Protein 2D4V (pdb70)

Foldseek 3Di:
DPWDFFPPEDAWDADPHDIRFDLAYEAEEEQEFFCSVQQVVLLQLLLQLLSCVQPVPSHGYRYIYDYAAPVQCVVPHPPPRDPPVRLVVQVRRQEYEYEFYDDDPPDDDQDPVLVSCQVVVLQWKKWWAAAQPQFQAPAPCLNLATAIETEGRHFFLSVVAKAAFPDPVLLVVLCCCCPVVVDDPDPCSNGDIDTDTDADLVSLLVSLVVLVVVCVVVLHQEEEEEFQCVVVVCHRVVSVVSNVVSCCPVVNPQAAEVVNLVVQCVVPNNVRSVVVVVVCSVVSGYYYYYDYLVVVLVCCRVRVNVHYYYYYYNVSSLVVQQSSNNRRQGQLQMWIWRHDSGHIYTYGSDHSPNVCGPPQQGRSNRSSLSVLVVCVVSVVNSSSVLQSVLSSVCSNVLAATDSRQVSDPPGDHDGSVRSSVSSSVVD/DPWDFFDPADAWDDDPNHIRADLAYEAEEEQEFFCSVQQVVLLQLLLQLLSCPPVVNSHGYRYIYDYAAPVQCVVVHHPPRDPPVRLVVQVRRFEYEYEFHDDDPPDDDQDPVLVSCQSVVLQWKKWWFAAQPQFQAPAPCLNLATAIETEGRHFFLSVVAKAAFPDPVLLVVLCCCVPPVVDDPPPCSNGDIDTDTDADLVSLLVSLVVLVVVCVVVLHQEEEEEFQCVVVVCHRVVSVVSSVVNCCVPVPPQEDEVVNLVVLCVVPNNVRSVVVVVVCSVVSHYYYYYDYLVVVLVCCRVRVNVHYYYYYYNVSSLVVQQSSQNRRQGQLQMWIWRHDSGHIYTYGSDHSPPVCGPPQQGRSNHSSLSVLVVCVSSVVNSSSVLLVVLVSVCSNVLAATDSRCVSDPPRDHDGSVRSSVSSSVSD/DPKDDFPDADAWDADPLAIDFDLAHEAEEEQEFFCSVQQVVLLQLLLQLLSCVPVVPSHGYNYIYDYAAPVQCVVPHPPPRDPPVRLVVQVRRQEYEYEFYDDDPPDDDQDPVLVSCQVVVLQWKKWWFAAFAQFQAPAPCLRLATAIETEGRHFFLSVVAKAAFPDPVLLVVLCCCVVPVVDDPDPCSNGDIDTDTDADLVSLLVSLVVLVVVCVVVLHQEEEEEFQCVVVVCHRVSSVVSNVVNCCPVVPPQADEVVNLVVQCVVPNNVRSVVVVVVCSVVSHHYYYYDYLVVVLVCCRVRVNVHYYYYYYNVSSLVVQQSSNNRRQGQLQMWIWRHDSGHIYTYGSDHSPPVCGPPQQGRSNHSSLSVLVVCVSSVVPSSSVLLSVLVSVCSNVLAATDSRCVSDPVGDHDGSVRSSVSSSVVD/DPKDFDPPADAWDADPLRIRADLAYEEEEEQEFFCSVQQVVLQQVLLQLLSCVLVVPSHGYRYIYDYAAPVQCVPVHPPPRDPPVRLVVLVVRFEYEYEFYDDDPPDDDQDPVLVSCQVVVLQWKKWWFAAQPQFQAPAPCLRLATAIETAGRHFFLSVVAKFAFQDPVLLVVLCCCVPPVVDDPDDCSNGDIDTDTDADLVSLLVSLVVLVVVCVVVLHQEEEEEFQCVVVVCHRVVSVVSNVVNCCVPVPPQADEVVNLVVQCVVPNNVRSVVVVVVCSVVSHYYYYYDYLVVVLVCCRVRVNVHYYYYYYNVSSLVVQQSSNNRRLGQLQMWIWRHDSGHIYTYGSDHSPNVCGPVQQGRSNRSNLSVLVVCVVSVVNSSSVLLSVLVSVCSNVLNEGPSRQVSDPPRDHDGSVRSSVSSSVSD

Organism: Acidithiobacillus thiooxidans (NCBI:txid930)

Secondary structure (DSSP, 8-state):
------SS-B--EEETTEEE--SSBEEEEE--STTHHHHHHHHHHHHHHHHHHHHTTS---EEEEE--THHHHHHH-TT-SS-HHHHHHHHHH-EEEE------SSSSS--HHHHHHHHTT--EEEEEEEPPTT---SBS-GGG-EEEEEEE-S-GGGG--EE-TT-HHHHHHHHHHHHTS-----S-GGGEEEEEEEEEHHHHHHHHHHHHHHHHHTT-SEEEEEE-TTTSTTTHHHHHHHHHHHHHHHSTTTEEEHHHHHHHHHHH-HHHHHHHHHHHHHTTPEEEEEEEHHHHHHHHHH-GGG--EEEE-HHHHHHHHHHHHHHTT-GGG---EEE-SS-EEEE-S----TTTTTTT----HHHHHHHHHHHHHTT-HHHHHHHHHHHHHHHHTT-EEHHHHTT-TT--EE-HHHHHHHHHTT-/------SS-B--EEETTEEE--SSBEEEEE--STTHHHHHHHHHHHHHHHHHHHHTTS---EEEEE--THHHHHHH-TT-SS-HHHHHHHHHH-EEEE------SSSSSPPHHHHHHHHTT--EEEEEEEPPTT---SBS-GGG-EEEEEEE-S-GGGG--EE-TT-HHHHHHHHHHHHTS-----S-GGGEEEEEEEEEHHHHHHHHHHHHHHHHHTT-SEEEEEE-TTTSTTTHHHHHHHHHHHHHHHSTTTEEEHHHHHHHHHHH-HHHHHHHHHHHHHTTPEEEEEEEHHHHHHHHHH-GGG--EEEE-HHHHHHHHHHHHHHTT-GGG---EEE-SS-EEEE-S----TTTTTTT----HHHHHHHHHHHHHTT-HHHHHHHHHHHHHHHHTT--BHHHHTTSTT---B-HHHHHHHHHTT-/------SS-B--EEETTEEE--SSBEEEEE--STTHHHHHHHHHHHHHHHHHHHHTTS---EEEEE--THHHHHHH-TT-SS-HHHHHHHHHHSEEEE------SSSSS--HHHHHHHHTT--EEEEEEE--TT---SBS-GGG-EEEEEEE-S-GGGG--EE-TT-HHHHHHHHHHHHTS-----S-GGGEEEEEEEEEHHHHHHHHHHHHHHHHHTT-SEEEEEE-TTTSTTTHHHHHHHHHHHHHHHSTTTEEEHHHHHHHHHHH-HHHHHHHHHHHHHTTPEEEEEEEHHHHHHHHHH-GGG--EEEE-HHHHHHHHHHHHHHTTSGGG---EEE-SS-EEEE-S----TTTTTTT----HHHHHHHHHHHHHHT-HHHHHHHHHHHHHHHHTT-EEHHHHTT-TT--EE-HHHHHHHHHTT-/------SS-B--EEETTEEE--SSBEEEEE--STTHHHHHHHHHHHHHHHHHHHHTTS---EEEEE--THHHHHHH-TT-SS-HHHHHHHHHH-EEEE------SSSSS--HHHHHHHHTT--EEEEEEEPPTT---SBS-GGG-EEEEEEE-S-GGGG--EE-TTSHHHHHHHHHHHHTS-----S-GGGEEEEEEEEEHHHHHHHHHHHHHHHHHTT-SEEEEEE-TTTSTTTHHHHHHHHHHHHHHHSTTTEEEHHHHHHHHHHH-HHHHHHHHHHHHHTTPEEEEEEEHHHHHHHHHH-GGG--EEEE-HHHHHHHHHHHHHHTT-GGG---EEE-SS-EEEE-S----TTTTTTT----HHHHHHHHHHHHHTT-HHHHHHHHHHHHHHHHTT-EEHHHHTTSTT-PEEPHHHHHHHHHTT-

Structure (mmCIF, N/CA/C/O backbone):
data_2D4V
#
_entry.id   2D4V
#
_cell.length_a   125.981
_cell.length_b   125.981
_cell.length_c   267.774
_cell.angle_alpha   90.00
_cell.angle_beta   90.00
_cell.angle_gamma   90.00
#
_symmetry.space_group_name_H-M   'P 43 21 2'
#
loop_
_entity.id
_entity.type
_entity.pdbx_description
1 polymer 'isocitrate dehydrogenase'
2 non-polymer 'CITRATE ANION'
3 non-polymer NICOTINAMIDE-ADENINE-DINUCLEOTIDE
4 water water
#
loop_
_atom_site.group_PDB
_atom_site.id
_atom_site.type_symbol
_atom_site.label_atom_id
_atom_site.label_alt_id
_atom_site.label_comp_id
_atom_site.label_asym_id
_atom_site.label_entity_id
_atom_site.label_seq_id
_atom_site.pdbx_PDB_ins_code
_atom_site.Cartn_x
_atom_site.Cartn_y
_atom_site.Cartn_z
_atom_site.occupancy
_atom_site.B_iso_or_equiv
_atom_site.auth_seq_id
_atom_site.auth_comp_id
_atom_site.auth_asym_id
_atom_site.auth_atom_id
_atom_site.pdbx_PDB_model_num
ATOM 1 N N . THR A 1 3 ? 36.910 31.381 70.923 1.00 29.43 3 THR A N 1
ATOM 2 C CA . THR A 1 3 ? 37.555 32.193 69.851 1.00 29.33 3 THR A CA 1
ATOM 3 C C . THR A 1 3 ? 38.724 31.467 69.231 1.00 29.71 3 THR A C 1
ATOM 4 O O . THR A 1 3 ? 39.447 30.706 69.882 1.00 29.52 3 THR A O 1
ATOM 8 N N . HIS A 1 4 ? 38.870 31.738 67.944 1.00 29.48 4 HIS A N 1
ATOM 9 C CA . HIS A 1 4 ? 39.917 31.151 67.137 1.00 29.22 4 HIS A CA 1
ATOM 10 C C . HIS A 1 4 ? 40.561 32.236 66.280 1.00 28.64 4 HIS A C 1
ATOM 11 O O . HIS A 1 4 ? 41.325 31.948 65.361 1.00 28.34 4 HIS A O 1
ATOM 18 N N . ILE A 1 5 ? 40.241 33.490 66.582 1.00 28.18 5 ILE A N 1
ATOM 19 C CA . ILE A 1 5 ? 40.836 34.610 65.870 1.00 27.98 5 ILE A CA 1
ATOM 20 C C . ILE A 1 5 ? 41.724 35.401 66.816 1.00 28.34 5 ILE A C 1
ATOM 21 O O . ILE A 1 5 ? 41.476 35.452 68.017 1.00 28.08 5 ILE A O 1
ATOM 26 N N . GLN A 1 6 ? 42.768 36.004 66.265 1.00 28.82 6 GLN A N 1
ATOM 27 C CA . GLN A 1 6 ? 43.727 36.759 67.058 1.00 29.90 6 GLN A CA 1
ATOM 28 C C . GLN A 1 6 ? 43.972 38.154 66.486 1.00 29.15 6 GLN A C 1
ATOM 29 O O . GLN A 1 6 ? 44.420 38.307 65.366 1.00 28.78 6 GLN A O 1
ATOM 35 N N . LYS A 1 7 ? 43.667 39.172 67.277 1.00 29.22 7 LYS A N 1
ATOM 36 C CA . LYS A 1 7 ? 43.920 40.541 66.888 1.00 29.57 7 LYS A CA 1
ATOM 37 C C . LYS A 1 7 ? 45.430 40.782 66.774 1.00 29.27 7 LYS A C 1
ATOM 38 O O . LYS A 1 7 ? 46.186 40.433 67.682 1.00 28.93 7 LYS A O 1
ATOM 44 N N . PRO A 1 8 ? 45.873 41.377 65.668 1.00 28.95 8 PRO A N 1
ATOM 45 C CA . PRO A 1 8 ? 47.304 41.649 65.466 1.00 29.03 8 PRO A CA 1
ATOM 46 C C . PRO A 1 8 ? 47.877 42.497 66.605 1.00 29.20 8 PRO A C 1
ATOM 47 O O . PRO A 1 8 ? 47.201 43.364 67.160 1.00 29.56 8 PRO A O 1
ATOM 51 N N . ALA A 1 9 ? 49.131 42.231 66.935 1.00 29.27 9 ALA A N 1
ATOM 52 C CA . ALA A 1 9 ? 49.825 42.881 68.041 1.00 29.26 9 ALA A CA 1
ATOM 53 C C . ALA A 1 9 ? 50.180 44.342 67.793 1.00 28.49 9 ALA A C 1
ATOM 54 O O . ALA A 1 9 ? 50.221 45.143 68.731 1.00 28.94 9 ALA A O 1
ATOM 56 N N . THR A 1 10 ? 50.448 44.696 66.543 1.00 27.20 10 THR A N 1
ATOM 57 C CA . THR A 1 10 ? 50.852 46.066 66.229 1.00 27.11 10 THR A CA 1
ATOM 58 C C . THR A 1 10 ? 49.800 46.864 65.464 1.00 25.84 10 THR A C 1
ATOM 59 O O . THR A 1 10 ? 50.038 48.005 65.073 1.00 26.67 10 THR A O 1
ATOM 63 N N . GLY A 1 11 ? 48.649 46.274 65.227 1.00 24.63 11 GLY A N 1
ATOM 64 C CA . GLY A 1 11 ? 47.640 46.987 64.472 1.00 23.15 11 GLY A CA 1
ATOM 65 C C . GLY A 1 11 ? 46.721 47.871 65.285 1.00 21.62 11 GLY A C 1
ATOM 66 O O . GLY A 1 11 ? 46.641 47.767 66.504 1.00 21.28 11 GLY A O 1
ATOM 67 N N . SER A 1 12 ? 46.020 48.745 64.576 1.00 20.52 12 SER A N 1
ATOM 68 C CA . SER A 1 12 ? 44.997 49.590 65.158 1.00 19.43 12 SER A CA 1
ATOM 69 C C . SER A 1 12 ? 43.804 49.551 64.199 1.00 18.80 12 SER A C 1
ATOM 70 O O . SER A 1 12 ? 43.984 49.660 62.988 1.00 17.92 12 SER A O 1
ATOM 73 N N . PRO A 1 13 ? 42.600 49.388 64.741 1.00 18.44 13 PRO A N 1
ATOM 74 C CA . PRO A 1 13 ? 41.383 49.300 63.916 1.00 18.03 13 PRO A CA 1
ATOM 75 C C . PRO A 1 13 ? 41.058 50.577 63.158 1.00 17.49 13 PRO A C 1
ATOM 76 O O . PRO A 1 13 ? 41.402 51.675 63.597 1.00 16.64 13 PRO A O 1
ATOM 80 N N . LEU A 1 14 ? 40.389 50.436 62.015 1.00 16.77 14 LEU A N 1
ATOM 81 C CA . LEU A 1 14 ? 39.832 51.585 61.318 1.00 16.74 14 LEU A CA 1
ATOM 82 C C . LEU A 1 14 ? 38.636 52.031 62.152 1.00 16.87 14 LEU A C 1
ATOM 83 O O . LEU A 1 14 ? 38.003 51.201 62.794 1.00 16.65 14 LEU A O 1
ATOM 88 N N . THR A 1 15 ? 38.334 53.324 62.139 1.00 17.61 15 THR A N 1
ATOM 89 C CA . THR A 1 15 ? 37.180 53.882 62.840 1.00 18.61 15 THR A CA 1
ATOM 90 C C . THR A 1 15 ? 36.463 54.907 61.974 1.00 19.32 15 THR A C 1
ATOM 91 O O . THR A 1 15 ? 37.009 55.409 61.001 1.00 19.01 15 THR A O 1
ATOM 95 N N . LEU A 1 16 ? 35.238 55.234 62.370 1.00 21.09 16 LEU A N 1
ATOM 96 C CA . LEU A 1 16 ? 34.416 56.212 61.666 1.00 23.41 16 LEU A CA 1
ATOM 97 C C . LEU A 1 16 ? 34.149 57.396 62.591 1.00 24.53 16 LEU A C 1
ATOM 98 O O . LEU A 1 16 ? 33.568 57.216 63.661 1.00 24.68 16 LEU A O 1
ATOM 103 N N . LEU A 1 17 ? 34.570 58.589 62.176 1.00 26.61 17 LEU A N 1
ATOM 104 C CA . LEU A 1 17 ? 34.474 59.812 62.999 1.00 28.92 17 LEU A CA 1
ATOM 105 C C . LEU A 1 17 ? 33.852 60.990 62.240 1.00 30.17 17 LEU A C 1
ATOM 106 O O . LEU A 1 17 ? 34.479 61.553 61.336 1.00 30.48 17 LEU A O 1
ATOM 111 N N . ASN A 1 18 ? 32.642 61.383 62.661 1.00 31.92 18 ASN A N 1
ATOM 112 C CA . ASN A 1 18 ? 31.850 62.436 62.002 1.00 33.16 18 ASN A CA 1
ATOM 113 C C . ASN A 1 18 ? 31.971 62.379 60.491 1.00 33.15 18 ASN A C 1
ATOM 114 O O . ASN A 1 18 ? 32.431 63.341 59.874 1.00 33.47 18 ASN A O 1
ATOM 119 N N . GLY A 1 19 ? 31.578 61.254 59.900 1.00 33.38 19 GLY A N 1
ATOM 120 C CA . GLY A 1 19 ? 31.634 61.108 58.452 1.00 33.55 19 GLY A CA 1
ATOM 121 C C . GLY A 1 19 ? 32.823 60.303 57.946 1.00 33.44 19 GLY A C 1
ATOM 122 O O . GLY A 1 19 ? 32.639 59.217 57.384 1.00 34.68 19 GLY A O 1
ATOM 123 N N . VAL A 1 20 ? 34.033 60.814 58.190 1.00 32.28 20 VAL A N 1
ATOM 124 C CA . VAL A 1 20 ? 35.282 60.224 57.694 1.00 30.67 20 VAL A CA 1
ATOM 125 C C . VAL A 1 20 ? 35.757 58.885 58.305 1.00 28.92 20 VAL A C 1
ATOM 126 O O . VAL A 1 20 ? 35.664 58.631 59.515 1.00 27.80 20 VAL A O 1
ATOM 130 N N . LEU A 1 21 ? 36.279 58.029 57.431 1.00 26.58 21 LEU A N 1
ATOM 131 C CA . LEU A 1 21 ? 36.867 56.770 57.837 1.00 24.14 21 LEU A CA 1
ATOM 132 C C . LEU A 1 21 ? 38.307 57.076 58.236 1.00 22.78 21 LEU A C 1
ATOM 133 O O . LEU A 1 21 ? 39.082 57.557 57.416 1.00 22.81 21 LEU A O 1
ATOM 138 N N . GLN A 1 22 ? 38.651 56.813 59.489 1.00 21.42 22 GLN A N 1
ATOM 139 C CA . GLN A 1 22 ? 39.998 57.062 60.001 1.00 20.29 22 GLN A CA 1
ATOM 140 C C . GLN A 1 22 ? 40.868 55.854 59.724 1.00 18.75 22 GLN A C 1
ATOM 141 O O . GLN A 1 22 ? 40.513 54.739 60.085 1.00 17.74 22 GLN A O 1
ATOM 147 N N . VAL A 1 23 ? 42.011 56.083 59.094 1.00 17.73 23 VAL A N 1
ATOM 148 C CA . VAL A 1 23 ? 42.888 54.986 58.682 1.00 16.65 23 VAL A CA 1
ATOM 149 C C . VAL A 1 23 ? 44.274 55.063 59.316 1.00 16.23 23 VAL A C 1
ATOM 150 O O . VAL A 1 23 ? 45.116 55.825 58.859 1.00 15.39 23 VAL A O 1
ATOM 154 N N . PRO A 1 24 ? 44.507 54.296 60.374 1.00 16.32 24 PRO A N 1
ATOM 155 C CA . PRO A 1 24 ? 45.832 54.265 61.001 1.00 17.53 24 PRO A CA 1
ATOM 156 C C . PRO A 1 24 ? 46.902 53.790 60.005 1.00 18.34 24 PRO A C 1
ATOM 157 O O . PRO A 1 24 ? 46.579 53.100 59.030 1.00 18.22 24 PRO A O 1
ATOM 161 N N . ASP A 1 25 ? 48.159 54.132 60.266 1.00 18.17 25 ASP A N 1
ATOM 162 C CA . ASP A 1 25 ? 49.270 53.721 59.401 1.00 18.95 25 ASP A CA 1
ATOM 163 C C . ASP A 1 25 ? 49.521 52.218 59.430 1.00 17.59 25 ASP A C 1
ATOM 164 O O . ASP A 1 25 ? 50.110 51.645 58.500 1.00 17.42 25 ASP A O 1
ATOM 169 N N . GLN A 1 26 ? 49.082 51.584 60.504 1.00 17.07 26 GLN A N 1
ATOM 170 C CA . GLN A 1 26 ? 49.138 50.128 60.608 1.00 17.65 26 GLN A CA 1
ATOM 171 C C . GLN A 1 26 ? 47.717 49.606 60.878 1.00 16.68 26 GLN A C 1
ATOM 172 O O . GLN A 1 26 ? 47.408 49.123 61.959 1.00 16.67 26 GLN A O 1
ATOM 178 N N . PRO A 1 27 ? 46.857 49.704 59.870 1.00 16.33 27 PRO A N 1
ATOM 179 C CA . PRO A 1 27 ? 45.455 49.299 60.006 1.00 15.21 27 PRO A CA 1
ATOM 180 C C . PRO A 1 27 ? 45.288 47.796 60.089 1.00 14.49 27 PRO A C 1
ATOM 181 O O . PRO A 1 27 ? 45.968 47.028 59.402 1.00 13.91 27 PRO A O 1
ATOM 185 N N . ILE A 1 28 ? 44.361 47.377 60.933 1.00 13.32 28 ILE A N 1
ATOM 186 C CA . ILE A 1 28 ? 44.005 45.986 61.008 1.00 13.28 28 ILE A CA 1
ATOM 187 C C . ILE A 1 28 ? 43.026 45.708 59.867 1.00 12.33 28 ILE A C 1
ATOM 188 O O . ILE A 1 28 ? 41.965 46.327 59.786 1.00 12.57 28 ILE A O 1
ATOM 193 N N . ILE A 1 29 ? 43.392 44.777 59.000 1.00 11.55 29 ILE A N 1
ATOM 194 C CA . ILE A 1 29 ? 42.565 44.410 57.848 1.00 10.22 29 ILE A CA 1
ATOM 195 C C . ILE A 1 29 ? 42.310 42.917 57.900 1.00 9.94 29 ILE A C 1
ATOM 196 O O . ILE A 1 29 ? 43.225 42.092 57.714 1.00 9.19 29 ILE A O 1
ATOM 201 N N . PRO A 1 30 ? 41.082 42.569 58.252 1.00 9.71 30 PRO A N 1
ATOM 202 C CA . PRO A 1 30 ? 40.656 41.184 58.262 1.00 9.97 30 PRO A CA 1
ATOM 203 C C . PRO A 1 30 ? 40.690 40.589 56.858 1.00 9.93 30 PRO A C 1
ATOM 204 O O . PRO A 1 30 ? 40.378 41.283 55.886 1.00 10.19 30 PRO A O 1
ATOM 208 N N . PHE A 1 31 ? 41.078 39.325 56.757 1.00 9.90 31 PHE A N 1
ATOM 209 C CA . PHE A 1 31 ? 41.034 38.636 55.470 1.00 9.73 31 PHE A CA 1
ATOM 210 C C . PHE A 1 31 ? 40.526 37.223 55.660 1.00 9.88 31 PHE A C 1
ATOM 211 O O . PHE A 1 31 ? 40.759 36.618 56.693 1.00 10.72 31 PHE A O 1
ATOM 219 N N . ILE A 1 32 ? 39.837 36.707 54.645 1.00 9.29 32 ILE A N 1
ATOM 220 C CA . ILE A 1 32 ? 39.349 35.340 54.636 1.00 8.44 32 ILE A CA 1
ATOM 221 C C . ILE A 1 32 ? 40.013 34.664 53.445 1.00 7.88 32 ILE A C 1
ATOM 222 O O . ILE A 1 32 ? 39.947 35.177 52.330 1.00 7.25 32 ILE A O 1
ATOM 227 N N . GLU A 1 33 ? 40.632 33.515 53.702 1.00 7.83 33 GLU A N 1
ATOM 228 C CA . GLU A 1 33 ? 41.389 32.789 52.688 1.00 8.68 33 GLU A CA 1
ATOM 229 C C . GLU A 1 33 ? 40.541 32.411 51.482 1.00 8.50 33 GLU A C 1
ATOM 230 O O . GLU A 1 33 ? 40.896 32.730 50.345 1.00 7.65 33 GLU A O 1
ATOM 236 N N . GLY A 1 34 ? 39.437 31.729 51.747 1.00 8.29 34 GLY A N 1
ATOM 237 C CA . GLY A 1 34 ? 38.524 31.275 50.706 1.00 8.98 34 GLY A CA 1
ATOM 238 C C . GLY A 1 34 ? 38.700 29.789 50.431 1.00 9.19 34 GLY A C 1
ATOM 239 O O . GLY A 1 34 ? 39.771 29.228 50.706 1.00 9.41 34 GLY A O 1
ATOM 240 N N . ASP A 1 35 ? 37.655 29.156 49.897 1.00 9.33 35 ASP A N 1
ATOM 241 C CA . ASP A 1 35 ? 37.697 27.744 49.511 1.00 10.17 35 ASP A CA 1
ATOM 242 C C . ASP A 1 35 ? 38.475 27.587 48.191 1.00 9.92 35 ASP A C 1
ATOM 243 O O . ASP A 1 35 ? 38.694 28.570 47.470 1.00 9.99 35 ASP A O 1
ATOM 248 N N . GLY A 1 36 ? 38.844 26.356 47.851 1.00 9.77 36 GLY A N 1
ATOM 249 C CA . GLY A 1 36 ? 39.536 26.080 46.587 1.00 9.17 36 GLY A CA 1
ATOM 250 C C . GLY A 1 36 ? 40.741 26.977 46.304 1.00 9.17 36 GLY A C 1
ATOM 251 O O . GLY A 1 36 ? 41.685 27.015 47.094 1.00 8.69 36 GLY A O 1
ATOM 252 N N . ILE A 1 37 ? 40.703 27.710 45.184 1.00 8.96 37 ILE A N 1
ATOM 253 C CA . ILE A 1 37 ? 41.831 28.552 44.797 1.00 8.29 37 ILE A CA 1
ATOM 254 C C . ILE A 1 37 ? 42.067 29.727 45.735 1.00 8.67 37 ILE A C 1
ATOM 255 O O . ILE A 1 37 ? 43.054 30.454 45.587 1.00 9.35 37 ILE A O 1
ATOM 260 N N . GLY A 1 38 ? 41.184 29.922 46.707 1.00 8.40 38 GLY A N 1
ATOM 261 C CA . GLY A 1 38 ? 41.467 30.902 47.738 1.00 9.35 38 GLY A CA 1
ATOM 262 C C . GLY A 1 38 ? 42.844 30.637 48.347 1.00 10.58 38 GLY A C 1
ATOM 263 O O . GLY A 1 38 ? 43.588 31.581 48.688 1.00 10.17 38 GLY A O 1
ATOM 264 N N . CYS A 1 39 ? 43.223 29.363 48.452 1.00 11.33 39 CYS A N 1
ATOM 265 C CA . CYS A 1 39 ? 44.522 29.028 49.048 1.00 12.91 39 CYS A CA 1
ATOM 266 C C . CYS A 1 39 ? 45.712 29.487 48.170 1.00 12.36 39 CYS A C 1
ATOM 267 O O . CYS A 1 39 ? 46.842 29.562 48.640 1.00 12.50 39 CYS A O 1
ATOM 270 N N . ASP A 1 40 ? 45.439 29.810 46.911 1.00 11.88 40 ASP A N 1
ATOM 271 C CA . ASP A 1 40 ? 46.484 30.259 45.987 1.00 11.26 40 ASP A CA 1
ATOM 272 C C . ASP A 1 40 ? 46.435 31.753 45.865 1.00 10.26 40 ASP A C 1
ATOM 273 O O . ASP A 1 40 ? 47.472 32.417 45.921 1.00 10.29 40 ASP A O 1
ATOM 278 N N . VAL A 1 41 ? 45.227 32.289 45.702 1.00 8.52 41 VAL A N 1
ATOM 279 C CA . VAL A 1 41 ? 45.109 33.712 45.408 1.00 8.54 41 VAL A CA 1
ATOM 280 C C . VAL A 1 41 ? 45.244 34.638 46.617 1.00 8.10 41 VAL A C 1
ATOM 281 O O . VAL A 1 41 ? 45.747 35.739 46.483 1.00 8.27 41 VAL A O 1
ATOM 285 N N . THR A 1 42 ? 44.819 34.193 47.796 1.00 8.69 42 THR A N 1
ATOM 286 C CA . THR A 1 42 ? 44.913 35.062 48.973 1.00 9.06 42 THR A CA 1
ATOM 287 C C . THR A 1 42 ? 46.366 35.358 49.385 1.00 8.88 42 THR A C 1
ATOM 288 O O . THR A 1 42 ? 46.720 36.514 49.603 1.00 8.86 42 THR A O 1
ATOM 292 N N . PRO A 1 43 ? 47.208 34.333 49.507 1.00 9.23 43 PRO A N 1
ATOM 293 C CA . PRO A 1 43 ? 48.621 34.550 49.852 1.00 9.14 43 PRO A CA 1
ATOM 294 C C . PRO A 1 43 ? 49.312 35.402 48.780 1.00 9.10 43 PRO A C 1
ATOM 295 O O . PRO A 1 43 ? 50.149 36.266 49.077 1.00 8.26 43 PRO A O 1
ATOM 299 N N . ALA A 1 44 ? 48.972 35.147 47.522 1.00 8.33 44 ALA A N 1
ATOM 300 C CA . ALA A 1 44 ? 49.557 35.944 46.441 1.00 8.24 44 ALA A CA 1
ATOM 301 C C . ALA A 1 44 ? 49.177 37.412 46.622 1.00 8.13 44 ALA A C 1
ATOM 302 O O . ALA A 1 44 ? 50.008 38.293 46.511 1.00 7.78 44 ALA A O 1
ATOM 304 N N . MET A 1 45 ? 47.896 37.665 46.876 1.00 8.23 45 MET A N 1
ATOM 305 C CA . MET A 1 45 ? 47.424 39.034 47.058 1.00 8.24 45 MET A CA 1
ATOM 306 C C . MET A 1 45 ? 48.148 39.705 48.219 1.00 8.21 45 MET A C 1
ATOM 307 O O . MET A 1 45 ? 48.606 40.828 48.102 1.00 8.30 45 MET A O 1
ATOM 312 N N . ARG A 1 46 ? 48.235 39.022 49.348 1.00 8.14 46 ARG A N 1
ATOM 313 C CA . ARG A 1 46 ? 48.919 39.624 50.500 1.00 8.97 46 ARG A CA 1
ATOM 314 C C . ARG A 1 46 ? 50.387 39.940 50.186 1.00 9.20 46 ARG A C 1
ATOM 315 O O . ARG A 1 46 ? 50.876 41.013 50.558 1.00 9.56 46 ARG A O 1
ATOM 323 N N . SER A 1 47 ? 51.088 39.008 49.528 1.00 8.26 47 SER A N 1
ATOM 324 C CA . SER A 1 47 ? 52.496 39.230 49.141 1.00 8.52 47 SER A CA 1
ATOM 325 C C . SER A 1 47 ? 52.654 40.451 48.263 1.00 7.97 47 SER A C 1
ATOM 326 O O . SER A 1 47 ? 53.585 41.221 48.443 1.00 8.19 47 SER A O 1
ATOM 329 N N . VAL A 1 48 ? 51.760 40.606 47.293 1.00 7.96 48 VAL A N 1
ATOM 330 C CA . VAL A 1 48 ? 51.817 41.718 46.364 1.00 8.00 48 VAL A CA 1
ATOM 331 C C . VAL A 1 48 ? 51.498 43.040 47.063 1.00 8.77 48 VAL A C 1
ATOM 332 O O . VAL A 1 48 ? 52.204 44.042 46.901 1.00 8.33 48 VAL A O 1
ATOM 336 N N . VAL A 1 49 ? 50.437 43.034 47.858 1.00 8.59 49 VAL A N 1
ATOM 337 C CA . VAL A 1 49 ? 50.042 44.241 48.561 1.00 9.09 49 VAL A CA 1
ATOM 338 C C . VAL A 1 49 ? 51.183 44.688 49.477 1.00 9.41 49 VAL A C 1
ATOM 339 O O . VAL A 1 49 ? 51.568 45.845 49.468 1.00 10.84 49 VAL A O 1
ATOM 343 N N . ASP A 1 50 ? 51.708 43.759 50.262 1.00 10.42 50 ASP A N 1
ATOM 344 C CA . ASP A 1 50 ? 52.798 44.057 51.196 1.00 10.85 50 ASP A CA 1
ATOM 345 C C . ASP A 1 50 ? 54.016 44.646 50.491 1.00 10.96 50 ASP A C 1
ATOM 346 O O . ASP A 1 50 ? 54.639 45.582 50.986 1.00 11.14 50 ASP A O 1
ATOM 351 N N . ALA A 1 51 ? 54.345 44.109 49.328 1.00 10.79 51 ALA A N 1
ATOM 352 C CA . ALA A 1 51 ? 55.498 44.593 48.570 1.00 10.98 51 ALA A CA 1
ATOM 353 C C . ALA A 1 51 ? 55.280 46.016 48.074 1.00 11.26 51 ALA A C 1
ATOM 354 O O . ALA A 1 51 ? 56.169 46.865 48.173 1.00 11.24 51 ALA A O 1
ATOM 356 N N . ALA A 1 52 ? 54.083 46.280 47.559 1.00 10.85 52 ALA A N 1
ATOM 357 C CA . ALA A 1 52 ? 53.756 47.600 47.053 1.00 11.19 52 ALA A CA 1
ATOM 358 C C . ALA A 1 52 ? 53.799 48.640 48.169 1.00 11.94 52 ALA A C 1
ATOM 359 O O . ALA A 1 52 ? 54.394 49.733 48.026 1.00 12.30 52 ALA A O 1
ATOM 361 N N . VAL A 1 53 ? 53.151 48.301 49.271 1.00 11.97 53 VAL A N 1
ATOM 362 C CA . VAL A 1 53 ? 53.076 49.208 50.397 1.00 12.50 53 VAL A CA 1
ATOM 363 C C . VAL A 1 53 ? 54.471 49.519 50.952 1.00 13.62 53 VAL A C 1
ATOM 364 O O . VAL A 1 53 ? 54.788 50.666 51.250 1.00 13.92 53 VAL A O 1
ATOM 368 N N . ALA A 1 54 ? 55.313 48.501 51.056 1.00 14.65 54 ALA A N 1
ATOM 369 C CA . ALA A 1 54 ? 56.669 48.700 51.573 1.00 15.50 54 ALA A CA 1
ATOM 370 C C . ALA A 1 54 ? 57.469 49.596 50.637 1.00 16.46 54 ALA A C 1
ATOM 371 O O . ALA A 1 54 ? 58.229 50.461 51.083 1.00 16.28 54 ALA A O 1
ATOM 373 N N . LYS A 1 55 ? 57.269 49.392 49.338 1.00 17.39 55 LYS A N 1
ATOM 374 C CA . LYS A 1 55 ? 57.974 50.148 48.318 1.00 18.85 55 LYS A CA 1
ATOM 375 C C . LYS A 1 55 ? 57.606 51.631 48.316 1.00 19.43 55 LYS A C 1
ATOM 376 O O . LYS A 1 55 ? 58.486 52.492 48.361 1.00 19.36 55 LYS A O 1
ATOM 382 N N . VAL A 1 56 ? 56.309 51.928 48.283 1.00 19.75 56 VAL A N 1
ATOM 383 C CA . VAL A 1 56 ? 55.865 53.319 48.178 1.00 20.51 56 VAL A CA 1
ATOM 384 C C . VAL A 1 56 ? 55.911 54.147 49.458 1.00 20.43 56 VAL A C 1
ATOM 385 O O . VAL A 1 56 ? 55.970 55.373 49.387 1.00 21.73 56 VAL A O 1
ATOM 389 N N . TYR A 1 57 ? 55.884 53.510 50.619 1.00 19.97 57 TYR A N 1
ATOM 390 C CA . TYR A 1 57 ? 55.853 54.276 51.870 1.00 19.48 57 TYR A CA 1
ATOM 391 C C . TYR A 1 57 ? 57.051 54.059 52.788 1.00 19.64 57 TYR A C 1
ATOM 392 O O . TYR A 1 57 ? 57.120 54.663 53.855 1.00 19.87 57 TYR A O 1
ATOM 401 N N . GLY A 1 58 ? 57.957 53.164 52.398 1.00 19.76 58 GLY A N 1
ATOM 402 C CA . GLY A 1 58 ? 59.205 52.926 53.116 1.00 19.94 58 GLY A CA 1
ATOM 403 C C . GLY A 1 58 ? 59.105 52.249 54.464 1.00 21.10 58 GLY A C 1
ATOM 404 O O . GLY A 1 58 ? 60.088 52.168 55.225 1.00 21.02 58 GLY A O 1
ATOM 405 N N . GLY A 1 59 ? 57.922 51.733 54.768 1.00 20.72 59 GLY A N 1
ATOM 406 C CA . GLY A 1 59 ? 57.686 51.098 56.046 1.00 21.65 59 GLY A CA 1
ATOM 407 C C . GLY A 1 59 ? 56.922 51.961 57.041 1.00 21.62 59 GLY A C 1
ATOM 408 O O . GLY A 1 59 ? 56.593 51.478 58.116 1.00 22.36 59 GLY A O 1
ATOM 409 N N . GLN A 1 60 ? 56.644 53.216 56.690 1.00 22.72 60 GLN A N 1
ATOM 410 C CA . GLN A 1 60 ? 55.871 54.144 57.555 1.00 23.28 60 GLN A CA 1
ATOM 411 C C . GLN A 1 60 ? 54.459 53.573 57.763 1.00 22.47 60 GLN A C 1
ATOM 412 O O . GLN A 1 60 ? 53.776 53.845 58.762 1.00 23.03 60 GLN A O 1
ATOM 418 N N . ARG A 1 61 ? 54.055 52.763 56.791 1.00 21.20 61 ARG A N 1
ATOM 419 C CA . ARG A 1 61 ? 52.749 52.126 56.762 1.00 20.10 61 ARG A CA 1
ATOM 420 C C . ARG A 1 61 ? 52.901 50.626 56.534 1.00 19.02 61 ARG A C 1
ATOM 421 O O . ARG A 1 61 ? 53.815 50.164 55.843 1.00 17.90 61 ARG A O 1
ATOM 429 N N . GLN A 1 62 ? 51.991 49.865 57.110 1.00 17.61 62 GLN A N 1
ATOM 430 C CA . GLN A 1 62 ? 52.006 48.423 56.932 1.00 17.07 62 GLN A CA 1
ATOM 431 C C . GLN A 1 62 ? 50.675 47.841 57.337 1.00 15.72 62 GLN A C 1
ATOM 432 O O . GLN A 1 62 ? 50.211 48.055 58.450 1.00 15.22 62 GLN A O 1
ATOM 438 N N . ILE A 1 63 ? 50.055 47.107 56.422 1.00 15.23 63 ILE A N 1
ATOM 439 C CA . ILE A 1 63 ? 48.811 46.436 56.739 1.00 14.15 63 ILE A CA 1
ATOM 440 C C . ILE A 1 63 ? 49.022 45.379 57.815 1.00 13.88 63 ILE A C 1
ATOM 441 O O . ILE A 1 63 ? 49.937 44.556 57.723 1.00 13.88 63 ILE A O 1
ATOM 446 N N . ALA A 1 64 ? 48.190 45.422 58.858 1.00 12.57 64 ALA A N 1
ATOM 447 C CA . ALA A 1 64 ? 48.211 44.407 59.891 1.00 11.75 64 ALA A CA 1
ATOM 448 C C . ALA A 1 64 ? 47.103 43.389 59.585 1.00 11.40 64 ALA A C 1
ATOM 449 O O . ALA A 1 64 ? 45.964 43.536 60.046 1.00 10.38 64 ALA A O 1
ATOM 451 N N . TRP A 1 65 ? 47.459 42.353 58.824 1.00 9.93 65 TRP A N 1
ATOM 452 C CA . TRP A 1 65 ? 46.505 41.335 58.414 1.00 10.98 65 TRP A CA 1
ATOM 453 C C . TRP A 1 65 ? 45.970 40.532 59.598 1.00 10.84 65 TRP A C 1
ATOM 454 O O . TRP A 1 65 ? 46.718 40.168 60.520 1.00 11.22 65 TRP A O 1
ATOM 465 N N . MET A 1 66 ? 44.683 40.244 59.574 1.00 10.52 66 MET A N 1
ATOM 466 C CA . MET A 1 66 ? 44.079 39.439 60.627 1.00 11.28 66 MET A CA 1
ATOM 467 C C . MET A 1 66 ? 43.181 38.400 59.999 1.00 11.02 66 MET A C 1
ATOM 468 O O . MET A 1 66 ? 42.177 38.735 59.373 1.00 11.69 66 MET A O 1
ATOM 473 N N . GLU A 1 67 ? 43.525 37.138 60.170 1.00 11.25 67 GLU A N 1
ATOM 474 C CA . GLU A 1 67 ? 42.729 36.098 59.531 1.00 11.21 67 GLU A CA 1
ATOM 475 C C . GLU A 1 67 ? 41.406 35.873 60.261 1.00 11.53 67 GLU A C 1
ATOM 476 O O . GLU A 1 67 ? 41.382 35.787 61.498 1.00 11.58 67 GLU A O 1
ATOM 482 N N . LEU A 1 68 ? 40.331 35.801 59.474 1.00 10.80 68 LEU A N 1
ATOM 483 C CA . LEU A 1 68 ? 38.984 35.418 59.913 1.00 11.36 68 LEU A CA 1
ATOM 484 C C . LEU A 1 68 ? 38.648 34.137 59.134 1.00 10.88 68 LEU A C 1
ATOM 485 O O . LEU A 1 68 ? 39.283 33.845 58.123 1.00 11.28 68 LEU A O 1
ATOM 490 N N . PHE A 1 69 ? 37.657 33.378 59.584 1.00 10.52 69 PHE A N 1
ATOM 491 C CA . PHE A 1 69 ? 37.379 32.124 58.897 1.00 10.69 69 PHE A CA 1
ATOM 492 C C . PHE A 1 69 ? 35.956 31.997 58.384 1.00 10.63 69 PHE A C 1
ATOM 493 O O . PHE A 1 69 ? 35.021 32.520 58.987 1.00 10.69 69 PHE A O 1
ATOM 501 N N . ALA A 1 70 ? 35.823 31.292 57.266 1.00 10.55 70 ALA A N 1
ATOM 502 C CA . ALA A 1 70 ? 34.527 30.993 56.662 1.00 11.77 70 ALA A CA 1
ATOM 503 C C . ALA A 1 70 ? 34.693 29.811 55.722 1.00 11.88 70 ALA A C 1
ATOM 504 O O . ALA A 1 70 ? 35.796 29.562 55.247 1.00 11.95 70 ALA A O 1
ATOM 506 N N . GLY A 1 71 ? 33.605 29.096 55.421 1.00 12.17 71 GLY A N 1
ATOM 507 C CA . GLY A 1 71 ? 33.694 27.946 54.530 1.00 13.28 71 GLY A CA 1
ATOM 508 C C . GLY A 1 71 ? 34.360 26.735 55.179 1.00 14.10 71 GLY A C 1
ATOM 509 O O . GLY A 1 71 ? 34.305 26.569 56.390 1.00 13.92 71 GLY A O 1
ATOM 510 N N . GLN A 1 72 ? 34.991 25.893 54.368 1.00 15.15 72 GLN A N 1
ATOM 511 C CA . GLN A 1 72 ? 35.637 24.670 54.858 1.00 16.97 72 GLN A CA 1
ATOM 512 C C . GLN A 1 72 ? 36.653 24.900 55.979 1.00 16.67 72 GLN A C 1
ATOM 513 O O . GLN A 1 72 ? 36.738 24.107 56.928 1.00 16.27 72 GLN A O 1
ATOM 519 N N . LYS A 1 73 ? 37.446 25.965 55.850 1.00 16.39 73 LYS A N 1
ATOM 520 C CA . LYS A 1 73 ? 38.472 26.277 56.846 1.00 16.50 73 LYS A CA 1
ATOM 521 C C . LYS A 1 73 ? 37.814 26.568 58.200 1.00 17.11 73 LYS A C 1
ATOM 522 O O . LYS A 1 73 ? 38.359 26.201 59.252 1.00 16.93 73 LYS A O 1
ATOM 528 N N . ALA A 1 74 ? 36.638 27.198 58.171 1.00 16.82 74 ALA A N 1
ATOM 529 C CA . ALA A 1 74 ? 35.882 27.465 59.392 1.00 17.59 74 ALA A CA 1
ATOM 530 C C . ALA A 1 74 ? 35.330 26.166 60.000 1.00 18.84 74 ALA A C 1
ATOM 531 O O . ALA A 1 74 ? 35.444 25.941 61.200 1.00 18.82 74 ALA A O 1
ATOM 533 N N . VAL A 1 75 ? 34.751 25.315 59.163 1.00 19.47 75 VAL A N 1
ATOM 534 C CA . VAL A 1 75 ? 34.195 24.055 59.619 1.00 20.73 75 VAL A CA 1
ATOM 535 C C . VAL A 1 75 ? 35.259 23.204 60.298 1.00 22.06 75 VAL A C 1
ATOM 536 O O . VAL A 1 75 ? 35.021 22.618 61.347 1.00 21.42 75 VAL A O 1
ATOM 540 N N . GLN A 1 76 ? 36.439 23.149 59.692 1.00 23.51 76 GLN A N 1
ATOM 541 C CA . GLN A 1 76 ? 37.531 22.357 60.236 1.00 25.55 76 GLN A CA 1
ATOM 542 C C . GLN A 1 76 ? 38.001 22.887 61.579 1.00 25.61 76 GLN A C 1
ATOM 543 O O . GLN A 1 76 ? 38.396 22.119 62.465 1.00 25.65 76 GLN A O 1
ATOM 549 N N . LEU A 1 77 ? 37.922 24.200 61.739 1.00 25.40 77 LEU A N 1
ATOM 550 C CA . LEU A 1 77 ? 38.391 24.853 62.950 1.00 26.01 77 LEU A CA 1
ATOM 551 C C . LEU A 1 77 ? 37.316 25.056 64.012 1.00 26.01 77 LEU A C 1
ATOM 552 O O . LEU A 1 77 ? 37.627 25.073 65.208 1.00 26.00 77 LEU A O 1
ATOM 557 N N . TYR A 1 78 ? 36.062 25.206 63.587 1.00 25.65 78 TYR A N 1
ATOM 558 C CA . TYR A 1 78 ? 34.971 25.491 64.523 1.00 25.77 78 TYR A CA 1
ATOM 559 C C . TYR A 1 78 ? 34.014 24.320 64.749 1.00 26.22 78 TYR A C 1
ATOM 560 O O . TYR A 1 78 ? 33.317 24.288 65.751 1.00 26.60 78 TYR A O 1
ATOM 569 N N . GLY A 1 79 ? 33.967 23.372 63.817 1.00 27.14 79 GLY A N 1
ATOM 570 C CA . GLY A 1 79 ? 33.057 22.239 63.926 1.00 27.86 79 GLY A CA 1
ATOM 571 C C . GLY A 1 79 ? 31.998 22.233 62.837 1.00 28.54 79 GLY A C 1
ATOM 572 O O . GLY A 1 79 ? 31.877 23.199 62.084 1.00 27.94 79 GLY A O 1
ATOM 573 N N . GLU A 1 80 ? 31.227 21.148 62.761 1.00 29.32 80 GLU A N 1
ATOM 574 C CA . GLU A 1 80 ? 30.191 20.992 61.735 1.00 29.97 80 GLU A CA 1
ATOM 575 C C . GLU A 1 80 ? 29.154 22.084 61.740 1.00 29.10 80 GLU A C 1
ATOM 576 O O . GLU A 1 80 ? 28.726 22.531 62.799 1.00 28.93 80 GLU A O 1
ATOM 582 N N . GLY A 1 81 ? 28.748 22.490 60.538 1.00 28.42 81 GLY A N 1
ATOM 583 C CA . GLY A 1 81 ? 27.757 23.532 60.355 1.00 27.55 81 GLY A CA 1
ATOM 584 C C . GLY A 1 81 ? 28.242 24.928 60.669 1.00 26.70 81 GLY A C 1
ATOM 585 O O . GLY A 1 81 ? 27.479 25.894 60.565 1.00 26.99 81 GLY A O 1
ATOM 586 N N . GLN A 1 82 ? 29.504 25.053 61.080 1.00 26.01 82 GLN A N 1
ATOM 587 C CA . GLN A 1 82 ? 30.031 26.372 61.407 1.00 24.92 82 GLN A CA 1
ATOM 588 C C . GLN A 1 82 ? 30.716 27.005 60.195 1.00 23.83 82 GLN A C 1
ATOM 589 O O . GLN A 1 82 ? 31.901 27.352 60.245 1.00 23.26 82 GLN A O 1
ATOM 595 N N . TYR A 1 83 ? 29.960 27.157 59.117 1.00 22.26 83 TYR A N 1
ATOM 596 C CA . TYR A 1 83 ? 30.470 27.726 57.869 1.00 21.41 83 TYR A CA 1
ATOM 597 C C . TYR A 1 83 ? 30.739 29.217 57.990 1.00 20.62 83 TYR A C 1
ATOM 598 O O . TYR A 1 83 ? 31.613 29.769 57.293 1.00 20.01 83 TYR A O 1
ATOM 607 N N . LEU A 1 84 ? 29.981 29.873 58.858 1.00 19.41 84 LEU A N 1
ATOM 608 C CA . LEU A 1 84 ? 30.112 31.312 59.059 1.00 19.15 84 LEU A CA 1
ATOM 609 C C . LEU A 1 84 ? 29.985 31.661 60.539 1.00 19.12 84 LEU A C 1
ATOM 610 O O . LEU A 1 84 ? 28.931 32.116 60.985 1.00 19.11 84 LEU A O 1
ATOM 615 N N . PRO A 1 85 ? 31.060 31.466 61.301 1.00 18.77 85 PRO A N 1
ATOM 616 C CA . PRO A 1 85 ? 31.031 31.732 62.747 1.00 18.53 85 PRO A CA 1
ATOM 617 C C . PRO A 1 85 ? 30.613 33.155 63.057 1.00 18.60 85 PRO A C 1
ATOM 618 O O . PRO A 1 85 ? 30.974 34.070 62.321 1.00 17.71 85 PRO A O 1
ATOM 622 N N . ASP A 1 86 ? 29.881 33.346 64.154 1.00 18.18 86 ASP A N 1
ATOM 623 C CA . ASP A 1 86 ? 29.455 34.683 64.560 1.00 18.66 86 ASP A CA 1
ATOM 624 C C . ASP A 1 86 ? 30.606 35.646 64.719 1.00 17.69 86 ASP A C 1
ATOM 625 O O . ASP A 1 86 ? 30.472 36.813 64.400 1.00 17.91 86 ASP A O 1
ATOM 630 N N . GLU A 1 87 ? 31.725 35.176 65.254 1.00 17.17 87 GLU A N 1
ATOM 631 C CA . GLU A 1 87 ? 32.826 36.090 65.487 1.00 16.47 87 GLU A CA 1
ATOM 632 C C . GLU A 1 87 ? 33.409 36.646 64.183 1.00 15.70 87 GLU A C 1
ATOM 633 O O . GLU A 1 87 ? 33.997 37.719 64.169 1.00 15.19 87 GLU A O 1
ATOM 639 N N . THR A 1 88 ? 33.223 35.921 63.089 1.00 15.12 88 THR A N 1
ATOM 640 C CA . THR A 1 88 ? 33.696 36.400 61.791 1.00 14.70 88 THR A CA 1
ATOM 641 C C . THR A 1 88 ? 32.919 37.653 61.407 1.00 15.02 88 THR A C 1
ATOM 642 O O . THR A 1 88 ? 33.483 38.679 61.015 1.00 13.72 88 THR A O 1
ATOM 646 N N . MET A 1 89 ? 31.600 37.542 61.515 1.00 15.46 89 MET A N 1
ATOM 647 C CA . MET A 1 89 ? 30.730 38.637 61.155 1.00 15.79 89 MET A CA 1
ATOM 648 C C . MET A 1 89 ? 30.922 39.787 62.133 1.00 15.08 89 MET A C 1
ATOM 649 O O . MET A 1 89 ? 30.975 40.940 61.728 1.00 14.82 89 MET A O 1
ATOM 654 N N . ALA A 1 90 ? 31.063 39.485 63.421 1.00 14.71 90 ALA A N 1
ATOM 655 C CA . ALA A 1 90 ? 31.307 40.558 64.381 1.00 14.53 90 ALA A CA 1
ATOM 656 C C . ALA A 1 90 ? 32.610 41.309 64.098 1.00 14.25 90 ALA A C 1
ATOM 657 O O . ALA A 1 90 ? 32.669 42.542 64.223 1.00 14.32 90 ALA A O 1
ATOM 659 N N . ALA A 1 91 ? 33.655 40.577 63.724 1.00 13.63 91 ALA A N 1
ATOM 660 C CA . ALA A 1 91 ? 34.955 41.206 63.460 1.00 12.88 91 ALA A CA 1
ATOM 661 C C . ALA A 1 91 ? 34.879 42.112 62.238 1.00 12.55 91 ALA A C 1
ATOM 662 O O . ALA A 1 91 ? 35.476 43.197 62.209 1.00 12.23 91 ALA A O 1
ATOM 664 N N . ILE A 1 92 ? 34.150 41.679 61.214 1.00 11.70 92 ILE A N 1
ATOM 665 C CA . ILE A 1 92 ? 34.038 42.526 60.024 1.00 11.64 92 ILE A CA 1
ATOM 666 C C . ILE A 1 92 ? 33.278 43.821 60.353 1.00 12.13 92 ILE A C 1
ATOM 667 O O . ILE A 1 92 ? 33.608 44.901 59.863 1.00 11.59 92 ILE A O 1
ATOM 672 N N . ARG A 1 93 ? 32.256 43.709 61.200 1.00 12.92 93 ARG A N 1
ATOM 673 C CA . ARG A 1 93 ? 31.505 44.876 61.637 1.00 14.21 93 ARG A CA 1
ATOM 674 C C . ARG A 1 93 ? 32.398 45.858 62.366 1.00 14.40 93 ARG A C 1
ATOM 675 O O . ARG A 1 93 ? 32.343 47.070 62.139 1.00 14.69 93 ARG A O 1
ATOM 683 N N . GLU A 1 94 ? 33.196 45.324 63.283 1.00 14.96 94 GLU A N 1
ATOM 684 C CA . GLU A 1 94 ? 34.083 46.155 64.096 1.00 15.51 94 GLU A CA 1
ATOM 685 C C . GLU A 1 94 ? 35.207 46.787 63.295 1.00 14.79 94 GLU A C 1
ATOM 686 O O . GLU A 1 94 ? 35.515 47.971 63.479 1.00 14.86 94 GLU A O 1
ATOM 692 N N . TYR A 1 95 ? 35.821 46.001 62.413 1.00 13.67 95 TYR A N 1
ATOM 693 C CA . TYR A 1 95 ? 36.992 46.447 61.656 1.00 13.18 95 TYR A CA 1
ATOM 694 C C . TYR A 1 95 ? 36.692 47.211 60.355 1.00 12.75 95 TYR A C 1
ATOM 695 O O . TYR A 1 95 ? 37.602 47.764 59.743 1.00 11.74 95 TYR A O 1
ATOM 704 N N . LYS A 1 96 ? 35.424 47.186 59.939 1.00 12.63 96 LYS A N 1
ATOM 705 C CA . LYS A 1 96 ? 34.877 47.998 58.834 1.00 13.56 96 LYS A CA 1
ATOM 706 C C . LYS A 1 96 ? 35.293 47.682 57.390 1.00 13.64 96 LYS A C 1
ATOM 707 O O . LYS A 1 96 ? 34.683 48.190 56.446 1.00 13.04 96 LYS A O 1
ATOM 713 N N . VAL A 1 97 ? 36.370 46.925 57.218 1.00 13.45 97 VAL A N 1
ATOM 714 C CA . VAL A 1 97 ? 36.844 46.554 55.877 1.00 14.07 97 VAL A CA 1
ATOM 715 C C . VAL A 1 97 ? 37.287 45.094 55.956 1.00 14.41 97 VAL A C 1
ATOM 716 O O . VAL A 1 97 ? 37.595 44.582 57.041 1.00 15.50 97 VAL A O 1
ATOM 720 N N . ALA A 1 98 ? 37.307 44.386 54.839 1.00 12.30 98 ALA A N 1
ATOM 721 C CA . ALA A 1 98 ? 37.824 43.036 54.846 1.00 10.40 98 ALA A CA 1
ATOM 722 C C . ALA A 1 98 ? 37.989 42.613 53.402 1.00 9.62 98 ALA A C 1
ATOM 723 O O . ALA A 1 98 ? 37.362 43.184 52.517 1.00 8.33 98 ALA A O 1
ATOM 725 N N . ILE A 1 99 ? 38.830 41.614 53.173 1.00 8.90 99 ILE A N 1
ATOM 726 C CA . ILE A 1 99 ? 39.025 41.108 51.824 1.00 8.32 99 ILE A CA 1
ATOM 727 C C . ILE A 1 99 ? 38.943 39.597 51.900 1.00 8.88 99 ILE A C 1
ATOM 728 O O . ILE A 1 99 ? 39.490 38.982 52.818 1.00 9.09 99 ILE A O 1
ATOM 733 N N . LYS A 1 100 ? 38.234 38.997 50.950 1.00 8.04 100 LYS A N 1
ATOM 734 C CA . LYS A 1 100 ? 38.010 37.565 51.011 1.00 7.73 100 LYS A CA 1
ATOM 735 C C . LYS A 1 100 ? 38.234 36.862 49.691 1.00 7.40 100 LYS A C 1
ATOM 736 O O . LYS A 1 100 ? 37.977 37.420 48.624 1.00 7.36 100 LYS A O 1
ATOM 742 N N . GLY A 1 101 ? 38.707 35.623 49.781 1.00 7.24 101 GLY A N 1
ATOM 743 C CA . GLY A 1 101 ? 38.796 34.750 48.624 1.00 7.01 101 GLY A CA 1
ATOM 744 C C . GLY A 1 101 ? 37.381 34.211 48.397 1.00 7.01 101 GLY A C 1
ATOM 745 O O . GLY A 1 101 ? 36.443 34.560 49.120 1.00 7.58 101 GLY A O 1
ATOM 746 N N . PRO A 1 102 ? 37.223 33.366 47.390 1.00 7.31 102 PRO A N 1
ATOM 747 C CA . PRO A 1 102 ? 35.912 32.805 47.028 1.00 6.90 102 PRO A CA 1
ATOM 748 C C . PRO A 1 102 ? 35.397 31.782 48.013 1.00 8.00 102 PRO A C 1
ATOM 749 O O . PRO A 1 102 ? 36.200 31.138 48.688 1.00 7.59 102 PRO A O 1
ATOM 753 N N . LEU A 1 103 ? 34.075 31.599 48.069 1.00 7.76 103 LEU A N 1
ATOM 754 C CA . LEU A 1 103 ? 33.509 30.588 48.966 1.00 8.35 103 LEU A CA 1
ATOM 755 C C . LEU A 1 103 ? 32.563 29.693 48.185 1.00 8.75 103 LEU A C 1
ATOM 756 O O . LEU A 1 103 ? 31.848 30.167 47.316 1.00 8.67 103 LEU A O 1
ATOM 761 N N . GLU A 1 104 ? 32.559 28.405 48.510 1.00 10.09 104 GLU A N 1
ATOM 762 C CA . GLU A 1 104 ? 31.763 27.441 47.758 1.00 10.93 104 GLU A CA 1
ATOM 763 C C . GLU A 1 104 ? 30.296 27.491 48.149 1.00 10.23 104 GLU A C 1
ATOM 764 O O . GLU A 1 104 ? 29.986 27.477 49.333 1.00 8.77 104 GLU A O 1
ATOM 770 N N . THR A 1 105 ? 29.416 27.568 47.145 1.00 9.81 105 THR A N 1
ATOM 771 C CA . THR A 1 105 ? 27.972 27.450 47.337 1.00 9.94 105 THR A CA 1
ATOM 772 C C . THR A 1 105 ? 27.474 26.211 46.549 1.00 10.02 105 THR A C 1
ATOM 773 O O . THR A 1 105 ? 27.622 26.138 45.329 1.00 9.50 105 THR A O 1
ATOM 777 N N . PRO A 1 106 ? 26.902 25.230 47.238 1.00 9.70 106 PRO A N 1
ATOM 778 C CA . PRO A 1 106 ? 26.427 24.022 46.562 1.00 10.18 106 PRO A CA 1
ATOM 779 C C . PRO A 1 106 ? 25.183 24.264 45.701 1.00 9.74 106 PRO A C 1
ATOM 780 O O . PRO A 1 106 ? 24.395 25.152 45.993 1.00 9.43 106 PRO A O 1
ATOM 784 N N . VAL A 1 107 ? 25.031 23.448 44.666 1.00 9.41 107 VAL A N 1
ATOM 785 C CA . VAL A 1 107 ? 23.915 23.503 43.734 1.00 9.14 107 VAL A CA 1
ATOM 786 C C . VAL A 1 107 ? 22.807 22.505 44.103 1.00 10.28 107 VAL A C 1
ATOM 787 O O . VAL A 1 107 ? 23.075 21.335 44.432 1.00 9.44 107 VAL A O 1
ATOM 791 N N . GLY A 1 108 ? 21.562 22.973 44.078 1.00 10.30 108 GLY A N 1
ATOM 792 C CA . GLY A 1 108 ? 20.421 22.091 44.242 1.00 10.49 108 GLY A CA 1
ATOM 793 C C . GLY A 1 108 ? 20.020 21.793 45.665 1.00 10.56 108 GLY A C 1
ATOM 794 O O . GLY A 1 108 ? 18.958 21.227 45.904 1.00 9.71 108 GLY A O 1
ATOM 795 N N . GLY A 1 109 ? 20.858 22.200 46.612 1.00 10.52 109 GLY A N 1
ATOM 796 C CA . GLY A 1 109 ? 20.612 21.906 48.003 1.00 10.97 109 GLY A CA 1
ATOM 797 C C . GLY A 1 109 ? 21.763 22.485 48.798 1.00 12.14 109 GLY A C 1
ATOM 798 O O . GLY A 1 109 ? 22.505 23.337 48.293 1.00 11.86 109 GLY A O 1
ATOM 799 N N . GLY A 1 110 ? 21.929 22.020 50.032 1.00 11.98 110 GLY A N 1
ATOM 800 C CA . GLY A 1 110 ? 23.013 22.515 50.868 1.00 12.64 110 GLY A CA 1
ATOM 801 C C . GLY A 1 110 ? 22.824 23.936 51.393 1.00 11.89 110 GLY A C 1
ATOM 802 O O . GLY A 1 110 ? 21.763 24.552 51.248 1.00 11.73 110 GLY A O 1
ATOM 803 N N . ILE A 1 111 ? 23.870 24.452 52.027 1.00 11.78 111 ILE A N 1
ATOM 804 C CA . ILE A 1 111 ? 23.822 25.761 52.638 1.00 11.71 111 ILE A CA 1
ATOM 805 C C . ILE A 1 111 ? 23.571 26.879 51.637 1.00 11.17 111 ILE A C 1
ATOM 806 O O . ILE A 1 111 ? 23.918 26.785 50.465 1.00 10.79 111 ILE A O 1
ATOM 811 N N . ARG A 1 112 ? 22.966 27.949 52.124 1.00 11.09 112 ARG A N 1
ATOM 812 C CA . ARG A 1 112 ? 22.738 29.138 51.317 1.00 10.83 112 ARG A CA 1
ATOM 813 C C . ARG A 1 112 ? 24.083 29.837 51.174 1.00 10.27 112 ARG A C 1
ATOM 814 O O . ARG A 1 112 ? 24.906 29.798 52.089 1.00 10.08 112 ARG A O 1
ATOM 822 N N . SER A 1 113 ? 24.290 30.467 50.026 1.00 9.14 113 SER A N 1
ATOM 823 C CA . SER A 1 113 ? 25.536 31.149 49.730 1.00 8.49 113 SER A CA 1
ATOM 824 C C . SER A 1 113 ? 26.053 31.973 50.895 1.00 8.38 113 SER A C 1
ATOM 825 O O . SER A 1 113 ? 25.362 32.857 51.397 1.00 7.93 113 SER A O 1
ATOM 828 N N . LEU A 1 114 ? 27.274 31.693 51.315 1.00 7.82 114 LEU A N 1
ATOM 829 C CA . LEU A 1 114 ? 27.869 32.500 52.368 1.00 8.90 114 LEU A CA 1
ATOM 830 C C . LEU A 1 114 ? 28.229 33.888 51.844 1.00 8.84 114 LEU A C 1
ATOM 831 O O . LEU A 1 114 ? 28.226 34.861 52.596 1.00 8.92 114 LEU A O 1
ATOM 836 N N . ASN A 1 115 ? 28.563 33.965 50.566 1.00 9.17 115 ASN A N 1
ATOM 837 C CA . ASN A 1 115 ? 28.898 35.238 49.917 1.00 9.38 115 ASN A CA 1
ATOM 838 C C . ASN A 1 115 ? 27.714 36.172 49.994 1.00 9.50 115 ASN A C 1
ATOM 839 O O . ASN A 1 115 ? 27.821 37.332 50.440 1.00 9.33 115 ASN A O 1
ATOM 844 N N . VAL A 1 116 ? 26.559 35.643 49.597 1.00 9.15 116 VAL A N 1
ATOM 845 C CA . VAL A 1 116 ? 25.333 36.423 49.657 1.00 9.85 116 VAL A CA 1
ATOM 846 C C . VAL A 1 116 ? 24.941 36.686 51.102 1.00 9.55 116 VAL A C 1
ATOM 847 O O . VAL A 1 116 ? 24.444 37.772 51.454 1.00 8.71 116 VAL A O 1
ATOM 851 N N . ALA A 1 117 ? 25.172 35.704 51.967 1.00 9.05 117 ALA A N 1
ATOM 852 C CA . ALA A 1 117 ? 24.794 35.909 53.356 1.00 9.97 117 ALA A CA 1
ATOM 853 C C . ALA A 1 117 ? 25.570 37.075 53.974 1.00 10.31 117 ALA A C 1
ATOM 854 O O . ALA A 1 117 ? 25.009 37.849 54.747 1.00 9.77 117 ALA A O 1
ATOM 856 N N . MET A 1 118 ? 26.847 37.202 53.634 1.00 10.72 118 MET A N 1
ATOM 857 C CA . MET A 1 118 ? 27.650 38.312 54.159 1.00 11.64 118 MET A CA 1
ATOM 858 C C . MET A 1 118 ? 27.133 39.647 53.618 1.00 11.12 118 MET A C 1
ATOM 859 O O . MET A 1 118 ? 26.978 40.619 54.364 1.00 11.08 118 MET A O 1
ATOM 864 N N . ARG A 1 119 ? 26.860 39.694 52.323 1.00 10.33 119 ARG A N 1
ATOM 865 C CA . ARG A 1 119 ? 26.321 40.914 51.733 1.00 10.40 119 ARG A CA 1
ATOM 866 C C . ARG A 1 119 ? 24.989 41.321 52.401 1.00 10.83 119 ARG A C 1
ATOM 867 O O . ARG A 1 119 ? 24.728 42.505 52.619 1.00 10.22 119 ARG A O 1
ATOM 875 N N . GLN A 1 120 ? 24.116 40.353 52.670 1.00 11.25 120 GLN A N 1
ATOM 876 C CA . GLN A 1 120 ? 22.828 40.659 53.302 1.00 11.93 120 GLN A CA 1
ATOM 877 C C . GLN A 1 120 ? 22.981 41.126 54.745 1.00 12.45 120 GLN A C 1
ATOM 878 O O . GLN A 1 120 ? 22.401 42.125 55.169 1.00 12.42 120 GLN A O 1
ATOM 884 N N . ASP A 1 121 ? 23.770 40.383 55.507 1.00 13.58 121 ASP A N 1
ATOM 885 C CA . ASP A 1 121 ? 23.972 40.669 56.913 1.00 14.15 121 ASP A CA 1
ATOM 886 C C . ASP A 1 121 ? 24.577 42.058 57.160 1.00 13.24 121 ASP A C 1
ATOM 887 O O . ASP A 1 121 ? 24.212 42.742 58.120 1.00 12.21 121 ASP A O 1
ATOM 892 N N . LEU A 1 122 ? 25.512 42.468 56.313 1.00 11.62 122 LEU A N 1
ATOM 893 C CA . LEU A 1 122 ? 26.151 43.768 56.483 1.00 10.89 122 LEU A CA 1
ATOM 894 C C . LEU A 1 122 ? 25.491 44.846 55.638 1.00 10.23 122 LEU A C 1
ATOM 895 O O . LEU A 1 122 ? 25.947 46.006 55.631 1.00 9.49 122 LEU A O 1
ATOM 900 N N . ASP A 1 123 ? 24.434 44.455 54.921 1.00 9.66 123 ASP A N 1
ATOM 901 C CA . ASP A 1 123 ? 23.699 45.366 54.035 1.00 8.97 123 ASP A CA 1
ATOM 902 C C . ASP A 1 123 ? 24.651 46.034 53.046 1.00 8.81 123 ASP A C 1
ATOM 903 O O . ASP A 1 123 ? 24.595 47.260 52.832 1.00 8.92 123 ASP A O 1
ATOM 908 N N . LEU A 1 124 ? 25.516 45.238 52.427 1.00 7.62 124 LEU A N 1
ATOM 909 C CA . LEU A 1 124 ? 26.469 45.797 51.473 1.00 7.98 124 LEU A CA 1
ATOM 910 C C . LEU A 1 124 ? 25.758 45.865 50.129 1.00 8.22 124 LEU A C 1
ATOM 911 O O . LEU A 1 124 ? 26.028 45.060 49.240 1.00 8.94 124 LEU A O 1
ATOM 916 N N . TYR A 1 125 ? 24.901 46.862 49.984 1.00 7.96 125 TYR A N 1
ATOM 917 C CA . TYR A 1 125 ? 23.961 46.930 48.874 1.00 8.86 125 TYR A CA 1
ATOM 918 C C . TYR A 1 125 ? 24.510 47.251 47.495 1.00 8.95 125 TYR A C 1
ATOM 919 O O . TYR A 1 125 ? 23.777 47.131 46.501 1.00 9.69 125 TYR A O 1
ATOM 928 N N . VAL A 1 126 ? 25.775 47.657 47.431 1.00 8.83 126 VAL A N 1
ATOM 929 C CA . VAL A 1 126 ? 26.426 47.916 46.146 1.00 8.31 126 VAL A CA 1
ATOM 930 C C . VAL A 1 126 ? 27.494 46.856 45.877 1.00 8.51 126 VAL A C 1
ATOM 931 O O . VAL A 1 126 ? 28.375 46.647 46.698 1.00 8.39 126 VAL A O 1
ATOM 935 N N . CYS A 1 127 ? 27.377 46.148 44.759 1.00 7.81 127 CYS A N 1
ATOM 936 C CA . CYS A 1 127 ? 28.449 45.283 44.311 1.00 7.36 127 CYS A CA 1
ATOM 937 C C . CYS A 1 127 ? 29.107 46.096 43.177 1.00 7.13 127 CYS A C 1
ATOM 938 O O . CYS A 1 127 ? 28.487 46.368 42.130 1.00 6.34 127 CYS A O 1
ATOM 941 N N . LEU A 1 128 ? 30.337 46.547 43.422 1.00 6.59 128 LEU A N 1
ATOM 942 C CA . LEU A 1 128 ? 31.029 47.441 42.509 1.00 7.37 128 LEU A CA 1
ATOM 943 C C . LEU A 1 128 ? 32.101 46.669 41.761 1.00 7.57 128 LEU A C 1
ATOM 944 O O . LEU A 1 128 ? 33.055 46.197 42.383 1.00 7.26 128 LEU A O 1
ATOM 949 N N . ARG A 1 129 ? 31.947 46.545 40.448 1.00 7.34 129 ARG A N 1
ATOM 950 C CA . ARG A 1 129 ? 32.907 45.800 39.626 1.00 7.82 129 ARG A CA 1
ATOM 951 C C . ARG A 1 129 ? 33.404 46.561 38.401 1.00 7.38 129 ARG A C 1
ATOM 952 O O . ARG A 1 129 ? 32.737 46.615 37.383 1.00 7.50 129 ARG A O 1
ATOM 960 N N . PRO A 1 130 ? 34.577 47.170 38.503 1.00 7.96 130 PRO A N 1
ATOM 961 C CA . PRO A 1 130 ? 35.171 47.854 37.353 1.00 8.70 130 PRO A CA 1
ATOM 962 C C . PRO A 1 130 ? 35.766 46.799 36.426 1.00 8.81 130 PRO A C 1
ATOM 963 O O . PRO A 1 130 ? 36.472 45.904 36.895 1.00 9.30 130 PRO A O 1
ATOM 967 N N . VAL A 1 131 ? 35.497 46.915 35.136 1.00 8.44 131 VAL A N 1
ATOM 968 C CA . VAL A 1 131 ? 36.030 45.975 34.171 1.00 7.89 131 VAL A CA 1
ATOM 969 C C . VAL A 1 131 ? 36.802 46.770 33.128 1.00 8.40 131 VAL A C 1
ATOM 970 O O . VAL A 1 131 ? 36.254 47.598 32.417 1.00 8.40 131 VAL A O 1
ATOM 974 N N . ARG A 1 132 ? 38.098 46.545 33.041 1.00 9.60 132 ARG A N 1
ATOM 975 C CA . ARG A 1 132 ? 38.860 47.310 32.080 1.00 10.57 132 ARG A CA 1
ATOM 976 C C . ARG A 1 132 ? 39.916 46.419 31.458 1.00 10.17 132 ARG A C 1
ATOM 977 O O . ARG A 1 132 ? 40.253 45.369 32.001 1.00 8.89 132 ARG A O 1
ATOM 985 N N . TYR A 1 133 ? 40.450 46.836 30.320 1.00 9.58 133 TYR A N 1
ATOM 986 C CA . TYR A 1 133 ? 41.423 46.004 29.620 1.00 10.20 133 TYR A CA 1
ATOM 987 C C . TYR A 1 133 ? 42.869 46.337 30.023 1.00 10.61 133 TYR A C 1
ATOM 988 O O . TYR A 1 133 ? 43.288 47.487 29.926 1.00 9.76 133 TYR A O 1
ATOM 997 N N . PHE A 1 134 ? 43.620 45.336 30.472 1.00 10.80 134 PHE A N 1
ATOM 998 C CA . PHE A 1 134 ? 45.044 45.519 30.769 1.00 11.52 134 PHE A CA 1
ATOM 999 C C . PHE A 1 134 ? 45.836 45.242 29.472 1.00 12.32 134 PHE A C 1
ATOM 1000 O O . PHE A 1 134 ? 45.739 44.174 28.859 1.00 11.55 134 PHE A O 1
ATOM 1008 N N . GLU A 1 135 ? 46.603 46.232 29.046 1.00 12.94 135 GLU A N 1
ATOM 1009 C CA . GLU A 1 135 ? 47.245 46.177 27.735 1.00 14.64 135 GLU A CA 1
ATOM 1010 C C . GLU A 1 135 ? 48.017 44.888 27.540 1.00 12.71 135 GLU A C 1
ATOM 1011 O O . GLU A 1 135 ? 48.783 44.473 28.408 1.00 12.40 135 GLU A O 1
ATOM 1017 N N . GLY A 1 136 ? 47.756 44.223 26.423 1.00 11.69 136 GLY A N 1
ATOM 1018 C CA . GLY A 1 136 ? 48.403 42.956 26.120 1.00 11.50 136 GLY A CA 1
ATOM 1019 C C . GLY A 1 136 ? 47.697 41.696 26.613 1.00 11.08 136 GLY A C 1
ATOM 1020 O O . GLY A 1 136 ? 48.144 40.572 26.330 1.00 10.80 136 GLY A O 1
ATOM 1021 N N . THR A 1 137 ? 46.607 41.847 27.369 1.00 10.15 137 THR A 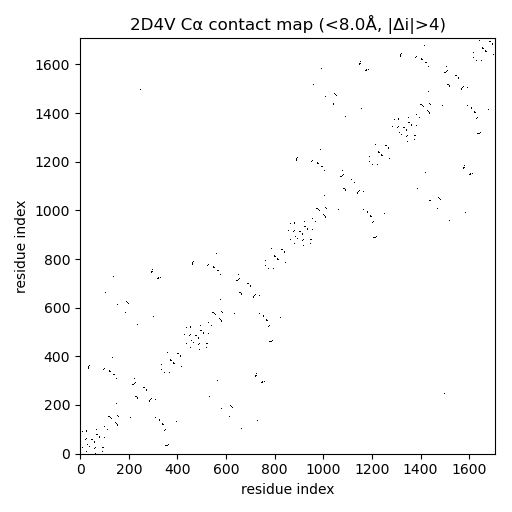N 1
ATOM 1022 C CA . THR A 1 137 ? 45.934 40.656 27.878 1.00 8.55 137 THR A CA 1
ATOM 1023 C C . THR A 1 137 ? 45.394 39.803 26.746 1.00 7.68 137 THR A C 1
ATOM 1024 O O . THR A 1 137 ? 44.688 40.289 25.882 1.00 7.68 137 THR A O 1
ATOM 1028 N N . PRO A 1 138 ? 45.712 38.525 26.756 1.00 7.65 138 PRO A N 1
ATOM 1029 C CA . PRO A 1 138 ? 45.096 37.592 25.802 1.00 7.59 138 PRO A CA 1
ATOM 1030 C C . PRO A 1 138 ? 43.573 37.682 25.943 1.00 7.50 138 PRO A C 1
ATOM 1031 O O . PRO A 1 138 ? 43.048 37.686 27.070 1.00 7.30 138 PRO A O 1
ATOM 1035 N N . SER A 1 139 ? 42.874 37.756 24.817 1.00 7.66 139 SER A N 1
ATOM 1036 C CA . SER A 1 139 ? 41.426 37.954 24.806 1.00 7.05 139 SER A CA 1
ATOM 1037 C C . SER A 1 139 ? 40.824 37.284 23.591 1.00 6.81 139 SER A C 1
ATOM 1038 O O . SER A 1 139 ? 41.485 37.150 22.557 1.00 7.10 139 SER A O 1
ATOM 1041 N N . PRO A 1 140 ? 39.576 36.861 23.705 1.00 7.18 140 PRO A N 1
ATOM 1042 C CA . PRO A 1 140 ? 38.859 36.283 22.566 1.00 6.82 140 PRO A CA 1
ATOM 1043 C C . PRO A 1 140 ? 38.324 37.358 21.618 1.00 7.68 140 PRO A C 1
ATOM 1044 O O . PRO A 1 140 ? 37.842 37.010 20.537 1.00 7.90 140 PRO A O 1
ATOM 1048 N N . MET A 1 141 ? 38.389 38.622 22.015 1.00 7.20 141 MET A N 1
ATOM 1049 C CA . MET A 1 141 ? 37.845 39.714 21.199 1.00 7.80 141 MET A CA 1
ATOM 1050 C C . MET A 1 141 ? 38.885 40.328 20.263 1.00 7.78 141 MET A C 1
ATOM 1051 O O . MET A 1 141 ? 40.061 40.351 20.584 1.00 7.24 141 MET A O 1
ATOM 1056 N N . ARG A 1 142 ? 38.429 40.866 19.132 1.00 8.30 142 ARG A N 1
ATOM 1057 C CA . ARG A 1 142 ? 39.313 41.586 18.212 1.00 9.19 142 ARG A CA 1
ATOM 1058 C C . ARG A 1 142 ? 39.776 42.890 18.872 1.00 9.31 142 ARG A C 1
ATOM 1059 O O . ARG A 1 142 ? 40.941 43.288 18.738 1.00 8.29 142 ARG A O 1
ATOM 1067 N N . HIS A 1 143 ? 38.861 43.546 19.585 1.00 9.41 143 HIS A N 1
ATOM 1068 C CA . HIS A 1 143 ? 39.158 44.843 20.187 1.00 10.08 143 HIS A CA 1
ATOM 1069 C C . HIS A 1 143 ? 38.771 44.952 21.648 1.00 9.56 143 HIS A C 1
ATOM 1070 O O . HIS A 1 143 ? 37.899 45.745 22.008 1.00 9.31 143 HIS A O 1
ATOM 1077 N N . PRO A 1 144 ? 39.459 44.206 22.508 1.00 9.06 144 PRO A N 1
ATOM 1078 C CA . PRO A 1 144 ? 39.131 44.222 23.936 1.00 8.92 144 PRO A CA 1
ATOM 1079 C C . PRO A 1 144 ? 39.435 45.578 24.571 1.00 9.36 144 PRO A C 1
ATOM 1080 O O . PRO A 1 144 ? 38.863 45.879 25.609 1.00 8.38 144 PRO A O 1
ATOM 1084 N N . GLU A 1 145 ? 40.299 46.386 23.953 1.00 9.64 145 GLU A N 1
ATOM 1085 C CA . GLU A 1 145 ? 40.681 47.669 24.542 1.00 9.79 145 GLU A CA 1
ATOM 1086 C C . GLU A 1 145 ? 39.490 48.607 24.626 1.00 9.72 145 GLU A C 1
ATOM 1087 O O . GLU A 1 145 ? 39.524 49.611 25.337 1.00 8.21 145 GLU A O 1
ATOM 1093 N N . LYS A 1 146 ? 38.421 48.263 23.908 1.00 9.11 146 LYS A N 1
ATOM 1094 C CA . LYS A 1 146 ? 37.235 49.099 23.890 1.00 9.51 146 LYS A CA 1
ATOM 1095 C C . LYS A 1 146 ? 36.348 48.878 25.107 1.00 9.61 146 LYS A C 1
ATOM 1096 O O . LYS A 1 146 ? 35.324 49.547 25.241 1.00 9.34 146 LYS A O 1
ATOM 1102 N N . VAL A 1 147 ? 36.739 47.948 25.989 1.00 8.92 147 VAL A N 1
ATOM 1103 C CA . VAL A 1 147 ? 35.999 47.720 27.220 1.00 8.43 147 VAL A CA 1
ATOM 1104 C C . VAL A 1 147 ? 36.580 48.529 28.395 1.00 8.82 147 VAL A C 1
ATOM 1105 O O . VAL A 1 147 ? 37.733 48.340 28.794 1.00 8.07 147 VAL A O 1
ATOM 1109 N N . ASP A 1 148 ? 35.773 49.426 28.939 1.00 8.88 148 ASP A N 1
ATOM 1110 C CA . ASP A 1 148 ? 36.177 50.237 30.091 1.00 9.38 148 ASP A CA 1
ATOM 1111 C C . ASP A 1 148 ? 34.882 50.645 30.770 1.00 9.22 148 ASP A C 1
ATOM 1112 O O . ASP A 1 148 ? 34.295 51.688 30.498 1.00 8.40 148 ASP A O 1
ATOM 1117 N N . MET A 1 149 ? 34.415 49.768 31.644 1.00 8.59 149 MET A N 1
ATOM 1118 C CA . MET A 1 149 ? 33.128 49.971 32.276 1.00 8.24 149 MET A CA 1
ATOM 1119 C C . MET A 1 149 ? 33.155 49.777 33.782 1.00 8.60 149 MET A C 1
ATOM 1120 O O . MET A 1 149 ? 34.082 49.158 34.346 1.00 8.54 149 MET A O 1
ATOM 1125 N N . VAL A 1 150 ? 32.120 50.300 34.433 1.00 7.24 150 VAL A N 1
ATOM 1126 C CA . VAL A 1 150 ? 31.985 50.163 35.867 1.00 7.28 150 VAL A CA 1
ATOM 1127 C C . VAL A 1 150 ? 30.572 49.695 36.156 1.00 7.38 150 VAL A C 1
ATOM 1128 O O . VAL A 1 150 ? 29.595 50.385 35.847 1.00 7.71 150 VAL A O 1
ATOM 1132 N N . ILE A 1 151 ? 30.465 48.517 36.757 1.00 7.63 151 ILE A N 1
ATOM 1133 C CA . ILE A 1 151 ? 29.165 47.933 37.053 1.00 7.46 151 ILE A CA 1
ATOM 1134 C C . ILE A 1 151 ? 28.772 48.134 38.502 1.00 7.07 151 ILE A C 1
ATOM 1135 O O . ILE A 1 151 ? 29.533 47.792 39.422 1.00 6.29 151 ILE A O 1
ATOM 1140 N N . PHE A 1 152 ? 27.594 48.712 38.679 1.00 6.71 152 PHE A N 1
ATOM 1141 C CA . PHE A 1 152 ? 26.960 48.862 39.967 1.00 6.99 152 PHE A CA 1
ATOM 1142 C C . PHE A 1 152 ? 25.827 47.845 39.978 1.00 6.76 152 PHE A C 1
ATOM 1143 O O . PHE A 1 152 ? 24.791 48.044 39.328 1.00 6.34 152 PHE A O 1
ATOM 1151 N N . ARG A 1 153 ? 26.053 46.766 40.710 1.00 6.67 153 ARG A N 1
ATOM 1152 C CA . ARG A 1 153 ? 25.118 45.659 40.801 1.00 7.33 153 ARG A CA 1
ATOM 1153 C C . ARG A 1 153 ? 24.404 45.688 42.150 1.00 6.93 153 ARG A C 1
ATOM 1154 O O . ARG A 1 153 ? 25.065 45.664 43.193 1.00 7.38 153 ARG A O 1
ATOM 1162 N N . GLU A 1 154 ? 23.075 45.805 42.120 1.00 6.97 154 GLU A N 1
ATOM 1163 C CA . GLU A 1 154 ? 22.262 45.793 43.334 1.00 7.45 154 GLU A CA 1
ATOM 1164 C C . GLU A 1 154 ? 22.556 44.481 44.070 1.00 7.94 154 GLU A C 1
ATOM 1165 O O . GLU A 1 154 ? 22.524 43.393 43.481 1.00 7.68 154 GLU A O 1
ATOM 1171 N N . ASN A 1 155 ? 22.838 44.597 45.361 1.00 8.14 155 ASN A N 1
ATOM 1172 C CA . ASN A 1 155 ? 23.397 43.503 46.135 1.00 9.05 155 ASN A CA 1
ATOM 1173 C C . ASN A 1 155 ? 22.578 43.069 47.339 1.00 9.32 155 ASN A C 1
ATOM 1174 O O . ASN A 1 155 ? 23.066 42.263 48.120 1.00 11.10 155 ASN A O 1
ATOM 1179 N N . SER A 1 156 ? 21.372 43.600 47.524 1.00 9.09 156 SER A N 1
ATOM 1180 C CA . SER A 1 156 ? 20.596 43.268 48.729 1.00 9.45 156 SER A CA 1
ATOM 1181 C C . SER A 1 156 ? 19.242 42.605 48.487 1.00 9.26 156 SER A C 1
ATOM 1182 O O . SER A 1 156 ? 18.665 42.019 49.419 1.00 9.31 156 SER A O 1
ATOM 1185 N N . GLU A 1 157 ? 18.739 42.657 47.256 1.00 9.23 157 GLU A N 1
ATOM 1186 C CA . GLU A 1 157 ? 17.442 42.053 46.955 1.00 8.65 157 GLU A CA 1
ATOM 1187 C C . GLU A 1 157 ? 17.456 41.281 45.618 1.00 9.44 157 GLU A C 1
ATOM 1188 O O . GLU A 1 157 ? 18.505 40.763 45.217 1.00 9.77 157 GLU A O 1
ATOM 1194 N N . ASP A 1 158 ? 16.301 41.227 44.944 1.00 9.64 158 ASP A N 1
ATOM 1195 C CA . ASP A 1 158 ? 16.111 40.438 43.712 1.00 10.53 158 ASP A CA 1
ATOM 1196 C C . ASP A 1 158 ? 15.901 38.969 44.116 1.00 12.05 158 ASP A C 1
ATOM 1197 O O . ASP A 1 158 ? 15.697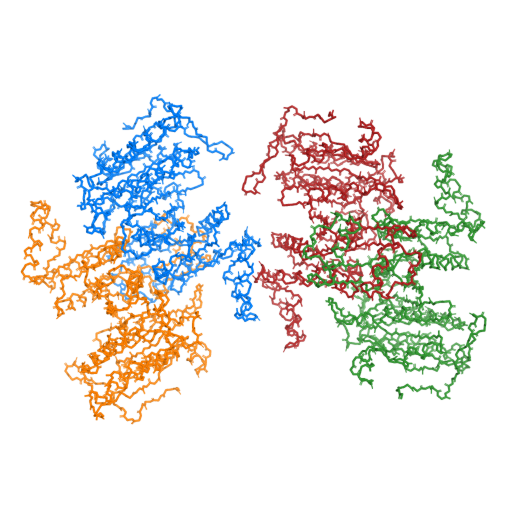 38.690 45.297 1.00 12.34 158 ASP A O 1
ATOM 1202 N N . ILE A 1 159 ? 15.952 38.019 43.175 1.00 13.42 159 ILE A N 1
ATOM 1203 C CA . ILE A 1 159 ? 15.730 36.610 43.563 1.00 15.98 159 ILE A CA 1
ATOM 1204 C C . ILE A 1 159 ? 16.862 36.011 44.385 1.00 16.64 159 ILE A C 1
ATOM 1205 O O . ILE A 1 159 ? 16.787 34.860 44.805 1.00 16.35 159 ILE A O 1
ATOM 1210 N N . TYR A 1 160 ? 17.914 36.789 44.595 1.00 17.83 160 TYR A N 1
ATOM 1211 C CA . TYR A 1 160 ? 19.050 36.355 45.398 1.00 18.61 160 TYR A CA 1
ATOM 1212 C C . TYR A 1 160 ? 18.717 36.284 46.857 1.00 18.14 160 TYR A C 1
ATOM 1213 O O . TYR A 1 160 ? 19.500 35.780 47.648 1.00 19.75 160 TYR A O 1
ATOM 1222 N N . ALA A 1 161 ? 17.567 36.828 47.224 1.00 16.76 161 ALA A N 1
ATOM 1223 C CA . ALA A 1 161 ? 17.136 36.809 48.603 1.00 15.69 161 ALA A CA 1
ATOM 1224 C C . ALA A 1 161 ? 17.169 35.371 49.130 1.00 14.59 161 ALA A C 1
ATOM 1225 O O . ALA A 1 161 ? 17.356 35.145 50.322 1.00 14.68 161 ALA A O 1
ATOM 1227 N N . GLY A 1 162 ? 16.962 34.405 48.233 1.00 12.96 162 GLY A N 1
ATOM 1228 C CA . GLY A 1 162 ? 16.982 32.998 48.609 1.00 11.61 162 GLY A CA 1
ATOM 1229 C C . GLY A 1 162 ? 15.637 32.533 49.138 1.00 10.95 162 GLY A C 1
ATOM 1230 O O . GLY A 1 162 ? 15.569 31.690 50.022 1.00 10.98 162 GLY A O 1
ATOM 1231 N N . ILE A 1 163 ? 14.564 33.090 48.595 1.00 10.07 163 ILE A N 1
ATOM 1232 C CA . ILE A 1 163 ? 13.217 32.745 49.028 1.00 9.24 163 ILE A CA 1
ATOM 1233 C C . ILE A 1 163 ? 12.620 31.798 47.991 1.00 8.91 163 ILE A C 1
ATOM 1234 O O . ILE A 1 163 ? 12.256 32.230 46.900 1.00 9.15 163 ILE A O 1
ATOM 1239 N N . GLU A 1 164 ? 12.521 30.520 48.343 1.00 8.33 164 GLU A N 1
ATOM 1240 C CA . GLU A 1 164 ? 12.019 29.492 47.420 1.00 7.71 164 GLU A CA 1
ATOM 1241 C C . GLU A 1 164 ? 11.675 28.206 48.169 1.00 7.93 164 GLU A C 1
ATOM 1242 O O . GLU A 1 164 ? 12.186 27.961 49.264 1.00 7.60 164 GLU A O 1
ATOM 1248 N N . TRP A 1 165 ? 10.822 27.377 47.570 1.00 6.96 165 TRP A N 1
ATOM 1249 C CA . TRP A 1 165 ? 10.458 26.083 48.160 1.00 7.54 165 TRP A CA 1
ATOM 1250 C C . TRP A 1 165 ? 10.449 25.012 47.065 1.00 8.24 165 TRP A C 1
ATOM 1251 O O . TRP A 1 165 ? 10.060 25.277 45.911 1.00 8.21 165 TRP A O 1
ATOM 1262 N N . PRO A 1 166 ? 10.855 23.803 47.437 1.00 8.60 166 PRO A N 1
ATOM 1263 C CA . PRO A 1 166 ? 11.021 22.697 46.489 1.00 9.31 166 PRO A CA 1
ATOM 1264 C C . PRO A 1 166 ? 9.721 22.128 45.955 1.00 9.41 166 PRO A C 1
ATOM 1265 O O . PRO A 1 166 ? 8.723 22.107 46.676 1.00 9.42 166 PRO A O 1
ATOM 1269 N N . ALA A 1 167 ? 9.772 21.614 44.727 1.00 9.53 167 ALA A N 1
ATOM 1270 C CA . ALA A 1 167 ? 8.618 20.993 44.104 1.00 10.09 167 ALA A CA 1
ATOM 1271 C C . ALA A 1 167 ? 8.114 19.843 44.944 1.00 10.77 167 ALA A C 1
ATOM 1272 O O . ALA A 1 167 ? 8.906 19.053 45.451 1.00 9.93 167 ALA A O 1
ATOM 1274 N N . GLY A 1 168 ? 6.798 19.776 45.100 1.00 11.93 168 GLY A N 1
ATOM 1275 C CA . GLY A 1 168 ? 6.137 18.716 45.847 1.00 12.38 168 GLY A CA 1
ATOM 1276 C C . GLY A 1 168 ? 6.175 18.848 47.354 1.00 13.72 168 GLY A C 1
ATOM 1277 O O . GLY A 1 168 ? 5.595 18.006 48.055 1.00 14.09 168 GLY A O 1
ATOM 1278 N N . SER A 1 169 ? 6.836 19.888 47.872 1.00 13.26 169 SER A N 1
ATOM 1279 C CA . SER A 1 169 ? 6.910 20.090 49.312 1.00 13.30 169 SER A CA 1
ATOM 1280 C C . SER A 1 169 ? 5.607 20.694 49.832 1.00 13.73 169 SER A C 1
ATOM 1281 O O . SER A 1 169 ? 4.855 21.317 49.095 1.00 13.50 169 SER A O 1
ATOM 1284 N N . PRO A 1 170 ? 5.306 20.458 51.095 1.00 14.16 170 PRO A N 1
ATOM 1285 C CA . PRO A 1 170 ? 4.117 21.062 51.706 1.00 14.04 170 PRO A CA 1
ATOM 1286 C C . PRO A 1 170 ? 4.136 22.589 51.548 1.00 13.85 170 PRO A C 1
ATOM 1287 O O . PRO A 1 170 ? 3.100 23.232 51.305 1.00 12.40 170 PRO A O 1
ATOM 1291 N N . GLU A 1 171 ? 5.328 23.163 51.677 1.00 12.60 171 GLU A N 1
ATOM 1292 C CA . GLU A 1 171 ? 5.478 24.597 51.563 1.00 12.55 171 GLU A CA 1
ATOM 1293 C C . GLU A 1 171 ? 5.145 25.089 50.157 1.00 11.36 171 GLU A C 1
ATOM 1294 O O . GLU A 1 171 ? 4.465 26.086 50.013 1.00 10.35 171 GLU A O 1
ATOM 1300 N N . ALA A 1 172 ? 5.652 24.409 49.130 1.00 10.83 172 ALA A N 1
ATOM 1301 C CA . ALA A 1 172 ? 5.353 24.815 47.755 1.00 10.48 172 ALA A CA 1
ATOM 1302 C C . ALA A 1 172 ? 3.843 24.682 47.522 1.00 10.68 172 ALA A C 1
ATOM 1303 O O . ALA A 1 172 ? 3.212 25.562 46.952 1.00 10.47 172 ALA A O 1
ATOM 1305 N N . GLU A 1 173 ? 3.257 23.585 47.982 1.00 10.41 173 GLU A N 1
ATOM 1306 C CA . GLU A 1 173 ? 1.824 23.405 47.800 1.00 11.23 173 GLU A CA 1
ATOM 1307 C C . GLU A 1 173 ? 1.053 24.540 48.475 1.00 10.84 173 GLU A C 1
ATOM 1308 O O . GLU A 1 173 ? 0.104 25.099 47.914 1.00 10.82 173 GLU A O 1
ATOM 1314 N N . LYS A 1 174 ? 1.504 24.919 49.662 1.00 10.41 174 LYS A N 1
ATOM 1315 C CA . LYS A 1 174 ? 0.865 25.987 50.411 1.00 10.44 174 LYS A CA 1
ATOM 1316 C C . LYS A 1 174 ? 0.933 27.322 49.673 1.00 9.96 174 LYS A C 1
ATOM 1317 O O . LYS A 1 174 ? -0.069 28.023 49.584 1.00 9.62 174 LYS A O 1
ATOM 1323 N N . ILE A 1 175 ? 2.103 27.705 49.163 1.00 10.06 175 ILE A N 1
ATOM 1324 C CA . ILE A 1 175 ? 2.172 28.984 48.423 1.00 9.99 175 ILE A CA 1
ATOM 1325 C C . ILE A 1 175 ? 1.437 28.907 47.081 1.00 9.49 175 ILE A C 1
ATOM 1326 O O . ILE A 1 175 ? 0.775 29.874 46.661 1.00 9.63 175 ILE A O 1
ATOM 1331 N N . ILE A 1 176 ? 1.533 27.767 46.403 1.00 8.98 176 ILE A N 1
ATOM 1332 C CA . ILE A 1 176 ? 0.799 27.600 45.136 1.00 8.70 176 ILE A CA 1
ATOM 1333 C C . ILE A 1 176 ? -0.704 27.709 45.387 1.00 8.72 176 ILE A C 1
ATOM 1334 O O . ILE A 1 176 ? -1.435 28.344 44.635 1.00 8.18 176 ILE A O 1
ATOM 1339 N N . ARG A 1 177 ? -1.178 27.108 46.463 1.00 9.11 177 ARG A N 1
ATOM 1340 C CA . ARG A 1 177 ? -2.595 27.285 46.747 1.00 10.38 177 ARG A CA 1
ATOM 1341 C C . ARG A 1 177 ? -2.964 28.749 47.017 1.00 9.56 177 ARG A C 1
ATOM 1342 O O . ARG A 1 177 ? -3.973 29.248 46.524 1.00 8.89 177 ARG A O 1
ATOM 1350 N N . PHE A 1 178 ? -2.151 29.448 47.806 1.00 9.09 178 PHE A N 1
ATOM 1351 C CA . PHE A 1 178 ? -2.419 30.861 48.057 1.00 9.08 178 PHE A CA 1
ATOM 1352 C C . PHE A 1 178 ? -2.416 31.671 46.748 1.00 8.75 178 PHE A C 1
ATOM 1353 O O . PHE A 1 178 ? -3.291 32.510 46.521 1.00 7.62 178 PHE A O 1
ATOM 1361 N N . LEU A 1 179 ? -1.435 31.395 45.886 1.00 8.47 179 LEU A N 1
ATOM 1362 C CA . LEU A 1 179 ? -1.318 32.103 44.620 1.00 8.64 179 LEU A CA 1
ATOM 1363 C C . LEU A 1 179 ? -2.571 31.901 43.776 1.00 8.34 179 LEU A C 1
ATOM 1364 O O . LEU A 1 179 ? -3.140 32.863 43.240 1.00 8.33 179 LEU A O 1
ATOM 1369 N N . ARG A 1 180 ? -3.006 30.650 43.656 1.00 9.37 180 ARG A N 1
ATOM 1370 C CA . ARG A 1 180 ? -4.178 30.354 42.816 1.00 10.59 180 ARG A CA 1
ATOM 1371 C C . ARG A 1 180 ? -5.519 30.764 43.443 1.00 11.11 180 ARG A C 1
ATOM 1372 O O . ARG A 1 180 ? -6.390 31.331 42.772 1.00 11.02 180 ARG A O 1
ATOM 1380 N N . GLU A 1 181 ? -5.680 30.480 44.723 1.00 11.90 181 GLU A N 1
ATOM 1381 C CA . GLU A 1 181 ? -6.955 30.728 45.403 1.00 12.71 181 GLU A CA 1
ATOM 1382 C C . GLU A 1 181 ? -7.178 32.144 45.944 1.00 12.99 181 GLU A C 1
ATOM 1383 O O . GLU A 1 181 ? -8.325 32.649 45.963 1.00 11.54 181 GLU A O 1
ATOM 1389 N N . GLU A 1 182 ? -6.100 32.773 46.410 1.00 12.47 182 GLU A N 1
ATOM 1390 C CA . GLU A 1 182 ? -6.216 34.099 46.994 1.00 13.42 182 GLU A CA 1
ATOM 1391 C C . GLU A 1 182 ? -5.704 35.211 46.080 1.00 12.70 182 GLU A C 1
ATOM 1392 O O . GLU A 1 182 ? -6.256 36.319 46.084 1.00 13.80 182 GLU A O 1
ATOM 1398 N N . MET A 1 183 ? -4.663 34.934 45.300 1.00 11.76 183 MET A N 1
ATOM 1399 C CA . MET A 1 183 ? -4.107 35.967 44.427 1.00 11.23 183 MET A CA 1
ATOM 1400 C C . MET A 1 183 ? -4.654 35.926 42.985 1.00 10.67 183 MET A C 1
ATOM 1401 O O . MET A 1 183 ? -4.357 36.810 42.172 1.00 10.79 183 MET A O 1
ATOM 1406 N N . GLY A 1 184 ? -5.400 34.874 42.665 1.00 11.20 184 GLY A N 1
ATOM 1407 C CA . GLY A 1 184 ? -6.026 34.709 41.359 1.00 10.66 184 GLY A CA 1
ATOM 1408 C C . GLY A 1 184 ? -5.074 34.375 40.217 1.00 10.41 184 GLY A C 1
ATOM 1409 O O . GLY A 1 184 ? -5.376 34.632 39.042 1.00 10.81 184 GLY A O 1
ATOM 1410 N N . VAL A 1 185 ? -3.936 33.788 40.549 1.00 8.95 185 VAL A N 1
ATOM 1411 C CA . VAL A 1 185 ? -2.930 33.433 39.549 1.00 8.33 185 VAL A CA 1
ATOM 1412 C C . VAL A 1 185 ? -3.388 32.282 38.642 1.00 8.32 185 VAL A C 1
ATOM 1413 O O . VAL A 1 185 ? -3.799 31.226 39.133 1.00 8.39 185 VAL A O 1
ATOM 1417 N N . THR A 1 186 ? -3.323 32.494 37.332 1.00 8.53 186 THR A N 1
ATOM 1418 C CA . THR A 1 186 ? -3.752 31.484 36.359 1.00 8.72 186 THR A CA 1
ATOM 1419 C C . THR A 1 186 ? -2.597 31.014 35.470 1.00 9.50 186 THR A C 1
ATOM 1420 O O . THR A 1 186 ? -2.749 30.046 34.695 1.00 8.97 186 THR A O 1
ATOM 1424 N N . LYS A 1 187 ? -1.438 31.656 35.600 1.00 8.84 187 LYS A N 1
ATOM 1425 C CA . LYS A 1 187 ? -0.344 31.388 34.651 1.00 9.08 187 LYS A CA 1
ATOM 1426 C C . LYS A 1 187 ? 0.718 30.356 35.055 1.00 9.19 187 LYS A C 1
ATOM 1427 O O . LYS A 1 187 ? 1.744 30.209 34.365 1.00 9.21 187 LYS A O 1
ATOM 1433 N N . ILE A 1 188 ? 0.494 29.640 36.154 1.00 8.54 188 ILE A N 1
ATOM 1434 C CA . ILE A 1 188 ? 1.416 28.578 36.520 1.00 8.82 188 ILE A CA 1
ATOM 1435 C C . ILE A 1 188 ? 1.121 27.391 35.617 1.00 8.95 188 ILE A C 1
ATOM 1436 O O . ILE A 1 188 ? 0.043 26.826 35.702 1.00 9.18 188 ILE A O 1
ATOM 1441 N N . ARG A 1 189 ? 2.077 27.014 34.767 1.00 8.41 189 ARG A N 1
ATOM 1442 C CA . ARG A 1 189 ? 1.842 25.950 33.780 1.00 8.35 189 ARG A CA 1
ATOM 1443 C C . ARG A 1 189 ? 1.611 24.564 34.381 1.00 9.01 189 ARG A C 1
ATOM 1444 O O . ARG A 1 189 ? 0.680 23.835 33.984 1.00 8.26 189 ARG A O 1
ATOM 1452 N N . PHE A 1 190 ? 2.467 24.185 35.325 1.00 8.56 190 PHE A N 1
ATOM 1453 C CA . PHE A 1 190 ? 2.390 22.856 35.941 1.00 9.05 190 PHE A CA 1
ATOM 1454 C C . PHE A 1 190 ? 2.376 22.977 37.460 1.00 9.20 190 PHE A C 1
ATOM 1455 O O . PHE A 1 190 ? 3.376 22.715 38.126 1.00 9.38 190 PHE A O 1
ATOM 1463 N N . PRO A 1 191 ? 1.256 23.399 38.018 1.00 9.61 191 PRO A N 1
ATOM 1464 C CA . PRO A 1 191 ? 1.202 23.641 39.464 1.00 10.47 191 PRO A CA 1
ATOM 1465 C C . PRO A 1 191 ? 1.433 22.393 40.313 1.00 10.53 191 PRO A C 1
ATOM 1466 O O . PRO A 1 191 ? 1.886 22.557 41.433 1.00 11.23 191 PRO A O 1
ATOM 1470 N N . ASP A 1 192 ? 1.207 21.195 39.787 1.00 9.97 192 ASP A N 1
ATOM 1471 C CA . ASP A 1 192 ? 1.368 19.969 40.590 1.00 10.99 192 ASP A CA 1
ATOM 1472 C C . ASP A 1 192 ? 2.831 19.596 40.842 1.00 10.57 192 ASP A C 1
ATOM 1473 O O . ASP A 1 192 ? 3.125 18.814 41.756 1.00 10.05 192 ASP A O 1
ATOM 1478 N N . SER A 1 193 ? 3.744 20.127 40.032 1.00 9.20 193 SER A N 1
ATOM 1479 C CA . SER A 1 193 ? 5.159 19.827 40.217 1.00 8.99 193 SER A CA 1
ATOM 1480 C C . SER A 1 193 ? 6.056 21.066 40.195 1.00 8.77 193 SER A C 1
ATOM 1481 O O . SER A 1 193 ? 7.252 20.963 39.937 1.00 9.04 193 SER A O 1
ATOM 1484 N N . SER A 1 194 ? 5.507 22.229 40.526 1.00 7.69 194 SER A N 1
ATOM 1485 C CA . SER A 1 194 ? 6.321 23.426 40.473 1.00 7.85 194 SER A CA 1
ATOM 1486 C C . SER A 1 194 ? 7.032 23.738 41.784 1.00 8.10 194 SER A C 1
ATOM 1487 O O . SER A 1 194 ? 6.410 23.735 42.869 1.00 7.78 194 SER A O 1
ATOM 1490 N N . ALA A 1 195 ? 8.331 24.001 41.666 1.00 6.98 195 ALA A N 1
ATOM 1491 C CA . ALA A 1 195 ? 9.056 24.664 42.747 1.00 7.07 195 ALA A CA 1
ATOM 1492 C C . ALA A 1 195 ? 8.711 26.149 42.551 1.00 7.39 195 ALA A C 1
ATOM 1493 O O . ALA A 1 195 ? 8.332 26.564 41.446 1.00 7.37 195 ALA A O 1
ATOM 1495 N N . ILE A 1 196 ? 8.820 26.948 43.606 1.00 7.04 196 ILE A N 1
ATOM 1496 C CA . ILE A 1 196 ? 8.421 28.348 43.531 1.00 6.84 196 ILE A CA 1
ATOM 1497 C C . ILE A 1 196 ? 9.482 29.247 44.137 1.00 7.06 196 ILE A C 1
ATOM 1498 O O . ILE A 1 196 ? 9.920 29.008 45.267 1.00 7.11 196 ILE A O 1
ATOM 1503 N N . GLY A 1 197 ? 9.903 30.264 43.383 1.00 7.44 197 GLY A N 1
ATOM 1504 C CA . GLY A 1 197 ? 10.851 31.252 43.884 1.00 7.19 197 GLY A CA 1
ATOM 1505 C C . GLY A 1 197 ? 10.205 32.634 43.902 1.00 6.95 197 GLY A C 1
ATOM 1506 O O . GLY A 1 197 ? 9.329 32.911 43.099 1.00 7.25 197 GLY A O 1
ATOM 1507 N N . ILE A 1 198 ? 10.608 33.489 44.841 1.00 6.51 198 ILE A N 1
ATOM 1508 C CA . ILE A 1 198 ? 10.060 34.838 44.953 1.00 6.60 198 ILE A CA 1
ATOM 1509 C C . ILE A 1 198 ? 11.108 35.875 44.571 1.00 6.95 198 ILE A C 1
ATOM 1510 O O . ILE A 1 198 ? 12.252 35.817 45.049 1.00 7.19 198 ILE A O 1
ATOM 1515 N N . LYS A 1 199 ? 10.711 36.840 43.757 1.00 6.06 199 LYS A N 1
ATOM 1516 C CA . LYS A 1 199 ? 11.616 37.900 43.327 1.00 6.69 199 LYS A CA 1
ATOM 1517 C C . LYS A 1 199 ? 11.186 39.279 43.860 1.00 7.13 199 LYS A C 1
ATOM 1518 O O . LYS A 1 199 ? 10.351 39.941 43.235 1.00 7.88 199 LYS A O 1
ATOM 1524 N N . PRO A 1 200 ? 11.673 39.689 45.027 1.00 7.34 200 PRO A N 1
ATOM 1525 C CA . PRO A 1 200 ? 11.397 41.050 45.528 1.00 7.07 200 PRO A CA 1
ATOM 1526 C C . PRO A 1 200 ? 12.348 42.123 44.979 1.00 7.35 200 PRO A C 1
ATOM 1527 O O . PRO A 1 200 ? 13.566 41.971 45.068 1.00 6.39 200 PRO A O 1
ATOM 1531 N N . VAL A 1 201 ? 11.788 43.184 44.400 1.00 6.78 201 VAL A N 1
ATOM 1532 C CA . VAL A 1 201 ? 12.550 44.329 43.910 1.00 6.99 201 VAL A CA 1
ATOM 1533 C C . VAL A 1 201 ? 11.773 45.569 44.369 1.00 7.40 201 VAL A C 1
ATOM 1534 O O . VAL A 1 201 ? 10.580 45.689 44.111 1.00 7.95 201 VAL A O 1
ATOM 1538 N N . SER A 1 202 ? 12.442 46.453 45.101 1.00 7.49 202 SER A N 1
ATOM 1539 C CA . SER A 1 202 ? 11.761 47.589 45.726 1.00 7.62 202 SER A CA 1
ATOM 1540 C C . SER A 1 202 ? 12.178 48.961 45.241 1.00 7.44 202 SER A C 1
ATOM 1541 O O . SER A 1 202 ? 13.240 49.158 44.648 1.00 6.89 202 SER A O 1
ATOM 1544 N N . THR A 1 203 ? 11.322 49.936 45.493 1.00 8.35 203 THR A N 1
ATOM 1545 C CA . THR A 1 203 ? 11.667 51.299 45.144 1.00 8.93 203 THR A CA 1
ATOM 1546 C C . THR A 1 203 ? 12.850 51.747 46.016 1.00 9.21 203 THR A C 1
ATOM 1547 O O . THR A 1 203 ? 13.778 52.403 45.544 1.00 9.58 203 THR A O 1
ATOM 1551 N N . GLU A 1 204 ? 12.834 51.378 47.291 1.00 9.49 204 GLU A N 1
ATOM 1552 C CA . GLU A 1 204 ? 13.909 51.803 48.186 1.00 9.80 204 GLU A CA 1
ATOM 1553 C C . GLU A 1 204 ? 15.267 51.202 47.787 1.00 9.55 204 GLU A C 1
ATOM 1554 O O . GLU A 1 204 ? 16.286 51.900 47.762 1.00 8.81 204 GLU A O 1
ATOM 1560 N N . GLY A 1 205 ? 15.262 49.911 47.469 1.00 9.01 205 GLY A N 1
ATOM 1561 C CA . GLY A 1 205 ? 16.483 49.208 47.116 1.00 8.41 205 GLY A CA 1
ATOM 1562 C C . GLY A 1 205 ? 17.033 49.687 45.794 1.00 7.98 205 GLY A C 1
ATOM 1563 O O . GLY A 1 205 ? 18.244 49.876 45.641 1.00 7.68 205 GLY A O 1
ATOM 1564 N N . SER A 1 206 ? 16.137 49.877 44.833 1.00 7.38 206 SER A N 1
ATOM 1565 C CA . SER A 1 206 ? 16.538 50.323 43.510 1.00 6.63 206 SER A CA 1
ATOM 1566 C C . SER A 1 206 ? 17.087 51.715 43.581 1.00 7.45 206 SER A C 1
ATOM 1567 O O . SER A 1 206 ? 18.113 52.006 42.982 1.00 8.05 206 SER A O 1
ATOM 1570 N N . GLU A 1 207 ? 16.395 52.592 44.311 1.00 7.63 207 GLU A N 1
ATOM 1571 C CA . GLU A 1 207 ? 16.824 53.979 44.406 1.00 8.05 207 GLU A CA 1
ATOM 1572 C C . GLU A 1 207 ? 18.207 54.160 45.034 1.00 7.96 207 GLU A C 1
ATOM 1573 O O . GLU A 1 207 ? 19.016 54.943 44.540 1.00 8.05 207 GLU A O 1
ATOM 1579 N N . ARG A 1 208 ? 18.481 53.456 46.130 1.00 7.52 208 ARG A N 1
ATOM 1580 C CA . ARG A 1 208 ? 19.777 53.675 46.774 1.00 7.39 208 ARG A CA 1
ATOM 1581 C C . ARG A 1 208 ? 20.940 53.209 45.894 1.00 7.37 208 ARG A C 1
ATOM 1582 O O . ARG A 1 208 ? 21.998 53.824 45.914 1.00 7.82 208 ARG A O 1
ATOM 1590 N N . LEU A 1 209 ? 20.741 52.118 45.154 1.00 6.80 209 LEU A N 1
ATOM 1591 C CA . LEU A 1 209 ? 21.772 51.600 44.245 1.00 7.05 209 LEU A CA 1
ATOM 1592 C C . LEU A 1 209 ? 21.980 52.553 43.071 1.00 6.95 209 LEU A C 1
ATOM 1593 O O . LEU A 1 209 ? 23.108 52.871 42.689 1.00 6.98 209 LEU A O 1
ATOM 1598 N N . ILE A 1 210 ? 20.884 53.026 42.486 1.00 6.57 210 ILE A N 1
ATOM 1599 C CA . ILE A 1 210 ? 20.982 53.913 41.325 1.00 6.80 210 ILE A CA 1
ATOM 1600 C C . ILE A 1 210 ? 21.510 55.289 41.709 1.00 6.97 210 ILE A C 1
ATOM 1601 O O . ILE A 1 210 ? 22.291 55.897 40.984 1.00 6.84 210 ILE A O 1
ATOM 1606 N N . ARG A 1 211 ? 21.108 55.779 42.870 1.00 6.73 211 ARG A N 1
ATOM 1607 C CA . ARG A 1 211 ? 21.655 57.050 43.326 1.00 7.25 211 ARG A CA 1
ATOM 1608 C C . ARG A 1 211 ? 23.178 56.982 43.436 1.00 7.40 211 ARG A C 1
ATOM 1609 O O . ARG A 1 211 ? 23.876 57.897 43.011 1.00 6.22 211 ARG A O 1
ATOM 1617 N N . ARG A 1 212 ? 23.698 55.913 44.033 1.00 7.82 212 ARG A N 1
ATOM 1618 C CA . ARG A 1 212 ? 25.158 55.786 44.182 1.00 8.84 212 ARG A CA 1
ATOM 1619 C C . ARG A 1 212 ? 25.830 55.700 42.830 1.00 8.31 212 ARG A C 1
ATOM 1620 O O . ARG A 1 212 ? 26.964 56.161 42.640 1.00 8.14 212 ARG A O 1
ATOM 1628 N N . THR A 1 213 ? 25.149 55.059 41.890 1.00 7.82 213 THR A N 1
ATOM 1629 C CA . THR A 1 213 ? 25.691 54.929 40.544 1.00 7.24 213 THR A CA 1
ATOM 1630 C C . THR A 1 213 ? 25.848 56.287 39.849 1.00 7.30 213 THR A C 1
ATOM 1631 O O . THR A 1 213 ? 26.878 56.580 39.237 1.00 6.86 213 THR A O 1
ATOM 1635 N N . ILE A 1 214 ? 24.812 57.113 39.933 1.00 7.69 214 ILE A N 1
ATOM 1636 C CA . ILE A 1 214 ? 24.842 58.416 39.281 1.00 8.22 214 ILE A CA 1
ATOM 1637 C C . ILE A 1 214 ? 25.864 59.334 39.963 1.00 9.29 214 ILE A C 1
ATOM 1638 O O . ILE A 1 214 ? 26.578 60.108 39.308 1.00 9.03 214 ILE A O 1
ATOM 1643 N N . GLN A 1 215 ? 25.918 59.238 41.283 1.00 9.90 215 GLN A N 1
ATOM 1644 C CA . GLN A 1 215 ? 26.877 60.024 42.061 1.00 11.38 215 GLN A CA 1
ATOM 1645 C C . GLN A 1 215 ? 28.290 59.690 41.625 1.00 10.20 215 GLN A C 1
ATOM 1646 O O . GLN A 1 215 ? 29.128 60.574 41.450 1.00 10.29 215 GLN A O 1
ATOM 1652 N N . TYR A 1 216 ? 28.552 58.400 41.441 1.00 9.74 216 TYR A N 1
ATOM 1653 C CA . TYR A 1 216 ? 29.875 57.975 41.013 1.00 9.30 216 TYR A CA 1
ATOM 1654 C C . TYR A 1 216 ? 30.166 58.514 39.625 1.00 8.99 216 TYR A C 1
ATOM 1655 O O . TYR A 1 216 ? 31.255 59.050 39.343 1.00 8.88 216 TYR A O 1
ATOM 1664 N N . ALA A 1 217 ? 29.192 58.345 38.732 1.00 8.43 217 ALA A N 1
ATOM 1665 C CA . ALA A 1 217 ? 29.373 58.755 37.357 1.00 7.91 217 ALA A CA 1
ATOM 1666 C C . ALA A 1 217 ? 29.693 60.249 37.244 1.00 8.64 217 ALA A C 1
ATOM 1667 O O . ALA A 1 217 ? 30.540 60.652 36.450 1.00 8.92 217 ALA A O 1
ATOM 1669 N N . LEU A 1 218 ? 29.011 61.059 38.044 1.00 8.83 218 LEU A N 1
ATOM 1670 C CA . LEU A 1 218 ? 29.219 62.493 38.052 1.00 9.20 218 LEU A CA 1
ATOM 1671 C C . LEU A 1 218 ? 30.564 62.840 38.642 1.00 9.70 218 LEU A C 1
ATOM 1672 O O . LEU A 1 218 ? 31.310 63.637 38.067 1.00 8.45 218 LEU A O 1
ATOM 1677 N N . GLU A 1 219 ? 30.886 62.234 39.779 1.00 9.78 219 GLU A N 1
ATOM 1678 C CA . GLU A 1 219 ? 32.146 62.559 40.435 1.00 11.82 219 GLU A CA 1
ATOM 1679 C C . GLU A 1 219 ? 33.386 62.168 39.619 1.00 12.28 219 GLU A C 1
ATOM 1680 O O . GLU A 1 219 ? 34.448 62.799 39.744 1.00 12.47 219 GLU A O 1
ATOM 1686 N N . HIS A 1 220 ? 33.257 61.114 38.816 1.00 11.87 220 HIS A N 1
ATOM 1687 C CA . HIS A 1 220 ? 34.375 60.636 38.001 1.00 12.25 220 HIS A CA 1
ATOM 1688 C C . HIS A 1 220 ? 34.348 61.106 36.538 1.00 12.39 220 HIS A C 1
ATOM 1689 O O . HIS A 1 220 ? 35.164 60.657 35.736 1.00 12.81 220 HIS A O 1
ATOM 1696 N N . GLY A 1 221 ? 33.406 61.975 36.179 1.00 11.86 221 GLY A N 1
ATOM 1697 C CA . GLY A 1 221 ? 33.368 62.534 34.835 1.00 12.16 221 GLY A CA 1
ATOM 1698 C C . GLY A 1 221 ? 33.008 61.532 33.747 1.00 11.66 221 GLY A C 1
ATOM 1699 O O . GLY A 1 221 ? 33.449 61.667 32.600 1.00 10.83 221 GLY A O 1
ATOM 1700 N N . LYS A 1 222 ? 32.208 60.532 34.116 1.00 10.68 222 LYS A N 1
ATOM 1701 C CA . LYS A 1 222 ? 31.826 59.481 33.185 1.00 11.35 222 LYS A CA 1
ATOM 1702 C C . LYS A 1 222 ? 30.724 59.990 32.272 1.00 10.61 222 LYS A C 1
ATOM 1703 O O . LYS A 1 222 ? 29.882 60.781 32.693 1.00 11.14 222 LYS A O 1
ATOM 1709 N N . PRO A 1 223 ? 30.740 59.547 31.020 1.00 10.02 223 PRO A N 1
ATOM 1710 C CA . PRO A 1 223 ? 29.780 60.058 30.028 1.00 9.37 223 PRO A CA 1
ATOM 1711 C C . PRO A 1 223 ? 28.364 59.530 30.147 1.00 8.95 223 PRO A C 1
ATOM 1712 O O . PRO A 1 223 ? 27.447 60.227 29.696 1.00 8.25 223 PRO A O 1
ATOM 1716 N N . SER A 1 224 ? 28.175 58.331 30.693 1.00 7.63 224 SER A N 1
ATOM 1717 C CA . SER A 1 224 ? 26.830 57.795 30.766 1.00 7.64 224 SER A CA 1
ATOM 1718 C C . SER A 1 224 ? 26.619 56.737 31.841 1.00 7.68 224 SER A C 1
ATOM 1719 O O . SER A 1 224 ? 27.578 56.092 32.296 1.00 7.46 224 SER A O 1
ATOM 1722 N N . VAL A 1 225 ? 25.333 56.573 32.213 1.00 7.60 225 VAL A N 1
ATOM 1723 C CA . VAL A 1 225 ? 24.874 55.516 33.112 1.00 7.01 225 VAL A CA 1
ATOM 1724 C C . VAL A 1 225 ? 23.808 54.743 32.343 1.00 7.36 225 VAL A C 1
ATOM 1725 O O . VAL A 1 225 ? 22.847 55.336 31.841 1.00 7.62 225 VAL A O 1
ATOM 1729 N N . SER A 1 226 ? 23.963 53.429 32.245 1.00 6.38 226 SER A N 1
ATOM 1730 C CA . SER A 1 226 ? 22.972 52.597 31.566 1.00 6.53 226 SER A CA 1
ATOM 1731 C C . SER A 1 226 ? 22.243 51.742 32.584 1.00 5.44 226 SER A C 1
ATOM 1732 O O . SER A 1 226 ? 22.842 51.019 33.368 1.00 6.18 226 SER A O 1
ATOM 1735 N N . LEU A 1 227 ? 20.935 51.871 32.594 1.00 5.33 227 LEU A N 1
ATOM 1736 C CA . LEU A 1 227 ? 20.102 51.072 33.468 1.00 5.62 227 LEU A CA 1
ATOM 1737 C C . LEU A 1 227 ? 19.768 49.818 32.676 1.00 5.43 227 LEU A C 1
ATOM 1738 O O . LEU A 1 227 ? 19.155 49.914 31.610 1.00 5.64 227 LEU A O 1
ATOM 1743 N N . VAL A 1 228 ? 20.148 48.644 33.165 1.00 6.23 228 VAL A N 1
ATOM 1744 C CA . VAL A 1 228 ? 19.834 47.444 32.377 1.00 7.01 228 VAL A CA 1
ATOM 1745 C C . VAL A 1 228 ? 18.856 46.574 33.145 1.00 5.73 228 VAL A C 1
ATOM 1746 O O . VAL A 1 228 ? 19.026 46.302 34.325 1.00 5.38 228 VAL A O 1
ATOM 1750 N N . HIS A 1 229 ? 17.862 46.103 32.418 1.00 5.54 229 HIS A N 1
ATOM 1751 C CA . HIS A 1 229 ? 16.699 45.486 33.024 1.00 6.00 229 HIS A CA 1
ATOM 1752 C C . HIS A 1 229 ? 15.993 44.660 31.966 1.00 5.61 229 HIS A C 1
ATOM 1753 O O . HIS A 1 229 ? 16.229 44.827 30.776 1.00 6.36 229 HIS A O 1
ATOM 1760 N N . LYS A 1 230 ? 15.131 43.762 32.397 1.00 5.94 230 LYS A N 1
ATOM 1761 C CA . LYS A 1 230 ? 14.307 43.023 31.459 1.00 6.18 230 LYS A CA 1
ATOM 1762 C C . LYS A 1 230 ? 12.889 43.447 31.814 1.00 7.09 230 LYS A C 1
ATOM 1763 O O . LYS A 1 230 ? 12.037 42.637 32.167 1.00 7.09 230 LYS A O 1
ATOM 1769 N N . GLY A 1 231 ? 12.680 44.760 31.720 1.00 6.64 231 GLY A N 1
ATOM 1770 C CA . GLY A 1 231 ? 11.454 45.428 32.119 1.00 7.88 231 GLY A CA 1
ATOM 1771 C C . GLY A 1 231 ? 10.202 45.217 31.284 1.00 8.20 231 GLY A C 1
ATOM 1772 O O . GLY A 1 231 ? 9.108 45.611 31.688 1.00 8.11 231 GLY A O 1
ATOM 1773 N N . ASN A 1 232 ? 10.355 44.608 30.121 1.00 9.00 232 ASN A N 1
ATOM 1774 C CA . ASN A 1 232 ? 9.186 44.309 29.294 1.00 9.04 232 ASN A CA 1
ATOM 1775 C C . ASN A 1 232 ? 8.449 43.056 29.772 1.00 9.04 232 ASN A C 1
ATOM 1776 O O . ASN A 1 232 ? 7.217 42.984 29.673 1.00 9.34 232 ASN A O 1
ATOM 1781 N N . ILE A 1 233 ? 9.196 42.082 30.280 1.00 7.83 233 ILE A N 1
ATOM 1782 C CA . ILE A 1 233 ? 8.625 40.817 30.776 1.00 8.58 233 ILE A CA 1
ATOM 1783 C C . ILE A 1 233 ? 8.395 40.865 32.288 1.00 8.65 233 ILE A C 1
ATOM 1784 O O . ILE A 1 233 ? 7.420 40.336 32.793 1.00 8.36 233 ILE A O 1
ATOM 1789 N N . MET A 1 234 ? 9.353 41.442 33.012 1.00 9.20 234 MET A N 1
ATOM 1790 C CA . MET A 1 234 ? 9.219 41.624 34.457 1.00 9.49 234 MET A CA 1
ATOM 1791 C C . MET A 1 234 ? 8.930 43.107 34.676 1.00 9.44 234 MET A C 1
ATOM 1792 O O . MET A 1 234 ? 9.825 43.894 34.978 1.00 8.26 234 MET A O 1
ATOM 1797 N N . LYS A 1 235 ? 7.665 43.474 34.479 1.00 8.80 235 LYS A N 1
ATOM 1798 C CA . LYS A 1 235 ? 7.269 44.868 34.420 1.00 8.90 235 LYS A CA 1
ATOM 1799 C C . LYS A 1 235 ? 7.390 45.646 35.720 1.00 8.71 235 LYS A C 1
ATOM 1800 O O . LYS A 1 235 ? 7.697 46.835 35.706 1.00 8.66 235 LYS A O 1
ATOM 1806 N N . PHE A 1 236 ? 7.091 44.992 36.826 1.00 8.04 236 PHE A N 1
ATOM 1807 C CA . PHE A 1 236 ? 6.986 45.727 38.086 1.00 8.48 236 PHE A CA 1
ATOM 1808 C C . PHE A 1 236 ? 8.262 45.674 38.913 1.00 7.36 236 PHE A C 1
ATOM 1809 O O . PHE A 1 236 ? 8.496 46.537 39.764 1.00 7.40 236 PHE A O 1
ATOM 1817 N N . THR A 1 237 ? 9.070 44.654 38.672 1.00 7.32 237 THR A N 1
ATOM 1818 C CA . THR A 1 237 ? 10.337 44.512 39.374 1.00 7.03 237 THR A CA 1
ATOM 1819 C C . THR A 1 237 ? 11.399 45.168 38.520 1.00 7.15 237 THR A C 1
ATOM 1820 O O . THR A 1 237 ? 11.855 46.260 38.822 1.00 7.79 237 THR A O 1
ATOM 1824 N N . GLU A 1 238 ? 11.789 44.514 37.436 1.00 7.22 238 GLU A N 1
ATOM 1825 C CA . GLU A 1 238 ? 12.830 45.075 36.577 1.00 7.50 238 GLU A CA 1
ATOM 1826 C C . GLU A 1 238 ? 12.382 46.368 35.896 1.00 7.42 238 GLU A C 1
ATOM 1827 O O . GLU A 1 238 ? 13.190 47.297 35.747 1.00 7.42 238 GLU A O 1
ATOM 1833 N N . GLY A 1 239 ? 11.120 46.442 35.486 1.00 6.51 239 GLY A N 1
ATOM 1834 C CA . GLY A 1 239 ? 10.636 47.661 34.838 1.00 7.49 239 GLY A CA 1
ATOM 1835 C C . GLY A 1 239 ? 10.544 48.781 35.876 1.00 8.10 239 GLY A C 1
ATOM 1836 O O . GLY A 1 239 ? 10.765 49.958 35.572 1.00 8.39 239 GLY A O 1
ATOM 1837 N N . GLY A 1 240 ? 10.219 48.400 37.110 1.00 8.38 240 GLY A N 1
ATOM 1838 C CA . GLY A 1 240 ? 10.218 49.336 38.225 1.00 8.67 240 GLY A CA 1
ATOM 1839 C C . GLY A 1 240 ? 11.623 49.923 38.409 1.00 9.39 240 GLY A C 1
ATOM 1840 O O . GLY A 1 240 ? 11.788 51.136 38.481 1.00 8.68 240 GLY A O 1
ATOM 1841 N N . PHE A 1 241 ? 12.630 49.058 38.471 1.00 9.33 241 PHE A N 1
ATOM 1842 C CA . PHE A 1 241 ? 14.027 49.498 38.586 1.00 9.49 241 PHE A CA 1
ATOM 1843 C C . PHE A 1 241 ? 14.329 50.615 37.574 1.00 9.48 241 PHE A C 1
ATOM 1844 O O . PHE A 1 241 ? 14.881 51.662 37.929 1.00 8.67 241 PHE A O 1
ATOM 1852 N N . ARG A 1 242 ? 13.959 50.381 36.320 1.00 9.37 242 ARG A N 1
ATOM 1853 C CA . ARG A 1 242 ? 14.198 51.366 35.275 1.00 10.58 242 ARG A CA 1
ATOM 1854 C C . ARG A 1 242 ? 13.446 52.669 35.513 1.00 10.22 242 ARG A C 1
ATOM 1855 O O . ARG A 1 242 ? 14.028 53.753 35.459 1.00 9.58 242 ARG A O 1
ATOM 1863 N N . ASP A 1 243 ? 12.142 52.553 35.755 1.00 10.58 243 ASP A N 1
ATOM 1864 C CA . ASP A 1 243 ? 11.287 53.734 35.945 1.00 10.23 243 ASP A CA 1
ATOM 1865 C C . ASP A 1 243 ? 11.625 54.549 37.199 1.00 9.41 243 ASP A C 1
ATOM 1866 O O . ASP A 1 243 ? 11.656 55.770 37.154 1.00 9.51 243 ASP A O 1
ATOM 1871 N N . TRP A 1 244 ? 11.860 53.871 38.313 1.00 8.48 244 TRP A N 1
ATOM 1872 C CA . TRP A 1 244 ? 12.254 54.540 39.554 1.00 8.30 244 TRP A CA 1
ATOM 1873 C C . TRP A 1 244 ? 13.603 55.222 39.350 1.00 8.40 244 TRP A C 1
ATOM 1874 O O . TRP A 1 244 ? 13.881 56.291 39.917 1.00 7.29 244 TRP A O 1
ATOM 1885 N N . GLY A 1 245 ? 14.440 54.578 38.532 1.00 7.36 245 GLY A N 1
ATOM 1886 C CA . GLY A 1 245 ? 15.758 55.085 38.206 1.00 7.90 245 GLY A CA 1
ATOM 1887 C C . GLY A 1 245 ? 15.668 56.400 37.469 1.00 7.82 245 GLY A C 1
ATOM 1888 O O . GLY A 1 245 ? 16.320 57.367 37.853 1.00 8.66 245 GLY A O 1
ATOM 1889 N N . TYR A 1 246 ? 14.901 56.433 36.386 1.00 6.60 246 TYR A N 1
ATOM 1890 C CA . TYR A 1 246 ? 14.745 57.674 35.625 1.00 7.23 246 TYR A CA 1
ATOM 1891 C C . TYR A 1 246 ? 14.150 58.785 36.507 1.00 7.12 246 TYR A C 1
ATOM 1892 O O . TYR A 1 246 ? 14.603 59.928 36.476 1.00 7.66 246 TYR A O 1
ATOM 1901 N N . ALA A 1 247 ? 13.121 58.435 37.267 1.00 6.68 247 ALA A N 1
ATOM 1902 C CA . ALA A 1 247 ? 12.456 59.383 38.160 1.00 7.23 247 ALA A CA 1
ATOM 1903 C C . ALA A 1 247 ? 13.441 59.980 39.160 1.00 7.81 247 ALA A C 1
ATOM 1904 O O . ALA A 1 247 ? 13.469 61.192 39.373 1.00 7.79 247 ALA A O 1
ATOM 1906 N N . LEU A 1 248 ? 14.243 59.127 39.784 1.00 7.73 248 LEU A N 1
ATOM 1907 C CA . LEU A 1 248 ? 15.233 59.601 40.753 1.00 8.21 248 LEU A CA 1
ATOM 1908 C C . LEU A 1 248 ? 16.254 60.540 40.096 1.00 8.21 248 LEU A C 1
ATOM 1909 O O . LEU A 1 248 ? 16.583 61.607 40.634 1.00 8.20 248 LEU A O 1
ATOM 1914 N N . ALA A 1 249 ? 16.747 60.132 38.930 1.00 8.64 249 ALA A N 1
ATOM 1915 C CA . ALA A 1 249 ? 17.740 60.903 38.197 1.00 9.06 249 ALA A CA 1
ATOM 1916 C C . ALA A 1 249 ? 17.234 62.327 37.972 1.00 9.32 249 ALA A C 1
ATOM 1917 O O . ALA A 1 249 ? 17.948 63.293 38.204 1.00 9.23 249 ALA A O 1
ATOM 1919 N N . GLU A 1 250 ? 15.995 62.426 37.503 1.00 9.66 250 GLU A N 1
ATOM 1920 C CA . GLU A 1 250 ? 15.382 63.709 37.162 1.00 11.18 250 GLU A CA 1
ATOM 1921 C C . GLU A 1 250 ? 14.902 64.542 38.348 1.00 11.66 250 GLU A C 1
ATOM 1922 O O . GLU A 1 250 ? 14.578 65.719 38.178 1.00 13.12 250 GLU A O 1
ATOM 1928 N N . ARG A 1 251 ? 14.796 63.964 39.533 1.00 12.36 251 ARG A N 1
ATOM 1929 C CA . ARG A 1 251 ? 14.426 64.841 40.638 1.00 13.08 251 ARG A CA 1
ATOM 1930 C C . ARG A 1 251 ? 15.622 65.161 41.516 1.00 11.78 251 ARG A C 1
ATOM 1931 O O . ARG A 1 251 ? 15.746 66.281 41.992 1.00 12.63 251 ARG A O 1
ATOM 1939 N N . GLU A 1 252 ? 16.505 64.194 41.732 1.00 10.49 252 GLU A N 1
ATOM 1940 C CA . GLU A 1 252 ? 17.666 64.445 42.578 1.00 9.33 252 GLU A CA 1
ATOM 1941 C C . GLU A 1 252 ? 18.848 65.062 41.829 1.00 9.10 252 GLU A C 1
ATOM 1942 O O . GLU A 1 252 ? 19.776 65.581 42.463 1.00 8.64 252 GLU A O 1
ATOM 1948 N N . PHE A 1 253 ? 18.852 64.986 40.505 1.00 7.01 253 PHE A N 1
ATOM 1949 C CA . PHE A 1 253 ? 19.968 65.519 39.733 1.00 8.03 253 PHE A CA 1
ATOM 1950 C C . PHE A 1 253 ? 19.437 66.386 38.584 1.00 7.78 253 PHE A C 1
ATOM 1951 O O . PHE A 1 253 ? 20.044 66.475 37.506 1.00 8.25 253 PHE A O 1
ATOM 1959 N N . ALA A 1 254 ? 18.298 67.023 38.821 1.00 8.53 254 ALA A N 1
ATOM 1960 C CA . ALA A 1 254 ? 17.648 67.833 37.780 1.00 8.85 254 ALA A CA 1
ATOM 1961 C C . ALA A 1 254 ? 18.632 68.821 37.208 1.00 9.34 254 ALA A C 1
ATOM 1962 O O . ALA A 1 254 ? 19.365 69.462 37.959 1.00 9.72 254 ALA A O 1
ATOM 1964 N N . GLY A 1 255 ? 18.650 68.956 35.888 1.00 8.99 255 GLY A N 1
ATOM 1965 C CA . GLY A 1 255 ? 19.549 69.891 35.231 1.00 9.77 255 GLY A CA 1
ATOM 1966 C C . GLY A 1 255 ? 21.006 69.466 35.096 1.00 10.40 255 GLY A C 1
ATOM 1967 O O . GLY A 1 255 ? 21.813 70.194 34.485 1.00 11.52 255 GLY A O 1
ATOM 1968 N N . ARG A 1 256 ? 21.360 68.309 35.654 1.00 10.10 256 ARG A N 1
ATOM 1969 C CA . ARG A 1 256 ? 22.743 67.827 35.622 1.00 10.50 256 ARG A CA 1
ATOM 1970 C C . ARG A 1 256 ? 22.861 66.532 34.828 1.00 10.21 256 ARG A C 1
ATOM 1971 O O . ARG A 1 256 ? 23.970 66.008 34.610 1.00 9.63 256 ARG A O 1
ATOM 1979 N N . VAL A 1 257 ? 21.713 65.988 34.450 1.00 9.42 257 VAL A N 1
ATOM 1980 C CA . VAL A 1 257 ? 21.696 64.790 33.630 1.00 9.34 257 VAL A CA 1
ATOM 1981 C C . VAL A 1 257 ? 20.746 64.990 32.467 1.00 9.44 257 VAL A C 1
ATOM 1982 O O . VAL A 1 257 ? 19.874 65.863 32.507 1.00 9.40 257 VAL A O 1
ATOM 1986 N N . PHE A 1 258 ? 20.906 64.195 31.421 1.00 9.18 258 PHE A N 1
ATOM 1987 C CA . PHE A 1 258 ? 19.908 64.148 30.354 1.00 8.91 258 PHE A CA 1
ATOM 1988 C C . PHE A 1 258 ? 19.539 62.669 30.199 1.00 8.56 258 PHE A C 1
ATOM 1989 O O . PHE A 1 258 ? 20.414 61.825 30.061 1.00 8.55 258 PHE A O 1
ATOM 1997 N N . THR A 1 259 ? 18.249 62.359 30.196 1.00 7.87 259 THR A N 1
ATOM 1998 C CA . THR A 1 259 ? 17.848 60.954 30.174 1.00 7.99 259 THR A CA 1
ATOM 1999 C C . THR A 1 259 ? 17.042 60.609 28.969 1.00 8.21 259 THR A C 1
ATOM 2000 O O . THR A 1 259 ? 16.456 61.482 28.329 1.00 7.92 259 THR A O 1
ATOM 2004 N N . TRP A 1 260 ? 16.980 59.313 28.687 1.00 7.97 260 TRP A N 1
ATOM 2005 C CA . TRP A 1 260 ? 16.162 58.836 27.583 1.00 8.56 260 TRP A CA 1
ATOM 2006 C C . TRP A 1 260 ? 14.660 58.978 27.848 1.00 8.70 260 TRP A C 1
ATOM 2007 O O . TRP A 1 260 ? 13.857 58.994 26.900 1.00 8.60 260 TRP A O 1
ATOM 2018 N N . ARG A 1 261 ? 14.274 59.077 29.121 1.00 8.90 261 ARG A N 1
ATOM 2019 C CA . ARG A 1 261 ? 12.879 59.393 29.451 1.00 9.42 261 ARG A CA 1
ATOM 2020 C C . ARG A 1 261 ? 12.574 60.822 28.964 1.00 9.81 261 ARG A C 1
ATOM 2021 O O . ARG A 1 261 ? 11.542 61.070 28.308 1.00 9.82 261 ARG A O 1
ATOM 2029 N N . GLN A 1 262 ? 13.479 61.758 29.245 1.00 9.21 262 GLN A N 1
ATOM 2030 C CA . GLN A 1 262 ? 13.334 63.120 28.739 1.00 9.33 262 GLN A CA 1
ATOM 2031 C C . GLN A 1 262 ? 13.342 63.127 27.210 1.00 10.28 262 GLN A C 1
ATOM 2032 O O . GLN A 1 262 ? 12.547 63.816 26.553 1.00 10.19 262 GLN A O 1
ATOM 2038 N N . LYS A 1 263 ? 14.256 62.359 26.632 1.00 10.99 263 LYS A N 1
ATOM 2039 C CA . LYS A 1 263 ? 14.338 62.286 25.180 1.00 12.19 263 LYS A CA 1
ATOM 2040 C C . LYS A 1 263 ? 13.013 61.819 24.585 1.00 12.15 263 LYS A C 1
ATOM 2041 O O . LYS A 1 263 ? 12.579 62.336 23.574 1.00 11.75 263 LYS A O 1
ATOM 2047 N N . ALA A 1 264 ? 12.377 60.836 25.210 1.00 13.31 264 ALA A N 1
ATOM 2048 C CA . ALA A 1 264 ? 11.088 60.328 24.712 1.00 13.73 264 ALA A CA 1
ATOM 2049 C C . ALA A 1 264 ? 10.003 61.387 24.780 1.00 14.29 264 ALA A C 1
ATOM 2050 O O . ALA A 1 264 ? 9.163 61.514 23.875 1.00 14.31 264 ALA A O 1
ATOM 2052 N N . ALA A 1 265 ? 9.995 62.149 25.865 1.00 14.23 265 ALA A N 1
ATOM 2053 C CA . ALA A 1 265 ? 9.011 63.215 26.012 1.00 15.42 265 ALA A CA 1
ATOM 2054 C C . ALA A 1 265 ? 9.151 64.252 24.890 1.00 16.15 265 ALA A C 1
ATOM 2055 O O . ALA A 1 265 ? 8.159 64.716 24.317 1.00 16.18 265 ALA A O 1
ATOM 2057 N N . ILE A 1 266 ? 10.390 64.613 24.583 1.00 16.69 266 ILE A N 1
ATOM 2058 C CA . ILE A 1 266 ? 10.654 65.601 23.550 1.00 17.61 266 ILE A CA 1
ATOM 2059 C C . ILE A 1 266 ? 10.253 65.054 22.180 1.00 18.82 266 ILE A C 1
ATOM 2060 O O . ILE A 1 266 ? 9.609 65.749 21.389 1.00 18.58 266 ILE A O 1
ATOM 2065 N N . SER A 1 267 ? 10.642 63.812 21.912 1.00 20.30 267 SER A N 1
ATOM 2066 C CA . SER A 1 267 ? 10.284 63.134 20.669 1.00 22.60 267 SER A CA 1
ATOM 2067 C C . SER A 1 267 ? 8.785 62.998 20.478 1.00 23.92 267 SER A C 1
ATOM 2068 O O . SER A 1 267 ? 8.281 63.241 19.383 1.00 24.60 267 SER A O 1
ATOM 2071 N N . LYS A 1 268 ? 8.071 62.606 21.531 1.00 25.30 268 LYS A N 1
ATOM 2072 C CA . LYS A 1 268 ? 6.633 62.434 21.422 1.00 26.93 268 LYS A CA 1
ATOM 2073 C C . LYS A 1 268 ? 5.945 63.721 20.978 1.00 27.57 268 LYS A C 1
ATOM 2074 O O . LYS A 1 268 ? 5.032 63.694 20.143 1.00 27.85 268 LYS A O 1
ATOM 2080 N N . ALA A 1 269 ? 6.408 64.843 21.521 1.00 27.73 269 ALA A N 1
ATOM 2081 C CA . ALA A 1 269 ? 5.794 66.139 21.262 1.00 28.07 269 ALA A CA 1
ATOM 2082 C C . ALA A 1 269 ? 6.337 66.860 20.037 1.00 28.40 269 ALA A C 1
ATOM 2083 O O . ALA A 1 269 ? 5.604 67.578 19.373 1.00 28.22 269 ALA A O 1
ATOM 2085 N N . GLU A 1 270 ? 7.620 66.676 19.745 1.00 28.47 270 GLU A N 1
ATOM 2086 C CA . GLU A 1 270 ? 8.262 67.436 18.685 1.00 28.40 270 GLU A CA 1
ATOM 2087 C C . GLU A 1 270 ? 8.890 66.625 17.564 1.00 27.82 270 GLU A C 1
ATOM 2088 O O . GLU A 1 270 ? 9.337 67.207 16.581 1.00 27.65 270 GLU A O 1
ATOM 2094 N N . GLY A 1 271 ? 8.938 65.305 17.712 1.00 27.16 271 GLY A N 1
ATOM 2095 C CA . GLY A 1 271 ? 9.528 64.451 16.693 1.00 26.61 271 GLY A CA 1
ATOM 2096 C C . GLY A 1 271 ? 10.926 63.964 17.029 1.00 26.35 271 GLY A C 1
ATOM 2097 O O . GLY A 1 271 ? 11.639 64.566 17.848 1.00 25.81 271 GLY A O 1
ATOM 2098 N N . LYS A 1 272 ? 11.326 62.879 16.373 1.00 26.18 272 LYS A N 1
ATOM 2099 C CA . LYS A 1 272 ? 12.628 62.254 16.600 1.00 25.93 272 LYS A CA 1
ATOM 2100 C C . LYS A 1 272 ? 13.796 63.223 16.556 1.00 24.97 272 LYS A C 1
ATOM 2101 O O . LYS A 1 272 ? 14.627 63.222 17.454 1.00 24.43 272 LYS A O 1
ATOM 2107 N N . ALA A 1 273 ? 13.848 64.037 15.502 1.00 24.25 273 ALA A N 1
ATOM 2108 C CA . ALA A 1 273 ? 14.938 64.979 15.275 1.00 23.57 273 ALA A CA 1
ATOM 2109 C C . ALA A 1 273 ? 15.158 65.921 16.458 1.00 23.04 273 ALA A C 1
ATOM 2110 O O . ALA A 1 273 ? 16.294 66.195 16.838 1.00 23.51 273 ALA A O 1
ATOM 2112 N N . ALA A 1 274 ? 14.070 66.427 17.027 1.00 22.10 274 ALA A N 1
ATOM 2113 C CA . ALA A 1 274 ? 14.159 67.310 18.179 1.00 20.86 274 ALA A CA 1
ATOM 2114 C C . ALA A 1 274 ? 14.739 66.551 19.380 1.00 20.19 274 ALA A C 1
ATOM 2115 O O . ALA A 1 274 ? 15.592 67.066 20.112 1.00 18.93 274 ALA A O 1
ATOM 2117 N N . GLY A 1 275 ? 14.270 65.323 19.568 1.00 19.35 275 GLY A N 1
ATOM 2118 C CA . GLY A 1 275 ? 14.747 64.500 20.664 1.00 18.70 275 GLY A CA 1
ATOM 2119 C C . GLY A 1 275 ? 16.234 64.276 20.515 1.00 18.43 275 GLY A C 1
ATOM 2120 O O . GLY A 1 275 ? 16.999 64.411 21.472 1.00 17.55 275 GLY A O 1
ATOM 2121 N N . GLN A 1 276 ? 16.648 63.949 19.301 1.00 18.60 276 GLN A N 1
ATOM 2122 C CA . GLN A 1 276 ? 18.056 63.702 19.030 1.00 19.99 276 GLN A CA 1
ATOM 2123 C C . GLN A 1 276 ? 18.882 64.966 19.250 1.00 19.47 276 GLN A C 1
ATOM 2124 O O . GLN A 1 276 ? 19.980 64.921 19.793 1.00 19.89 276 GLN A O 1
ATOM 2130 N N . LYS A 1 277 ? 18.354 66.098 18.815 1.00 18.89 277 LYS A N 1
ATOM 2131 C CA . LYS A 1 277 ? 19.058 67.358 18.965 1.00 18.98 277 LYS A CA 1
ATOM 2132 C C . LYS A 1 277 ? 19.275 67.688 20.444 1.00 17.60 277 LYS A C 1
ATOM 2133 O O . LYS A 1 277 ? 20.335 68.167 20.833 1.00 16.88 277 LYS A O 1
ATOM 2139 N N . ALA A 1 278 ? 18.266 67.441 21.266 1.00 16.44 278 ALA A N 1
ATOM 2140 C CA . ALA A 1 278 ? 18.388 67.740 22.688 1.00 16.30 278 ALA A CA 1
ATOM 2141 C C . ALA A 1 278 ? 19.455 66.845 23.328 1.00 16.23 278 ALA A C 1
ATOM 2142 O O . ALA A 1 278 ? 20.161 67.267 24.238 1.00 15.17 278 ALA A O 1
ATOM 2144 N N . GLU A 1 279 ? 19.567 65.612 22.846 1.00 15.63 279 GLU A N 1
ATOM 2145 C CA . GLU A 1 279 ? 20.574 64.697 23.379 1.00 16.52 279 GLU A CA 1
ATOM 2146 C C . GLU A 1 279 ? 21.979 65.152 22.987 1.00 16.88 279 GLU A C 1
ATOM 2147 O O . GLU A 1 279 ? 22.897 65.146 23.809 1.00 15.31 279 GLU A O 1
ATOM 2153 N N . GLN A 1 280 ? 22.131 65.548 21.723 1.00 17.98 280 GLN A N 1
ATOM 2154 C CA . GLN A 1 280 ? 23.405 66.061 21.227 1.00 19.53 280 GLN A CA 1
ATOM 2155 C C . GLN A 1 280 ? 23.828 67.320 22.004 1.00 19.52 280 GLN A C 1
ATOM 2156 O O . GLN A 1 280 ? 24.995 67.481 22.349 1.00 19.98 280 GLN A O 1
ATOM 2162 N N . GLN A 1 281 ? 22.878 68.202 22.303 1.00 19.60 281 GLN A N 1
ATOM 2163 C CA . GLN A 1 281 ? 23.189 69.409 23.068 1.00 19.94 281 GLN A CA 1
ATOM 2164 C C . GLN A 1 281 ? 23.640 69.072 24.503 1.00 19.57 281 GLN A C 1
ATOM 2165 O O . GLN A 1 281 ? 24.573 69.678 25.046 1.00 19.21 281 GLN A O 1
ATOM 2171 N N . ALA A 1 282 ? 22.980 68.105 25.125 1.00 18.73 282 ALA A N 1
ATOM 2172 C CA . ALA A 1 282 ? 23.393 67.694 26.463 1.00 19.49 282 ALA A CA 1
ATOM 2173 C C . ALA A 1 282 ? 24.836 67.157 26.468 1.00 19.24 282 ALA A C 1
ATOM 2174 O O . ALA A 1 282 ? 25.665 67.536 27.307 1.00 18.98 282 ALA A O 1
ATOM 2176 N N . ILE A 1 283 ? 25.126 66.256 25.544 1.00 19.49 283 ILE A N 1
ATOM 2177 C CA . ILE A 1 283 ? 26.468 65.708 25.444 1.00 20.55 283 ILE A CA 1
ATOM 2178 C C . ILE A 1 283 ? 27.472 66.854 25.246 1.00 21.27 283 ILE A C 1
ATOM 2179 O O . ILE A 1 283 ? 28.535 66.871 25.878 1.00 20.80 283 ILE A O 1
ATOM 2184 N N . ALA A 1 284 ? 27.112 67.821 24.402 1.00 21.65 284 ALA A N 1
ATOM 2185 C CA . ALA A 1 284 ? 27.972 68.982 24.167 1.00 23.12 284 ALA A CA 1
ATOM 2186 C C . ALA A 1 284 ? 28.210 69.753 25.469 1.00 23.54 284 ALA A C 1
ATOM 2187 O O . ALA A 1 284 ? 29.287 70.310 25.676 1.00 23.63 284 ALA A O 1
ATOM 2189 N N . ASP A 1 285 ? 27.195 69.781 26.333 1.00 23.55 285 ASP A N 1
ATOM 2190 C CA . ASP A 1 285 ? 27.266 70.454 27.630 1.00 24.37 285 ASP A CA 1
ATOM 2191 C C . ASP A 1 285 ? 28.067 69.716 28.702 1.00 23.25 285 ASP A C 1
ATOM 2192 O O . ASP A 1 285 ? 28.216 70.247 29.793 1.00 23.43 285 ASP A O 1
ATOM 2197 N N . GLY A 1 286 ? 28.540 68.498 28.441 1.00 22.59 286 GLY A N 1
ATOM 2198 C CA . GLY A 1 286 ? 29.201 67.715 29.494 1.00 21.19 286 GLY A CA 1
ATOM 2199 C C . GLY A 1 286 ? 28.183 67.205 30.513 1.00 20.21 286 GLY A C 1
ATOM 2200 O O . GLY A 1 286 ? 28.464 67.001 31.696 1.00 20.64 286 GLY A O 1
ATOM 2201 N N . LYS A 1 287 ? 26.946 67.056 30.054 1.00 18.53 287 LYS A N 1
ATOM 2202 C CA . LYS A 1 287 ? 25.909 66.513 30.900 1.00 17.16 287 LYS A CA 1
ATOM 2203 C C . LYS A 1 287 ? 25.978 64.989 30.876 1.00 14.96 287 LYS A C 1
ATOM 2204 O O . LYS A 1 287 ? 26.147 64.394 29.826 1.00 13.71 287 LYS A O 1
ATOM 2210 N N . LEU A 1 288 ? 25.794 64.382 32.037 1.00 12.72 288 LEU A N 1
ATOM 2211 C CA . LEU A 1 288 ? 25.747 62.939 32.147 1.00 11.47 288 LEU A CA 1
ATOM 2212 C C . LEU A 1 288 ? 24.471 62.406 31.474 1.00 10.28 288 LEU A C 1
ATOM 2213 O O . LEU A 1 288 ? 23.355 62.873 31.753 1.00 10.33 288 LEU A O 1
ATOM 2218 N N . ILE A 1 289 ? 24.632 61.432 30.583 1.00 9.13 289 ILE A N 1
ATOM 2219 C CA . ILE A 1 289 ? 23.496 60.794 29.931 1.00 8.67 289 ILE A CA 1
ATOM 2220 C C . ILE A 1 289 ? 23.023 59.577 30.734 1.00 7.62 289 ILE A C 1
ATOM 2221 O O . ILE A 1 289 ? 23.820 58.739 31.140 1.00 7.70 289 ILE A O 1
ATOM 2226 N N . ILE A 1 290 ? 21.724 59.486 30.976 1.00 7.16 290 ILE A N 1
ATOM 2227 C CA . ILE A 1 290 ? 21.184 58.299 31.601 1.00 6.46 290 ILE A CA 1
ATOM 2228 C C . ILE A 1 290 ? 20.313 57.587 30.555 1.00 7.00 290 ILE A C 1
ATOM 2229 O O . ILE A 1 290 ? 19.337 58.165 30.063 1.00 7.09 290 ILE A O 1
ATOM 2234 N N . LYS A 1 291 ? 20.677 56.365 30.210 1.00 6.53 291 LYS A N 1
ATOM 2235 C CA . LYS A 1 291 ? 19.944 55.606 29.203 1.00 6.73 291 LYS A CA 1
ATOM 2236 C C . LYS A 1 291 ? 19.599 54.228 29.758 1.00 6.74 291 LYS A C 1
ATOM 2237 O O . LYS A 1 291 ? 19.900 53.910 30.900 1.00 6.59 291 LYS A O 1
ATOM 2243 N N . ASP A 1 292 ? 18.937 53.410 28.957 1.00 6.62 292 ASP A N 1
ATOM 2244 C CA . ASP A 1 292 ? 18.572 52.109 29.459 1.00 6.81 292 ASP A CA 1
ATOM 2245 C C . ASP A 1 292 ? 18.574 51.116 28.303 1.00 6.59 292 ASP A C 1
ATOM 2246 O O . ASP A 1 292 ? 18.345 51.488 27.143 1.00 5.63 292 ASP A O 1
ATOM 2251 N N . VAL A 1 293 ? 18.846 49.860 28.627 1.00 6.25 293 VAL A N 1
ATOM 2252 C CA . VAL A 1 293 ? 18.928 48.817 27.621 1.00 6.48 293 VAL A CA 1
ATOM 2253 C C . VAL A 1 293 ? 18.252 47.567 28.141 1.00 6.34 293 VAL A C 1
ATOM 2254 O O . VAL A 1 293 ? 18.476 47.171 29.288 1.00 5.66 293 VAL A O 1
ATOM 2258 N N . ILE A 1 294 ? 17.449 46.912 27.306 1.00 6.25 294 ILE A N 1
ATOM 2259 C CA . ILE A 1 294 ? 16.866 45.645 27.756 1.00 6.27 294 ILE A CA 1
ATOM 2260 C C . ILE A 1 294 ? 17.986 44.587 27.841 1.00 6.40 294 ILE A C 1
ATOM 2261 O O . ILE A 1 294 ? 18.860 44.504 26.962 1.00 6.01 294 ILE A O 1
ATOM 2266 N N . ALA A 1 295 ? 17.959 43.789 28.916 1.00 6.76 295 ALA A N 1
ATOM 2267 C CA . ALA A 1 295 ? 19.112 42.958 29.311 1.00 7.91 295 ALA A CA 1
ATOM 2268 C C . ALA A 1 295 ? 19.686 42.002 28.260 1.00 8.31 295 ALA A C 1
ATOM 2269 O O . ALA A 1 295 ? 20.922 41.842 28.166 1.00 8.52 295 ALA A O 1
ATOM 2271 N N . ASP A 1 296 ? 18.809 41.367 27.482 1.00 7.79 296 ASP A N 1
ATOM 2272 C CA . ASP A 1 296 ? 19.275 40.478 26.433 1.00 8.27 296 ASP A CA 1
ATOM 2273 C C . ASP A 1 296 ? 20.006 41.268 25.337 1.00 7.76 296 ASP A C 1
ATOM 2274 O O . ASP A 1 296 ? 21.111 40.897 24.924 1.00 7.60 296 ASP A O 1
ATOM 2279 N N . ASN A 1 297 ? 19.404 42.365 24.892 1.00 7.07 297 ASN A N 1
ATOM 2280 C CA . ASN A 1 297 ? 20.055 43.221 23.905 1.00 7.47 297 ASN A CA 1
ATOM 2281 C C . ASN A 1 297 ? 21.334 43.818 24.498 1.00 7.36 297 ASN A C 1
ATOM 2282 O O . ASN A 1 297 ? 22.321 44.023 23.790 1.00 7.62 297 ASN A O 1
ATOM 2287 N N . PHE A 1 298 ? 21.335 44.076 25.806 1.00 7.65 298 PHE A N 1
ATOM 2288 C CA . PHE A 1 298 ? 22.558 44.584 26.457 1.00 7.90 298 PHE A CA 1
ATOM 2289 C C . PHE A 1 298 ? 23.745 43.635 26.264 1.00 8.18 298 PHE A C 1
ATOM 2290 O O . PHE A 1 298 ? 24.868 44.070 25.949 1.00 7.81 298 PHE A O 1
ATOM 2298 N N . LEU A 1 299 ? 23.509 42.349 26.491 1.00 7.96 299 LEU A N 1
ATOM 2299 C CA . LEU A 1 299 ? 24.532 41.336 26.253 1.00 8.93 299 LEU A CA 1
ATOM 2300 C C . LEU A 1 299 ? 25.044 41.400 24.815 1.00 8.74 299 LEU A C 1
ATOM 2301 O O . LEU A 1 299 ? 26.251 41.262 24.570 1.00 8.36 299 LEU A O 1
ATOM 2306 N N . GLN A 1 300 ? 24.141 41.626 23.867 1.00 8.31 300 GLN A N 1
ATOM 2307 C CA . GLN A 1 300 ? 24.564 41.809 22.479 1.00 8.55 300 GLN A CA 1
ATOM 2308 C C . GLN A 1 300 ? 25.414 43.071 22.292 1.00 7.33 300 GLN A C 1
ATOM 2309 O O . GLN A 1 300 ? 26.455 43.043 21.639 1.00 6.19 300 GLN A O 1
ATOM 2315 N N . GLN A 1 301 ? 24.963 44.184 22.859 1.00 6.34 301 GLN A N 1
ATOM 2316 C CA . GLN A 1 301 ? 25.655 45.458 22.656 1.00 6.15 301 GLN A CA 1
ATOM 2317 C C . GLN A 1 301 ? 27.052 45.543 23.291 1.00 6.84 301 GLN A C 1
ATOM 2318 O O . GLN A 1 301 ? 27.956 46.171 22.723 1.00 7.32 301 GLN A O 1
ATOM 2324 N N . ILE A 1 302 ? 27.244 44.929 24.460 1.00 6.26 302 ILE A N 1
ATOM 2325 C CA . ILE A 1 302 ? 28.566 45.002 25.100 1.00 7.72 302 ILE A CA 1
ATOM 2326 C C . ILE A 1 302 ? 29.600 44.177 24.350 1.00 7.26 302 ILE A C 1
ATOM 2327 O O . ILE A 1 302 ? 30.805 44.294 24.581 1.00 6.15 302 ILE A O 1
ATOM 2332 N N . LEU A 1 303 ? 29.116 43.338 23.444 1.00 7.46 303 LEU A N 1
ATOM 2333 C CA . LEU A 1 303 ? 30.010 42.526 22.633 1.00 7.82 303 LEU A CA 1
ATOM 2334 C C . LEU A 1 303 ? 30.269 43.212 21.302 1.00 7.78 303 LEU A C 1
ATOM 2335 O O . LEU A 1 303 ? 31.388 43.197 20.807 1.00 7.32 303 LEU A O 1
ATOM 2340 N N . LEU A 1 304 ? 29.217 43.794 20.722 1.00 7.63 304 LEU A N 1
ATOM 2341 C CA . LEU A 1 304 ? 29.325 44.485 19.431 1.00 7.69 304 LEU A CA 1
ATOM 2342 C C . LEU A 1 304 ? 29.932 45.883 19.542 1.00 8.43 304 LEU A C 1
ATOM 2343 O O . LEU A 1 304 ? 30.756 46.286 18.701 1.00 7.14 304 LEU A O 1
ATOM 2348 N N . ARG A 1 305 ? 29.521 46.625 20.564 1.00 7.50 305 ARG A N 1
ATOM 2349 C CA . ARG A 1 305 ? 30.017 47.992 20.750 1.00 8.19 305 ARG A CA 1
ATOM 2350 C C . ARG A 1 305 ? 30.143 48.391 22.217 1.00 8.06 305 ARG A C 1
ATOM 2351 O O . ARG A 1 305 ? 29.403 49.255 22.734 1.00 7.37 305 ARG A O 1
ATOM 2359 N N . PRO A 1 306 ? 31.092 47.779 22.910 1.00 8.25 306 PRO A N 1
ATOM 2360 C CA . PRO A 1 306 ? 31.293 48.100 24.322 1.00 8.49 306 PRO A CA 1
ATOM 2361 C C . PRO A 1 306 ? 31.682 49.567 24.528 1.00 8.93 306 PRO A C 1
ATOM 2362 O O . PRO A 1 306 ? 31.440 50.117 25.610 1.00 8.24 306 PRO A O 1
ATOM 2366 N N . GLU A 1 307 ? 32.282 50.179 23.505 1.00 9.52 307 GLU A N 1
ATOM 2367 C CA . GLU A 1 307 ? 32.737 51.576 23.586 1.00 10.99 307 GLU A CA 1
ATOM 2368 C C . GLU A 1 307 ? 31.585 52.539 23.889 1.00 11.02 307 GLU A C 1
ATOM 2369 O O . GLU A 1 307 ? 31.805 53.635 24.395 1.00 10.78 307 GLU A O 1
ATOM 2375 N N . ASP A 1 308 ? 30.359 52.125 23.586 1.00 10.22 308 ASP A N 1
ATOM 2376 C CA . ASP A 1 308 ? 29.209 52.989 23.795 1.00 11.09 308 ASP A CA 1
ATOM 2377 C C . ASP A 1 308 ? 28.714 52.997 25.247 1.00 10.53 308 ASP A C 1
ATOM 2378 O O . ASP A 1 308 ? 27.748 53.685 25.554 1.00 10.96 308 ASP A O 1
ATOM 2383 N N . TYR A 1 309 ? 29.377 52.238 26.118 1.00 9.19 309 TYR A N 1
ATOM 2384 C CA . TYR A 1 309 ? 28.969 52.121 27.512 1.00 8.75 309 TYR A CA 1
ATOM 2385 C C . TYR A 1 309 ? 30.078 52.511 28.483 1.00 8.41 309 TYR A C 1
ATOM 2386 O O . TYR A 1 309 ? 31.250 52.389 28.170 1.00 7.79 309 TYR A O 1
ATOM 2395 N N . SER A 1 310 ? 29.681 52.980 29.656 1.00 7.95 310 SER A N 1
ATOM 2396 C CA . SER A 1 310 ? 30.614 53.458 30.671 1.00 8.21 310 SER A CA 1
ATOM 2397 C C . SER A 1 310 ? 30.202 52.918 32.035 1.00 8.23 310 SER A C 1
ATOM 2398 O O . SER A 1 310 ? 30.681 51.917 32.508 1.00 8.01 310 SER A O 1
ATOM 2401 N N . VAL A 1 311 ? 29.235 53.568 32.655 1.00 7.03 311 VAL A N 1
ATOM 2402 C CA . VAL A 1 311 ? 28.748 53.103 33.940 1.00 6.77 311 VAL A CA 1
ATOM 2403 C C . VAL A 1 311 ? 27.424 52.378 33.749 1.00 6.51 311 VAL A C 1
ATOM 2404 O O . VAL A 1 311 ? 26.565 52.804 32.971 1.00 6.37 311 VAL A O 1
ATOM 2408 N N . VAL A 1 312 ? 27.265 51.287 34.479 1.00 7.37 312 VAL A N 1
ATOM 2409 C CA . VAL A 1 312 ? 26.077 50.452 34.386 1.00 8.00 312 VAL A CA 1
ATOM 2410 C C . VAL A 1 312 ? 25.430 50.284 35.753 1.00 8.39 312 VAL A C 1
ATOM 2411 O O . VAL A 1 312 ? 26.097 50.016 36.744 1.00 8.54 312 VAL A O 1
ATOM 2415 N N . ALA A 1 313 ? 24.118 50.470 35.804 1.00 8.42 313 ALA A N 1
ATOM 2416 C CA . ALA A 1 313 ? 23.377 50.226 37.031 1.00 7.83 313 ALA A CA 1
ATOM 2417 C C . ALA A 1 313 ? 22.406 49.098 36.722 1.00 7.21 313 ALA A C 1
ATOM 2418 O O . ALA A 1 313 ? 21.585 49.225 35.817 1.00 6.42 313 ALA A O 1
ATOM 2420 N N . THR A 1 314 ? 22.461 48.026 37.496 1.00 6.97 314 THR A N 1
ATOM 2421 C CA . THR A 1 314 ? 21.538 46.929 37.255 1.00 6.97 314 THR A CA 1
ATOM 2422 C C . THR A 1 314 ? 21.202 46.142 38.516 1.00 6.72 314 THR A C 1
ATOM 2423 O O . THR A 1 314 ? 21.758 46.391 39.597 1.00 6.68 314 THR A O 1
ATOM 2427 N N . LEU A 1 315 ? 20.253 45.226 38.365 1.00 6.71 315 LEU A N 1
ATOM 2428 C CA . LEU A 1 315 ? 19.766 44.383 39.445 1.00 6.48 315 LEU A CA 1
ATOM 2429 C C . LEU A 1 315 ? 20.776 43.274 39.763 1.00 6.68 315 LEU A C 1
ATOM 2430 O O . LEU A 1 315 ? 21.767 43.112 39.055 1.00 7.20 315 LEU A O 1
ATOM 2435 N N . ASN A 1 316 ? 20.511 42.534 40.835 1.00 6.98 316 ASN A N 1
ATOM 2436 C CA . ASN A 1 316 ? 21.415 41.509 41.364 1.00 6.99 316 ASN A CA 1
ATOM 2437 C C . ASN A 1 316 ? 21.751 40.408 40.343 1.00 7.34 316 ASN A C 1
ATOM 2438 O O . ASN A 1 316 ? 22.914 40.170 40.006 1.00 6.74 316 ASN A O 1
ATOM 2443 N N . LEU A 1 317 ? 20.718 39.745 39.839 1.00 8.14 317 LEU A N 1
ATOM 2444 C CA . LEU A 1 317 ? 20.921 38.659 38.874 1.00 8.79 317 LEU A CA 1
ATOM 2445 C C . LEU A 1 317 ? 21.563 39.168 37.581 1.00 8.58 317 LEU A C 1
ATOM 2446 O O . LEU A 1 317 ? 22.545 38.608 37.098 1.00 8.52 317 LEU A O 1
ATOM 2451 N N . ASN A 1 318 ? 21.002 40.227 37.002 1.00 8.64 318 ASN A N 1
ATOM 2452 C CA . ASN A 1 318 ? 21.568 40.775 35.767 1.00 8.39 318 ASN A CA 1
ATOM 2453 C C . ASN A 1 318 ? 23.045 41.141 35.911 1.00 8.79 318 ASN A C 1
ATOM 2454 O O . ASN A 1 318 ? 23.854 40.873 35.013 1.00 8.68 318 ASN A O 1
ATOM 2459 N N . GLY A 1 319 ? 23.384 41.752 37.044 1.00 8.28 319 GLY A N 1
ATOM 2460 C CA . GLY A 1 319 ? 24.747 42.173 37.342 1.00 7.84 319 GLY A CA 1
ATOM 2461 C C . GLY A 1 319 ? 25.716 40.995 37.372 1.00 8.82 319 GLY A C 1
ATOM 2462 O O . GLY A 1 319 ? 26.851 41.073 36.888 1.00 7.96 319 GLY A O 1
ATOM 2463 N N . ASP A 1 320 ? 25.238 39.890 37.930 1.00 9.09 320 ASP A N 1
ATOM 2464 C CA . ASP A 1 320 ? 26.026 38.679 38.024 1.00 10.35 320 ASP A CA 1
ATOM 2465 C C . ASP A 1 320 ? 26.373 38.184 36.631 1.00 10.24 320 ASP A C 1
ATOM 2466 O O . ASP A 1 320 ? 27.529 37.871 36.328 1.00 10.83 320 ASP A O 1
ATOM 2471 N N . TYR A 1 321 ? 25.366 38.145 35.768 1.00 10.43 321 TYR A N 1
ATOM 2472 C CA . TYR A 1 321 ? 25.562 37.643 34.418 1.00 10.88 321 TYR A CA 1
ATOM 2473 C C . TYR A 1 321 ? 26.412 38.601 33.584 1.00 10.69 321 TYR A C 1
ATOM 2474 O O . TYR A 1 321 ? 27.293 38.166 32.837 1.00 10.24 321 TYR A O 1
ATOM 2483 N N . VAL A 1 322 ? 26.145 39.899 33.711 1.00 10.23 322 VAL A N 1
ATOM 2484 C CA . VAL A 1 322 ? 26.893 40.915 32.963 1.00 11.01 322 VAL A CA 1
ATOM 2485 C C . VAL A 1 322 ? 28.370 40.963 33.363 1.00 11.67 322 VAL A C 1
ATOM 2486 O O . VAL A 1 322 ? 29.249 41.133 32.521 1.00 11.54 322 VAL A O 1
ATOM 2490 N N . SER A 1 323 ? 28.632 40.797 34.648 1.00 11.76 323 SER A N 1
ATOM 2491 C CA . SER A 1 323 ? 29.993 40.828 35.154 1.00 13.01 323 SER A CA 1
ATOM 2492 C C . SER A 1 323 ? 30.842 39.781 34.439 1.00 13.39 323 SER A C 1
ATOM 2493 O O . SER A 1 323 ? 31.985 40.055 34.064 1.00 12.92 323 SER A O 1
ATOM 2496 N N . ASP A 1 324 ? 30.278 38.588 34.254 1.00 12.94 324 ASP A N 1
ATOM 2497 C CA . ASP A 1 324 ? 31.030 37.475 33.641 1.00 13.42 324 ASP A CA 1
ATOM 2498 C C . ASP A 1 324 ? 31.234 37.643 32.139 1.00 12.55 324 ASP A C 1
ATOM 2499 O O . ASP A 1 324 ? 32.339 37.400 31.623 1.00 11.60 324 ASP A O 1
ATOM 2504 N N . ALA A 1 325 ? 30.166 38.035 31.439 1.00 11.33 325 ALA A N 1
ATOM 2505 C CA . ALA A 1 325 ? 30.299 38.298 30.015 1.00 10.57 325 ALA A CA 1
ATOM 2506 C C . ALA A 1 325 ? 31.354 39.360 29.755 1.00 10.30 325 ALA A C 1
ATOM 2507 O O . ALA A 1 325 ? 32.222 39.205 28.879 1.00 10.97 325 ALA A O 1
ATOM 2509 N N . LEU A 1 326 ? 31.280 40.455 30.497 1.00 9.51 326 LEU A N 1
ATOM 2510 C CA . LEU A 1 326 ? 32.232 41.545 30.299 1.00 8.93 326 LEU A CA 1
ATOM 2511 C C . LEU A 1 326 ? 33.645 41.116 30.670 1.00 7.77 326 LEU A C 1
ATOM 2512 O O . LEU A 1 326 ? 34.587 41.425 29.955 1.00 8.69 326 LEU A O 1
ATOM 2517 N N . ALA A 1 327 ? 33.797 40.427 31.797 1.00 7.28 327 ALA A N 1
ATOM 2518 C CA . ALA A 1 327 ? 35.126 39.967 32.233 1.00 6.33 327 ALA A CA 1
ATOM 2519 C C . ALA A 1 327 ? 35.756 39.105 31.146 1.00 5.59 327 ALA A C 1
ATOM 2520 O O . ALA A 1 327 ? 36.957 39.224 30.835 1.00 5.28 327 ALA A O 1
ATOM 2522 N N . ALA A 1 328 ? 34.939 38.275 30.510 1.00 5.27 328 ALA A N 1
ATOM 2523 C CA . ALA A 1 328 ? 35.467 37.395 29.458 1.00 5.32 328 ALA A CA 1
ATOM 2524 C C . ALA A 1 328 ? 36.116 38.204 28.326 1.00 5.56 328 ALA A C 1
ATOM 2525 O O . ALA A 1 328 ? 37.117 37.784 27.751 1.00 4.93 328 ALA A O 1
ATOM 2527 N N . GLU A 1 329 ? 35.558 39.365 28.000 1.00 6.00 329 GLU A N 1
ATOM 2528 C CA . GLU A 1 329 ? 36.147 40.192 26.943 1.00 6.50 329 GLU A CA 1
ATOM 2529 C C . GLU A 1 329 ? 37.588 40.608 27.250 1.00 7.01 329 GLU A C 1
ATOM 2530 O O . GLU A 1 329 ? 38.402 40.820 26.340 1.00 7.43 329 GLU A O 1
ATOM 2536 N N . VAL A 1 330 ? 37.897 40.748 28.537 1.00 7.08 330 VAL A N 1
ATOM 2537 C CA . VAL A 1 330 ? 39.217 41.216 28.923 1.00 6.96 330 VAL A CA 1
ATOM 2538 C C . VAL A 1 330 ? 40.072 40.140 29.574 1.00 7.20 330 VAL A C 1
ATOM 2539 O O . VAL A 1 330 ? 41.007 40.439 30.334 1.00 8.21 330 VAL A O 1
ATOM 2543 N N . GLY A 1 331 ? 39.781 38.885 29.243 1.00 7.56 331 GLY A N 1
ATOM 2544 C CA . GLY A 1 331 ? 40.606 37.770 29.687 1.00 7.45 331 GLY A CA 1
ATOM 2545 C C . GLY A 1 331 ? 39.929 36.750 30.589 1.00 7.68 331 GLY A C 1
ATOM 2546 O O . GLY A 1 331 ? 40.495 35.690 30.863 1.00 6.86 331 GLY A O 1
ATOM 2547 N N . GLY A 1 332 ? 38.731 37.072 31.076 1.00 7.22 332 GLY A N 1
ATOM 2548 C CA . GLY A 1 332 ? 38.037 36.175 31.985 1.00 7.47 332 GLY A CA 1
ATOM 2549 C C . GLY A 1 332 ? 37.966 36.710 33.406 1.00 7.55 332 GLY A C 1
ATOM 2550 O O . GLY A 1 332 ? 38.529 37.761 33.722 1.00 7.83 332 GLY A O 1
ATOM 2551 N N . ILE A 1 333 ? 37.314 35.949 34.273 1.00 7.52 333 ILE A N 1
ATOM 2552 C CA . ILE A 1 333 ? 37.062 36.378 35.638 1.00 7.73 333 ILE A CA 1
ATOM 2553 C C . ILE A 1 333 ? 38.304 36.313 36.523 1.00 8.23 333 ILE A C 1
ATOM 2554 O O . ILE A 1 333 ? 38.230 36.620 37.700 1.00 6.35 333 ILE A O 1
ATOM 2559 N N . GLY A 1 334 ? 39.435 35.924 35.927 1.00 8.75 334 GLY A N 1
ATOM 2560 C CA . GLY A 1 334 ? 40.719 36.009 36.598 1.00 9.28 334 GLY A CA 1
ATOM 2561 C C . GLY A 1 334 ? 41.267 37.437 36.521 1.00 9.48 334 GLY A C 1
ATOM 2562 O O . GLY A 1 334 ? 42.305 37.738 37.118 1.00 10.12 334 GLY A O 1
ATOM 2563 N N . MET A 1 335 ? 40.590 38.306 35.769 1.00 8.91 335 MET A N 1
ATOM 2564 C CA . MET A 1 335 ? 40.991 39.716 35.631 1.00 8.55 335 MET A CA 1
ATOM 2565 C C . MET A 1 335 ? 39.816 40.607 36.013 1.00 8.73 335 MET A C 1
ATOM 2566 O O . MET A 1 335 ? 39.521 41.592 35.315 1.00 9.55 335 MET A O 1
ATOM 2571 N N . ALA A 1 336 ? 39.153 40.267 37.115 1.00 7.50 336 ALA A N 1
ATOM 2572 C CA . ALA A 1 336 ? 37.867 40.886 37.413 1.00 7.02 336 ALA A CA 1
ATOM 2573 C C . ALA A 1 336 ? 37.665 41.136 38.892 1.00 6.64 336 ALA A C 1
ATOM 2574 O O . ALA A 1 336 ? 37.206 40.258 39.607 1.00 7.68 336 ALA A O 1
ATOM 2576 N N . PRO A 1 337 ? 38.032 42.327 39.365 1.00 6.42 337 PRO A N 1
ATOM 2577 C CA . PRO A 1 337 ? 37.927 42.671 40.789 1.00 6.39 337 PRO A CA 1
ATOM 2578 C C . PRO A 1 337 ? 36.553 43.143 41.220 1.00 7.01 337 PRO A C 1
ATOM 2579 O O . PRO A 1 337 ? 35.682 43.448 40.377 1.00 6.41 337 PRO A O 1
ATOM 2583 N N . GLY A 1 338 ? 36.349 43.220 42.535 1.00 6.70 338 GLY A N 1
ATOM 2584 C CA . GLY A 1 338 ? 35.065 43.695 43.018 1.00 7.20 338 GLY A CA 1
ATOM 2585 C C . GLY A 1 338 ? 35.081 44.177 44.446 1.00 6.85 338 GLY A C 1
ATOM 2586 O O . GLY A 1 338 ? 35.994 43.860 45.214 1.00 6.27 338 GLY A O 1
ATOM 2587 N N . ALA A 1 339 ? 34.050 44.938 44.804 1.00 7.25 339 ALA A N 1
ATOM 2588 C CA . ALA A 1 339 ? 33.885 45.396 46.172 1.00 8.19 339 ALA A CA 1
ATOM 2589 C C . ALA A 1 339 ? 32.410 45.344 46.534 1.00 8.65 339 ALA A C 1
ATOM 2590 O O . ALA A 1 339 ? 31.564 45.687 45.708 1.00 9.80 339 ALA A O 1
ATOM 2592 N N . ASN A 1 340 ? 32.111 44.933 47.763 1.00 8.12 340 ASN A N 1
ATOM 2593 C CA . ASN A 1 340 ? 30.739 44.910 48.259 1.00 8.02 340 ASN A CA 1
ATOM 2594 C C . ASN A 1 340 ? 30.694 46.031 49.266 1.00 7.95 340 ASN A C 1
ATOM 2595 O O . ASN A 1 340 ? 31.410 45.951 50.272 1.00 7.68 340 ASN A O 1
ATOM 2600 N N . LEU A 1 341 ? 29.898 47.069 49.001 1.00 7.59 341 LEU A N 1
ATOM 2601 C CA . LEU A 1 341 ? 29.887 48.260 49.847 1.00 8.24 341 LEU A CA 1
ATOM 2602 C C . LEU A 1 341 ? 28.536 48.619 50.415 1.00 8.66 341 LEU A C 1
ATOM 2603 O O . LEU A 1 341 ? 27.541 48.563 49.717 1.00 8.22 341 LEU A O 1
ATOM 2608 N N . SER A 1 342 ? 28.521 49.055 51.671 1.00 9.24 342 SER A N 1
ATOM 2609 C CA . SER A 1 342 ? 27.332 49.682 52.241 1.00 10.09 342 SER A CA 1
ATOM 2610 C C . SER A 1 342 ? 27.748 51.149 52.297 1.00 11.45 342 SER A C 1
ATOM 2611 O O . SER A 1 342 ? 28.603 51.557 51.525 1.00 11.02 342 SER A O 1
ATOM 2614 N N . ASP A 1 343 ? 27.184 51.941 53.214 1.00 12.26 343 ASP A N 1
ATOM 2615 C CA . ASP A 1 343 ? 27.659 53.321 53.330 1.00 13.71 343 ASP A CA 1
ATOM 2616 C C . ASP A 1 343 ? 28.830 53.409 54.317 1.00 13.74 343 ASP A C 1
ATOM 2617 O O . ASP A 1 343 ? 29.471 54.454 54.443 1.00 13.68 343 ASP A O 1
ATOM 2622 N N . THR A 1 344 ? 29.111 52.323 55.032 1.00 13.32 344 THR A N 1
ATOM 2623 C CA . THR A 1 344 ? 30.142 52.394 56.061 1.00 12.74 344 THR A CA 1
ATOM 2624 C C . THR A 1 344 ? 31.145 51.252 56.045 1.00 12.45 344 THR A C 1
ATOM 2625 O O . THR A 1 344 ? 32.260 51.394 56.553 1.00 11.81 344 THR A O 1
ATOM 2629 N N . HIS A 1 345 ? 30.748 50.120 55.481 1.00 11.11 345 HIS A N 1
ATOM 2630 C CA . HIS A 1 345 ? 31.590 48.948 55.496 1.00 10.54 345 HIS A CA 1
ATOM 2631 C C . HIS A 1 345 ? 31.901 48.467 54.085 1.00 9.72 345 HIS A C 1
ATOM 2632 O O . HIS A 1 345 ? 31.251 48.865 53.103 1.00 8.83 345 HIS A O 1
ATOM 2639 N N . ALA A 1 346 ? 32.889 47.592 53.998 1.00 9.15 346 ALA A N 1
ATOM 2640 C CA . ALA A 1 346 ? 33.335 47.082 52.691 1.00 9.15 346 ALA A CA 1
ATOM 2641 C C . ALA A 1 346 ? 33.969 45.713 52.770 1.00 9.03 346 ALA A C 1
ATOM 2642 O O . ALA A 1 346 ? 34.822 45.481 53.635 1.00 9.80 346 ALA A O 1
ATOM 2644 N N . ILE A 1 347 ? 33.578 44.822 51.852 1.00 8.07 347 ILE A N 1
ATOM 2645 C CA . ILE A 1 347 ? 34.222 43.536 51.695 1.00 7.76 347 ILE A CA 1
ATOM 2646 C C . ILE A 1 347 ? 34.696 43.482 50.241 1.00 8.21 347 ILE A C 1
ATOM 2647 O O . ILE A 1 347 ? 33.892 43.562 49.319 1.00 8.01 347 ILE A O 1
ATOM 2652 N N . PHE A 1 348 ? 36.010 43.400 50.066 1.00 7.85 348 PHE A N 1
ATOM 2653 C CA . PHE A 1 348 ? 36.645 43.344 48.751 1.00 7.74 348 PHE A CA 1
ATOM 2654 C C . PHE A 1 348 ? 36.745 41.882 48.389 1.00 8.00 348 PHE A C 1
ATOM 2655 O O . PHE A 1 348 ? 37.015 41.047 49.245 1.00 7.63 348 PHE A O 1
ATOM 2663 N N . GLU A 1 349 ? 36.466 41.559 47.137 1.00 8.53 349 GLU A N 1
ATOM 2664 C CA . GLU A 1 349 ? 36.277 40.164 46.756 1.00 9.81 349 GLU A CA 1
ATOM 2665 C C . GLU A 1 349 ? 36.268 40.081 45.236 1.00 9.80 349 GLU A C 1
ATOM 2666 O O . GLU A 1 349 ? 35.628 40.904 44.580 1.00 9.29 349 GLU A O 1
ATOM 2672 N N . ALA A 1 350 ? 36.975 39.094 44.688 1.00 10.06 350 ALA A N 1
ATOM 2673 C CA . ALA A 1 350 ? 37.006 38.872 43.242 1.00 10.05 350 ALA A CA 1
ATOM 2674 C C . ALA A 1 350 ? 35.650 38.421 42.740 1.00 10.00 350 ALA A C 1
ATOM 2675 O O . ALA A 1 350 ? 34.839 37.893 43.489 1.00 10.45 350 ALA A O 1
ATOM 2677 N N . THR A 1 351 ? 35.435 38.593 41.449 1.00 9.80 351 THR A N 1
ATOM 2678 C CA . THR A 1 351 ? 34.217 38.130 40.794 1.00 9.47 351 THR A CA 1
ATOM 2679 C C . THR A 1 351 ? 34.174 36.599 40.722 1.00 9.21 351 THR A C 1
ATOM 2680 O O . THR A 1 351 ? 33.098 35.985 40.740 1.00 8.75 351 THR A O 1
ATOM 2684 N N . HIS A 1 352 ? 35.345 35.965 40.691 1.00 8.32 352 HIS A N 1
ATOM 2685 C CA . HIS A 1 352 ? 35.387 34.520 40.452 1.00 7.00 352 HIS A CA 1
ATOM 2686 C C . HIS A 1 352 ? 35.075 33.637 41.645 1.00 7.16 352 HIS A C 1
ATOM 2687 O O . HIS A 1 352 ? 35.060 34.088 42.809 1.00 6.89 352 HIS A O 1
ATOM 2694 N N . GLY A 1 353 ? 34.871 32.356 41.349 1.00 6.53 353 GLY A N 1
ATOM 2695 C CA . GLY A 1 353 ? 34.591 31.370 42.377 1.00 7.09 353 GLY A CA 1
ATOM 2696 C C . GLY A 1 353 ? 35.783 30.531 42.805 1.00 7.34 353 GLY A C 1
ATOM 2697 O O . GLY A 1 353 ? 36.954 30.930 42.639 1.00 7.39 353 GLY A O 1
ATOM 2698 N N . THR A 1 354 ? 35.491 29.343 43.332 1.00 7.91 354 THR A N 1
ATOM 2699 C CA . THR A 1 354 ? 36.532 28.499 43.910 1.00 8.19 354 THR A CA 1
ATOM 2700 C C . THR A 1 354 ? 37.357 27.729 42.895 1.00 8.82 354 THR A C 1
ATOM 2701 O O . THR A 1 354 ? 38.319 27.063 43.287 1.00 9.34 354 THR A O 1
ATOM 2705 N N . ALA A 1 355 ? 36.963 27.793 41.620 1.00 9.32 355 ALA A N 1
ATOM 2706 C CA . ALA A 1 355 ? 37.676 27.114 40.520 1.00 10.41 355 ALA A CA 1
ATOM 2707 C C . ALA A 1 355 ? 38.089 25.672 40.840 1.00 10.92 355 ALA A C 1
ATOM 2708 O O . ALA A 1 355 ? 39.279 25.325 40.829 1.00 11.22 355 ALA A O 1
ATOM 2710 N N . PRO A 1 356 ? 37.106 24.814 41.084 1.00 12.10 356 PRO A N 1
ATOM 2711 C CA . PRO A 1 356 ? 37.380 23.421 41.473 1.00 12.44 356 PRO A CA 1
ATOM 2712 C C . PRO A 1 356 ? 38.255 22.683 40.461 1.00 12.61 356 PRO A C 1
ATOM 2713 O O . PRO A 1 356 ? 38.981 21.752 40.846 1.00 12.19 356 PRO A O 1
ATOM 2717 N N . ASP A 1 357 ? 38.187 23.080 39.195 1.00 12.39 357 ASP A N 1
ATOM 2718 C CA . ASP A 1 357 ? 38.980 22.393 38.160 1.00 12.67 357 ASP A CA 1
ATOM 2719 C C . ASP A 1 357 ? 40.490 22.692 38.212 1.00 12.91 357 ASP A C 1
ATOM 2720 O O . ASP A 1 357 ? 41.274 21.959 37.613 1.00 12.88 357 ASP A O 1
ATOM 2725 N N . ILE A 1 358 ? 40.907 23.751 38.909 1.00 12.15 358 ILE A N 1
ATOM 2726 C CA . ILE A 1 358 ? 42.347 24.028 39.035 1.00 13.08 358 ILE A CA 1
ATOM 2727 C C . ILE A 1 358 ? 42.792 24.085 40.501 1.00 13.01 358 ILE A C 1
ATOM 2728 O O . ILE A 1 358 ? 43.968 24.269 40.813 1.00 12.87 358 ILE A O 1
ATOM 2733 N N . ALA A 1 359 ? 41.838 23.882 41.404 1.00 13.61 359 ALA A N 1
ATOM 2734 C CA . ALA A 1 359 ? 42.131 23.944 42.819 1.00 13.76 359 ALA A CA 1
ATOM 2735 C C . ALA A 1 359 ? 43.221 22.939 43.171 1.00 14.15 359 ALA A C 1
ATOM 2736 O O . ALA A 1 359 ? 43.258 21.829 42.628 1.00 14.02 359 ALA A O 1
ATOM 2738 N N . GLY A 1 360 ? 44.133 23.360 44.041 1.00 14.07 360 GLY A N 1
ATOM 2739 C CA . GLY A 1 360 ? 45.242 22.529 44.471 1.00 15.14 360 GLY A CA 1
ATOM 2740 C C . GLY A 1 360 ? 46.390 22.409 43.481 1.00 15.39 360 GLY A C 1
ATOM 2741 O O . GLY A 1 360 ? 47.375 21.715 43.754 1.00 15.66 360 GLY A O 1
ATOM 2742 N N . GLN A 1 361 ? 46.291 23.099 42.353 1.00 15.59 361 GLN A N 1
ATOM 2743 C CA . GLN A 1 361 ? 47.309 22.987 41.312 1.00 15.58 361 GLN A CA 1
ATOM 2744 C C . GLN A 1 361 ? 48.262 24.185 41.208 1.00 15.14 361 GLN A C 1
ATOM 2745 O O . GLN A 1 361 ? 49.195 24.163 40.406 1.00 14.90 361 GLN A O 1
ATOM 2751 N N . GLY A 1 362 ? 48.035 25.222 42.010 1.00 14.53 362 GLY A N 1
ATOM 2752 C CA . GLY A 1 362 ? 48.889 26.403 41.978 1.00 13.62 362 GLY A CA 1
ATOM 2753 C C . GLY A 1 362 ? 48.894 27.108 40.638 1.00 12.80 362 GLY A C 1
ATOM 2754 O O . GLY A 1 362 ? 49.923 27.635 40.206 1.00 13.33 362 GLY A O 1
ATOM 2755 N N . LYS A 1 363 ? 47.744 27.127 39.969 1.00 12.00 363 LYS A N 1
ATOM 2756 C CA . LYS A 1 363 ? 47.644 27.742 38.650 1.00 11.54 363 LYS A CA 1
ATOM 2757 C C . LYS A 1 363 ? 46.835 29.037 38.603 1.00 10.47 363 LYS A C 1
ATOM 2758 O O . LYS A 1 363 ? 47.005 29.851 37.707 1.00 10.92 363 LYS A O 1
ATOM 2764 N N . ALA A 1 364 ? 45.919 29.201 39.538 1.00 9.49 364 ALA A N 1
ATOM 2765 C CA . ALA A 1 364 ? 44.974 30.315 39.495 1.00 8.66 364 ALA A CA 1
ATOM 2766 C C . ALA A 1 364 ? 45.545 31.714 39.289 1.00 7.95 364 ALA A C 1
ATOM 2767 O O . ALA A 1 364 ? 46.600 32.053 39.814 1.00 8.22 364 ALA A O 1
ATOM 2769 N N . ASN A 1 365 ? 44.819 32.530 38.531 1.00 7.36 365 ASN A N 1
ATOM 2770 C CA . ASN A 1 365 ? 45.187 33.934 38.354 1.00 6.54 365 ASN A CA 1
ATOM 2771 C C . ASN A 1 365 ? 44.827 34.722 39.614 1.00 7.10 365 ASN A C 1
ATOM 2772 O O . ASN A 1 365 ? 43.662 34.832 39.948 1.00 6.66 365 ASN A O 1
ATOM 2777 N N . PRO A 1 366 ? 45.814 35.287 40.315 1.00 7.02 366 PRO A N 1
ATOM 2778 C CA . PRO A 1 366 ? 45.522 36.098 41.495 1.00 6.88 366 PRO A CA 1
ATOM 2779 C C . PRO A 1 366 ? 45.196 37.541 41.141 1.00 6.49 366 PRO A C 1
ATOM 2780 O O . PRO A 1 366 ? 44.944 38.338 42.040 1.00 6.34 366 PRO A O 1
ATOM 2784 N N . SER A 1 367 ? 45.168 37.882 39.860 1.00 6.78 367 SER A N 1
ATOM 2785 C CA . SER A 1 367 ? 44.956 39.289 39.478 1.00 7.16 367 SER A CA 1
ATOM 2786 C C . SER A 1 367 ? 43.613 39.882 39.968 1.00 7.29 367 SER A C 1
ATOM 2787 O O . SER A 1 367 ? 43.552 41.030 40.431 1.00 6.32 367 SER A O 1
ATOM 2790 N N . SER A 1 368 ? 42.536 39.112 39.853 1.00 6.68 368 SER A N 1
ATOM 2791 C CA . SER A 1 368 ? 41.226 39.629 40.285 1.00 6.90 368 SER A CA 1
ATOM 2792 C C . SER A 1 368 ? 41.273 40.019 41.750 1.00 6.82 368 SER A C 1
ATOM 2793 O O . SER A 1 368 ? 40.787 41.086 42.135 1.00 6.53 368 SER A O 1
ATOM 2796 N N . LEU A 1 369 ? 41.859 39.155 42.581 1.00 6.39 369 LEU A N 1
ATOM 2797 C CA . LEU A 1 369 ? 41.905 39.479 44.008 1.00 6.33 369 LEU A CA 1
ATOM 2798 C C . LEU A 1 369 ? 42.891 40.602 44.281 1.00 6.63 369 LEU A C 1
ATOM 2799 O O . LEU A 1 369 ? 42.647 41.476 45.130 1.00 6.76 369 LEU A O 1
ATOM 2804 N N . ILE A 1 370 ? 44.010 40.596 43.566 1.00 6.75 370 ILE A N 1
ATOM 2805 C CA . ILE A 1 370 ? 44.992 41.682 43.698 1.00 6.43 370 ILE A CA 1
ATOM 2806 C C . ILE A 1 370 ? 44.332 42.989 43.280 1.00 6.88 370 ILE A C 1
ATOM 2807 O O . ILE A 1 370 ? 44.476 44.021 43.940 1.00 6.73 370 ILE A O 1
ATOM 2812 N N . LEU A 1 371 ? 43.561 42.951 42.205 1.00 6.38 371 LEU A N 1
ATOM 2813 C CA . LEU A 1 371 ? 42.907 44.178 41.762 1.00 6.59 371 LEU A CA 1
ATOM 2814 C C . LEU A 1 371 ? 41.793 44.587 42.729 1.00 6.71 371 LEU A C 1
ATOM 2815 O O . LEU A 1 371 ? 41.392 45.751 42.792 1.00 7.12 371 LEU A O 1
ATOM 2820 N N . SER A 1 372 ? 41.276 43.628 43.471 1.00 7.00 372 SER A N 1
ATOM 2821 C CA . SER A 1 372 ? 40.292 43.957 44.498 1.00 6.88 372 SER A CA 1
ATOM 2822 C C . SER A 1 372 ? 41.001 44.651 45.655 1.00 7.31 372 SER A C 1
ATOM 2823 O O . SER A 1 372 ? 40.447 45.558 46.289 1.00 7.56 372 SER A O 1
ATOM 2826 N N . ALA A 1 373 ? 42.229 44.222 45.920 1.00 6.51 373 ALA A N 1
ATOM 2827 C CA . ALA A 1 373 ? 43.037 44.840 46.969 1.00 7.69 373 ALA A CA 1
ATOM 2828 C C . ALA A 1 373 ? 43.421 46.256 46.544 1.00 7.87 373 ALA A C 1
ATOM 2829 O O . ALA A 1 373 ? 43.634 47.135 47.395 1.00 7.91 373 ALA A O 1
ATOM 2831 N N . VAL A 1 374 ? 43.540 46.465 45.236 1.00 7.97 374 VAL A N 1
ATOM 2832 C CA . VAL A 1 374 ? 43.753 47.819 44.719 1.00 8.42 374 VAL A CA 1
ATOM 2833 C C . VAL A 1 374 ? 42.536 48.676 45.113 1.00 8.84 374 VAL A C 1
ATOM 2834 O O . VAL A 1 374 ? 42.691 49.791 45.629 1.00 8.20 374 VAL A O 1
ATOM 2838 N N . MET A 1 375 ? 41.325 48.177 44.854 1.00 8.73 375 MET A N 1
ATOM 2839 C CA . MET A 1 375 ? 40.131 48.936 45.268 1.00 9.55 375 MET A CA 1
ATOM 2840 C C . MET A 1 375 ? 40.150 49.181 46.767 1.00 9.44 375 MET A C 1
ATOM 2841 O O . MET A 1 375 ? 39.736 50.248 47.234 1.00 9.30 375 MET A O 1
ATOM 2846 N N . MET A 1 376 ? 40.633 48.196 47.525 1.00 10.00 376 MET A N 1
ATOM 2847 C CA . MET A 1 376 ? 40.689 48.333 48.980 1.00 10.03 376 MET A CA 1
ATOM 2848 C C . MET A 1 376 ? 41.664 49.445 49.370 1.00 10.86 376 MET A C 1
ATOM 2849 O O . MET A 1 376 ? 41.386 50.280 50.232 1.00 10.10 376 MET A O 1
ATOM 2854 N N . LEU A 1 377 ? 42.830 49.441 48.743 1.00 10.51 377 LEU A N 1
ATOM 2855 C CA . LEU A 1 377 ? 43.803 50.471 49.062 1.00 11.39 377 LEU A CA 1
ATOM 2856 C C . LEU A 1 377 ? 43.247 51.846 48.733 1.00 11.79 377 LEU A C 1
ATOM 2857 O O . LEU A 1 377 ? 43.451 52.802 49.498 1.00 12.87 377 LEU A O 1
ATOM 2862 N N . GLU A 1 378 ? 42.554 51.964 47.606 1.00 12.26 378 GLU A N 1
ATOM 2863 C CA . GLU A 1 378 ? 41.919 53.237 47.264 1.00 13.60 378 GLU A CA 1
ATOM 2864 C C . GLU A 1 378 ? 40.903 53.622 48.346 1.00 13.19 378 GLU A C 1
ATOM 2865 O O . GLU A 1 378 ? 40.778 54.779 48.723 1.00 12.71 378 GLU A O 1
ATOM 2871 N N . HIS A 1 379 ? 40.185 52.626 48.842 1.00 12.41 379 HIS A N 1
ATOM 2872 C CA . HIS A 1 379 ? 39.189 52.846 49.885 1.00 11.80 379 HIS A CA 1
ATOM 2873 C C . HIS A 1 379 ? 39.879 53.358 51.171 1.00 11.80 379 HIS A C 1
ATOM 2874 O O . HIS A 1 379 ? 39.348 54.219 51.873 1.00 10.18 379 HIS A O 1
ATOM 2881 N N . LEU A 1 380 ? 41.086 52.859 51.445 1.00 11.62 380 LEU A N 1
ATOM 2882 C CA . LEU A 1 380 ? 41.865 53.273 52.618 1.00 11.64 380 LEU A CA 1
ATOM 2883 C C . LEU A 1 380 ? 42.592 54.612 52.477 1.00 12.64 380 LEU A C 1
ATOM 2884 O O . LEU A 1 380 ? 43.236 55.079 53.444 1.00 12.24 380 LEU A O 1
ATOM 2889 N N . GLY A 1 381 ? 42.517 55.204 51.290 1.00 12.74 381 GLY A N 1
ATOM 2890 C CA . GLY A 1 381 ? 43.251 56.427 50.985 1.00 14.13 381 GLY A CA 1
ATOM 2891 C C . GLY A 1 381 ? 44.752 56.198 50.778 1.00 14.51 381 GLY A C 1
ATOM 2892 O O . GLY A 1 381 ? 45.580 57.101 50.992 1.00 14.47 381 GLY A O 1
ATOM 2893 N N . TRP A 1 382 ? 45.122 54.984 50.384 1.00 14.14 382 TRP A N 1
ATOM 2894 C CA . TRP A 1 382 ? 46.528 54.682 50.145 1.00 14.21 382 TRP A CA 1
ATOM 2895 C C . TRP A 1 382 ? 46.698 54.588 48.635 1.00 14.44 382 TRP A C 1
ATOM 2896 O O . TRP A 1 382 ? 47.096 53.556 48.084 1.00 14.01 382 TRP A O 1
ATOM 2907 N N . GLY A 1 383 ? 46.377 55.695 47.984 1.00 14.79 383 GLY A N 1
ATOM 2908 C CA . GLY A 1 383 ? 46.398 55.819 46.534 1.00 15.47 383 GLY A CA 1
ATOM 2909 C C . GLY A 1 383 ? 47.701 55.494 45.829 1.00 16.15 383 GLY A C 1
ATOM 2910 O O . GLY A 1 383 ? 47.688 54.887 44.752 1.00 16.45 383 GLY A O 1
ATOM 2911 N N . GLU A 1 384 ? 48.818 55.887 46.422 1.00 16.37 384 GLU A N 1
ATOM 2912 C CA . GLU A 1 384 ? 50.118 55.644 45.822 1.00 17.15 384 GLU A CA 1
ATOM 2913 C C . GLU A 1 384 ? 50.428 54.137 45.761 1.00 17.18 384 GLU A C 1
ATOM 2914 O O . GLU A 1 384 ? 50.959 53.639 44.761 1.00 16.39 384 GLU A O 1
ATOM 2920 N N . ALA A 1 385 ? 50.093 53.409 46.824 1.00 16.40 385 ALA A N 1
ATOM 2921 C CA . ALA A 1 385 ? 50.293 51.962 46.802 1.00 16.59 385 ALA A CA 1
ATOM 2922 C C . ALA A 1 385 ? 49.398 51.337 45.741 1.00 16.42 385 ALA A C 1
ATOM 2923 O O . ALA A 1 385 ? 49.807 50.447 44.997 1.00 16.51 385 ALA A O 1
ATOM 2925 N N . ALA A 1 386 ? 48.169 51.815 45.664 1.00 17.00 386 ALA A N 1
ATOM 2926 C CA . ALA A 1 386 ? 47.223 51.302 44.690 1.00 16.93 386 ALA A CA 1
ATOM 2927 C C . ALA A 1 386 ? 47.760 51.475 43.273 1.00 17.54 386 ALA A C 1
ATOM 2928 O O . ALA A 1 386 ? 47.762 50.532 42.465 1.00 15.74 386 ALA A O 1
ATOM 2930 N N . GLN A 1 387 ? 48.201 52.691 42.970 1.00 17.85 387 GLN A N 1
ATOM 2931 C CA . GLN A 1 387 ? 48.732 53.001 41.646 1.00 18.72 387 GLN A CA 1
ATOM 2932 C C . GLN A 1 387 ? 49.980 52.186 41.320 1.00 17.71 387 GLN A C 1
ATOM 2933 O O . GLN A 1 387 ? 50.197 51.811 40.165 1.00 18.25 387 GLN A O 1
ATOM 2939 N N . ALA A 1 388 ? 50.814 51.939 42.322 1.00 16.95 388 ALA A N 1
ATOM 2940 C CA . ALA A 1 388 ? 52.020 51.135 42.100 1.00 16.20 388 ALA A CA 1
ATOM 2941 C C . ALA A 1 388 ? 51.654 49.717 41.655 1.00 15.55 388 ALA A C 1
ATOM 2942 O O . ALA A 1 388 ? 52.297 49.137 40.767 1.00 14.99 388 ALA A O 1
ATOM 2944 N N . ILE A 1 389 ? 50.623 49.148 42.269 1.00 14.10 389 ILE A N 1
ATOM 2945 C CA . ILE A 1 389 ? 50.171 47.826 41.846 1.00 13.59 389 ILE A CA 1
ATOM 2946 C C . ILE A 1 389 ? 49.625 47.823 40.438 1.00 13.48 389 ILE A C 1
ATOM 2947 O O . ILE A 1 389 ? 49.935 46.921 39.666 1.00 13.41 389 ILE A O 1
ATOM 2952 N N . VAL A 1 390 ? 48.809 48.815 40.098 1.00 13.75 390 VAL A N 1
ATOM 2953 C CA . VAL A 1 390 ? 48.242 48.888 38.751 1.00 14.34 390 VAL A CA 1
ATOM 2954 C C . VAL A 1 390 ? 49.360 49.027 37.703 1.00 15.43 390 VAL A C 1
ATOM 2955 O O . VAL A 1 390 ? 49.331 48.355 36.668 1.00 14.71 390 VAL A O 1
ATOM 2959 N N . ALA A 1 391 ? 50.344 49.887 37.979 1.00 15.52 391 ALA A N 1
ATOM 2960 C CA . ALA A 1 391 ? 51.462 50.043 37.033 1.00 15.38 391 ALA A CA 1
ATOM 2961 C C . ALA A 1 391 ? 52.214 48.722 36.831 1.00 14.74 391 ALA A C 1
ATOM 2962 O O . ALA A 1 391 ? 52.531 48.349 35.703 1.00 15.03 391 ALA A O 1
ATOM 2964 N N . ALA A 1 392 ? 52.501 48.024 37.928 1.00 14.10 392 ALA A N 1
ATOM 2965 C CA . ALA A 1 392 ? 53.209 46.743 37.864 1.00 13.41 392 ALA A CA 1
ATOM 2966 C C . ALA A 1 392 ? 52.386 45.713 37.090 1.00 13.11 392 ALA A C 1
ATOM 2967 O O . ALA A 1 392 ? 52.922 44.985 36.250 1.00 12.90 392 ALA A O 1
ATOM 2969 N N . MET A 1 393 ? 51.084 45.669 37.363 1.00 12.10 393 MET A N 1
ATOM 2970 C CA . MET A 1 393 ? 50.190 44.767 36.637 1.00 12.41 393 MET A CA 1
ATOM 2971 C C . MET A 1 393 ? 50.189 45.111 35.140 1.00 12.27 393 MET A C 1
ATOM 2972 O O . MET A 1 393 ? 50.273 44.210 34.285 1.00 10.59 393 MET A O 1
ATOM 2977 N N . ASN A 1 394 ? 50.086 46.406 34.819 1.00 12.29 394 ASN A N 1
ATOM 2978 C CA . ASN A 1 394 ? 50.133 46.843 33.418 1.00 13.17 394 ASN A CA 1
ATOM 2979 C C . ASN A 1 394 ? 51.433 46.363 32.754 1.00 11.90 394 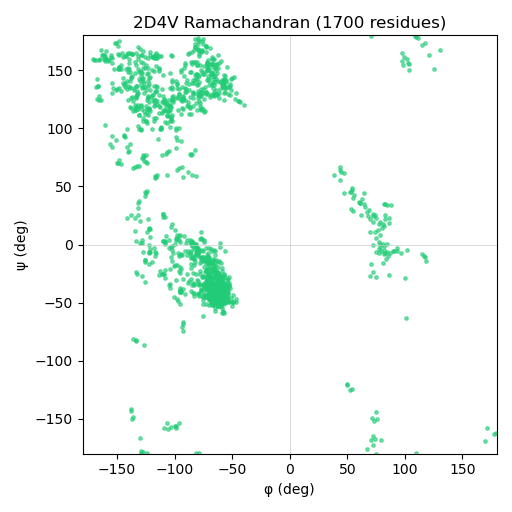ASN A C 1
ATOM 2980 O O . ASN A 1 394 ? 51.428 45.857 31.633 1.00 11.25 394 ASN A O 1
ATOM 2985 N N . ALA A 1 395 ? 52.551 46.524 33.438 1.00 11.47 395 ALA A N 1
ATOM 2986 C CA . ALA A 1 395 ? 53.829 46.145 32.813 1.00 11.34 395 ALA A CA 1
ATOM 2987 C C . ALA A 1 395 ? 53.983 44.635 32.678 1.00 10.98 395 ALA A C 1
ATOM 2988 O O . ALA A 1 395 ? 54.558 44.152 31.704 1.00 10.35 395 ALA A O 1
ATOM 2990 N N . THR A 1 396 ? 53.469 43.892 33.655 1.00 10.20 396 THR A N 1
ATOM 2991 C CA . THR A 1 396 ? 53.637 42.454 33.652 1.00 10.37 396 THR A CA 1
ATOM 2992 C C . THR A 1 396 ? 52.853 41.801 32.523 1.00 10.46 396 THR A C 1
ATOM 2993 O O . THR A 1 396 ? 53.395 40.999 31.763 1.00 9.44 396 THR A O 1
ATOM 2997 N N . ILE A 1 397 ? 51.574 42.152 32.404 1.00 10.96 397 ILE A N 1
ATOM 2998 C CA . ILE A 1 397 ? 50.750 41.566 31.358 1.00 11.16 397 ILE A CA 1
ATOM 2999 C C . ILE A 1 397 ? 51.246 41.997 29.992 1.00 10.41 397 ILE A C 1
ATOM 3000 O O . ILE A 1 397 ? 51.272 41.192 29.062 1.00 11.12 397 ILE A O 1
ATOM 3005 N N . ALA A 1 398 ? 51.661 43.249 29.879 1.00 9.92 398 ALA A N 1
ATOM 3006 C CA . ALA A 1 398 ? 52.145 43.773 28.596 1.00 10.17 398 ALA A CA 1
ATOM 3007 C C . ALA A 1 398 ? 53.392 43.040 28.127 1.00 10.34 398 ALA A C 1
ATOM 3008 O O . ALA A 1 398 ? 53.633 42.913 26.921 1.00 10.60 398 ALA A O 1
ATOM 3010 N N . ALA A 1 399 ? 54.178 42.549 29.085 1.00 10.14 399 ALA A N 1
ATOM 3011 C CA . ALA A 1 399 ? 55.399 41.816 28.773 1.00 10.55 399 ALA A CA 1
ATOM 3012 C C . ALA A 1 399 ? 55.114 40.379 28.441 1.00 11.04 399 ALA A C 1
ATOM 3013 O O . ALA A 1 399 ? 56.028 39.621 28.137 1.00 12.08 399 ALA A O 1
ATOM 3015 N N . GLY A 1 400 ? 53.853 39.982 28.530 1.00 11.15 400 GLY A N 1
ATOM 3016 C CA . GLY A 1 400 ? 53.484 38.615 28.223 1.00 10.77 400 GLY A CA 1
ATOM 3017 C C . GLY A 1 400 ? 53.692 37.633 29.367 1.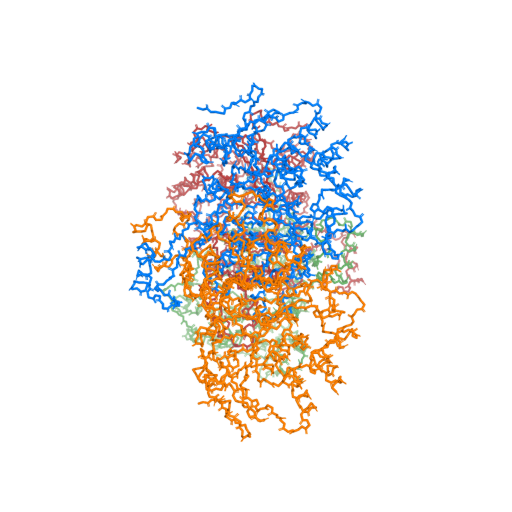00 10.22 400 GLY A C 1
ATOM 3018 O O . GLY A 1 400 ? 53.818 36.432 29.126 1.00 9.40 400 GLY A O 1
ATOM 3019 N N . GLU A 1 401 ? 53.736 38.136 30.598 1.00 9.53 401 GLU A N 1
ATOM 3020 C CA . GLU A 1 401 ? 53.883 37.289 31.773 1.00 9.19 401 GLU A CA 1
ATOM 3021 C C . GLU A 1 401 ? 52.491 37.097 32.368 1.00 8.65 401 GLU A C 1
ATOM 3022 O O . GLU A 1 401 ? 51.967 37.983 33.049 1.00 8.03 401 GLU A O 1
ATOM 3028 N N . VAL A 1 402 ? 51.884 35.944 32.089 1.00 7.62 402 VAL A N 1
ATOM 3029 C CA . VAL A 1 402 ? 50.512 35.666 32.519 1.00 7.39 402 VAL A CA 1
ATOM 3030 C C . VAL A 1 402 ? 50.284 34.243 33.025 1.00 7.96 402 VAL A C 1
ATOM 3031 O O . VAL A 1 402 ? 51.044 33.327 32.709 1.00 7.43 402 VAL A O 1
ATOM 3035 N N . THR A 1 403 ? 49.212 34.059 33.802 1.00 7.51 403 THR A N 1
ATOM 3036 C CA . THR A 1 403 ? 48.840 32.727 34.260 1.00 7.55 403 THR A CA 1
ATOM 3037 C C . THR A 1 403 ? 48.114 31.932 33.175 1.00 7.96 403 THR A C 1
ATOM 3038 O O . THR A 1 403 ? 47.811 32.453 32.100 1.00 7.94 403 THR A O 1
ATOM 3042 N N . GLY A 1 404 ? 47.830 30.671 33.483 1.00 8.26 404 GLY A N 1
ATOM 3043 C CA . GLY A 1 404 ? 47.299 29.741 32.511 1.00 8.33 404 GLY A CA 1
ATOM 3044 C C . GLY A 1 404 ? 45.949 30.077 31.897 1.00 8.35 404 GLY A C 1
ATOM 3045 O O . GLY A 1 404 ? 45.689 29.696 30.758 1.00 8.10 404 GLY A O 1
ATOM 3046 N N . ASP A 1 405 ? 45.075 30.765 32.635 1.00 8.09 405 ASP A N 1
ATOM 3047 C CA . ASP A 1 405 ? 43.729 31.109 32.121 1.00 9.06 405 ASP A CA 1
ATOM 3048 C C . ASP A 1 405 ? 43.862 32.070 30.951 1.00 8.46 405 ASP A C 1
ATOM 3049 O O . ASP A 1 405 ? 43.068 32.040 29.993 1.00 9.84 405 ASP A O 1
ATOM 3054 N N . LEU A 1 406 ? 44.839 32.957 31.049 1.00 7.94 406 LEU A N 1
ATOM 3055 C CA . LEU A 1 406 ? 45.125 33.893 29.967 1.00 7.89 406 LEU A CA 1
ATOM 3056 C C . LEU A 1 406 ? 45.914 33.228 28.845 1.00 7.81 406 LEU A C 1
ATOM 3057 O O . LEU A 1 406 ? 45.609 33.427 27.671 1.00 8.46 406 LEU A O 1
ATOM 3062 N N . ALA A 1 407 ? 46.921 32.447 29.209 1.00 8.06 407 ALA A N 1
ATOM 3063 C CA . ALA A 1 407 ? 47.757 31.797 28.201 1.00 9.12 407 ALA A CA 1
ATOM 3064 C C . ALA A 1 407 ? 46.951 30.825 27.332 1.00 9.80 407 ALA A C 1
ATOM 3065 O O . ALA A 1 407 ? 47.270 30.608 26.171 1.00 9.73 407 ALA A O 1
ATOM 3067 N N . ALA A 1 408 ? 45.891 30.255 27.884 1.00 10.73 408 ALA A N 1
ATOM 3068 C CA . ALA A 1 408 ? 45.088 29.293 27.131 1.00 11.35 408 ALA A CA 1
ATOM 3069 C C . ALA A 1 408 ? 44.362 29.963 25.970 1.00 11.68 408 ALA A C 1
ATOM 3070 O O . ALA A 1 408 ? 43.909 29.284 25.044 1.00 11.58 408 ALA A O 1
ATOM 3072 N N . LEU A 1 409 ? 44.270 31.291 26.002 1.00 11.16 409 LEU A N 1
ATOM 3073 C CA . LEU A 1 409 ? 43.543 32.019 24.962 1.00 12.39 409 LEU A CA 1
ATOM 3074 C C . LEU A 1 409 ? 44.344 32.288 23.687 1.00 13.86 409 LEU A C 1
ATOM 3075 O O . LEU A 1 409 ? 43.777 32.716 22.668 1.00 14.26 409 LEU A O 1
ATOM 3080 N N . ARG A 1 410 ? 45.656 32.074 23.751 1.00 14.48 410 ARG A N 1
ATOM 3081 C CA . ARG A 1 410 ? 46.522 32.331 22.604 1.00 15.57 410 ARG A CA 1
ATOM 3082 C C . ARG A 1 410 ? 47.653 31.329 22.489 1.00 16.18 410 ARG A C 1
ATOM 3083 O O . ARG A 1 410 ? 48.339 31.027 23.484 1.00 16.41 410 ARG A O 1
ATOM 3091 N N . GLY A 1 411 ? 47.913 30.884 21.262 1.00 16.24 411 GLY A N 1
ATOM 3092 C CA . GLY A 1 411 ? 48.949 29.888 21.048 1.00 16.65 411 GLY A CA 1
ATOM 3093 C C . GLY A 1 411 ? 50.353 30.447 21.219 1.00 16.71 411 GLY A C 1
ATOM 3094 O O . GLY A 1 411 ? 51.302 29.693 21.371 1.00 17.66 411 GLY A O 1
ATOM 3095 N N . ASP A 1 412 ? 50.491 31.765 21.232 1.00 15.89 412 ASP A N 1
ATOM 3096 C CA . ASP A 1 412 ? 51.815 32.367 21.320 1.00 15.83 412 ASP A CA 1
ATOM 3097 C C . ASP A 1 412 ? 52.176 32.902 22.705 1.00 14.77 412 ASP A C 1
ATOM 3098 O O . ASP A 1 412 ? 53.102 33.712 22.844 1.00 14.48 412 ASP A O 1
ATOM 3103 N N . VAL A 1 413 ? 51.453 32.450 23.722 1.00 13.59 413 VAL A N 1
ATOM 3104 C CA . VAL A 1 413 ? 51.689 32.908 25.093 1.00 13.41 413 VAL A CA 1
ATOM 3105 C C . VAL A 1 413 ? 51.758 31.711 26.039 1.00 12.76 413 VAL A C 1
ATOM 3106 O O . VAL A 1 413 ? 50.810 30.948 26.153 1.00 13.93 413 VAL A O 1
ATOM 3110 N N . PRO A 1 414 ? 52.880 31.537 26.723 1.00 12.46 414 PRO A N 1
ATOM 3111 C CA . PRO A 1 414 ? 53.034 30.426 27.670 1.00 12.09 414 PRO A CA 1
ATOM 3112 C C . PRO A 1 414 ? 52.493 30.760 29.069 1.00 11.49 414 PRO A C 1
ATOM 3113 O O . PRO A 1 414 ? 52.403 31.929 29.418 1.00 10.73 414 PRO A O 1
ATOM 3117 N N . ALA A 1 415 ? 52.154 29.744 29.858 1.00 10.13 415 ALA A N 1
ATOM 3118 C CA . ALA A 1 415 ? 51.638 29.972 31.207 1.00 10.08 415 ALA A CA 1
ATOM 3119 C C . ALA A 1 415 ? 52.703 29.978 32.301 1.00 10.41 415 ALA A C 1
ATOM 3120 O O . ALA A 1 415 ? 53.616 29.173 32.294 1.00 10.54 415 ALA A O 1
ATOM 3122 N N . LEU A 1 416 ? 52.467 30.841 33.285 1.00 9.64 416 LEU A N 1
ATOM 3123 C CA . LEU A 1 416 ? 53.230 30.929 34.522 1.00 10.00 416 LEU A CA 1
ATOM 3124 C C . LEU A 1 416 ? 52.316 30.419 35.639 1.00 10.23 416 LEU A C 1
ATOM 3125 O O . LEU A 1 416 ? 51.099 30.640 35.592 1.00 10.27 416 LEU A O 1
ATOM 3130 N N . SER A 1 417 ? 52.888 29.758 36.639 1.00 9.46 417 SER A N 1
ATOM 3131 C CA . SER A 1 417 ? 52.128 29.327 37.806 1.00 9.46 417 SER A CA 1
ATOM 3132 C C . SER A 1 417 ? 51.708 30.565 38.626 1.00 9.23 417 SER A C 1
ATOM 3133 O O . SER A 1 417 ? 52.182 31.674 38.365 1.00 9.20 417 SER A O 1
ATOM 3136 N N . THR A 1 418 ? 50.817 30.377 39.600 1.00 8.42 418 THR A N 1
ATOM 3137 C CA . THR A 1 418 ? 50.407 31.495 40.454 1.00 8.22 418 THR A CA 1
ATOM 3138 C C . THR A 1 418 ? 51.651 32.147 41.080 1.00 8.41 418 THR A C 1
ATOM 3139 O O . THR A 1 418 ? 51.826 33.366 41.024 1.00 7.25 418 THR A O 1
ATOM 3143 N N . THR A 1 419 ? 52.520 31.327 41.670 1.00 8.39 419 THR A N 1
ATOM 3144 C CA . THR A 1 419 ? 53.738 31.876 42.321 1.00 9.01 419 THR A CA 1
ATOM 3145 C C . THR A 1 419 ? 54.702 32.538 41.351 1.00 9.10 419 THR A C 1
ATOM 3146 O O . THR A 1 419 ? 55.281 33.548 41.685 1.00 9.03 419 THR A O 1
ATOM 3150 N N . GLU A 1 420 ? 54.849 31.993 40.146 1.00 9.16 420 GLU A N 1
ATOM 3151 C CA . GLU A 1 420 ? 55.692 32.623 39.149 1.00 9.47 420 GLU A CA 1
ATOM 3152 C C . GLU A 1 420 ? 55.131 33.998 38.738 1.00 9.70 420 GLU A C 1
ATOM 3153 O O . GLU A 1 420 ? 55.891 34.951 38.551 1.00 9.83 420 GLU A O 1
ATOM 3159 N N . PHE A 1 421 ? 53.806 34.109 38.611 1.00 9.05 421 PHE A N 1
ATOM 3160 C CA . PHE A 1 421 ? 53.196 35.373 38.209 1.00 8.84 421 PHE A CA 1
ATOM 3161 C C . PHE A 1 421 ? 53.366 36.407 39.330 1.00 8.95 421 PHE A C 1
ATOM 3162 O O . PHE A 1 421 ? 53.681 37.580 39.084 1.00 8.60 421 PHE A O 1
ATOM 3170 N N . THR A 1 422 ? 53.171 35.957 40.559 1.00 8.58 422 THR A N 1
ATOM 3171 C CA . THR A 1 422 ? 53.323 36.832 41.706 1.00 9.04 422 THR A CA 1
ATOM 3172 C C . THR A 1 422 ? 54.748 37.386 41.752 1.00 9.36 422 THR A C 1
ATOM 3173 O O . THR A 1 422 ? 54.956 38.578 41.963 1.00 8.12 422 THR A O 1
ATOM 3177 N N . ALA A 1 423 ? 55.717 36.505 41.530 1.00 10.02 423 ALA A N 1
ATOM 3178 C CA . ALA A 1 423 ? 57.116 36.909 41.499 1.00 10.88 423 ALA A CA 1
ATOM 3179 C C . ALA A 1 423 ? 57.373 37.909 40.358 1.00 10.85 423 ALA A C 1
ATOM 3180 O O . ALA A 1 423 ? 58.095 38.895 40.542 1.00 9.58 423 ALA A O 1
ATOM 3182 N N . ALA A 1 424 ? 56.760 37.668 39.193 1.00 10.34 424 ALA A N 1
ATOM 3183 C CA . ALA A 1 424 ? 56.942 38.547 38.031 1.00 10.65 424 ALA A CA 1
ATOM 3184 C C . ALA A 1 424 ? 56.423 39.954 38.297 1.00 10.42 424 ALA A C 1
ATOM 3185 O O . ALA A 1 424 ? 57.034 40.957 37.900 1.00 9.45 424 ALA A O 1
ATOM 3187 N N . LEU A 1 425 ? 55.303 40.015 39.003 1.00 10.46 425 LEU A N 1
ATOM 3188 C CA . LEU A 1 425 ? 54.697 41.277 39.378 1.00 11.59 425 LEU A CA 1
ATOM 3189 C C . LEU A 1 425 ? 55.558 42.016 40.399 1.00 11.00 425 LEU A C 1
ATOM 3190 O O . LEU A 1 425 ? 55.869 43.198 40.239 1.00 11.05 425 LEU A O 1
ATOM 3195 N N . ILE A 1 426 ? 55.920 41.317 41.461 1.00 11.40 426 ILE A N 1
ATOM 3196 C CA . ILE A 1 426 ? 56.672 41.934 42.550 1.00 11.87 426 ILE A CA 1
ATOM 3197 C C . ILE A 1 426 ? 58.049 42.420 42.100 1.00 13.33 426 ILE A C 1
ATOM 3198 O O . ILE A 1 426 ? 58.486 43.477 42.521 1.00 13.90 426 ILE A O 1
ATOM 3203 N N . ARG A 1 427 ? 58.711 41.679 41.215 1.00 14.91 427 ARG A N 1
ATOM 3204 C CA . ARG A 1 427 ? 60.049 42.076 40.776 1.00 17.38 427 ARG A CA 1
ATOM 3205 C C . ARG A 1 427 ? 60.039 43.390 40.010 1.00 18.19 427 ARG A C 1
ATOM 3206 O O . ARG A 1 427 ? 61.100 43.931 39.705 1.00 18.78 427 ARG A O 1
ATOM 3214 N N . ARG A 1 428 ? 58.857 43.897 39.679 1.00 19.13 428 ARG A N 1
ATOM 3215 C CA . ARG A 1 428 ? 58.763 45.171 38.967 1.00 19.95 428 ARG A CA 1
ATOM 3216 C C . ARG A 1 428 ? 58.557 46.376 39.874 1.00 20.84 428 ARG A C 1
ATOM 3217 O O . ARG A 1 428 ? 58.589 47.507 39.395 1.00 21.29 428 ARG A O 1
ATOM 3225 N N . PHE A 1 429 ? 58.317 46.162 41.162 1.00 20.99 429 PHE A N 1
ATOM 3226 C CA . PHE A 1 429 ? 58.136 47.310 42.049 1.00 21.57 429 PHE A CA 1
ATOM 3227 C C . PHE A 1 429 ? 59.423 48.120 42.145 1.00 22.64 429 PHE A C 1
ATOM 3228 O O . PHE A 1 429 ? 60.483 47.585 42.463 1.00 22.72 429 PHE A O 1
ATOM 3237 N N . THR B 1 3 ? -14.561 39.057 11.038 1.00 24.69 3 THR B N 1
ATOM 3238 C CA . THR B 1 3 ? -13.207 38.593 10.614 1.00 24.52 3 THR B CA 1
ATOM 3239 C C . THR B 1 3 ? -12.528 39.481 9.600 1.00 24.28 3 THR B C 1
ATOM 3240 O O . THR B 1 3 ? -13.165 40.132 8.767 1.00 24.38 3 THR B O 1
ATOM 3244 N N . HIS B 1 4 ? -11.203 39.441 9.667 1.00 23.53 4 HIS B N 1
ATOM 3245 C CA . HIS B 1 4 ? -10.345 40.237 8.803 1.00 23.45 4 HIS B CA 1
ATOM 3246 C C . HIS B 1 4 ? -9.257 39.378 8.141 1.00 23.01 4 HIS B C 1
ATOM 3247 O O . HIS B 1 4 ? -8.230 39.885 7.692 1.00 22.55 4 HIS B O 1
ATOM 3254 N N . ILE B 1 5 ? -9.480 38.067 8.085 1.00 22.55 5 ILE B N 1
ATOM 3255 C CA . ILE B 1 5 ? -8.530 37.173 7.422 1.00 22.91 5 ILE B CA 1
ATOM 3256 C C . ILE B 1 5 ? -9.215 36.379 6.311 1.00 23.91 5 ILE B C 1
ATOM 3257 O O . ILE B 1 5 ? -10.443 36.250 6.291 1.00 23.11 5 ILE B O 1
ATOM 3262 N N . GLN B 1 6 ? -8.414 35.851 5.387 1.00 24.73 6 GLN B N 1
ATOM 3263 C CA . GLN B 1 6 ? -8.955 35.101 4.257 1.00 26.23 6 GLN B CA 1
ATOM 3264 C C . GLN B 1 6 ? -8.143 33.853 3.966 1.00 25.84 6 GLN B C 1
ATOM 3265 O O . GLN B 1 6 ? -6.929 33.916 3.783 1.00 25.24 6 GLN B O 1
ATOM 3271 N N . LYS B 1 7 ? -8.824 32.717 3.927 1.00 26.17 7 LYS B N 1
ATOM 3272 C CA . LYS B 1 7 ? -8.187 31.466 3.543 1.00 26.61 7 LYS B CA 1
ATOM 3273 C C . LYS B 1 7 ? -7.780 31.597 2.081 1.00 26.72 7 LYS B C 1
ATOM 3274 O O . LYS B 1 7 ? -8.606 31.949 1.238 1.00 26.09 7 LYS B O 1
ATOM 3280 N N . PRO B 1 8 ? -6.515 31.328 1.766 1.00 26.96 8 PRO B N 1
ATOM 3281 C CA . PRO B 1 8 ? -6.043 31.481 0.385 1.00 27.37 8 PRO B CA 1
ATOM 3282 C C . PRO B 1 8 ? -6.928 30.660 -0.556 1.00 28.06 8 PRO B C 1
ATOM 3283 O O . PRO B 1 8 ? -7.517 29.646 -0.156 1.00 27.64 8 PRO B O 1
ATOM 3287 N N . ALA B 1 9 ? -7.003 31.119 -1.800 1.00 28.65 9 ALA B N 1
ATOM 3288 C CA . ALA B 1 9 ? -7.842 30.512 -2.833 1.00 29.40 9 ALA B CA 1
ATOM 3289 C C . ALA B 1 9 ? -7.309 29.187 -3.380 1.00 29.55 9 ALA B C 1
ATOM 3290 O O . ALA B 1 9 ? -8.096 28.286 -3.683 1.00 30.61 9 ALA B O 1
ATOM 3292 N N . THR B 1 10 ? -5.990 29.066 -3.513 1.00 29.17 10 THR B N 1
ATOM 3293 C CA . THR B 1 10 ? -5.388 27.864 -4.111 1.00 29.35 10 THR B CA 1
ATOM 3294 C C . THR B 1 10 ? -4.663 26.945 -3.137 1.00 28.19 10 THR B C 1
ATOM 3295 O O . THR B 1 10 ? -4.092 25.929 -3.546 1.00 28.95 10 THR B O 1
ATOM 3299 N N . GLY B 1 11 ? -4.644 27.296 -1.865 1.00 26.72 11 GLY B N 1
ATOM 3300 C CA . GLY B 1 11 ? -3.959 26.445 -0.913 1.00 24.37 11 GLY B CA 1
ATOM 3301 C C . GLY B 1 11 ? -4.800 25.341 -0.290 1.00 22.54 11 GLY B C 1
ATOM 3302 O O . GLY B 1 11 ? -6.032 25.332 -0.357 1.00 21.82 11 GLY B O 1
ATOM 3303 N N . SER B 1 12 ? -4.091 24.392 0.310 1.00 20.35 12 SER B N 1
ATOM 3304 C CA . SER B 1 12 ? -4.668 23.313 1.071 1.00 19.15 12 SER B CA 1
ATOM 3305 C C . SER B 1 12 ? -3.932 23.241 2.406 1.00 18.33 12 SER B C 1
ATOM 3306 O O . SER B 1 12 ? -2.720 23.445 2.468 1.00 17.20 12 SER B O 1
ATOM 3309 N N . PRO B 1 13 ? -4.672 22.950 3.467 1.00 17.66 13 PRO B N 1
ATOM 3310 C CA . PRO B 1 13 ? -4.097 22.875 4.817 1.00 16.63 13 PRO B CA 1
ATOM 3311 C C . PRO B 1 13 ? -3.159 21.722 4.997 1.00 15.84 13 PRO B C 1
ATOM 3312 O O . PRO B 1 13 ? -3.264 20.719 4.306 1.00 15.27 13 PRO B O 1
ATOM 3316 N N . LEU B 1 14 ? -2.243 21.861 5.946 1.00 14.80 14 LEU B N 1
ATOM 3317 C CA . LEU B 1 14 ? -1.399 20.761 6.330 1.00 14.74 14 LEU B CA 1
ATOM 3318 C C . LEU B 1 14 ? -2.290 19.732 7.010 1.00 16.02 14 LEU B C 1
ATOM 3319 O O . LEU B 1 14 ? -3.251 20.089 7.701 1.00 15.52 14 LEU B O 1
ATOM 3324 N N . THR B 1 15 ? -1.997 18.459 6.807 1.00 17.26 15 THR B N 1
ATOM 3325 C CA . THR B 1 15 ? -2.793 17.424 7.454 1.00 19.16 15 THR B CA 1
ATOM 3326 C C . THR B 1 15 ? -1.884 16.445 8.128 1.00 20.48 15 THR B C 1
ATOM 3327 O O . THR B 1 15 ? -0.686 16.687 8.287 1.00 20.00 15 THR B O 1
ATOM 3331 N N . LEU B 1 16 ? -2.473 15.318 8.508 1.00 22.64 16 LEU B N 1
ATOM 3332 C CA . LEU B 1 16 ? -1.738 14.259 9.178 1.00 24.62 16 LEU B CA 1
ATOM 3333 C C . LEU B 1 16 ? -2.063 12.923 8.558 1.00 26.03 16 LEU B C 1
ATOM 3334 O O . LEU B 1 16 ? -3.044 12.775 7.828 1.00 26.54 16 LEU B O 1
ATOM 3339 N N . LEU B 1 17 ? -1.225 11.950 8.873 1.00 27.40 17 LEU B N 1
ATOM 3340 C CA . LEU B 1 17 ? -1.412 10.595 8.395 1.00 28.81 17 LEU B CA 1
ATOM 3341 C C . LEU B 1 17 ? -0.588 9.735 9.325 1.00 28.78 17 LEU B C 1
ATOM 3342 O O . LEU B 1 17 ? 0.649 9.718 9.273 1.00 28.50 17 LEU B O 1
ATOM 3347 N N . ASN B 1 18 ? -1.298 9.080 10.232 1.00 28.86 18 ASN B N 1
ATOM 3348 C CA . ASN B 1 18 ? -0.682 8.239 11.232 1.00 29.05 18 ASN B CA 1
ATOM 3349 C C . ASN B 1 18 ? 0.213 9.053 12.149 1.00 28.00 18 ASN B C 1
ATOM 3350 O O . ASN B 1 18 ? 1.296 8.614 12.554 1.00 27.44 18 ASN B O 1
ATOM 3355 N N . GLY B 1 19 ? -0.270 10.251 12.465 1.00 27.19 19 GLY B N 1
ATOM 3356 C CA . GLY B 1 19 ? 0.399 11.156 13.384 1.00 26.40 19 GLY B CA 1
ATOM 3357 C C . GLY B 1 19 ? 1.595 11.866 12.779 1.00 25.78 19 GLY B C 1
ATOM 3358 O O . GLY B 1 19 ? 2.375 12.474 13.504 1.00 26.37 19 GLY B O 1
ATOM 3359 N N . VAL B 1 20 ? 1.735 11.795 11.458 1.00 24.56 20 VAL B N 1
ATOM 3360 C CA . VAL B 1 20 ? 2.858 12.426 10.765 1.00 23.98 20 VAL B CA 1
ATOM 3361 C C . VAL B 1 20 ? 2.391 13.539 9.812 1.00 22.93 20 VAL B C 1
ATOM 3362 O O . VAL B 1 20 ? 1.422 13.380 9.080 1.00 21.49 20 VAL B O 1
ATOM 3366 N N . LEU B 1 21 ? 3.106 14.660 9.830 1.00 22.23 21 LEU B N 1
ATOM 3367 C CA . LEU B 1 21 ? 2.762 15.829 9.016 1.00 21.42 21 LEU B CA 1
ATOM 3368 C C . LEU B 1 21 ? 2.683 15.557 7.513 1.00 20.51 21 LEU B C 1
ATOM 3369 O O . LEU B 1 21 ? 3.627 15.072 6.915 1.00 20.40 21 LEU B O 1
ATOM 3374 N N . GLN B 1 22 ? 1.541 15.881 6.912 1.00 19.83 22 GLN B N 1
ATOM 3375 C CA . GLN B 1 22 ? 1.338 15.718 5.477 1.00 19.58 22 GLN B CA 1
ATOM 3376 C C . GLN B 1 22 ? 1.335 17.106 4.867 1.00 18.29 22 GLN B C 1
ATOM 3377 O O . GLN B 1 22 ? 0.549 17.958 5.268 1.00 18.23 22 GLN B O 1
ATOM 3383 N N . VAL B 1 23 ? 2.206 17.324 3.891 1.00 16.81 23 VAL B N 1
ATOM 3384 C CA . VAL B 1 23 ? 2.370 18.648 3.306 1.00 15.98 23 VAL B CA 1
ATOM 3385 C C . VAL B 1 23 ? 1.968 18.683 1.830 1.00 16.12 23 VAL B C 1
ATOM 3386 O O . VAL B 1 23 ? 2.649 18.109 0.987 1.00 15.14 23 VAL B O 1
ATOM 3390 N N . PRO B 1 24 ? 0.850 19.329 1.516 1.00 16.13 24 PRO B N 1
ATOM 3391 C CA . PRO B 1 24 ? 0.435 19.487 0.117 1.00 16.09 24 PRO B CA 1
ATOM 3392 C C . PRO B 1 24 ? 1.485 20.295 -0.650 1.00 16.47 24 PRO B C 1
ATOM 3393 O O . PRO B 1 24 ? 2.317 20.983 -0.043 1.00 15.56 24 PRO B O 1
ATOM 3397 N N . ASP B 1 25 ? 1.429 20.221 -1.973 1.00 15.68 25 ASP B N 1
ATOM 3398 C CA . ASP B 1 25 ? 2.373 20.950 -2.807 1.00 16.42 25 ASP B CA 1
ATOM 3399 C C . ASP B 1 25 ? 2.101 22.449 -2.778 1.00 15.65 25 ASP B C 1
ATOM 3400 O O . ASP B 1 25 ? 2.972 23.246 -3.103 1.00 14.73 25 ASP B O 1
ATOM 3405 N N . GLN B 1 26 ? 0.880 22.816 -2.396 1.00 15.67 26 GLN B N 1
ATOM 3406 C CA . GLN B 1 26 ? 0.508 24.209 -2.205 1.00 16.46 26 GLN B CA 1
ATOM 3407 C C . GLN B 1 26 ? -0.048 24.379 -0.787 1.00 15.89 26 GLN B C 1
ATOM 3408 O O . GLN B 1 26 ? -1.246 24.562 -0.585 1.00 15.61 26 GLN B O 1
ATOM 3414 N N . PRO B 1 27 ? 0.842 24.287 0.196 1.00 15.52 27 PRO B N 1
ATOM 3415 C CA . PRO B 1 27 ? 0.446 24.371 1.603 1.00 14.74 27 PRO B CA 1
ATOM 3416 C C . PRO B 1 27 ? 0.019 25.799 1.976 1.00 13.81 27 PRO B C 1
ATOM 3417 O O . PRO B 1 27 ? 0.552 26.785 1.452 1.00 14.48 27 PRO B O 1
ATOM 3421 N N . ILE B 1 28 ? -0.976 25.878 2.859 1.00 13.08 28 ILE B N 1
ATOM 3422 C CA . ILE B 1 28 ? -1.408 27.147 3.436 1.00 12.14 28 ILE B CA 1
ATOM 3423 C C . ILE B 1 28 ? -0.508 27.385 4.660 1.00 11.24 28 ILE B C 1
ATOM 3424 O O . ILE B 1 28 ? -0.511 26.593 5.614 1.00 11.67 28 ILE B O 1
ATOM 3429 N N . ILE B 1 29 ? 0.270 28.452 4.619 1.00 10.13 29 ILE B N 1
ATOM 3430 C CA . ILE B 1 29 ? 1.181 28.793 5.712 1.00 10.18 29 ILE B CA 1
ATOM 3431 C C . ILE B 1 29 ? 0.913 30.205 6.230 1.00 9.78 29 ILE B C 1
ATOM 3432 O O . ILE B 1 29 ? 1.244 31.185 5.587 1.00 10.50 29 ILE B O 1
ATOM 3437 N N . PRO B 1 30 ? 0.275 30.331 7.378 1.00 9.60 30 PRO B N 1
ATOM 3438 C CA . PRO B 1 30 ? 0.020 31.661 7.938 1.00 9.47 30 PRO B CA 1
ATOM 3439 C C . PRO B 1 30 ? 1.286 32.425 8.279 1.00 9.16 30 PRO B C 1
ATOM 3440 O O . PRO B 1 30 ? 2.298 31.826 8.672 1.00 8.53 30 PRO B O 1
ATOM 3444 N N . PHE B 1 31 ? 1.236 33.747 8.138 1.00 8.61 31 PHE B N 1
ATOM 3445 C CA . PHE B 1 31 ? 2.376 34.563 8.533 1.00 8.74 31 PHE B CA 1
ATOM 3446 C C . PHE B 1 31 ? 1.849 35.816 9.214 1.00 8.24 31 PHE B C 1
ATOM 3447 O O . PHE B 1 31 ? 0.725 36.239 8.957 1.00 7.80 31 PHE B O 1
ATOM 3455 N N . ILE B 1 32 ? 2.643 36.364 10.131 1.00 7.80 32 ILE B N 1
ATOM 3456 C CA . ILE B 1 32 ? 2.324 37.623 10.787 1.00 8.34 32 ILE B CA 1
ATOM 3457 C C . ILE B 1 32 ? 3.458 38.594 10.474 1.00 8.46 32 ILE B C 1
ATOM 3458 O O . ILE B 1 32 ? 4.618 38.268 10.671 1.00 8.29 32 ILE B O 1
ATOM 3463 N N . GLU B 1 33 ? 3.124 39.766 9.951 1.00 8.64 33 GLU B N 1
ATOM 3464 C CA . GLU B 1 33 ? 4.160 40.690 9.497 1.00 9.94 33 GLU B CA 1
ATOM 3465 C C . GLU B 1 33 ? 5.106 41.088 10.620 1.00 9.72 33 GLU B C 1
ATOM 3466 O O . GLU B 1 33 ? 6.326 40.998 10.466 1.00 10.63 33 GLU B O 1
ATOM 3472 N N . GLY B 1 34 ? 4.547 41.562 11.727 1.00 9.77 34 GLY B N 1
ATOM 3473 C CA . GLY B 1 34 ? 5.348 42.008 12.859 1.00 9.60 34 GLY B CA 1
ATOM 3474 C C . GLY B 1 34 ? 5.411 43.535 12.932 1.00 10.96 34 GLY B C 1
ATOM 3475 O O . GLY B 1 34 ? 5.238 44.201 11.902 1.00 10.41 34 GLY B O 1
ATOM 3476 N N . ASP B 1 35 ? 5.646 44.078 14.129 1.00 10.24 35 ASP B N 1
ATOM 3477 C CA . ASP B 1 35 ? 5.799 45.530 14.329 1.00 11.04 35 ASP B CA 1
ATOM 3478 C C . ASP B 1 35 ? 7.186 45.969 13.854 1.00 11.03 35 ASP B C 1
ATOM 3479 O O . ASP B 1 35 ? 8.062 45.118 13.677 1.00 10.10 35 ASP B O 1
ATOM 3484 N N . GLY B 1 36 ? 7.397 47.281 13.727 1.00 10.14 36 GLY B N 1
ATOM 3485 C CA . GLY B 1 36 ? 8.691 47.848 13.363 1.00 10.56 36 GLY B CA 1
ATOM 3486 C C . GLY B 1 36 ? 9.335 47.224 12.140 1.00 10.17 36 GLY B C 1
ATOM 3487 O O . GLY B 1 36 ? 8.749 47.253 11.069 1.00 11.11 36 GLY B O 1
ATOM 3488 N N . ILE B 1 37 ? 10.528 46.648 12.282 1.00 9.87 37 ILE B N 1
ATOM 3489 C CA . ILE B 1 37 ? 11.219 46.091 11.105 1.00 9.87 37 ILE B CA 1
ATOM 3490 C C . ILE B 1 37 ? 10.538 44.860 10.537 1.00 10.50 37 ILE B C 1
ATOM 3491 O O . ILE B 1 37 ? 10.986 44.303 9.528 1.00 10.35 37 ILE B O 1
ATOM 3496 N N . GLY B 1 38 ? 9.477 44.392 11.186 1.00 10.95 38 GLY B N 1
ATOM 3497 C CA . GLY B 1 38 ? 8.707 43.321 10.570 1.00 11.04 38 GLY B CA 1
ATOM 3498 C C . GLY B 1 38 ? 8.307 43.720 9.146 1.00 11.78 38 GLY B C 1
ATOM 3499 O O . GLY B 1 38 ? 8.272 42.872 8.239 1.00 11.28 38 GLY B O 1
ATOM 3500 N N . CYS B 1 39 ? 8.017 45.003 8.938 1.00 12.83 39 CYS B N 1
ATOM 3501 C CA . CYS B 1 39 ? 7.623 45.497 7.609 1.00 13.68 39 CYS B CA 1
ATOM 3502 C C . CYS B 1 39 ? 8.778 45.358 6.605 1.00 13.52 39 CYS B C 1
ATOM 3503 O O . CYS B 1 39 ? 8.551 45.388 5.407 1.00 12.85 39 CYS B O 1
ATOM 3506 N N . ASP B 1 40 ? 10.008 45.188 7.097 1.00 12.16 40 ASP B N 1
ATOM 3507 C CA . ASP B 1 40 ? 11.143 44.978 6.204 1.00 12.57 40 ASP B CA 1
ATOM 3508 C C . ASP B 1 40 ? 11.476 43.493 6.058 1.00 11.05 40 ASP B C 1
ATOM 3509 O O . ASP B 1 40 ? 11.657 42.993 4.958 1.00 11.30 40 ASP B O 1
ATOM 3514 N N . VAL B 1 41 ? 11.575 42.793 7.178 1.00 9.81 41 VAL B N 1
ATOM 3515 C CA . VAL B 1 41 ? 12.055 41.413 7.149 1.00 9.55 41 VAL B CA 1
ATOM 3516 C C . VAL B 1 41 ? 11.057 40.372 6.636 1.00 9.61 41 VAL B C 1
ATOM 3517 O O . VAL B 1 41 ? 11.451 39.415 5.981 1.00 9.16 41 VAL B O 1
ATOM 3521 N N . THR B 1 42 ? 9.776 40.566 6.899 1.00 9.79 42 THR B N 1
ATOM 3522 C CA . THR B 1 42 ? 8.781 39.584 6.457 1.00 10.13 42 THR B CA 1
ATOM 3523 C C . THR B 1 42 ? 8.626 39.491 4.924 1.00 10.42 42 THR B C 1
ATOM 3524 O O . THR B 1 42 ? 8.646 38.397 4.355 1.00 10.13 42 THR B O 1
ATOM 3528 N N . PRO B 1 43 ? 8.455 40.624 4.252 1.00 11.26 43 PRO B N 1
ATOM 3529 C CA . PRO B 1 43 ? 8.375 40.609 2.789 1.00 11.32 43 PRO B CA 1
ATOM 3530 C C . PRO B 1 43 ? 9.671 40.048 2.194 1.00 11.14 43 PRO B C 1
ATOM 3531 O O . PRO B 1 43 ? 9.612 39.369 1.170 1.00 11.07 43 PRO B O 1
ATOM 3535 N N . ALA B 1 44 ? 10.819 40.320 2.828 1.00 10.83 44 ALA B N 1
ATOM 3536 C CA . ALA B 1 44 ? 12.103 39.811 2.342 1.00 10.44 44 ALA B CA 1
ATOM 3537 C C . ALA B 1 44 ? 12.132 38.280 2.469 1.00 10.58 44 ALA B C 1
ATOM 3538 O O . ALA B 1 44 ? 12.466 37.576 1.515 1.00 10.29 44 ALA B O 1
ATOM 3540 N N . MET B 1 45 ? 11.746 37.769 3.640 1.00 9.62 45 MET B N 1
ATOM 3541 C CA . MET B 1 45 ? 11.681 36.323 3.837 1.00 10.09 45 MET B CA 1
ATOM 3542 C C . MET B 1 45 ? 10.748 35.656 2.795 1.00 10.08 45 MET B C 1
ATOM 3543 O O . MET B 1 45 ? 11.099 34.634 2.217 1.00 9.32 45 MET B O 1
ATOM 3548 N N . ARG B 1 46 ? 9.572 36.224 2.574 1.00 10.80 46 ARG B N 1
ATOM 3549 C CA . ARG B 1 46 ? 8.621 35.627 1.626 1.00 11.86 46 ARG B CA 1
ATOM 3550 C C . ARG B 1 46 ? 9.214 35.600 0.217 1.00 11.43 46 ARG B C 1
ATOM 3551 O O . ARG B 1 46 ? 9.112 34.598 -0.481 1.00 11.66 46 ARG B O 1
ATOM 3559 N N . SER B 1 47 ? 9.832 36.701 -0.198 1.00 11.18 47 SER B N 1
ATOM 3560 C CA . SER B 1 47 ? 10.441 36.743 -1.517 1.00 11.17 47 SER B CA 1
ATOM 3561 C C . SER B 1 47 ? 11.509 35.683 -1.680 1.00 10.91 47 SER B C 1
ATOM 3562 O O . SER B 1 47 ? 11.588 34.997 -2.708 1.00 10.09 47 SER B O 1
ATOM 3565 N N . VAL B 1 48 ? 12.350 35.548 -0.670 1.00 10.09 48 VAL B N 1
ATOM 3566 C CA . VAL B 1 48 ? 13.455 34.616 -0.780 1.00 9.98 48 VAL B CA 1
ATOM 3567 C C . VAL B 1 48 ? 12.942 33.193 -0.785 1.00 10.32 48 VAL B C 1
ATOM 3568 O O . VAL B 1 48 ? 13.373 32.352 -1.578 1.00 10.53 48 VAL B O 1
ATOM 3572 N N . VAL B 1 49 ? 12.001 32.926 0.094 1.00 10.01 49 VAL B N 1
ATOM 3573 C CA . VAL B 1 49 ? 11.445 31.591 0.180 1.00 10.47 49 VAL B CA 1
ATOM 3574 C C . VAL B 1 49 ? 10.729 31.256 -1.129 1.00 10.70 49 VAL B C 1
ATOM 3575 O O . VAL B 1 49 ? 10.949 30.188 -1.716 1.00 10.69 49 VAL B O 1
ATOM 3579 N N . ASP B 1 50 ? 9.919 32.178 -1.624 1.00 10.96 50 ASP B N 1
ATOM 3580 C CA . ASP B 1 50 ? 9.211 31.894 -2.879 1.00 11.37 50 ASP B CA 1
ATOM 3581 C C . ASP B 1 50 ? 10.188 31.650 -4.035 1.00 12.09 50 ASP B C 1
ATOM 3582 O O . ASP B 1 50 ? 9.966 30.790 -4.905 1.00 11.59 50 ASP B O 1
ATOM 3587 N N . ALA B 1 51 ? 11.278 32.411 -4.048 1.00 12.25 51 ALA B N 1
ATOM 3588 C CA . ALA B 1 51 ? 12.242 32.281 -5.138 1.00 12.86 51 ALA B CA 1
ATOM 3589 C C . ALA B 1 51 ? 12.922 30.922 -5.087 1.00 13.11 51 ALA B C 1
ATOM 3590 O O . ALA B 1 51 ? 13.108 30.276 -6.118 1.00 12.62 51 ALA B O 1
ATOM 3592 N N . ALA B 1 52 ? 13.274 30.479 -3.883 1.00 12.73 52 ALA B N 1
ATOM 3593 C CA . ALA B 1 52 ? 13.907 29.178 -3.714 1.00 13.40 52 ALA B CA 1
ATOM 3594 C C . ALA B 1 52 ? 12.964 28.024 -4.062 1.00 13.28 52 ALA B C 1
ATOM 3595 O O . ALA B 1 52 ? 13.360 27.071 -4.729 1.00 13.34 52 ALA B O 1
ATOM 3597 N N . VAL B 1 53 ? 11.728 28.103 -3.581 1.00 12.98 53 VAL B N 1
ATOM 3598 C CA . VAL B 1 53 ? 10.737 27.072 -3.872 1.00 12.91 53 VAL B CA 1
ATOM 3599 C C . VAL B 1 53 ? 10.457 27.003 -5.375 1.00 12.92 53 VAL B C 1
ATOM 3600 O O . VAL B 1 53 ? 10.400 25.919 -5.956 1.00 12.47 53 VAL B O 1
ATOM 3604 N N . ALA B 1 54 ? 10.274 28.152 -6.008 1.00 13.62 54 ALA B N 1
ATOM 3605 C CA . ALA B 1 54 ? 9.993 28.136 -7.447 1.00 14.33 54 ALA B CA 1
ATOM 3606 C C . ALA B 1 54 ? 11.142 27.426 -8.179 1.00 15.06 54 ALA B C 1
ATOM 3607 O O . ALA B 1 54 ? 10.922 26.563 -9.030 1.00 15.30 54 ALA B O 1
ATOM 3609 N N . LYS B 1 55 ? 12.371 27.778 -7.829 1.00 15.24 55 LYS B N 1
ATOM 3610 C CA . LYS B 1 55 ? 13.546 27.181 -8.480 1.00 16.65 55 LYS B CA 1
ATOM 3611 C C . LYS B 1 55 ? 13.737 25.684 -8.257 1.00 16.51 55 LYS B C 1
ATOM 3612 O O . LYS B 1 55 ? 13.811 24.921 -9.230 1.00 16.45 55 LYS B O 1
ATOM 3618 N N . VAL B 1 56 ? 13.828 25.243 -7.003 1.00 15.95 56 VAL B N 1
ATOM 3619 C CA . VAL B 1 56 ? 14.139 23.833 -6.774 1.00 15.75 56 VAL B CA 1
ATOM 3620 C C . VAL B 1 56 ? 13.014 22.852 -7.153 1.00 15.91 56 VAL B C 1
ATOM 3621 O O . VAL B 1 56 ? 13.287 21.703 -7.484 1.00 15.18 56 VAL B O 1
ATOM 3625 N N . TYR B 1 57 ? 11.761 23.298 -7.104 1.00 15.56 57 TYR B N 1
ATOM 3626 C CA . TYR B 1 57 ? 10.655 22.390 -7.434 1.00 15.62 57 TYR B CA 1
ATOM 3627 C C . TYR B 1 57 ? 10.004 22.697 -8.793 1.00 15.93 57 TYR B C 1
ATOM 3628 O O . TYR B 1 57 ? 8.965 22.129 -9.141 1.00 15.19 57 TYR B O 1
ATOM 3637 N N . GLY B 1 58 ? 10.619 23.615 -9.535 1.00 16.75 58 GLY B N 1
ATOM 3638 C CA . GLY B 1 58 ? 10.221 23.948 -10.895 1.00 17.81 58 GLY B CA 1
ATOM 3639 C C . GLY B 1 58 ? 8.774 24.351 -11.091 1.00 18.47 58 GLY B C 1
ATOM 3640 O O . GLY B 1 58 ? 8.188 24.139 -12.170 1.00 18.54 58 GLY B O 1
ATOM 3641 N N . GLY B 1 59 ? 8.173 24.923 -10.053 1.00 18.12 59 GLY B N 1
ATOM 3642 C CA . GLY B 1 59 ? 6.791 25.355 -10.154 1.00 17.74 59 GLY B CA 1
ATOM 3643 C C . GLY B 1 59 ? 5.750 24.342 -9.694 1.00 17.90 59 GLY B C 1
ATOM 3644 O O . GLY B 1 59 ? 4.559 24.661 -9.654 1.00 17.22 59 GLY B O 1
ATOM 3645 N N . GLN B 1 60 ? 6.180 23.131 -9.346 1.00 18.27 60 GLN B N 1
ATOM 3646 C CA . GLN B 1 60 ? 5.263 22.090 -8.882 1.00 18.78 60 GLN B CA 1
ATOM 3647 C C . GLN B 1 60 ? 4.746 22.380 -7.473 1.00 18.06 60 GLN B C 1
ATOM 3648 O O . GLN B 1 60 ? 3.718 21.855 -7.065 1.00 16.95 60 GLN B O 1
ATOM 3654 N N . ARG B 1 61 ? 5.491 23.186 -6.723 1.00 16.89 61 ARG B N 1
ATOM 3655 C CA . ARG B 1 61 ? 5.103 23.541 -5.354 1.00 16.48 61 ARG B CA 1
ATOM 3656 C C . ARG B 1 61 ? 5.099 25.057 -5.172 1.00 15.59 61 ARG B C 1
ATOM 3657 O O . ARG B 1 61 ? 5.846 25.772 -5.835 1.00 14.96 61 ARG B O 1
ATOM 3665 N N . GLN B 1 62 ? 4.272 25.552 -4.262 1.00 14.72 62 GLN B N 1
ATOM 3666 C CA . GLN B 1 62 ? 4.255 26.984 -3.977 1.00 15.10 62 GLN B CA 1
ATOM 3667 C C . GLN B 1 62 ? 3.498 27.244 -2.696 1.00 14.65 62 GLN B C 1
ATOM 3668 O O . GLN B 1 62 ? 2.358 26.813 -2.544 1.00 13.78 62 GLN B O 1
ATOM 3674 N N . ILE B 1 63 ? 4.130 27.965 -1.779 1.00 14.35 63 ILE B N 1
ATOM 3675 C CA . ILE B 1 63 ? 3.472 28.323 -0.526 1.00 14.25 63 ILE B CA 1
ATOM 3676 C C . ILE B 1 63 ? 2.265 29.227 -0.749 1.00 14.29 63 ILE B C 1
ATOM 3677 O O . ILE B 1 63 ? 2.330 30.179 -1.522 1.00 14.37 63 ILE B O 1
ATOM 3682 N N . ALA B 1 64 ? 1.144 28.896 -0.109 1.00 14.64 64 ALA B N 1
ATOM 3683 C CA . ALA B 1 64 ? -0.045 29.748 -0.170 1.00 14.30 64 ALA B CA 1
ATOM 3684 C C . ALA B 1 64 ? -0.064 30.575 1.110 1.00 13.81 64 ALA B C 1
ATOM 3685 O O . ALA B 1 64 ? -0.730 30.188 2.079 1.00 13.37 64 ALA B O 1
ATOM 3687 N N . TRP B 1 65 ? 0.675 31.687 1.124 1.00 12.98 65 TRP B N 1
ATOM 3688 C CA . TRP B 1 65 ? 0.772 32.528 2.313 1.00 12.25 65 TRP B CA 1
ATOM 3689 C C . TRP B 1 65 ? -0.600 33.027 2.767 1.00 12.16 65 TRP B C 1
ATOM 3690 O O . TRP B 1 65 ? -1.439 33.434 1.939 1.00 11.57 65 TRP B O 1
ATOM 3701 N N . MET B 1 66 ? -0.843 32.978 4.071 1.00 10.94 66 MET B N 1
ATOM 3702 C CA . MET B 1 66 ? -2.091 33.489 4.620 1.00 11.10 66 MET B CA 1
ATOM 3703 C C . MET B 1 66 ? -1.780 34.486 5.727 1.00 11.02 66 MET B C 1
ATOM 3704 O O . MET B 1 66 ? -1.264 34.097 6.782 1.00 11.42 66 MET B O 1
ATOM 3709 N N . GLU B 1 67 ? -2.126 35.752 5.524 1.00 10.78 67 GLU B N 1
ATOM 3710 C CA . GLU B 1 67 ? -1.771 36.748 6.528 1.00 11.05 67 GLU B CA 1
ATOM 3711 C C . GLU B 1 67 ? -2.697 36.707 7.731 1.00 10.50 67 GLU B C 1
ATOM 3712 O O . GLU B 1 67 ? -3.927 36.705 7.592 1.00 10.89 67 GLU B O 1
ATOM 3718 N N . LEU B 1 68 ? -2.098 36.637 8.913 1.00 10.24 68 LEU B N 1
ATOM 3719 C CA . LEU B 1 68 ? -2.827 36.775 10.183 1.00 9.11 68 LEU B CA 1
ATOM 3720 C C . LEU B 1 68 ? -2.305 38.040 10.833 1.00 9.44 68 LEU B C 1
ATOM 3721 O O . LEU B 1 68 ? -1.237 38.526 10.457 1.00 9.48 68 LEU B O 1
ATOM 3726 N N . PHE B 1 69 ? -3.031 38.568 11.812 1.00 9.06 69 PHE B N 1
ATOM 3727 C CA . PHE B 1 69 ? -2.640 39.838 12.414 1.00 10.32 69 PHE B CA 1
ATOM 3728 C C . PHE B 1 69 ? -2.399 39.813 13.917 1.00 10.37 69 PHE B C 1
ATOM 3729 O O . PHE B 1 69 ? -3.074 39.105 14.662 1.00 9.89 69 PHE B O 1
ATOM 3737 N N . ALA B 1 70 ? -1.401 40.588 14.337 1.00 11.13 70 ALA B N 1
ATOM 3738 C CA . ALA B 1 70 ? -1.067 40.776 15.743 1.00 11.15 70 ALA B CA 1
ATOM 3739 C C . ALA B 1 70 ? -0.282 42.085 15.895 1.00 11.49 70 ALA B C 1
ATOM 3740 O O . ALA B 1 70 ? 0.335 42.565 14.935 1.00 11.30 70 ALA B O 1
ATOM 3742 N N . GLY B 1 71 ? -0.283 42.656 17.099 1.00 11.45 71 GLY B N 1
ATOM 3743 C CA . GLY B 1 71 ? 0.434 43.898 17.314 1.00 12.30 71 GLY B CA 1
ATOM 3744 C C . GLY B 1 71 ? -0.297 45.099 16.743 1.00 13.68 71 GLY B C 1
ATOM 3745 O O . GLY B 1 71 ? -1.529 45.113 16.671 1.00 13.23 71 GLY B O 1
ATOM 3746 N N . GLN B 1 72 ? 0.466 46.105 16.332 1.00 15.18 72 GLN B N 1
ATOM 3747 C CA . GLN B 1 72 ? -0.102 47.353 15.826 1.00 17.56 72 GLN B CA 1
ATOM 3748 C C . GLN B 1 72 ? -1.014 47.151 14.616 1.00 17.40 72 GLN B C 1
ATOM 3749 O O . GLN B 1 72 ? -2.073 47.770 14.511 1.00 17.58 72 GLN B O 1
ATOM 3755 N N . LYS B 1 73 ? -0.605 46.275 13.709 1.00 17.38 73 LYS B N 1
ATOM 3756 C CA . LYS B 1 73 ? -1.378 46.043 12.509 1.00 17.68 73 LYS B CA 1
ATOM 3757 C C . LYS B 1 73 ? -2.752 45.486 12.875 1.00 17.98 73 LYS B C 1
ATOM 3758 O O . LYS B 1 73 ? -3.750 45.808 12.224 1.00 17.97 73 LYS B O 1
ATOM 3764 N N . ALA B 1 74 ? -2.805 44.660 13.919 1.00 17.56 74 ALA B N 1
ATOM 3765 C CA . ALA B 1 74 ? -4.064 44.063 14.347 1.00 17.33 74 ALA B CA 1
ATOM 3766 C C . ALA B 1 74 ? -4.960 45.130 14.959 1.00 17.96 74 ALA B C 1
ATOM 3767 O O . ALA B 1 74 ? -6.169 45.145 14.730 1.00 17.81 74 ALA B O 1
ATOM 3769 N N . VAL B 1 75 ? -4.359 46.019 15.740 1.00 18.07 75 VAL B N 1
ATOM 3770 C CA . VAL B 1 75 ? -5.113 47.089 16.376 1.00 19.15 75 VAL B CA 1
ATOM 3771 C C . VAL B 1 75 ? -5.745 48.025 15.345 1.00 20.26 75 VAL B C 1
ATOM 3772 O O . VAL B 1 75 ? -6.876 48.430 15.494 1.00 20.05 75 VAL B O 1
ATOM 3776 N N . GLN B 1 76 ? -5.018 48.372 14.297 1.00 21.59 76 GLN B N 1
ATOM 3777 C CA . GLN B 1 76 ? -5.573 49.328 13.362 1.00 23.37 76 GLN B CA 1
ATOM 3778 C C . GLN B 1 76 ? -6.706 48.681 12.562 1.00 23.54 76 GLN B C 1
ATOM 3779 O O . GLN B 1 76 ? -7.644 49.342 12.127 1.00 23.57 76 GLN B O 1
ATOM 3785 N N . LEU B 1 77 ? -6.631 47.364 12.434 1.00 22.90 77 LEU B N 1
ATOM 3786 C CA . LEU B 1 77 ? -7.585 46.612 11.658 1.00 22.85 77 LEU B CA 1
ATOM 3787 C C . LEU B 1 77 ? -8.782 46.111 12.477 1.00 22.17 77 LEU B C 1
ATOM 3788 O O . LEU B 1 77 ? -9.930 46.199 12.024 1.00 22.17 77 LEU B O 1
ATOM 3793 N N . TYR B 1 78 ? -8.529 45.605 13.681 1.00 21.28 78 TYR B N 1
ATOM 3794 C CA . TYR B 1 78 ? -9.599 45.033 14.494 1.00 21.13 78 TYR B CA 1
ATOM 3795 C C . TYR B 1 78 ? -10.165 45.970 15.545 1.00 21.80 78 TYR B C 1
ATOM 3796 O O . TYR B 1 78 ? -11.231 45.702 16.094 1.00 22.06 78 TYR B O 1
ATOM 3805 N N . GLY B 1 79 ? -9.443 47.029 15.878 1.00 22.14 79 GLY B N 1
ATOM 3806 C CA . GLY B 1 79 ? -9.927 47.928 16.913 1.00 23.08 79 GLY B CA 1
ATOM 3807 C C . GLY B 1 79 ? -9.003 48.076 18.107 1.00 23.77 79 GLY B C 1
ATOM 3808 O O . GLY B 1 79 ? -8.095 47.267 18.344 1.00 23.01 79 GLY B O 1
ATOM 3809 N N . GLU B 1 80 ? -9.235 49.128 18.880 1.00 23.96 80 GLU B N 1
ATOM 3810 C CA . GLU B 1 80 ? -8.370 49.394 20.009 1.00 24.86 80 GLU B CA 1
ATOM 3811 C C . GLU B 1 80 ? -8.355 48.203 20.984 1.00 23.79 80 GLU B C 1
ATOM 3812 O O . GLU B 1 80 ? -9.365 47.520 21.170 1.00 24.49 80 GLU B O 1
ATOM 3818 N N . GLY B 1 81 ? -7.188 47.900 21.552 1.00 22.69 81 GLY B N 1
ATOM 3819 C CA . GLY B 1 81 ? -7.060 46.759 22.453 1.00 21.26 81 GLY B CA 1
ATOM 3820 C C . GLY B 1 81 ? -6.901 45.391 21.788 1.00 19.61 81 GLY B C 1
ATOM 3821 O O . GLY B 1 81 ? -6.483 44.425 22.421 1.00 19.52 81 GLY B O 1
ATOM 3822 N N . GLN B 1 82 ? -7.215 45.307 20.503 1.00 19.00 82 GLN B N 1
ATOM 3823 C CA . GLN B 1 82 ? -7.174 44.033 19.773 1.00 18.58 82 GLN B CA 1
ATOM 3824 C C . GLN B 1 82 ? -5.763 43.660 19.309 1.00 17.44 82 GLN B C 1
ATOM 3825 O O . GLN B 1 82 ? -5.532 43.487 18.110 1.00 16.79 82 GLN B O 1
ATOM 3831 N N . TYR B 1 83 ? -4.830 43.525 20.247 1.00 16.24 83 TYR B N 1
ATOM 3832 C CA . TYR B 1 83 ? -3.439 43.223 19.896 1.00 15.78 83 TYR B CA 1
ATOM 3833 C C . TYR B 1 83 ? -3.241 41.796 19.403 1.00 15.09 83 TYR B C 1
ATOM 3834 O O . TYR B 1 83 ? -2.338 41.530 18.613 1.00 14.74 83 TYR B O 1
ATOM 3843 N N . LEU B 1 84 ? -4.077 40.882 19.885 1.00 14.31 84 LEU B N 1
ATOM 3844 C CA . LEU B 1 84 ? -3.988 39.482 19.478 1.00 13.04 84 LEU B CA 1
ATOM 3845 C C . LEU B 1 84 ? -5.389 38.902 19.327 1.00 12.71 84 LEU B C 1
ATOM 3846 O O . LEU B 1 84 ? -5.888 38.227 20.220 1.00 11.95 84 LEU B O 1
ATOM 3851 N N . PRO B 1 85 ? -5.992 39.120 18.172 1.00 12.24 85 PRO B N 1
ATOM 3852 C CA . PRO B 1 85 ? -7.365 38.660 17.934 1.00 12.56 85 PRO B CA 1
ATOM 3853 C C . PRO B 1 85 ? -7.480 37.157 18.149 1.00 12.23 85 PRO B C 1
ATOM 3854 O O . PRO B 1 85 ? -6.560 36.405 17.815 1.00 11.95 85 PRO B O 1
ATOM 3858 N N . ASP B 1 86 ? -8.590 36.725 18.737 1.00 11.86 86 ASP B N 1
ATOM 3859 C CA . ASP B 1 86 ? -8.792 35.304 18.967 1.00 12.17 86 ASP B CA 1
ATOM 3860 C C . ASP B 1 86 ? -8.619 34.514 17.669 1.00 11.56 86 ASP B C 1
ATOM 3861 O O . ASP B 1 86 ? -8.076 33.411 17.662 1.00 10.12 86 ASP B O 1
ATOM 3866 N N . GLU B 1 87 ? -9.036 35.125 16.569 1.00 11.40 87 GLU B N 1
ATOM 3867 C CA . GLU B 1 87 ? -9.033 34.476 15.263 1.00 12.56 87 GLU B CA 1
ATOM 3868 C C . GLU B 1 87 ? -7.624 34.127 14.779 1.00 12.23 87 GLU B C 1
ATOM 3869 O O . GLU B 1 87 ? -7.422 33.134 14.046 1.00 12.03 87 GLU B O 1
ATOM 3875 N N . THR B 1 88 ? -6.648 34.896 15.251 1.00 11.29 88 THR B N 1
ATOM 3876 C CA . THR B 1 88 ? -5.246 34.661 14.910 1.00 10.72 88 THR B CA 1
ATOM 3877 C C . THR B 1 88 ? -4.793 33.338 15.506 1.00 11.03 88 THR B C 1
ATOM 3878 O O . THR B 1 88 ? -4.265 32.469 14.805 1.00 11.22 88 THR B O 1
ATOM 3882 N N . MET B 1 89 ? -5.016 33.158 16.797 1.00 11.45 89 MET B N 1
ATOM 3883 C CA . MET B 1 89 ? -4.579 31.918 17.435 1.00 12.16 89 MET B CA 1
ATOM 3884 C C . MET B 1 89 ? -5.349 30.700 16.915 1.00 11.99 89 MET B C 1
ATOM 3885 O O . MET B 1 89 ? -4.766 29.635 16.713 1.00 11.64 89 MET B O 1
ATOM 3890 N N . ALA B 1 90 ? -6.648 30.853 16.662 1.00 11.24 90 ALA B N 1
ATOM 3891 C CA . ALA B 1 90 ? -7.413 29.721 16.127 1.00 10.64 90 ALA B CA 1
ATOM 3892 C C . ALA B 1 90 ? -6.879 29.283 14.758 1.00 10.38 90 ALA B C 1
ATOM 3893 O O . ALA B 1 90 ? -6.832 28.086 14.442 1.00 9.76 90 ALA B O 1
ATOM 3895 N N . ALA B 1 91 ? -6.480 30.251 13.948 1.00 9.55 91 ALA B N 1
ATOM 3896 C CA . ALA B 1 91 ? -5.980 29.953 12.608 1.00 9.92 91 ALA B CA 1
ATOM 3897 C C . ALA B 1 91 ? -4.679 29.150 12.687 1.00 9.62 91 ALA B C 1
ATOM 3898 O O . ALA B 1 91 ? -4.468 28.184 11.950 1.00 10.50 91 ALA B O 1
ATOM 3900 N N . ILE B 1 92 ? -3.805 29.539 13.599 1.00 9.06 92 ILE B N 1
ATOM 3901 C CA . ILE B 1 92 ? -2.537 28.842 13.754 1.00 9.46 92 ILE B CA 1
ATOM 3902 C C . ILE B 1 92 ? -2.778 27.421 14.258 1.00 8.75 92 ILE B C 1
ATOM 3903 O O . ILE B 1 92 ? -2.110 26.468 13.852 1.00 7.66 92 ILE B O 1
ATOM 3908 N N . ARG B 1 93 ? -3.761 27.271 15.139 1.00 8.92 93 ARG B N 1
ATOM 3909 C CA . ARG B 1 93 ? -4.121 25.944 15.620 1.00 9.49 93 ARG B CA 1
ATOM 3910 C C . ARG B 1 93 ? -4.586 25.079 14.467 1.00 9.69 93 ARG B C 1
ATOM 3911 O O . ARG B 1 93 ? -4.329 23.874 14.407 1.00 10.20 93 ARG B O 1
ATOM 3919 N N . GLU B 1 94 ? -5.296 25.714 13.554 1.00 10.25 94 GLU B N 1
ATOM 3920 C CA . GLU B 1 94 ? -5.864 25.020 12.407 1.00 10.95 94 GLU B CA 1
ATOM 3921 C C . GLU B 1 94 ? -4.831 24.654 11.334 1.00 10.98 94 GLU B C 1
ATOM 3922 O O . GLU B 1 94 ? -4.877 23.572 10.746 1.00 10.43 94 GLU B O 1
ATOM 3928 N N . TYR B 1 95 ? -3.896 25.554 11.088 1.00 10.37 95 TYR B N 1
ATOM 3929 C CA . TYR B 1 95 ? -2.935 25.350 10.009 1.00 11.11 95 TYR B CA 1
ATOM 3930 C C . TYR B 1 95 ? -1.598 24.757 10.468 1.00 11.29 95 TYR B C 1
ATOM 3931 O O . TYR B 1 95 ? -0.739 24.432 9.643 1.00 11.93 95 TYR B O 1
ATOM 3940 N N . LYS B 1 96 ? -1.423 24.638 11.785 1.00 11.60 96 LYS B N 1
ATOM 3941 C CA . LYS B 1 96 ? -0.278 23.947 12.395 1.00 12.15 96 LYS B CA 1
ATOM 3942 C C . LYS B 1 96 ? 1.114 24.581 12.301 1.00 12.31 96 LYS B C 1
ATOM 3943 O O . LYS B 1 96 ? 1.996 24.277 13.115 1.00 12.29 96 LYS B O 1
ATOM 3949 N N . VAL B 1 97 ? 1.358 25.388 11.276 1.00 12.99 97 VAL B N 1
ATOM 3950 C CA . VAL B 1 97 ? 2.684 26.003 11.146 1.00 13.56 97 VAL B CA 1
ATOM 3951 C C . VAL B 1 97 ? 2.534 27.426 10.666 1.00 13.22 97 VAL B C 1
ATOM 3952 O O . VAL B 1 97 ? 1.750 27.693 9.749 1.00 13.90 97 VAL B O 1
ATOM 3956 N N . ALA B 1 98 ? 3.289 28.329 11.287 1.00 11.27 98 ALA B N 1
ATOM 3957 C CA . ALA B 1 98 ? 3.251 29.746 10.957 1.00 10.22 98 ALA B CA 1
ATOM 3958 C C . ALA B 1 98 ? 4.621 30.388 11.170 1.00 8.76 98 ALA B C 1
ATOM 3959 O O . ALA B 1 98 ? 5.485 29.816 11.807 1.00 8.36 98 ALA B O 1
ATOM 3961 N N . ILE B 1 99 ? 4.809 31.563 10.586 1.00 8.34 99 ILE B N 1
ATOM 3962 C CA . ILE B 1 99 ? 6.047 32.306 10.767 1.00 8.14 99 ILE B CA 1
ATOM 3963 C C . ILE B 1 99 ? 5.682 33.743 11.064 1.00 8.34 99 ILE B C 1
ATOM 3964 O O . ILE B 1 99 ? 4.800 34.305 10.422 1.00 9.00 99 ILE B O 1
ATOM 3969 N N . LYS B 1 100 ? 6.352 34.346 12.047 1.00 8.60 100 LYS B N 1
ATOM 3970 C CA . LYS B 1 100 ? 6.017 35.706 12.433 1.00 8.32 100 LYS B CA 1
ATOM 3971 C C . LYS B 1 100 ? 7.231 36.612 12.554 1.00 8.28 100 LYS B C 1
ATOM 3972 O O . LYS B 1 100 ? 8.342 36.168 12.884 1.00 7.18 100 LYS B O 1
ATOM 3978 N N . GLY B 1 101 ? 6.984 37.889 12.299 1.00 8.64 101 GLY B N 1
ATOM 3979 C CA . GLY B 1 101 ? 7.973 38.928 12.512 1.00 8.54 101 GLY B CA 1
ATOM 3980 C C . GLY B 1 101 ? 7.947 39.286 13.992 1.00 8.97 101 GLY B C 1
ATOM 3981 O O . GLY B 1 101 ? 7.179 38.714 14.760 1.00 8.89 101 GLY B O 1
ATOM 3982 N N . PRO B 1 102 ? 8.777 40.235 14.405 1.00 8.61 102 PRO B N 1
ATOM 3983 C CA . PRO B 1 102 ? 8.821 40.657 15.809 1.00 8.44 102 PRO B CA 1
ATOM 3984 C C . PRO B 1 102 ? 7.546 41.365 16.249 1.00 8.02 102 PRO B C 1
ATOM 3985 O O . PRO B 1 102 ? 6.819 41.930 15.408 1.00 7.66 102 PRO B O 1
ATOM 3989 N N . LEU B 1 103 ? 7.277 41.334 17.555 1.00 7.86 103 LEU B N 1
ATOM 3990 C CA . LEU B 1 103 ? 6.134 42.066 18.136 1.00 8.82 103 LEU B CA 1
ATOM 3991 C C . LEU B 1 103 ? 6.612 42.897 19.328 1.00 9.18 103 LEU B C 1
ATOM 3992 O O . LEU B 1 103 ? 7.434 42.437 20.127 1.00 8.85 103 LEU B O 1
ATOM 3997 N N . GLU B 1 104 ? 6.066 44.107 19.436 1.00 9.92 104 GLU B N 1
ATOM 3998 C CA . GLU B 1 104 ? 6.427 45.066 20.482 1.00 10.98 104 GLU B CA 1
ATOM 3999 C C . GLU B 1 104 ? 5.792 44.737 21.832 1.00 10.36 104 GLU B C 1
ATOM 4000 O O . GLU B 1 104 ? 4.584 44.507 21.917 1.00 10.07 104 GLU B O 1
ATOM 4006 N N . THR B 1 105 ? 6.627 44.717 22.877 1.00 10.25 105 THR B N 1
ATOM 4007 C CA . THR B 1 105 ? 6.184 44.535 24.269 1.00 9.82 105 THR B CA 1
ATOM 4008 C C . THR B 1 105 ? 6.662 45.744 25.081 1.00 10.38 105 THR B C 1
ATOM 4009 O O . THR B 1 105 ? 7.870 45.965 25.205 1.00 11.49 105 THR B O 1
ATOM 4013 N N . PRO B 1 106 ? 5.737 46.515 25.638 1.00 10.79 106 PRO B N 1
ATOM 4014 C CA . PRO B 1 106 ? 6.083 47.721 26.409 1.00 10.66 106 PRO B CA 1
ATOM 4015 C C . PRO B 1 106 ? 6.852 47.395 27.687 1.00 9.98 106 PRO B C 1
ATOM 4016 O O . PRO B 1 106 ? 6.711 46.313 28.226 1.00 9.53 106 PRO B O 1
ATOM 4020 N N . VAL B 1 107 ? 7.630 48.359 28.170 1.00 10.64 107 VAL B N 1
ATOM 4021 C CA . VAL B 1 107 ? 8.419 48.196 29.387 1.00 10.27 107 VAL B CA 1
ATOM 4022 C C . VAL B 1 107 ? 7.759 48.938 30.563 1.00 11.14 107 VAL B C 1
ATOM 4023 O O . VAL B 1 107 ? 7.308 50.076 30.425 1.00 11.39 107 VAL B O 1
ATOM 4027 N N . GLY B 1 108 ? 7.686 48.264 31.709 1.00 10.92 108 GLY B N 1
ATOM 4028 C CA . GLY B 1 108 ? 7.199 48.843 32.953 1.00 11.27 108 GLY B CA 1
ATOM 4029 C C . GLY B 1 108 ? 5.704 48.903 33.102 1.00 11.54 108 GLY B C 1
ATOM 4030 O O . GLY B 1 108 ? 5.194 49.377 34.123 1.00 11.42 108 GLY B O 1
ATOM 4031 N N . GLY B 1 109 ? 4.995 48.421 32.088 1.00 11.39 109 GLY B N 1
ATOM 4032 C CA . GLY B 1 109 ? 3.549 48.414 32.082 1.00 11.77 109 GLY B CA 1
ATOM 4033 C C . GLY B 1 109 ? 3.048 48.002 30.714 1.00 11.53 109 GLY B C 1
ATOM 4034 O O . GLY B 1 109 ? 3.772 47.379 29.941 1.00 11.35 109 GLY B O 1
ATOM 4035 N N . GLY B 1 110 ? 1.814 48.369 30.419 1.00 11.43 110 GLY B N 1
ATOM 4036 C CA . GLY B 1 110 ? 1.237 48.051 29.129 1.00 11.66 110 GLY B CA 1
ATOM 4037 C C . GLY B 1 110 ? 0.957 46.569 29.002 1.00 10.82 110 GLY B C 1
ATOM 4038 O O . GLY B 1 110 ? 1.009 45.818 29.989 1.00 11.05 110 GLY B O 1
ATOM 4039 N N . ILE B 1 111 ? 0.659 46.136 27.786 1.00 11.27 111 ILE B N 1
ATOM 4040 C CA . ILE B 1 111 ? 0.263 44.747 27.557 1.00 10.91 111 ILE B CA 1
ATOM 4041 C C . ILE B 1 111 ? 1.341 43.729 27.875 1.00 10.30 111 ILE B C 1
ATOM 4042 O O . ILE B 1 111 ? 2.545 44.000 27.746 1.00 9.09 111 ILE B O 1
ATOM 4047 N N . ARG B 1 112 ? 0.893 42.544 28.271 1.00 9.61 112 ARG B N 1
ATOM 4048 C CA . ARG B 1 112 ? 1.801 41.416 28.428 1.00 9.58 112 ARG B CA 1
ATOM 4049 C C . ARG B 1 112 ? 2.295 41.016 27.034 1.00 9.36 112 ARG B C 1
ATOM 4050 O O . ARG B 1 112 ? 1.570 41.139 26.046 1.00 8.31 112 ARG B O 1
ATOM 4058 N N . SER B 1 113 ? 3.531 40.546 26.964 1.00 9.01 113 SER B N 1
ATOM 4059 C CA . SER B 1 113 ? 4.159 40.139 25.717 1.00 7.97 113 SER B CA 1
ATOM 4060 C C . SER B 1 113 ? 3.281 39.231 24.866 1.00 8.37 113 SER B C 1
ATOM 4061 O O . SER B 1 113 ? 2.839 38.182 25.327 1.00 7.44 113 SER B O 1
ATOM 4064 N N . LEU B 1 114 ? 3.063 39.631 23.617 1.00 7.45 114 LEU B N 1
ATOM 4065 C CA . LEU B 1 114 ? 2.276 38.823 22.701 1.00 8.64 114 LEU B CA 1
ATOM 4066 C C . LEU B 1 114 ? 3.062 37.604 22.266 1.00 8.53 114 LEU B C 1
ATOM 4067 O O . LEU B 1 114 ? 2.475 36.591 21.883 1.00 8.24 114 LEU B O 1
ATOM 4072 N N . ASN B 1 115 ? 4.389 37.729 22.270 1.00 9.30 115 ASN B N 1
ATOM 4073 C CA . ASN B 1 115 ? 5.263 36.639 21.876 1.00 9.62 115 ASN B CA 1
ATOM 4074 C C . ASN B 1 115 ? 5.137 35.506 22.856 1.00 10.62 115 ASN B C 1
ATOM 4075 O O . ASN B 1 115 ? 4.967 34.336 22.475 1.00 10.59 115 ASN B O 1
ATOM 4080 N N . VAL B 1 116 ? 5.190 35.865 24.128 1.00 9.62 116 VAL B N 1
ATOM 4081 C CA . VAL B 1 116 ? 5.019 34.899 25.176 1.00 9.81 116 VAL B CA 1
ATOM 4082 C C . VAL B 1 116 ? 3.587 34.378 25.170 1.00 9.93 116 VAL B C 1
ATOM 4083 O O . VAL B 1 116 ? 3.375 33.191 25.379 1.00 10.12 116 VAL B O 1
ATOM 4087 N N . ALA B 1 117 ? 2.613 35.257 24.937 1.00 9.94 117 ALA B N 1
ATOM 4088 C CA . ALA B 1 117 ? 1.221 34.822 24.946 1.00 10.52 117 ALA B CA 1
ATOM 4089 C C . ALA B 1 117 ? 0.963 33.760 23.884 1.00 10.77 117 ALA B C 1
ATOM 4090 O O . ALA B 1 117 ? 0.223 32.827 24.130 1.00 11.37 117 ALA B O 1
ATOM 4092 N N . MET B 1 118 ? 1.568 33.888 22.708 1.00 10.70 118 MET B N 1
ATOM 4093 C CA . MET B 1 118 ? 1.354 32.881 21.667 1.00 10.77 118 MET B CA 1
ATOM 4094 C C . MET B 1 118 ? 1.980 31.560 22.087 1.00 10.37 118 MET B C 1
ATOM 4095 O O . MET B 1 118 ? 1.408 30.473 21.909 1.00 8.92 118 MET B O 1
ATOM 4100 N N . ARG B 1 119 ? 3.186 31.658 22.623 1.00 9.30 119 ARG B N 1
ATOM 4101 C CA . ARG B 1 119 ? 3.881 30.473 23.096 1.00 9.57 119 ARG B CA 1
ATOM 4102 C C . ARG B 1 119 ? 3.081 29.725 24.150 1.00 9.78 119 ARG B C 1
ATOM 4103 O O . ARG B 1 119 ? 3.050 28.500 24.147 1.00 10.55 119 ARG B O 1
ATOM 4111 N N . GLN B 1 120 ? 2.468 30.466 25.067 1.00 9.99 120 GLN B N 1
ATOM 4112 C CA . GLN B 1 120 ? 1.709 29.870 26.166 1.00 10.27 120 GLN B CA 1
ATOM 4113 C C . GLN B 1 120 ? 0.425 29.225 25.639 1.00 10.89 120 GLN B C 1
ATOM 4114 O O . GLN B 1 120 ? 0.122 28.070 25.935 1.00 10.76 120 GLN B O 1
ATOM 4120 N N . ASP B 1 121 ? -0.290 29.980 24.816 1.00 11.03 121 ASP B N 1
ATOM 4121 C CA . ASP B 1 121 ? -1.562 29.544 24.246 1.00 12.18 121 ASP B CA 1
ATOM 4122 C C . ASP B 1 121 ? -1.473 28.213 23.480 1.00 10.84 121 ASP B C 1
ATOM 4123 O O . ASP B 1 121 ? -2.375 27.374 23.556 1.00 10.06 121 ASP B O 1
ATOM 4128 N N . LEU B 1 122 ? -0.419 28.049 22.692 1.00 9.41 122 LEU B N 1
ATOM 4129 C CA . LEU B 1 122 ? -0.249 26.830 21.914 1.00 9.04 122 LEU B CA 1
ATOM 4130 C C . LEU B 1 122 ? 0.694 25.858 22.603 1.00 8.37 122 LEU B C 1
ATOM 4131 O O . LEU B 1 122 ? 1.028 24.813 22.043 1.00 8.44 122 LEU B O 1
ATOM 4136 N N . ASP B 1 123 ? 1.119 26.207 23.813 1.00 7.93 123 ASP B N 1
ATOM 4137 C CA . ASP B 1 123 ? 2.028 25.376 24.591 1.00 6.31 123 ASP B CA 1
ATOM 4138 C C . ASP B 1 123 ? 3.268 25.004 23.786 1.00 6.47 123 ASP B C 1
ATOM 4139 O O . ASP B 1 123 ? 3.708 23.853 23.816 1.00 5.49 123 ASP B O 1
ATOM 4144 N N . LEU B 1 124 ? 3.857 25.979 23.099 1.00 5.36 124 LEU B N 1
ATOM 4145 C CA . LEU B 1 124 ? 5.052 25.709 22.300 1.00 5.50 124 LEU B CA 1
ATOM 4146 C C . LEU B 1 124 ? 6.226 25.752 23.261 1.00 5.42 124 LEU B C 1
ATOM 4147 O O . LEU B 1 124 ? 6.931 26.747 23.348 1.00 6.59 124 LEU B O 1
ATOM 4152 N N . TYR B 1 125 ? 6.438 24.661 23.974 1.00 5.63 125 TYR B N 1
ATOM 4153 C CA . TYR B 1 125 ? 7.374 24.652 25.079 1.00 6.06 125 TYR B CA 1
ATOM 4154 C C . TYR B 1 125 ? 8.855 24.596 24.727 1.00 6.80 125 TYR B C 1
ATOM 4155 O O . TYR B 1 125 ? 9.692 24.803 25.600 1.00 6.90 125 TYR B O 1
ATOM 4164 N N . VAL B 1 126 ? 9.174 24.326 23.466 1.00 6.84 126 VAL B N 1
ATOM 4165 C CA . VAL B 1 126 ? 10.569 24.358 23.037 1.00 7.25 126 VAL B CA 1
ATOM 4166 C C . VAL B 1 126 ? 10.821 25.658 22.271 1.00 7.27 126 VAL B C 1
ATOM 4167 O O . VAL B 1 126 ? 10.108 25.969 21.334 1.00 7.42 126 VAL B O 1
ATOM 4171 N N . CYS B 1 127 ? 11.803 26.444 22.707 1.00 7.28 127 CYS B N 1
ATOM 4172 C CA . CYS B 1 127 ? 12.256 27.564 21.889 1.00 7.33 127 CYS B CA 1
ATOM 4173 C C . CYS B 1 127 ? 13.603 27.059 21.377 1.00 7.13 127 CYS B C 1
ATOM 4174 O O . CYS B 1 127 ? 14.544 26.909 22.166 1.00 7.56 127 CYS B O 1
ATOM 4177 N N . LEU B 1 128 ? 13.682 26.779 20.087 1.00 6.34 128 LEU B N 1
ATOM 4178 C CA . LEU B 1 128 ? 14.858 26.168 19.467 1.00 7.01 128 LEU B CA 1
ATOM 4179 C C . LEU B 1 128 ? 15.640 27.204 18.669 1.00 7.05 128 LEU B C 1
ATOM 4180 O O . LEU B 1 128 ? 15.129 27.737 17.681 1.00 7.20 128 LEU B O 1
ATOM 4185 N N . ARG B 1 129 ? 16.862 27.507 19.099 1.00 7.66 129 ARG B N 1
ATOM 4186 C CA . ARG B 1 129 ? 17.667 28.526 18.414 1.00 8.17 129 ARG B CA 1
ATOM 4187 C C . ARG B 1 129 ? 19.078 28.037 18.065 1.00 8.38 129 ARG B C 1
ATOM 4188 O O . ARG B 1 129 ? 19.950 28.000 18.908 1.00 8.51 129 ARG B O 1
ATOM 4196 N N . PRO B 1 130 ? 19.288 27.638 16.824 1.00 9.17 130 PRO B N 1
ATOM 4197 C CA . PRO B 1 130 ? 20.623 27.224 16.365 1.00 8.99 130 PRO B CA 1
ATOM 4198 C C . PRO B 1 130 ? 21.444 28.463 16.074 1.00 9.45 130 PRO B C 1
ATOM 4199 O O . PRO B 1 130 ? 20.934 29.413 15.468 1.00 9.45 130 PRO B O 1
ATOM 4203 N N . VAL B 1 131 ? 22.670 28.495 16.575 1.00 9.43 131 VAL B N 1
ATOM 4204 C CA . VAL B 1 131 ? 23.561 29.614 16.305 1.00 9.07 131 VAL B CA 1
ATOM 4205 C C . VAL B 1 131 ? 24.851 29.072 15.719 1.00 9.13 131 VAL B C 1
ATOM 4206 O O . VAL B 1 131 ? 25.554 28.306 16.377 1.00 8.26 131 VAL B O 1
ATOM 4210 N N . ARG B 1 132 ? 25.158 29.485 14.492 1.00 8.96 132 ARG B N 1
ATOM 4211 C CA . ARG B 1 132 ? 26.402 29.095 13.853 1.00 10.25 132 ARG B CA 1
ATOM 4212 C C . ARG B 1 132 ? 26.961 30.258 13.059 1.00 9.52 132 ARG B C 1
ATOM 4213 O O . ARG B 1 132 ? 26.244 31.229 12.770 1.00 9.03 132 ARG B O 1
ATOM 4221 N N . TYR B 1 133 ? 28.239 30.142 12.703 1.00 8.79 133 TYR B N 1
ATOM 4222 C CA . TYR B 1 133 ? 28.943 31.185 11.982 1.00 8.97 133 TYR B CA 1
ATOM 4223 C C . TYR B 1 133 ? 28.887 30.969 10.471 1.00 9.31 133 TYR B C 1
ATOM 4224 O O . TYR B 1 133 ? 29.220 29.895 9.988 1.00 8.82 133 TYR B O 1
ATOM 4233 N N . PHE B 1 134 ? 28.448 31.984 9.738 1.00 9.28 134 PHE B N 1
ATOM 4234 C CA . PHE B 1 134 ? 28.496 31.972 8.276 1.00 9.54 134 PHE B CA 1
ATOM 4235 C C . PHE B 1 134 ? 29.857 32.535 7.877 1.00 9.18 134 PHE B C 1
ATOM 4236 O O . PHE B 1 134 ? 30.178 33.654 8.241 1.00 8.72 134 PHE B O 1
ATOM 4244 N N . GLU B 1 135 ? 30.665 31.750 7.166 1.00 8.17 135 GLU B N 1
ATOM 4245 C CA . GLU B 1 135 ? 32.018 32.189 6.852 1.00 9.33 135 GLU B CA 1
ATOM 4246 C C . GLU B 1 135 ? 31.969 33.582 6.232 1.00 9.04 135 GLU B C 1
ATOM 4247 O O . GLU B 1 135 ? 31.113 33.857 5.403 1.00 8.73 135 GLU B O 1
ATOM 4253 N N . GLY B 1 136 ? 32.877 34.454 6.656 1.00 9.42 136 GLY B N 1
ATOM 4254 C CA . GLY B 1 136 ? 32.976 35.786 6.109 1.00 9.65 136 GLY B CA 1
ATOM 4255 C C . GLY B 1 136 ? 32.143 36.822 6.839 1.00 9.55 136 GLY B C 1
ATOM 4256 O O . GLY B 1 136 ? 32.230 37.993 6.537 1.00 8.85 136 GLY B O 1
ATOM 4257 N N . THR B 1 137 ? 31.340 36.410 7.816 1.00 9.44 137 THR B N 1
ATOM 4258 C CA . THR B 1 137 ? 30.524 37.399 8.505 1.00 9.32 137 THR B CA 1
ATOM 4259 C C . THR B 1 137 ? 31.377 38.268 9.422 1.00 9.38 137 THR B C 1
ATOM 4260 O O . THR B 1 137 ? 32.139 37.732 10.221 1.00 9.83 137 THR B O 1
ATOM 4264 N N . PRO B 1 138 ? 31.238 39.585 9.349 1.00 9.82 138 PRO B N 1
ATOM 4265 C CA . PRO B 1 138 ? 31.960 40.474 10.279 1.00 9.64 138 PRO B CA 1
ATOM 4266 C C . PRO B 1 138 ? 31.596 40.112 11.719 1.00 9.33 138 PRO B C 1
ATOM 4267 O O . PRO B 1 138 ? 30.417 39.932 11.993 1.00 8.55 138 PRO B O 1
ATOM 4271 N N . SER B 1 139 ? 32.578 40.033 12.619 1.00 9.30 139 SER B N 1
ATOM 4272 C CA . SER B 1 139 ? 32.321 39.592 13.993 1.00 9.45 139 SER B CA 1
ATOM 4273 C C . SER B 1 139 ? 33.250 40.328 14.954 1.00 9.44 139 SER B C 1
ATOM 4274 O O . SER B 1 139 ? 34.368 40.690 14.577 1.00 9.53 139 SER B O 1
ATOM 4277 N N . PRO B 1 140 ? 32.818 40.531 16.192 1.00 9.24 140 PRO B N 1
ATOM 4278 C CA . PRO B 1 140 ? 33.688 41.154 17.187 1.00 8.48 140 PRO B CA 1
ATOM 4279 C C . PRO B 1 140 ? 34.660 40.147 17.747 1.00 8.23 140 PRO B C 1
ATOM 4280 O O . PRO B 1 140 ? 35.565 40.558 18.487 1.00 8.16 140 PRO B O 1
ATOM 4284 N N . MET B 1 141 ? 34.489 38.864 17.418 1.00 8.21 141 MET B N 1
ATOM 4285 C CA . MET B 1 141 ? 35.374 37.834 17.955 1.00 8.87 141 MET B CA 1
ATOM 4286 C C . MET B 1 141 ? 36.557 37.601 17.029 1.00 8.97 141 MET B C 1
ATOM 4287 O O . MET B 1 141 ? 36.460 37.822 15.818 1.00 8.83 141 MET B O 1
ATOM 4292 N N . ARG B 1 142 ? 37.646 37.086 17.594 1.00 9.36 142 ARG B N 1
ATOM 4293 C CA . ARG B 1 142 ? 38.791 36.698 16.778 1.00 9.36 142 ARG B CA 1
ATOM 4294 C C . ARG B 1 142 ? 38.505 35.396 16.045 1.00 9.87 142 ARG B C 1
ATOM 4295 O O . ARG B 1 142 ? 38.967 35.205 14.916 1.00 9.00 142 ARG B O 1
ATOM 4303 N N . HIS B 1 143 ? 37.749 34.500 16.690 1.00 9.59 143 HIS B N 1
ATOM 4304 C CA . HIS B 1 143 ? 37.474 33.172 16.123 1.00 10.56 143 HIS B CA 1
ATOM 4305 C C . HIS B 1 143 ? 36.007 32.768 16.238 1.00 9.74 143 HIS B C 1
ATOM 4306 O O . HIS B 1 143 ? 35.648 31.834 16.957 1.00 9.08 143 HIS B O 1
ATOM 4313 N N . PRO B 1 144 ? 35.163 33.480 15.518 1.00 9.45 144 PRO B N 1
ATOM 4314 C CA . PRO B 1 144 ? 33.715 33.238 15.556 1.00 9.73 144 PRO B CA 1
ATOM 4315 C C . PRO B 1 144 ? 33.364 31.881 14.946 1.00 10.24 144 PRO B C 1
ATOM 4316 O O . PRO B 1 144 ? 32.308 31.325 15.272 1.00 9.94 144 PRO B O 1
ATOM 4320 N N . GLU B 1 145 ? 34.264 31.329 14.126 1.00 10.19 145 GLU B N 1
ATOM 4321 C CA . GLU B 1 145 ? 33.983 30.046 13.484 1.00 10.79 145 GLU B CA 1
ATOM 4322 C C . GLU B 1 145 ? 33.891 28.923 14.518 1.00 10.90 145 GLU B C 1
ATOM 4323 O O . GLU B 1 145 ? 33.438 27.827 14.219 1.00 10.79 145 GLU B O 1
ATOM 4329 N N . LYS B 1 146 ? 34.324 29.194 15.741 1.00 9.90 146 LYS B N 1
ATOM 4330 C CA . LYS B 1 146 ? 34.264 28.183 16.783 1.00 10.27 146 LYS B CA 1
ATOM 4331 C C . LYS B 1 146 ? 32.878 28.084 17.449 1.00 9.98 146 LYS B C 1
ATOM 4332 O O . LYS B 1 146 ? 32.659 27.268 18.346 1.00 9.68 146 LYS B O 1
ATOM 4338 N N . VAL B 1 147 ? 31.945 28.909 16.996 1.00 9.88 147 VAL B N 1
ATOM 4339 C CA . VAL B 1 147 ? 30.596 28.876 17.549 1.00 9.31 147 VAL B CA 1
ATOM 4340 C C . VAL B 1 147 ? 29.681 28.034 16.662 1.00 8.94 147 VAL B C 1
ATOM 4341 O O . VAL B 1 147 ? 29.437 28.363 15.512 1.00 8.37 147 VAL B O 1
ATOM 4345 N N . ASP B 1 148 ? 29.188 26.930 17.202 1.00 9.40 148 ASP B N 1
ATOM 4346 C CA . ASP B 1 148 ? 28.242 26.094 16.473 1.00 10.10 148 ASP B CA 1
ATOM 4347 C C . ASP B 1 148 ? 27.444 25.382 17.551 1.00 9.74 148 ASP B C 1
ATOM 4348 O O . ASP B 1 148 ? 27.855 24.357 18.062 1.00 8.42 148 ASP B O 1
ATOM 4353 N N . MET B 1 149 ? 26.316 25.972 17.918 1.00 9.52 149 MET B N 1
ATOM 4354 C CA . MET B 1 149 ? 25.524 25.473 19.032 1.00 9.64 149 MET B CA 1
ATOM 4355 C C . MET B 1 149 ? 24.045 25.469 18.702 1.00 9.19 149 MET B C 1
ATOM 4356 O O . MET B 1 149 ? 23.591 26.105 17.746 1.00 8.90 149 MET B O 1
ATOM 4361 N N . VAL B 1 150 ? 23.286 24.744 19.508 1.00 8.50 150 VAL B N 1
ATOM 4362 C CA . VAL B 1 150 ? 21.846 24.714 19.326 1.00 8.25 150 VAL B CA 1
ATOM 4363 C C . VAL B 1 150 ? 21.254 24.908 20.710 1.00 7.94 150 VAL B C 1
ATOM 4364 O O . VAL B 1 150 ? 21.477 24.093 21.615 1.00 7.81 150 VAL B O 1
ATOM 4368 N N . ILE B 1 151 ? 20.543 26.013 20.890 1.00 7.71 151 ILE B N 1
ATOM 4369 C CA . ILE B 1 151 ? 19.949 26.331 22.184 1.00 7.83 151 ILE B CA 1
ATOM 4370 C C . ILE B 1 151 ? 18.510 25.827 22.296 1.00 7.79 151 ILE B C 1
ATOM 4371 O O . ILE B 1 151 ? 17.674 26.179 21.466 1.00 7.30 151 ILE B O 1
ATOM 4376 N N . PHE B 1 152 ? 18.248 25.003 23.315 1.00 7.11 152 PHE B N 1
ATOM 4377 C CA . PHE B 1 152 ? 16.902 24.581 23.671 1.00 6.76 152 PHE B CA 1
ATOM 4378 C C . PHE B 1 152 ? 16.519 25.378 24.923 1.00 6.95 152 PHE B C 1
ATOM 4379 O O . PHE B 1 152 ? 17.010 25.114 26.014 1.00 6.49 152 PHE B O 1
ATOM 4387 N N . ARG B 1 153 ? 15.639 26.342 24.728 1.00 6.87 153 ARG B N 1
ATOM 4388 C CA . ARG B 1 153 ? 15.219 27.253 25.793 1.00 7.09 153 ARG B CA 1
ATOM 4389 C C . ARG B 1 153 ? 13.799 26.913 26.227 1.00 7.78 153 ARG B C 1
ATOM 4390 O O . ARG B 1 153 ? 12.878 26.933 25.406 1.00 8.30 153 ARG B O 1
ATOM 4398 N N . GLU B 1 154 ? 13.632 26.549 27.500 1.00 7.59 154 GLU B N 1
ATOM 4399 C CA . GLU B 1 154 ? 12.304 26.258 28.045 1.00 7.91 154 GLU B CA 1
ATOM 4400 C C . GLU B 1 154 ? 11.402 27.459 27.767 1.00 8.41 154 GLU B C 1
ATOM 4401 O O . GLU B 1 154 ? 11.769 28.601 28.047 1.00 8.27 154 GLU B O 1
ATOM 4407 N N . ASN B 1 155 ? 10.223 27.192 27.201 1.00 8.57 155 ASN B N 1
ATOM 4408 C CA . ASN B 1 155 ? 9.376 28.244 26.649 1.00 8.71 155 ASN B CA 1
ATOM 4409 C C . ASN B 1 155 ? 7.966 28.328 27.250 1.00 9.06 155 ASN B C 1
ATOM 4410 O O . ASN B 1 155 ? 7.087 28.967 26.661 1.00 10.12 155 ASN B O 1
ATOM 4415 N N . SER B 1 156 ? 7.714 27.671 28.378 1.00 7.96 156 SER B N 1
ATOM 4416 C CA . SER B 1 156 ? 6.355 27.692 28.933 1.00 7.83 156 SER B CA 1
ATOM 4417 C C . SER B 1 156 ? 6.234 28.147 30.387 1.00 7.96 156 SER B C 1
ATOM 4418 O O . SER B 1 156 ? 5.120 28.422 30.852 1.00 8.32 156 SER B O 1
ATOM 4421 N N . GLU B 1 157 ? 7.342 28.227 31.123 1.00 8.06 157 GLU B N 1
ATOM 4422 C CA . GLU B 1 157 ? 7.266 28.636 32.531 1.00 9.05 157 GLU B CA 1
ATOM 4423 C C . GLU B 1 157 ? 8.405 29.618 32.932 1.00 9.15 157 GLU B C 1
ATOM 4424 O O . GLU B 1 157 ? 8.764 30.523 32.163 1.00 10.19 157 GLU B O 1
ATOM 4430 N N . ASP B 1 158 ? 8.928 29.463 34.144 1.00 9.32 158 ASP B N 1
ATOM 4431 C CA . ASP B 1 158 ? 9.923 30.401 34.653 1.00 9.67 158 ASP B CA 1
ATOM 4432 C C . ASP B 1 158 ? 9.248 31.753 34.866 1.00 11.01 158 ASP B C 1
ATOM 4433 O O . ASP B 1 158 ? 8.040 31.913 34.668 1.00 10.02 158 ASP B O 1
ATOM 4438 N N . ILE B 1 159 ? 10.051 32.736 35.251 1.00 12.00 159 ILE B N 1
ATOM 4439 C CA . ILE B 1 159 ? 9.565 34.058 35.595 1.00 13.84 159 ILE B CA 1
ATOM 4440 C C . ILE B 1 159 ? 8.863 34.737 34.432 1.00 14.74 159 ILE B C 1
ATOM 4441 O O . ILE B 1 159 ? 8.346 35.847 34.562 1.00 14.62 159 ILE B O 1
ATOM 4446 N N . TYR B 1 160 ? 8.843 34.046 33.294 1.00 14.88 160 TYR B N 1
ATOM 4447 C CA . TYR B 1 160 ? 8.173 34.535 32.090 1.00 15.11 160 TYR B CA 1
ATOM 4448 C C . TYR B 1 160 ? 6.696 34.323 32.114 1.00 15.16 160 TYR B C 1
ATOM 4449 O O . TYR B 1 160 ? 5.998 34.708 31.173 1.00 16.05 160 TYR B O 1
ATOM 4458 N N . ALA B 1 161 ? 6.205 33.684 33.167 1.00 13.86 161 ALA B N 1
ATOM 4459 C CA . ALA B 1 161 ? 4.780 33.399 33.274 1.00 13.30 161 ALA B CA 1
ATOM 4460 C C . ALA B 1 161 ? 3.999 34.706 33.362 1.00 12.90 161 ALA B C 1
ATOM 4461 O O . ALA B 1 161 ? 2.807 34.740 33.063 1.00 12.55 161 ALA B O 1
ATOM 4463 N N . GLY B 1 162 ? 4.680 35.766 33.804 1.00 10.60 162 GLY B N 1
ATOM 4464 C CA . GLY B 1 162 ? 4.070 37.083 33.917 1.00 9.72 162 GLY B CA 1
ATOM 4465 C C . GLY B 1 162 ? 3.269 37.263 35.201 1.00 8.96 162 GLY B C 1
ATOM 4466 O O . GLY B 1 162 ? 2.234 37.933 35.207 1.00 9.01 162 GLY B O 1
ATOM 4467 N N . ILE B 1 163 ? 3.738 36.647 36.281 1.00 7.77 163 ILE B N 1
ATOM 4468 C CA . ILE B 1 163 ? 3.062 36.713 37.572 1.00 7.35 163 ILE B CA 1
ATOM 4469 C C . ILE B 1 163 ? 3.809 37.690 38.489 1.00 7.01 163 ILE B C 1
ATOM 4470 O O . ILE B 1 163 ? 4.899 37.398 38.943 1.00 7.74 163 ILE B O 1
ATOM 4475 N N . GLU B 1 164 ? 3.215 38.844 38.743 1.00 6.79 164 GLU B N 1
ATOM 4476 C CA . GLU B 1 164 ? 3.873 39.873 39.537 1.00 6.13 164 GLU B CA 1
ATOM 4477 C C . GLU B 1 164 ? 2.883 40.953 39.873 1.00 6.48 164 GLU B C 1
ATOM 4478 O O . GLU B 1 164 ? 1.859 41.112 39.186 1.00 4.35 164 GLU B O 1
ATOM 4484 N N . TRP B 1 165 ? 3.201 41.701 40.926 1.00 6.59 165 TRP B N 1
ATOM 4485 C CA . TRP B 1 165 ? 2.361 42.795 41.399 1.00 7.40 165 TRP B CA 1
ATOM 4486 C C . TRP B 1 165 ? 3.246 43.960 41.789 1.00 8.29 165 TRP B C 1
ATOM 4487 O O . TRP B 1 165 ? 4.312 43.757 42.367 1.00 8.48 165 TRP B O 1
ATOM 4498 N N . PRO B 1 166 ? 2.800 45.169 41.472 1.00 9.14 166 PRO B N 1
ATOM 4499 C CA . PRO B 1 166 ? 3.592 46.398 41.671 1.00 9.66 166 PRO B CA 1
ATOM 4500 C C . PRO B 1 166 ? 3.803 46.850 43.109 1.00 10.06 166 PRO B C 1
ATOM 4501 O O . PRO B 1 166 ? 2.977 46.609 44.004 1.00 9.90 166 PRO B O 1
ATOM 4505 N N . ALA B 1 167 ? 4.922 47.533 43.321 1.00 9.44 167 ALA B N 1
ATOM 4506 C CA . ALA B 1 167 ? 5.262 48.031 44.638 1.00 10.01 167 ALA B CA 1
ATOM 4507 C C . ALA B 1 167 ? 4.148 48.955 45.104 1.00 10.61 167 ALA B C 1
ATOM 4508 O O . ALA B 1 167 ? 3.622 49.759 44.334 1.00 8.89 167 ALA B O 1
ATOM 4510 N N . GLY B 1 168 ? 3.807 48.845 46.375 1.00 11.93 168 GLY B N 1
ATOM 4511 C CA . GLY B 1 168 ? 2.780 49.702 46.945 1.00 13.21 168 GLY B CA 1
ATOM 4512 C C . GLY B 1 168 ? 1.339 49.280 46.703 1.00 13.59 168 GLY B C 1
ATOM 4513 O O . GLY B 1 168 ? 0.419 49.866 47.277 1.00 14.26 168 GLY B O 1
ATOM 4514 N N . SER B 1 169 ? 1.112 48.271 45.871 1.00 12.97 169 SER B N 1
ATOM 4515 C CA . SER B 1 169 ? -0.260 47.877 45.564 1.00 12.74 169 SER B CA 1
ATOM 4516 C C . SER B 1 169 ? -0.874 46.992 46.662 1.00 12.50 169 SER B C 1
ATOM 4517 O O . SER B 1 169 ? -0.167 46.362 47.421 1.00 11.88 169 SER B O 1
ATOM 4520 N N . PRO B 1 170 ? -2.196 46.993 46.774 1.00 12.48 170 PRO B N 1
ATOM 4521 C CA . PRO B 1 170 ? -2.874 46.112 47.727 1.00 12.30 170 PRO B CA 1
ATOM 4522 C C . PRO B 1 170 ? -2.473 44.652 47.526 1.00 11.83 170 PRO B C 1
ATOM 4523 O O . PRO B 1 170 ? -2.296 43.933 48.510 1.00 11.03 170 PRO B O 1
ATOM 4527 N N . GLU B 1 171 ? -2.314 44.229 46.271 1.00 11.87 171 GLU B N 1
ATOM 4528 C CA . GLU B 1 171 ? -1.908 42.855 45.978 1.00 11.58 171 GLU B CA 1
ATOM 4529 C C . GLU B 1 171 ? -0.504 42.536 46.470 1.00 11.29 171 GLU B C 1
ATOM 4530 O O . GLU B 1 171 ? -0.282 41.488 47.087 1.00 11.18 171 GLU B O 1
ATOM 4536 N N . ALA B 1 172 ? 0.452 43.409 46.164 1.00 10.85 172 ALA B N 1
ATOM 4537 C CA . ALA B 1 172 ? 1.799 43.213 46.685 1.00 10.63 172 ALA B CA 1
ATOM 4538 C C . ALA B 1 172 ? 1.762 43.163 48.215 1.00 11.11 172 ALA B C 1
ATOM 4539 O O . ALA B 1 172 ? 2.377 42.301 48.847 1.00 10.93 172 ALA B O 1
ATOM 4541 N N . GLU B 1 173 ? 1.007 44.066 48.822 1.00 11.96 173 GLU B N 1
ATOM 4542 C CA . GLU B 1 173 ? 0.947 44.102 50.275 1.00 13.07 173 GLU B CA 1
ATOM 4543 C C . GLU B 1 173 ? 0.391 42.783 50.788 1.00 12.10 173 GLU B C 1
ATOM 4544 O O . GLU B 1 173 ? 0.897 42.231 51.763 1.00 11.08 173 GLU B O 1
ATOM 4550 N N . LYS B 1 174 ? -0.641 42.278 50.105 1.00 11.47 174 LYS B N 1
ATOM 4551 C CA . LYS B 1 174 ? -1.266 40.994 50.447 1.00 11.39 174 LYS B CA 1
ATOM 4552 C C . LYS B 1 174 ? -0.322 39.785 50.375 1.00 11.30 174 LYS B C 1
ATOM 4553 O O . LYS B 1 174 ? -0.256 38.974 51.320 1.00 10.86 174 LYS B O 1
ATOM 4559 N N . ILE B 1 175 ? 0.397 39.631 49.258 1.00 10.72 175 ILE B N 1
ATOM 4560 C CA . ILE B 1 175 ? 1.329 38.514 49.156 1.00 10.91 175 ILE B CA 1
ATOM 4561 C C . ILE B 1 175 ? 2.527 38.673 50.127 1.00 10.70 175 ILE B C 1
ATOM 4562 O O . ILE B 1 175 ? 2.985 37.692 50.722 1.00 10.65 175 ILE B O 1
ATOM 4567 N N . ILE B 1 176 ? 3.012 39.894 50.311 1.00 10.89 176 ILE B N 1
ATOM 4568 C CA . ILE B 1 176 ? 4.127 40.100 51.242 1.00 10.91 176 ILE B CA 1
ATOM 4569 C C . ILE B 1 176 ? 3.702 39.695 52.656 1.00 11.94 176 ILE B C 1
ATOM 4570 O O . ILE B 1 176 ? 4.439 39.011 53.388 1.00 11.61 176 ILE B O 1
ATOM 4575 N N . ARG B 1 177 ? 2.489 40.069 53.030 1.00 12.18 177 ARG B N 1
ATOM 4576 C CA . ARG B 1 177 ? 1.987 39.696 54.349 1.00 13.77 177 ARG B CA 1
ATOM 4577 C C . ARG B 1 177 ? 1.867 38.172 54.507 1.00 12.83 177 ARG B C 1
ATOM 4578 O O . ARG B 1 177 ? 2.219 37.611 55.543 1.00 13.35 177 ARG B O 1
ATOM 4586 N N . PHE B 1 178 ? 1.373 37.494 53.483 1.00 12.28 178 PHE B N 1
ATOM 4587 C CA . PHE B 1 178 ? 1.291 36.045 53.532 1.00 11.88 178 PHE B CA 1
ATOM 4588 C C . PHE B 1 178 ? 2.693 35.414 53.610 1.00 11.75 178 PHE B C 1
ATOM 4589 O O . PHE B 1 178 ? 2.934 34.473 54.368 1.00 11.41 178 PHE B O 1
ATOM 4597 N N . LEU B 1 179 ? 3.629 35.936 52.825 1.00 11.14 179 LEU B N 1
ATOM 4598 C CA . LEU B 1 179 ? 4.990 35.400 52.832 1.00 11.28 179 LEU B CA 1
ATOM 4599 C C . LEU B 1 179 ? 5.635 35.527 54.207 1.00 11.62 179 LEU B C 1
ATOM 4600 O O . LEU B 1 179 ? 6.234 34.572 54.752 1.00 11.71 179 LEU B O 1
ATOM 4605 N N . ARG B 1 180 ? 5.490 36.704 54.793 1.00 11.90 180 ARG B N 1
ATOM 4606 C CA . ARG B 1 180 ? 6.132 36.959 56.079 1.00 12.46 180 ARG B CA 1
ATOM 4607 C C . ARG B 1 180 ? 5.430 36.317 57.266 1.00 13.00 180 ARG B C 1
ATOM 4608 O O . ARG B 1 180 ? 6.095 35.751 58.137 1.00 12.14 180 ARG B O 1
ATOM 4616 N N . GLU B 1 181 ? 4.098 36.414 57.305 1.00 13.70 181 GLU B N 1
ATOM 4617 C CA . GLU B 1 181 ? 3.315 35.892 58.436 1.00 15.34 181 GLU B CA 1
ATOM 4618 C C . GLU B 1 181 ? 2.974 34.406 58.385 1.00 15.49 181 GLU B C 1
ATOM 4619 O O . GLU B 1 181 ? 2.898 33.761 59.434 1.00 14.71 181 GLU B O 1
ATOM 4625 N N . GLU B 1 182 ? 2.771 33.858 57.183 1.00 15.64 182 GLU B N 1
ATOM 4626 C CA . GLU B 1 182 ? 2.376 32.453 57.059 1.00 16.00 182 GLU B CA 1
ATOM 4627 C C . GLU B 1 182 ? 3.472 31.529 56.496 1.00 15.61 182 GLU B C 1
ATOM 4628 O O . GLU B 1 182 ? 3.470 30.317 56.769 1.00 15.68 182 GLU B O 1
ATOM 4634 N N . MET B 1 183 ? 4.407 32.083 55.728 1.00 14.78 183 MET B N 1
ATOM 4635 C CA . MET B 1 183 ? 5.477 31.276 55.130 1.00 14.41 183 MET B CA 1
ATOM 4636 C C . MET B 1 183 ? 6.793 31.439 55.896 1.00 14.42 183 MET B C 1
ATOM 4637 O O . MET B 1 183 ? 7.755 30.773 55.587 1.00 14.36 183 MET B O 1
ATOM 4642 N N . GLY B 1 184 ? 6.828 32.324 56.892 1.00 14.16 184 GLY B N 1
ATOM 4643 C CA . GLY B 1 184 ? 8.038 32.570 57.658 1.00 13.87 184 GLY B CA 1
ATOM 4644 C C . GLY B 1 184 ? 9.200 33.229 56.917 1.00 13.73 184 GLY B C 1
ATOM 4645 O O . GLY B 1 184 ? 10.373 33.024 57.281 1.00 14.14 184 GLY B O 1
ATOM 4646 N N . VAL B 1 185 ? 8.893 34.024 55.897 1.00 12.29 185 VAL B N 1
ATOM 4647 C CA . VAL B 1 185 ? 9.934 34.666 55.083 1.00 12.08 185 VAL B CA 1
ATOM 4648 C C . VAL B 1 185 ? 10.495 35.884 55.794 1.00 12.10 185 VAL B C 1
ATOM 4649 O O . VAL B 1 185 ? 9.736 36.750 56.221 1.00 11.72 185 VAL B O 1
ATOM 4653 N N . THR B 1 186 ? 11.824 35.935 55.899 1.00 12.92 186 THR B N 1
ATOM 4654 C CA . THR B 1 186 ? 12.516 37.017 56.600 1.00 13.17 186 THR B CA 1
ATOM 4655 C C . THR B 1 186 ? 13.500 37.762 55.700 1.00 13.47 186 THR B C 1
ATOM 4656 O O . THR B 1 186 ? 14.044 38.800 56.102 1.00 13.50 186 THR B O 1
ATOM 4660 N N . LYS B 1 187 ? 13.697 37.270 54.480 1.00 12.03 187 LYS B N 1
ATOM 4661 C CA . LYS B 1 187 ? 14.731 37.818 53.609 1.00 12.64 187 LYS B CA 1
ATOM 4662 C C . LYS B 1 187 ? 14.326 38.961 52.698 1.00 11.98 187 LYS B C 1
ATOM 4663 O O . LYS B 1 187 ? 15.154 39.422 51.912 1.00 12.08 187 LYS B O 1
ATOM 4669 N N . ILE B 1 188 ? 13.070 39.409 52.777 1.00 10.92 188 ILE B N 1
ATOM 4670 C CA . ILE B 1 188 ? 12.674 40.540 51.956 1.00 10.50 188 ILE B CA 1
ATOM 4671 C C . ILE B 1 188 ? 13.293 41.779 52.594 1.00 9.85 188 ILE B C 1
ATOM 4672 O O . ILE B 1 188 ? 12.946 42.152 53.707 1.00 9.70 188 ILE B O 1
ATOM 4677 N N . ARG B 1 189 ? 14.227 42.408 51.892 1.00 9.46 189 ARG B N 1
ATOM 4678 C CA . ARG B 1 189 ? 14.928 43.565 52.472 1.00 9.18 189 ARG B CA 1
ATOM 4679 C C . ARG B 1 189 ? 14.067 44.799 52.728 1.00 9.51 189 ARG B C 1
ATOM 4680 O O . ARG B 1 189 ? 14.184 45.440 53.790 1.00 8.22 189 ARG B O 1
ATOM 4688 N N . PHE B 1 190 ? 13.239 45.174 51.755 1.00 9.27 190 PHE B N 1
ATOM 4689 C CA . PHE B 1 190 ? 12.388 46.354 51.900 1.00 10.59 190 PHE B CA 1
ATOM 4690 C C . PHE B 1 190 ? 10.937 45.978 51.665 1.00 10.76 190 PHE B C 1
ATOM 4691 O O . PHE B 1 190 ? 10.356 46.289 50.601 1.00 12.13 190 PHE B O 1
ATOM 4699 N N . PRO B 1 191 ? 10.327 45.351 52.663 1.00 11.31 191 PRO B N 1
ATOM 4700 C CA . PRO B 1 191 ? 8.960 44.848 52.510 1.00 11.83 191 PRO B CA 1
ATOM 4701 C C . PRO B 1 191 ? 7.930 45.924 52.242 1.00 12.66 191 PRO B C 1
ATOM 4702 O O . PRO B 1 191 ? 6.951 45.607 51.567 1.00 12.96 191 PRO B O 1
ATOM 4706 N N . ASP B 1 192 ? 8.154 47.155 52.704 1.00 12.53 192 ASP B N 1
ATOM 4707 C CA . ASP B 1 192 ? 7.193 48.237 52.497 1.00 13.42 192 ASP B CA 1
ATOM 4708 C C . ASP B 1 192 ? 7.155 48.820 51.082 1.00 12.04 192 ASP B C 1
ATOM 4709 O O . ASP B 1 192 ? 6.263 49.611 50.776 1.00 12.42 192 ASP B O 1
ATOM 4714 N N . SER B 1 193 ? 8.118 48.478 50.226 1.00 10.55 193 SER B N 1
ATOM 4715 C CA . SER B 1 193 ? 8.128 49.058 48.891 1.00 8.64 193 SER B CA 1
ATOM 4716 C C . SER B 1 193 ? 8.538 48.059 47.818 1.00 8.31 193 SER B C 1
ATOM 4717 O O . SER B 1 193 ? 8.951 48.444 46.740 1.00 7.26 193 SER B O 1
ATOM 4720 N N . SER B 1 194 ? 8.371 46.776 48.105 1.00 7.28 194 SER B N 1
ATOM 4721 C CA . SER B 1 194 ? 8.768 45.761 47.133 1.00 7.70 194 SER B CA 1
ATOM 4722 C C . SER B 1 194 ? 7.643 45.396 46.189 1.00 8.35 194 SER B C 1
ATOM 4723 O O . SER B 1 194 ? 6.502 45.199 46.626 1.00 8.55 194 SER B O 1
ATOM 4726 N N . ALA B 1 195 ? 7.978 45.334 44.904 1.00 7.43 195 ALA B N 1
ATOM 4727 C CA . ALA B 1 195 ? 7.153 44.664 43.920 1.00 7.83 195 ALA B CA 1
ATOM 4728 C C . ALA B 1 195 ? 7.539 43.194 44.070 1.00 8.10 195 ALA B C 1
ATOM 4729 O O . ALA B 1 195 ? 8.637 42.880 44.587 1.00 7.99 195 ALA B O 1
ATOM 4731 N N . ILE B 1 196 ? 6.652 42.280 43.662 1.00 7.32 196 ILE B N 1
ATOM 4732 C CA . ILE B 1 196 ? 6.921 40.860 43.851 1.00 7.35 196 ILE B CA 1
ATOM 4733 C C . ILE B 1 196 ? 6.643 40.107 42.556 1.00 6.99 196 ILE B C 1
ATOM 4734 O O . ILE B 1 196 ? 5.583 40.290 41.964 1.00 7.94 196 ILE B O 1
ATOM 4739 N N . GLY B 1 197 ? 7.608 39.308 42.109 1.00 6.86 197 GLY B N 1
ATOM 4740 C CA . GLY B 1 197 ? 7.462 38.449 40.948 1.00 6.23 197 GLY B CA 1
ATOM 4741 C C . GLY B 1 197 ? 7.518 37.011 41.437 1.00 6.28 197 GLY B C 1
ATOM 4742 O O . GLY B 1 197 ? 8.149 36.714 42.455 1.00 6.18 197 GLY B O 1
ATOM 4743 N N . ILE B 1 198 ? 6.865 36.108 40.713 1.00 6.85 198 ILE B N 1
ATOM 4744 C CA . ILE B 1 198 ? 6.834 34.704 41.100 1.00 7.09 198 ILE B CA 1
ATOM 4745 C C . ILE B 1 198 ? 7.515 33.878 40.009 1.00 7.24 198 ILE B C 1
ATOM 4746 O O . ILE B 1 198 ? 7.197 34.031 38.822 1.00 6.88 198 ILE B O 1
ATOM 4751 N N . LYS B 1 199 ? 8.424 32.993 40.414 1.00 6.84 199 LYS B N 1
ATOM 4752 C CA . LYS B 1 199 ? 9.151 32.120 39.472 1.00 7.47 199 LYS B CA 1
ATOM 4753 C C . LYS B 1 199 ? 8.742 30.657 39.639 1.00 7.24 199 LYS B C 1
ATOM 4754 O O . LYS B 1 199 ? 9.233 29.993 40.542 1.00 7.75 199 LYS B O 1
ATOM 4760 N N . PRO B 1 200 ? 7.862 30.131 38.781 1.00 7.19 200 PRO B N 1
ATOM 4761 C CA . PRO B 1 200 ? 7.537 28.701 38.848 1.00 7.22 200 PRO B CA 1
ATOM 4762 C C . PRO B 1 200 ? 8.407 27.895 37.873 1.00 7.69 200 PRO B C 1
ATOM 4763 O O . PRO B 1 200 ? 8.479 28.248 36.682 1.00 8.25 200 PRO B O 1
ATOM 4767 N N . VAL B 1 201 ? 9.088 26.869 38.379 1.00 6.66 201 VAL B N 1
ATOM 4768 C CA . VAL B 1 201 ? 9.864 25.954 37.549 1.00 6.94 201 VAL B CA 1
ATOM 4769 C C . VAL B 1 201 ? 9.493 24.574 38.039 1.00 7.08 201 VAL B C 1
ATOM 4770 O O . VAL B 1 201 ? 9.595 24.306 39.245 1.00 7.74 201 VAL B O 1
ATOM 4774 N N . SER B 1 202 ? 9.058 23.705 37.126 1.00 7.03 202 SER B N 1
ATOM 4775 C CA . SER B 1 202 ? 8.519 22.394 37.508 1.00 7.08 202 SER B CA 1
ATOM 4776 C C . SER B 1 202 ? 9.269 21.178 36.979 1.00 7.37 202 SER B C 1
ATOM 4777 O O . SER B 1 202 ? 10.035 21.255 36.028 1.00 6.65 202 SER B O 1
ATOM 4780 N N . THR B 1 203 ? 9.035 20.040 37.620 1.00 7.12 203 THR B N 1
ATOM 4781 C CA . THR B 1 203 ? 9.588 18.789 37.131 1.00 8.62 203 THR B CA 1
ATOM 4782 C C . THR B 1 203 ? 9.015 18.488 35.740 1.00 8.23 203 THR B C 1
ATOM 4783 O O . THR B 1 203 ? 9.752 18.137 34.816 1.00 8.85 203 THR B O 1
ATOM 4787 N N . GLU B 1 204 ? 7.707 18.647 35.570 1.00 8.40 204 GLU B N 1
ATOM 4788 C CA . GLU B 1 204 ? 7.098 18.328 34.275 1.00 8.80 204 GLU B CA 1
ATOM 4789 C C . GLU B 1 204 ? 7.595 19.234 33.164 1.00 8.02 204 GLU B C 1
ATOM 4790 O O . GLU B 1 204 ? 7.880 18.775 32.057 1.00 6.89 204 GLU B O 1
ATOM 4796 N N . GLY B 1 205 ? 7.663 20.528 33.452 1.00 7.88 205 GLY B N 1
ATOM 4797 C CA . GLY B 1 205 ? 8.155 21.485 32.475 1.00 7.47 205 GLY B CA 1
ATOM 4798 C C . GLY B 1 205 ? 9.629 21.282 32.111 1.00 7.67 205 GLY B C 1
ATOM 4799 O O . GLY B 1 205 ? 10.004 21.271 30.929 1.00 8.27 205 GLY B O 1
ATOM 4800 N N . SER B 1 206 ? 10.493 21.125 33.118 1.00 7.68 206 SER B N 1
ATOM 4801 C CA . SER B 1 206 ? 11.910 20.928 32.874 1.00 7.67 206 SER B CA 1
ATOM 4802 C C . SER B 1 206 ? 12.174 19.619 32.135 1.00 7.29 206 SER B C 1
ATOM 4803 O O . SER B 1 206 ? 12.953 19.556 31.198 1.00 6.82 206 SER B O 1
ATOM 4806 N N . GLU B 1 207 ? 11.496 18.572 32.575 1.00 7.09 207 GLU B N 1
ATOM 4807 C CA . GLU B 1 207 ? 11.634 17.253 31.977 1.00 7.42 207 GLU B CA 1
ATOM 4808 C C . GLU B 1 207 ? 11.323 17.199 30.477 1.00 7.06 207 GLU B C 1
ATOM 4809 O O . GLU B 1 207 ? 12.123 16.670 29.697 1.00 7.18 207 GLU B O 1
ATOM 4815 N N . ARG B 1 208 ? 10.193 17.751 30.035 1.00 6.66 208 ARG B N 1
ATOM 4816 C CA . ARG B 1 208 ? 9.852 17.632 28.602 1.00 7.28 208 ARG B CA 1
ATOM 4817 C C . ARG B 1 208 ? 10.792 18.464 27.707 1.00 6.95 208 ARG B C 1
ATOM 4818 O O . ARG B 1 208 ? 11.030 18.120 26.569 1.00 6.03 208 ARG B O 1
ATOM 4826 N N . LEU B 1 209 ? 11.317 19.559 28.237 1.00 7.12 209 LEU B N 1
ATOM 4827 C CA . LEU B 1 209 ? 12.251 20.392 27.471 1.00 7.51 209 LEU B CA 1
ATOM 4828 C C . LEU B 1 209 ? 13.590 19.650 27.379 1.00 6.73 209 LEU B C 1
ATOM 4829 O O . LEU B 1 209 ? 14.207 19.550 26.322 1.00 7.41 209 LEU B O 1
ATOM 4834 N N . ILE B 1 210 ? 14.040 19.099 28.488 1.00 6.76 210 ILE B N 1
ATOM 4835 C CA . ILE B 1 210 ? 15.315 18.414 28.459 1.00 6.61 210 ILE B CA 1
ATOM 4836 C C . ILE B 1 210 ? 15.238 17.113 27.627 1.00 6.80 210 ILE B C 1
ATOM 4837 O O . ILE B 1 210 ? 16.145 16.801 26.873 1.00 6.56 210 ILE B O 1
ATOM 4842 N N . ARG B 1 211 ? 14.132 16.389 27.737 1.00 6.73 211 ARG B N 1
ATOM 4843 C CA . ARG B 1 211 ? 13.930 15.221 26.875 1.00 8.21 211 ARG B CA 1
ATOM 4844 C C . ARG B 1 211 ? 14.096 15.578 25.383 1.00 7.89 211 ARG B C 1
ATOM 4845 O O . ARG B 1 211 ? 14.808 14.886 24.656 1.00 8.52 211 ARG B O 1
ATOM 4853 N N . ARG B 1 212 ? 13.434 16.650 24.939 1.00 8.66 212 ARG B N 1
ATOM 4854 C CA . ARG B 1 212 ? 13.500 17.111 23.540 1.00 8.77 212 ARG B CA 1
ATOM 4855 C C . ARG B 1 212 ? 14.914 17.491 23.125 1.00 8.65 212 ARG B C 1
ATOM 4856 O O . ARG B 1 212 ? 15.332 17.262 21.978 1.00 8.54 212 ARG B O 1
ATOM 4864 N N . THR B 1 213 ? 15.658 18.067 24.062 1.00 8.60 213 THR B N 1
ATOM 4865 C CA . THR B 1 213 ? 17.063 18.425 23.817 1.00 7.39 213 THR B CA 1
ATOM 4866 C C . THR B 1 213 ? 17.932 17.193 23.605 1.00 7.35 213 THR B C 1
ATOM 4867 O O . THR B 1 213 ? 18.730 17.122 22.682 1.00 6.74 213 THR B O 1
ATOM 4871 N N . ILE B 1 214 ? 17.796 16.219 24.487 1.00 7.90 214 ILE B N 1
ATOM 4872 C CA . ILE B 1 214 ? 18.607 15.021 24.372 1.00 8.28 214 ILE B CA 1
ATOM 4873 C C . ILE B 1 214 ? 18.258 14.244 23.106 1.00 8.94 214 ILE B C 1
ATOM 4874 O O . ILE B 1 214 ? 19.137 13.701 22.432 1.00 8.17 214 ILE B O 1
ATOM 4879 N N . GLN B 1 215 ? 16.976 14.189 22.777 1.00 10.00 215 GLN B N 1
ATOM 4880 C CA . GLN B 1 215 ? 16.557 13.463 21.565 1.00 10.44 215 GLN B CA 1
ATOM 4881 C C . GLN B 1 215 ? 17.193 14.103 20.337 1.00 10.37 215 GLN B C 1
ATOM 4882 O O . GLN B 1 215 ? 17.684 13.418 19.427 1.00 9.58 215 GLN B O 1
ATOM 4888 N N . TYR B 1 216 ? 17.197 15.433 20.325 1.00 10.34 216 TYR B N 1
ATOM 4889 C CA . TYR B 1 216 ? 17.783 16.179 19.221 1.00 9.54 216 TYR B CA 1
ATOM 4890 C C . TYR B 1 216 ? 19.264 15.891 19.124 1.00 9.46 216 TYR B C 1
ATOM 4891 O O . TYR B 1 216 ? 19.773 15.521 18.057 1.00 9.45 216 TYR B O 1
ATOM 4900 N N . ALA B 1 217 ? 19.955 16.013 20.251 1.00 9.86 217 ALA B N 1
ATOM 4901 C CA . ALA B 1 217 ? 21.401 15.816 20.272 1.00 9.98 217 ALA B CA 1
ATOM 4902 C C . ALA B 1 217 ? 21.796 14.437 19.735 1.00 10.70 217 ALA B C 1
ATOM 4903 O O . ALA B 1 217 ? 22.767 14.300 18.965 1.00 10.35 217 ALA B O 1
ATOM 4905 N N . LEU B 1 218 ? 21.043 13.428 20.155 1.00 10.52 218 LEU B N 1
ATOM 4906 C CA . LEU B 1 218 ? 21.284 12.056 19.729 1.00 11.43 218 LEU B CA 1
ATOM 4907 C C . LEU B 1 218 ? 21.006 11.883 18.251 1.00 12.05 218 LEU B C 1
ATOM 4908 O O . LEU B 1 218 ? 21.799 11.289 17.526 1.00 11.51 218 LEU B O 1
ATOM 4913 N N . GLU B 1 219 ? 19.859 12.354 17.789 1.00 12.86 219 GLU B N 1
ATOM 4914 C CA . GLU B 1 219 ? 19.597 12.154 16.372 1.00 15.48 219 GLU B CA 1
ATOM 4915 C C . GLU B 1 219 ? 20.475 12.967 15.422 1.00 14.76 219 GLU B C 1
ATOM 4916 O O . GLU B 1 219 ? 20.732 12.540 14.305 1.00 15.36 219 GLU B O 1
ATOM 4922 N N . HIS B 1 220 ? 21.007 14.088 15.895 1.00 14.45 220 HIS B N 1
ATOM 4923 C CA . HIS B 1 220 ? 21.910 14.904 15.070 1.00 14.47 220 HIS B CA 1
ATOM 4924 C C . HIS B 1 220 ? 23.397 14.634 15.323 1.00 14.13 220 HIS B C 1
ATOM 4925 O O . HIS B 1 220 ? 24.264 15.329 14.782 1.00 14.89 220 HIS B O 1
ATOM 4932 N N . GLY B 1 221 ? 23.698 13.621 16.126 1.00 12.64 221 GLY B N 1
ATOM 4933 C CA . GLY B 1 221 ? 25.076 13.234 16.384 1.00 12.50 221 GLY B CA 1
ATOM 4934 C C . GLY B 1 221 ? 25.924 14.275 17.109 1.00 12.81 221 GLY B C 1
ATOM 4935 O O . GLY B 1 221 ? 27.135 14.402 16.859 1.00 11.96 221 GLY B O 1
ATOM 4936 N N . LYS B 1 222 ? 25.306 15.023 18.022 1.00 11.45 222 LYS B N 1
ATOM 4937 C CA . LYS B 1 222 ? 26.057 16.050 18.744 1.00 11.16 222 LYS B CA 1
ATOM 4938 C C . LYS B 1 222 ? 26.879 15.472 19.892 1.00 10.65 222 LYS B C 1
ATOM 4939 O O . LYS B 1 222 ? 26.481 14.488 20.509 1.00 10.82 222 LYS B O 1
ATOM 4945 N N . PRO B 1 223 ? 28.043 16.057 20.170 1.00 10.59 223 PRO B N 1
ATOM 4946 C CA . PRO B 1 223 ? 28.928 15.541 21.232 1.00 10.17 223 PRO B CA 1
ATOM 4947 C C . PRO B 1 223 ? 28.426 15.720 22.674 1.00 9.76 223 PRO B C 1
ATOM 4948 O O . PRO B 1 223 ? 28.762 14.907 23.558 1.00 9.18 223 PRO B O 1
ATOM 4952 N N . SER B 1 224 ? 27.668 16.784 22.934 1.00 9.15 224 SER B N 1
ATOM 4953 C CA . SER B 1 224 ? 27.204 17.028 24.300 1.00 8.15 224 SER B CA 1
ATOM 4954 C C . SER B 1 224 ? 25.927 17.862 24.418 1.00 7.89 224 SER B C 1
ATOM 4955 O O . SER B 1 224 ? 25.523 18.566 23.491 1.00 7.08 224 SER B O 1
ATOM 4958 N N . VAL B 1 225 ? 25.306 17.754 25.590 1.00 7.83 225 VAL B N 1
ATOM 4959 C CA . VAL B 1 225 ? 24.213 18.620 26.000 1.00 7.76 225 VAL B CA 1
ATOM 4960 C C . VAL B 1 225 ? 24.650 19.251 27.319 1.00 7.60 225 VAL B C 1
ATOM 4961 O O . VAL B 1 225 ? 25.063 18.545 28.260 1.00 7.91 225 VAL B O 1
ATOM 4965 N N . SER B 1 226 ? 24.591 20.579 27.370 1.00 6.51 226 SER B N 1
ATOM 4966 C CA . SER B 1 226 ? 24.956 21.326 28.579 1.00 7.25 226 SER B CA 1
ATOM 4967 C C . SER B 1 226 ? 23.695 21.901 29.250 1.00 6.32 226 SER B C 1
ATOM 4968 O O . SER B 1 226 ? 22.923 22.629 28.630 1.00 7.40 226 SER B O 1
ATOM 4971 N N . LEU B 1 227 ? 23.476 21.532 30.497 1.00 6.32 227 LEU B N 1
ATOM 4972 C CA . LEU B 1 227 ? 22.368 22.057 31.281 1.00 6.31 227 LEU B CA 1
ATOM 4973 C C . LEU B 1 227 ? 22.876 23.331 31.935 1.00 5.93 227 LEU B C 1
ATOM 4974 O O . LEU B 1 227 ? 23.761 23.279 32.791 1.00 5.77 227 LEU B O 1
ATOM 4979 N N . VAL B 1 228 ? 22.344 24.479 31.531 1.00 6.27 228 VAL B N 1
ATOM 4980 C CA . VAL B 1 228 ? 22.809 25.760 32.067 1.00 6.35 228 VAL B CA 1
ATOM 4981 C C . VAL B 1 228 ? 21.784 26.227 33.106 1.00 7.07 228 VAL B C 1
ATOM 4982 O O . VAL B 1 228 ? 20.588 26.171 32.843 1.00 8.53 228 VAL B O 1
ATOM 4986 N N . HIS B 1 229 ? 22.235 26.671 34.280 1.00 6.70 229 HIS B N 1
ATOM 4987 C CA . HIS B 1 229 ? 21.336 26.988 35.410 1.00 6.55 229 HIS B CA 1
ATOM 4988 C C . HIS B 1 229 ? 22.060 27.844 36.427 1.00 6.67 229 HIS B C 1
ATOM 4989 O O . HIS B 1 229 ? 23.293 27.873 36.448 1.00 6.92 229 HIS B O 1
ATOM 4996 N N . LYS B 1 230 ? 21.311 28.499 37.308 1.00 6.05 230 LYS B N 1
ATOM 4997 C CA . LYS B 1 230 ? 21.936 29.241 38.408 1.00 6.45 230 LYS B CA 1
ATOM 4998 C C . LYS B 1 230 ? 21.451 28.541 39.676 1.00 6.26 230 LYS B C 1
ATOM 4999 O O . LYS B 1 230 ? 20.860 29.152 40.575 1.00 6.26 230 LYS B O 1
ATOM 5005 N N . GLY B 1 231 ? 21.726 27.243 39.747 1.00 5.89 231 GLY B N 1
ATOM 5006 C CA . GLY B 1 231 ? 21.149 26.395 40.779 1.00 6.04 231 GLY B CA 1
ATOM 5007 C C . GLY B 1 231 ? 21.810 26.446 42.134 1.00 6.86 231 GLY B C 1
ATOM 5008 O O . GLY B 1 231 ? 21.339 25.787 43.078 1.00 7.07 231 GLY B O 1
ATOM 5009 N N . ASN B 1 232 ? 22.906 27.192 42.243 1.00 7.11 232 ASN B N 1
ATOM 5010 C CA . ASN B 1 232 ? 23.522 27.387 43.555 1.00 8.12 232 ASN B CA 1
ATOM 5011 C C . ASN B 1 232 ? 22.714 28.413 44.350 1.00 8.37 232 ASN B C 1
ATOM 5012 O O . ASN B 1 232 ? 22.511 28.246 45.558 1.00 8.62 232 ASN B O 1
ATOM 5017 N N . ILE B 1 233 ? 22.222 29.451 43.668 1.00 8.59 233 ILE B N 1
ATOM 5018 C CA . ILE B 1 233 ? 21.405 30.503 44.309 1.00 8.61 233 ILE B CA 1
ATOM 5019 C C . ILE B 1 233 ? 19.894 30.235 44.245 1.00 8.28 233 ILE B C 1
ATOM 5020 O O . ILE B 1 233 ? 19.161 30.550 45.191 1.00 7.53 233 ILE B O 1
ATOM 5025 N N . MET B 1 234 ? 19.434 29.693 43.117 1.00 7.96 234 MET B N 1
ATOM 5026 C CA . MET B 1 234 ? 18.034 29.327 42.928 1.00 8.21 234 MET B CA 1
ATOM 5027 C C . MET B 1 234 ? 18.038 27.793 42.977 1.00 8.15 234 MET B C 1
ATOM 5028 O O . MET B 1 234 ? 17.981 27.113 41.960 1.00 7.50 234 MET B O 1
ATOM 5033 N N . LYS B 1 235 ? 18.124 27.263 44.192 1.00 7.38 235 LYS B N 1
ATOM 5034 C CA . LYS B 1 235 ? 18.368 25.836 44.352 1.00 7.58 235 LYS B CA 1
ATOM 5035 C C . LYS B 1 235 ? 17.268 24.890 43.884 1.00 7.01 235 LYS B C 1
ATOM 5036 O O . LYS B 1 235 ? 17.564 23.815 43.352 1.00 7.17 235 LYS B O 1
ATOM 5042 N N . PHE B 1 236 ? 16.019 25.273 44.115 1.00 6.57 236 PHE B N 1
ATOM 5043 C CA . PHE B 1 236 ? 14.878 24.388 43.841 1.00 6.68 236 PHE B CA 1
ATOM 5044 C C . PHE B 1 236 ? 14.236 24.585 42.466 1.00 6.36 236 PHE B C 1
ATOM 5045 O O . PHE B 1 236 ? 13.539 23.688 41.975 1.00 6.77 236 PHE B O 1
ATOM 5053 N N . THR B 1 237 ? 14.454 25.757 41.858 1.00 6.35 237 THR B N 1
ATOM 5054 C CA . THR B 1 237 ? 13.957 25.994 40.511 1.00 6.08 237 THR B CA 1
ATOM 5055 C C . THR B 1 237 ? 15.060 25.648 39.518 1.00 6.19 237 THR B C 1
ATOM 5056 O O . THR B 1 237 ? 14.968 24.635 38.815 1.00 5.88 237 THR B O 1
ATOM 5060 N N . GLU B 1 238 ? 16.110 26.469 39.462 1.00 6.37 238 GLU B N 1
ATOM 5061 C CA . GLU B 1 238 ? 17.191 26.214 38.510 1.00 6.35 238 GLU B CA 1
ATOM 5062 C C . GLU B 1 238 ? 18.013 24.966 38.871 1.00 7.34 238 GLU B C 1
ATOM 5063 O O . GLU B 1 238 ? 18.423 24.207 37.987 1.00 7.77 238 GLU B O 1
ATOM 5069 N N . GLY B 1 239 ? 18.235 24.747 40.163 1.00 7.53 239 GLY B N 1
ATOM 5070 C CA . GLY B 1 239 ? 18.935 23.551 40.607 1.00 7.84 239 GLY B CA 1
ATOM 5071 C C . GLY B 1 239 ? 18.090 22.294 40.374 1.00 8.46 239 GLY B C 1
ATOM 5072 O O . GLY B 1 239 ? 18.627 21.219 40.109 1.00 8.51 239 GLY B O 1
ATOM 5073 N N . GLY B 1 240 ? 16.776 22.442 40.510 1.00 8.33 240 GLY B N 1
ATOM 5074 C CA . GLY B 1 240 ? 15.827 21.395 40.174 1.00 8.68 240 GLY B CA 1
ATOM 5075 C C . GLY B 1 240 ? 15.956 21.058 38.693 1.00 8.24 240 GLY B C 1
ATOM 5076 O O . GLY B 1 240 ? 16.083 19.899 38.328 1.00 7.81 240 GLY B O 1
ATOM 5077 N N . PHE B 1 241 ? 15.911 22.075 37.832 1.00 8.37 241 PHE B N 1
ATOM 5078 C CA . PHE B 1 241 ? 16.138 21.865 36.396 1.00 7.69 241 PHE B CA 1
ATOM 5079 C C . PHE B 1 241 ? 17.364 20.985 36.119 1.00 8.07 241 PHE B C 1
ATOM 5080 O O . PHE B 1 241 ? 17.310 20.028 35.316 1.00 7.17 241 PHE B O 1
ATOM 5088 N N . ARG B 1 242 ? 18.471 21.275 36.789 1.00 7.62 242 ARG B N 1
ATOM 5089 C CA . ARG B 1 242 ? 19.667 20.489 36.572 1.00 8.11 242 ARG B CA 1
ATOM 5090 C C . ARG B 1 242 ? 19.497 19.061 37.068 1.00 8.55 242 ARG B C 1
ATOM 5091 O O . ARG B 1 242 ? 19.772 18.097 36.333 1.00 8.75 242 ARG B O 1
ATOM 5099 N N . ASP B 1 243 ? 19.036 18.930 38.304 1.00 8.82 243 ASP B N 1
ATOM 5100 C CA . ASP B 1 243 ? 18.973 17.621 38.937 1.00 9.59 243 ASP B CA 1
ATOM 5101 C C . ASP B 1 243 ? 17.952 16.721 38.225 1.00 10.26 243 ASP B C 1
ATOM 5102 O O . ASP B 1 243 ? 18.218 15.528 37.984 1.00 10.46 243 ASP B O 1
ATOM 5107 N N . TRP B 1 244 ? 16.794 17.292 37.899 1.00 8.99 244 TRP B N 1
ATOM 5108 C CA . TRP B 1 244 ? 15.769 16.558 37.175 1.00 9.57 244 TRP B CA 1
ATOM 5109 C C . TRP B 1 244 ? 16.275 16.166 35.803 1.00 9.78 244 TRP B C 1
ATOM 5110 O O . TRP B 1 244 ? 15.912 15.108 35.283 1.00 9.25 244 TRP B O 1
ATOM 5121 N N . GLY B 1 245 ? 17.071 17.052 35.203 1.00 9.36 245 GLY B N 1
ATOM 5122 C CA . GLY B 1 245 ? 17.664 16.798 33.904 1.00 9.55 245 GLY B CA 1
ATOM 5123 C C . GLY B 1 245 ? 18.593 15.605 33.915 1.00 9.38 245 GLY B C 1
ATOM 5124 O O . GLY B 1 245 ? 18.527 14.761 33.022 1.00 9.57 245 GLY B O 1
ATOM 5125 N N . TYR B 1 246 ? 19.480 15.538 34.903 1.00 8.86 246 TYR B N 1
ATOM 5126 C CA . TYR B 1 246 ? 20.409 14.412 35.005 1.00 9.02 246 TYR B CA 1
ATOM 5127 C C . TYR B 1 246 ? 19.656 13.108 35.262 1.00 9.38 246 TYR B C 1
ATOM 5128 O O . TYR B 1 246 ? 19.969 12.070 34.690 1.00 9.21 246 TYR B O 1
ATOM 5137 N N . ALA B 1 247 ? 18.655 13.171 36.130 1.00 9.26 247 ALA B N 1
ATOM 5138 C CA . ALA B 1 247 ? 17.877 11.976 36.457 1.00 9.67 247 ALA B CA 1
ATOM 5139 C C . ALA B 1 247 ? 17.150 11.416 35.222 1.00 9.57 247 ALA B C 1
ATOM 5140 O O . ALA B 1 247 ? 17.206 10.222 34.947 1.00 10.10 247 ALA B O 1
ATOM 5142 N N . LEU B 1 248 ? 16.517 12.293 34.445 1.00 9.67 248 LEU B N 1
ATOM 5143 C CA . LEU B 1 248 ? 15.798 11.862 33.245 1.00 9.62 248 LEU B CA 1
ATOM 5144 C C . LEU B 1 248 ? 16.736 11.267 32.199 1.00 9.94 248 LEU B C 1
ATOM 5145 O O . LEU B 1 248 ? 16.404 10.283 31.529 1.00 9.99 248 LEU B O 1
ATOM 5150 N N . ALA B 1 249 ? 17.917 11.867 32.065 1.00 9.19 249 ALA B N 1
ATOM 5151 C CA . ALA B 1 249 ? 18.878 11.421 31.083 1.00 9.76 249 ALA B CA 1
ATOM 5152 C C . ALA B 1 249 ? 19.249 9.955 31.344 1.00 9.98 249 ALA B C 1
ATOM 5153 O O . ALA B 1 249 ? 19.241 9.108 30.435 1.00 10.96 249 ALA B O 1
ATOM 5155 N N . GLU B 1 250 ? 19.556 9.678 32.601 1.00 10.71 250 GLU B N 1
ATOM 5156 C CA . GLU B 1 250 ? 20.043 8.375 33.018 1.00 12.07 250 GLU B CA 1
ATOM 5157 C C . GLU B 1 250 ? 18.982 7.305 32.988 1.00 12.63 250 GLU B C 1
ATOM 5158 O O . GLU B 1 250 ? 19.274 6.130 32.744 1.00 13.95 250 GLU B O 1
ATOM 5164 N N . ARG B 1 251 ? 17.758 7.754 33.233 1.00 12.84 251 ARG B N 1
ATOM 5165 C CA . ARG B 1 251 ? 16.572 6.930 33.286 1.00 13.57 251 ARG B CA 1
ATOM 5166 C C . ARG B 1 251 ? 16.041 6.602 31.885 1.00 13.46 251 ARG B C 1
ATOM 5167 O O . ARG B 1 251 ? 15.615 5.472 31.612 1.00 12.57 251 ARG B O 1
ATOM 5175 N N . GLU B 1 252 ? 16.034 7.597 31.002 1.00 12.23 252 GLU B N 1
ATOM 5176 C CA . GLU B 1 252 ? 15.414 7.439 29.684 1.00 12.71 252 GLU B CA 1
ATOM 5177 C C . GLU B 1 252 ? 16.391 7.165 28.546 1.00 12.64 252 GLU B C 1
ATOM 5178 O O . GLU B 1 252 ? 16.003 6.687 27.494 1.00 12.85 252 GLU B O 1
ATOM 5184 N N . PHE B 1 253 ? 17.658 7.466 28.747 1.00 12.78 253 PHE B N 1
ATOM 5185 C CA . PHE B 1 253 ? 18.616 7.289 27.674 1.00 14.02 253 PHE B CA 1
ATOM 5186 C C . PHE B 1 253 ? 19.844 6.531 28.161 1.00 15.67 253 PHE B C 1
ATOM 5187 O O . PHE B 1 253 ? 20.968 6.812 27.760 1.00 15.46 253 PHE B O 1
ATOM 5195 N N . ALA B 1 254 ? 19.616 5.559 29.034 1.00 17.12 254 ALA B N 1
ATOM 5196 C CA . ALA B 1 254 ? 20.711 4.745 29.552 1.00 18.80 254 ALA B CA 1
ATOM 5197 C C . ALA B 1 254 ? 21.412 4.002 28.410 1.00 19.98 254 ALA B C 1
ATOM 5198 O O . ALA B 1 254 ? 20.777 3.512 27.465 1.00 21.36 254 ALA B O 1
ATOM 5200 N N . GLY B 1 255 ? 22.729 3.931 28.493 1.00 20.69 255 GLY B N 1
ATOM 5201 C CA . GLY B 1 255 ? 23.503 3.240 27.476 1.00 20.65 255 GLY B CA 1
ATOM 5202 C C . GLY B 1 255 ? 23.756 4.110 26.257 1.00 20.17 255 GLY B C 1
ATOM 5203 O O . GLY B 1 255 ? 24.386 3.673 25.306 1.00 20.93 255 GLY B O 1
ATOM 5204 N N . ARG B 1 256 ? 23.229 5.334 26.261 1.00 19.04 256 ARG B N 1
ATOM 5205 C CA . ARG B 1 256 ? 23.459 6.243 25.147 1.00 18.00 256 ARG B CA 1
ATOM 5206 C C . ARG B 1 256 ? 24.116 7.542 25.636 1.00 16.97 256 ARG B C 1
ATOM 5207 O O . ARG B 1 256 ? 24.655 8.312 24.851 1.00 16.25 256 ARG B O 1
ATOM 5215 N N . VAL B 1 257 ? 24.049 7.780 26.939 1.00 16.01 257 VAL B N 1
ATOM 5216 C CA . VAL B 1 257 ? 24.637 8.980 27.507 1.00 14.75 257 VAL B CA 1
ATOM 5217 C C . VAL B 1 257 ? 25.558 8.659 28.678 1.00 14.70 257 VAL B C 1
ATOM 5218 O O . VAL B 1 257 ? 25.488 7.576 29.277 1.00 14.51 257 VAL B O 1
ATOM 5222 N N . PHE B 1 258 ? 26.393 9.632 29.017 1.00 13.03 258 PHE B N 1
ATOM 5223 C CA . PHE B 1 258 ? 27.267 9.561 30.179 1.00 13.03 258 PHE B CA 1
ATOM 5224 C C . PHE B 1 258 ? 27.192 10.963 30.792 1.00 12.34 258 PHE B C 1
ATOM 5225 O O . PHE B 1 258 ? 27.563 11.944 30.137 1.00 12.88 258 PHE B O 1
ATOM 5233 N N . THR B 1 259 ? 26.703 11.047 32.024 1.00 11.68 259 THR B N 1
ATOM 5234 C CA . THR B 1 259 ? 26.474 12.331 32.677 1.00 11.89 259 THR B CA 1
ATOM 5235 C C . THR B 1 259 ? 27.570 12.649 33.681 1.00 12.18 259 THR B C 1
ATOM 5236 O O . THR B 1 259 ? 28.298 11.769 34.172 1.00 11.63 259 THR B O 1
ATOM 5240 N N . TRP B 1 260 ? 27.642 13.927 34.029 1.00 12.08 260 TRP B N 1
ATOM 5241 C CA . TRP B 1 260 ? 28.601 14.376 35.025 1.00 11.86 260 TRP B CA 1
ATOM 5242 C C . TRP B 1 260 ? 28.083 13.950 36.396 1.00 12.61 260 TRP B C 1
ATOM 5243 O O . TRP B 1 260 ? 28.812 13.963 37.391 1.00 13.58 260 TRP B O 1
ATOM 5254 N N . ARG B 1 261 ? 26.819 13.560 36.460 1.00 12.78 261 ARG B N 1
ATOM 5255 C CA . ARG B 1 261 ? 26.303 13.041 37.715 1.00 13.69 261 ARG B CA 1
ATOM 5256 C C . ARG B 1 261 ? 26.944 11.677 37.934 1.00 14.08 261 ARG B C 1
ATOM 5257 O O . ARG B 1 261 ? 27.404 11.364 39.032 1.00 14.39 261 ARG B O 1
ATOM 5265 N N . GLN B 1 262 ? 27.005 10.884 36.869 1.00 15.15 262 GLN B N 1
ATOM 5266 C CA . GLN B 1 262 ? 27.667 9.587 36.915 1.00 16.13 262 GLN B CA 1
ATOM 5267 C C . GLN B 1 262 ? 29.157 9.781 37.168 1.00 16.99 262 GLN B C 1
ATOM 5268 O O . GLN B 1 262 ? 29.771 9.054 37.955 1.00 16.75 262 GLN B O 1
ATOM 5274 N N . LYS B 1 263 ? 29.743 10.766 36.495 1.00 17.83 263 LYS B N 1
ATOM 5275 C CA . LYS B 1 263 ? 31.162 11.036 36.665 1.00 18.86 263 LYS B CA 1
ATOM 5276 C C . LYS B 1 263 ? 31.502 11.365 38.117 1.00 19.41 263 LYS B C 1
ATOM 5277 O O . LYS B 1 263 ? 32.508 10.884 38.657 1.00 19.21 263 LYS B O 1
ATOM 5283 N N . ALA B 1 264 ? 30.665 12.191 38.733 1.00 20.20 264 ALA B N 1
ATOM 5284 C CA . ALA B 1 264 ? 30.837 12.613 40.125 1.00 21.38 264 ALA B CA 1
ATOM 5285 C C . ALA B 1 264 ? 30.876 11.412 41.059 1.00 22.81 264 ALA B C 1
ATOM 5286 O O . ALA B 1 264 ? 31.691 11.358 41.991 1.00 22.13 264 ALA B O 1
ATOM 5288 N N . ALA B 1 265 ? 29.995 10.450 40.804 1.00 23.68 265 ALA B N 1
ATOM 5289 C CA . ALA B 1 265 ? 29.951 9.236 41.611 1.00 25.67 265 ALA B CA 1
ATOM 5290 C C . ALA B 1 265 ? 31.251 8.436 41.499 1.00 26.71 265 ALA B C 1
ATOM 5291 O O . ALA B 1 265 ? 31.774 7.947 42.506 1.00 27.28 265 ALA B O 1
ATOM 5293 N N . ILE B 1 266 ? 31.760 8.291 40.276 1.00 27.71 266 ILE B N 1
ATOM 5294 C CA . ILE B 1 266 ? 33.009 7.568 40.038 1.00 28.85 266 ILE B CA 1
ATOM 5295 C C . ILE B 1 266 ? 34.202 8.325 40.627 1.00 30.31 266 ILE B C 1
ATOM 5296 O O . ILE B 1 266 ? 35.212 7.714 41.007 1.00 30.79 266 ILE B O 1
ATOM 5301 N N . SER B 1 267 ? 34.088 9.649 40.700 1.00 31.46 267 SER B N 1
ATOM 5302 C CA . SER B 1 267 ? 35.158 10.479 41.255 1.00 33.24 267 SER B CA 1
ATOM 5303 C C . SER B 1 267 ? 35.204 10.383 42.776 1.00 34.45 267 SER B C 1
ATOM 5304 O O . SER B 1 267 ? 36.259 10.569 43.388 1.00 34.91 267 SER B O 1
ATOM 5307 N N . LYS B 1 268 ? 34.055 10.107 43.378 1.00 35.54 268 LYS B N 1
ATOM 5308 C CA . LYS B 1 268 ? 33.948 9.999 44.829 1.00 37.05 268 LYS B CA 1
ATOM 5309 C C . LYS B 1 268 ? 34.541 8.683 45.335 1.00 37.41 268 LYS B C 1
ATOM 5310 O O . LYS B 1 268 ? 35.390 8.672 46.230 1.00 37.77 268 LYS B O 1
ATOM 5316 N N . ALA B 1 269 ? 34.098 7.586 44.732 1.00 38.02 269 ALA B N 1
ATOM 5317 C CA . ALA B 1 269 ? 34.501 6.235 45.120 1.00 38.60 269 ALA B CA 1
ATOM 5318 C C . ALA B 1 269 ? 35.882 5.806 44.630 1.00 38.87 269 ALA B C 1
ATOM 5319 O O . ALA B 1 269 ? 36.511 4.924 45.220 1.00 39.13 269 ALA B O 1
ATOM 5321 N N . GLU B 1 270 ? 36.350 6.402 43.542 1.00 39.10 270 GLU B N 1
ATOM 5322 C CA . GLU B 1 270 ? 37.618 5.972 42.978 1.00 39.30 270 GLU B CA 1
ATOM 5323 C C . GLU B 1 270 ? 38.629 7.086 42.738 1.00 39.01 270 GLU B C 1
ATOM 5324 O O . GLU B 1 270 ? 39.763 6.813 42.369 1.00 39.41 270 GLU B O 1
ATOM 5330 N N . GLY B 1 271 ? 38.230 8.336 42.929 1.00 38.71 271 GLY B N 1
ATOM 5331 C CA . GLY B 1 271 ? 39.131 9.448 42.677 1.00 38.37 271 GLY B CA 1
ATOM 5332 C C . GLY B 1 271 ? 38.883 10.086 41.319 1.00 38.30 271 GLY B C 1
ATOM 5333 O O . GLY B 1 271 ? 38.285 9.468 40.430 1.00 38.35 271 GLY B O 1
ATOM 5334 N N . LYS B 1 272 ? 39.363 11.316 41.148 1.00 37.89 272 LYS B N 1
ATOM 5335 C CA . LYS B 1 272 ? 39.122 12.075 39.922 1.00 37.62 272 LYS B CA 1
ATOM 5336 C C . LYS B 1 272 ? 39.782 11.497 38.686 1.00 36.73 272 LYS B C 1
ATOM 5337 O O . LYS B 1 272 ? 39.329 11.749 37.566 1.00 36.63 272 LYS B O 1
ATOM 5343 N N . ALA B 1 273 ? 40.865 10.751 38.881 1.00 35.56 273 ALA B N 1
ATOM 5344 C CA . ALA B 1 273 ? 41.561 10.155 37.754 1.00 34.37 273 ALA B CA 1
ATOM 5345 C C . ALA B 1 273 ? 40.649 9.125 37.101 1.00 33.38 273 ALA B C 1
ATOM 5346 O O . ALA B 1 273 ? 40.584 9.022 35.877 1.00 33.02 273 ALA B O 1
ATOM 5348 N N . ALA B 1 274 ? 39.951 8.369 37.939 1.00 32.19 274 ALA B N 1
ATOM 5349 C CA . ALA B 1 274 ? 39.020 7.349 37.478 1.00 31.62 274 ALA B CA 1
ATOM 5350 C C . ALA B 1 274 ? 37.806 7.996 36.798 1.00 31.11 274 ALA B C 1
ATOM 5351 O O . ALA B 1 274 ? 37.266 7.459 35.832 1.00 30.72 274 ALA B O 1
ATOM 5353 N N . GLY B 1 275 ? 37.384 9.145 37.324 1.00 30.59 275 GLY B N 1
ATOM 5354 C CA . GLY B 1 275 ? 36.260 9.883 36.770 1.00 30.16 275 GLY B CA 1
ATOM 5355 C C . GLY B 1 275 ? 36.566 10.409 35.383 1.00 29.92 275 GLY B C 1
ATOM 5356 O O . GLY B 1 275 ? 35.735 10.313 34.476 1.00 29.51 275 GLY B O 1
ATOM 5357 N N . GLN B 1 276 ? 37.766 10.961 35.219 1.00 29.81 276 GLN B N 1
ATOM 5358 C CA . GLN B 1 276 ? 38.205 11.492 33.933 1.00 29.98 276 GLN B CA 1
ATOM 5359 C C . GLN B 1 276 ? 38.339 10.383 32.889 1.00 29.34 276 GLN B C 1
ATOM 5360 O O . GLN B 1 276 ? 37.968 10.569 31.727 1.00 28.85 276 GLN B O 1
ATOM 5366 N N . LYS B 1 277 ? 38.845 9.228 33.319 1.00 28.60 277 LYS B N 1
ATOM 5367 C CA . LYS B 1 277 ? 39.000 8.055 32.457 1.00 28.31 277 LYS B CA 1
ATOM 5368 C C . LYS B 1 277 ? 37.657 7.552 31.933 1.00 27.37 277 LYS B C 1
ATOM 5369 O O . LYS B 1 277 ? 37.496 7.234 30.746 1.00 26.96 277 LYS B O 1
ATOM 5375 N N . ALA B 1 278 ? 36.698 7.482 32.840 1.00 26.04 278 ALA B N 1
ATOM 5376 C CA . ALA B 1 278 ? 35.349 7.041 32.506 1.00 25.69 278 ALA B CA 1
ATOM 5377 C C . ALA B 1 278 ? 34.704 7.944 31.447 1.00 25.34 278 ALA B C 1
ATOM 5378 O O . ALA B 1 278 ? 34.054 7.467 30.516 1.00 24.44 278 ALA B O 1
ATOM 5380 N N . GLU B 1 279 ? 34.929 9.248 31.582 1.00 25.25 279 GLU B N 1
ATOM 5381 C CA . GLU B 1 279 ? 34.396 10.219 30.632 1.00 25.80 279 GLU B CA 1
ATOM 5382 C C . GLU B 1 279 ? 35.106 10.062 29.298 1.00 26.45 279 GLU B C 1
ATOM 5383 O O . GLU B 1 279 ? 34.481 10.117 28.242 1.00 26.02 279 GLU B O 1
ATOM 5389 N N . GLN B 1 280 ? 36.419 9.859 29.360 1.00 27.39 280 GLN B N 1
ATOM 5390 C CA . GLN B 1 280 ? 37.238 9.665 28.162 1.00 28.77 280 GLN B CA 1
ATOM 5391 C C . GLN B 1 280 ? 36.729 8.468 27.378 1.00 28.46 280 GLN B C 1
ATOM 5392 O O . GLN B 1 280 ? 36.579 8.536 26.160 1.00 28.90 280 GLN B O 1
ATOM 5398 N N . GLN B 1 281 ? 36.462 7.375 28.087 1.00 28.38 281 GLN B N 1
ATOM 5399 C CA . GLN B 1 281 ? 35.981 6.147 27.464 1.00 28.62 281 GLN B CA 1
ATOM 5400 C C . GLN B 1 281 ? 34.558 6.282 26.922 1.00 27.77 281 GLN B C 1
ATOM 5401 O O . GLN B 1 281 ? 34.204 5.677 25.910 1.00 27.35 281 GLN B O 1
ATOM 5407 N N . ALA B 1 282 ? 33.738 7.069 27.610 1.00 27.17 282 ALA B N 1
ATOM 5408 C CA . ALA B 1 282 ? 32.371 7.296 27.165 1.00 26.50 282 ALA B CA 1
ATOM 5409 C C . ALA B 1 282 ? 32.366 8.045 25.834 1.00 26.05 282 ALA B C 1
ATOM 5410 O O . ALA B 1 282 ? 31.581 7.746 24.940 1.00 26.13 282 ALA B O 1
ATOM 5412 N N . ILE B 1 283 ? 33.260 9.011 25.715 1.00 26.29 283 ILE B N 1
ATOM 5413 C CA . ILE B 1 283 ? 33.389 9.811 24.511 1.00 27.25 283 ILE B CA 1
ATOM 5414 C C . ILE B 1 283 ? 33.908 8.948 23.374 1.00 27.81 283 ILE B C 1
ATOM 5415 O O . ILE B 1 283 ? 33.523 9.130 22.217 1.00 28.14 283 ILE B O 1
ATOM 5420 N N . ALA B 1 284 ? 34.784 8.009 23.722 1.00 28.40 284 ALA B N 1
ATOM 5421 C CA . ALA B 1 284 ? 35.375 7.079 22.766 1.00 28.87 284 ALA B CA 1
ATOM 5422 C C . ALA B 1 284 ? 34.316 6.098 22.309 1.00 28.95 284 ALA B C 1
ATOM 5423 O O . ALA B 1 284 ? 34.272 5.709 21.143 1.00 30.05 284 ALA B O 1
ATOM 5425 N N . ASP B 1 285 ? 33.464 5.697 23.245 1.00 28.76 285 ASP B N 1
ATOM 5426 C CA . ASP B 1 285 ? 32.388 4.760 22.968 1.00 28.33 285 ASP B CA 1
ATOM 5427 C C . ASP B 1 285 ? 31.277 5.397 22.117 1.00 27.48 285 ASP B C 1
ATOM 5428 O O . ASP B 1 285 ? 30.354 4.711 21.705 1.00 27.88 285 ASP B O 1
ATOM 5433 N N . GLY B 1 286 ? 31.342 6.703 21.881 1.00 26.07 286 GLY B N 1
ATOM 5434 C CA . GLY B 1 286 ? 30.303 7.390 21.118 1.00 24.22 286 GLY B CA 1
ATOM 5435 C C . GLY B 1 286 ? 29.076 7.774 21.955 1.00 22.87 286 GLY B C 1
ATOM 5436 O O . GLY B 1 286 ? 27.959 7.914 21.452 1.00 22.40 286 GLY B O 1
ATOM 5437 N N . LYS B 1 287 ? 29.273 7.936 23.253 1.00 20.95 287 LYS B N 1
ATOM 5438 C CA . LYS B 1 287 ? 28.159 8.293 24.112 1.00 19.72 287 LYS B CA 1
ATOM 5439 C C . LYS B 1 287 ? 27.982 9.793 24.109 1.00 17.87 287 LYS B C 1
ATOM 5440 O O . LYS B 1 287 ? 28.945 10.527 23.995 1.00 17.24 287 LYS B O 1
ATOM 5446 N N . LEU B 1 288 ? 26.746 10.242 24.268 1.00 16.10 288 LEU B N 1
ATOM 5447 C CA . LEU B 1 288 ? 26.465 11.665 24.389 1.00 14.28 288 LEU B CA 1
ATOM 5448 C C . LEU B 1 288 ? 26.761 12.118 25.818 1.00 13.82 288 LEU B C 1
ATOM 5449 O O . LEU B 1 288 ? 26.255 11.531 26.781 1.00 12.81 288 LEU B O 1
ATOM 5454 N N . ILE B 1 289 ? 27.592 13.150 25.957 1.00 12.74 289 ILE B N 1
ATOM 5455 C CA . ILE B 1 289 ? 27.936 13.658 27.276 1.00 12.32 289 ILE B CA 1
ATOM 5456 C C . ILE B 1 289 ? 26.884 14.634 27.773 1.00 11.18 289 ILE B C 1
ATOM 5457 O O . ILE B 1 289 ? 26.493 15.559 27.049 1.00 11.48 289 ILE B O 1
ATOM 5462 N N . ILE B 1 290 ? 26.420 14.442 29.000 1.00 9.45 290 ILE B N 1
ATOM 5463 C CA . ILE B 1 290 ? 25.492 15.401 29.602 1.00 8.64 290 ILE B CA 1
ATOM 5464 C C . ILE B 1 290 ? 26.229 16.110 30.727 1.00 8.07 290 ILE B C 1
ATOM 5465 O O . ILE B 1 290 ? 26.581 15.487 31.733 1.00 8.82 290 ILE B O 1
ATOM 5470 N N . LYS B 1 291 ? 26.468 17.401 30.556 1.00 7.09 291 LYS B N 1
ATOM 5471 C CA . LYS B 1 291 ? 27.192 18.172 31.546 1.00 6.73 291 LYS B CA 1
ATOM 5472 C C . LYS B 1 291 ? 26.357 19.365 32.006 1.00 6.65 291 LYS B C 1
ATOM 5473 O O . LYS B 1 291 ? 25.233 19.554 31.558 1.00 5.25 291 LYS B O 1
ATOM 5479 N N . ASP B 1 292 ? 26.916 20.164 32.910 1.00 6.50 292 ASP B N 1
ATOM 5480 C CA . ASP B 1 292 ? 26.180 21.326 33.406 1.00 7.86 292 ASP B CA 1
ATOM 5481 C C . ASP B 1 292 ? 27.119 22.466 33.714 1.00 8.07 292 ASP B C 1
ATOM 5482 O O . ASP B 1 292 ? 28.296 22.241 34.010 1.00 8.30 292 ASP B O 1
ATOM 5487 N N . VAL B 1 293 ? 26.598 23.688 33.659 1.00 7.59 293 VAL B N 1
ATOM 5488 C CA . VAL B 1 293 ? 27.422 24.864 33.858 1.00 7.61 293 VAL B CA 1
ATOM 5489 C C . VAL B 1 293 ? 26.601 25.946 34.535 1.00 7.13 293 VAL B C 1
ATOM 5490 O O . VAL B 1 293 ? 25.496 26.229 34.124 1.00 6.90 293 VAL B O 1
ATOM 5494 N N . ILE B 1 294 ? 27.157 26.553 35.576 1.00 6.59 294 ILE B N 1
ATOM 5495 C CA . ILE B 1 294 ? 26.478 27.649 36.255 1.00 6.61 294 ILE B CA 1
ATOM 5496 C C . ILE B 1 294 ? 26.396 28.831 35.277 1.00 7.35 294 ILE B C 1
ATOM 5497 O O . ILE B 1 294 ? 27.390 29.158 34.594 1.00 7.34 294 ILE B O 1
ATOM 5502 N N . ALA B 1 295 ? 25.208 29.444 35.226 1.00 6.97 295 ALA B N 1
ATOM 5503 C CA . ALA B 1 295 ? 24.831 30.436 34.213 1.00 8.12 295 ALA B CA 1
ATOM 5504 C C . ALA B 1 295 ? 25.823 31.549 33.974 1.00 8.83 295 ALA B C 1
ATOM 5505 O O . ALA B 1 295 ? 26.037 31.919 32.823 1.00 8.91 295 ALA B O 1
ATOM 5507 N N . ASP B 1 296 ? 26.387 32.119 35.041 1.00 8.73 296 ASP B N 1
ATOM 5508 C CA . ASP B 1 296 ? 27.311 33.230 34.854 1.00 8.70 296 ASP B CA 1
ATOM 5509 C C . ASP B 1 296 ? 28.622 32.748 34.233 1.00 8.00 296 ASP B C 1
ATOM 5510 O O . ASP B 1 296 ? 29.118 33.331 33.284 1.00 7.47 296 ASP B O 1
ATOM 5515 N N . ASN B 1 297 ? 29.155 31.660 34.761 1.00 7.00 297 ASN B N 1
ATOM 5516 C CA . ASN B 1 297 ? 30.344 31.056 34.188 1.00 6.50 297 ASN B CA 1
ATOM 5517 C C . ASN B 1 297 ? 30.093 30.623 32.746 1.00 6.46 297 ASN B C 1
ATOM 5518 O O . ASN B 1 297 ? 30.989 30.687 31.916 1.00 6.10 297 ASN B O 1
ATOM 5523 N N . PHE B 1 298 ? 28.880 30.185 32.438 1.00 5.98 298 PHE B N 1
ATOM 5524 C CA . PHE B 1 298 ? 28.580 29.754 31.078 1.00 6.59 298 PHE B CA 1
ATOM 5525 C C . PHE B 1 298 ? 28.750 30.924 30.120 1.00 7.17 298 PHE B C 1
ATOM 5526 O O . PHE B 1 298 ? 29.283 30.769 29.005 1.00 6.00 298 PHE B O 1
ATOM 5534 N N . LEU B 1 299 ? 28.280 32.097 30.547 1.00 7.23 299 LEU B N 1
ATOM 5535 C CA . LEU B 1 299 ? 28.449 33.276 29.699 1.00 8.85 299 LEU B CA 1
ATOM 5536 C C . LEU B 1 299 ? 29.945 33.538 29.451 1.00 9.00 299 LEU B C 1
ATOM 5537 O O . LEU B 1 299 ? 30.334 33.982 28.369 1.00 10.17 299 LEU B O 1
ATOM 5542 N N . GLN B 1 300 ? 30.781 33.308 30.457 1.00 8.64 300 GLN B N 1
ATOM 5543 C CA . GLN B 1 300 ? 32.220 33.489 30.265 1.00 8.14 300 GLN B CA 1
ATOM 5544 C C . GLN B 1 300 ? 32.773 32.435 29.308 1.00 8.18 300 GLN B C 1
ATOM 5545 O O . GLN B 1 300 ? 33.548 32.750 28.402 1.00 6.99 300 GLN B O 1
ATOM 5551 N N . GLN B 1 301 ? 32.357 31.188 29.517 1.00 7.06 301 GLN B N 1
ATOM 5552 C CA . GLN B 1 301 ? 32.848 30.068 28.708 1.00 7.80 301 GLN B CA 1
ATOM 5553 C C . GLN B 1 301 ? 32.455 30.109 27.232 1.00 7.59 301 GLN B C 1
ATOM 5554 O O . GLN B 1 301 ? 33.254 29.733 26.368 1.00 7.66 301 GLN B O 1
ATOM 5560 N N . ILE B 1 302 ? 31.251 30.567 26.920 1.00 7.78 302 ILE B N 1
ATOM 5561 C CA . ILE B 1 302 ? 30.868 30.602 25.507 1.00 8.65 302 ILE B CA 1
ATOM 5562 C C . ILE B 1 302 ? 31.645 31.673 24.745 1.00 8.89 302 ILE B C 1
ATOM 5563 O O . ILE B 1 302 ? 31.622 31.699 23.526 1.00 9.81 302 ILE B O 1
ATOM 5568 N N . LEU B 1 303 ? 32.309 32.561 25.481 1.00 8.81 303 LEU B N 1
ATOM 5569 C CA . LEU B 1 303 ? 33.141 33.597 24.887 1.00 9.21 303 LEU B CA 1
ATOM 5570 C C . LEU B 1 303 ? 34.591 33.136 24.831 1.00 9.10 303 LEU B C 1
ATOM 5571 O O . LEU B 1 303 ? 35.291 33.401 23.853 1.00 8.60 303 LEU B O 1
ATOM 5576 N N . LEU B 1 304 ? 35.048 32.461 25.887 1.00 8.87 304 LEU B N 1
ATOM 5577 C CA . LEU B 1 304 ? 36.447 31.998 25.951 1.00 9.00 304 LEU B CA 1
ATOM 5578 C C . LEU B 1 304 ? 36.688 30.725 25.142 1.00 9.38 304 LEU B C 1
ATOM 5579 O O . LEU B 1 304 ? 37.717 30.597 24.464 1.00 8.36 304 LEU B O 1
ATOM 5584 N N . ARG B 1 305 ? 35.767 29.771 25.238 1.00 8.53 305 ARG B N 1
ATOM 5585 C CA . ARG B 1 305 ? 35.910 28.516 24.489 1.00 9.01 305 ARG B CA 1
ATOM 5586 C C . ARG B 1 305 ? 34.551 27.933 24.081 1.00 8.87 305 ARG B C 1
ATOM 5587 O O . ARG B 1 305 ? 34.113 26.919 24.614 1.00 9.00 305 ARG B O 1
ATOM 5595 N N . PRO B 1 306 ? 33.907 28.559 23.112 1.00 8.39 306 PRO B N 1
ATOM 5596 C CA . PRO B 1 306 ? 32.606 28.082 22.621 1.00 8.34 306 PRO B CA 1
ATOM 5597 C C . PRO B 1 306 ? 32.732 26.699 21.988 1.00 8.81 306 PRO B C 1
ATOM 5598 O O . PRO B 1 306 ? 31.751 25.940 21.949 1.00 8.41 306 PRO B O 1
ATOM 5602 N N . GLU B 1 307 ? 33.930 26.399 21.486 1.00 8.67 307 GLU B N 1
ATOM 5603 C CA . GLU B 1 307 ? 34.191 25.136 20.805 1.00 10.30 307 GLU B CA 1
ATOM 5604 C C . GLU B 1 307 ? 33.935 23.936 21.705 1.00 10.28 307 GLU B C 1
ATOM 5605 O O . GLU B 1 307 ? 33.820 22.811 21.231 1.00 10.05 307 GLU B O 1
ATOM 5611 N N . ASP B 1 308 ? 33.846 24.173 23.008 1.00 10.29 308 ASP B N 1
ATOM 5612 C CA . ASP B 1 308 ? 33.618 23.074 23.955 1.00 11.29 308 ASP B CA 1
ATOM 5613 C C . ASP B 1 308 ? 32.134 22.801 24.191 1.00 10.63 308 ASP B C 1
ATOM 5614 O O . ASP B 1 308 ? 31.774 21.948 25.016 1.00 11.33 308 ASP B O 1
ATOM 5619 N N . TYR B 1 309 ? 31.272 23.517 23.473 1.00 10.02 309 TYR B N 1
ATOM 5620 C CA . TYR B 1 309 ? 29.830 23.384 23.674 1.00 9.66 309 TYR B CA 1
ATOM 5621 C C . TYR B 1 309 ? 29.119 23.064 22.374 1.00 9.54 309 TYR B C 1
ATOM 5622 O O . TYR B 1 309 ? 29.585 23.427 21.302 1.00 9.30 309 TYR B O 1
ATOM 5631 N N . SER B 1 310 ? 27.996 22.370 22.483 1.00 9.11 310 SER B N 1
ATOM 5632 C CA . SER B 1 310 ? 27.235 21.979 21.300 1.00 8.87 310 SER B CA 1
ATOM 5633 C C . SER B 1 310 ? 25.761 22.270 21.502 1.00 9.67 310 SER B C 1
ATOM 5634 O O . SER B 1 310 ? 25.253 23.291 21.052 1.00 11.08 310 SER B O 1
ATOM 5637 N N . VAL B 1 311 ? 25.061 21.351 22.160 1.00 9.29 311 VAL B N 1
ATOM 5638 C CA . VAL B 1 311 ? 23.641 21.556 22.440 1.00 8.29 311 VAL B CA 1
ATOM 5639 C C . VAL B 1 311 ? 23.497 22.053 23.857 1.00 8.30 311 VAL B C 1
ATOM 5640 O O . VAL B 1 311 ? 24.190 21.598 24.763 1.00 7.44 311 VAL B O 1
ATOM 5644 N N . VAL B 1 312 ? 22.585 22.991 24.050 1.00 7.95 312 VAL B N 1
ATOM 5645 C CA . VAL B 1 312 ? 22.355 23.559 25.371 1.00 8.15 312 VAL B CA 1
ATOM 5646 C C . VAL B 1 312 ? 20.901 23.437 25.747 1.00 8.00 312 VAL B C 1
ATOM 5647 O O . VAL B 1 312 ? 20.009 23.690 24.930 1.00 8.31 312 VAL B O 1
ATOM 5651 N N . ALA B 1 313 ? 20.665 23.017 26.979 1.00 7.63 313 ALA B N 1
ATOM 5652 C CA . ALA B 1 313 ? 19.315 22.983 27.524 1.00 7.81 313 ALA B CA 1
ATOM 5653 C C . ALA B 1 313 ? 19.272 23.942 28.717 1.00 8.10 313 ALA B C 1
ATOM 5654 O O . ALA B 1 313 ? 20.051 23.813 29.658 1.00 8.42 313 ALA B O 1
ATOM 5656 N N . THR B 1 314 ? 18.357 24.896 28.686 1.00 8.06 314 THR B N 1
ATOM 5657 C CA . THR B 1 314 ? 18.290 25.847 29.776 1.00 8.12 314 THR B CA 1
ATOM 5658 C C . THR B 1 314 ? 16.882 26.391 29.957 1.00 7.84 314 THR B C 1
ATOM 5659 O O . THR B 1 314 ? 15.955 26.094 29.177 1.00 7.37 314 THR B O 1
ATOM 5663 N N . LEU B 1 315 ? 16.722 27.161 31.019 1.00 7.23 315 LEU B N 1
ATOM 5664 C CA . LEU B 1 315 ? 15.439 27.740 31.384 1.00 7.14 315 LEU B CA 1
ATOM 5665 C C . LEU B 1 315 ? 15.071 28.926 30.493 1.00 7.71 315 LEU B C 1
ATOM 5666 O O . LEU B 1 315 ? 15.871 29.368 29.660 1.00 7.22 315 LEU B O 1
ATOM 5671 N N . ASN B 1 316 ? 13.860 29.445 30.697 1.00 7.69 316 ASN B N 1
ATOM 5672 C CA . ASN B 1 316 ? 13.313 30.525 29.870 1.00 7.64 316 ASN B CA 1
ATOM 5673 C C . ASN B 1 316 ? 14.187 31.781 29.866 1.00 8.00 316 ASN B C 1
ATOM 5674 O O . ASN B 1 316 ? 14.638 32.245 28.806 1.00 7.60 316 ASN B O 1
ATOM 5679 N N . LEU B 1 317 ? 14.426 32.329 31.053 1.00 8.02 317 LEU B N 1
ATOM 5680 C CA . LEU B 1 317 ? 15.195 33.568 31.182 1.00 9.51 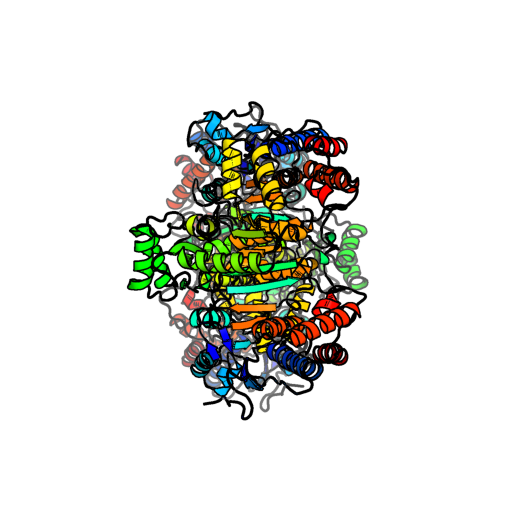317 LEU B CA 1
ATOM 5681 C C . LEU B 1 317 ? 16.648 33.378 30.705 1.00 9.26 317 LEU B C 1
ATOM 5682 O O . LEU B 1 317 ? 17.163 34.173 29.917 1.00 9.40 317 LEU B O 1
ATOM 5687 N N . ASN B 1 318 ? 17.310 32.336 31.194 1.00 8.93 318 ASN B N 1
ATOM 5688 C CA . ASN B 1 318 ? 18.701 32.080 30.802 1.00 9.68 318 ASN B CA 1
ATOM 5689 C C . ASN B 1 318 ? 18.837 31.928 29.286 1.00 9.70 318 ASN B C 1
ATOM 5690 O O . ASN B 1 318 ? 19.788 32.431 28.671 1.00 9.93 318 ASN B O 1
ATOM 5695 N N . GLY B 1 319 ? 17.874 31.218 28.700 1.00 9.11 319 GLY B N 1
ATOM 5696 C CA . GLY B 1 319 ? 17.848 30.978 27.262 1.00 9.94 319 GLY B CA 1
ATOM 5697 C C . GLY B 1 319 ? 17.823 32.275 26.490 1.00 10.16 319 GLY B C 1
ATOM 5698 O O . GLY B 1 319 ? 18.514 32.428 25.481 1.00 9.98 319 GLY B O 1
ATOM 5699 N N . ASP B 1 320 ? 17.024 33.206 26.981 1.00 10.12 320 ASP B N 1
ATOM 5700 C CA . ASP B 1 320 ? 16.888 34.526 26.363 1.00 11.06 320 ASP B CA 1
ATOM 5701 C C . ASP B 1 320 ? 18.229 35.242 26.375 1.00 10.61 320 ASP B C 1
ATOM 5702 O O . ASP B 1 320 ? 18.678 35.739 25.346 1.00 10.72 320 ASP B O 1
ATOM 5707 N N . TYR B 1 321 ? 18.881 35.279 27.535 1.00 11.06 321 TYR B N 1
ATOM 5708 C CA . TYR B 1 321 ? 20.178 35.952 27.632 1.00 10.82 321 TYR B CA 1
ATOM 5709 C C . TYR B 1 321 ? 21.276 35.260 26.807 1.00 11.32 321 TYR B C 1
ATOM 5710 O O . TYR B 1 321 ? 22.060 35.918 26.122 1.00 10.88 321 TYR B O 1
ATOM 5719 N N . VAL B 1 322 ? 21.329 33.932 26.872 1.00 10.93 322 VAL B N 1
ATOM 5720 C CA . VAL B 1 322 ? 22.350 33.184 26.128 1.00 11.12 322 VAL B CA 1
ATOM 5721 C C . VAL B 1 322 ? 22.248 33.358 24.609 1.00 11.87 322 VAL B C 1
ATOM 5722 O O . VAL B 1 322 ? 23.264 33.457 23.886 1.00 11.49 322 VAL B O 1
ATOM 5726 N N . SER B 1 323 ? 21.015 33.403 24.121 1.00 11.78 323 SER B N 1
ATOM 5727 C CA . SER B 1 323 ? 20.776 33.549 22.697 1.00 12.40 323 SER B CA 1
ATOM 5728 C C . SER B 1 323 ? 21.366 34.830 22.160 1.00 12.33 323 SER B C 1
ATOM 5729 O O . SER B 1 323 ? 21.929 34.832 21.072 1.00 11.87 323 SER B O 1
ATOM 5732 N N . ASP B 1 324 ? 21.221 35.927 22.902 1.00 11.88 324 ASP B N 1
ATOM 5733 C CA . ASP B 1 324 ? 21.742 37.196 22.406 1.00 12.00 324 ASP B CA 1
ATOM 5734 C C . ASP B 1 324 ? 23.254 37.231 22.470 1.00 11.14 324 ASP B C 1
ATOM 5735 O O . ASP B 1 324 ? 23.891 37.791 21.592 1.00 10.53 324 ASP B O 1
ATOM 5740 N N . ALA B 1 325 ? 23.833 36.667 23.526 1.00 10.54 325 ALA B N 1
ATOM 5741 C CA . ALA B 1 325 ? 25.281 36.696 23.633 1.00 10.20 325 ALA B CA 1
ATOM 5742 C C . ALA B 1 325 ? 25.919 35.863 22.534 1.00 10.44 325 ALA B C 1
ATOM 5743 O O . ALA B 1 325 ? 26.893 36.295 21.897 1.00 10.49 325 ALA B O 1
ATOM 5745 N N . LEU B 1 326 ? 25.367 34.678 22.300 1.00 10.42 326 LEU B N 1
ATOM 5746 C CA . LEU B 1 326 ? 25.889 33.796 21.269 1.00 10.53 326 LEU B CA 1
ATOM 5747 C C . LEU B 1 326 ? 25.711 34.429 19.894 1.00 9.73 326 LEU B C 1
ATOM 5748 O O . LEU B 1 326 ? 26.621 34.394 19.056 1.00 10.07 326 LEU B O 1
ATOM 5753 N N . ALA B 1 327 ? 24.540 35.016 19.649 1.00 9.07 327 ALA B N 1
ATOM 5754 C CA . ALA B 1 327 ? 24.283 35.662 18.364 1.00 8.41 327 ALA B CA 1
ATOM 5755 C C . ALA B 1 327 ? 25.335 36.746 18.068 1.00 8.07 327 ALA B C 1
ATOM 5756 O O . ALA B 1 327 ? 25.852 36.858 16.940 1.00 6.18 327 ALA B O 1
ATOM 5758 N N . ALA B 1 328 ? 25.670 37.531 19.086 1.00 6.91 328 ALA B N 1
ATOM 5759 C CA . ALA B 1 328 ? 26.640 38.598 18.891 1.00 7.37 328 ALA B CA 1
ATOM 5760 C C . ALA B 1 328 ? 27.965 38.082 18.354 1.00 6.48 328 ALA B C 1
ATOM 5761 O O . ALA B 1 328 ? 28.634 38.760 17.554 1.00 5.76 328 ALA B O 1
ATOM 5763 N N . GLU B 1 329 ? 28.345 36.894 18.795 1.00 7.22 329 GLU B N 1
ATOM 5764 C CA . GLU B 1 329 ? 29.598 36.310 18.340 1.00 7.98 329 GLU B CA 1
ATOM 5765 C C . GLU B 1 329 ? 29.630 36.080 16.846 1.00 8.69 329 GLU B C 1
ATOM 5766 O O . GLU B 1 329 ? 30.698 36.144 16.238 1.00 10.08 329 GLU B O 1
ATOM 5772 N N . VAL B 1 330 ? 28.473 35.814 16.239 1.00 8.21 330 VAL B N 1
ATOM 5773 C CA . VAL B 1 330 ? 28.450 35.524 14.818 1.00 8.26 330 VAL B CA 1
ATOM 5774 C C . VAL B 1 330 ? 27.795 36.642 14.016 1.00 8.31 330 VAL B C 1
ATOM 5775 O O . VAL B 1 330 ? 27.235 36.410 12.937 1.00 8.59 330 VAL B O 1
ATOM 5779 N N . GLY B 1 331 ? 27.856 37.856 14.561 1.00 7.63 331 GLY B N 1
ATOM 5780 C CA . GLY B 1 331 ? 27.359 39.018 13.834 1.00 8.20 331 GLY B CA 1
ATOM 5781 C C . GLY B 1 331 ? 26.153 39.727 14.427 1.00 7.92 331 GLY B C 1
ATOM 5782 O O . GLY B 1 331 ? 25.747 40.780 13.944 1.00 8.63 331 GLY B O 1
ATOM 5783 N N . GLY B 1 332 ? 25.545 39.153 15.449 1.00 7.46 332 GLY B N 1
ATOM 5784 C CA . GLY B 1 332 ? 24.404 39.832 16.045 1.00 7.27 332 GLY B CA 1
ATOM 5785 C C . GLY B 1 332 ? 23.075 39.132 15.816 1.00 7.54 332 GLY B C 1
ATOM 5786 O O . GLY B 1 332 ? 22.995 38.118 15.117 1.00 6.99 332 GLY B O 1
ATOM 5787 N N . ILE B 1 333 ? 22.014 39.694 16.387 1.00 6.71 333 ILE B N 1
ATOM 5788 C CA . ILE B 1 333 ? 20.721 39.027 16.325 1.00 7.48 333 ILE B CA 1
ATOM 5789 C C . ILE B 1 333 ? 20.044 39.183 14.981 1.00 7.99 333 ILE B C 1
ATOM 5790 O O . ILE B 1 333 ? 18.909 38.747 14.798 1.00 8.35 333 ILE B O 1
ATOM 5795 N N . GLY B 1 334 ? 20.760 39.789 14.032 1.00 8.29 334 GLY B N 1
ATOM 5796 C CA . GLY B 1 334 ? 20.311 39.787 12.660 1.00 8.40 334 GLY B CA 1
ATOM 5797 C C . GLY B 1 334 ? 20.719 38.485 11.958 1.00 8.90 334 GLY B C 1
ATOM 5798 O O . GLY B 1 334 ? 20.349 38.286 10.804 1.00 9.43 334 GLY B O 1
ATOM 5799 N N . MET B 1 335 ? 21.464 37.606 12.638 1.00 9.03 335 MET B N 1
ATOM 5800 C CA . MET B 1 335 ? 21.881 36.300 12.068 1.00 8.91 335 MET B CA 1
ATOM 5801 C C . MET B 1 335 ? 21.471 35.136 12.988 1.00 8.62 335 MET B C 1
ATOM 5802 O O . MET B 1 335 ? 22.245 34.208 13.235 1.00 9.45 335 MET B O 1
ATOM 5807 N N . ALA B 1 336 ? 20.243 35.174 13.474 1.00 8.65 336 ALA B N 1
ATOM 5808 C CA . ALA B 1 336 ? 19.852 34.289 14.559 1.00 7.82 336 ALA B CA 1
ATOM 5809 C C . ALA B 1 336 ? 18.412 33.828 14.419 1.00 8.04 336 ALA B C 1
ATOM 5810 O O . ALA B 1 336 ? 17.486 34.490 14.873 1.00 7.76 336 ALA B O 1
ATOM 5812 N N . PRO B 1 337 ? 18.224 32.678 13.800 1.00 7.77 337 PRO B N 1
ATOM 5813 C CA . PRO B 1 337 ? 16.884 32.143 13.566 1.00 7.93 337 PRO B CA 1
ATOM 5814 C C . PRO B 1 337 ? 16.322 31.445 14.798 1.00 8.25 337 PRO B C 1
ATOM 5815 O O . PRO B 1 337 ? 17.049 31.166 15.760 1.00 8.26 337 PRO B O 1
ATOM 5819 N N . GLY B 1 338 ? 15.031 31.142 14.759 1.00 8.25 338 GLY B N 1
ATOM 5820 C CA . GLY B 1 338 ? 14.413 30.412 15.856 1.00 7.68 338 GLY B CA 1
ATOM 5821 C C . GLY B 1 338 ? 13.089 29.763 15.515 1.00 7.61 338 GLY B C 1
ATOM 5822 O O . GLY B 1 338 ? 12.419 30.097 14.533 1.00 6.61 338 GLY B O 1
ATOM 5823 N N . ALA B 1 339 ? 12.698 28.824 16.364 1.00 7.33 339 ALA B N 1
ATOM 5824 C CA . ALA B 1 339 ? 11.415 28.183 16.221 1.00 6.87 339 ALA B CA 1
ATOM 5825 C C . ALA B 1 339 ? 10.815 27.918 17.602 1.00 6.72 339 ALA B C 1
ATOM 5826 O O . ALA B 1 339 ? 11.539 27.584 18.548 1.00 8.12 339 ALA B O 1
ATOM 5828 N N . ASN B 1 340 ? 9.507 28.142 17.720 1.00 6.63 340 ASN B N 1
ATOM 5829 C CA . ASN B 1 340 ? 8.737 27.840 18.913 1.00 6.61 340 ASN B CA 1
ATOM 5830 C C . ASN B 1 340 ? 7.961 26.556 18.569 1.00 6.97 340 ASN B C 1
ATOM 5831 O O . ASN B 1 340 ? 7.147 26.565 17.637 1.00 6.69 340 ASN B O 1
ATOM 5836 N N . LEU B 1 341 ? 8.205 25.478 19.312 1.00 6.31 341 LEU B N 1
ATOM 5837 C CA . LEU B 1 341 ? 7.634 24.177 18.972 1.00 7.16 341 LEU B CA 1
ATOM 5838 C C . LEU B 1 341 ? 6.932 23.486 20.128 1.00 6.84 341 LEU B C 1
ATOM 5839 O O . LEU B 1 341 ? 7.418 23.493 21.258 1.00 6.00 341 LEU B O 1
ATOM 5844 N N . SER B 1 342 ? 5.779 22.907 19.833 1.00 7.76 342 SER B N 1
ATOM 5845 C CA . SER B 1 342 ? 5.138 21.995 20.763 1.00 8.79 342 SER B CA 1
ATOM 5846 C C . SER B 1 342 ? 5.389 20.629 20.134 1.00 10.78 342 SER B C 1
ATOM 5847 O O . SER B 1 342 ? 6.322 20.478 19.332 1.00 10.79 342 SER B O 1
ATOM 5850 N N . ASP B 1 343 ? 4.582 19.629 20.485 1.00 12.10 343 ASP B N 1
ATOM 5851 C CA . ASP B 1 343 ? 4.747 18.333 19.846 1.00 13.89 343 ASP B CA 1
ATOM 5852 C C . ASP B 1 343 ? 3.969 18.273 18.533 1.00 13.77 343 ASP B C 1
ATOM 5853 O O . ASP B 1 343 ? 4.151 17.343 17.750 1.00 15.35 343 ASP B O 1
ATOM 5858 N N . THR B 1 344 ? 3.108 19.254 18.285 1.00 12.79 344 THR B N 1
ATOM 5859 C CA . THR B 1 344 ? 2.274 19.248 17.080 1.00 12.40 344 THR B CA 1
ATOM 5860 C C . THR B 1 344 ? 2.334 20.530 16.254 1.00 12.12 344 THR B C 1
ATOM 5861 O O . THR B 1 344 ? 2.113 20.492 15.047 1.00 11.64 344 THR B O 1
ATOM 5865 N N . HIS B 1 345 ? 2.620 21.658 16.898 1.00 10.00 345 HIS B N 1
ATOM 5866 C CA . HIS B 1 345 ? 2.539 22.945 16.212 1.00 10.06 345 HIS B CA 1
ATOM 5867 C C . HIS B 1 345 ? 3.864 23.691 16.223 1.00 9.20 345 HIS B C 1
ATOM 5868 O O . HIS B 1 345 ? 4.733 23.396 17.025 1.00 9.05 345 HIS B O 1
ATOM 5875 N N . ALA B 1 346 ? 4.003 24.681 15.357 1.00 8.46 346 ALA B N 1
ATOM 5876 C CA . ALA B 1 346 ? 5.270 25.374 15.258 1.00 8.26 346 ALA B CA 1
ATOM 5877 C C . ALA B 1 346 ? 5.072 26.810 14.807 1.00 8.03 346 ALA B C 1
ATOM 5878 O O . ALA B 1 346 ? 4.337 27.056 13.849 1.00 8.76 346 ALA B O 1
ATOM 5880 N N . ILE B 1 347 ? 5.719 27.753 15.484 1.00 7.10 347 ILE B N 1
ATOM 5881 C CA . ILE B 1 347 ? 5.740 29.143 15.030 1.00 7.28 347 ILE B CA 1
ATOM 5882 C C . ILE B 1 347 ? 7.208 29.546 14.853 1.00 7.49 347 ILE B C 1
ATOM 5883 O O . ILE B 1 347 ? 7.985 29.532 15.802 1.00 7.64 347 ILE B O 1
ATOM 5888 N N . PHE B 1 348 ? 7.591 29.849 13.626 1.00 7.49 348 PHE B N 1
ATOM 5889 C CA . PHE B 1 348 ? 8.978 30.210 13.345 1.00 7.42 348 PHE B CA 1
ATOM 5890 C C . PHE B 1 348 ? 9.137 31.717 13.524 1.00 7.34 348 PHE B C 1
ATOM 5891 O O . PHE B 1 348 ? 8.247 32.473 13.177 1.00 7.38 348 PHE B O 1
ATOM 5899 N N . GLU B 1 349 ? 10.264 32.147 14.084 1.00 8.07 349 GLU B N 1
ATOM 5900 C CA . GLU B 1 349 ? 10.397 33.533 14.501 1.00 9.16 349 GLU B CA 1
ATOM 5901 C C . GLU B 1 349 ? 11.860 33.844 14.784 1.00 9.08 349 GLU B C 1
ATOM 5902 O O . GLU B 1 349 ? 12.550 33.056 15.411 1.00 9.28 349 GLU B O 1
ATOM 5908 N N . ALA B 1 350 ? 12.331 34.994 14.322 1.00 8.91 350 ALA B N 1
ATOM 5909 C CA . ALA B 1 350 ? 13.698 35.409 14.588 1.00 8.89 350 ALA B CA 1
ATOM 5910 C C . ALA B 1 350 ? 13.912 35.664 16.069 1.00 9.21 350 ALA B C 1
ATOM 5911 O O . ALA B 1 350 ? 12.955 35.900 16.821 1.00 8.91 350 ALA B O 1
ATOM 5913 N N . THR B 1 351 ? 15.176 35.625 16.479 1.00 8.83 351 THR B N 1
ATOM 5914 C CA . THR B 1 351 ? 15.534 35.954 17.855 1.00 9.31 351 THR B CA 1
ATOM 5915 C C . THR B 1 351 ? 15.319 37.440 18.152 1.00 9.07 351 THR B C 1
ATOM 5916 O O . THR B 1 351 ? 15.027 37.804 19.289 1.00 9.46 351 THR B O 1
ATOM 5920 N N . HIS B 1 352 ? 15.425 38.287 17.131 1.00 8.39 352 HIS B N 1
ATOM 5921 C CA . HIS B 1 352 ? 15.393 39.741 17.322 1.00 8.75 352 HIS B CA 1
ATOM 5922 C C . HIS B 1 352 ? 14.026 40.390 17.519 1.00 8.11 352 HIS B C 1
ATOM 5923 O O . HIS B 1 352 ? 12.982 39.796 17.240 1.00 8.89 352 HIS B O 1
ATOM 5930 N N . GLY B 1 353 ? 14.068 41.645 17.969 1.00 7.62 353 GLY B N 1
ATOM 5931 C CA . GLY B 1 353 ? 12.877 42.430 18.190 1.00 7.27 353 GLY B CA 1
ATOM 5932 C C . GLY B 1 353 ? 12.526 43.390 17.072 1.00 7.59 353 GLY B C 1
ATOM 5933 O O . GLY B 1 353 ? 12.944 43.221 15.920 1.00 6.75 353 GLY B O 1
ATOM 5934 N N . THR B 1 354 ? 11.784 44.436 17.424 1.00 7.51 354 THR B N 1
ATOM 5935 C CA . THR B 1 354 ? 11.239 45.352 16.423 1.00 8.48 354 THR B CA 1
ATOM 5936 C C . THR B 1 354 ? 12.221 46.405 15.939 1.00 9.06 354 THR B C 1
ATOM 5937 O O . THR B 1 354 ? 11.916 47.155 15.008 1.00 7.50 354 THR B O 1
ATOM 5941 N N . ALA B 1 355 ? 13.369 46.479 16.607 1.00 9.49 355 ALA B N 1
ATOM 5942 C CA . ALA B 1 355 ? 14.443 47.408 16.255 1.00 10.71 355 ALA B CA 1
ATOM 5943 C C . ALA B 1 355 ? 13.992 48.826 15.910 1.00 11.80 355 ALA B C 1
ATOM 5944 O O . ALA B 1 355 ? 14.230 49.332 14.796 1.00 11.67 355 ALA B O 1
ATOM 5946 N N . PRO B 1 356 ? 13.418 49.500 16.897 1.00 12.70 356 PRO B N 1
ATOM 5947 C CA . PRO B 1 356 ? 12.919 50.861 16.696 1.00 13.39 356 PRO B CA 1
ATOM 5948 C C . PRO B 1 356 ? 14.005 51.824 16.204 1.00 13.66 356 PRO B C 1
ATOM 5949 O O . PRO B 1 356 ? 13.655 52.793 15.537 1.00 13.38 356 PRO B O 1
ATOM 5953 N N . ASP B 1 357 ? 15.281 51.572 16.488 1.00 13.39 357 ASP B N 1
ATOM 5954 C CA . ASP B 1 357 ? 16.315 52.521 16.044 1.00 13.99 357 ASP B CA 1
ATOM 5955 C C . ASP B 1 357 ? 16.515 52.509 14.522 1.00 14.21 357 ASP B C 1
ATOM 5956 O O . ASP B 1 357 ? 17.098 53.445 13.971 1.00 14.17 357 ASP B O 1
ATOM 5961 N N . ILE B 1 358 ? 16.040 51.468 13.836 1.00 13.35 358 ILE B N 1
ATOM 5962 C CA . ILE B 1 358 ? 16.181 51.431 12.373 1.00 13.57 358 ILE B CA 1
ATOM 5963 C C . ILE B 1 358 ? 14.851 51.161 11.682 1.00 13.68 358 ILE B C 1
ATOM 5964 O O . ILE B 1 358 ? 14.799 51.025 10.468 1.00 13.74 358 ILE B O 1
ATOM 5969 N N . ALA B 1 359 ? 13.770 51.084 12.447 1.00 13.80 359 ALA B N 1
ATOM 5970 C CA . ALA B 1 359 ? 12.477 50.830 11.822 1.00 13.67 359 ALA B CA 1
ATOM 5971 C C . ALA B 1 359 ? 12.167 51.994 10.873 1.00 14.52 359 ALA B C 1
ATOM 5972 O O . ALA B 1 359 ? 12.469 53.144 11.178 1.00 13.83 359 ALA B O 1
ATOM 5974 N N . GLY B 1 360 ? 11.595 51.666 9.722 1.00 14.68 360 GLY B N 1
ATOM 5975 C CA . GLY B 1 360 ? 11.187 52.632 8.727 1.00 15.47 360 GLY B CA 1
ATOM 5976 C C . GLY B 1 360 ? 12.298 53.047 7.786 1.00 16.08 360 GLY B C 1
ATOM 5977 O O . GLY B 1 360 ? 12.077 53.860 6.885 1.00 16.32 360 GLY B O 1
ATOM 5978 N N . GLN B 1 361 ? 13.487 52.477 7.969 1.00 15.31 361 GLN B N 1
ATOM 5979 C CA . GLN B 1 361 ? 14.647 52.902 7.192 1.00 15.54 361 GLN B CA 1
ATOM 5980 C C . GLN B 1 361 ? 15.114 51.900 6.129 1.00 14.68 361 GLN B C 1
ATOM 5981 O O . GLN B 1 361 ? 16.106 52.147 5.447 1.00 14.92 361 GLN B O 1
ATOM 5987 N N . GLY B 1 362 ? 14.401 50.785 5.992 1.00 14.13 362 GLY B N 1
ATOM 5988 C CA . GLY B 1 362 ? 14.769 49.741 5.042 1.00 13.31 362 GLY B CA 1
ATOM 5989 C C . GLY B 1 362 ? 16.193 49.240 5.216 1.00 13.30 362 GLY B C 1
ATOM 5990 O O . GLY B 1 362 ? 16.890 48.979 4.228 1.00 13.82 362 GLY B O 1
ATOM 5991 N N . LYS B 1 363 ? 16.628 49.087 6.468 1.00 12.36 363 LYS B N 1
ATOM 5992 C CA . LYS B 1 363 ? 17.999 48.659 6.765 1.00 11.08 363 LYS B CA 1
ATOM 5993 C C . LYS B 1 363 ? 18.131 47.278 7.394 1.00 9.81 363 LYS B C 1
ATOM 5994 O O . LYS B 1 363 ? 19.196 46.657 7.329 1.00 9.11 363 LYS B O 1
ATOM 6000 N N . ALA B 1 364 ? 17.066 46.813 8.027 1.00 8.81 364 ALA B N 1
ATOM 6001 C CA . ALA B 1 364 ? 17.120 45.568 8.786 1.00 8.26 364 ALA B CA 1
ATOM 6002 C C . ALA B 1 364 ? 17.670 44.349 8.039 1.00 8.00 364 ALA B C 1
ATOM 6003 O O . ALA B 1 364 ? 17.366 44.120 6.870 1.00 8.16 364 ALA B O 1
ATOM 6005 N N . ASN B 1 365 ? 18.491 43.577 8.735 1.00 7.94 365 ASN B N 1
ATOM 6006 C CA . ASN B 1 365 ? 18.995 42.308 8.227 1.00 7.84 365 ASN B CA 1
ATOM 6007 C C . ASN B 1 365 ? 17.859 41.265 8.273 1.00 8.53 365 ASN B C 1
ATOM 6008 O O . ASN B 1 365 ? 17.369 40.914 9.344 1.00 7.80 365 ASN B O 1
ATOM 6013 N N . PRO B 1 366 ? 17.409 40.779 7.121 1.00 8.38 366 PRO B N 1
ATOM 6014 C CA . PRO B 1 366 ? 16.342 39.795 7.120 1.00 8.67 366 PRO B CA 1
ATOM 6015 C C . PRO B 1 366 ? 16.880 38.378 7.264 1.00 8.64 366 PRO B C 1
ATOM 6016 O O . PRO B 1 366 ? 16.079 37.452 7.213 1.00 8.80 366 PRO B O 1
ATOM 6020 N N . SER B 1 367 ? 18.190 38.206 7.455 1.00 8.30 367 SER B N 1
ATOM 6021 C CA . SER B 1 367 ? 18.750 36.861 7.583 1.00 8.55 367 SER B CA 1
ATOM 6022 C C . SER B 1 367 ? 18.137 36.004 8.722 1.00 7.97 367 SER B C 1
ATOM 6023 O O . SER B 1 367 ? 17.876 34.824 8.546 1.00 7.53 367 SER B O 1
ATOM 6026 N N . SER B 1 368 ? 17.910 36.587 9.884 1.00 7.26 368 SER B N 1
ATOM 6027 C CA . SER B 1 368 ? 17.328 35.811 10.984 1.00 7.52 368 SER B CA 1
ATOM 6028 C C . SER B 1 368 ? 15.993 35.198 10.591 1.00 7.20 368 SER B C 1
ATOM 6029 O O . SER B 1 368 ? 15.761 33.997 10.803 1.00 7.63 368 SER B O 1
ATOM 6032 N N . LEU B 1 369 ? 15.107 36.010 10.025 1.00 6.65 369 LEU B N 1
ATOM 6033 C CA . LEU B 1 369 ? 13.778 35.490 9.667 1.00 7.03 369 LEU B CA 1
ATOM 6034 C C . LEU B 1 369 ? 13.896 34.506 8.483 1.00 6.94 369 LEU B C 1
ATOM 6035 O O . LEU B 1 369 ? 13.195 33.498 8.423 1.00 6.68 369 LEU B O 1
ATOM 6040 N N . ILE B 1 370 ? 14.787 34.801 7.544 1.00 6.58 370 ILE B N 1
ATOM 6041 C CA . ILE B 1 370 ? 15.002 33.888 6.411 1.00 6.70 370 ILE B CA 1
ATOM 6042 C C . ILE B 1 370 ? 15.483 32.535 6.896 1.00 7.25 370 ILE B C 1
ATOM 6043 O O . ILE B 1 370 ? 15.034 31.486 6.419 1.00 7.96 370 ILE B O 1
ATOM 6048 N N . LEU B 1 371 ? 16.400 32.551 7.851 1.00 6.75 371 LEU B N 1
ATOM 6049 C CA . LEU B 1 371 ? 16.955 31.311 8.372 1.00 6.46 371 LEU B CA 1
ATOM 6050 C C . LEU B 1 371 ? 15.929 30.602 9.254 1.00 6.27 371 LEU B C 1
ATOM 6051 O O . LEU B 1 371 ? 16.000 29.389 9.447 1.00 6.38 371 LEU B O 1
ATOM 6056 N N . SER B 1 372 ? 14.979 31.367 9.796 1.00 5.85 372 SER B N 1
ATOM 6057 C CA . SER B 1 372 ? 13.875 30.769 10.530 1.00 5.93 372 SER B CA 1
ATOM 6058 C C . SER B 1 372 ? 12.970 30.038 9.521 1.00 6.66 372 SER B C 1
ATOM 6059 O O . SER B 1 372 ? 12.426 28.973 9.812 1.00 6.47 372 SER B O 1
ATOM 6062 N N . ALA B 1 373 ? 12.783 30.642 8.346 1.00 7.03 373 ALA B N 1
ATOM 6063 C CA . ALA B 1 373 ? 11.991 30.000 7.281 1.00 8.04 373 ALA B CA 1
ATOM 6064 C C . ALA B 1 373 ? 12.722 28.760 6.756 1.00 8.56 373 ALA B C 1
ATOM 6065 O O . ALA B 1 373 ? 12.080 27.790 6.323 1.00 9.33 373 ALA B O 1
ATOM 6067 N N . VAL B 1 374 ? 14.057 28.768 6.812 1.00 8.64 374 VAL B N 1
ATOM 6068 C CA . VAL B 1 374 ? 14.829 27.563 6.475 1.00 7.81 374 VAL B CA 1
ATOM 6069 C C . VAL B 1 374 ? 14.430 26.434 7.435 1.00 8.29 374 VAL B C 1
ATOM 6070 O O . VAL B 1 374 ? 14.203 25.273 7.038 1.00 7.66 374 VAL B O 1
ATOM 6074 N N . MET B 1 375 ? 14.344 26.770 8.712 1.00 7.69 375 MET B N 1
ATOM 6075 C CA . MET B 1 375 ? 13.893 25.794 9.701 1.00 8.29 375 MET B CA 1
ATOM 6076 C C . MET B 1 375 ? 12.458 25.347 9.361 1.00 8.22 375 MET B C 1
ATOM 6077 O O . MET B 1 375 ? 12.098 24.168 9.489 1.00 8.27 375 MET B O 1
ATOM 6082 N N . MET B 1 376 ? 11.632 26.299 8.949 1.00 7.87 376 MET B N 1
ATOM 6083 C CA . MET B 1 376 ? 10.246 25.973 8.598 1.00 8.08 376 MET B CA 1
ATOM 6084 C C . MET B 1 376 ? 10.205 24.975 7.425 1.00 8.46 376 MET B C 1
ATOM 6085 O O . MET B 1 376 ? 9.488 23.978 7.464 1.00 8.44 376 MET B O 1
ATOM 6090 N N . LEU B 1 377 ? 10.970 25.261 6.375 1.00 7.66 377 LEU B N 1
ATOM 6091 C CA . LEU B 1 377 ? 11.032 24.374 5.213 1.00 7.47 377 LEU B CA 1
ATOM 6092 C C . LEU B 1 377 ? 11.521 22.988 5.609 1.00 7.74 377 LEU B C 1
ATOM 6093 O O . LEU B 1 377 ? 11.002 21.993 5.113 1.00 8.16 377 LEU B O 1
ATOM 6098 N N . GLU B 1 378 ? 12.536 22.897 6.467 1.00 7.85 378 GLU B N 1
ATOM 6099 C CA . GLU B 1 378 ? 12.956 21.571 6.944 1.00 9.93 378 GLU B CA 1
ATOM 6100 C C . GLU B 1 378 ? 11.801 20.893 7.704 1.00 9.69 378 GLU B C 1
ATOM 6101 O O . GLU B 1 378 ? 11.590 19.698 7.576 1.00 9.48 378 GLU B O 1
ATOM 6107 N N . HIS B 1 379 ? 11.034 21.676 8.458 1.00 9.40 379 HIS B N 1
ATOM 6108 C CA . HIS B 1 379 ? 9.902 21.156 9.231 1.00 9.90 379 HIS B CA 1
ATOM 6109 C C . HIS B 1 379 ? 8.863 20.593 8.269 1.00 9.95 379 HIS B C 1
ATOM 6110 O O . HIS B 1 379 ? 8.224 19.577 8.547 1.00 9.47 379 HIS B O 1
ATOM 6117 N N . LEU B 1 380 ? 8.707 21.253 7.126 1.00 10.26 380 LEU B N 1
ATOM 6118 C CA . LEU B 1 380 ? 7.752 20.804 6.103 1.00 10.88 380 LEU B CA 1
ATOM 6119 C C . LEU B 1 380 ? 8.289 19.675 5.225 1.00 11.76 380 LEU B C 1
ATOM 6120 O O . LEU B 1 380 ? 7.578 19.192 4.332 1.00 11.93 380 LEU B O 1
ATOM 6125 N N . GLY B 1 381 ? 9.527 19.261 5.458 1.00 11.60 381 GLY B N 1
ATOM 6126 C CA . GLY B 1 381 ? 10.130 18.236 4.613 1.00 12.38 381 GLY B CA 1
ATOM 6127 C C . GLY B 1 381 ? 10.484 18.740 3.212 1.00 13.00 381 GLY B C 1
ATOM 6128 O O . GLY B 1 381 ? 10.658 17.941 2.271 1.00 13.04 381 GLY B O 1
ATOM 6129 N N . TRP B 1 382 ? 10.580 20.058 3.054 1.00 11.43 382 TRP B N 1
ATOM 6130 C CA . TRP B 1 382 ? 11.050 20.609 1.797 1.00 12.02 382 TRP B CA 1
ATOM 6131 C C . TRP B 1 382 ? 12.538 20.930 1.979 1.00 12.18 382 TRP B C 1
ATOM 6132 O O . TRP B 1 382 ? 12.952 22.098 1.924 1.00 11.97 382 TRP B O 1
ATOM 6143 N N . GLY B 1 383 ? 13.347 19.893 2.206 1.00 12.49 383 GLY B N 1
ATOM 6144 C CA . GLY B 1 383 ? 14.780 20.069 2.449 1.00 13.32 383 GLY B CA 1
ATOM 6145 C C . GLY B 1 383 ? 15.603 20.714 1.334 1.00 14.11 383 GLY B C 1
ATOM 6146 O O . GLY B 1 383 ? 16.559 21.440 1.595 1.00 13.56 383 GLY B O 1
ATOM 6147 N N . GLU B 1 384 ? 15.232 20.419 0.089 1.00 14.44 384 GLU B N 1
ATOM 6148 C CA . GLU B 1 384 ? 15.944 20.963 -1.064 1.00 15.39 384 GLU B CA 1
ATOM 6149 C C . GLU B 1 384 ? 15.829 22.481 -1.109 1.00 14.54 384 GLU B C 1
ATOM 6150 O O . GLU B 1 384 ? 16.807 23.176 -1.395 1.00 14.38 384 GLU B O 1
ATOM 6156 N N . ALA B 1 385 ? 14.626 22.991 -0.864 1.00 13.06 385 ALA B N 1
ATOM 6157 C CA . ALA B 1 385 ? 14.430 24.438 -0.827 1.00 12.36 385 ALA B CA 1
ATOM 6158 C C . ALA B 1 385 ? 15.146 25.038 0.386 1.00 11.66 385 ALA B C 1
ATOM 6159 O O . ALA B 1 385 ? 15.697 26.128 0.299 1.00 11.74 385 ALA B O 1
ATOM 6161 N N . ALA B 1 386 ? 15.119 24.332 1.518 1.00 11.21 386 ALA B N 1
ATOM 6162 C CA . ALA B 1 386 ? 15.837 24.818 2.702 1.00 11.30 386 ALA B CA 1
ATOM 6163 C C . ALA B 1 386 ? 17.326 24.922 2.389 1.00 12.15 386 ALA B C 1
ATOM 6164 O O . ALA B 1 386 ? 17.949 25.970 2.611 1.00 12.28 386 ALA B O 1
ATOM 6166 N N . GLN B 1 387 ? 17.900 23.826 1.888 1.00 12.32 387 GLN B N 1
ATOM 6167 C CA . GLN B 1 387 ? 19.333 23.800 1.548 1.00 13.44 387 GLN B CA 1
ATOM 6168 C C . GLN B 1 387 ? 19.744 24.844 0.491 1.00 12.60 387 GLN B C 1
ATOM 6169 O O . GLN B 1 387 ? 20.871 25.381 0.516 1.00 11.97 387 GLN B O 1
ATOM 6175 N N . ALA B 1 388 ? 18.849 25.134 -0.445 1.00 11.68 388 ALA B N 1
ATOM 6176 C CA . ALA B 1 388 ? 19.138 26.151 -1.452 1.00 11.43 388 ALA B CA 1
ATOM 6177 C C . ALA B 1 388 ? 19.312 27.553 -0.845 1.00 10.61 388 ALA B C 1
ATOM 6178 O O . ALA B 1 388 ? 20.197 28.317 -1.234 1.00 9.24 388 ALA B O 1
ATOM 6180 N N . ILE B 1 389 ? 18.434 27.902 0.091 1.00 9.35 389 ILE B N 1
ATOM 6181 C CA . ILE B 1 389 ? 18.528 29.193 0.763 1.00 8.16 389 ILE B CA 1
ATOM 6182 C C . ILE B 1 389 ? 19.812 29.284 1.578 1.00 8.28 389 ILE B C 1
ATOM 6183 O O . ILE B 1 389 ? 20.472 30.325 1.590 1.00 8.55 389 ILE B O 1
ATOM 6188 N N . VAL B 1 390 ? 20.175 28.198 2.254 1.00 8.02 390 VAL B N 1
ATOM 6189 C CA . VAL B 1 390 ? 21.410 28.195 3.038 1.00 8.76 390 VAL B CA 1
ATOM 6190 C C . VAL B 1 390 ? 22.609 28.421 2.118 1.00 8.36 390 VAL B C 1
ATOM 6191 O O . VAL B 1 390 ? 23.488 29.201 2.424 1.00 8.32 390 VAL B O 1
ATOM 6195 N N . ALA B 1 391 ? 22.622 27.720 0.986 1.00 8.49 391 ALA B N 1
ATOM 6196 C CA . ALA B 1 391 ? 23.711 27.889 0.024 1.00 8.86 391 ALA B CA 1
ATOM 6197 C C . ALA B 1 391 ? 23.780 29.329 -0.503 1.00 9.40 391 ALA B C 1
ATOM 6198 O O . ALA B 1 391 ? 24.867 29.886 -0.693 1.00 8.78 391 ALA B O 1
ATOM 6200 N N . ALA B 1 392 ? 22.624 29.926 -0.754 1.00 8.46 392 ALA B N 1
ATOM 6201 C CA . ALA B 1 392 ? 22.614 31.292 -1.243 1.00 9.20 392 ALA B CA 1
ATOM 6202 C C . ALA B 1 392 ? 23.107 32.245 -0.150 1.00 9.68 392 ALA B C 1
ATOM 6203 O O . ALA B 1 392 ? 23.821 33.216 -0.426 1.00 9.92 392 ALA B O 1
ATOM 6205 N N . MET B 1 393 ? 22.733 31.951 1.093 1.00 10.04 393 MET B N 1
ATOM 6206 C CA . MET B 1 393 ? 23.146 32.770 2.230 1.00 10.92 393 MET B CA 1
ATOM 6207 C C . MET B 1 393 ? 24.659 32.667 2.433 1.00 10.84 393 MET B C 1
ATOM 6208 O O . MET B 1 393 ? 25.343 33.676 2.572 1.00 10.71 393 MET B O 1
ATOM 6213 N N . ASN B 1 394 ? 25.174 31.444 2.459 1.00 11.66 394 ASN B N 1
ATOM 6214 C CA . ASN B 1 394 ? 26.603 31.225 2.628 1.00 11.94 394 ASN B CA 1
ATOM 6215 C C . ASN B 1 394 ? 27.405 32.038 1.596 1.00 11.91 394 ASN B C 1
ATOM 6216 O O . ASN B 1 394 ? 28.362 32.739 1.937 1.00 11.42 394 ASN B O 1
ATOM 6221 N N . ALA B 1 395 ? 26.983 31.918 0.335 1.00 11.23 395 ALA B N 1
ATOM 6222 C CA . ALA B 1 395 ? 27.640 32.576 -0.798 1.00 11.35 395 ALA B CA 1
ATOM 6223 C C . ALA B 1 395 ? 27.556 34.102 -0.744 1.00 11.07 395 ALA B C 1
ATOM 6224 O O . ALA B 1 395 ? 28.544 34.800 -0.971 1.00 11.63 395 ALA B O 1
ATOM 6226 N N . THR B 1 396 ? 26.385 34.617 -0.395 1.00 10.69 396 THR B N 1
ATOM 6227 C CA . THR B 1 396 ? 26.172 36.044 -0.356 1.00 10.39 396 THR B CA 1
ATOM 6228 C C . THR B 1 396 ? 26.994 36.721 0.748 1.00 10.32 396 THR B C 1
ATOM 6229 O O . THR B 1 396 ? 27.567 37.800 0.543 1.00 11.31 396 THR B O 1
ATOM 6233 N N . ILE B 1 397 ? 27.051 36.081 1.915 1.00 10.13 397 ILE B N 1
ATOM 6234 C CA . ILE B 1 397 ? 27.806 36.618 3.044 1.00 10.01 397 ILE B CA 1
ATOM 6235 C C . ILE B 1 397 ? 29.302 36.533 2.736 1.00 9.79 397 ILE B C 1
ATOM 6236 O O . ILE B 1 397 ? 30.057 37.471 2.989 1.00 9.77 397 ILE B O 1
ATOM 6241 N N . ALA B 1 398 ? 29.731 35.406 2.186 1.00 9.73 398 ALA B N 1
ATOM 6242 C CA . ALA B 1 398 ? 31.145 35.187 1.875 1.00 10.93 398 ALA B CA 1
ATOM 6243 C C . ALA B 1 398 ? 31.606 36.162 0.816 1.00 11.56 398 ALA B C 1
ATOM 6244 O O . ALA B 1 398 ? 32.791 36.502 0.739 1.00 11.78 398 ALA B O 1
ATOM 6246 N N . ALA B 1 399 ? 30.657 36.610 0.000 1.00 12.12 399 ALA B N 1
ATOM 6247 C CA . ALA B 1 399 ? 30.947 37.568 -1.051 1.00 12.64 399 ALA B CA 1
ATOM 6248 C C . ALA B 1 399 ? 31.092 38.971 -0.483 1.00 13.55 399 ALA B C 1
ATOM 6249 O O . ALA B 1 399 ? 31.506 39.898 -1.189 1.00 13.51 399 ALA B O 1
ATOM 6251 N N . GLY B 1 400 ? 30.724 39.155 0.781 1.00 13.54 400 GLY B N 1
ATOM 6252 C CA . GLY B 1 400 ? 30.866 40.468 1.401 1.00 13.85 400 GLY B CA 1
ATOM 6253 C C . GLY B 1 400 ? 29.663 41.357 1.141 1.00 13.92 400 GLY B C 1
ATOM 6254 O O . GLY B 1 400 ? 29.753 42.586 1.288 1.00 14.22 400 GLY B O 1
ATOM 6255 N N . GLU B 1 401 ? 28.547 40.736 0.751 1.00 13.28 401 GLU B N 1
ATOM 6256 C CA . GLU B 1 401 ? 27.307 41.444 0.456 1.00 13.38 401 GLU B CA 1
ATOM 6257 C C . GLU B 1 401 ? 26.421 41.346 1.688 1.00 12.94 401 GLU B C 1
ATOM 6258 O O . GLU B 1 401 ? 25.775 40.341 1.896 1.00 12.93 401 GLU B O 1
ATOM 6264 N N . VAL B 1 402 ? 26.408 42.396 2.508 1.00 12.38 402 VAL B N 1
ATOM 6265 C CA . VAL B 1 402 ? 25.702 42.351 3.793 1.00 11.84 402 VAL B CA 1
ATOM 6266 C C . VAL B 1 402 ? 24.974 43.644 4.151 1.00 11.60 402 VAL B C 1
ATOM 6267 O O . VAL B 1 402 ? 25.256 44.708 3.580 1.00 11.71 402 VAL B O 1
ATOM 6271 N N . THR B 1 403 ? 24.063 43.552 5.132 1.00 10.20 403 THR B N 1
ATOM 6272 C CA . THR B 1 403 ? 23.318 44.710 5.613 1.00 9.98 403 THR B CA 1
ATOM 6273 C C . THR B 1 403 ? 24.153 45.485 6.629 1.00 10.03 403 THR B C 1
ATOM 6274 O O . THR B 1 403 ? 25.198 45.014 7.051 1.00 10.71 403 THR B O 1
ATOM 6278 N N . GLY B 1 404 ? 23.655 46.654 7.025 1.00 10.49 404 GLY B N 1
ATOM 6279 C CA . GLY B 1 404 ? 24.363 47.590 7.881 1.00 11.15 404 GLY B CA 1
ATOM 6280 C C . GLY B 1 404 ? 24.803 47.083 9.235 1.00 11.61 404 GLY B C 1
ATOM 6281 O O . GLY B 1 404 ? 25.857 47.485 9.741 1.00 11.28 404 GLY B O 1
ATOM 6282 N N . ASP B 1 405 ? 24.002 46.209 9.838 1.00 11.32 405 ASP B N 1
ATOM 6283 C CA . ASP B 1 405 ? 24.340 45.670 11.154 1.00 11.55 405 ASP B CA 1
ATOM 6284 C C . ASP B 1 405 ? 25.666 44.930 11.096 1.00 11.59 405 ASP B C 1
ATOM 6285 O O . ASP B 1 405 ? 26.466 45.000 12.020 1.00 11.37 405 ASP B O 1
ATOM 6290 N N . LEU B 1 406 ? 25.910 44.226 10.001 1.00 11.47 406 LEU B N 1
ATOM 6291 C CA . LEU B 1 406 ? 27.165 43.503 9.854 1.00 11.57 406 LEU B CA 1
ATOM 6292 C C . LEU B 1 406 ? 28.264 44.448 9.357 1.00 12.06 406 LEU B C 1
ATOM 6293 O O . LEU B 1 406 ? 29.403 44.401 9.824 1.00 12.17 406 LEU B O 1
ATOM 6298 N N . ALA B 1 407 ? 27.918 45.306 8.410 1.00 12.29 407 ALA B N 1
ATOM 6299 C CA . ALA B 1 407 ? 28.900 46.239 7.844 1.00 13.55 407 ALA B CA 1
ATOM 6300 C C . ALA B 1 407 ? 29.531 47.125 8.930 1.00 13.83 407 ALA B C 1
ATOM 6301 O O . ALA B 1 407 ? 30.676 47.550 8.806 1.00 13.73 407 ALA B O 1
ATOM 6303 N N . ALA B 1 408 ? 28.777 47.391 9.997 1.00 14.50 408 ALA B N 1
ATOM 6304 C CA . ALA B 1 408 ? 29.262 48.207 11.105 1.00 15.24 408 ALA B CA 1
ATOM 6305 C C . ALA B 1 408 ? 30.356 47.538 11.946 1.00 16.38 408 ALA B C 1
ATOM 6306 O O . ALA B 1 408 ? 31.052 48.211 12.704 1.00 16.23 408 ALA B O 1
ATOM 6308 N N . LEU B 1 409 ? 30.504 46.225 11.812 1.00 16.80 409 LEU B N 1
ATOM 6309 C CA . LEU B 1 409 ? 31.431 45.481 12.648 1.00 18.44 409 LEU B CA 1
ATOM 6310 C C . LEU B 1 409 ? 32.837 45.410 12.071 1.00 20.25 409 LEU B C 1
ATOM 6311 O O . LEU B 1 409 ? 33.745 44.870 12.704 1.00 19.96 409 LEU B O 1
ATOM 6316 N N . ARG B 1 410 ? 33.009 45.923 10.861 1.00 22.48 410 ARG B N 1
ATOM 6317 C CA . ARG B 1 410 ? 34.305 45.871 10.198 1.00 25.64 410 ARG B CA 1
ATOM 6318 C C . ARG B 1 410 ? 34.457 46.992 9.199 1.00 26.74 410 ARG B C 1
ATOM 6319 O O . ARG B 1 410 ? 33.529 47.296 8.462 1.00 27.52 410 ARG B O 1
ATOM 6327 N N . GLY B 1 411 ? 35.643 47.587 9.155 1.00 28.02 411 GLY B N 1
ATOM 6328 C CA . GLY B 1 411 ? 35.893 48.669 8.224 1.00 29.76 411 GLY B CA 1
ATOM 6329 C C . GLY B 1 411 ? 36.003 48.200 6.786 1.00 30.54 411 GLY B C 1
ATOM 6330 O O . GLY B 1 411 ? 36.294 47.026 6.507 1.00 30.77 411 GLY B O 1
ATOM 6331 N N . ASP B 1 412 ? 35.753 49.122 5.866 1.00 31.38 412 ASP B N 1
ATOM 6332 C CA . ASP B 1 412 ? 35.879 48.832 4.445 1.00 31.82 412 ASP B CA 1
ATOM 6333 C C . ASP B 1 412 ? 34.822 47.840 3.939 1.00 31.02 412 ASP B C 1
ATOM 6334 O O . ASP B 1 412 ? 35.052 47.141 2.954 1.00 30.71 412 ASP B O 1
ATOM 6339 N N . VAL B 1 413 ? 33.678 47.759 4.620 1.00 29.80 413 VAL B N 1
ATOM 6340 C CA . VAL B 1 413 ? 32.589 46.906 4.141 1.00 28.50 413 VAL B CA 1
ATOM 6341 C C . VAL B 1 413 ? 31.312 47.727 3.971 1.00 27.45 413 VAL B C 1
ATOM 6342 O O . VAL B 1 413 ? 30.758 48.245 4.933 1.00 27.47 413 VAL B O 1
ATOM 6346 N N . PRO B 1 414 ? 30.875 47.875 2.723 1.00 26.58 414 PRO B N 1
ATOM 6347 C CA . PRO B 1 414 ? 29.698 48.693 2.401 1.00 25.20 414 PRO B CA 1
ATOM 6348 C C . PRO B 1 414 ? 28.432 48.062 2.969 1.00 24.16 414 PRO B C 1
ATOM 6349 O O . PRO B 1 414 ? 28.411 46.851 3.227 1.00 23.57 414 PRO B O 1
ATOM 6353 N N . ALA B 1 415 ? 27.384 48.860 3.125 1.00 22.46 415 ALA B N 1
ATOM 6354 C CA . ALA B 1 415 ? 26.120 48.355 3.647 1.00 21.26 415 ALA B CA 1
ATOM 6355 C C . ALA B 1 415 ? 25.043 48.317 2.568 1.00 20.32 415 ALA B C 1
ATOM 6356 O O . ALA B 1 415 ? 24.788 49.327 1.898 1.00 20.33 415 ALA B O 1
ATOM 6358 N N . LEU B 1 416 ? 24.407 47.156 2.417 1.00 18.28 416 LEU B N 1
ATOM 6359 C CA . LEU B 1 416 ? 23.302 47.021 1.489 1.00 16.54 416 LEU B CA 1
ATOM 6360 C C . LEU B 1 416 ? 22.027 47.234 2.270 1.00 15.89 416 LEU B C 1
ATOM 6361 O O . LEU B 1 416 ? 21.963 46.920 3.455 1.00 14.69 416 LEU B O 1
ATOM 6366 N N . SER B 1 417 ? 21.007 47.757 1.603 1.00 14.30 417 SER B N 1
ATOM 6367 C CA . SER B 1 417 ? 19.683 47.894 2.206 1.00 13.86 417 SER B CA 1
ATOM 6368 C C . SER B 1 417 ? 19.036 46.511 2.314 1.00 13.21 417 SER B C 1
ATOM 6369 O O . SER B 1 417 ? 19.565 45.531 1.783 1.00 12.86 417 SER B O 1
ATOM 6372 N N . THR B 1 418 ? 17.900 46.408 3.005 1.00 12.82 418 THR B N 1
ATOM 6373 C CA . THR B 1 418 ? 17.200 45.126 3.106 1.00 12.38 418 THR B CA 1
ATOM 6374 C C . THR B 1 418 ? 16.890 44.608 1.702 1.00 12.72 418 THR B C 1
ATOM 6375 O O . THR B 1 418 ? 17.168 43.463 1.375 1.00 12.20 418 THR B O 1
ATOM 6379 N N . THR B 1 419 ? 16.354 45.495 0.869 1.00 13.25 419 THR B N 1
ATOM 6380 C CA . THR B 1 419 ? 15.931 45.163 -0.492 1.00 14.72 419 THR B CA 1
ATOM 6381 C C . THR B 1 419 ? 17.111 44.716 -1.349 1.00 13.64 419 THR B C 1
ATOM 6382 O O . THR B 1 419 ? 17.022 43.760 -2.120 1.00 13.79 419 THR B O 1
ATOM 6386 N N . GLU B 1 420 ? 18.218 45.418 -1.198 1.00 13.77 420 GLU B N 1
ATOM 6387 C CA . GLU B 1 420 ? 19.431 45.116 -1.942 1.00 13.68 420 GLU B CA 1
ATOM 6388 C C . GLU B 1 420 ? 19.981 43.750 -1.537 1.00 13.41 420 GLU B C 1
ATOM 6389 O O . GLU B 1 420 ? 20.390 42.956 -2.382 1.00 13.49 420 GLU B O 1
ATOM 6395 N N . PHE B 1 421 ? 20.003 43.489 -0.232 1.00 12.48 421 PHE B N 1
ATOM 6396 C CA . PHE B 1 421 ? 20.478 42.201 0.272 1.00 11.82 421 PHE B CA 1
ATOM 6397 C C . PHE B 1 421 ? 19.580 41.077 -0.200 1.00 11.94 421 PHE B C 1
ATOM 6398 O O . PHE B 1 421 ? 20.068 40.004 -0.561 1.00 12.13 421 PHE B O 1
ATOM 6406 N N . THR B 1 422 ? 18.272 41.326 -0.200 1.00 11.99 422 THR B N 1
ATOM 6407 C CA . THR B 1 422 ? 17.304 40.334 -0.658 1.00 12.33 422 THR B CA 1
ATOM 6408 C C . THR B 1 422 ? 17.574 39.947 -2.111 1.00 12.35 422 THR B C 1
ATOM 6409 O O . THR B 1 422 ? 17.608 38.766 -2.478 1.00 12.10 422 THR B O 1
ATOM 6413 N N . ALA B 1 423 ? 17.774 40.955 -2.945 1.00 12.59 423 ALA B N 1
ATOM 6414 C CA . ALA B 1 423 ? 18.065 40.713 -4.352 1.00 12.76 423 ALA B CA 1
ATOM 6415 C C . ALA B 1 423 ? 19.378 39.935 -4.517 1.00 13.07 423 ALA B C 1
ATOM 6416 O O . ALA B 1 423 ? 19.477 39.025 -5.356 1.00 12.95 423 ALA B O 1
ATOM 6418 N N . ALA B 1 424 ? 20.382 40.283 -3.713 1.00 12.42 424 ALA B N 1
ATOM 6419 C CA . ALA B 1 424 ? 21.680 39.604 -3.796 1.00 12.23 424 ALA B CA 1
ATOM 6420 C C . ALA B 1 424 ? 21.560 38.123 -3.488 1.00 12.20 424 ALA B C 1
ATOM 6421 O O . ALA B 1 424 ? 22.212 37.305 -4.132 1.00 11.00 424 ALA B O 1
ATOM 6423 N N . LEU B 1 425 ? 20.739 37.785 -2.491 1.00 11.49 425 LEU B N 1
ATOM 6424 C CA . LEU B 1 425 ? 20.531 36.387 -2.150 1.00 12.37 425 LEU B CA 1
ATOM 6425 C C . LEU B 1 425 ? 19.861 35.680 -3.301 1.00 12.43 425 LEU B C 1
ATOM 6426 O O . LEU B 1 425 ? 20.281 34.600 -3.712 1.00 12.59 425 LEU B O 1
ATOM 6431 N N . ILE B 1 426 ? 18.790 36.289 -3.790 1.00 13.74 426 ILE B N 1
ATOM 6432 C CA . ILE B 1 426 ? 17.980 35.694 -4.852 1.00 15.04 426 ILE B CA 1
ATOM 6433 C C . ILE B 1 426 ? 18.752 35.458 -6.142 1.00 16.19 426 ILE B C 1
ATOM 6434 O O . ILE B 1 426 ? 18.444 34.539 -6.909 1.00 16.11 426 ILE B O 1
ATOM 6439 N N . ARG B 1 427 ? 19.785 36.255 -6.382 1.00 17.08 427 ARG B N 1
ATOM 6440 C CA . ARG B 1 427 ? 20.542 36.049 -7.605 1.00 19.17 427 ARG B CA 1
ATOM 6441 C C . ARG B 1 427 ? 21.392 34.773 -7.578 1.00 19.53 427 ARG B C 1
ATOM 6442 O O . ARG B 1 427 ? 21.918 34.359 -8.615 1.00 20.09 427 ARG B O 1
ATOM 6450 N N . ARG B 1 428 ? 21.493 34.123 -6.418 1.00 19.24 428 ARG B N 1
ATOM 6451 C CA . ARG B 1 428 ? 22.249 32.872 -6.334 1.00 20.01 428 ARG B CA 1
ATOM 6452 C C . ARG B 1 428 ? 21.411 31.678 -6.766 1.00 20.45 428 ARG B C 1
ATOM 6453 O O . ARG B 1 428 ? 21.934 30.587 -7.029 1.00 20.58 428 ARG B O 1
ATOM 6461 N N . PHE B 1 429 ? 20.105 31.869 -6.794 1.00 20.87 429 PHE B N 1
ATOM 6462 C CA . PHE B 1 429 ? 19.251 30.752 -7.122 1.00 22.34 429 PHE B CA 1
ATOM 6463 C C . PHE B 1 429 ? 19.522 30.385 -8.571 1.00 23.58 429 PHE B C 1
ATOM 6464 O O . PHE B 1 429 ? 19.271 31.173 -9.485 1.00 24.23 429 PHE B O 1
ATOM 6473 N N . THR C 1 3 ? -5.837 106.402 -2.425 1.00 20.97 3 THR C N 1
ATOM 6474 C CA . THR C 1 3 ? -5.984 106.660 -0.960 1.00 20.62 3 THR C CA 1
ATOM 6475 C C . THR C 1 3 ? -7.101 105.821 -0.355 1.00 20.41 3 THR C C 1
ATOM 6476 O O . THR C 1 3 ? -8.023 105.404 -1.056 1.00 20.63 3 THR C O 1
ATOM 6480 N N . HIS C 1 4 ? -7.022 105.577 0.953 1.00 19.22 4 HIS C N 1
ATOM 6481 C CA . HIS C 1 4 ? -8.048 104.783 1.662 1.00 18.70 4 HIS C CA 1
ATOM 6482 C C . HIS C 1 4 ? -8.671 105.543 2.842 1.00 18.33 4 HIS C C 1
ATOM 6483 O O . HIS C 1 4 ? -9.392 104.972 3.671 1.00 17.90 4 HIS C O 1
ATOM 6490 N N . ILE C 1 5 ? -8.378 106.827 2.926 1.00 17.29 5 ILE C N 1
ATOM 6491 C CA . ILE C 1 5 ? -8.987 107.630 3.967 1.00 18.98 5 ILE C CA 1
ATOM 6492 C C . ILE C 1 5 ? -9.923 108.655 3.347 1.00 19.12 5 ILE C C 1
ATOM 6493 O O . ILE C 1 5 ? -9.724 109.096 2.207 1.00 18.45 5 ILE C O 1
ATOM 6498 N N . GLN C 1 6 ? -10.939 109.018 4.109 1.00 18.86 6 GLN C N 1
ATOM 6499 C CA . GLN C 1 6 ? -11.963 109.927 3.627 1.00 20.48 6 GLN C CA 1
ATOM 6500 C C . GLN C 1 6 ? -12.137 111.118 4.556 1.00 19.65 6 GLN C C 1
ATOM 6501 O O . GLN C 1 6 ? -12.591 110.965 5.687 1.00 19.01 6 GLN C O 1
ATOM 6507 N N . LYS C 1 7 ? -11.759 112.298 4.072 1.00 19.07 7 LYS C N 1
ATOM 6508 C CA . LYS C 1 7 ? -11.974 113.535 4.816 1.00 18.94 7 LYS C CA 1
ATOM 6509 C C . LYS C 1 7 ? -13.479 113.688 4.999 1.00 17.54 7 LYS C C 1
ATOM 6510 O O . LYS C 1 7 ? -14.224 113.620 4.029 1.00 18.06 7 LYS C O 1
ATOM 6516 N N . PRO C 1 8 ? -13.956 113.861 6.225 1.00 16.71 8 PRO C N 1
ATOM 6517 C CA . PRO C 1 8 ? -15.401 114.009 6.439 1.00 15.81 8 PRO C CA 1
ATOM 6518 C C . PRO C 1 8 ? -15.952 115.189 5.623 1.00 15.49 8 PRO C C 1
ATOM 6519 O O . PRO C 1 8 ? -15.282 116.209 5.451 1.00 14.89 8 PRO C O 1
ATOM 6523 N N . ALA C 1 9 ? -17.163 115.015 5.099 1.00 14.95 9 ALA C N 1
ATOM 6524 C CA . ALA C 1 9 ? -17.816 116.038 4.277 1.00 14.99 9 ALA C CA 1
ATOM 6525 C C . ALA C 1 9 ? -18.236 117.249 5.109 1.00 15.14 9 ALA C C 1
ATOM 6526 O O . ALA C 1 9 ? -18.395 118.362 4.590 1.00 15.84 9 ALA C O 1
ATOM 6528 N N . THR C 1 10 ? -18.444 117.022 6.401 1.00 14.28 10 THR C N 1
ATOM 6529 C CA . THR C 1 10 ? -18.751 118.105 7.325 1.00 14.81 10 THR C CA 1
ATOM 6530 C C . THR C 1 10 ? -17.606 118.115 8.332 1.00 14.25 10 THR C C 1
ATOM 6531 O O . THR C 1 10 ? -17.203 117.069 8.820 1.00 14.39 10 THR C O 1
ATOM 6535 N N . GLY C 1 11 ? -17.108 119.286 8.673 1.00 13.32 11 GLY C N 1
ATOM 6536 C CA . GLY C 1 11 ? -15.950 119.353 9.554 1.00 12.32 11 GLY C CA 1
ATOM 6537 C C . GLY C 1 11 ? -14.837 120.170 8.934 1.00 11.91 11 GLY C C 1
ATOM 6538 O O . GLY C 1 11 ? -14.693 120.208 7.712 1.00 11.08 11 GLY C O 1
ATOM 6539 N N . SER C 1 12 ? -14.028 120.792 9.783 1.00 10.60 12 SER C N 1
ATOM 6540 C CA . SER C 1 12 ? -12.916 121.591 9.327 1.00 10.76 12 SER C CA 1
ATOM 6541 C C . SER C 1 12 ? -11.720 121.199 10.152 1.00 9.57 12 SER C C 1
ATOM 6542 O O . SER C 1 12 ? -11.876 120.727 11.277 1.00 8.95 12 SER C O 1
ATOM 6545 N N . PRO C 1 13 ? -10.529 121.387 9.615 1.00 9.15 13 PRO C N 1
ATOM 6546 C CA . PRO C 1 13 ? -9.320 120.965 10.331 1.00 9.07 13 PRO C CA 1
ATOM 6547 C C . PRO C 1 13 ? -8.933 121.917 11.437 1.00 9.32 13 PRO C C 1
ATOM 6548 O O . PRO C 1 13 ? -9.199 123.120 11.368 1.00 8.23 13 PRO C O 1
ATOM 6552 N N . LEU C 1 14 ? -8.308 121.359 12.473 1.00 8.91 14 LEU C N 1
ATOM 6553 C CA . LEU C 1 14 ? -7.682 122.181 13.483 1.00 9.38 14 LEU C CA 1
ATOM 6554 C C . LEU C 1 14 ? -6.499 122.865 12.816 1.00 10.27 14 LEU C C 1
ATOM 6555 O O . LEU C 1 14 ? -5.854 122.281 11.932 1.00 10.74 14 LEU C O 1
ATOM 6560 N N . THR C 1 15 ? -6.194 124.081 13.244 1.00 10.78 15 THR C N 1
ATOM 6561 C CA . THR C 1 15 ? -4.988 124.739 12.776 1.00 11.74 15 THR C CA 1
ATOM 6562 C C . THR C 1 15 ? -4.229 125.297 13.959 1.00 12.93 15 THR C C 1
ATOM 6563 O O . THR C 1 15 ? -4.751 125.346 15.076 1.00 12.79 15 THR C O 1
ATOM 6567 N N . LEU C 1 16 ? -3.004 125.747 13.700 1.00 13.78 16 LEU C N 1
ATOM 6568 C CA . LEU C 1 16 ? -2.138 126.298 14.730 1.00 16.03 16 LEU C CA 1
ATOM 6569 C C . LEU C 1 16 ? -1.779 127.739 14.421 1.00 17.41 16 LEU C C 1
ATOM 6570 O O . LEU C 1 16 ? -1.317 128.032 13.331 1.00 17.32 16 LEU C O 1
ATOM 6575 N N . LEU C 1 17 ? -1.978 128.627 15.385 1.00 19.83 17 LEU C N 1
ATOM 6576 C CA . LEU C 1 17 ? -1.594 130.029 15.219 1.00 22.08 17 LEU C CA 1
ATOM 6577 C C . LEU C 1 17 ? -0.550 130.315 16.278 1.00 23.34 17 LEU C C 1
ATOM 6578 O O . LEU C 1 17 ? -0.861 130.349 17.470 1.00 23.41 17 LEU C O 1
ATOM 6583 N N . ASN C 1 18 ? 0.695 130.489 15.839 1.00 25.02 18 ASN C N 1
ATOM 6584 C CA . ASN C 1 18 ? 1.809 130.704 16.762 1.00 26.91 18 ASN C CA 1
ATOM 6585 C C . ASN C 1 18 ? 1.729 129.752 17.953 1.00 26.34 18 ASN C C 1
ATOM 6586 O O . ASN C 1 18 ? 1.686 130.175 19.113 1.00 26.54 18 ASN C O 1
ATOM 6591 N N . GLY C 1 19 ? 1.671 128.460 17.644 1.00 25.93 19 GLY C N 1
ATOM 6592 C CA . GLY C 1 19 ? 1.622 127.425 18.661 1.00 25.01 19 GLY C CA 1
ATOM 6593 C C . GLY C 1 19 ? 0.299 127.239 19.388 1.00 24.26 19 GLY C C 1
ATOM 6594 O O . GLY C 1 19 ? 0.158 126.313 20.186 1.00 25.01 19 GLY C O 1
ATOM 6595 N N . VAL C 1 20 ? -0.671 128.115 19.138 1.00 22.74 20 VAL C N 1
ATOM 6596 C CA . VAL C 1 20 ? -1.982 127.988 19.765 1.00 20.55 20 VAL C CA 1
ATOM 6597 C C . VAL C 1 20 ? -2.992 127.260 18.854 1.00 19.31 20 VAL C C 1
ATOM 6598 O O . VAL C 1 20 ? -3.179 127.624 17.707 1.00 18.77 20 VAL C O 1
ATOM 6602 N N . LEU C 1 21 ? -3.666 126.248 19.388 1.00 17.51 21 LEU C N 1
ATOM 6603 C CA . LEU C 1 21 ? -4.611 125.460 18.611 1.00 15.96 21 LEU C CA 1
ATOM 6604 C C . LEU C 1 21 ? -5.898 126.220 18.315 1.00 14.63 21 LEU C C 1
ATOM 6605 O O . LEU C 1 21 ? -6.498 126.797 19.214 1.00 13.14 21 LEU C O 1
ATOM 6610 N N . GLN C 1 22 ? -6.299 126.230 17.052 1.00 13.35 22 GLN C N 1
ATOM 6611 C CA . GLN C 1 22 ? -7.551 126.866 16.618 1.00 12.86 22 GLN C CA 1
ATOM 6612 C C . GLN C 1 22 ? -8.546 125.743 16.357 1.00 11.80 22 GLN C C 1
ATOM 6613 O O . GLN C 1 22 ? -8.326 124.892 15.480 1.00 11.40 22 GLN C O 1
ATOM 6619 N N . VAL C 1 23 ? -9.657 125.762 17.083 1.00 10.08 23 VAL C N 1
ATOM 6620 C CA . VAL C 1 23 ? -10.577 124.632 17.089 1.00 9.92 23 VAL C CA 1
ATOM 6621 C C . VAL C 1 23 ? -11.975 124.953 16.567 1.00 9.77 23 VAL C C 1
ATOM 6622 O O . VAL C 1 23 ? -12.736 125.613 17.234 1.00 9.10 23 VAL C O 1
ATOM 6626 N N . PRO C 1 24 ? -12.294 124.501 15.363 1.00 9.89 24 PRO C N 1
ATOM 6627 C CA . PRO C 1 24 ? -13.645 124.685 14.812 1.00 10.24 24 PRO C CA 1
ATOM 6628 C C . PRO C 1 24 ? -14.726 123.991 15.671 1.00 10.52 24 PRO C C 1
ATOM 6629 O O . PRO C 1 24 ? -14.431 123.051 16.420 1.00 9.87 24 PRO C O 1
ATOM 6633 N N . ASP C 1 25 ? -15.963 124.464 15.569 1.00 10.36 25 ASP C N 1
ATOM 6634 C CA . ASP C 1 25 ? -17.086 123.827 16.252 1.00 10.79 25 ASP C CA 1
ATOM 6635 C C . ASP C 1 25 ? -17.322 122.405 15.755 1.00 10.04 25 ASP C C 1
ATOM 6636 O O . ASP C 1 25 ? -17.878 121.571 16.473 1.00 9.42 25 ASP C O 1
ATOM 6641 N N . GLN C 1 26 ? -16.875 122.114 14.536 1.00 9.56 26 GLN C N 1
ATOM 6642 C CA . GLN C 1 26 ? -16.925 120.749 14.040 1.00 8.87 26 GLN C CA 1
ATOM 6643 C C . GLN C 1 26 ? -15.538 120.358 13.554 1.00 8.79 26 GLN C C 1
ATOM 6644 O O . GLN C 1 26 ? -15.260 120.326 12.355 1.00 9.18 26 GLN C O 1
ATOM 6650 N N . PRO C 1 27 ? -14.651 120.053 14.495 1.00 7.90 27 PRO C N 1
ATOM 6651 C CA . PRO C 1 27 ? -13.266 119.774 14.148 1.00 7.05 27 PRO C CA 1
ATOM 6652 C C . PRO C 1 27 ? -13.094 118.348 13.659 1.00 6.18 27 PRO C C 1
ATOM 6653 O O . PRO C 1 27 ? -13.701 117.429 14.186 1.00 6.03 27 PRO C O 1
ATOM 6657 N N . ILE C 1 28 ? -12.223 118.172 12.685 1.00 5.94 28 ILE C N 1
ATOM 6658 C CA . ILE C 1 28 ? -11.867 116.854 12.200 1.00 5.50 28 ILE C CA 1
ATOM 6659 C C . ILE C 1 28 ? -10.862 116.222 13.173 1.00 5.76 28 ILE C C 1
ATOM 6660 O O . ILE C 1 28 ? -9.818 116.797 13.469 1.00 5.96 28 ILE C O 1
ATOM 6665 N N . ILE C 1 29 ? -11.211 115.055 13.684 1.00 5.48 29 ILE C N 1
ATOM 6666 C CA . ILE C 1 29 ? -10.354 114.336 14.626 1.00 5.32 29 ILE C CA 1
ATOM 6667 C C . ILE C 1 29 ? -10.082 112.930 14.086 1.00 5.77 29 ILE C C 1
ATOM 6668 O O . ILE C 1 29 ? -10.981 112.064 14.039 1.00 5.55 29 ILE C O 1
ATOM 6673 N N . PRO C 1 30 ? -8.868 112.717 13.600 1.00 6.04 30 PRO C N 1
ATOM 6674 C CA . PRO C 1 30 ? -8.472 111.385 13.144 1.00 5.76 30 PRO C CA 1
ATOM 6675 C C . PRO C 1 30 ? -8.429 110.399 14.298 1.00 5.52 30 PRO C C 1
ATOM 6676 O O . PRO C 1 30 ? -8.082 110.745 15.437 1.00 4.72 30 PRO C O 1
ATOM 6680 N N . PHE C 1 31 ? -8.793 109.159 14.013 1.00 5.38 31 PHE C N 1
ATOM 6681 C CA . PHE C 1 31 ? -8.687 108.144 15.045 1.00 5.67 31 PHE C CA 1
ATOM 6682 C C . PHE C 1 31 ? -8.195 106.866 14.422 1.00 5.89 31 PHE C C 1
ATOM 6683 O O . PHE C 1 31 ? -8.468 106.589 13.248 1.00 6.34 31 PHE C O 1
ATOM 6691 N N . ILE C 1 32 ? -7.451 106.082 15.192 1.00 5.48 32 ILE C N 1
ATOM 6692 C CA . ILE C 1 32 ? -7.034 104.773 14.721 1.00 5.91 32 ILE C CA 1
ATOM 6693 C C . ILE C 1 32 ? -7.678 103.754 15.650 1.00 5.86 32 ILE C C 1
ATOM 6694 O O . ILE C 1 32 ? -7.626 103.903 16.883 1.00 5.27 32 ILE C O 1
ATOM 6699 N N . GLU C 1 33 ? -8.293 102.731 15.062 1.00 5.48 33 GLU C N 1
ATOM 6700 C CA . GLU C 1 33 ? -9.000 101.730 15.850 1.00 6.80 33 GLU C CA 1
ATOM 6701 C C . GLU C 1 33 ? -8.124 100.946 16.842 1.00 6.15 33 GLU C C 1
ATOM 6702 O O . GLU C 1 33 ? -8.478 100.811 18.029 1.00 6.10 33 GLU C O 1
ATOM 6708 N N . GLY C 1 34 ? -7.019 100.405 16.339 1.00 6.13 34 GLY C N 1
ATOM 6709 C CA . GLY C 1 34 ? -6.105 99.601 17.145 1.00 5.78 34 GLY C CA 1
ATOM 6710 C C . GLY C 1 34 ? -6.354 98.091 16.992 1.00 6.89 34 GLY C C 1
ATOM 6711 O O . GLY C 1 34 ? -7.436 97.681 16.601 1.00 6.22 34 GLY C O 1
ATOM 6712 N N . ASP C 1 35 ? -5.342 97.281 17.295 1.00 7.37 35 ASP C N 1
ATOM 6713 C CA . ASP C 1 35 ? -5.410 95.829 17.268 1.00 8.41 35 ASP C CA 1
ATOM 6714 C C . ASP C 1 35 ? -6.149 95.344 18.515 1.00 8.42 35 ASP C C 1
ATOM 6715 O O . ASP C 1 35 ? -6.325 96.109 19.467 1.00 9.36 35 ASP C O 1
ATOM 6720 N N . GLY C 1 36 ? -6.560 94.077 18.524 1.00 8.34 36 GLY C N 1
ATOM 6721 C CA . GLY C 1 36 ? -7.156 93.462 19.700 1.00 8.54 36 GLY C CA 1
ATOM 6722 C C . GLY C 1 36 ? -8.348 94.205 20.286 1.00 8.38 36 GLY C C 1
ATOM 6723 O O . GLY C 1 36 ? -9.324 94.483 19.576 1.00 9.04 36 GLY C O 1
ATOM 6724 N N . ILE C 1 37 ? -8.280 94.545 21.574 1.00 7.06 37 ILE C N 1
ATOM 6725 C CA . ILE C 1 37 ? -9.405 95.245 22.194 1.00 7.26 37 ILE C CA 1
ATOM 6726 C C . ILE C 1 37 ? -9.629 96.658 21.624 1.00 6.67 37 ILE C C 1
ATOM 6727 O O . ILE C 1 37 ? -10.568 97.340 21.997 1.00 5.50 37 ILE C O 1
ATOM 6732 N N . GLY C 1 38 ? -8.750 97.113 20.735 1.00 6.67 38 GLY C N 1
ATOM 6733 C CA . GLY C 1 38 ? -9.018 98.383 20.064 1.00 7.48 38 GLY C CA 1
ATOM 6734 C C . GLY C 1 38 ? -10.416 98.369 19.451 1.00 8.51 38 GLY C C 1
ATOM 6735 O O . GLY C 1 38 ? -11.129 99.370 19.484 1.00 7.61 38 GLY C O 1
ATOM 6736 N N . CYS C 1 39 ? -10.825 97.218 18.911 1.00 9.40 39 CYS C N 1
ATOM 6737 C CA . CYS C 1 39 ? -12.140 97.123 18.268 1.00 11.07 39 CYS C CA 1
ATOM 6738 C C . CYS C 1 39 ? -13.273 97.244 19.295 1.00 10.18 39 CYS C C 1
ATOM 6739 O O . CYS C 1 39 ? -14.411 97.498 18.931 1.00 10.70 39 CYS C O 1
ATOM 6742 N N . ASP C 1 40 ? -12.943 97.115 20.580 1.00 9.68 40 ASP C N 1
ATOM 6743 C CA . ASP C 1 40 ? -13.917 97.310 21.646 1.00 8.77 40 ASP C CA 1
ATOM 6744 C C . ASP C 1 40 ? -13.878 98.733 22.197 1.00 8.13 40 ASP C C 1
ATOM 6745 O O . ASP C 1 40 ? -14.923 99.392 22.341 1.00 8.21 40 ASP C O 1
ATOM 6750 N N . VAL C 1 41 ? -12.682 99.196 22.562 1.00 6.25 41 VAL C N 1
ATOM 6751 C CA . VAL C 1 41 ? -12.592 100.458 23.260 1.00 5.57 41 VAL C CA 1
ATOM 6752 C C . VAL C 1 41 ? -12.739 101.692 22.345 1.00 6.00 41 VAL C C 1
ATOM 6753 O O . VAL C 1 41 ? -13.303 102.704 22.752 1.00 5.12 41 VAL C O 1
ATOM 6757 N N . THR C 1 42 ? -12.254 101.604 21.112 1.00 5.54 42 THR C N 1
ATOM 6758 C CA . THR C 1 42 ? -12.368 102.769 20.240 1.00 6.14 42 THR C CA 1
ATOM 6759 C C . THR C 1 42 ? -13.820 103.189 19.925 1.00 6.25 42 THR C C 1
ATOM 6760 O O . THR C 1 42 ? -14.178 104.345 20.082 1.00 6.31 42 THR C O 1
ATOM 6764 N N . PRO C 1 43 ? -14.657 102.278 19.454 1.00 7.34 43 PRO C N 1
ATOM 6765 C CA . PRO C 1 43 ? -16.060 102.649 19.210 1.00 7.23 43 PRO C CA 1
ATOM 6766 C C . PRO C 1 43 ? -16.758 103.091 20.496 1.00 6.88 43 PRO C C 1
ATOM 6767 O O . PRO C 1 43 ? -17.645 103.934 20.440 1.00 6.34 43 PRO C O 1
ATOM 6771 N N . ALA C 1 44 ? -16.377 102.508 21.639 1.00 6.31 44 ALA C N 1
ATOM 6772 C CA . ALA C 1 44 ? -16.971 102.893 22.916 1.00 5.80 44 ALA C CA 1
ATOM 6773 C C . ALA C 1 44 ? -16.609 104.332 23.234 1.00 5.51 44 ALA C C 1
ATOM 6774 O O . ALA C 1 44 ? -17.462 105.109 23.656 1.00 4.87 44 ALA C O 1
ATOM 6776 N N . MET C 1 45 ? -15.340 104.673 23.019 1.00 4.52 45 MET C N 1
ATOM 6777 C CA . MET C 1 45 ? -14.860 106.008 23.277 1.00 4.33 45 MET C CA 1
ATOM 6778 C C . MET C 1 45 ? -15.597 106.992 22.355 1.00 4.09 45 MET C C 1
ATOM 6779 O O . MET C 1 45 ? -15.989 108.055 22.796 1.00 4.51 45 MET C O 1
ATOM 6784 N N . ARG C 1 46 ? -15.792 106.638 21.087 1.00 3.85 46 ARG C N 1
ATOM 6785 C CA . ARG C 1 46 ? -16.482 107.574 20.186 1.00 5.29 46 ARG C CA 1
ATOM 6786 C C . ARG C 1 46 ? -17.950 107.776 20.590 1.00 5.23 46 ARG C C 1
ATOM 6787 O O . ARG C 1 46 ? -18.467 108.905 20.554 1.00 6.57 46 ARG C O 1
ATOM 6795 N N . SER C 1 47 ? -18.609 106.700 20.996 1.00 4.84 47 SER C N 1
ATOM 6796 C CA . SER C 1 47 ? -20.004 106.789 21.419 1.00 5.37 47 SER C CA 1
ATOM 6797 C C . SER C 1 47 ? -20.157 107.712 22.642 1.00 5.16 47 SER C C 1
ATOM 6798 O O . SER C 1 47 ? -21.071 108.536 22.738 1.00 4.97 47 SER C O 1
ATOM 6801 N N . VAL C 1 48 ? -19.246 107.559 23.587 1.00 4.21 48 VAL C N 1
ATOM 6802 C CA . VAL C 1 48 ? -19.282 108.326 24.813 1.00 4.84 48 VAL C CA 1
ATOM 6803 C C . VAL C 1 48 ? -18.957 109.780 24.565 1.00 4.77 48 VAL C C 1
ATOM 6804 O O . VAL C 1 48 ? -19.625 110.651 25.099 1.00 5.27 48 VAL C O 1
ATOM 6808 N N . VAL C 1 49 ? -17.916 110.048 23.778 1.00 4.14 49 VAL C N 1
ATOM 6809 C CA . VAL C 1 49 ? -17.540 111.421 23.505 1.00 4.42 49 VAL C CA 1
ATOM 6810 C C . VAL C 1 49 ? -18.682 112.139 22.776 1.00 4.81 49 VAL C C 1
ATOM 6811 O O . VAL C 1 49 ? -19.044 113.259 23.145 1.00 4.21 49 VAL C O 1
ATOM 6815 N N . ASP C 1 50 ? -19.282 111.470 21.805 1.00 4.58 50 ASP C N 1
ATOM 6816 C CA . ASP C 1 50 ? -20.368 112.093 21.033 1.00 6.06 50 ASP C CA 1
ATOM 6817 C C . ASP C 1 50 ? -21.569 112.410 21.914 1.00 5.62 50 ASP C C 1
ATOM 6818 O O . ASP C 1 50 ? -22.206 113.441 21.759 1.00 6.36 50 ASP C O 1
ATOM 6823 N N . ALA C 1 51 ? -21.893 111.510 22.834 1.00 5.65 51 ALA C N 1
ATOM 6824 C CA . ALA C 1 51 ? -23.013 111.757 23.718 1.00 5.49 51 ALA C CA 1
ATOM 6825 C C . ALA C 1 51 ? -22.750 112.920 24.663 1.00 5.73 51 ALA C C 1
ATOM 6826 O O . ALA C 1 51 ? -23.646 113.689 24.939 1.00 5.43 51 ALA C O 1
ATOM 6828 N N . ALA C 1 52 ? -21.528 113.028 25.171 1.00 5.18 52 ALA C N 1
ATOM 6829 C CA . ALA C 1 52 ? -21.203 114.130 26.062 1.00 5.32 52 ALA C CA 1
ATOM 6830 C C . ALA C 1 52 ? -21.249 115.449 25.306 1.00 5.68 52 ALA C C 1
ATOM 6831 O O . ALA C 1 52 ? -21.817 116.407 25.785 1.00 6.03 52 ALA C O 1
ATOM 6833 N N . VAL C 1 53 ? -20.616 115.495 24.143 1.00 5.64 53 VAL C N 1
ATOM 6834 C CA . VAL C 1 53 ? -20.608 116.708 23.322 1.00 5.91 53 VAL C CA 1
ATOM 6835 C C . VAL C 1 53 ? -22.034 117.113 22.933 1.00 6.52 53 VAL C C 1
ATOM 6836 O O . VAL C 1 53 ? -22.397 118.287 22.982 1.00 7.02 53 VAL C O 1
ATOM 6840 N N . ALA C 1 54 ? -22.845 116.143 22.546 1.00 6.73 54 ALA C N 1
ATOM 6841 C CA . ALA C 1 54 ? -24.233 116.427 22.184 1.00 7.13 54 ALA C CA 1
ATOM 6842 C C . ALA C 1 54 ? -25.004 117.027 23.359 1.00 8.34 54 ALA C C 1
ATOM 6843 O O . ALA C 1 54 ? -25.773 117.974 23.189 1.00 8.20 54 ALA C O 1
ATOM 6845 N N . LYS C 1 55 ? -24.812 116.465 24.542 1.00 9.11 55 LYS C N 1
ATOM 6846 C CA . LYS C 1 55 ? -25.532 116.942 25.727 1.00 10.88 55 LYS C CA 1
ATOM 6847 C C . LYS C 1 55 ? -25.108 118.346 26.145 1.00 11.29 55 LYS C C 1
ATOM 6848 O O . LYS C 1 55 ? -25.967 119.241 26.288 1.00 11.72 55 LYS C O 1
ATOM 6854 N N . VAL C 1 56 ? -23.804 118.578 26.308 1.00 10.32 56 VAL C N 1
ATOM 6855 C CA . VAL C 1 56 ? -23.394 119.875 26.856 1.00 10.98 56 VAL C CA 1
ATOM 6856 C C . VAL C 1 56 ? -23.442 121.071 25.893 1.00 10.68 56 VAL C C 1
ATOM 6857 O O . VAL C 1 56 ? -23.653 122.196 26.351 1.00 10.32 56 VAL C O 1
ATOM 6861 N N . TYR C 1 57 ? -23.278 120.843 24.588 1.00 8.84 57 TYR C N 1
ATOM 6862 C CA . TYR C 1 57 ? -23.291 121.964 23.634 1.00 8.92 57 TYR C CA 1
ATOM 6863 C C . TYR C 1 57 ? -24.559 122.003 22.760 1.00 8.77 57 TYR C C 1
ATOM 6864 O O . TYR C 1 57 ? -24.693 122.853 21.893 1.00 8.63 57 TYR C O 1
ATOM 6873 N N . GLY C 1 58 ? -25.486 121.082 23.008 1.00 9.51 58 GLY C N 1
ATOM 6874 C CA . GLY C 1 58 ? -26.795 121.126 22.368 1.00 9.52 58 GLY C CA 1
ATOM 6875 C C . GLY C 1 58 ? -26.799 121.020 20.860 1.00 9.79 58 GLY C C 1
ATOM 6876 O O . GLY C 1 58 ? -27.733 121.489 20.193 1.00 9.69 58 GLY C O 1
ATOM 6877 N N . GLY C 1 59 ? -25.758 120.405 20.317 1.00 9.52 59 GLY C N 1
ATOM 6878 C CA . GLY C 1 59 ? -25.685 120.204 18.882 1.00 10.08 59 GLY C CA 1
ATOM 6879 C C . GLY C 1 59 ? -24.930 121.307 18.167 1.00 10.44 59 GLY C C 1
ATOM 6880 O O . GLY C 1 59 ? -24.734 121.233 16.956 1.00 9.23 59 GLY C O 1
ATOM 6881 N N . GLN C 1 60 ? -24.498 122.317 18.918 1.00 10.27 60 GLN C N 1
ATOM 6882 C CA . GLN C 1 60 ? -23.718 123.426 18.340 1.00 11.90 60 GLN C CA 1
ATOM 6883 C C . GLN C 1 60 ? -22.288 122.988 17.977 1.00 11.21 60 GLN C C 1
ATOM 6884 O O . GLN C 1 60 ? -21.626 123.605 17.144 1.00 10.76 60 GLN C O 1
ATOM 6890 N N . ARG C 1 61 ? -21.824 121.911 18.600 1.00 9.76 61 ARG C N 1
ATOM 6891 C CA . ARG C 1 61 ? -20.531 121.347 18.263 1.00 9.45 61 ARG C CA 1
ATOM 6892 C C . ARG C 1 61 ? -20.669 119.858 17.996 1.00 9.21 61 ARG C C 1
ATOM 6893 O O . ARG C 1 61 ? -21.578 119.200 18.509 1.00 8.90 61 ARG C O 1
ATOM 6901 N N . GLN C 1 62 ? -19.722 119.309 17.250 1.00 8.41 62 GLN C N 1
ATOM 6902 C CA . GLN C 1 62 ? -19.766 117.900 16.930 1.00 9.02 62 GLN C CA 1
ATOM 6903 C C . GLN C 1 62 ? -18.437 117.462 16.340 1.00 7.96 62 GLN C C 1
ATOM 6904 O O . GLN C 1 62 ? -17.972 118.077 15.366 1.00 8.14 62 GLN C O 1
ATOM 6910 N N . ILE C 1 63 ? -17.819 116.425 16.930 1.00 8.19 63 ILE C N 1
ATOM 6911 C CA . ILE C 1 63 ? -16.559 115.871 16.406 1.00 7.58 63 ILE C CA 1
ATOM 6912 C C . ILE C 1 63 ? -16.800 115.231 15.035 1.00 7.71 63 ILE C C 1
ATOM 6913 O O . ILE C 1 63 ? -17.717 114.414 14.869 1.00 7.44 63 ILE C O 1
ATOM 6918 N N . ALA C 1 64 ? -15.992 115.610 14.044 1.00 8.01 64 ALA C N 1
ATOM 6919 C CA . ALA C 1 64 ? -16.078 114.979 12.737 1.00 7.62 64 ALA C CA 1
ATOM 6920 C C . ALA C 1 64 ? -14.956 113.946 12.734 1.00 7.28 64 ALA C C 1
ATOM 6921 O O . ALA C 1 64 ? -13.799 114.264 12.408 1.00 6.03 64 ALA C O 1
ATOM 6923 N N . TRP C 1 65 ? -15.285 112.719 13.132 1.00 7.05 65 TRP C N 1
ATOM 6924 C CA . TRP C 1 65 ? -14.265 111.676 13.228 1.00 7.30 65 TRP C CA 1
ATOM 6925 C C . TRP C 1 65 ? -13.793 111.237 11.850 1.00 7.09 65 TRP C C 1
ATOM 6926 O O . TRP C 1 65 ? -14.594 111.117 10.932 1.00 6.87 65 TRP C O 1
ATOM 6937 N N . MET C 1 66 ? -12.504 110.957 11.721 1.00 6.78 66 MET C N 1
ATOM 6938 C CA . MET C 1 66 ? -11.935 110.505 10.464 1.00 7.99 66 MET C CA 1
ATOM 6939 C C . MET C 1 66 ? -11.027 109.329 10.714 1.00 8.00 66 MET C C 1
ATOM 6940 O O . MET C 1 66 ? -10.007 109.456 11.394 1.00 8.64 66 MET C O 1
ATOM 6945 N N . GLU C 1 67 ? -11.370 108.183 10.150 1.00 8.72 67 GLU C N 1
ATOM 6946 C CA . GLU C 1 67 ? -10.535 107.007 10.384 1.00 8.58 67 GLU C CA 1
ATOM 6947 C C . GLU C 1 67 ? -9.220 106.996 9.611 1.00 8.85 67 GLU C C 1
ATOM 6948 O O . GLU C 1 67 ? -9.203 107.198 8.383 1.00 8.01 67 GLU C O 1
ATOM 6954 N N . LEU C 1 68 ? -8.129 106.729 10.339 1.00 7.64 68 LEU C N 1
ATOM 6955 C CA . LEU C 1 68 ? -6.804 106.498 9.757 1.00 7.61 68 LEU C CA 1
ATOM 6956 C C . LEU C 1 68 ? -6.422 105.068 10.118 1.00 7.50 68 LEU C C 1
ATOM 6957 O O . LEU C 1 68 ? -6.962 104.500 11.061 1.00 7.59 68 LEU C O 1
ATOM 6962 N N . PHE C 1 69 ? -5.464 104.494 9.405 1.00 7.42 69 PHE C N 1
ATOM 6963 C CA . PHE C 1 69 ? -5.135 103.102 9.645 1.00 8.30 69 PHE C CA 1
ATOM 6964 C C . PHE C 1 69 ? -3.708 102.839 10.047 1.00 8.18 69 PHE C C 1
ATOM 6965 O O . PHE C 1 69 ? -2.781 103.467 9.545 1.00 8.71 69 PHE C O 1
ATOM 6973 N N . ALA C 1 70 ? -3.552 101.869 10.931 1.00 7.63 70 ALA C N 1
ATOM 6974 C CA . ALA C 1 70 ? -2.229 101.434 11.373 1.00 8.53 70 ALA C CA 1
ATOM 6975 C C . ALA C 1 70 ? -2.320 99.985 11.830 1.00 8.62 70 ALA C C 1
ATOM 6976 O O . ALA C 1 70 ? -3.384 99.545 12.238 1.00 8.65 70 ALA C O 1
ATOM 6978 N N . GLY C 1 71 ? -1.197 99.267 11.812 1.00 9.69 71 GLY C N 1
ATOM 6979 C CA . GLY C 1 71 ? -1.172 97.908 12.313 1.00 11.04 71 GLY C CA 1
ATOM 6980 C C . GLY C 1 71 ? -1.839 96.929 11.364 1.00 12.26 71 GLY C C 1
ATOM 6981 O O . GLY C 1 71 ? -1.758 97.105 10.150 1.00 12.48 71 GLY C O 1
ATOM 6982 N N . GLN C 1 72 ? -2.519 95.932 11.922 1.00 13.70 72 GLN C N 1
ATOM 6983 C CA . GLN C 1 72 ? -3.139 94.853 11.135 1.00 15.33 72 GLN C CA 1
ATOM 6984 C C . GLN C 1 72 ? -4.174 95.367 10.129 1.00 14.44 72 GLN C C 1
ATOM 6985 O O . GLN C 1 72 ? -4.226 94.909 8.995 1.00 14.32 72 GLN C O 1
ATOM 6991 N N . LYS C 1 73 ? -4.988 96.316 10.555 1.00 13.89 73 LYS C N 1
ATOM 6992 C CA . LYS C 1 73 ? -6.036 96.870 9.699 1.00 13.99 73 LYS C CA 1
ATOM 6993 C C . LYS C 1 73 ? -5.441 97.601 8.501 1.00 12.71 73 LYS C C 1
ATOM 6994 O O . LYS C 1 73 ? -5.992 97.566 7.393 1.00 13.12 73 LYS C O 1
ATOM 7000 N N . ALA C 1 74 ? -4.320 98.267 8.719 1.00 11.62 74 ALA C N 1
ATOM 7001 C CA . ALA C 1 74 ? -3.639 98.952 7.623 1.00 11.70 74 ALA C CA 1
ATOM 7002 C C . ALA C 1 74 ? -3.054 97.933 6.638 1.00 11.87 74 ALA C C 1
ATOM 7003 O O . ALA C 1 74 ? -3.141 98.115 5.420 1.00 11.70 74 ALA C O 1
ATOM 7005 N N . VAL C 1 75 ? -2.465 96.863 7.154 1.00 11.79 75 VAL C N 1
ATOM 7006 C CA . VAL C 1 75 ? -1.931 95.827 6.266 1.00 13.17 75 VAL C CA 1
ATOM 7007 C C . VAL C 1 75 ? -3.041 95.266 5.398 1.00 14.10 75 VAL C C 1
ATOM 7008 O O . VAL C 1 75 ? -2.864 95.082 4.199 1.00 13.76 75 VAL C O 1
ATOM 7012 N N . GLN C 1 76 ? -4.198 95.044 6.007 1.00 15.19 76 GLN C N 1
ATOM 7013 C CA . GLN C 1 76 ? -5.341 94.472 5.306 1.00 16.61 76 GLN C CA 1
ATOM 7014 C C . GLN C 1 76 ? -5.779 95.361 4.154 1.00 16.42 76 GLN C C 1
ATOM 7015 O O . GLN C 1 76 ? -6.070 94.883 3.055 1.00 15.85 76 GLN C O 1
ATOM 7021 N N . LEU C 1 77 ? -5.837 96.661 4.399 1.00 15.94 77 LEU C N 1
ATOM 7022 C CA . LEU C 1 77 ? -6.310 97.590 3.373 1.00 16.38 77 LEU C CA 1
ATOM 7023 C C . LEU C 1 77 ? -5.246 98.118 2.414 1.00 16.51 77 LEU C C 1
ATOM 7024 O O . LEU C 1 77 ? -5.551 98.420 1.260 1.00 16.79 77 LEU C O 1
ATOM 7029 N N . TYR C 1 78 ? -4.010 98.269 2.886 1.00 15.38 78 TYR C N 1
ATOM 7030 C CA . TYR C 1 78 ? -2.964 98.875 2.054 1.00 15.24 78 TYR C CA 1
ATOM 7031 C C . TYR C 1 78 ? -2.028 97.881 1.369 1.00 15.66 78 TYR C C 1
ATOM 7032 O O . TYR C 1 78 ? -1.499 98.165 0.300 1.00 16.18 78 TYR C O 1
ATOM 7041 N N . GLY C 1 79 ? -1.807 96.732 1.994 1.00 16.32 79 GLY C N 1
ATOM 7042 C CA . GLY C 1 79 ? -0.878 95.748 1.457 1.00 17.22 79 GLY C CA 1
ATOM 7043 C C . GLY C 1 79 ? 0.139 95.221 2.462 1.00 17.95 79 GLY C C 1
ATOM 7044 O O . GLY C 1 79 ? 0.314 95.773 3.554 1.00 16.62 79 GLY C O 1
ATOM 7045 N N . GLU C 1 80 ? 0.823 94.140 2.092 1.00 18.65 80 GLU C N 1
ATOM 7046 C CA . GLU C 1 80 ? 1.806 93.520 2.980 1.00 19.04 80 GLU C CA 1
ATOM 7047 C C . GLU C 1 80 ? 2.880 94.502 3.407 1.00 17.88 80 GLU C C 1
ATOM 7048 O O . GLU C 1 80 ? 3.369 95.301 2.615 1.00 17.73 80 GLU C O 1
ATOM 7054 N N . GLY C 1 81 ? 3.226 94.462 4.686 1.00 17.41 81 GLY C N 1
ATOM 7055 C CA . GLY C 1 81 ? 4.226 95.365 5.216 1.00 17.06 81 GLY C CA 1
ATOM 7056 C C . GLY C 1 81 ? 3.762 96.793 5.487 1.00 16.39 81 GLY C C 1
ATOM 7057 O O . GLY C 1 81 ? 4.510 97.576 6.083 1.00 16.13 81 GLY C O 1
ATOM 7058 N N . GLN C 1 82 ? 2.538 97.147 5.085 1.00 15.06 82 GLN C N 1
ATOM 7059 C CA . GLN C 1 82 ? 2.104 98.540 5.240 1.00 14.27 82 GLN C CA 1
ATOM 7060 C C . GLN C 1 82 ? 1.460 98.782 6.610 1.00 13.65 82 GLN C C 1
ATOM 7061 O O . GLN C 1 82 ? 0.281 99.114 6.705 1.00 11.65 82 GLN C O 1
ATOM 7067 N N . TYR C 1 83 ? 2.251 98.592 7.657 1.00 12.56 83 TYR C N 1
ATOM 7068 C CA . TYR C 1 83 ? 1.772 98.745 9.035 1.00 12.99 83 TYR C CA 1
ATOM 7069 C C . TYR C 1 83 ? 1.512 100.191 9.402 1.00 12.07 83 TYR C C 1
ATOM 7070 O O . TYR C 1 83 ? 0.693 100.486 10.277 1.00 11.42 83 TYR C O 1
ATOM 7079 N N . LEU C 1 84 ? 2.247 101.083 8.758 1.00 11.61 84 LEU C N 1
ATOM 7080 C CA . LEU C 1 84 ? 2.132 102.496 9.048 1.00 12.28 84 LEU C CA 1
ATOM 7081 C C . LEU C 1 84 ? 2.198 103.288 7.746 1.00 11.99 84 LEU C C 1
ATOM 7082 O O . LEU C 1 84 ? 3.249 103.818 7.383 1.00 11.42 84 LEU C O 1
ATOM 7087 N N . PRO C 1 85 ? 1.076 103.355 7.025 1.00 11.06 85 PRO C N 1
ATOM 7088 C CA . PRO C 1 85 ? 1.042 104.055 5.734 1.00 11.31 85 PRO C CA 1
ATOM 7089 C C . PRO C 1 85 ? 1.504 105.484 5.809 1.00 11.33 85 PRO C C 1
ATOM 7090 O O . PRO C 1 85 ? 1.205 106.191 6.775 1.00 10.34 85 PRO C O 1
ATOM 7094 N N . ASP C 1 86 ? 2.229 105.925 4.782 1.00 10.91 86 ASP C N 1
ATOM 7095 C CA . ASP C 1 86 ? 2.679 107.303 4.767 1.00 12.16 86 ASP C CA 1
ATOM 7096 C C . ASP C 1 86 ? 1.502 108.253 4.961 1.00 10.92 86 ASP C C 1
ATOM 7097 O O . ASP C 1 86 ? 1.623 109.237 5.670 1.00 10.70 86 ASP C O 1
ATOM 7102 N N . GLU C 1 87 ? 0.375 107.961 4.316 1.00 10.73 87 GLU C N 1
ATOM 7103 C CA . GLU C 1 87 ? -0.765 108.875 4.387 1.00 10.30 87 GLU C CA 1
ATOM 7104 C C . GLU C 1 87 ? -1.326 108.962 5.812 1.00 9.30 87 GLU C C 1
ATOM 7105 O O . GLU C 1 87 ? -1.941 109.948 6.171 1.00 9.12 87 GLU C O 1
ATOM 7111 N N . THR C 1 88 ? -1.080 107.944 6.627 1.00 8.77 88 THR C N 1
ATOM 7112 C CA . THR C 1 88 ? -1.545 107.977 8.013 1.00 8.74 88 THR C CA 1
ATOM 7113 C C . THR C 1 88 ? -0.746 109.041 8.753 1.00 8.74 88 THR C C 1
ATOM 7114 O O . THR C 1 88 ? -1.293 109.869 9.462 1.00 7.27 88 THR C O 1
ATOM 7118 N N . MET C 1 89 ? 0.572 109.006 8.578 1.00 9.33 89 MET C N 1
ATOM 7119 C CA . MET C 1 89 ? 1.446 109.973 9.268 1.00 9.47 89 MET C CA 1
ATOM 7120 C C . MET C 1 89 ? 1.245 111.392 8.726 1.00 9.42 89 MET C C 1
ATOM 7121 O O . MET C 1 89 ? 1.277 112.377 9.474 1.00 9.10 89 MET C O 1
ATOM 7126 N N . ALA C 1 90 ? 1.030 111.492 7.419 1.00 9.70 90 ALA C N 1
ATOM 7127 C CA . ALA C 1 90 ? 0.781 112.788 6.783 1.00 9.36 90 ALA C CA 1
ATOM 7128 C C . ALA C 1 90 ? -0.477 113.434 7.354 1.00 8.68 90 ALA C C 1
ATOM 7129 O O . ALA C 1 90 ? -0.516 114.635 7.605 1.00 8.02 90 ALA C O 1
ATOM 7131 N N . ALA C 1 91 ? -1.507 112.620 7.538 1.00 9.09 91 ALA C N 1
ATOM 7132 C CA . ALA C 1 91 ? -2.800 113.075 8.057 1.00 8.88 91 ALA C CA 1
ATOM 7133 C C . ALA C 1 91 ? -2.680 113.602 9.481 1.00 8.72 91 ALA C C 1
ATOM 7134 O O . ALA C 1 91 ? -3.260 114.615 9.847 1.00 9.21 91 ALA C O 1
ATOM 7136 N N . ILE C 1 92 ? -1.935 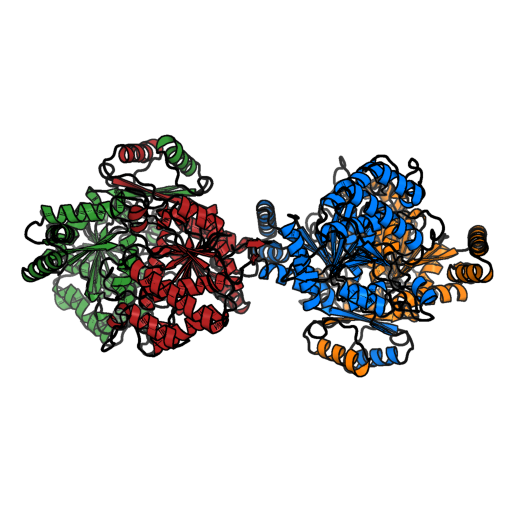112.886 10.312 1.00 8.45 92 ILE C N 1
ATOM 7137 C CA . ILE C 1 92 ? -1.758 113.318 11.692 1.00 8.86 92 ILE C CA 1
ATOM 7138 C C . ILE C 1 92 ? -1.010 114.643 11.758 1.00 8.42 92 ILE C C 1
ATOM 7139 O O . ILE C 1 92 ? -1.302 115.495 12.585 1.00 8.14 92 ILE C O 1
ATOM 7144 N N . ARG C 1 93 ? -0.035 114.799 10.865 1.00 8.60 93 ARG C N 1
ATOM 7145 C CA . ARG C 1 93 ? 0.741 116.026 10.797 1.00 9.06 93 ARG C CA 1
ATOM 7146 C C . ARG C 1 93 ? -0.134 117.194 10.391 1.00 8.87 93 ARG C C 1
ATOM 7147 O O . ARG C 1 93 ? 0.007 118.314 10.898 1.00 8.38 93 ARG C O 1
ATOM 7155 N N . GLU C 1 94 ? -1.035 116.909 9.460 1.00 8.44 94 GLU C N 1
ATOM 7156 C CA . GLU C 1 94 ? -1.940 117.917 8.914 1.00 9.46 94 GLU C CA 1
ATOM 7157 C C . GLU C 1 94 ? -3.065 118.301 9.873 1.00 9.09 94 GLU C C 1
ATOM 7158 O O . GLU C 1 94 ? -3.419 119.468 9.983 1.00 8.86 94 GLU C O 1
ATOM 7164 N N . TYR C 1 95 ? -3.642 117.300 10.533 1.00 9.23 95 TYR C N 1
ATOM 7165 C CA . TYR C 1 95 ? -4.802 117.501 11.402 1.00 9.24 95 TYR C CA 1
ATOM 7166 C C . TYR C 1 95 ? -4.471 117.785 12.888 1.00 8.99 95 TYR C C 1
ATOM 7167 O O . TYR C 1 95 ? -5.370 118.075 13.673 1.00 8.95 95 TYR C O 1
ATOM 7176 N N . LYS C 1 96 ? -3.188 117.697 13.240 1.00 8.72 96 LYS C N 1
ATOM 7177 C CA . LYS C 1 96 ? -2.647 118.126 14.545 1.00 8.51 96 LYS C CA 1
ATOM 7178 C C . LYS C 1 96 ? -2.965 117.271 15.762 1.00 9.29 96 LYS C C 1
ATOM 7179 O O . LYS C 1 96 ? -2.270 117.362 16.777 1.00 9.30 96 LYS C O 1
ATOM 7185 N N . VAL C 1 97 ? -4.052 116.520 15.697 1.00 8.98 97 VAL C N 1
ATOM 7186 C CA . VAL C 1 97 ? -4.476 115.708 16.830 1.00 10.50 97 VAL C CA 1
ATOM 7187 C C . VAL C 1 97 ? -5.033 114.383 16.316 1.00 10.85 97 VAL C C 1
ATOM 7188 O O . VAL C 1 97 ? -5.517 114.278 15.181 1.00 12.64 97 VAL C O 1
ATOM 7192 N N . ALA C 1 98 ? -4.906 113.356 17.142 1.00 9.40 98 ALA C N 1
ATOM 7193 C CA . ALA C 1 98 ? -5.453 112.062 16.827 1.00 7.52 98 ALA C CA 1
ATOM 7194 C C . ALA C 1 98 ? -5.569 111.265 18.113 1.00 7.72 98 ALA C C 1
ATOM 7195 O O . ALA C 1 98 ? -4.906 111.569 19.115 1.00 7.74 98 ALA C O 1
ATOM 7197 N N . ILE C 1 99 ? -6.417 110.247 18.062 1.00 6.27 99 ILE C N 1
ATOM 7198 C CA . ILE C 1 99 ? -6.586 109.343 19.200 1.00 5.92 99 ILE C CA 1
ATOM 7199 C C . ILE C 1 99 ? -6.527 107.930 18.644 1.00 6.24 99 ILE C C 1
ATOM 7200 O O . ILE C 1 99 ? -7.182 107.610 17.643 1.00 6.96 99 ILE C O 1
ATOM 7205 N N . LYS C 1 100 ? -5.728 107.086 19.287 1.00 5.97 100 LYS C N 1
ATOM 7206 C CA . LYS C 1 100 ? -5.534 105.728 18.805 1.00 5.53 100 LYS C CA 1
ATOM 7207 C C . LYS C 1 100 ? -5.731 104.680 19.878 1.00 6.03 100 LYS C C 1
ATOM 7208 O O . LYS C 1 100 ? -5.469 104.902 21.068 1.00 5.65 100 LYS C O 1
ATOM 7214 N N . GLY C 1 101 ? -6.203 103.525 19.419 1.00 6.09 101 GLY C N 1
ATOM 7215 C CA . GLY C 1 101 ? -6.311 102.344 20.256 1.00 6.27 101 GLY C CA 1
ATOM 7216 C C . GLY C 1 101 ? -4.924 101.699 20.283 1.00 5.73 101 GLY C C 1
ATOM 7217 O O . GLY C 1 101 ? -4.007 102.191 19.635 1.00 5.29 101 GLY C O 1
ATOM 7218 N N . PRO C 1 102 ? -4.753 100.625 21.041 1.00 5.82 102 PRO C N 1
ATOM 7219 C CA . PRO C 1 102 ? -3.452 99.950 21.132 1.00 5.93 102 PRO C CA 1
ATOM 7220 C C . PRO C 1 102 ? -3.054 99.281 19.821 1.00 6.03 102 PRO C C 1
ATOM 7221 O O . PRO C 1 102 ? -3.922 98.934 18.996 1.00 5.25 102 PRO C O 1
ATOM 7225 N N . LEU C 1 103 ? -1.737 99.111 19.642 1.00 5.09 103 LEU C N 1
ATOM 7226 C CA . LEU C 1 103 ? -1.162 98.414 18.499 1.00 5.36 103 LEU C CA 1
ATOM 7227 C C . LEU C 1 103 ? -0.235 97.324 19.036 1.00 6.32 103 LEU C C 1
ATOM 7228 O O . LEU C 1 103 ? 0.525 97.530 19.992 1.00 5.50 103 LEU C O 1
ATOM 7233 N N . GLU C 1 104 ? -0.272 96.158 18.416 1.00 6.86 104 GLU C N 1
ATOM 7234 C CA . GLU C 1 104 ? 0.551 95.072 18.927 1.00 8.72 104 GLU C CA 1
ATOM 7235 C C . GLU C 1 104 ? 1.989 95.087 18.418 1.00 7.33 104 GLU C C 1
ATOM 7236 O O . GLU C 1 104 ? 2.241 95.381 17.247 1.00 6.52 104 GLU C O 1
ATOM 7242 N N . THR C 1 105 ? 2.920 94.791 19.326 1.00 6.93 105 THR C N 1
ATOM 7243 C CA . THR C 1 105 ? 4.366 94.724 19.044 1.00 7.04 105 THR C CA 1
ATOM 7244 C C . THR C 1 105 ? 4.887 93.330 19.411 1.00 7.56 105 THR C C 1
ATOM 7245 O O . THR C 1 105 ? 4.859 92.953 20.580 1.00 8.37 105 THR C O 1
ATOM 7249 N N . PRO C 1 106 ? 5.369 92.571 18.436 1.00 8.15 106 PRO C N 1
ATOM 7250 C CA . PRO C 1 106 ? 5.879 91.214 18.694 1.00 7.96 106 PRO C CA 1
ATOM 7251 C C . PRO C 1 106 ? 7.108 91.239 19.612 1.00 7.53 106 PRO C C 1
ATOM 7252 O O . PRO C 1 106 ? 7.841 92.225 19.683 1.00 6.75 106 PRO C O 1
ATOM 7256 N N . VAL C 1 107 ? 7.294 90.136 20.318 1.00 7.25 107 VAL C N 1
ATOM 7257 C CA . VAL C 1 107 ? 8.379 89.960 21.280 1.00 7.25 107 VAL C CA 1
ATOM 7258 C C . VAL C 1 107 ? 9.502 89.098 20.678 1.00 7.52 107 VAL C C 1
ATOM 7259 O O . VAL C 1 107 ? 9.230 88.069 20.045 1.00 6.83 107 VAL C O 1
ATOM 7263 N N . GLY C 1 108 ? 10.749 89.532 20.890 1.00 7.63 108 GLY C N 1
ATOM 7264 C CA . GLY C 1 108 ? 11.942 88.784 20.506 1.00 7.63 108 GLY C CA 1
ATOM 7265 C C . GLY C 1 108 ? 12.250 88.795 19.021 1.00 8.21 108 GLY C C 1
ATOM 7266 O O . GLY C 1 108 ? 13.175 88.125 18.562 1.00 8.82 108 GLY C O 1
ATOM 7267 N N . GLY C 1 109 ? 11.480 89.575 18.271 1.00 8.39 109 GLY C N 1
ATOM 7268 C CA . GLY C 1 109 ? 11.642 89.652 16.833 1.00 9.08 109 GLY C CA 1
ATOM 7269 C C . GLY C 1 109 ? 10.471 90.407 16.233 1.00 9.30 109 GLY C C 1
ATOM 7270 O O . GLY C 1 109 ? 9.698 91.016 16.954 1.00 8.58 109 GLY C O 1
ATOM 7271 N N . GLY C 1 110 ? 10.356 90.360 14.903 1.00 9.88 110 GLY C N 1
ATOM 7272 C CA . GLY C 1 110 ? 9.269 91.029 14.208 1.00 9.69 110 GLY C CA 1
ATOM 7273 C C . GLY C 1 110 ? 9.439 92.535 14.166 1.00 9.11 110 GLY C C 1
ATOM 7274 O O . GLY C 1 110 ? 10.508 93.075 14.479 1.00 9.65 110 GLY C O 1
ATOM 7275 N N . ILE C 1 111 ? 8.372 93.230 13.792 1.00 8.83 111 ILE C N 1
ATOM 7276 C CA . ILE C 1 111 ? 8.456 94.661 13.589 1.00 9.14 111 ILE C CA 1
ATOM 7277 C C . ILE C 1 111 ? 8.727 95.396 14.883 1.00 8.37 111 ILE C C 1
ATOM 7278 O O . ILE C 1 111 ? 8.345 94.949 15.959 1.00 8.23 111 ILE C O 1
ATOM 7283 N N . ARG C 1 112 ? 9.360 96.544 14.743 1.00 8.19 112 ARG C N 1
ATOM 7284 C CA . ARG C 1 112 ? 9.621 97.442 15.847 1.00 8.04 112 ARG C CA 1
ATOM 7285 C C . ARG C 1 112 ? 8.299 98.100 16.146 1.00 7.90 112 ARG C C 1
ATOM 7286 O O . ARG C 1 112 ? 7.521 98.362 15.225 1.00 6.56 112 ARG C O 1
ATOM 7294 N N . SER C 1 113 ? 8.080 98.397 17.424 1.00 6.90 113 SER C N 1
ATOM 7295 C CA . SER C 1 113 ? 6.855 99.010 17.907 1.00 6.75 113 SER C CA 1
ATOM 7296 C C . SER C 1 113 ? 6.366 100.174 17.063 1.00 7.07 113 SER C C 1
ATOM 7297 O O . SER C 1 113 ? 7.087 101.159 16.900 1.00 6.03 113 SER C O 1
ATOM 7300 N N . LEU C 1 114 ? 5.122 100.073 16.588 1.00 6.40 114 LEU C N 1
ATOM 7301 C CA . LEU C 1 114 ? 4.478 101.135 15.825 1.00 6.71 114 LEU C CA 1
ATOM 7302 C C . LEU C 1 114 ? 4.126 102.301 16.729 1.00 7.41 114 LEU C C 1
ATOM 7303 O O . LEU C 1 114 ? 4.068 103.455 16.285 1.00 7.06 114 LEU C O 1
ATOM 7308 N N . ASN C 1 115 ? 3.848 101.993 17.994 1.00 6.98 115 ASN C N 1
ATOM 7309 C CA . ASN C 1 115 ? 3.532 103.023 18.978 1.00 7.22 115 ASN C CA 1
ATOM 7310 C C . ASN C 1 115 ? 4.733 103.928 19.192 1.00 7.61 115 ASN C C 1
ATOM 7311 O O . ASN C 1 115 ? 4.622 105.156 19.174 1.00 7.26 115 ASN C O 1
ATOM 7316 N N . VAL C 1 116 ? 5.896 103.301 19.357 1.00 7.26 116 VAL C N 1
ATOM 7317 C CA . VAL C 1 116 ? 7.118 104.040 19.548 1.00 7.53 116 VAL C CA 1
ATOM 7318 C C . VAL C 1 116 ? 7.516 104.726 18.228 1.00 7.55 116 VAL C C 1
ATOM 7319 O O . VAL C 1 116 ? 7.973 105.854 18.227 1.00 7.77 116 VAL C O 1
ATOM 7323 N N . ALA C 1 117 ? 7.308 104.050 17.106 1.00 7.09 117 ALA C N 1
ATOM 7324 C CA . ALA C 1 117 ? 7.653 104.651 15.814 1.00 7.55 117 ALA C CA 1
ATOM 7325 C C . ALA C 1 117 ? 6.862 105.951 15.599 1.00 7.88 117 ALA C C 1
ATOM 7326 O O . ALA C 1 117 ? 7.424 106.949 15.156 1.00 8.02 117 ALA C O 1
ATOM 7328 N N . MET C 1 118 ? 5.566 105.945 15.920 1.00 7.74 118 MET C N 1
ATOM 7329 C CA . MET C 1 118 ? 4.763 107.158 15.776 1.00 8.67 118 MET C CA 1
ATOM 7330 C C . MET C 1 118 ? 5.253 108.271 16.684 1.00 8.51 118 MET C C 1
ATOM 7331 O O . MET C 1 118 ? 5.295 109.435 16.288 1.00 8.34 118 MET C O 1
ATOM 7336 N N . ARG C 1 119 ? 5.616 107.912 17.907 1.00 7.86 119 ARG C N 1
ATOM 7337 C CA . ARG C 1 119 ? 6.135 108.903 18.841 1.00 7.67 119 ARG C CA 1
ATOM 7338 C C . ARG C 1 119 ? 7.425 109.531 18.317 1.00 8.31 119 ARG C C 1
ATOM 7339 O O . ARG C 1 119 ? 7.633 110.755 18.398 1.00 9.37 119 ARG C O 1
ATOM 7347 N N . GLN C 1 120 ? 8.314 108.683 17.819 1.00 8.58 120 GLN C N 1
ATOM 7348 C CA . GLN C 1 120 ? 9.591 109.133 17.301 1.00 8.82 120 GLN C CA 1
ATOM 7349 C C . GLN C 1 120 ? 9.430 109.975 16.042 1.00 9.37 120 GLN C C 1
ATOM 7350 O O . GLN C 1 120 ? 10.028 111.042 15.915 1.00 8.77 120 GLN C O 1
ATOM 7356 N N . ASP C 1 121 ? 8.646 109.461 15.105 1.00 10.04 121 ASP C N 1
ATOM 7357 C CA . ASP C 1 121 ? 8.441 110.146 13.828 1.00 11.07 121 ASP C CA 1
ATOM 7358 C C . ASP C 1 121 ? 7.867 111.564 13.957 1.00 10.84 121 ASP C C 1
ATOM 7359 O O . ASP C 1 121 ? 8.270 112.469 13.214 1.00 10.53 121 ASP C O 1
ATOM 7364 N N . LEU C 1 122 ? 6.913 111.756 14.871 1.00 9.70 122 LEU C N 1
ATOM 7365 C CA . LEU C 1 122 ? 6.295 113.058 15.090 1.00 9.79 122 LEU C CA 1
ATOM 7366 C C . LEU C 1 122 ? 6.969 113.799 16.245 1.00 9.28 122 LEU C C 1
ATOM 7367 O O . LEU C 1 122 ? 6.528 114.880 16.642 1.00 9.65 122 LEU C O 1
ATOM 7372 N N . ASP C 1 123 ? 8.026 113.206 16.796 1.00 8.31 123 ASP C N 1
ATOM 7373 C CA . ASP C 1 123 ? 8.763 113.847 17.899 1.00 7.78 123 ASP C CA 1
ATOM 7374 C C . ASP C 1 123 ? 7.843 114.251 19.039 1.00 6.91 123 ASP C C 1
ATOM 7375 O O . ASP C 1 123 ? 7.958 115.364 19.588 1.00 7.04 123 ASP C O 1
ATOM 7380 N N . LEU C 1 124 ? 6.936 113.344 19.411 1.00 6.74 124 LEU C N 1
ATOM 7381 C CA . LEU C 1 124 ? 5.993 113.592 20.514 1.00 6.39 124 LEU C CA 1
ATOM 7382 C C . LEU C 1 124 ? 6.749 113.207 21.776 1.00 6.82 124 LEU C C 1
ATOM 7383 O O . LEU C 1 124 ? 6.510 112.132 22.351 1.00 7.25 124 LEU C O 1
ATOM 7388 N N . TYR C 1 125 ? 7.635 114.104 22.209 1.00 6.52 125 TYR C N 1
ATOM 7389 C CA . TYR C 1 125 ? 8.630 113.784 23.234 1.00 6.75 125 TYR C CA 1
ATOM 7390 C C . TYR C 1 125 ? 8.092 113.693 24.658 1.00 6.96 125 TYR C C 1
ATOM 7391 O O . TYR C 1 125 ? 8.803 113.237 25.565 1.00 6.82 125 TYR C O 1
ATOM 7400 N N . VAL C 1 126 ? 6.850 114.127 24.854 1.00 6.75 126 VAL C N 1
ATOM 7401 C CA . VAL C 1 126 ? 6.182 113.977 26.156 1.00 7.74 126 VAL C CA 1
ATOM 7402 C C . VAL C 1 126 ? 5.144 112.870 26.127 1.00 7.56 126 VAL C C 1
ATOM 7403 O O . VAL C 1 126 ? 4.253 112.859 25.263 1.00 6.82 126 VAL C O 1
ATOM 7407 N N . CYS C 1 127 ? 5.275 111.907 27.038 1.00 7.36 127 CYS C N 1
ATOM 7408 C CA . CYS C 1 127 ? 4.191 110.958 27.272 1.00 6.92 127 CYS C CA 1
ATOM 7409 C C . CYS C 1 127 ? 3.573 111.404 28.610 1.00 7.13 127 CYS C C 1
ATOM 7410 O O . CYS C 1 127 ? 4.209 111.286 29.683 1.00 6.46 127 CYS C O 1
ATOM 7413 N N . LEU C 1 128 ? 2.356 111.928 28.536 1.00 6.08 128 LEU C N 1
ATOM 7414 C CA . LEU C 1 128 ? 1.689 112.505 29.690 1.00 6.76 128 LEU C CA 1
ATOM 7415 C C . LEU C 1 128 ? 0.628 111.556 30.195 1.00 7.43 128 LEU C C 1
ATOM 7416 O O . LEU C 1 128 ? -0.374 111.285 29.501 1.00 7.45 128 LEU C O 1
ATOM 7421 N N . ARG C 1 129 ? 0.805 111.060 31.410 1.00 7.16 129 ARG C N 1
ATOM 7422 C CA . ARG C 1 129 ? -0.193 110.135 31.943 1.00 7.54 129 ARG C CA 1
ATOM 7423 C C . ARG C 1 129 ? -0.644 110.477 33.360 1.00 7.53 129 ARG C C 1
ATOM 7424 O O . ARG C 1 129 ? 0.077 110.212 34.320 1.00 8.53 129 ARG C O 1
ATOM 7432 N N . PRO C 1 130 ? -1.821 111.076 33.501 1.00 7.50 130 PRO C N 1
ATOM 7433 C CA . PRO C 1 130 ? -2.360 111.356 34.834 1.00 7.13 130 PRO C CA 1
ATOM 7434 C C . PRO C 1 130 ? -2.951 110.070 35.404 1.00 7.57 130 PRO C C 1
ATOM 7435 O O . PRO C 1 130 ? -3.583 109.279 34.685 1.00 7.62 130 PRO C O 1
ATOM 7439 N N . VAL C 1 131 ? -2.731 109.849 36.693 1.00 7.46 131 VAL C N 1
ATOM 7440 C CA . VAL C 1 131 ? -3.299 108.700 37.376 1.00 7.66 131 VAL C CA 1
ATOM 7441 C C . VAL C 1 131 ? -4.005 109.213 38.632 1.00 8.37 131 VAL C C 1
ATOM 7442 O O . VAL C 1 131 ? -3.374 109.787 39.524 1.00 7.99 131 VAL C O 1
ATOM 7446 N N . ARG C 1 132 ? -5.320 109.028 38.685 1.00 9.37 132 ARG C N 1
ATOM 7447 C CA . ARG C 1 132 ? -6.096 109.449 39.842 1.00 10.00 132 ARG C CA 1
ATOM 7448 C C . ARG C 1 132 ? -7.125 108.384 40.176 1.00 9.62 132 ARG C C 1
ATOM 7449 O O . ARG C 1 132 ? -7.417 107.508 39.367 1.00 9.94 132 ARG C O 1
ATOM 7457 N N . TYR C 1 133 ? -7.695 108.466 41.367 1.00 9.09 133 TYR C N 1
ATOM 7458 C CA . TYR C 1 133 ? -8.645 107.452 41.791 1.00 8.65 133 TYR C CA 1
ATOM 7459 C C . TYR C 1 133 ? -10.074 107.869 41.500 1.00 9.05 133 TYR C C 1
ATOM 7460 O O . TYR C 1 133 ? -10.523 108.906 41.952 1.00 7.88 133 TYR C O 1
ATOM 7469 N N . PHE C 1 134 ? -10.809 107.049 40.768 1.00 8.83 134 PHE C N 1
ATOM 7470 C CA . PHE C 1 134 ? -12.227 107.335 40.602 1.00 9.54 134 PHE C CA 1
ATOM 7471 C C . PHE C 1 134 ? -13.053 106.728 41.739 1.00 10.42 134 PHE C C 1
ATOM 7472 O O . PHE C 1 134 ? -12.883 105.576 42.121 1.00 9.72 134 PHE C O 1
ATOM 7480 N N . GLU C 1 135 ? -13.941 107.548 42.280 1.00 12.36 135 GLU C N 1
ATOM 7481 C CA . GLU C 1 135 ? -14.783 107.188 43.418 1.00 13.70 135 GLU C CA 1
ATOM 7482 C C . GLU C 1 135 ? -15.315 105.757 43.358 1.00 12.07 135 GLU C C 1
ATOM 7483 O O . GLU C 1 135 ? -15.997 105.391 42.418 1.00 12.17 135 GLU C O 1
ATOM 7489 N N . GLY C 1 136 ? -14.972 104.952 44.361 1.00 10.64 136 GLY C N 1
ATOM 7490 C CA . GLY C 1 136 ? -15.453 103.586 44.457 1.00 10.24 136 GLY C CA 1
ATOM 7491 C C . GLY C 1 136 ? -14.870 102.532 43.520 1.00 8.90 136 GLY C C 1
ATOM 7492 O O . GLY C 1 136 ? -15.372 101.414 43.440 1.00 7.71 136 GLY C O 1
ATOM 7493 N N . THR C 1 137 ? -13.797 102.867 42.817 1.00 8.51 137 THR C N 1
ATOM 7494 C CA . THR C 1 137 ? -13.200 101.889 41.910 1.00 7.56 137 THR C CA 1
ATOM 7495 C C . THR C 1 137 ? -12.609 100.740 42.697 1.00 7.67 137 THR C C 1
ATOM 7496 O O . THR C 1 137 ? -11.852 100.963 43.648 1.00 7.68 137 THR C O 1
ATOM 7500 N N . PRO C 1 138 ? -12.935 99.510 42.334 1.00 7.73 138 PRO C N 1
ATOM 7501 C CA . PRO C 1 138 ? -12.299 98.365 42.988 1.00 8.15 138 PRO C CA 1
ATOM 7502 C C . PRO C 1 138 ? -10.758 98.486 42.897 1.00 8.52 138 PRO C C 1
ATOM 7503 O O . PRO C 1 138 ? -10.215 98.845 41.840 1.00 8.89 138 PRO C O 1
ATOM 7507 N N . SER C 1 139 ? -10.066 98.214 44.002 1.00 7.66 139 SER C N 1
ATOM 7508 C CA . SER C 1 139 ? -8.609 98.367 44.013 1.00 7.55 139 SER C CA 1
ATOM 7509 C C . SER C 1 139 ? -8.005 97.344 44.969 1.00 7.59 139 SER C C 1
ATOM 7510 O O . SER C 1 139 ? -8.670 96.933 45.914 1.00 7.55 139 SER C O 1
ATOM 7513 N N . PRO C 1 140 ? -6.763 96.935 44.739 1.00 7.75 140 PRO C N 1
ATOM 7514 C CA . PRO C 1 140 ? -6.057 96.054 45.678 1.00 7.92 140 PRO C CA 1
ATOM 7515 C C . PRO C 1 140 ? -5.448 96.831 46.865 1.00 8.48 140 PRO C C 1
ATOM 7516 O O . PRO C 1 140 ? -4.980 96.217 47.836 1.00 8.53 140 PRO C O 1
ATOM 7520 N N . MET C 1 141 ? -5.503 98.159 46.828 1.00 8.15 141 MET C N 1
ATOM 7521 C CA . MET C 1 141 ? -4.919 98.974 47.905 1.00 7.62 141 MET C CA 1
ATOM 7522 C C . MET C 1 141 ? -5.945 99.279 48.993 1.00 8.04 141 MET C C 1
ATOM 7523 O O . MET C 1 141 ? -7.142 99.325 48.718 1.00 6.81 141 MET C O 1
ATOM 7528 N N . ARG C 1 142 ? -5.477 99.533 50.209 1.00 8.26 142 ARG C N 1
ATOM 7529 C CA . ARG C 1 142 ? -6.378 99.967 51.299 1.00 9.22 142 ARG C CA 1
ATOM 7530 C C . ARG C 1 142 ? -6.824 101.417 51.094 1.00 9.22 142 ARG C C 1
ATOM 7531 O O . ARG C 1 142 ? -7.956 101.784 51.435 1.00 8.80 142 ARG C O 1
ATOM 7539 N N . HIS C 1 143 ? -5.955 102.236 50.503 1.00 8.98 143 HIS C N 1
ATOM 7540 C CA . HIS C 1 143 ? -6.231 103.669 50.335 1.00 9.25 143 HIS C CA 1
ATOM 7541 C C . HIS C 1 143 ? -5.854 104.182 48.949 1.00 8.36 143 HIS C C 1
ATOM 7542 O O . HIS C 1 143 ? -4.957 105.003 48.794 1.00 7.98 143 HIS C O 1
ATOM 7549 N N . PRO C 1 144 ? -6.554 103.703 47.934 1.00 8.54 144 PRO C N 1
ATOM 7550 C CA . PRO C 1 144 ? -6.236 104.082 46.555 1.00 8.23 144 PRO C CA 1
ATOM 7551 C C . PRO C 1 144 ? -6.512 105.569 46.310 1.00 7.75 144 PRO C C 1
ATOM 7552 O O . PRO C 1 144 ? -5.943 106.169 45.390 1.00 7.45 144 PRO C O 1
ATOM 7556 N N . GLU C 1 145 ? -7.362 106.165 47.135 1.00 7.46 145 GLU C N 1
ATOM 7557 C CA . GLU C 1 145 ? -7.718 107.574 46.959 1.00 8.39 145 GLU C CA 1
ATOM 7558 C C . GLU C 1 145 ? -6.532 108.511 47.205 1.00 8.56 145 GLU C C 1
ATOM 7559 O O . GLU C 1 145 ? -6.596 109.707 46.907 1.00 9.15 145 GLU C O 1
ATOM 7565 N N . LYS C 1 146 ? -5.456 107.971 47.771 1.00 7.75 146 LYS C N 1
ATOM 7566 C CA . LYS C 1 146 ? -4.265 108.772 48.024 1.00 8.39 146 LYS C CA 1
ATOM 7567 C C . LYS C 1 146 ? -3.412 108.942 46.781 1.00 7.75 146 LYS C C 1
ATOM 7568 O O . LYS C 1 146 ? -2.402 109.630 46.817 1.00 6.49 146 LYS C O 1
ATOM 7574 N N . VAL C 1 147 ? -3.804 108.282 45.688 1.00 7.35 147 VAL C N 1
ATOM 7575 C CA . VAL C 1 147 ? -3.057 108.393 44.436 1.00 7.19 147 VAL C CA 1
ATOM 7576 C C . VAL C 1 147 ? -3.647 109.508 43.563 1.00 7.73 147 VAL C C 1
ATOM 7577 O O . VAL C 1 147 ? -4.794 109.425 43.136 1.00 7.92 147 VAL C O 1
ATOM 7581 N N . ASP C 1 148 ? -2.863 110.541 43.302 1.00 7.86 148 ASP C N 1
ATOM 7582 C CA . ASP C 1 148 ? -3.289 111.642 42.430 1.00 8.65 148 ASP C CA 1
ATOM 7583 C C . ASP C 1 148 ? -1.994 112.218 41.874 1.00 8.65 148 ASP C C 1
ATOM 7584 O O . ASP C 1 148 ? -1.407 113.166 42.418 1.00 7.93 148 ASP C O 1
ATOM 7589 N N . MET C 1 149 ? -1.506 111.587 40.819 1.00 8.57 149 MET C N 1
ATOM 7590 C CA . MET C 1 149 ? -0.227 111.976 40.283 1.00 8.99 149 MET C CA 1
ATOM 7591 C C . MET C 1 149 ? -0.294 112.253 38.801 1.00 9.19 149 MET C C 1
ATOM 7592 O O . MET C 1 149 ? -1.265 111.876 38.123 1.00 9.19 149 MET C O 1
ATOM 7597 N N . VAL C 1 150 ? 0.759 112.886 38.298 1.00 7.74 150 VAL C N 1
ATOM 7598 C CA . VAL C 1 150 ? 0.885 113.140 36.889 1.00 7.52 150 VAL C CA 1
ATOM 7599 C C . VAL C 1 150 ? 2.287 112.753 36.446 1.00 7.35 150 VAL C C 1
ATOM 7600 O O . VAL C 1 150 ? 3.285 113.320 36.904 1.00 7.29 150 VAL C O 1
ATOM 7604 N N . ILE C 1 151 ? 2.347 111.779 35.544 1.00 6.18 151 ILE C N 1
ATOM 7605 C CA . ILE C 1 151 ? 3.618 111.297 35.037 1.00 6.74 151 ILE C CA 1
ATOM 7606 C C . ILE C 1 151 ? 3.991 111.958 33.727 1.00 6.31 151 ILE C C 1
ATOM 7607 O O . ILE C 1 151 ? 3.190 112.004 32.774 1.00 6.15 151 ILE C O 1
ATOM 7612 N N . PHE C 1 152 ? 5.215 112.463 33.695 1.00 5.84 152 PHE C N 1
ATOM 7613 C CA . PHE C 1 152 ? 5.803 113.013 32.494 1.00 5.71 152 PHE C CA 1
ATOM 7614 C C . PHE C 1 152 ? 6.924 112.069 32.111 1.00 6.17 152 PHE C C 1
ATOM 7615 O O . PHE C 1 152 ? 8.015 112.097 32.701 1.00 5.97 152 PHE C O 1
ATOM 7623 N N . ARG C 1 153 ? 6.652 111.225 31.127 1.00 5.62 153 ARG C N 1
ATOM 7624 C CA . ARG C 1 153 ? 7.601 110.208 30.678 1.00 5.82 153 ARG C CA 1
ATOM 7625 C C . ARG C 1 153 ? 8.287 110.641 29.385 1.00 6.09 153 ARG C C 1
ATOM 7626 O O . ARG C 1 153 ? 7.610 110.944 28.386 1.00 5.76 153 ARG C O 1
ATOM 7634 N N . GLU C 1 154 ? 9.619 110.676 29.402 1.00 6.04 154 GLU C N 1
ATOM 7635 C CA . GLU C 1 154 ? 10.401 111.054 28.221 1.00 6.68 154 GLU C CA 1
ATOM 7636 C C . GLU C 1 154 ? 10.076 110.017 27.133 1.00 7.74 154 GLU C C 1
ATOM 7637 O O . GLU C 1 154 ? 10.093 108.805 27.392 1.00 6.36 154 GLU C O 1
ATOM 7643 N N . ASN C 1 155 ? 9.749 110.512 25.939 1.00 7.48 155 ASN C N 1
ATOM 7644 C CA . ASN C 1 155 ? 9.170 109.689 24.884 1.00 8.37 155 ASN C CA 1
ATOM 7645 C C . ASN C 1 155 ? 9.950 109.643 23.579 1.00 9.78 155 ASN C C 1
ATOM 7646 O O . ASN C 1 155 ? 9.382 109.205 22.562 1.00 11.82 155 ASN C O 1
ATOM 7651 N N . SER C 1 156 ? 11.201 110.112 23.550 1.00 8.78 156 SER C N 1
ATOM 7652 C CA . SER C 1 156 ? 11.949 110.169 22.287 1.00 8.35 156 SER C CA 1
ATOM 7653 C C . SER C 1 156 ? 13.320 109.477 22.283 1.00 8.65 156 SER C C 1
ATOM 7654 O O . SER C 1 156 ? 13.913 109.269 21.218 1.00 8.26 156 SER C O 1
ATOM 7657 N N . GLU C 1 157 ? 13.837 109.125 23.451 1.00 8.22 157 GLU C N 1
ATOM 7658 C CA . GLU C 1 157 ? 15.145 108.468 23.502 1.00 7.75 157 GLU C CA 1
ATOM 7659 C C . GLU C 1 157 ? 15.159 107.313 24.511 1.00 7.97 157 GLU C C 1
ATOM 7660 O O . GLU C 1 157 ? 14.180 106.582 24.653 1.00 8.14 157 GLU C O 1
ATOM 7666 N N . ASP C 1 158 ? 16.274 107.145 25.198 1.00 8.06 158 ASP C N 1
ATOM 7667 C CA . ASP C 1 158 ? 16.437 106.018 26.110 1.00 8.50 158 ASP C CA 1
ATOM 7668 C C . ASP C 1 158 ? 16.551 104.745 25.281 1.00 9.71 158 ASP C C 1
ATOM 7669 O O . ASP C 1 158 ? 16.495 104.767 24.051 1.00 10.19 158 ASP C O 1
ATOM 7674 N N . ILE C 1 159 ? 16.725 103.624 25.957 1.00 11.37 159 ILE C N 1
ATOM 7675 C CA . ILE C 1 159 ? 16.917 102.367 25.275 1.00 13.48 159 ILE C CA 1
ATOM 7676 C C . ILE C 1 159 ? 15.730 101.974 24.378 1.00 14.49 159 ILE C C 1
ATOM 7677 O O . ILE C 1 159 ? 15.747 100.932 23.724 1.00 14.14 159 ILE C O 1
ATOM 7682 N N . TYR C 1 160 ? 14.709 102.834 24.329 1.00 16.19 160 TYR C N 1
ATOM 7683 C CA . TYR C 1 160 ? 13.541 102.642 23.449 1.00 16.94 160 TYR C CA 1
ATOM 7684 C C . TYR C 1 160 ? 13.845 102.985 22.024 1.00 17.49 160 TYR C C 1
ATOM 7685 O O . TYR C 1 160 ? 13.037 102.725 21.114 1.00 19.61 160 TYR C O 1
ATOM 7694 N N . ALA C 1 161 ? 14.991 103.606 21.825 1.00 16.57 161 ALA C N 1
ATOM 7695 C CA . ALA C 1 161 ? 15.408 104.015 20.504 1.00 15.42 161 ALA C CA 1
ATOM 7696 C C . ALA C 1 161 ? 15.339 102.799 19.571 1.00 15.00 161 ALA C C 1
ATOM 7697 O O . ALA C 1 161 ? 15.162 102.953 18.370 1.00 14.87 161 ALA C O 1
ATOM 7699 N N . GLY C 1 162 ? 15.497 101.605 20.144 1.00 12.97 162 GLY C N 1
ATOM 7700 C CA . GLY C 1 162 ? 15.437 100.360 19.385 1.00 11.05 162 GLY C CA 1
ATOM 7701 C C . GLY C 1 162 ? 16.741 100.015 18.685 1.00 9.80 162 GLY C C 1
ATOM 7702 O O . GLY C 1 162 ? 16.742 99.436 17.595 1.00 9.43 162 GLY C O 1
ATOM 7703 N N . ILE C 1 163 ? 17.856 100.353 19.323 1.00 8.71 163 ILE C N 1
ATOM 7704 C CA . ILE C 1 163 ? 19.181 100.090 18.779 1.00 8.10 163 ILE C CA 1
ATOM 7705 C C . ILE C 1 163 ? 19.795 98.897 19.467 1.00 7.85 163 ILE C C 1
ATOM 7706 O O . ILE C 1 163 ? 20.218 99.005 20.626 1.00 8.32 163 ILE C O 1
ATOM 7711 N N . GLU C 1 164 ? 19.858 97.775 18.757 1.00 6.83 164 GLU C N 1
ATOM 7712 C CA . GLU C 1 164 ? 20.366 96.515 19.326 1.00 7.08 164 GLU C CA 1
ATOM 7713 C C . GLU C 1 164 ? 20.675 95.493 18.248 1.00 6.69 164 GLU C C 1
ATOM 7714 O O . GLU C 1 164 ? 20.137 95.570 17.152 1.00 6.25 164 GLU C O 1
ATOM 7720 N N . TRP C 1 165 ? 21.503 94.505 18.588 1.00 6.60 165 TRP C N 1
ATOM 7721 C CA . TRP C 1 165 ? 21.880 93.441 17.668 1.00 7.42 165 TRP C CA 1
ATOM 7722 C C . TRP C 1 165 ? 21.862 92.115 18.407 1.00 7.69 165 TRP C C 1
ATOM 7723 O O . TRP C 1 165 ? 22.218 92.069 19.580 1.00 6.78 165 TRP C O 1
ATOM 7734 N N . PRO C 1 166 ? 21.440 91.054 17.722 1.00 7.82 166 PRO C N 1
ATOM 7735 C CA . PRO C 1 166 ? 21.287 89.720 18.327 1.00 8.21 166 PRO C CA 1
ATOM 7736 C C . PRO C 1 166 ? 22.587 89.019 18.667 1.00 7.78 166 PRO C C 1
ATOM 7737 O O . PRO C 1 166 ? 23.601 89.193 17.984 1.00 6.99 166 PRO C O 1
ATOM 7741 N N . ALA C 1 167 ? 22.532 88.186 19.704 1.00 7.78 167 ALA C N 1
ATOM 7742 C CA . ALA C 1 167 ? 23.697 87.437 20.126 1.00 7.45 167 ALA C CA 1
ATOM 7743 C C . ALA C 1 167 ? 24.195 86.578 18.970 1.00 8.57 167 ALA C C 1
ATOM 7744 O O . ALA C 1 167 ? 23.405 85.969 18.242 1.00 7.62 167 ALA C O 1
ATOM 7746 N N . GLY C 1 168 ? 25.508 86.565 18.780 1.00 9.30 168 GLY C N 1
ATOM 7747 C CA . GLY C 1 168 ? 26.099 85.738 17.744 1.00 10.92 168 GLY C CA 1
ATOM 7748 C C . GLY C 1 168 ? 25.993 86.283 16.328 1.00 11.56 168 GLY C C 1
ATOM 7749 O O . GLY C 1 168 ? 26.482 85.657 15.391 1.00 12.72 168 GLY C O 1
ATOM 7750 N N . SER C 1 169 ? 25.391 87.451 16.157 1.00 11.39 169 SER C N 1
ATOM 7751 C CA . SER C 1 169 ? 25.311 88.057 14.831 1.00 11.53 169 SER C CA 1
ATOM 7752 C C . SER C 1 169 ? 26.604 88.773 14.464 1.00 12.13 169 SER C C 1
ATOM 7753 O O . SER C 1 169 ? 27.338 89.233 15.335 1.00 11.83 169 SER C O 1
ATOM 7756 N N . PRO C 1 170 ? 26.863 88.894 13.164 1.00 12.86 170 PRO C N 1
ATOM 7757 C CA . PRO C 1 170 ? 28.024 89.643 12.687 1.00 12.90 170 PRO C CA 1
ATOM 7758 C C . PRO C 1 170 ? 28.021 91.027 13.279 1.00 12.16 170 PRO C C 1
ATOM 7759 O O . PRO C 1 170 ? 29.078 91.491 13.671 1.00 11.68 170 PRO C O 1
ATOM 7763 N N . GLU C 1 171 ? 26.853 91.653 13.385 1.00 11.33 171 GLU C N 1
ATOM 7764 C CA . GLU C 1 171 ? 26.752 92.997 13.945 1.00 11.70 171 GLU C CA 1
ATOM 7765 C C . GLU C 1 171 ? 27.100 93.027 15.426 1.00 10.84 171 GLU C C 1
ATOM 7766 O O . GLU C 1 171 ? 27.814 93.918 15.884 1.00 9.56 171 GLU C O 1
ATOM 7772 N N . ALA C 1 172 ? 26.581 92.074 16.198 1.00 10.33 172 ALA C N 1
ATOM 7773 C CA . ALA C 1 172 ? 26.941 92.091 17.608 1.00 10.72 172 ALA C CA 1
ATOM 7774 C C . ALA C 1 172 ? 28.428 91.848 17.759 1.00 10.64 172 ALA C C 1
ATOM 7775 O O . ALA C 1 172 ? 29.066 92.469 18.596 1.00 10.77 172 ALA C O 1
ATOM 7777 N N . GLU C 1 173 ? 28.999 90.968 16.949 1.00 11.09 173 GLU C N 1
ATOM 7778 C CA . GLU C 1 173 ? 30.419 90.692 17.112 1.00 11.66 173 GLU C CA 1
ATOM 7779 C C . GLU C 1 173 ? 31.224 91.938 16.791 1.00 11.50 173 GLU C C 1
ATOM 7780 O O . GLU C 1 173 ? 32.240 92.238 17.451 1.00 10.62 173 GLU C O 1
ATOM 7786 N N . LYS C 1 174 ? 30.742 92.685 15.798 1.00 10.42 174 LYS C N 1
ATOM 7787 C CA . LYS C 1 174 ? 31.417 93.903 15.360 1.00 10.68 174 LYS C CA 1
ATOM 7788 C C . LYS C 1 174 ? 31.388 94.966 16.436 1.00 9.84 174 LYS C C 1
ATOM 7789 O O . LYS C 1 174 ? 32.409 95.596 16.704 1.00 9.52 174 LYS C O 1
ATOM 7795 N N . ILE C 1 175 ? 30.242 95.166 17.085 1.00 9.03 175 ILE C N 1
ATOM 7796 C CA . ILE C 1 175 ? 30.199 96.164 18.146 1.00 8.38 175 ILE C CA 1
ATOM 7797 C C . ILE C 1 175 ? 30.958 95.711 19.399 1.00 8.24 175 ILE C C 1
ATOM 7798 O O . ILE C 1 175 ? 31.611 96.508 20.074 1.00 8.02 175 ILE C O 1
ATOM 7803 N N . ILE C 1 176 ? 30.901 94.428 19.702 1.00 8.22 176 ILE C N 1
ATOM 7804 C CA . ILE C 1 176 ? 31.632 93.937 20.875 1.00 8.56 176 ILE C CA 1
ATOM 7805 C C . ILE C 1 176 ? 33.127 94.124 20.669 1.00 8.89 176 ILE C C 1
ATOM 7806 O O . ILE C 1 176 ? 33.843 94.558 21.558 1.00 8.63 176 ILE C O 1
ATOM 7811 N N . ARG C 1 177 ? 33.592 93.816 19.477 1.00 9.73 177 ARG C N 1
ATOM 7812 C CA . ARG C 1 177 ? 34.992 94.042 19.158 1.00 10.96 177 ARG C CA 1
ATOM 7813 C C . ARG C 1 177 ? 35.369 95.519 19.314 1.00 10.55 177 ARG C C 1
ATOM 7814 O O . ARG C 1 177 ? 36.401 95.848 19.907 1.00 9.63 177 ARG C O 1
ATOM 7822 N N . PHE C 1 178 ? 34.529 96.424 18.803 1.00 10.10 178 PHE C N 1
ATOM 7823 C CA . PHE C 1 178 ? 34.808 97.859 18.945 1.00 9.30 178 PHE C CA 1
ATOM 7824 C C . PHE C 1 178 ? 34.844 98.252 20.433 1.00 8.60 178 PHE C C 1
ATOM 7825 O O . PHE C 1 178 ? 35.732 98.980 20.898 1.00 7.69 178 PHE C O 1
ATOM 7833 N N . LEU C 1 179 ? 33.858 97.796 21.192 1.00 7.83 179 LEU C N 1
ATOM 7834 C CA . LEU C 1 179 ? 33.827 98.164 22.609 1.00 8.23 179 LEU C CA 1
ATOM 7835 C C . LEU C 1 179 ? 35.081 97.669 23.330 1.00 8.44 179 LEU C C 1
ATOM 7836 O O . LEU C 1 179 ? 35.698 98.395 24.112 1.00 7.59 179 LEU C O 1
ATOM 7841 N N . ARG C 1 180 ? 35.472 96.433 23.057 1.00 8.95 180 ARG C N 1
ATOM 7842 C CA . ARG C 1 180 ? 36.611 95.884 23.785 1.00 11.10 180 ARG C CA 1
ATOM 7843 C C . ARG C 1 180 ? 37.962 96.428 23.310 1.00 11.64 180 ARG C C 1
ATOM 7844 O O . ARG C 1 180 ? 38.810 96.795 24.132 1.00 11.69 180 ARG C O 1
ATOM 7852 N N . GLU C 1 181 ? 38.145 96.481 21.991 1.00 12.10 181 GLU C N 1
ATOM 7853 C CA . GLU C 1 181 ? 39.424 96.897 21.406 1.00 13.51 181 GLU C CA 1
ATOM 7854 C C . GLU C 1 181 ? 39.636 98.403 21.288 1.00 14.14 181 GLU C C 1
ATOM 7855 O O . GLU C 1 181 ? 40.770 98.874 21.415 1.00 14.40 181 GLU C O 1
ATOM 7861 N N . GLU C 1 182 ? 38.576 99.162 21.027 1.00 14.05 182 GLU C N 1
ATOM 7862 C CA . GLU C 1 182 ? 38.733 100.609 20.893 1.00 14.10 182 GLU C CA 1
ATOM 7863 C C . GLU C 1 182 ? 38.241 101.402 22.098 1.00 13.30 182 GLU C C 1
ATOM 7864 O O . GLU C 1 182 ? 38.791 102.455 22.416 1.00 13.10 182 GLU C O 1
ATOM 7870 N N . MET C 1 183 ? 37.187 100.927 22.755 1.00 11.46 183 MET C N 1
ATOM 7871 C CA . MET C 1 183 ? 36.645 101.688 23.882 1.00 11.29 183 MET C CA 1
ATOM 7872 C C . MET C 1 183 ? 37.230 101.230 25.229 1.00 10.60 183 MET C C 1
ATOM 7873 O O . MET C 1 183 ? 36.967 101.841 26.256 1.00 11.76 183 MET C O 1
ATOM 7878 N N . GLY C 1 184 ? 37.965 100.126 25.223 1.00 10.26 184 GLY C N 1
ATOM 7879 C CA . GLY C 1 184 ? 38.595 99.630 26.445 1.00 9.88 184 GLY C CA 1
ATOM 7880 C C . GLY C 1 184 ? 37.641 98.959 27.432 1.00 10.34 184 GLY C C 1
ATOM 7881 O O . GLY C 1 184 ? 37.941 98.878 28.619 1.00 10.06 184 GLY C O 1
ATOM 7882 N N . VAL C 1 185 ? 36.500 98.470 26.948 1.00 9.00 185 VAL C N 1
ATOM 7883 C CA . VAL C 1 185 ? 35.513 97.850 27.830 1.00 8.40 185 VAL C CA 1
ATOM 7884 C C . VAL C 1 185 ? 35.988 96.483 28.312 1.00 7.75 185 VAL C C 1
ATOM 7885 O O . VAL C 1 185 ? 36.389 95.645 27.507 1.00 8.02 185 VAL C O 1
ATOM 7889 N N . THR C 1 186 ? 35.897 96.265 29.619 1.00 7.72 186 THR C N 1
ATOM 7890 C CA . THR C 1 186 ? 36.316 95.023 30.256 1.00 7.06 186 THR C CA 1
ATOM 7891 C C . THR C 1 186 ? 35.184 94.357 31.021 1.00 7.85 186 THR C C 1
ATOM 7892 O O . THR C 1 186 ? 35.368 93.226 31.513 1.00 7.55 186 THR C O 1
ATOM 7896 N N . LYS C 1 187 ? 34.030 95.027 31.138 1.00 6.33 187 LYS C N 1
ATOM 7897 C CA . LYS C 1 187 ? 32.914 94.497 31.965 1.00 7.12 187 LYS C CA 1
ATOM 7898 C C . LYS C 1 187 ? 31.845 93.628 31.297 1.00 7.06 187 LYS C C 1
ATOM 7899 O O . LYS C 1 187 ? 30.824 93.332 31.919 1.00 7.98 187 LYS C O 1
ATOM 7905 N N . ILE C 1 188 ? 32.020 93.258 30.042 1.00 6.09 188 ILE C N 1
ATOM 7906 C CA . ILE C 1 188 ? 31.063 92.342 29.455 1.00 5.94 188 ILE C CA 1
ATOM 7907 C C . ILE C 1 188 ? 31.386 90.954 29.968 1.00 6.06 188 ILE C C 1
ATOM 7908 O O . ILE C 1 188 ? 32.489 90.451 29.766 1.00 5.68 188 ILE C O 1
ATOM 7913 N N . ARG C 1 189 ? 30.424 90.353 30.656 1.00 5.22 189 ARG C N 1
ATOM 7914 C CA . ARG C 1 189 ? 30.647 89.064 31.292 1.00 5.06 189 ARG C CA 1
ATOM 7915 C C . ARG C 1 189 ? 30.804 87.926 30.284 1.00 5.70 189 ARG C C 1
ATOM 7916 O O . ARG C 1 189 ? 31.731 87.117 30.383 1.00 4.64 189 ARG C O 1
ATOM 7924 N N . PHE C 1 190 ? 29.917 87.856 29.293 1.00 5.10 190 PHE C N 1
ATOM 7925 C CA . PHE C 1 190 ? 29.965 86.761 28.323 1.00 7.01 190 PHE C CA 1
ATOM 7926 C C . PHE C 1 190 ? 30.003 87.300 26.902 1.00 8.04 190 PHE C C 1
ATOM 7927 O O . PHE C 1 190 ? 29.012 87.217 26.174 1.00 8.66 190 PHE C O 1
ATOM 7935 N N . PRO C 1 191 ? 31.127 87.865 26.506 1.00 9.29 191 PRO C N 1
ATOM 7936 C CA . PRO C 1 191 ? 31.199 88.519 25.194 1.00 9.95 191 PRO C CA 1
ATOM 7937 C C . PRO C 1 191 ? 30.925 87.597 24.007 1.00 10.52 191 PRO C C 1
ATOM 7938 O O . PRO C 1 191 ? 30.493 88.097 22.961 1.00 11.00 191 PRO C O 1
ATOM 7942 N N . ASP C 1 192 ? 31.178 86.300 24.149 1.00 10.16 192 ASP C N 1
ATOM 7943 C CA . ASP C 1 192 ? 30.990 85.379 23.027 1.00 11.17 192 ASP C CA 1
ATOM 7944 C C . ASP C 1 192 ? 29.530 85.075 22.726 1.00 10.41 192 ASP C C 1
ATOM 7945 O O . ASP C 1 192 ? 29.223 84.497 21.677 1.00 8.97 192 ASP C O 1
ATOM 7950 N N . SER C 1 193 ? 28.629 85.423 23.643 1.00 9.48 193 SER C N 1
ATOM 7951 C CA . SER C 1 193 ? 27.203 85.129 23.391 1.00 9.06 193 SER C CA 1
ATOM 7952 C C . SER C 1 193 ? 26.282 86.274 23.785 1.00 8.38 193 SER C C 1
ATOM 7953 O O . SER C 1 193 ? 25.086 86.056 24.065 1.00 6.29 193 SER C O 1
ATOM 7956 N N . SER C 1 194 ? 26.821 87.496 23.777 1.00 7.62 194 SER C N 1
ATOM 7957 C CA . SER C 1 194 ? 26.007 88.637 24.202 1.00 7.26 194 SER C CA 1
ATOM 7958 C C . SER C 1 194 ? 25.318 89.336 23.050 1.00 7.28 194 SER C C 1
ATOM 7959 O O . SER C 1 194 ? 25.931 89.617 22.015 1.00 6.81 194 SER C O 1
ATOM 7962 N N . ALA C 1 195 ? 24.045 89.643 23.275 1.00 7.06 195 ALA C N 1
ATOM 7963 C CA . ALA C 1 195 ? 23.298 90.566 22.451 1.00 6.84 195 ALA C CA 1
ATOM 7964 C C . ALA C 1 195 ? 23.669 91.915 23.065 1.00 7.06 195 ALA C C 1
ATOM 7965 O O . ALA C 1 195 ? 24.063 91.967 24.241 1.00 6.86 195 ALA C O 1
ATOM 7967 N N . ILE C 1 196 ? 23.578 92.990 22.289 1.00 6.01 196 ILE C N 1
ATOM 7968 C CA . ILE C 1 196 ? 23.980 94.329 22.757 1.00 6.49 196 ILE C CA 1
ATOM 7969 C C . ILE C 1 196 ? 22.911 95.355 22.432 1.00 6.31 196 ILE C C 1
ATOM 7970 O O . ILE C 1 196 ? 22.436 95.418 21.292 1.00 5.96 196 ILE C O 1
ATOM 7975 N N . GLY C 1 197 ? 22.525 96.140 23.432 1.00 6.18 197 GLY C N 1
ATOM 7976 C CA . GLY C 1 197 ? 21.585 97.223 23.246 1.00 6.84 197 GLY C CA 1
ATOM 7977 C C . GLY C 1 197 ? 22.275 98.515 23.624 1.00 6.54 197 GLY C C 1
ATOM 7978 O O . GLY C 1 197 ? 23.213 98.517 24.434 1.00 6.31 197 GLY C O 1
ATOM 7979 N N . ILE C 1 198 ? 21.857 99.602 22.986 1.00 6.42 198 ILE C N 1
ATOM 7980 C CA . ILE C 1 198 ? 22.459 100.905 23.199 1.00 6.48 198 ILE C CA 1
ATOM 7981 C C . ILE C 1 198 ? 21.455 101.832 23.864 1.00 6.42 198 ILE C C 1
ATOM 7982 O O . ILE C 1 198 ? 20.334 101.942 23.410 1.00 6.22 198 ILE C O 1
ATOM 7987 N N . LYS C 1 199 ? 21.862 102.472 24.952 1.00 4.92 199 LYS C N 1
ATOM 7988 C CA . LYS C 1 199 ? 20.994 103.400 25.655 1.00 5.41 199 LYS C CA 1
ATOM 7989 C C . LYS C 1 199 ? 21.468 104.863 25.550 1.00 5.34 199 LYS C C 1
ATOM 7990 O O . LYS C 1 199 ? 22.394 105.261 26.262 1.00 5.86 199 LYS C O 1
ATOM 7996 N N . PRO C 1 200 ? 20.876 105.642 24.645 1.00 5.48 200 PRO C N 1
ATOM 7997 C CA . PRO C 1 200 ? 21.184 107.074 24.543 1.00 5.54 200 PRO C CA 1
ATOM 7998 C C . PRO C 1 200 ? 20.276 107.958 25.403 1.00 5.56 200 PRO C C 1
ATOM 7999 O O . PRO C 1 200 ? 19.050 107.935 25.283 1.00 6.51 200 PRO C O 1
ATOM 8003 N N . VAL C 1 201 ? 20.876 108.754 26.271 1.00 5.23 201 VAL C N 1
ATOM 8004 C CA . VAL C 1 201 ? 20.098 109.717 27.031 1.00 5.67 201 VAL C CA 1
ATOM 8005 C C . VAL C 1 201 ? 20.864 111.017 26.936 1.00 6.43 201 VAL C C 1
ATOM 8006 O O . VAL C 1 201 ? 22.049 111.042 27.243 1.00 6.83 201 VAL C O 1
ATOM 8010 N N . SER C 1 202 ? 20.189 112.085 26.507 1.00 6.86 202 SER C N 1
ATOM 8011 C CA . SER C 1 202 ? 20.850 113.342 26.194 1.00 7.25 202 SER C CA 1
ATOM 8012 C C . SER C 1 202 ? 20.487 114.514 27.067 1.00 7.88 202 SER C C 1
ATOM 8013 O O . SER C 1 202 ? 19.447 114.539 27.733 1.00 7.50 202 SER C O 1
ATOM 8016 N N . THR C 1 203 ? 21.361 115.517 27.048 1.00 7.79 203 THR C N 1
ATOM 8017 C CA . THR C 1 203 ? 21.110 116.709 27.807 1.00 8.54 203 THR C CA 1
ATOM 8018 C C . THR C 1 203 ? 19.885 117.399 27.203 1.00 8.51 203 THR C C 1
ATOM 8019 O O . THR C 1 203 ? 19.030 117.899 27.913 1.00 7.63 203 THR C O 1
ATOM 8023 N N . GLU C 1 204 ? 19.840 117.447 25.880 1.00 8.04 204 GLU C N 1
ATOM 8024 C CA . GLU C 1 204 ? 18.737 118.115 25.185 1.00 8.94 204 GLU C CA 1
ATOM 8025 C C . GLU C 1 204 ? 17.387 117.425 25.398 1.00 8.48 204 GLU C C 1
ATOM 8026 O O . GLU C 1 204 ? 16.376 118.081 25.618 1.00 7.94 204 GLU C O 1
ATOM 8032 N N . GLY C 1 205 ? 17.373 116.099 25.305 1.00 8.23 205 GLY C N 1
ATOM 8033 C CA . GLY C 1 205 ? 16.121 115.365 25.440 1.00 7.22 205 GLY C CA 1
ATOM 8034 C C . GLY C 1 205 ? 15.641 115.410 26.873 1.00 7.55 205 GLY C C 1
ATOM 8035 O O . GLY C 1 205 ? 14.439 115.576 27.160 1.00 6.65 205 GLY C O 1
ATOM 8036 N N . SER C 1 206 ? 16.589 115.256 27.801 1.00 6.79 206 SER C N 1
ATOM 8037 C CA . SER C 1 206 ? 16.228 115.302 29.204 1.00 6.99 206 SER C CA 1
ATOM 8038 C C . SER C 1 206 ? 15.718 116.689 29.583 1.00 6.85 206 SER C C 1
ATOM 8039 O O . SER C 1 206 ? 14.729 116.834 30.301 1.00 6.92 206 SER C O 1
ATOM 8042 N N . GLU C 1 207 ? 16.387 117.724 29.092 1.00 6.11 207 GLU C N 1
ATOM 8043 C CA . GLU C 1 207 ? 15.983 119.073 29.458 1.00 6.04 207 GLU C CA 1
ATOM 8044 C C . GLU C 1 207 ? 14.601 119.422 28.938 1.00 5.81 207 GLU C C 1
ATOM 8045 O O . GLU C 1 207 ? 13.813 120.005 29.659 1.00 5.34 207 GLU C O 1
ATOM 8051 N N . ARG C 1 208 ? 14.304 119.093 27.693 1.00 5.84 208 ARG C N 1
ATOM 8052 C CA . ARG C 1 208 ? 12.977 119.490 27.172 1.00 6.15 208 ARG C CA 1
ATOM 8053 C C . ARG C 1 208 ? 11.816 118.815 27.905 1.00 6.28 208 ARG C C 1
ATOM 8054 O O . ARG C 1 208 ? 10.761 119.436 28.104 1.00 6.16 208 ARG C O 1
ATOM 8062 N N . LEU C 1 209 ? 12.018 117.556 28.305 1.00 5.31 209 LEU C N 1
ATOM 8063 C CA . LEU C 1 209 ? 11.002 116.786 29.020 1.00 5.83 209 LEU C CA 1
ATOM 8064 C C . LEU C 1 209 ? 10.815 117.407 30.403 1.00 6.15 209 LEU C C 1
ATOM 8065 O O . LEU C 1 209 ? 9.707 117.654 30.858 1.00 5.49 209 LEU C O 1
ATOM 8070 N N . ILE C 1 210 ? 11.924 117.663 31.084 1.00 7.04 210 ILE C N 1
ATOM 8071 C CA . ILE C 1 210 ? 11.832 118.208 32.429 1.00 7.17 210 ILE C CA 1
ATOM 8072 C C . ILE C 1 210 ? 11.274 119.631 32.457 1.00 6.75 210 ILE C C 1
ATOM 8073 O O . ILE C 1 210 ? 10.550 119.967 33.380 1.00 5.95 210 ILE C O 1
ATOM 8078 N N . ARG C 1 211 ? 11.667 120.465 31.487 1.00 6.98 211 ARG C N 1
ATOM 8079 C CA . ARG C 1 211 ? 11.081 121.808 31.354 1.00 7.85 211 ARG C CA 1
ATOM 8080 C C . ARG C 1 211 ? 9.572 121.701 31.248 1.00 7.30 211 ARG C C 1
ATOM 8081 O O . ARG C 1 211 ? 8.838 122.418 31.936 1.00 6.78 211 ARG C O 1
ATOM 8089 N N . ARG C 1 212 ? 9.091 120.809 30.391 1.00 6.89 212 ARG C N 1
ATOM 8090 C CA . ARG C 1 212 ? 7.637 120.669 30.230 1.00 7.14 212 ARG C CA 1
ATOM 8091 C C . ARG C 1 212 ? 6.983 120.269 31.543 1.00 7.21 212 ARG C C 1
ATOM 8092 O O . ARG C 1 212 ? 5.872 120.715 31.853 1.00 7.51 212 ARG C O 1
ATOM 8100 N N . THR C 1 213 ? 7.670 119.429 32.312 1.00 6.71 213 THR C N 1
ATOM 8101 C CA . THR C 1 213 ? 7.126 118.937 33.575 1.00 6.17 213 THR C CA 1
ATOM 8102 C C . THR C 1 213 ? 6.991 120.073 34.569 1.00 6.57 213 THR C C 1
ATOM 8103 O O . THR C 1 213 ? 5.965 120.216 35.233 1.00 5.85 213 THR C O 1
ATOM 8107 N N . ILE C 1 214 ? 8.054 120.854 34.702 1.00 6.75 214 ILE C N 1
ATOM 8108 C CA . ILE C 1 214 ? 8.031 121.971 35.638 1.00 7.87 214 ILE C CA 1
ATOM 8109 C C . ILE C 1 214 ? 6.979 122.992 35.205 1.00 8.30 214 ILE C C 1
ATOM 8110 O O . ILE C 1 214 ? 6.216 123.475 36.030 1.00 8.26 214 ILE C O 1
ATOM 8115 N N . GLN C 1 215 ? 6.918 123.296 33.913 1.00 8.54 215 GLN C N 1
ATOM 8116 C CA . GLN C 1 215 ? 5.872 124.210 33.408 1.00 10.11 215 GLN C CA 1
ATOM 8117 C C . GLN C 1 215 ? 4.490 123.809 33.873 1.00 9.58 215 GLN C C 1
ATOM 8118 O O . GLN C 1 215 ? 3.730 124.626 34.418 1.00 9.82 215 GLN C O 1
ATOM 8124 N N . TYR C 1 216 ? 4.149 122.545 33.623 1.00 9.11 216 TYR C N 1
ATOM 8125 C CA . TYR C 1 216 ? 2.843 121.991 33.994 1.00 8.80 216 TYR C CA 1
ATOM 8126 C C . TYR C 1 216 ? 2.596 122.098 35.483 1.00 9.15 216 TYR C C 1
ATOM 8127 O O . TYR C 1 216 ? 1.514 122.498 35.941 1.00 8.74 216 TYR C O 1
ATOM 8136 N N . ALA C 1 217 ? 3.605 121.720 36.262 1.00 8.86 217 ALA C N 1
ATOM 8137 C CA . ALA C 1 217 ? 3.464 121.747 37.705 1.00 9.16 217 ALA C CA 1
ATOM 8138 C C . ALA C 1 217 ? 3.126 123.141 38.210 1.00 9.47 217 ALA C C 1
ATOM 8139 O O . ALA C 1 217 ? 2.253 123.312 39.067 1.00 9.44 217 ALA C O 1
ATOM 8141 N N . LEU C 1 218 ? 3.832 124.136 37.691 1.00 9.55 218 LEU C N 1
ATOM 8142 C CA . LEU C 1 218 ? 3.610 125.512 38.109 1.00 10.90 218 LEU C CA 1
ATOM 8143 C C . LEU C 1 218 ? 2.251 125.998 37.645 1.00 11.76 218 LEU C C 1
ATOM 8144 O O . LEU C 1 218 ? 1.502 126.603 38.401 1.00 11.29 218 LEU C O 1
ATOM 8149 N N . GLU C 1 219 ? 1.933 125.702 36.393 1.00 12.79 219 GLU C N 1
ATOM 8150 C CA . GLU C 1 219 ? 0.667 126.117 35.805 1.00 14.67 219 GLU C CA 1
ATOM 8151 C C . GLU C 1 219 ? -0.525 125.562 36.600 1.00 14.56 219 GLU C C 1
ATOM 8152 O O . GLU C 1 219 ? -1.526 126.258 36.810 1.00 14.00 219 GLU C O 1
ATOM 8158 N N . HIS C 1 220 ? -0.418 124.318 37.058 1.00 13.99 220 HIS C N 1
ATOM 8159 C CA . HIS C 1 220 ? -1.538 123.682 37.756 1.00 14.01 220 HIS C CA 1
ATOM 8160 C C . HIS C 1 220 ? -1.435 123.695 39.272 1.00 13.58 220 HIS C C 1
ATOM 8161 O O . HIS C 1 220 ? -2.186 122.986 39.945 1.00 14.04 220 HIS C O 1
ATOM 8168 N N . GLY C 1 221 ? -0.507 124.483 39.804 1.00 12.59 221 GLY C N 1
ATOM 8169 C CA . GLY C 1 221 ? -0.334 124.631 41.238 1.00 12.23 221 GLY C CA 1
ATOM 8170 C C . GLY C 1 221 ? -0.003 123.358 42.007 1.00 11.39 221 GLY C C 1
ATOM 8171 O O . GLY C 1 221 ? -0.476 123.176 43.127 1.00 10.78 221 GLY C O 1
ATOM 8172 N N . LYS C 1 222 ? 0.800 122.475 41.415 1.00 10.24 222 LYS C N 1
ATOM 8173 C CA . LYS C 1 222 ? 1.147 121.211 42.071 1.00 10.55 222 LYS C CA 1
ATOM 8174 C C . LYS C 1 222 ? 2.286 121.416 43.050 1.00 9.80 222 LYS C C 1
ATOM 8175 O O . LYS C 1 222 ? 3.144 122.243 42.807 1.00 10.72 222 LYS C O 1
ATOM 8181 N N . PRO C 1 223 ? 2.284 120.683 44.162 1.00 10.23 223 PRO C N 1
ATOM 8182 C CA . PRO C 1 223 ? 3.290 120.869 45.220 1.00 9.56 223 PRO C CA 1
ATOM 8183 C C . PRO C 1 223 ? 4.734 120.464 44.892 1.00 9.72 223 PRO C C 1
ATOM 8184 O O . PRO C 1 223 ? 5.678 121.044 45.455 1.00 8.60 223 PRO C O 1
ATOM 8188 N N . SER C 1 224 ? 4.923 119.491 44.004 1.00 8.17 224 SER C N 1
ATOM 8189 C CA . SER C 1 224 ? 6.270 119.021 43.736 1.00 7.10 224 SER C CA 1
ATOM 8190 C C . SER C 1 224 ? 6.406 118.307 42.400 1.00 6.11 224 SER C C 1
ATOM 8191 O O . SER C 1 224 ? 5.427 117.833 41.832 1.00 6.84 224 SER C O 1
ATOM 8194 N N . VAL C 1 225 ? 7.643 118.246 41.934 1.00 5.50 225 VAL C N 1
ATOM 8195 C CA . VAL C 1 225 ? 8.066 117.439 40.793 1.00 5.28 225 VAL C CA 1
ATOM 8196 C C . VAL C 1 225 ? 9.178 116.529 41.304 1.00 6.09 225 VAL C C 1
ATOM 8197 O O . VAL C 1 225 ? 10.133 117.001 41.943 1.00 6.60 225 VAL C O 1
ATOM 8201 N N . SER C 1 226 ? 9.030 115.226 41.065 1.00 5.96 226 SER C N 1
ATOM 8202 C CA . SER C 1 226 ? 10.015 114.235 41.466 1.00 6.00 226 SER C CA 1
ATOM 8203 C C . SER C 1 226 ? 10.732 113.690 40.232 1.00 6.05 226 SER C C 1
ATOM 8204 O O . SER C 1 226 ? 10.098 113.186 39.299 1.00 5.53 226 SER C O 1
ATOM 8207 N N . LEU C 1 227 ? 12.047 113.838 40.217 1.00 5.07 227 LEU C N 1
ATOM 8208 C CA . LEU C 1 227 ? 12.856 113.300 39.134 1.00 5.40 227 LEU C CA 1
ATOM 8209 C C . LEU C 1 227 ? 13.181 111.865 39.500 1.00 5.03 227 LEU C C 1
ATOM 8210 O O . LEU C 1 227 ? 13.835 111.640 40.523 1.00 4.96 227 LEU C O 1
ATOM 8215 N N . VAL C 1 228 ? 12.741 110.906 38.688 1.00 4.82 228 VAL C N 1
ATOM 8216 C CA . VAL C 1 228 ? 12.900 109.478 39.002 1.00 5.02 228 VAL C CA 1
ATOM 8217 C C . VAL C 1 228 ? 13.938 108.853 38.052 1.00 5.50 228 VAL C C 1
ATOM 8218 O O . VAL C 1 228 ? 13.823 108.962 36.835 1.00 5.55 228 VAL C O 1
ATOM 8222 N N . HIS C 1 229 ? 14.956 108.231 38.645 1.00 5.12 229 HIS C N 1
ATOM 8223 C CA . HIS C 1 229 ? 16.124 107.790 37.900 1.00 5.58 229 HIS C CA 1
ATOM 8224 C C . HIS C 1 229 ? 16.841 106.633 38.603 1.00 5.04 229 HIS C C 1
ATOM 8225 O O . HIS C 1 229 ? 16.651 106.404 39.797 1.00 6.02 229 HIS C O 1
ATOM 8232 N N . LYS C 1 230 ? 17.695 105.922 37.880 1.00 5.37 230 LYS C N 1
ATOM 8233 C CA . LYS C 1 230 ? 18.536 104.916 38.527 1.00 5.42 230 LYS C CA 1
ATOM 8234 C C . LYS C 1 230 ? 19.961 105.436 38.315 1.00 5.39 230 LYS C C 1
ATOM 8235 O O . LYS C 1 230 ? 20.794 104.788 37.718 1.00 5.96 230 LYS C O 1
ATOM 8241 N N . GLY C 1 231 ? 20.228 106.643 38.801 1.00 5.80 231 GLY C N 1
ATOM 8242 C CA . GLY C 1 231 ? 21.473 107.313 38.468 1.00 6.24 231 GLY C CA 1
ATOM 8243 C C . GLY C 1 231 ? 22.690 106.879 39.257 1.00 7.32 231 GLY C C 1
ATOM 8244 O O . GLY C 1 231 ? 23.791 107.374 38.999 1.00 7.17 231 GLY C O 1
ATOM 8245 N N . ASN C 1 232 ? 22.512 105.979 40.222 1.00 6.95 232 ASN C N 1
ATOM 8246 C CA . ASN C 1 232 ? 23.685 105.459 40.949 1.00 7.04 232 ASN C CA 1
ATOM 8247 C C . ASN C 1 232 ? 24.409 104.396 40.102 1.00 6.78 232 ASN C C 1
ATOM 8248 O O . ASN C 1 232 ? 25.632 104.309 40.102 1.00 7.18 232 ASN C O 1
ATOM 8253 N N . ILE C 1 233 ? 23.648 103.620 39.345 1.00 6.73 233 ILE C N 1
ATOM 8254 C CA . ILE C 1 233 ? 24.194 102.559 38.500 1.00 6.92 233 ILE C CA 1
ATOM 8255 C C . ILE C 1 233 ? 24.425 103.025 37.047 1.00 6.86 233 ILE C C 1
ATOM 8256 O O . ILE C 1 233 ? 25.398 102.629 36.422 1.00 6.88 233 ILE C O 1
ATOM 8261 N N . MET C 1 234 ? 23.515 103.855 36.530 1.00 7.15 234 MET C N 1
ATOM 8262 C CA . MET C 1 234 ? 23.599 104.423 35.175 1.00 6.63 234 MET C CA 1
ATOM 8263 C C . MET C 1 234 ? 23.879 105.899 35.428 1.00 6.46 234 MET C C 1
ATOM 8264 O O . MET C 1 234 ? 22.964 106.734 35.389 1.00 5.54 234 MET C O 1
ATOM 8269 N N . LYS C 1 235 ? 25.137 106.191 35.773 1.00 5.43 235 LYS C N 1
ATOM 8270 C CA . LYS C 1 235 ? 25.508 107.531 36.241 1.00 6.07 235 LYS C CA 1
ATOM 8271 C C . LYS C 1 235 ? 25.380 108.631 35.205 1.00 5.23 235 LYS C C 1
ATOM 8272 O O . LYS C 1 235 ? 24.996 109.762 35.529 1.00 5.02 235 LYS C O 1
ATOM 8278 N N . PHE C 1 236 ? 25.764 108.317 33.980 1.00 5.54 236 PHE C N 1
ATOM 8279 C CA . PHE C 1 236 ? 25.835 109.337 32.941 1.00 5.78 236 PHE C CA 1
ATOM 8280 C C . PHE C 1 236 ? 24.558 109.559 32.140 1.00 6.25 236 PHE C C 1
ATOM 8281 O O . PHE C 1 236 ? 24.370 110.629 31.560 1.00 5.41 236 PHE C O 1
ATOM 8289 N N . THR C 1 237 ? 23.723 108.531 32.064 1.00 6.81 237 THR C N 1
ATOM 8290 C CA . THR C 1 237 ? 22.440 108.646 31.369 1.00 6.09 237 THR C CA 1
ATOM 8291 C C . THR C 1 237 ? 21.346 109.045 32.356 1.00 6.75 237 THR C C 1
ATOM 8292 O O . THR C 1 237 ? 20.795 110.142 32.246 1.00 6.07 237 THR C O 1
ATOM 8296 N N . GLU C 1 238 ? 21.007 108.166 33.307 1.00 5.93 238 GLU C N 1
ATOM 8297 C CA . GLU C 1 238 ? 19.972 108.487 34.281 1.00 6.24 238 GLU C CA 1
ATOM 8298 C C . GLU C 1 238 ? 20.442 109.480 35.332 1.00 6.57 238 GLU C C 1
ATOM 8299 O O . GLU C 1 238 ? 19.674 110.354 35.760 1.00 7.18 238 GLU C O 1
ATOM 8305 N N . GLY C 1 239 ? 21.709 109.378 35.734 1.00 6.46 239 GLY C N 1
ATOM 8306 C CA . GLY C 1 239 ? 22.250 110.330 36.691 1.00 6.47 239 GLY C CA 1
ATOM 8307 C C . GLY C 1 239 ? 22.305 111.691 36.016 1.00 7.13 239 GLY C C 1
ATOM 8308 O O . GLY C 1 239 ? 22.052 112.727 36.654 1.00 7.07 239 GLY C O 1
ATOM 8309 N N . GLY C 1 240 ? 22.594 111.679 34.713 1.00 6.86 240 GLY C N 1
ATOM 8310 C CA . GLY C 1 240 ? 22.590 112.909 33.917 1.00 7.80 240 GLY C CA 1
ATOM 8311 C C . GLY C 1 240 ? 21.215 113.569 33.957 1.00 7.94 240 GLY C C 1
ATOM 8312 O O . GLY C 1 240 ? 21.112 114.749 34.243 1.00 7.63 240 GLY C O 1
ATOM 8313 N N . PHE C 1 241 ? 20.167 112.783 33.687 1.00 7.73 241 PHE C N 1
ATOM 8314 C CA . PHE C 1 241 ? 18.769 113.240 33.726 1.00 8.53 241 PHE C CA 1
ATOM 8315 C C . PHE C 1 241 ? 18.492 113.974 35.026 1.00 8.79 241 PHE C C 1
ATOM 8316 O O . PHE C 1 241 ? 17.939 115.070 35.046 1.00 7.72 241 PHE C O 1
ATOM 8324 N N . ARG C 1 242 ? 18.879 113.363 36.131 1.00 8.41 242 ARG C N 1
ATOM 8325 C CA . ARG C 1 242 ? 18.677 114.011 37.407 1.00 9.50 242 ARG C CA 1
ATOM 8326 C C . ARG C 1 242 ? 19.465 115.327 37.546 1.00 9.33 242 ARG C C 1
ATOM 8327 O O . ARG C 1 242 ? 18.901 116.362 37.938 1.00 10.52 242 ARG C O 1
ATOM 8335 N N . ASP C 1 243 ? 20.753 115.285 37.215 1.00 9.09 243 ASP C N 1
ATOM 8336 C CA . ASP C 1 243 ? 21.632 116.435 37.386 1.00 9.36 243 ASP C CA 1
ATOM 8337 C C . ASP C 1 243 ? 21.269 117.564 36.408 1.00 8.69 243 ASP C C 1
ATOM 8338 O O . ASP C 1 243 ? 21.241 118.720 36.791 1.00 8.11 243 ASP C O 1
ATOM 8343 N N . TRP C 1 244 ? 21.001 117.212 35.160 1.00 8.48 244 TRP C N 1
ATOM 8344 C CA . TRP C 1 244 ? 20.594 118.223 34.174 1.00 8.31 244 TRP C CA 1
ATOM 8345 C C . TRP C 1 244 ? 19.245 118.807 34.558 1.00 8.04 244 TRP C C 1
ATOM 8346 O O . TRP C 1 244 ? 18.977 119.994 34.324 1.00 7.60 244 TRP C O 1
ATOM 8357 N N . GLY C 1 245 ? 18.386 117.974 35.149 1.00 7.64 245 GLY C N 1
ATOM 8358 C CA . GLY C 1 245 ? 17.087 118.430 35.610 1.00 7.35 245 GLY C CA 1
ATOM 8359 C C . GLY C 1 245 ? 17.156 119.495 36.698 1.00 7.81 245 GLY C C 1
ATOM 8360 O O . GLY C 1 245 ? 16.474 120.531 36.658 1.00 7.45 245 GLY C O 1
ATOM 8361 N N . TYR C 1 246 ? 17.974 119.234 37.705 1.00 7.28 246 TYR C N 1
ATOM 8362 C CA . TYR C 1 246 ? 18.103 120.185 38.792 1.00 7.08 246 TYR C CA 1
ATOM 8363 C C . TYR C 1 246 ? 18.706 121.492 38.272 1.00 6.93 246 TYR C C 1
ATOM 8364 O O . TYR C 1 246 ? 18.217 122.565 38.623 1.00 7.58 246 TYR C O 1
ATOM 8373 N N . ALA C 1 247 ? 19.723 121.393 37.422 1.00 7.28 247 ALA C N 1
ATOM 8374 C CA . ALA C 1 247 ? 20.405 122.589 36.894 1.00 7.80 247 ALA C CA 1
ATOM 8375 C C . ALA C 1 247 ? 19.405 123.438 36.122 1.00 8.62 247 ALA C C 1
ATOM 8376 O O . ALA C 1 247 ? 19.337 124.661 36.281 1.00 8.20 247 ALA C O 1
ATOM 8378 N N . LEU C 1 248 ? 18.612 122.770 35.298 1.00 8.61 248 LEU C N 1
ATOM 8379 C CA . LEU C 1 248 ? 17.630 123.475 34.485 1.00 8.98 248 LEU C CA 1
ATOM 8380 C C . LEU C 1 248 ? 16.568 124.144 35.346 1.00 8.57 248 LEU C C 1
ATOM 8381 O O . LEU C 1 248 ? 16.196 125.318 35.125 1.00 8.75 248 LEU C O 1
ATOM 8386 N N . ALA C 1 249 ? 16.077 123.418 36.340 1.00 8.40 249 ALA C N 1
ATOM 8387 C CA . ALA C 1 249 ? 15.061 123.969 37.207 1.00 8.12 249 ALA C CA 1
ATOM 8388 C C . ALA C 1 249 ? 15.534 125.264 37.863 1.00 9.02 249 ALA C C 1
ATOM 8389 O O . ALA C 1 249 ? 14.806 126.272 37.883 1.00 8.60 249 ALA C O 1
ATOM 8391 N N . GLU C 1 250 ? 16.755 125.246 38.395 1.00 9.07 250 GLU C N 1
ATOM 8392 C CA . GLU C 1 250 ? 17.238 126.392 39.148 1.00 9.95 250 GLU C CA 1
ATOM 8393 C C . GLU C 1 250 ? 17.539 127.586 38.259 1.00 10.70 250 GLU C C 1
ATOM 8394 O O . GLU C 1 250 ? 17.370 128.726 38.675 1.00 10.75 250 GLU C O 1
ATOM 8400 N N . ARG C 1 251 ? 17.973 127.329 37.042 1.00 10.75 251 ARG C N 1
ATOM 8401 C CA . ARG C 1 251 ? 18.332 128.450 36.190 1.00 11.88 251 ARG C CA 1
ATOM 8402 C C . ARG C 1 251 ? 17.124 129.019 35.443 1.00 11.50 251 ARG C C 1
ATOM 8403 O O . ARG C 1 251 ? 16.955 130.223 35.371 1.00 10.77 251 ARG C O 1
ATOM 8411 N N . GLU C 1 252 ? 16.240 128.154 34.954 1.00 11.36 252 GLU C N 1
ATOM 8412 C CA . GLU C 1 252 ? 15.084 128.647 34.194 1.00 11.52 252 GLU C CA 1
ATOM 8413 C C . GLU C 1 252 ? 13.914 129.072 35.060 1.00 12.03 252 GLU C C 1
ATOM 8414 O O . GLU C 1 252 ? 13.074 129.874 34.635 1.00 11.56 252 GLU C O 1
ATOM 8420 N N . PHE C 1 253 ? 13.826 128.531 36.270 1.00 11.50 253 PHE C N 1
ATOM 8421 C CA . PHE C 1 253 ? 12.679 128.837 37.095 1.00 12.41 253 PHE C CA 1
ATOM 8422 C C . PHE C 1 253 ? 13.109 129.425 38.421 1.00 13.53 253 PHE C C 1
ATOM 8423 O O . PHE C 1 253 ? 12.368 129.390 39.392 1.00 14.27 253 PHE C O 1
ATOM 8431 N N . ALA C 1 254 ? 14.313 129.979 38.437 1.00 15.47 254 ALA C N 1
ATOM 8432 C CA . ALA C 1 254 ? 14.850 130.619 39.6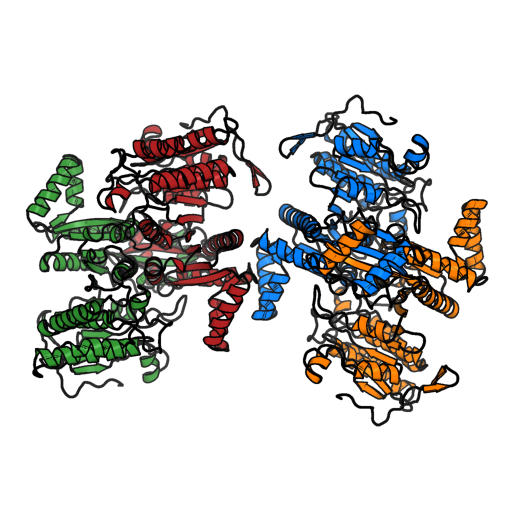36 1.00 16.56 254 ALA C CA 1
ATOM 8433 C C . ALA C 1 254 ? 13.811 131.528 40.239 1.00 17.58 254 ALA C C 1
ATOM 8434 O O . ALA C 1 254 ? 13.209 132.358 39.544 1.00 19.08 254 ALA C O 1
ATOM 8436 N N . GLY C 1 255 ? 13.598 131.371 41.534 1.00 16.62 255 GLY C N 1
ATOM 8437 C CA . GLY C 1 255 ? 12.631 132.176 42.233 1.00 16.13 255 GLY C CA 1
ATOM 8438 C C . GLY C 1 255 ? 11.316 131.446 42.460 1.00 15.14 255 GLY C C 1
ATOM 8439 O O . GLY C 1 255 ? 10.620 131.727 43.441 1.00 16.14 255 GLY C O 1
ATOM 8440 N N . ARG C 1 256 ? 10.976 130.517 41.568 1.00 13.10 256 ARG C N 1
ATOM 8441 C CA . ARG C 1 256 ? 9.721 129.769 41.676 1.00 12.69 256 ARG C CA 1
ATOM 8442 C C . ARG C 1 256 ? 9.836 128.334 42.208 1.00 11.59 256 ARG C C 1
ATOM 8443 O O . ARG C 1 256 ? 8.836 127.708 42.543 1.00 11.31 256 ARG C O 1
ATOM 8451 N N . VAL C 1 257 ? 11.055 127.833 42.317 1.00 11.42 257 VAL C N 1
ATOM 8452 C CA . VAL C 1 257 ? 11.264 126.472 42.773 1.00 11.81 257 VAL C CA 1
ATOM 8453 C C . VAL C 1 257 ? 12.285 126.424 43.900 1.00 11.95 257 VAL C C 1
ATOM 8454 O O . VAL C 1 257 ? 13.046 127.370 44.116 1.00 10.79 257 VAL C O 1
ATOM 8458 N N . PHE C 1 258 ? 12.289 125.299 44.607 1.00 11.47 258 PHE C N 1
ATOM 8459 C CA . PHE C 1 258 ? 13.299 125.018 45.620 1.00 11.18 258 PHE C CA 1
ATOM 8460 C C . PHE C 1 258 ? 13.664 123.555 45.410 1.00 10.74 258 PHE C C 1
ATOM 8461 O O . PHE C 1 258 ? 12.805 122.689 45.544 1.00 11.16 258 PHE C O 1
ATOM 8469 N N . THR C 1 259 ? 14.914 123.275 45.062 1.00 10.40 259 THR C N 1
ATOM 8470 C CA . THR C 1 259 ? 15.300 121.902 44.742 1.00 10.09 259 THR C CA 1
ATOM 8471 C C . THR C 1 259 ? 16.069 121.236 45.867 1.00 9.96 259 THR C C 1
ATOM 8472 O O . THR C 1 259 ? 16.649 121.890 46.732 1.00 9.26 259 THR C O 1
ATOM 8476 N N . TRP C 1 260 ? 16.144 119.922 45.791 1.00 9.55 260 TRP C N 1
ATOM 8477 C CA . TRP C 1 260 ? 16.939 119.175 46.748 1.00 9.93 260 TRP C CA 1
ATOM 8478 C C . TRP C 1 260 ? 18.441 119.372 46.512 1.00 10.28 260 TRP C C 1
ATOM 8479 O O . TRP C 1 260 ? 19.261 119.063 47.393 1.00 11.12 260 TRP C O 1
ATOM 8490 N N . ARG C 1 261 ? 18.810 119.898 45.348 1.00 9.81 261 ARG C N 1
ATOM 8491 C CA . ARG C 1 261 ? 20.206 120.247 45.108 1.00 10.67 261 ARG C CA 1
ATOM 8492 C C . ARG C 1 261 ? 20.515 121.481 45.964 1.00 11.18 261 ARG C C 1
ATOM 8493 O O . ARG C 1 261 ? 21.560 121.543 46.634 1.00 12.13 261 ARG C O 1
ATOM 8501 N N . GLN C 1 262 ? 19.601 122.449 45.977 1.00 12.02 262 GLN C N 1
ATOM 8502 C CA . GLN C 1 262 ? 19.756 123.625 46.842 1.00 13.18 262 GLN C CA 1
ATOM 8503 C C . GLN C 1 262 ? 19.763 123.193 48.305 1.00 14.06 262 GLN C C 1
ATOM 8504 O O . GLN C 1 262 ? 20.551 123.697 49.130 1.00 14.79 262 GLN C O 1
ATOM 8510 N N . LYS C 1 263 ? 18.861 122.278 48.638 1.00 13.97 263 LYS C N 1
ATOM 8511 C CA . LYS C 1 263 ? 18.744 121.776 50.010 1.00 15.15 263 LYS C CA 1
ATOM 8512 C C . LYS C 1 263 ? 20.058 121.130 50.456 1.00 15.30 263 LYS C C 1
ATOM 8513 O O . LYS C 1 263 ? 20.534 121.364 51.570 1.00 15.71 263 LYS C O 1
ATOM 8519 N N . ALA C 1 264 ? 20.630 120.303 49.589 1.00 15.54 264 ALA C N 1
ATOM 8520 C CA . ALA C 1 264 ? 21.887 119.624 49.901 1.00 16.75 264 ALA C CA 1
ATOM 8521 C C . ALA C 1 264 ? 23.004 120.634 50.210 1.00 17.08 264 ALA C C 1
ATOM 8522 O O . ALA C 1 264 ? 23.844 120.408 51.088 1.00 17.16 264 ALA C O 1
ATOM 8524 N N . ALA C 1 265 ? 22.996 121.760 49.504 1.00 17.76 265 ALA C N 1
ATOM 8525 C CA . ALA C 1 265 ? 24.027 122.773 49.703 1.00 18.31 265 ALA C CA 1
ATOM 8526 C C . ALA C 1 265 ? 23.866 123.451 51.055 1.00 18.94 265 ALA C C 1
ATOM 8527 O O . ALA C 1 265 ? 24.857 123.751 51.737 1.00 19.21 265 ALA C O 1
ATOM 8529 N N . ILE C 1 266 ? 22.622 123.698 51.448 1.00 18.60 266 ILE C N 1
ATOM 8530 C CA . ILE C 1 266 ? 22.370 124.333 52.729 1.00 19.44 266 ILE C CA 1
ATOM 8531 C C . ILE C 1 266 ? 22.713 123.366 53.863 1.00 20.14 266 ILE C C 1
ATOM 8532 O O . ILE C 1 266 ? 23.217 123.773 54.921 1.00 20.03 266 ILE C O 1
ATOM 8537 N N . SER C 1 267 ? 22.453 122.086 53.634 1.00 20.81 267 SER C N 1
ATOM 8538 C CA . SER C 1 267 ? 22.748 121.070 54.643 1.00 22.20 267 SER C CA 1
ATOM 8539 C C . SER C 1 267 ? 24.245 120.952 54.854 1.00 23.09 267 SER C C 1
ATOM 8540 O O . SER C 1 267 ? 24.708 120.838 55.996 1.00 23.15 267 SER C O 1
ATOM 8543 N N . LYS C 1 268 ? 24.984 120.973 53.749 1.00 24.17 268 LYS C N 1
ATOM 8544 C CA . LYS C 1 268 ? 26.435 120.860 53.752 1.00 25.99 268 LYS C CA 1
ATOM 8545 C C . LYS C 1 268 ? 27.006 122.033 54.521 1.00 26.57 268 LYS C C 1
ATOM 8546 O O . LYS C 1 268 ? 27.942 121.893 55.301 1.00 26.61 268 LYS C O 1
ATOM 8552 N N . ALA C 1 269 ? 26.427 123.202 54.297 1.00 27.05 269 ALA C N 1
ATOM 8553 C CA . ALA C 1 269 ? 26.893 124.400 54.973 1.00 28.20 269 ALA C CA 1
ATOM 8554 C C . ALA C 1 269 ? 26.463 124.462 56.435 1.00 28.36 269 ALA C C 1
ATOM 8555 O O . ALA C 1 269 ? 27.295 124.460 57.349 1.00 29.67 269 ALA C O 1
ATOM 8557 N N . GLU C 1 270 ? 25.158 124.487 56.655 1.00 27.98 270 GLU C N 1
ATOM 8558 C CA . GLU C 1 270 ? 24.604 124.738 57.972 1.00 27.90 270 GLU C CA 1
ATOM 8559 C C . GLU C 1 270 ? 24.095 123.525 58.739 1.00 27.24 270 GLU C C 1
ATOM 8560 O O . GLU C 1 270 ? 23.615 123.663 59.862 1.00 26.72 270 GLU C O 1
ATOM 8566 N N . GLY C 1 271 ? 24.179 122.343 58.137 1.00 26.74 271 GLY C N 1
ATOM 8567 C CA . GLY C 1 271 ? 23.688 121.142 58.785 1.00 26.24 271 GLY C CA 1
ATOM 8568 C C . GLY C 1 271 ? 22.286 120.751 58.349 1.00 25.72 271 GLY C C 1
ATOM 8569 O O . GLY C 1 271 ? 21.559 121.560 57.767 1.00 25.69 271 GLY C O 1
ATOM 8570 N N . LYS C 1 272 ? 21.913 119.513 58.651 1.00 25.00 272 LYS C N 1
ATOM 8571 C CA . LYS C 1 272 ? 20.622 118.939 58.267 1.00 24.95 272 LYS C CA 1
ATOM 8572 C C . LYS C 1 272 ? 19.399 119.746 58.679 1.00 23.97 272 LYS C C 1
ATOM 8573 O O . LYS C 1 272 ? 18.504 119.975 57.869 1.00 23.08 272 LYS C O 1
ATOM 8579 N N . ALA C 1 273 ? 19.351 120.159 59.944 1.00 22.86 273 ALA C N 1
ATOM 8580 C CA . ALA C 1 273 ? 18.215 120.931 60.437 1.00 21.79 273 ALA C CA 1
ATOM 8581 C C . ALA C 1 273 ? 17.980 122.194 59.611 1.00 21.18 273 ALA C C 1
ATOM 8582 O O . ALA C 1 273 ? 16.839 122.555 59.351 1.00 21.59 273 ALA C O 1
ATOM 8584 N N . ALA C 1 274 ? 19.052 122.870 59.221 1.00 20.76 274 ALA C N 1
ATOM 8585 C CA . ALA C 1 274 ? 18.935 124.091 58.420 1.00 20.50 274 ALA C CA 1
ATOM 8586 C C . ALA C 1 274 ? 18.381 123.759 57.032 1.00 20.38 274 ALA C C 1
ATOM 8587 O O . ALA C 1 274 ? 17.669 124.563 56.422 1.00 19.96 274 ALA C O 1
ATOM 8589 N N . GLY C 1 275 ? 18.736 122.580 56.532 1.00 20.40 275 GLY C N 1
ATOM 8590 C CA . GLY C 1 275 ? 18.248 122.137 55.235 1.00 20.68 275 GLY C CA 1
ATOM 8591 C C . GLY C 1 275 ? 16.749 121.942 55.271 1.00 20.96 275 GLY C C 1
ATOM 8592 O O . GLY C 1 275 ? 16.027 122.434 54.400 1.00 20.78 275 GLY C O 1
ATOM 8593 N N . GLN C 1 276 ? 16.279 121.229 56.291 1.00 21.18 276 GLN C N 1
ATOM 8594 C CA . GLN C 1 276 ? 14.866 120.936 56.466 1.00 21.84 276 GLN C CA 1
ATOM 8595 C C . GLN C 1 276 ? 14.073 122.223 56.704 1.00 21.47 276 GLN C C 1
ATOM 8596 O O . GLN C 1 276 ? 12.945 122.377 56.233 1.00 20.35 276 GLN C O 1
ATOM 8602 N N . LYS C 1 277 ? 14.671 123.149 57.441 1.00 21.22 277 LYS C N 1
ATOM 8603 C CA . LYS C 1 277 ? 14.039 124.443 57.701 1.00 21.52 277 LYS C CA 1
ATOM 8604 C C . LYS C 1 277 ? 13.834 125.217 56.397 1.00 20.59 277 LYS C C 1
ATOM 8605 O O . LYS C 1 277 ? 12.769 125.787 56.173 1.00 20.05 277 LYS C O 1
ATOM 8611 N N . ALA C 1 278 ? 14.871 125.232 55.563 1.00 19.95 278 ALA C N 1
ATOM 8612 C CA . ALA C 1 278 ? 14.854 125.933 54.284 1.00 19.89 278 ALA C CA 1
ATOM 8613 C C . ALA C 1 278 ? 13.742 125.380 53.380 1.00 20.02 278 ALA C C 1
ATOM 8614 O O . ALA C 1 278 ? 13.037 126.139 52.697 1.00 19.21 278 ALA C O 1
ATOM 8616 N N . GLU C 1 279 ? 13.592 124.059 53.388 1.00 19.65 279 GLU C N 1
ATOM 8617 C CA . GLU C 1 279 ? 12.586 123.410 52.566 1.00 20.64 279 GLU C CA 1
ATOM 8618 C C . GLU C 1 279 ? 11.182 123.789 53.019 1.00 21.10 279 GLU C C 1
ATOM 8619 O O . GLU C 1 279 ? 10.298 124.073 52.211 1.00 20.61 279 GLU C O 1
ATOM 8625 N N . GLN C 1 280 ? 10.982 123.805 54.327 1.00 22.16 280 GLN C N 1
ATOM 8626 C CA . GLN C 1 280 ? 9.683 124.158 54.869 1.00 23.42 280 GLN C CA 1
ATOM 8627 C C . GLN C 1 280 ? 9.323 125.605 54.543 1.00 22.90 280 GLN C C 1
ATOM 8628 O O . GLN C 1 280 ? 8.194 125.888 54.145 1.00 23.15 280 GLN C O 1
ATOM 8634 N N . GLN C 1 281 ? 10.284 126.501 54.711 1.00 22.53 281 GLN C N 1
ATOM 8635 C CA . GLN C 1 281 ? 10.104 127.913 54.392 1.00 23.32 281 GLN C CA 1
ATOM 8636 C C . GLN C 1 281 ? 9.705 128.048 52.918 1.00 22.22 281 GLN C C 1
ATOM 8637 O O . GLN C 1 281 ? 8.817 128.816 52.569 1.00 22.30 281 GLN C O 1
ATOM 8643 N N . ALA C 1 282 ? 10.367 127.279 52.061 1.00 21.26 282 ALA C N 1
ATOM 8644 C CA . ALA C 1 282 ? 10.093 127.306 50.628 1.00 20.93 282 ALA C CA 1
ATOM 8645 C C . ALA C 1 282 ? 8.661 126.876 50.337 1.00 20.90 282 ALA C C 1
ATOM 8646 O O . ALA C 1 282 ? 7.964 127.487 49.515 1.00 20.45 282 ALA C O 1
ATOM 8648 N N . ILE C 1 283 ? 8.230 125.820 51.011 1.00 20.86 283 ILE C N 1
ATOM 8649 C CA . ILE C 1 283 ? 6.879 125.326 50.844 1.00 22.13 283 ILE C CA 1
ATOM 8650 C C . ILE C 1 283 ? 5.943 126.377 51.397 1.00 23.09 283 ILE C C 1
ATOM 8651 O O . ILE C 1 283 ? 4.859 126.609 50.846 1.00 23.20 283 ILE C O 1
ATOM 8656 N N . ALA C 1 284 ? 6.377 127.015 52.481 1.00 23.46 284 ALA C N 1
ATOM 8657 C CA . ALA C 1 284 ? 5.617 128.095 53.097 1.00 24.20 284 ALA C CA 1
ATOM 8658 C C . ALA C 1 284 ? 5.459 129.223 52.100 1.00 23.93 284 ALA C C 1
ATOM 8659 O O . ALA C 1 284 ? 4.385 129.807 51.966 1.00 24.76 284 ALA C O 1
ATOM 8661 N N . ASP C 1 285 ? 6.534 129.517 51.384 1.00 23.11 285 ASP C N 1
ATOM 8662 C CA . ASP C 1 285 ? 6.534 130.596 50.422 1.00 22.85 285 ASP C CA 1
ATOM 8663 C C . ASP C 1 285 ? 5.843 130.268 49.085 1.00 22.30 285 ASP C C 1
ATOM 8664 O O . ASP C 1 285 ? 5.929 131.071 48.164 1.00 22.48 285 ASP C O 1
ATOM 8669 N N . GLY C 1 286 ? 5.230 129.094 48.947 1.00 21.67 286 GLY C N 1
ATOM 8670 C CA . GLY C 1 286 ? 4.549 128.730 47.705 1.00 20.17 286 GLY C CA 1
ATOM 8671 C C . GLY C 1 286 ? 5.472 128.298 46.568 1.00 19.56 286 GLY C C 1
ATOM 8672 O O . GLY C 1 286 ? 5.078 128.285 45.390 1.00 19.20 286 GLY C O 1
ATOM 8673 N N . LYS C 1 287 ? 6.711 127.946 46.908 1.00 17.39 287 LYS C N 1
ATOM 8674 C CA . LYS C 1 287 ? 7.640 127.472 45.896 1.00 16.03 287 LYS C CA 1
ATOM 8675 C C . LYS C 1 287 ? 7.364 126.013 45.569 1.00 14.48 287 LYS C C 1
ATOM 8676 O O . LYS C 1 287 ? 6.956 125.244 46.429 1.00 14.23 287 LYS C O 1
ATOM 8682 N N . LEU C 1 288 ? 7.566 125.655 44.310 1.00 12.71 288 LEU C N 1
ATOM 8683 C CA . LEU C 1 288 ? 7.428 124.284 43.851 1.00 10.96 288 LEU C CA 1
ATOM 8684 C C . LEU C 1 288 ? 8.688 123.499 44.247 1.00 9.74 288 LEU C C 1
ATOM 8685 O O . LEU C 1 288 ? 9.795 123.899 43.950 1.00 9.02 288 LEU C O 1
ATOM 8690 N N . ILE C 1 289 ? 8.503 122.368 44.897 1.00 9.09 289 ILE C N 1
ATOM 8691 C CA . ILE C 1 289 ? 9.631 121.532 45.292 1.00 9.85 289 ILE C CA 1
ATOM 8692 C C . ILE C 1 289 ? 10.089 120.614 44.164 1.00 8.92 289 ILE C C 1
ATOM 8693 O O . ILE C 1 289 ? 9.274 119.934 43.545 1.00 8.79 289 ILE C O 1
ATOM 8698 N N . ILE C 1 290 ? 11.390 120.612 43.880 1.00 8.20 290 ILE C N 1
ATOM 8699 C CA . ILE C 1 290 ? 11.942 119.688 42.913 1.00 7.00 290 ILE C CA 1
ATOM 8700 C C . ILE C 1 290 ? 12.784 118.685 43.691 1.00 7.37 290 ILE C C 1
ATOM 8701 O O . ILE C 1 290 ? 13.798 119.057 44.311 1.00 6.84 290 ILE C O 1
ATOM 8706 N N . LYS C 1 291 ? 12.370 117.426 43.686 1.00 6.43 291 LYS C N 1
ATOM 8707 C CA . LYS C 1 291 ? 13.110 116.396 44.428 1.00 6.81 291 LYS C CA 1
ATOM 8708 C C . LYS C 1 291 ? 13.446 115.223 43.530 1.00 6.47 291 LYS C C 1
ATOM 8709 O O . LYS C 1 291 ? 13.122 115.243 42.364 1.00 7.18 291 LYS C O 1
ATOM 8715 N N . ASP C 1 292 ? 14.091 114.181 44.060 1.00 7.17 292 ASP C N 1
ATOM 8716 C CA . ASP C 1 292 ? 14.450 113.058 43.189 1.00 6.72 292 ASP C CA 1
ATOM 8717 C C . ASP C 1 292 ? 14.424 111.770 43.976 1.00 6.91 292 ASP C C 1
ATOM 8718 O O . ASP C 1 292 ? 14.622 111.779 45.190 1.00 6.71 292 ASP C O 1
ATOM 8723 N N . VAL C 1 293 ? 14.156 110.664 43.294 1.00 5.92 293 VAL C N 1
ATOM 8724 C CA . VAL C 1 293 ? 14.059 109.393 43.984 1.00 5.70 293 VAL C CA 1
ATOM 8725 C C . VAL C 1 293 ? 14.654 108.327 43.080 1.00 5.33 293 VAL C C 1
ATOM 8726 O O . VAL C 1 293 ? 14.382 108.314 41.886 1.00 3.92 293 VAL C O 1
ATOM 8730 N N . ILE C 1 294 ? 15.477 107.447 43.646 1.00 4.82 294 ILE C N 1
ATOM 8731 C CA . ILE C 1 294 ? 16.051 106.360 42.862 1.00 4.83 294 ILE C CA 1
ATOM 8732 C C . ILE C 1 294 ? 14.914 105.419 42.475 1.00 4.25 294 ILE C C 1
ATOM 8733 O O . ILE C 1 294 ? 14.055 105.108 43.296 1.00 4.02 294 ILE C O 1
ATOM 8738 N N . ALA C 1 295 ? 14.924 104.949 41.227 1.00 5.39 295 ALA C N 1
ATOM 8739 C CA . ALA C 1 295 ? 13.752 104.261 40.668 1.00 5.71 295 ALA C CA 1
ATOM 8740 C C . ALA C 1 295 ? 13.199 103.081 41.472 1.00 6.14 295 ALA C C 1
ATOM 8741 O O . ALA C 1 295 ? 11.973 102.912 41.567 1.00 6.53 295 ALA C O 1
ATOM 8743 N N . ASP C 1 296 ? 14.075 102.237 41.999 1.00 5.94 296 ASP C N 1
ATOM 8744 C CA . ASP C 1 296 ? 13.581 101.099 42.763 1.00 6.41 296 ASP C CA 1
ATOM 8745 C C . ASP C 1 296 ? 12.877 101.546 44.029 1.00 5.72 296 ASP C C 1
ATOM 8746 O O . ASP C 1 296 ? 11.755 101.106 44.300 1.00 5.96 296 ASP C O 1
ATOM 8751 N N . ASN C 1 297 ? 13.524 102.417 44.807 1.00 4.90 297 ASN C N 1
ATOM 8752 C CA . ASN C 1 297 ? 12.860 102.994 45.975 1.00 5.02 297 ASN C CA 1
ATOM 8753 C C . ASN C 1 297 ? 11.556 103.722 45.595 1.00 5.47 297 ASN C C 1
ATOM 8754 O O . ASN C 1 297 ? 10.548 103.668 46.335 1.00 5.74 297 ASN C O 1
ATOM 8759 N N . PHE C 1 298 ? 11.561 104.411 44.458 1.00 5.44 298 PHE C N 1
ATOM 8760 C CA . PHE C 1 298 ? 10.355 105.120 44.027 1.00 6.27 298 PHE C CA 1
ATOM 8761 C C . PHE C 1 298 ? 9.161 104.157 43.922 1.00 6.25 298 PHE C C 1
ATOM 8762 O O . PHE C 1 298 ? 8.071 104.494 44.318 1.00 5.63 298 PHE C O 1
ATOM 8770 N N . LEU C 1 299 ? 9.390 102.954 43.399 1.00 7.16 299 LEU C N 1
ATOM 8771 C CA . LEU C 1 299 ? 8.302 101.981 43.267 1.00 8.34 299 LEU C CA 1
ATOM 8772 C C . LEU C 1 299 ? 7.794 101.616 44.657 1.00 8.45 299 LEU C C 1
ATOM 8773 O O . LEU C 1 299 ? 6.589 101.472 44.887 1.00 8.78 299 LEU C O 1
ATOM 8778 N N . GLN C 1 300 ? 8.723 101.470 45.596 1.00 7.99 300 GLN C N 1
ATOM 8779 C CA . GLN C 1 300 ? 8.346 101.212 46.968 1.00 7.84 300 GLN C CA 1
ATOM 8780 C C . GLN C 1 300 ? 7.493 102.379 47.535 1.00 7.17 300 GLN C C 1
ATOM 8781 O O . GLN C 1 300 ? 6.424 102.164 48.122 1.00 6.31 300 GLN C O 1
ATOM 8787 N N . GLN C 1 301 ? 7.980 103.608 47.357 1.00 6.82 301 GLN C N 1
ATOM 8788 C CA . GLN C 1 301 ? 7.331 104.796 47.926 1.00 6.69 301 GLN C CA 1
ATOM 8789 C C . GLN C 1 301 ? 5.929 105.093 47.372 1.00 6.69 301 GLN C C 1
ATOM 8790 O O . GLN C 1 301 ? 5.062 105.572 48.097 1.00 5.85 301 GLN C O 1
ATOM 8796 N N . ILE C 1 302 ? 5.715 104.836 46.084 1.00 6.91 302 ILE C N 1
ATOM 8797 C CA . ILE C 1 302 ? 4.403 105.136 45.516 1.00 7.87 302 ILE C CA 1
ATOM 8798 C C . ILE C 1 302 ? 3.352 104.157 46.008 1.00 7.41 302 ILE C C 1
ATOM 8799 O O . ILE C 1 302 ? 2.151 104.386 45.852 1.00 6.74 302 ILE C O 1
ATOM 8804 N N . LEU C 1 303 ? 3.813 103.061 46.598 1.00 7.17 303 LEU C N 1
ATOM 8805 C CA . LEU C 1 303 ? 2.905 102.072 47.169 1.00 7.24 303 LEU C CA 1
ATOM 8806 C C . LEU C 1 303 ? 2.715 102.340 48.666 1.00 7.78 303 LEU C C 1
ATOM 8807 O O . LEU C 1 303 ? 1.606 102.228 49.205 1.00 8.01 303 LEU C O 1
ATOM 8812 N N . LEU C 1 304 ? 3.794 102.708 49.343 1.00 6.93 304 LEU C N 1
ATOM 8813 C CA . LEU C 1 304 ? 3.714 102.991 50.784 1.00 7.80 304 LEU C CA 1
ATOM 8814 C C . LEU C 1 304 ? 3.112 104.349 51.113 1.00 7.46 304 LEU C C 1
ATOM 8815 O O . LEU C 1 304 ? 2.379 104.483 52.091 1.00 7.07 304 LEU C O 1
ATOM 8820 N N . ARG C 1 305 ? 3.457 105.368 50.325 1.00 7.61 305 ARG C N 1
ATOM 8821 C CA . ARG C 1 305 ? 2.944 106.719 50.583 1.00 8.17 305 ARG C CA 1
ATOM 8822 C C . ARG C 1 305 ? 2.815 107.536 49.307 1.00 7.76 305 ARG C C 1
ATOM 8823 O O . ARG C 1 305 ? 3.550 108.475 49.085 1.00 8.05 305 ARG C O 1
ATOM 8831 N N . PRO C 1 306 ? 1.863 107.173 48.462 1.00 8.07 306 PRO C N 1
ATOM 8832 C CA . PRO C 1 306 ? 1.662 107.882 47.204 1.00 7.57 306 PRO C CA 1
ATOM 8833 C C . PRO C 1 306 ? 1.292 109.333 47.465 1.00 8.20 306 PRO C C 1
ATOM 8834 O O . PRO C 1 306 ? 1.560 110.204 46.635 1.00 8.62 306 PRO C O 1
ATOM 8838 N N . GLU C 1 307 ? 0.673 109.593 48.613 1.00 9.02 307 GLU C N 1
ATOM 8839 C CA . GLU C 1 307 ? 0.220 110.953 48.909 1.00 10.45 307 GLU C CA 1
ATOM 8840 C C . GLU C 1 307 ? 1.382 111.946 48.963 1.00 10.22 307 GLU C C 1
ATOM 8841 O O . GLU C 1 307 ? 1.188 113.148 48.899 1.00 9.58 307 GLU C O 1
ATOM 8847 N N . ASP C 1 308 ? 2.605 111.440 49.041 1.00 10.39 308 ASP C N 1
ATOM 8848 C CA . ASP C 1 308 ? 3.777 112.311 49.117 1.00 10.83 308 ASP C CA 1
ATOM 8849 C C . ASP C 1 308 ? 4.266 112.771 47.738 1.00 10.07 308 ASP C C 1
ATOM 8850 O O . ASP C 1 308 ? 5.234 113.535 47.643 1.00 10.03 308 ASP C O 1
ATOM 8855 N N . TYR C 1 309 ? 3.602 112.318 46.675 1.00 9.00 309 TYR C N 1
ATOM 8856 C CA . TYR C 1 309 ? 4.046 112.641 45.307 1.00 8.40 309 TYR C CA 1
ATOM 8857 C C . TYR C 1 309 ? 2.948 113.285 44.489 1.00 8.56 309 TYR C C 1
ATOM 8858 O O . TYR C 1 309 ? 1.787 113.070 44.763 1.00 8.08 309 TYR C O 1
ATOM 8867 N N . SER C 1 310 ? 3.344 114.071 43.489 1.00 8.54 310 SER C N 1
ATOM 8868 C CA . SER C 1 310 ? 2.389 114.802 42.671 1.00 9.14 310 SER C CA 1
ATOM 8869 C C . SER C 1 310 ? 2.731 114.651 41.209 1.00 8.39 310 SER C C 1
ATOM 8870 O O . SER C 1 310 ? 2.172 113.805 40.526 1.00 9.35 310 SER C O 1
ATOM 8873 N N . VAL C 1 311 ? 3.675 115.452 40.736 1.00 7.21 311 VAL C N 1
ATOM 8874 C CA . VAL C 1 311 ? 4.110 115.383 39.356 1.00 6.95 311 VAL C CA 1
ATOM 8875 C C . VAL C 1 311 ? 5.427 114.638 39.295 1.00 7.24 311 VAL C C 1
ATOM 8876 O O . VAL C 1 311 ? 6.271 114.771 40.176 1.00 7.01 311 VAL C O 1
ATOM 8880 N N . VAL C 1 312 ? 5.590 113.825 38.262 1.00 7.18 312 VAL C N 1
ATOM 8881 C CA . VAL C 1 312 ? 6.799 113.029 38.123 1.00 8.04 312 VAL C CA 1
ATOM 8882 C C . VAL C 1 312 ? 7.403 113.215 36.761 1.00 8.63 312 VAL C C 1
ATOM 8883 O O . VAL C 1 312 ? 6.684 113.218 35.765 1.00 8.35 312 VAL C O 1
ATOM 8887 N N . ALA C 1 313 ? 8.723 113.403 36.735 1.00 8.33 313 ALA C N 1
ATOM 8888 C CA . ALA C 1 313 ? 9.487 113.476 35.495 1.00 8.24 313 ALA C CA 1
ATOM 8889 C C . ALA C 1 313 ? 10.419 112.284 35.471 1.00 7.99 313 ALA C C 1
ATOM 8890 O O . ALA C 1 313 ? 11.232 112.090 36.387 1.00 7.97 313 ALA C O 1
ATOM 8892 N N . THR C 1 314 ? 10.317 111.478 34.431 1.00 7.36 314 THR C N 1
ATOM 8893 C CA . THR C 1 314 ? 11.204 110.336 34.351 1.00 7.64 314 THR C CA 1
ATOM 8894 C C . THR C 1 314 ? 11.526 109.951 32.918 1.00 7.57 314 THR C C 1
ATOM 8895 O O . THR C 1 314 ? 10.964 110.495 31.968 1.00 6.95 314 THR C O 1
ATOM 8899 N N . LEU C 1 315 ? 12.481 109.038 32.784 1.00 6.82 315 LEU C N 1
ATOM 8900 C CA . LEU C 1 315 ? 12.918 108.553 31.483 1.00 6.54 315 LEU C CA 1
ATOM 8901 C C . LEU C 1 315 ? 11.919 107.589 30.851 1.00 5.96 315 LEU C C 1
ATOM 8902 O O . LEU C 1 315 ? 10.920 107.233 31.470 1.00 5.73 315 LEU C O 1
ATOM 8907 N N . ASN C 1 316 ? 12.220 107.162 29.630 1.00 5.49 316 ASN C N 1
ATOM 8908 C CA . ASN C 1 316 ? 11.316 106.324 28.832 1.00 6.12 316 ASN C CA 1
ATOM 8909 C C . ASN C 1 316 ? 10.957 105.002 29.507 1.00 6.40 316 ASN C C 1
ATOM 8910 O O . ASN C 1 316 ? 9.782 104.714 29.772 1.00 5.34 316 ASN C O 1
ATOM 8915 N N . LEU C 1 317 ? 11.973 104.200 29.799 1.00 7.60 317 LEU C N 1
ATOM 8916 C CA . LEU C 1 317 ? 11.737 102.890 30.430 1.00 9.21 317 LEU C CA 1
ATOM 8917 C C . LEU C 1 317 ? 11.081 102.995 31.805 1.00 8.43 317 LEU C C 1
ATOM 8918 O O . LEU C 1 317 ? 10.090 102.335 32.083 1.00 8.35 317 LEU C O 1
ATOM 8923 N N . ASN C 1 318 ? 11.684 103.797 32.676 1.00 8.63 318 ASN C N 1
ATOM 8924 C CA . ASN C 1 318 ? 11.164 103.976 34.019 1.00 8.45 318 ASN C CA 1
ATOM 8925 C C . ASN C 1 318 ? 9.693 104.394 34.002 1.00 7.85 318 ASN C C 1
ATOM 8926 O O . ASN C 1 318 ? 8.875 103.867 34.757 1.00 7.38 318 ASN C O 1
ATOM 8931 N N . GLY C 1 319 ? 9.377 105.350 33.132 1.00 7.24 319 GLY C N 1
ATOM 8932 C CA . GLY C 1 319 ? 8.029 105.878 32.986 1.00 7.48 319 GLY C CA 1
ATOM 8933 C C . GLY C 1 319 ? 7.029 104.795 32.623 1.00 8.20 319 GLY C C 1
ATOM 8934 O O . GLY C 1 319 ? 5.895 104.791 33.086 1.00 9.15 319 GLY C O 1
ATOM 8935 N N . ASP C 1 320 ? 7.457 103.869 31.779 1.00 7.67 320 ASP C N 1
ATOM 8936 C CA . ASP C 1 320 ? 6.637 102.740 31.365 1.00 8.88 320 ASP C CA 1
ATOM 8937 C C . ASP C 1 320 ? 6.309 101.884 32.589 1.00 8.88 320 ASP C C 1
ATOM 8938 O O . ASP C 1 320 ? 5.122 101.583 32.851 1.00 8.69 320 ASP C O 1
ATOM 8943 N N . TYR C 1 321 ? 7.326 101.524 33.366 1.00 8.96 321 TYR C N 1
ATOM 8944 C CA . TYR C 1 321 ? 7.101 100.689 34.545 1.00 8.94 321 TYR C CA 1
ATOM 8945 C C . TYR C 1 321 ? 6.253 101.397 35.588 1.00 9.54 321 TYR C C 1
ATOM 8946 O O . TYR C 1 321 ? 5.328 100.813 36.170 1.00 9.59 321 TYR C O 1
ATOM 8955 N N . VAL C 1 322 ? 6.577 102.661 35.834 1.00 9.49 322 VAL C N 1
ATOM 8956 C CA . VAL C 1 322 ? 5.866 103.449 36.839 1.00 9.67 322 VAL C CA 1
ATOM 8957 C C . VAL C 1 322 ? 4.399 103.611 36.497 1.00 10.37 322 VAL C C 1
ATOM 8958 O O . VAL C 1 322 ? 3.520 103.570 37.380 1.00 10.90 322 VAL C O 1
ATOM 8962 N N . SER C 1 323 ? 4.127 103.812 35.219 1.00 10.03 323 SER C N 1
ATOM 8963 C CA . SER C 1 323 ? 2.759 103.986 34.769 1.00 11.02 323 SER C CA 1
ATOM 8964 C C . SER C 1 323 ? 1.890 102.790 35.152 1.00 10.67 323 SER C C 1
ATOM 8965 O O . SER C 1 323 ? 0.788 102.960 35.656 1.00 9.58 323 SER C O 1
ATOM 8968 N N . ASP C 1 324 ? 2.382 101.582 34.910 1.00 9.67 324 ASP C N 1
ATOM 8969 C CA . ASP C 1 324 ? 1.580 100.395 35.183 1.00 9.93 324 ASP C CA 1
ATOM 8970 C C . ASP C 1 324 ? 1.426 100.144 36.665 1.00 9.41 324 ASP C C 1
ATOM 8971 O O . ASP C 1 324 ? 0.360 99.708 37.124 1.00 8.57 324 ASP C O 1
ATOM 8976 N N . ALA C 1 325 ? 2.487 100.378 37.435 1.00 9.17 325 ALA C N 1
ATOM 8977 C CA . ALA C 1 325 ? 2.366 100.133 38.864 1.00 9.63 325 ALA C CA 1
ATOM 8978 C C . ALA C 1 325 ? 1.361 101.107 39.463 1.00 9.32 325 ALA C C 1
ATOM 8979 O O . ALA C 1 325 ? 0.526 100.728 40.283 1.00 9.78 325 ALA C O 1
ATOM 8981 N N . LEU C 1 326 ? 1.447 102.374 39.070 1.00 8.91 326 LEU C N 1
ATOM 8982 C CA . LEU C 1 326 ? 0.535 103.361 39.624 1.00 8.71 326 LEU C CA 1
ATOM 8983 C C . LEU C 1 326 ? -0.885 103.030 39.192 1.00 7.77 326 LEU C C 1
ATOM 8984 O O . LEU C 1 326 ? -1.819 103.113 39.984 1.00 7.88 326 LEU C O 1
ATOM 8989 N N . ALA C 1 327 ? -1.060 102.704 37.917 1.00 6.31 327 ALA C N 1
ATOM 8990 C CA . ALA C 1 327 ? -2.396 102.378 37.418 1.00 5.22 327 ALA C CA 1
ATOM 8991 C C . ALA C 1 327 ? -3.016 101.270 38.250 1.00 4.50 327 ALA C C 1
ATOM 8992 O O . ALA C 1 327 ? -4.204 101.316 38.600 1.00 4.23 327 ALA C O 1
ATOM 8994 N N . ALA C 1 328 ? -2.218 100.269 38.595 1.00 4.78 328 ALA C N 1
ATOM 8995 C CA . ALA C 1 328 ? -2.761 99.156 39.388 1.00 5.70 328 ALA C CA 1
ATOM 8996 C C . ALA C 1 328 ? -3.401 99.623 40.686 1.00 5.93 328 ALA C C 1
ATOM 8997 O O . ALA C 1 328 ? -4.410 99.057 41.137 1.00 6.70 328 ALA C O 1
ATOM 8999 N N . GLU C 1 329 ? -2.824 100.642 41.311 1.00 6.53 329 GLU C N 1
ATOM 9000 C CA . GLU C 1 329 ? -3.393 101.136 42.552 1.00 6.55 329 GLU C CA 1
ATOM 9001 C C . GLU C 1 329 ? -4.808 101.660 42.383 1.00 6.99 329 GLU C C 1
ATOM 9002 O O . GLU C 1 329 ? -5.591 101.611 43.330 1.00 7.35 329 GLU C O 1
ATOM 9008 N N . VAL C 1 330 ? -5.140 102.142 41.186 1.00 7.20 330 VAL C N 1
ATOM 9009 C CA . VAL C 1 330 ? -6.474 102.700 40.954 1.00 7.42 330 VAL C CA 1
ATOM 9010 C C . VAL C 1 330 ? -7.358 101.816 40.078 1.00 7.16 330 VAL C C 1
ATOM 9011 O O . VAL C 1 330 ? -8.294 102.299 39.428 1.00 7.91 330 VAL C O 1
ATOM 9015 N N . GLY C 1 331 ? -7.056 100.521 40.052 1.00 6.65 331 GLY C N 1
ATOM 9016 C CA . GLY C 1 331 ? -7.882 99.578 39.311 1.00 6.17 331 GLY C CA 1
ATOM 9017 C C . GLY C 1 331 ? -7.225 98.866 38.143 1.00 6.12 331 GLY C C 1
ATOM 9018 O O . GLY C 1 331 ? -7.814 97.964 37.560 1.00 6.84 331 GLY C O 1
ATOM 9019 N N . GLY C 1 332 ? -6.028 99.292 37.753 1.00 5.96 332 GLY C N 1
ATOM 9020 C CA . GLY C 1 332 ? -5.355 98.650 36.636 1.00 5.21 332 GLY C CA 1
ATOM 9021 C C . GLY C 1 332 ? -5.313 99.522 35.380 1.00 5.60 332 GLY C C 1
ATOM 9022 O O . GLY C 1 332 ? -5.848 100.640 35.352 1.00 3.78 332 GLY C O 1
ATOM 9023 N N . ILE C 1 333 ? -4.703 98.994 34.315 1.00 5.55 333 ILE C N 1
ATOM 9024 C CA . ILE C 1 333 ? -4.497 99.834 33.149 1.00 6.07 333 ILE C CA 1
ATOM 9025 C C . ILE C 1 333 ? -5.758 100.107 32.313 1.00 6.73 333 ILE C C 1
ATOM 9026 O O . ILE C 1 333 ? -5.689 100.736 31.261 1.00 6.94 333 ILE C O 1
ATOM 9031 N N . GLY C 1 334 ? -6.883 99.610 32.805 1.00 6.95 334 GLY C N 1
ATOM 9032 C CA . GLY C 1 334 ? -8.206 99.889 32.239 1.00 7.87 334 GLY C CA 1
ATOM 9033 C C . GLY C 1 334 ? -8.692 101.248 32.721 1.00 8.14 334 GLY C C 1
ATOM 9034 O O . GLY C 1 334 ? -9.707 101.767 32.239 1.00 9.70 334 GLY C O 1
ATOM 9035 N N . MET C 1 335 ? -7.948 101.832 33.662 1.00 7.39 335 MET C N 1
ATOM 9036 C CA . MET C 1 335 ? -8.304 103.146 34.217 1.00 7.57 335 MET C CA 1
ATOM 9037 C C . MET C 1 335 ? -7.131 104.093 34.098 1.00 8.18 335 MET C C 1
ATOM 9038 O O . MET C 1 335 ? -6.815 104.846 35.034 1.00 9.23 335 MET C O 1
ATOM 9043 N N . ALA C 1 336 ? -6.461 104.052 32.956 1.00 7.90 336 ALA C N 1
ATOM 9044 C CA . ALA C 1 336 ? -5.217 104.828 32.804 1.00 6.94 336 ALA C CA 1
ATOM 9045 C C . ALA C 1 336 ? -5.043 105.464 31.438 1.00 6.61 336 ALA C C 1
ATOM 9046 O O . ALA C 1 336 ? -4.633 104.813 30.475 1.00 5.78 336 ALA C O 1
ATOM 9048 N N . PRO C 1 337 ? -5.365 106.745 31.366 1.00 5.80 337 PRO C N 1
ATOM 9049 C CA . PRO C 1 337 ? -5.272 107.507 30.113 1.00 6.12 337 PRO C CA 1
ATOM 9050 C C . PRO C 1 337 ? -3.884 108.054 29.851 1.00 6.09 337 PRO C C 1
ATOM 9051 O O . PRO C 1 337 ? -3.031 108.104 30.759 1.00 5.93 337 PRO C O 1
ATOM 9055 N N . GLY C 1 338 ? -3.658 108.490 28.615 1.00 5.65 338 GLY C N 1
ATOM 9056 C CA . GLY C 1 338 ? -2.393 109.102 28.275 1.00 5.73 338 GLY C CA 1
ATOM 9057 C C . GLY C 1 338 ? -2.471 109.959 27.029 1.00 6.35 338 GLY C C 1
ATOM 9058 O O . GLY C 1 338 ? -3.458 109.917 26.257 1.00 5.56 338 GLY C O 1
ATOM 9059 N N . ALA C 1 339 ? -1.420 110.746 26.851 1.00 5.99 339 ALA C N 1
ATOM 9060 C CA . ALA C 1 339 ? -1.265 111.603 25.677 1.00 7.09 339 ALA C CA 1
ATOM 9061 C C . ALA C 1 339 ? 0.217 111.670 25.302 1.00 7.24 339 ALA C C 1
ATOM 9062 O O . ALA C 1 339 ? 1.086 111.735 26.191 1.00 7.67 339 ALA C O 1
ATOM 9064 N N . ASN C 1 340 ? 0.489 111.624 24.000 1.00 6.32 340 ASN C N 1
ATOM 9065 C CA . ASN C 1 340 ? 1.834 111.751 23.450 1.00 6.50 340 ASN C CA 1
ATOM 9066 C C . ASN C 1 340 ? 1.852 113.155 22.837 1.00 6.59 340 ASN C C 1
ATOM 9067 O O . ASN C 1 340 ? 1.097 113.432 21.883 1.00 6.11 340 ASN C O 1
ATOM 9072 N N . LEU C 1 341 ? 2.676 114.036 23.389 1.00 5.71 341 LEU C N 1
ATOM 9073 C CA . LEU C 1 341 ? 2.678 115.434 22.977 1.00 6.18 341 LEU C CA 1
ATOM 9074 C C . LEU C 1 341 ? 4.020 115.933 22.480 1.00 6.88 341 LEU C C 1
ATOM 9075 O O . LEU C 1 341 ? 5.059 115.620 23.076 1.00 6.30 341 LEU C O 1
ATOM 9080 N N . SER C 1 342 ? 4.005 116.717 21.405 1.00 6.70 342 SER C N 1
ATOM 9081 C CA . SER C 1 342 ? 5.202 117.484 21.045 1.00 7.88 342 SER C CA 1
ATOM 9082 C C . SER C 1 342 ? 4.819 118.874 21.519 1.00 8.60 342 SER C C 1
ATOM 9083 O O . SER C 1 342 ? 3.968 119.001 22.382 1.00 8.10 342 SER C O 1
ATOM 9086 N N . ASP C 1 343 ? 5.425 119.916 20.965 1.00 9.68 343 ASP C N 1
ATOM 9087 C CA . ASP C 1 343 ? 4.999 121.259 21.308 1.00 11.29 343 ASP C CA 1
ATOM 9088 C C . ASP C 1 343 ? 3.773 121.674 20.479 1.00 11.32 343 ASP C C 1
ATOM 9089 O O . ASP C 1 343 ? 3.077 122.612 20.821 1.00 11.77 343 ASP C O 1
ATOM 9094 N N . THR C 1 344 ? 3.488 120.941 19.413 1.00 11.97 344 THR C N 1
ATOM 9095 C CA . THR C 1 344 ? 2.400 121.340 18.525 1.00 11.16 344 THR C CA 1
ATOM 9096 C C . THR C 1 344 ? 1.334 120.280 18.273 1.00 10.76 344 THR C C 1
ATOM 9097 O O . THR C 1 344 ? 0.167 120.624 18.067 1.00 10.91 344 THR C O 1
ATOM 9101 N N . HIS C 1 345 ? 1.738 119.012 18.271 1.00 9.22 345 HIS C N 1
ATOM 9102 C CA . HIS C 1 345 ? 0.866 117.896 17.890 1.00 8.30 345 HIS C CA 1
ATOM 9103 C C . HIS C 1 345 ? 0.568 116.970 19.062 1.00 8.23 345 HIS C C 1
ATOM 9104 O O . HIS C 1 345 ? 1.287 116.972 20.060 1.00 7.55 345 HIS C O 1
ATOM 9111 N N . ALA C 1 346 ? -0.472 116.154 18.924 1.00 7.21 346 ALA C N 1
ATOM 9112 C CA . ALA C 1 346 ? -0.854 115.269 20.023 1.00 6.84 346 ALA C CA 1
ATOM 9113 C C . ALA C 1 346 ? -1.496 113.974 19.540 1.00 6.02 346 ALA C C 1
ATOM 9114 O O . ALA C 1 346 ? -2.362 113.989 18.663 1.00 5.76 346 ALA C O 1
ATOM 9116 N N . ILE C 1 347 ? -1.071 112.853 20.103 1.00 3.97 347 ILE C N 1
ATOM 9117 C CA . ILE C 1 347 ? -1.788 111.606 19.861 1.00 5.13 347 ILE C CA 1
ATOM 9118 C C . ILE C 1 347 ? -2.242 111.077 21.213 1.00 5.28 347 ILE C C 1
ATOM 9119 O O . ILE C 1 347 ? -1.407 110.765 22.081 1.00 4.86 347 ILE C O 1
ATOM 9124 N N . PHE C 1 348 ? -3.556 111.028 21.412 1.00 4.96 348 PHE C N 1
ATOM 9125 C CA . PHE C 1 348 ? -4.123 110.540 22.669 1.00 5.59 348 PHE C CA 1
ATOM 9126 C C . PHE C 1 348 ? -4.209 109.039 22.617 1.00 5.28 348 PHE C C 1
ATOM 9127 O O . PHE C 1 348 ? -4.524 108.477 21.572 1.00 5.07 348 PHE C O 1
ATOM 9135 N N . GLU C 1 349 ? -3.927 108.371 23.745 1.00 6.23 349 GLU C N 1
ATOM 9136 C CA . GLU C 1 349 ? -3.727 106.935 23.692 1.00 7.49 349 GLU C CA 1
ATOM 9137 C C . GLU C 1 349 ? -3.763 106.355 25.099 1.00 7.79 349 GLU C C 1
ATOM 9138 O O . GLU C 1 349 ? -3.139 106.894 25.988 1.00 7.63 349 GLU C O 1
ATOM 9144 N N . ALA C 1 350 ? -4.451 105.236 25.274 1.00 7.34 350 ALA C N 1
ATOM 9145 C CA . ALA C 1 350 ? -4.490 104.579 26.580 1.00 8.15 350 ALA C CA 1
ATOM 9146 C C . ALA C 1 350 ? -3.128 104.026 26.942 1.00 7.80 350 ALA C C 1
ATOM 9147 O O . ALA C 1 350 ? -2.297 103.800 26.081 1.00 8.42 350 ALA C O 1
ATOM 9149 N N . THR C 1 351 ? -2.929 103.753 28.220 1.00 7.55 351 THR C N 1
ATOM 9150 C CA . THR C 1 351 ? -1.688 103.133 28.677 1.00 7.91 351 THR C CA 1
ATOM 9151 C C . THR C 1 351 ? -1.607 101.670 28.254 1.00 7.82 351 THR C C 1
ATOM 9152 O O . THR C 1 351 ? -0.522 101.130 28.012 1.00 8.44 351 THR C O 1
ATOM 9156 N N . HIS C 1 352 ? -2.765 101.027 28.151 1.00 7.05 352 HIS C N 1
ATOM 9157 C CA . HIS C 1 352 ? -2.817 99.576 27.922 1.00 5.99 352 HIS C CA 1
ATOM 9158 C C . HIS C 1 352 ? -2.575 99.101 26.502 1.00 5.99 352 HIS C C 1
ATOM 9159 O O . HIS C 1 352 ? -2.605 99.902 25.555 1.00 5.38 352 HIS C O 1
ATOM 9166 N N . GLY C 1 353 ? -2.368 97.786 26.377 1.00 5.17 353 GLY C N 1
ATOM 9167 C CA . GLY C 1 353 ? -2.088 97.138 25.110 1.00 6.53 353 GLY C CA 1
ATOM 9168 C C . GLY C 1 353 ? -3.296 96.476 24.453 1.00 5.74 353 GLY C C 1
ATOM 9169 O O . GLY C 1 353 ? -4.443 96.845 24.722 1.00 6.01 353 GLY C O 1
ATOM 9170 N N . THR C 1 354 ? -3.053 95.509 23.576 1.00 6.51 354 THR C N 1
ATOM 9171 C CA . THR C 1 354 ? -4.152 94.897 22.797 1.00 5.74 354 THR C CA 1
ATOM 9172 C C . THR C 1 354 ? -4.946 93.833 23.557 1.00 6.22 354 THR C C 1
ATOM 9173 O O . THR C 1 354 ? -5.949 93.307 23.021 1.00 5.48 354 THR C O 1
ATOM 9177 N N . ALA C 1 355 ? -4.470 93.499 24.759 1.00 5.57 355 ALA C N 1
ATOM 9178 C CA . ALA C 1 355 ? -5.127 92.520 25.661 1.00 6.37 355 ALA C CA 1
ATOM 9179 C C . ALA C 1 355 ? -5.628 91.262 24.956 1.00 7.60 355 ALA C C 1
ATOM 9180 O O . ALA C 1 355 ? -6.840 90.988 24.896 1.00 7.46 355 ALA C O 1
ATOM 9182 N N . PRO C 1 356 ? -4.676 90.478 24.457 1.00 8.99 356 PRO C N 1
ATOM 9183 C CA . PRO C 1 356 ? -4.980 89.253 23.720 1.00 9.66 356 PRO C CA 1
ATOM 9184 C C . PRO C 1 356 ? -5.878 88.301 24.521 1.00 10.21 356 PRO C C 1
ATOM 9185 O O . PRO C 1 356 ? -6.675 87.596 23.934 1.00 10.08 356 PRO C O 1
ATOM 9189 N N . ASP C 1 357 ? -5.740 88.268 25.839 1.00 10.04 357 ASP C N 1
ATOM 9190 C CA . ASP C 1 357 ? -6.517 87.305 26.617 1.00 11.12 357 ASP C CA 1
ATOM 9191 C C . ASP C 1 357 ? -8.032 87.577 26.632 1.00 11.60 357 ASP C C 1
ATOM 9192 O O . ASP C 1 357 ? -8.813 86.688 26.988 1.00 12.37 357 ASP C O 1
ATOM 9197 N N . ILE C 1 358 ? -8.459 88.779 26.234 1.00 10.84 358 ILE C N 1
ATOM 9198 C CA . ILE C 1 358 ? -9.901 89.097 26.222 1.00 10.70 358 ILE C CA 1
ATOM 9199 C C . ILE C 1 358 ? -10.337 89.689 24.902 1.00 11.31 358 ILE C C 1
ATOM 9200 O O . ILE C 1 358 ? -11.501 90.063 24.734 1.00 11.62 358 ILE C O 1
ATOM 9205 N N . ALA C 1 359 ? -9.391 89.807 23.973 1.00 11.20 359 ALA C N 1
ATOM 9206 C CA . ALA C 1 359 ? -9.711 90.347 22.673 1.00 11.83 359 ALA C CA 1
ATOM 9207 C C . ALA C 1 359 ? -10.813 89.481 22.066 1.00 12.63 359 ALA C C 1
ATOM 9208 O O . ALA C 1 359 ? -10.800 88.253 22.210 1.00 12.39 359 ALA C O 1
ATOM 9210 N N . GLY C 1 360 ? -11.771 90.131 21.413 1.00 12.82 360 GLY C N 1
ATOM 9211 C CA . GLY C 1 360 ? -12.877 89.444 20.780 1.00 13.79 360 GLY C CA 1
ATOM 9212 C C . GLY C 1 360 ? -14.021 89.053 21.705 1.00 14.28 360 GLY C C 1
ATOM 9213 O O . GLY C 1 360 ? -15.057 88.550 21.238 1.00 14.40 360 GLY C O 1
ATOM 9214 N N . GLN C 1 361 ? -13.861 89.295 23.005 1.00 13.59 361 GLN C N 1
ATOM 9215 C CA . GLN C 1 361 ? -14.888 88.907 23.956 1.00 13.55 361 GLN C CA 1
ATOM 9216 C C . GLN C 1 361 ? -15.817 90.035 24.402 1.00 13.14 361 GLN C C 1
ATOM 9217 O O . GLN C 1 361 ? -16.716 89.808 25.207 1.00 12.46 361 GLN C O 1
ATOM 9223 N N . GLY C 1 362 ? -15.606 91.241 23.890 1.00 12.59 362 GLY C N 1
ATOM 9224 C CA . GLY C 1 362 ? -16.424 92.380 24.282 1.00 12.27 362 GLY C CA 1
ATOM 9225 C C . GLY C 1 362 ? -16.432 92.626 25.782 1.00 12.25 362 GLY C C 1
ATOM 9226 O O . GLY C 1 362 ? -17.478 92.923 26.362 1.00 12.02 362 GLY C O 1
ATOM 9227 N N . LYS C 1 363 ? -15.257 92.518 26.406 1.00 10.95 363 LYS C N 1
ATOM 9228 C CA . LYS C 1 363 ? -15.111 92.689 27.855 1.00 11.50 363 LYS C CA 1
ATOM 9229 C C . LYS C 1 363 ? -14.293 93.902 28.311 1.00 9.30 363 LYS C C 1
ATOM 9230 O O . LYS C 1 363 ? -14.466 94.390 29.435 1.00 9.86 363 LYS C O 1
ATOM 9236 N N . ALA C 1 364 ? -13.387 94.351 27.448 1.00 8.11 364 ALA C N 1
ATOM 9237 C CA . ALA C 1 364 ? -12.406 95.384 27.772 1.00 6.87 364 ALA C CA 1
ATOM 9238 C C . ALA C 1 364 ? -12.990 96.630 28.391 1.00 5.93 364 ALA C C 1
ATOM 9239 O O . ALA C 1 364 ? -14.059 97.076 28.006 1.00 6.02 364 ALA C O 1
ATOM 9241 N N . ASN C 1 365 ? -12.262 97.184 29.347 1.00 4.78 365 ASN C N 1
ATOM 9242 C CA . ASN C 1 365 ? -12.651 98.420 29.995 1.00 4.87 365 ASN C CA 1
ATOM 9243 C C . ASN C 1 365 ? -12.319 99.568 29.043 1.00 4.77 365 ASN C C 1
ATOM 9244 O O . ASN C 1 365 ? -11.156 99.751 28.694 1.00 4.61 365 ASN C O 1
ATOM 9249 N N . PRO C 1 366 ? -13.306 100.322 28.582 1.00 4.37 366 PRO C N 1
ATOM 9250 C CA . PRO C 1 366 ? -12.998 101.423 27.676 1.00 4.80 366 PRO C CA 1
ATOM 9251 C C . PRO C 1 366 ? -12.636 102.712 28.426 1.00 4.69 366 PRO C C 1
ATOM 9252 O O . PRO C 1 366 ? -12.366 103.714 27.771 1.00 4.93 366 PRO C O 1
ATOM 9256 N N . SER C 1 367 ? -12.599 102.660 29.755 1.00 4.96 367 SER C N 1
ATOM 9257 C CA . SER C 1 367 ? -12.308 103.861 30.566 1.00 5.41 367 SER C CA 1
ATOM 9258 C C . SER C 1 367 ? -10.991 104.535 30.200 1.00 5.46 367 SER C C 1
ATOM 9259 O O . SER C 1 367 ? -10.915 105.771 30.094 1.00 5.95 367 SER C O 1
ATOM 9262 N N . SER C 1 368 ? -9.952 103.739 29.989 1.00 4.73 368 SER C N 1
ATOM 9263 C CA . SER C 1 368 ? -8.646 104.342 29.682 1.00 5.25 368 SER C CA 1
ATOM 9264 C C . SER C 1 368 ? -8.694 105.232 28.435 1.00 4.82 368 SER C C 1
ATOM 9265 O O . SER C 1 368 ? -8.166 106.346 28.426 1.00 4.33 368 SER C O 1
ATOM 9268 N N . LEU C 1 369 ? -9.312 104.723 27.370 1.00 4.31 369 LEU C N 1
ATOM 9269 C CA . LEU C 1 369 ? -9.397 105.487 26.135 1.00 3.89 369 LEU C CA 1
ATOM 9270 C C . LEU C 1 369 ? -10.377 106.655 26.256 1.00 4.70 369 LEU C C 1
ATOM 9271 O O . LEU C 1 369 ? -10.131 107.746 25.702 1.00 4.64 369 LEU C O 1
ATOM 9276 N N . ILE C 1 370 ? -11.486 106.425 26.956 1.00 4.14 370 ILE C N 1
ATOM 9277 C CA . ILE C 1 370 ? -12.460 107.480 27.198 1.00 4.47 370 ILE C CA 1
ATOM 9278 C C . ILE C 1 370 ? -11.771 108.599 27.968 1.00 4.53 370 ILE C C 1
ATOM 9279 O O . ILE C 1 370 ? -11.925 109.770 27.649 1.00 5.30 370 ILE C O 1
ATOM 9284 N N . LEU C 1 371 ? -10.988 108.238 28.970 1.00 3.25 371 LEU C N 1
ATOM 9285 C CA . LEU C 1 371 ? -10.313 109.278 29.739 1.00 4.40 371 LEU C CA 1
ATOM 9286 C C . LEU C 1 371 ? -9.185 109.933 28.948 1.00 4.52 371 LEU C C 1
ATOM 9287 O O . LEU C 1 371 ? -8.788 111.058 29.238 1.00 4.91 371 LEU C O 1
ATOM 9292 N N . SER C 1 372 ? -8.672 109.241 27.951 1.00 4.45 372 SER C N 1
ATOM 9293 C CA . SER C 1 372 ? -7.688 109.852 27.060 1.00 4.94 372 SER C CA 1
ATOM 9294 C C . SER C 1 372 ? -8.401 110.879 26.175 1.00 4.49 372 SER C C 1
ATOM 9295 O O . SER C 1 372 ? -7.830 111.914 25.846 1.00 3.85 372 SER C O 1
ATOM 9298 N N . ALA C 1 373 ? -9.646 110.575 25.797 1.00 4.86 373 ALA C N 1
ATOM 9299 C CA . ALA C 1 373 ? -10.457 111.514 25.019 1.00 4.79 373 ALA C CA 1
ATOM 9300 C C . ALA C 1 373 ? -10.821 112.713 25.896 1.00 5.22 373 ALA C C 1
ATOM 9301 O O . ALA C 1 373 ? -11.070 113.813 25.393 1.00 5.68 373 ALA C O 1
ATOM 9303 N N . VAL C 1 374 ? -10.937 112.486 27.202 1.00 5.21 374 VAL C N 1
ATOM 9304 C CA . VAL C 1 374 ? -11.151 113.620 28.109 1.00 6.29 374 VAL C CA 1
ATOM 9305 C C . VAL C 1 374 ? -9.934 114.550 27.984 1.00 6.50 374 VAL C C 1
ATOM 9306 O O . VAL C 1 374 ? -10.085 115.778 27.856 1.00 7.03 374 VAL C O 1
ATOM 9310 N N . MET C 1 375 ? -8.723 113.983 28.014 1.00 6.55 375 MET C N 1
ATOM 9311 C CA . MET C 1 375 ? -7.521 114.817 27.847 1.00 6.06 375 MET C CA 1
ATOM 9312 C C . MET C 1 375 ? -7.558 115.545 26.500 1.00 6.46 375 MET C C 1
ATOM 9313 O O . MET C 1 375 ? -7.095 116.682 26.376 1.00 6.29 375 MET C O 1
ATOM 9318 N N . MET C 1 376 ? -8.113 114.887 25.482 1.00 5.10 376 MET C N 1
ATOM 9319 C CA . MET C 1 376 ? -8.204 115.492 24.152 1.00 5.72 376 MET C CA 1
ATOM 9320 C C . MET C 1 376 ? -9.175 116.649 24.158 1.00 5.69 376 MET C C 1
ATOM 9321 O O . MET C 1 376 ? -8.895 117.694 23.580 1.00 6.48 376 MET C O 1
ATOM 9326 N N . LEU C 1 377 ? -10.312 116.470 24.828 1.00 5.80 377 LEU C N 1
ATOM 9327 C CA . LEU C 1 377 ? -11.312 117.537 24.902 1.00 6.38 377 LEU C CA 1
ATOM 9328 C C . LEU C 1 377 ? -10.703 118.726 25.656 1.00 6.94 377 LEU C C 1
ATOM 9329 O O . LEU C 1 377 ? -10.929 119.884 25.296 1.00 7.23 377 LEU C O 1
ATOM 9334 N N . GLU C 1 378 ? -9.925 118.440 26.707 1.00 7.64 378 GLU C N 1
ATOM 9335 C CA . GLU C 1 378 ? -9.248 119.509 27.442 1.00 8.63 378 GLU C CA 1
ATOM 9336 C C . GLU C 1 378 ? -8.277 120.248 26.504 1.00 8.85 378 GLU C C 1
ATOM 9337 O O . GLU C 1 378 ? -8.206 121.489 26.491 1.00 7.96 378 GLU C O 1
ATOM 9343 N N . HIS C 1 379 ? -7.581 119.478 25.679 1.00 8.21 379 HIS C N 1
ATOM 9344 C CA . HIS C 1 379 ? -6.597 120.008 24.723 1.00 8.42 379 HIS C CA 1
ATOM 9345 C C . HIS C 1 379 ? -7.283 120.889 23.670 1.00 8.99 379 HIS C C 1
ATOM 9346 O O . HIS C 1 379 ? -6.695 121.859 23.165 1.00 8.43 379 HIS C O 1
ATOM 9353 N N . LEU C 1 380 ? -8.515 120.523 23.315 1.00 8.63 380 LEU C N 1
ATOM 9354 C CA . LEU C 1 380 ? -9.290 121.297 22.339 1.00 9.84 380 LEU C CA 1
ATOM 9355 C C . LEU C 1 380 ? -9.943 122.519 22.963 1.00 10.34 380 LEU C C 1
ATOM 9356 O O . LEU C 1 380 ? -10.522 123.347 22.246 1.00 11.00 380 LEU C O 1
ATOM 9361 N N . GLY C 1 381 ? -9.869 122.618 24.286 1.00 9.80 381 GLY C N 1
ATOM 9362 C CA . GLY C 1 381 ? -10.551 123.666 25.015 1.00 10.50 381 GLY C CA 1
ATOM 9363 C C . GLY C 1 381 ? -12.044 123.403 25.192 1.00 10.65 381 GLY C C 1
ATOM 9364 O O . GLY C 1 381 ? -12.808 124.321 25.456 1.00 10.18 381 GLY C O 1
ATOM 9365 N N . TRP C 1 382 ? -12.475 122.154 25.044 1.00 9.44 382 TRP C N 1
ATOM 9366 C CA . TRP C 1 382 ? -13.886 121.851 25.241 1.00 9.26 382 TRP C CA 1
ATOM 9367 C C . TRP C 1 382 ? -14.090 121.339 26.670 1.00 9.40 382 TRP C C 1
ATOM 9368 O O . TRP C 1 382 ? -14.429 120.165 26.888 1.00 8.55 382 TRP C O 1
ATOM 9379 N N . GLY C 1 383 ? -13.857 122.228 27.634 1.00 9.82 383 GLY C N 1
ATOM 9380 C CA . GLY C 1 383 ? -13.840 121.844 29.042 1.00 10.69 383 GLY C CA 1
ATOM 9381 C C . GLY C 1 383 ? -15.159 121.327 29.589 1.00 10.96 383 GLY C C 1
ATOM 9382 O O . GLY C 1 383 ? -15.183 120.389 30.400 1.00 11.86 383 GLY C O 1
ATOM 9383 N N . GLU C 1 384 ? -16.267 121.917 29.158 1.00 10.47 384 GLU C N 1
ATOM 9384 C CA . GLU C 1 384 ? -17.558 121.439 29.637 1.00 11.57 384 GLU C CA 1
ATOM 9385 C C . GLU C 1 384 ? -17.788 119.973 29.270 1.00 10.44 384 GLU C C 1
ATOM 9386 O O . GLU C 1 384 ? -18.289 119.214 30.077 1.00 10.15 384 GLU C O 1
ATOM 9392 N N . ALA C 1 385 ? -17.429 119.580 28.047 1.00 9.20 385 ALA C N 1
ATOM 9393 C CA . ALA C 1 385 ? -17.582 118.189 27.628 1.00 8.95 385 ALA C CA 1
ATOM 9394 C C . ALA C 1 385 ? -16.647 117.274 28.409 1.00 8.49 385 ALA C C 1
ATOM 9395 O O . ALA C 1 385 ? -17.051 116.195 28.839 1.00 8.40 385 ALA C O 1
ATOM 9397 N N . ALA C 1 386 ? -15.386 117.683 28.567 1.00 8.71 386 ALA C N 1
ATOM 9398 C CA . ALA C 1 386 ? -14.434 116.888 29.353 1.00 8.98 386 ALA C CA 1
ATOM 9399 C C . ALA C 1 386 ? -14.958 116.665 30.764 1.00 9.90 386 ALA C C 1
ATOM 9400 O O . ALA C 1 386 ? -14.965 115.549 31.262 1.00 10.41 386 ALA C O 1
ATOM 9402 N N . GLN C 1 387 ? -15.384 117.738 31.419 1.00 10.65 387 GLN C N 1
ATOM 9403 C CA . GLN C 1 387 ? -15.875 117.635 32.789 1.00 12.13 387 GLN C CA 1
ATOM 9404 C C . GLN C 1 387 ? -17.127 116.744 32.863 1.00 11.26 387 GLN C C 1
ATOM 9405 O O . GLN C 1 387 ? -17.306 115.983 33.817 1.00 10.97 387 GLN C O 1
ATOM 9411 N N . ALA C 1 388 ? -17.993 116.839 31.852 1.00 10.34 388 ALA C N 1
ATOM 9412 C CA . ALA C 1 388 ? -19.200 116.020 31.809 1.00 9.13 388 ALA C CA 1
ATOM 9413 C C . ALA C 1 388 ? -18.882 114.530 31.770 1.00 8.77 388 ALA C C 1
ATOM 9414 O O . ALA C 1 388 ? -19.592 113.731 32.381 1.00 8.72 388 ALA C O 1
ATOM 9416 N N . ILE C 1 389 ? -17.860 114.147 31.026 1.00 7.43 389 ILE C N 1
ATOM 9417 C CA . ILE C 1 389 ? -17.482 112.750 30.973 1.00 6.91 389 ILE C CA 1
ATOM 9418 C C . ILE C 1 389 ? -16.903 112.276 32.317 1.00 7.34 389 ILE C C 1
ATOM 9419 O O . ILE C 1 389 ? -17.227 111.184 32.792 1.00 7.38 389 ILE C O 1
ATOM 9424 N N . VAL C 1 390 ? -16.058 113.101 32.934 1.00 7.74 390 VAL C N 1
ATOM 9425 C CA . VAL C 1 390 ? -15.472 112.764 34.231 1.00 8.53 390 VAL C CA 1
ATOM 9426 C C . VAL C 1 390 ? -16.550 112.582 35.296 1.00 8.65 390 VAL C C 1
ATOM 9427 O O . VAL C 1 390 ? -16.482 111.656 36.111 1.00 8.52 390 VAL C O 1
ATOM 9431 N N . ALA C 1 391 ? -17.556 113.451 35.279 1.00 9.10 391 ALA C N 1
ATOM 9432 C CA . ALA C 1 391 ? -18.636 113.342 36.236 1.00 9.21 391 ALA C CA 1
ATOM 9433 C C . ALA C 1 391 ? -19.425 112.053 36.018 1.00 9.59 391 ALA C C 1
ATOM 9434 O O . ALA C 1 391 ? -19.768 111.347 36.970 1.00 8.71 391 ALA C O 1
ATOM 9436 N N . ALA C 1 392 ? -19.708 111.744 34.757 1.00 9.21 392 ALA C N 1
ATOM 9437 C CA . ALA C 1 392 ? -20.426 110.515 34.429 1.00 9.84 392 ALA C CA 1
ATOM 9438 C C . ALA C 1 392 ? -19.640 109.275 34.864 1.00 10.39 392 ALA C C 1
ATOM 9439 O O . ALA C 1 392 ? -20.198 108.316 35.402 1.00 10.94 392 ALA C O 1
ATOM 9441 N N . MET C 1 393 ? -18.338 109.294 34.599 1.00 10.93 393 MET C N 1
ATOM 9442 C CA . MET C 1 393 ? -17.465 108.191 34.970 1.00 11.36 393 MET C CA 1
ATOM 9443 C C . MET C 1 393 ? -17.485 108.017 36.484 1.00 11.38 393 MET C C 1
ATOM 9444 O O . MET C 1 393 ? -17.593 106.901 37.001 1.00 10.16 393 MET C O 1
ATOM 9449 N N . ASN C 1 394 ? -17.346 109.119 37.210 1.00 11.36 394 ASN C N 1
ATOM 9450 C CA . ASN C 1 394 ? -17.350 109.008 38.654 1.00 11.61 394 ASN C CA 1
ATOM 9451 C C . ASN C 1 394 ? -18.666 108.446 39.167 1.00 10.51 394 ASN C C 1
ATOM 9452 O O . ASN C 1 394 ? -18.678 107.589 40.033 1.00 10.68 394 ASN C O 1
ATOM 9457 N N . ALA C 1 395 ? -19.779 108.892 38.598 1.00 9.95 395 ALA C N 1
ATOM 9458 C CA . ALA C 1 395 ? -21.095 108.434 39.048 1.00 9.35 395 ALA C CA 1
ATOM 9459 C C . ALA C 1 395 ? -21.313 106.964 38.732 1.00 8.99 395 ALA C C 1
ATOM 9460 O O . ALA C 1 395 ? -21.873 106.206 39.528 1.00 7.56 395 ALA C O 1
ATOM 9462 N N . THR C 1 396 ? -20.859 106.561 37.557 1.00 7.48 396 THR C N 1
ATOM 9463 C CA . THR C 1 396 ? -21.054 105.201 37.099 1.00 7.32 396 THR C CA 1
ATOM 9464 C C . THR C 1 396 ? -20.252 104.220 37.948 1.00 7.53 396 THR C C 1
ATOM 9465 O O . THR C 1 396 ? -20.774 103.203 38.418 1.00 8.02 396 THR C O 1
ATOM 9469 N N . ILE C 1 397 ? -18.982 104.523 38.144 1.00 7.87 397 ILE C N 1
ATOM 9470 C CA . ILE C 1 397 ? -18.142 103.652 38.957 1.00 8.12 397 ILE C CA 1
ATOM 9471 C C . ILE C 1 397 ? -18.645 103.608 40.401 1.00 8.24 397 ILE C C 1
ATOM 9472 O O . ILE C 1 397 ? -18.721 102.556 41.020 1.00 8.00 397 ILE C O 1
ATOM 9477 N N . ALA C 1 398 ? -18.986 104.765 40.939 1.00 9.77 398 ALA C N 1
ATOM 9478 C CA . ALA C 1 398 ? -19.477 104.835 42.313 1.00 11.15 398 ALA C CA 1
ATOM 9479 C C . ALA C 1 398 ? -20.732 104.000 42.491 1.00 11.69 398 ALA C C 1
ATOM 9480 O O . ALA C 1 398 ? -20.946 103.412 43.554 1.00 12.23 398 ALA C O 1
ATOM 9482 N N . ALA C 1 399 ? -21.554 103.918 41.446 1.00 11.91 399 ALA C N 1
ATOM 9483 C CA . ALA C 1 399 ? -22.788 103.141 41.502 1.00 11.83 399 ALA C CA 1
ATOM 9484 C C . ALA C 1 399 ? -22.544 101.643 41.401 1.00 11.82 399 ALA C C 1
ATOM 9485 O O . ALA C 1 399 ? -23.475 100.854 41.505 1.00 12.01 399 ALA C O 1
ATOM 9487 N N . GLY C 1 400 ? -21.299 101.248 41.175 1.00 11.36 400 GLY C N 1
ATOM 9488 C CA . GLY C 1 400 ? -20.968 99.836 41.070 1.00 10.70 400 GLY C CA 1
ATOM 9489 C C . GLY C 1 400 ? -21.134 99.240 39.676 1.00 10.26 400 GLY C C 1
ATOM 9490 O O . GLY C 1 400 ? -21.318 98.024 39.533 1.00 9.93 400 GLY C O 1
ATOM 9491 N N . GLU C 1 401 ? -21.090 100.098 38.657 1.00 9.24 401 GLU C N 1
ATOM 9492 C CA . GLU C 1 401 ? -21.223 99.700 37.264 1.00 9.38 401 GLU C CA 1
ATOM 9493 C C . GLU C 1 401 ? -19.841 99.738 36.647 1.00 8.37 401 GLU C C 1
ATOM 9494 O O . GLU C 1 401 ? -19.336 100.812 36.338 1.00 8.17 401 GLU C O 1
ATOM 9500 N N . VAL C 1 402 ? -19.234 98.555 36.510 1.00 7.93 402 VAL C N 1
ATOM 9501 C CA . VAL C 1 402 ? -17.866 98.427 36.061 1.00 7.36 402 VAL C CA 1
ATOM 9502 C C . VAL C 1 402 ? -17.670 97.215 35.170 1.00 7.60 402 VAL C C 1
ATOM 9503 O O . VAL C 1 402 ? -18.503 96.298 35.149 1.00 8.23 402 VAL C O 1
ATOM 9507 N N . THR C 1 403 ? -16.566 97.225 34.423 1.00 7.13 403 THR C N 1
ATOM 9508 C CA . THR C 1 403 ? -16.186 96.108 33.571 1.00 6.79 403 THR C CA 1
ATOM 9509 C C . THR C 1 403 ? -15.477 95.045 34.399 1.00 6.51 403 THR C C 1
ATOM 9510 O O . THR C 1 403 ? -15.173 95.274 35.553 1.00 6.71 403 THR C O 1
ATOM 9514 N N . GLY C 1 404 ? -15.254 93.884 33.789 1.00 6.22 404 GLY C N 1
ATOM 9515 C CA . GLY C 1 404 ? -14.684 92.695 34.429 1.00 7.25 404 GLY C CA 1
ATOM 9516 C C . GLY C 1 404 ? -13.322 92.824 35.099 1.00 7.39 404 GLY C C 1
ATOM 9517 O O . GLY C 1 404 ? -13.081 92.165 36.096 1.00 6.81 404 GLY C O 1
ATOM 9518 N N . ASP C 1 405 ? -12.447 93.672 34.553 1.00 7.52 405 ASP C N 1
ATOM 9519 C CA . ASP C 1 405 ? -11.107 93.890 35.107 1.00 7.99 405 ASP C CA 1
ATOM 9520 C C . ASP C 1 405 ? -11.217 94.461 36.509 1.00 7.42 405 ASP C C 1
ATOM 9521 O O . ASP C 1 405 ? -10.408 94.155 37.394 1.00 7.64 405 ASP C O 1
ATOM 9526 N N . LEU C 1 406 ? -12.224 95.302 36.704 1.00 6.65 406 LEU C N 1
ATOM 9527 C CA . LEU C 1 406 ? -12.474 95.911 38.001 1.00 6.53 406 LEU C CA 1
ATOM 9528 C C . LEU C 1 406 ? -13.272 94.968 38.884 1.00 7.10 406 LEU C C 1
ATOM 9529 O O . LEU C 1 406 ? -12.968 94.810 40.062 1.00 6.92 406 LEU C O 1
ATOM 9534 N N . ALA C 1 407 ? -14.305 94.355 38.312 1.00 7.57 407 ALA C N 1
ATOM 9535 C CA . ALA C 1 407 ? -15.161 93.436 39.071 1.00 8.16 407 ALA C CA 1
ATOM 9536 C C . ALA C 1 407 ? -14.368 92.263 39.651 1.00 8.97 407 ALA C C 1
ATOM 9537 O O . ALA C 1 407 ? -14.726 91.704 40.698 1.00 8.78 407 ALA C O 1
ATOM 9539 N N . ALA C 1 408 ? -13.318 91.858 38.940 1.00 9.86 408 ALA C N 1
ATOM 9540 C CA . ALA C 1 408 ? -12.453 90.765 39.383 1.00 10.55 408 ALA C CA 1
ATOM 9541 C C . ALA C 1 408 ? -11.746 91.076 40.693 1.00 11.75 408 ALA C C 1
ATOM 9542 O O . ALA C 1 408 ? -11.267 90.163 41.374 1.00 10.89 408 ALA C O 1
ATOM 9544 N N . LEU C 1 409 ? -11.664 92.355 41.047 1.00 11.98 409 LEU C N 1
ATOM 9545 C CA . LEU C 1 409 ? -10.916 92.768 42.240 1.00 13.26 409 LEU C CA 1
ATOM 9546 C C . LEU C 1 409 ? -11.732 92.727 43.522 1.00 14.66 409 LEU C C 1
ATOM 9547 O O . LEU C 1 409 ? -11.186 92.940 44.630 1.00 14.74 409 LEU C O 1
ATOM 9552 N N . ARG C 1 410 ? -13.029 92.473 43.374 1.00 15.69 410 ARG C N 1
ATOM 9553 C CA . ARG C 1 410 ? -13.946 92.396 44.514 1.00 18.02 410 ARG C CA 1
ATOM 9554 C C . ARG C 1 410 ? -15.099 91.400 44.300 1.00 18.61 410 ARG C C 1
ATOM 9555 O O . ARG C 1 410 ? -15.775 91.401 43.252 1.00 18.60 410 ARG C O 1
ATOM 9563 N N . GLY C 1 411 ? -15.363 90.593 45.324 1.00 18.93 411 GLY C N 1
ATOM 9564 C CA . GLY C 1 411 ? -16.420 89.608 45.222 1.00 19.37 411 GLY C CA 1
ATOM 9565 C C . GLY C 1 411 ? -17.818 90.200 45.277 1.00 19.51 411 GLY C C 1
ATOM 9566 O O . GLY C 1 411 ? -18.786 89.521 44.952 1.00 20.93 411 GLY C O 1
ATOM 9567 N N . ASP C 1 412 ? -17.929 91.466 45.639 1.00 19.15 412 ASP C N 1
ATOM 9568 C CA . ASP C 1 412 ? -19.243 92.100 45.780 1.00 18.99 412 ASP C CA 1
ATOM 9569 C C . ASP C 1 412 ? -19.613 93.019 44.604 1.00 17.91 412 ASP C C 1
ATOM 9570 O O . ASP C 1 412 ? -20.536 93.819 44.701 1.00 16.52 412 ASP C O 1
ATOM 9575 N N . VAL C 1 413 ? -18.876 92.888 43.499 1.00 16.33 413 VAL C N 1
ATOM 9576 C CA . VAL C 1 413 ? -19.113 93.696 42.319 1.00 15.36 413 VAL C CA 1
ATOM 9577 C C . VAL C 1 413 ? -19.162 92.804 41.073 1.00 14.08 413 VAL C C 1
ATOM 9578 O O . VAL C 1 413 ? -18.189 92.124 40.767 1.00 14.24 413 VAL C O 1
ATOM 9582 N N . PRO C 1 414 ? -20.313 92.755 40.407 1.00 13.34 414 PRO C N 1
ATOM 9583 C CA . PRO C 1 414 ? -20.492 92.000 39.156 1.00 11.98 414 PRO C CA 1
ATOM 9584 C C . PRO C 1 414 ? -19.920 92.737 37.945 1.00 11.02 414 PRO C C 1
ATOM 9585 O O . PRO C 1 414 ? -19.732 93.950 38.007 1.00 9.91 414 PRO C O 1
ATOM 9589 N N . ALA C 1 415 ? -19.701 92.009 36.850 1.00 10.04 415 ALA C N 1
ATOM 9590 C CA . ALA C 1 415 ? -19.099 92.565 35.651 1.00 9.93 415 ALA C CA 1
ATOM 9591 C C . ALA C 1 415 ? -20.111 92.968 34.567 1.00 9.33 415 ALA C C 1
ATOM 9592 O O . ALA C 1 415 ? -21.044 92.225 34.274 1.00 8.81 415 ALA C O 1
ATOM 9594 N N . LEU C 1 416 ? -19.876 94.128 33.952 1.00 9.05 416 LEU C N 1
ATOM 9595 C CA . LEU C 1 416 ? -20.617 94.566 32.776 1.00 8.14 416 LEU C CA 1
ATOM 9596 C C . LEU C 1 416 ? -19.709 94.369 31.562 1.00 7.98 416 LEU C C 1
ATOM 9597 O O . LEU C 1 416 ? -18.477 94.479 31.656 1.00 8.31 416 LEU C O 1
ATOM 9602 N N . SER C 1 417 ? -20.312 94.067 30.423 1.00 6.97 417 SER C N 1
ATOM 9603 C CA . SER C 1 417 ? -19.589 93.931 29.169 1.00 6.86 417 SER C CA 1
ATOM 9604 C C . SER C 1 417 ? -19.194 95.336 28.755 1.00 5.97 417 SER C C 1
ATOM 9605 O O . SER C 1 417 ? -19.610 96.300 29.374 1.00 4.41 417 SER C O 1
ATOM 9608 N N . THR C 1 418 ? -18.365 95.449 27.726 1.00 5.92 418 THR C N 1
ATOM 9609 C CA . THR C 1 418 ? -17.928 96.751 27.267 1.00 5.90 418 THR C CA 1
ATOM 9610 C C . THR C 1 418 ? -19.128 97.589 26.872 1.00 6.06 418 THR C C 1
ATOM 9611 O O . THR C 1 418 ? -19.236 98.738 27.266 1.00 6.12 418 THR C O 1
ATOM 9615 N N . THR C 1 419 ? -20.030 97.010 26.088 1.00 6.55 419 THR C N 1
ATOM 9616 C CA . THR C 1 419 ? -21.195 97.771 25.596 1.00 7.11 419 THR C CA 1
ATOM 9617 C C . THR C 1 419 ? -22.169 98.092 26.712 1.00 6.93 419 THR C C 1
ATOM 9618 O O . THR C 1 419 ? -22.767 99.156 26.712 1.00 7.14 419 THR C O 1
ATOM 9622 N N . GLU C 1 420 ? -22.282 97.198 27.687 1.00 6.23 420 GLU C N 1
ATOM 9623 C CA . GLU C 1 420 ? -23.135 97.481 28.839 1.00 6.17 420 GLU C CA 1
ATOM 9624 C C . GLU C 1 420 ? -22.590 98.675 29.639 1.00 5.91 420 GLU C C 1
ATOM 9625 O O . GLU C 1 420 ? -23.354 99.498 30.132 1.00 5.29 420 GLU C O 1
ATOM 9631 N N . PHE C 1 421 ? -21.266 98.744 29.795 1.00 5.32 421 PHE C N 1
ATOM 9632 C CA . PHE C 1 421 ? -20.648 99.821 30.578 1.00 5.88 421 PHE C CA 1
ATOM 9633 C C . PHE C 1 421 ? -20.778 101.151 29.841 1.00 5.70 421 PHE C C 1
ATOM 9634 O O . PHE C 1 421 ? -21.050 102.185 30.447 1.00 5.75 421 PHE C O 1
ATOM 9642 N N . THR C 1 422 ? -20.572 101.107 28.530 1.00 5.91 422 THR C N 1
ATOM 9643 C CA . THR C 1 422 ? -20.703 102.290 27.695 1.00 5.88 422 THR C CA 1
ATOM 9644 C C . THR C 1 422 ? -22.127 102.802 27.815 1.00 6.06 422 THR C C 1
ATOM 9645 O O . THR C 1 422 ? -22.350 103.990 27.961 1.00 6.25 422 THR C O 1
ATOM 9649 N N . ALA C 1 423 ? -23.098 101.893 27.777 1.00 6.59 423 ALA C N 1
ATOM 9650 C CA . ALA C 1 423 ? -24.500 102.311 27.896 1.00 6.71 423 ALA C CA 1
ATOM 9651 C C . ALA C 1 423 ? -24.736 102.913 29.260 1.00 6.94 423 ALA C C 1
ATOM 9652 O O . ALA C 1 423 ? -25.455 103.922 29.387 1.00 6.80 423 ALA C O 1
ATOM 9654 N N . ALA C 1 424 ? -24.120 102.301 30.278 1.00 6.48 424 ALA C N 1
ATOM 9655 C CA . ALA C 1 424 ? -24.249 102.779 31.650 1.00 7.13 424 ALA C CA 1
ATOM 9656 C C . ALA C 1 424 ? -23.718 104.200 31.815 1.00 7.02 424 ALA C C 1
ATOM 9657 O O . ALA C 1 424 ? -24.354 105.029 32.468 1.00 7.89 424 ALA C O 1
ATOM 9659 N N . LEU C 1 425 ? -22.589 104.492 31.200 1.00 7.05 425 LEU C N 1
ATOM 9660 C CA . LEU C 1 425 ? -22.033 105.833 31.248 1.00 8.34 425 LEU C CA 1
ATOM 9661 C C . LEU C 1 425 ? -22.916 106.829 30.502 1.00 8.30 425 LEU C C 1
ATOM 9662 O O . LEU C 1 425 ? -23.203 107.924 31.001 1.00 9.13 425 LEU C O 1
ATOM 9667 N N . ILE C 1 426 ? -23.335 106.453 29.301 1.00 8.20 426 ILE C N 1
ATOM 9668 C CA . ILE C 1 426 ? -24.056 107.399 28.448 1.00 9.60 426 ILE C CA 1
ATOM 9669 C C . ILE C 1 426 ? -25.390 107.835 29.038 1.00 10.86 426 ILE C C 1
ATOM 9670 O O . ILE C 1 426 ? -25.799 108.972 28.890 1.00 10.83 426 ILE C O 1
ATOM 9675 N N . ARG C 1 427 ? -26.059 106.957 29.752 1.00 12.94 427 ARG C N 1
ATOM 9676 C CA . ARG C 1 427 ? -27.344 107.407 30.274 1.00 15.28 427 ARG C CA 1
ATOM 9677 C C . ARG C 1 427 ? -27.245 108.321 31.487 1.00 16.45 427 ARG C C 1
ATOM 9678 O O . ARG C 1 427 ? -28.257 108.613 32.113 1.00 17.51 427 ARG C O 1
ATOM 9686 N N . ARG C 1 428 ? -26.060 108.796 31.816 1.00 17.20 428 ARG C N 1
ATOM 9687 C CA . ARG C 1 428 ? -25.929 109.676 32.967 1.00 18.01 428 ARG C CA 1
ATOM 9688 C C . ARG C 1 428 ? -25.797 111.103 32.515 1.00 18.27 428 ARG C C 1
ATOM 9689 O O . ARG C 1 428 ? -25.956 112.020 33.300 1.00 18.57 428 ARG C O 1
ATOM 9697 N N . PHE C 1 429 ? -25.534 111.284 31.230 1.00 18.16 429 PHE C N 1
ATOM 9698 C CA . PHE C 1 429 ? -25.379 112.615 30.673 1.00 18.27 429 PHE C CA 1
ATOM 9699 C C . PHE C 1 429 ? -26.699 113.375 30.783 1.00 19.29 429 PHE C C 1
ATOM 9700 O O . PHE C 1 429 ? -27.762 112.747 30.808 1.00 20.40 429 PHE C O 1
ATOM 9708 N N . THR D 1 3 ? 47.394 94.301 57.136 1.00 21.47 3 THR D N 1
ATOM 9709 C CA . THR D 1 3 ? 46.021 93.734 57.237 1.00 20.78 3 THR D CA 1
ATOM 9710 C C . THR D 1 3 ? 45.262 94.359 58.402 1.00 20.77 3 THR D C 1
ATOM 9711 O O . THR D 1 3 ? 45.865 94.830 59.368 1.00 21.25 3 THR D O 1
ATOM 9715 N N . HIS D 1 4 ? 43.936 94.358 58.311 1.00 19.24 4 HIS D N 1
ATOM 9716 C CA . HIS D 1 4 ? 43.098 94.856 59.403 1.00 19.03 4 HIS D CA 1
ATOM 9717 C C . HIS D 1 4 ? 42.168 93.738 59.862 1.00 18.56 4 HIS D C 1
ATOM 9718 O O . HIS D 1 4 ? 41.399 93.903 60.807 1.00 18.84 4 HIS D O 1
ATOM 9725 N N . ILE D 1 5 ? 42.231 92.610 59.164 1.00 18.23 5 ILE D N 1
ATOM 9726 C CA . ILE D 1 5 ? 41.382 91.470 59.467 1.00 18.58 5 ILE D CA 1
ATOM 9727 C C . ILE D 1 5 ? 41.927 90.670 60.630 1.00 18.80 5 ILE D C 1
ATOM 9728 O O . ILE D 1 5 ? 43.120 90.419 60.724 1.00 18.78 5 ILE D O 1
ATOM 9733 N N . GLN D 1 6 ? 41.033 90.267 61.509 1.00 19.73 6 GLN D N 1
ATOM 9734 C CA . GLN D 1 6 ? 41.424 89.486 62.667 1.00 20.92 6 GLN D CA 1
ATOM 9735 C C . GLN D 1 6 ? 40.581 88.228 62.735 1.00 21.04 6 GLN D C 1
ATOM 9736 O O . GLN D 1 6 ? 39.391 88.265 63.044 1.00 21.02 6 GLN D O 1
ATOM 9742 N N . LYS D 1 7 ? 41.229 87.120 62.396 1.00 21.44 7 LYS D N 1
ATOM 9743 C CA . LYS D 1 7 ? 40.614 85.810 62.388 1.00 21.98 7 LYS D CA 1
ATOM 9744 C C . LYS D 1 7 ? 40.420 85.326 63.820 1.00 21.67 7 LYS D C 1
ATOM 9745 O O . LYS D 1 7 ? 41.312 85.475 64.666 1.00 22.04 7 LYS D O 1
ATOM 9751 N N . PRO D 1 8 ? 39.252 84.773 64.099 1.00 21.24 8 PRO D N 1
ATOM 9752 C CA . PRO D 1 8 ? 38.952 84.215 65.426 1.00 20.76 8 PRO D CA 1
ATOM 9753 C C . PRO D 1 8 ? 39.840 82.991 65.697 1.00 20.36 8 PRO D C 1
ATOM 9754 O O . PRO D 1 8 ? 40.046 82.154 64.823 1.00 20.35 8 PRO D O 1
ATOM 9758 N N . ALA D 1 9 ? 40.371 82.897 66.906 1.00 18.94 9 ALA D N 1
ATOM 9759 C CA . ALA D 1 9 ? 41.235 81.798 67.267 1.00 18.82 9 ALA D CA 1
ATOM 9760 C C . ALA D 1 9 ? 40.528 80.443 67.367 1.00 18.61 9 ALA D C 1
ATOM 9761 O O . ALA D 1 9 ? 41.149 79.415 67.182 1.00 19.50 9 ALA D O 1
ATOM 9763 N N . THR D 1 10 ? 39.240 80.443 67.662 1.00 18.47 10 THR D N 1
ATOM 9764 C CA . THR D 1 10 ? 38.446 79.234 67.901 1.00 20.26 10 THR D CA 1
ATOM 9765 C C . THR D 1 10 ? 37.698 78.719 66.685 1.00 18.59 10 THR D C 1
ATOM 9766 O O . THR D 1 10 ? 37.226 77.598 66.689 1.00 19.42 10 THR D O 1
ATOM 9770 N N . GLY D 1 11 ? 37.499 79.547 65.679 1.00 17.53 11 GLY D N 1
ATOM 9771 C CA . GLY D 1 11 ? 36.723 79.096 64.526 1.00 15.16 11 GLY D CA 1
ATOM 9772 C C . GLY D 1 11 ? 37.441 78.206 63.515 1.00 14.29 11 GLY D C 1
ATOM 9773 O O . GLY D 1 11 ? 38.671 78.134 63.501 1.00 13.51 11 GLY D O 1
ATOM 9774 N N . SER D 1 12 ? 36.664 77.539 62.655 1.00 12.40 12 SER D N 1
ATOM 9775 C CA . SER D 1 12 ? 37.207 76.717 61.569 1.00 11.38 12 SER D CA 1
ATOM 9776 C C . SER D 1 12 ? 36.473 77.107 60.290 1.00 10.53 12 SER D C 1
ATOM 9777 O O . SER D 1 12 ? 35.318 77.490 60.360 1.00 9.18 12 SER D O 1
ATOM 9780 N N . PRO D 1 13 ? 37.139 77.019 59.131 1.00 9.49 13 PRO D N 1
ATOM 9781 C CA . PRO D 1 13 ? 36.498 77.385 57.872 1.00 9.31 13 PRO D CA 1
ATOM 9782 C C . PRO D 1 13 ? 35.491 76.360 57.361 1.00 8.40 13 PRO D C 1
ATOM 9783 O O . PRO D 1 13 ? 35.574 75.175 57.645 1.00 7.52 13 PRO D O 1
ATOM 9787 N N . LEU D 1 14 ? 34.535 76.845 56.590 1.00 7.32 14 LEU D N 1
ATOM 9788 C CA . LEU D 1 14 ? 33.638 75.957 55.889 1.00 7.83 14 LEU D CA 1
ATOM 9789 C C . LEU D 1 14 ? 34.464 75.218 54.845 1.00 7.73 14 LEU D C 1
ATOM 9790 O O . LEU D 1 14 ? 35.424 75.769 54.335 1.00 7.35 14 LEU D O 1
ATOM 9795 N N . THR D 1 15 ? 34.094 73.982 54.534 1.00 8.01 15 THR D N 1
ATOM 9796 C CA . THR D 1 15 ? 34.745 73.267 53.445 1.00 9.30 15 THR D CA 1
ATOM 9797 C C . THR D 1 15 ? 33.645 72.700 52.535 1.00 9.59 15 THR D C 1
ATOM 9798 O O . THR D 1 15 ? 32.478 72.710 52.896 1.00 9.37 15 THR D O 1
ATOM 9802 N N . LEU D 1 16 ? 34.033 72.230 51.357 1.00 10.99 16 LEU D N 1
ATOM 9803 C CA . LEU D 1 16 ? 33.111 71.645 50.390 1.00 12.40 16 LEU D CA 1
ATOM 9804 C C . LEU D 1 16 ? 33.671 70.282 50.016 1.00 12.70 16 LEU D C 1
ATOM 9805 O O . LEU D 1 16 ? 34.877 70.148 49.775 1.00 12.72 16 LEU D O 1
ATOM 9810 N N . LEU D 1 17 ? 32.803 69.279 49.968 1.00 13.14 17 LEU D N 1
ATOM 9811 C CA . LEU D 1 17 ? 33.194 67.930 49.584 1.00 13.38 17 LEU D CA 1
ATOM 9812 C C . LEU D 1 17 ? 32.124 67.386 48.620 1.00 13.85 17 LEU D C 1
ATOM 9813 O O . LEU D 1 17 ? 30.968 67.206 49.019 1.00 12.34 17 LEU D O 1
ATOM 9818 N N . ASN D 1 18 ? 32.515 67.143 47.364 1.00 13.58 18 ASN D N 1
ATOM 9819 C CA . ASN D 1 18 ? 31.583 66.681 46.327 1.00 14.69 18 ASN D CA 1
ATOM 9820 C C . ASN D 1 18 ? 30.300 67.482 46.285 1.00 14.24 18 ASN D C 1
ATOM 9821 O O . ASN D 1 18 ? 29.220 66.932 46.184 1.00 14.32 18 ASN D O 1
ATOM 9826 N N . GLY D 1 19 ? 30.438 68.795 46.371 1.00 14.13 19 GLY D N 1
ATOM 9827 C CA . GLY D 1 19 ? 29.305 69.689 46.290 1.00 14.21 19 GLY D CA 1
ATOM 9828 C C . GLY D 1 19 ? 28.565 69.918 47.602 1.00 13.80 19 GLY D C 1
ATOM 9829 O O . GLY D 1 19 ? 27.664 70.739 47.631 1.00 14.60 19 GLY D O 1
ATOM 9830 N N . VAL D 1 20 ? 28.914 69.198 48.663 1.00 13.19 20 VAL D N 1
ATOM 9831 C CA . VAL D 1 20 ? 28.183 69.334 49.942 1.00 13.22 20 VAL D CA 1
ATOM 9832 C C . VAL D 1 20 ? 28.954 70.188 50.930 1.00 12.82 20 VAL D C 1
ATOM 9833 O O . VAL D 1 20 ? 30.105 69.892 51.248 1.00 12.32 20 VAL D O 1
ATOM 9837 N N . LEU D 1 21 ? 28.327 71.258 51.397 1.00 12.33 21 LEU D N 1
ATOM 9838 C CA . LEU D 1 21 ? 28.995 72.184 52.300 1.00 12.43 21 LEU D CA 1
ATOM 9839 C C . LEU D 1 21 ? 29.175 71.514 53.651 1.00 12.65 21 LEU D C 1
ATOM 9840 O O . LEU D 1 21 ? 28.211 70.971 54.196 1.00 12.30 21 LEU D O 1
ATOM 9845 N N . GLN D 1 22 ? 30.406 71.549 54.175 1.00 12.14 22 GLN D N 1
ATOM 9846 C CA . GLN D 1 22 ? 30.720 70.984 55.481 1.00 12.58 22 GLN D CA 1
ATOM 9847 C C . GLN D 1 22 ? 30.854 72.152 56.464 1.00 11.21 22 GLN D C 1
ATOM 9848 O O . GLN D 1 22 ? 31.703 73.020 56.299 1.00 10.13 22 GLN D O 1
ATOM 9854 N N . VAL D 1 23 ? 29.999 72.169 57.475 1.00 9.96 23 VAL D N 1
ATOM 9855 C CA . VAL D 1 23 ? 29.952 73.296 58.388 1.00 9.44 23 VAL D CA 1
ATOM 9856 C C . VAL D 1 23 ? 30.401 72.932 59.807 1.00 8.59 23 VAL D C 1
ATOM 9857 O O . VAL D 1 23 ? 29.738 72.154 60.489 1.00 8.45 23 VAL D O 1
ATOM 9861 N N . PRO D 1 24 ? 31.530 73.467 60.252 1.00 8.78 24 PRO D N 1
ATOM 9862 C CA . PRO D 1 24 ? 31.992 73.206 61.622 1.00 8.34 24 PRO D CA 1
ATOM 9863 C C . PRO D 1 24 ? 30.974 73.770 62.588 1.00 8.32 24 PRO D C 1
ATOM 9864 O O . PRO D 1 24 ? 30.232 74.670 62.214 1.00 7.62 24 PRO D O 1
ATOM 9868 N N . ASP D 1 25 ? 30.923 73.230 63.803 1.00 7.93 25 ASP D N 1
ATOM 9869 C CA . ASP D 1 25 ? 30.063 73.762 64.848 1.00 8.56 25 ASP D CA 1
ATOM 9870 C C . ASP D 1 25 ? 30.462 75.174 65.298 1.00 8.20 25 ASP D C 1
ATOM 9871 O O . ASP D 1 25 ? 29.652 75.904 65.900 1.00 7.94 25 ASP D O 1
ATOM 9876 N N . GLN D 1 26 ? 31.695 75.572 65.001 1.00 7.82 26 GLN D N 1
ATOM 9877 C CA . GLN D 1 26 ? 32.104 76.952 65.238 1.00 8.17 26 GLN D CA 1
ATOM 9878 C C . GLN D 1 26 ? 32.679 77.488 63.938 1.00 7.40 26 GLN D C 1
ATOM 9879 O O . GLN D 1 26 ? 33.879 77.665 63.838 1.00 8.04 26 GLN D O 1
ATOM 9885 N N . PRO D 1 27 ? 31.825 77.785 62.966 1.00 6.29 27 PRO D N 1
ATOM 9886 C CA . PRO D 1 27 ? 32.285 78.194 61.640 1.00 5.19 27 PRO D CA 1
ATOM 9887 C C . PRO D 1 27 ? 32.681 79.656 61.566 1.00 5.07 27 PRO D C 1
ATOM 9888 O O . PRO D 1 27 ? 32.060 80.510 62.198 1.00 4.85 27 PRO D O 1
ATOM 9892 N N . ILE D 1 28 ? 33.735 79.941 60.804 1.00 5.12 28 ILE D N 1
ATOM 9893 C CA . ILE D 1 28 ? 34.152 81.313 60.588 1.00 5.61 28 ILE D CA 1
ATOM 9894 C C . ILE D 1 28 ? 33.213 81.930 59.550 1.00 5.69 28 ILE D C 1
ATOM 9895 O O . ILE D 1 28 ? 33.088 81.405 58.433 1.00 5.96 28 ILE D O 1
ATOM 9900 N N . ILE D 1 29 ? 32.547 83.017 59.926 1.00 5.26 29 ILE D N 1
ATOM 9901 C CA . ILE D 1 29 ? 31.632 83.710 59.023 1.00 5.67 29 ILE D CA 1
ATOM 9902 C C . ILE D 1 29 ? 32.000 85.182 58.958 1.00 6.04 29 ILE D C 1
ATOM 9903 O O . ILE D 1 29 ? 31.839 85.936 59.934 1.00 5.18 29 ILE D O 1
ATOM 9908 N N . PRO D 1 30 ? 32.534 85.591 57.823 1.00 6.11 30 PRO D N 1
ATOM 9909 C CA . PRO D 1 30 ? 32.819 87.002 57.600 1.00 5.83 30 PRO D CA 1
ATOM 9910 C C . PRO D 1 30 ? 31.554 87.850 57.566 1.00 6.15 30 PRO D C 1
ATOM 9911 O O . PRO D 1 30 ? 30.484 87.422 57.088 1.00 5.93 30 PRO D O 1
ATOM 9915 N N . PHE D 1 31 ? 31.677 89.063 58.077 1.00 5.69 31 PHE D N 1
ATOM 9916 C CA . PHE D 1 31 ? 30.595 90.023 57.982 1.00 6.18 31 PHE D CA 1
ATOM 9917 C C . PHE D 1 31 ? 31.121 91.415 57.709 1.00 5.90 31 PHE D C 1
ATOM 9918 O O . PHE D 1 31 ? 32.249 91.760 58.079 1.00 5.64 31 PHE D O 1
ATOM 9926 N N . ILE D 1 32 ? 30.285 92.206 57.053 1.00 5.66 32 ILE D N 1
ATOM 9927 C CA . ILE D 1 32 ? 30.602 93.600 56.749 1.00 5.89 32 ILE D CA 1
ATOM 9928 C C . ILE D 1 32 ? 29.495 94.469 57.325 1.00 5.44 32 ILE D C 1
ATOM 9929 O O . ILE D 1 32 ? 28.319 94.274 57.028 1.00 5.85 32 ILE D O 1
ATOM 9934 N N . GLU D 1 33 ? 29.879 95.426 58.158 1.00 5.61 33 GLU D N 1
ATOM 9935 C CA . GLU D 1 33 ? 28.892 96.277 58.816 1.00 6.02 33 GLU D CA 1
ATOM 9936 C C . GLU D 1 33 ? 27.964 97.021 57.860 1.00 6.46 33 GLU D C 1
ATOM 9937 O O . GLU D 1 33 ? 26.749 96.985 58.048 1.00 6.16 33 GLU D O 1
ATOM 9943 N N . GLY D 1 34 ? 28.529 97.714 56.866 1.00 6.44 34 GLY D N 1
ATOM 9944 C CA . GLY D 1 34 ? 27.726 98.503 55.932 1.00 7.46 34 GLY D CA 1
ATOM 9945 C C . GLY D 1 34 ? 27.690 99.992 56.295 1.00 7.53 34 GLY D C 1
ATOM 9946 O O . GLY D 1 34 ? 27.912 100.320 57.461 1.00 7.24 34 GLY D O 1
ATOM 9947 N N . ASP D 1 35 ? 27.468 100.866 55.307 1.00 6.79 35 ASP D N 1
ATOM 9948 C CA . ASP D 1 35 ? 27.353 102.321 55.500 1.00 7.06 35 ASP D CA 1
ATOM 9949 C C . ASP D 1 35 ? 25.985 102.636 56.078 1.00 6.65 35 ASP D C 1
ATOM 9950 O O . ASP D 1 35 ? 25.113 101.761 56.064 1.00 6.56 35 ASP D O 1
ATOM 9955 N N . GLY D 1 36 ? 25.786 103.866 56.583 1.00 7.23 36 GLY D N 1
ATOM 9956 C CA . GLY D 1 36 ? 24.477 104.310 57.078 1.00 7.39 36 GLY D CA 1
ATOM 9957 C C . GLY D 1 36 ? 23.836 103.364 58.092 1.00 7.48 36 GLY D C 1
ATOM 9958 O O . GLY D 1 36 ? 24.458 103.005 59.086 1.00 8.04 36 GLY D O 1
ATOM 9959 N N . ILE D 1 37 ? 22.611 102.919 57.830 1.00 7.39 37 ILE D N 1
ATOM 9960 C CA . ILE D 1 37 ? 21.926 102.038 58.794 1.00 6.97 37 ILE D CA 1
ATOM 9961 C C . ILE D 1 37 ? 22.595 100.675 58.998 1.00 7.24 37 ILE D C 1
ATOM 9962 O O . ILE D 1 37 ? 22.166 99.877 59.829 1.00 6.51 37 ILE D O 1
ATOM 9967 N N . GLY D 1 38 ? 23.637 100.382 58.222 1.00 7.02 38 GLY D N 1
ATOM 9968 C CA . GLY D 1 38 ? 24.411 99.193 58.507 1.00 7.08 38 GLY D CA 1
ATOM 9969 C C . GLY D 1 38 ? 24.843 99.212 59.991 1.00 8.10 38 GLY D C 1
ATOM 9970 O O . GLY D 1 38 ? 24.905 98.152 60.614 1.00 7.03 38 GLY D O 1
ATOM 9971 N N . CYS D 1 39 ? 25.101 100.403 60.557 1.00 8.43 39 CYS D N 1
ATOM 9972 C CA . CYS D 1 39 ? 25.534 100.515 61.951 1.00 9.95 39 CYS D CA 1
ATOM 9973 C C . CYS D 1 39 ? 24.379 100.161 62.904 1.00 9.61 39 CYS D C 1
ATOM 9974 O O . CYS D 1 39 ? 24.603 99.867 64.063 1.00 8.67 39 CYS D O 1
ATOM 9977 N N . ASP D 1 40 ? 23.151 100.148 62.390 1.00 8.70 40 ASP D N 1
ATOM 9978 C CA . ASP D 1 40 ? 22.000 99.737 63.191 1.00 8.79 40 ASP D CA 1
ATOM 9979 C C . ASP D 1 40 ? 21.627 98.293 62.951 1.00 8.41 40 ASP D C 1
ATOM 9980 O O . ASP D 1 40 ? 21.417 97.514 63.892 1.00 7.75 40 ASP D O 1
ATOM 9985 N N . VAL D 1 41 ? 21.562 97.911 61.687 1.00 7.62 41 VAL D N 1
ATOM 9986 C CA . VAL D 1 41 ? 21.045 96.577 61.409 1.00 6.61 41 VAL D CA 1
ATOM 9987 C C . VAL D 1 41 ? 22.038 95.447 61.583 1.00 6.41 41 VAL D C 1
ATOM 9988 O O . VAL D 1 41 ? 21.647 94.347 61.921 1.00 6.42 41 VAL D O 1
ATOM 9992 N N . THR D 1 42 ? 23.318 95.693 61.361 1.00 6.76 42 THR D N 1
ATOM 9993 C CA . THR D 1 42 ? 24.275 94.594 61.517 1.00 6.91 42 THR D CA 1
ATOM 9994 C C . THR D 1 42 ? 24.413 94.117 62.963 1.00 6.78 42 THR D C 1
ATOM 9995 O O . THR D 1 42 ? 24.361 92.930 63.215 1.00 6.04 42 THR D O 1
ATOM 9999 N N . PRO D 1 43 ? 24.567 95.029 63.916 1.00 7.29 43 PRO D N 1
ATOM 10000 C CA . PRO D 1 43 ? 24.585 94.633 65.329 1.00 7.75 43 PRO D CA 1
ATOM 10001 C C . PRO D 1 43 ? 23.291 93.943 65.709 1.00 6.66 43 PRO D C 1
ATOM 10002 O O . PRO D 1 43 ? 23.310 92.973 66.465 1.00 6.65 43 PRO D O 1
ATOM 10006 N N . ALA D 1 44 ? 22.167 94.408 65.173 1.00 5.96 44 ALA D N 1
ATOM 10007 C CA . ALA D 1 44 ? 20.898 93.771 65.502 1.00 6.05 44 ALA D CA 1
ATOM 10008 C C . ALA D 1 44 ? 20.919 92.314 65.021 1.00 5.99 44 ALA D C 1
ATOM 10009 O O . ALA D 1 44 ? 20.574 91.384 65.764 1.00 5.04 44 ALA D O 1
ATOM 10011 N N . MET D 1 45 ? 21.343 92.124 63.777 1.00 5.47 45 MET D N 1
ATOM 10012 C CA . MET D 1 45 ? 21.384 90.793 63.182 1.00 5.65 45 MET D CA 1
ATOM 10013 C C . MET D 1 45 ? 22.325 89.871 63.936 1.00 4.75 45 MET D C 1
ATOM 10014 O O . MET D 1 45 ? 21.987 88.733 64.224 1.00 3.77 45 MET D O 1
ATOM 10019 N N . ARG D 1 46 ? 23.509 90.356 64.276 1.00 4.83 46 ARG D N 1
ATOM 10020 C CA . ARG D 1 46 ? 24.432 89.490 64.980 1.00 6.04 46 ARG D CA 1
ATOM 10021 C C . ARG D 1 46 ? 23.881 89.112 66.347 1.00 6.36 46 ARG D C 1
ATOM 10022 O O . ARG D 1 46 ? 24.025 87.959 66.765 1.00 6.17 46 ARG D O 1
ATOM 10030 N N . SER D 1 47 ? 23.252 90.055 67.050 1.00 6.88 47 SER D N 1
ATOM 10031 C CA . SER D 1 47 ? 22.771 89.692 68.374 1.00 7.74 47 SER D CA 1
ATOM 10032 C C . SER D 1 47 ? 21.623 88.706 68.274 1.00 6.38 47 SER D C 1
ATOM 10033 O O . SER D 1 47 ? 21.511 87.820 69.110 1.00 6.12 47 SER D O 1
ATOM 10036 N N . VAL D 1 48 ? 20.755 88.869 67.280 1.00 5.96 48 VAL D N 1
ATOM 10037 C CA . VAL D 1 48 ? 19.655 87.924 67.115 1.00 5.91 48 VAL D CA 1
ATOM 10038 C C . VAL D 1 48 ? 20.187 86.539 66.790 1.00 6.13 48 VAL D C 1
ATOM 10039 O O . VAL D 1 48 ? 19.807 85.532 67.393 1.00 7.21 48 VAL D O 1
ATOM 10043 N N . VAL D 1 49 ? 21.113 86.483 65.857 1.00 4.95 49 VAL D N 1
ATOM 10044 C CA . VAL D 1 49 ? 21.677 85.193 65.476 1.00 5.12 49 VAL D CA 1
ATOM 10045 C C . VAL D 1 49 ? 22.398 84.490 66.637 1.00 5.80 49 VAL D C 1
ATOM 10046 O O . VAL D 1 49 ? 22.163 83.308 66.920 1.00 6.03 49 VAL D O 1
ATOM 10050 N N . ASP D 1 50 ? 23.268 85.230 67.316 1.00 5.99 50 ASP D N 1
ATOM 10051 C CA . ASP D 1 50 ? 24.037 84.653 68.423 1.00 6.34 50 ASP D CA 1
ATOM 10052 C C . ASP D 1 50 ? 23.122 84.210 69.563 1.00 6.73 50 ASP D C 1
ATOM 10053 O O . ASP D 1 50 ? 23.326 83.157 70.170 1.00 6.70 50 ASP D O 1
ATOM 10058 N N . ALA D 1 51 ? 22.104 85.003 69.857 1.00 6.65 51 ALA D N 1
ATOM 10059 C CA . ALA D 1 51 ? 21.171 84.593 70.903 1.00 7.09 51 ALA D CA 1
ATOM 10060 C C . ALA D 1 51 ? 20.372 83.368 70.499 1.00 7.44 51 ALA D C 1
ATOM 10061 O O . ALA D 1 51 ? 20.151 82.455 71.312 1.00 7.65 51 ALA D O 1
ATOM 10063 N N . ALA D 1 52 ? 19.922 83.319 69.252 1.00 7.08 52 ALA D N 1
ATOM 10064 C CA . ALA D 1 52 ? 19.189 82.135 68.826 1.00 7.34 52 ALA D CA 1
ATOM 10065 C C . ALA D 1 52 ? 20.077 80.904 68.851 1.00 7.83 52 ALA D C 1
ATOM 10066 O O . ALA D 1 52 ? 19.682 79.840 69.358 1.00 8.70 52 ALA D O 1
ATOM 10068 N N . VAL D 1 53 ? 21.261 81.028 68.266 1.00 7.72 53 VAL D N 1
ATOM 10069 C CA . VAL D 1 53 ? 22.174 79.901 68.231 1.00 8.25 53 VAL D CA 1
ATOM 10070 C C . VAL D 1 53 ? 22.508 79.406 69.649 1.00 8.42 53 VAL D C 1
ATOM 10071 O O . VAL D 1 53 ? 22.541 78.204 69.905 1.00 8.81 53 VAL D O 1
ATOM 10075 N N . ALA D 1 54 ? 22.759 80.330 70.564 1.00 8.39 54 ALA D N 1
ATOM 10076 C CA . ALA D 1 54 ? 23.049 79.959 71.955 1.00 9.04 54 ALA D CA 1
ATOM 10077 C C . ALA D 1 54 ? 21.892 79.197 72.594 1.00 9.66 54 ALA D C 1
ATOM 10078 O O . ALA D 1 54 ? 22.094 78.203 73.300 1.00 9.90 54 ALA D O 1
ATOM 10080 N N . LYS D 1 55 ? 20.677 79.665 72.353 1.00 10.80 55 LYS D N 1
ATOM 10081 C CA . LYS D 1 55 ? 19.504 79.026 72.932 1.00 12.73 55 LYS D CA 1
ATOM 10082 C C . LYS D 1 55 ? 19.211 77.647 72.330 1.00 12.74 55 LYS D C 1
ATOM 10083 O O . LYS D 1 55 ? 19.066 76.658 73.059 1.00 11.71 55 LYS D O 1
ATOM 10089 N N . VAL D 1 56 ? 19.134 77.577 71.013 1.00 12.68 56 VAL D N 1
ATOM 10090 C CA . VAL D 1 56 ? 18.732 76.331 70.352 1.00 13.57 56 VAL D CA 1
ATOM 10091 C C . VAL D 1 56 ? 19.745 75.191 70.446 1.00 13.40 56 VAL D C 1
ATOM 10092 O O . VAL D 1 56 ? 19.357 74.024 70.542 1.00 12.21 56 VAL D O 1
ATOM 10096 N N . TYR D 1 57 ? 21.036 75.517 70.409 1.00 12.78 57 TYR D N 1
ATOM 10097 C CA . TYR D 1 57 ? 22.055 74.458 70.426 1.00 12.75 57 TYR D CA 1
ATOM 10098 C C . TYR D 1 57 ? 22.790 74.291 71.758 1.00 12.91 57 TYR D C 1
ATOM 10099 O O . TYR D 1 57 ? 23.709 73.492 71.870 1.00 12.43 57 TYR D O 1
ATOM 10108 N N . GLY D 1 58 ? 22.369 75.061 72.755 1.00 13.61 58 GLY D N 1
ATOM 10109 C CA . GLY D 1 58 ? 22.879 74.955 74.112 1.00 14.21 58 GLY D CA 1
ATOM 10110 C C . GLY D 1 58 ? 24.375 75.021 74.298 1.00 15.10 58 GLY D C 1
ATOM 10111 O O . GLY D 1 58 ? 24.895 74.435 75.239 1.00 14.32 58 GLY D O 1
ATOM 10112 N N . GLY D 1 59 ? 25.057 75.751 73.418 1.00 15.06 59 GLY D N 1
ATOM 10113 C CA . GLY D 1 59 ? 26.499 75.872 73.462 1.00 15.20 59 GLY D CA 1
ATOM 10114 C C . GLY D 1 59 ? 27.259 74.926 72.542 1.00 14.42 59 GLY D C 1
ATOM 10115 O O . GLY D 1 59 ? 28.477 75.021 72.423 1.00 14.39 59 GLY D O 1
ATOM 10116 N N . GLN D 1 60 ? 26.576 73.989 71.910 1.00 14.15 60 GLN D N 1
ATOM 10117 C CA . GLN D 1 60 ? 27.290 73.086 71.028 1.00 14.40 60 GLN D CA 1
ATOM 10118 C C . GLN D 1 60 ? 27.837 73.875 69.833 1.00 13.51 60 GLN D C 1
ATOM 10119 O O . GLN D 1 60 ? 28.847 73.497 69.252 1.00 12.78 60 GLN D O 1
ATOM 10125 N N . ARG D 1 61 ? 27.146 74.952 69.472 1.00 11.71 61 ARG D N 1
ATOM 10126 C CA . ARG D 1 61 ? 27.543 75.752 68.308 1.00 11.16 61 ARG D CA 1
ATOM 10127 C C . ARG D 1 61 ? 27.684 77.239 68.634 1.00 10.40 61 ARG D C 1
ATOM 10128 O O . ARG D 1 61 ? 27.053 77.742 69.555 1.00 10.61 61 ARG D O 1
ATOM 10136 N N . GLN D 1 62 ? 28.481 77.947 67.839 1.00 10.25 62 GLN D N 1
ATOM 10137 C CA . GLN D 1 62 ? 28.682 79.383 67.992 1.00 9.29 62 GLN D CA 1
ATOM 10138 C C . GLN D 1 62 ? 29.349 79.918 66.740 1.00 9.23 62 GLN D C 1
ATOM 10139 O O . GLN D 1 62 ? 30.421 79.424 66.354 1.00 8.37 62 GLN D O 1
ATOM 10145 N N . ILE D 1 63 ? 28.724 80.908 66.107 1.00 8.38 63 ILE D N 1
ATOM 10146 C CA . ILE D 1 63 ? 29.307 81.525 64.911 1.00 7.54 63 ILE D CA 1
ATOM 10147 C C . ILE D 1 63 ? 30.589 82.221 65.306 1.00 7.52 63 ILE D C 1
ATOM 10148 O O . ILE D 1 63 ? 30.603 83.008 66.247 1.00 7.93 63 ILE D O 1
ATOM 10153 N N . ALA D 1 64 ? 31.674 81.953 64.584 1.00 7.16 64 ALA D N 1
ATOM 10154 C CA . ALA D 1 64 ? 32.914 82.675 64.823 1.00 6.76 64 ALA D CA 1
ATOM 10155 C C . ALA D 1 64 ? 32.964 83.846 63.849 1.00 6.64 64 ALA D C 1
ATOM 10156 O O . ALA D 1 64 ? 33.513 83.698 62.753 1.00 5.50 64 ALA D O 1
ATOM 10158 N N . TRP D 1 65 ? 32.417 85.000 64.244 1.00 6.41 65 TRP D N 1
ATOM 10159 C CA . TRP D 1 65 ? 32.350 86.169 63.351 1.00 6.70 65 TRP D CA 1
ATOM 10160 C C . TRP D 1 65 ? 33.719 86.730 63.024 1.00 6.88 65 TRP D C 1
ATOM 10161 O O . TRP D 1 65 ? 34.588 86.810 63.896 1.00 6.60 65 TRP D O 1
ATOM 10172 N N . MET D 1 66 ? 33.907 87.130 61.768 1.00 6.34 66 MET D N 1
ATOM 10173 C CA . MET D 1 66 ? 35.162 87.715 61.326 1.00 6.50 66 MET D CA 1
ATOM 10174 C C . MET D 1 66 ? 34.840 89.002 60.573 1.00 6.02 66 MET D C 1
ATOM 10175 O O . MET D 1 66 ? 34.252 88.961 59.489 1.00 5.51 66 MET D O 1
ATOM 10180 N N . GLU D 1 67 ? 35.197 90.160 61.135 1.00 5.34 67 GLU D N 1
ATOM 10181 C CA . GLU D 1 67 ? 34.807 91.408 60.464 1.00 5.69 67 GLU D CA 1
ATOM 10182 C C . GLU D 1 67 ? 35.684 91.728 59.255 1.00 6.03 67 GLU D C 1
ATOM 10183 O O . GLU D 1 67 ? 36.899 91.703 59.369 1.00 4.93 67 GLU D O 1
ATOM 10189 N N . LEU D 1 68 ? 35.051 92.050 58.122 1.00 5.47 68 LEU D N 1
ATOM 10190 C CA . LEU D 1 68 ? 35.746 92.539 56.925 1.00 5.95 68 LEU D CA 1
ATOM 10191 C C . LEU D 1 68 ? 35.234 93.949 56.701 1.00 6.46 68 LEU D C 1
ATOM 10192 O O . LEU D 1 68 ? 34.211 94.345 57.278 1.00 5.91 68 LEU D O 1
ATOM 10197 N N . PHE D 1 69 ? 35.940 94.715 55.871 1.00 6.19 69 PHE D N 1
ATOM 10198 C CA . PHE D 1 69 ? 35.596 96.121 55.712 1.00 7.03 69 PHE D CA 1
ATOM 10199 C C . PHE D 1 69 ? 35.316 96.531 54.280 1.00 6.52 69 PHE D C 1
ATOM 10200 O O . PHE D 1 69 ? 35.920 96.003 53.335 1.00 6.16 69 PHE D O 1
ATOM 10208 N N . ALA D 1 70 ? 34.402 97.484 54.146 1.00 6.09 70 ALA D N 1
ATOM 10209 C CA . ALA D 1 70 ? 34.067 98.063 52.860 1.00 6.72 70 ALA D CA 1
ATOM 10210 C C . ALA D 1 70 ? 33.374 99.378 53.134 1.00 7.10 70 ALA D C 1
ATOM 10211 O O . ALA D 1 70 ? 32.848 99.590 54.224 1.00 6.82 70 ALA D O 1
ATOM 10213 N N . GLY D 1 71 ? 33.356 100.247 52.131 1.00 7.05 71 GLY D N 1
ATOM 10214 C CA . GLY D 1 71 ? 32.683 101.523 52.259 1.00 7.28 71 GLY D CA 1
ATOM 10215 C C . GLY D 1 71 ? 33.391 102.494 53.178 1.00 8.02 71 GLY D C 1
ATOM 10216 O O . GLY D 1 71 ? 34.611 102.467 53.321 1.00 8.80 71 GLY D O 1
ATOM 10217 N N . GLN D 1 72 ? 32.625 103.346 53.839 1.00 8.06 72 GLN D N 1
ATOM 10218 C CA . GLN D 1 72 ? 33.253 104.402 54.635 1.00 9.12 72 GLN D CA 1
ATOM 10219 C C . GLN D 1 72 ? 34.159 103.883 55.753 1.00 8.77 72 GLN D C 1
ATOM 10220 O O . GLN D 1 72 ? 35.220 104.460 56.011 1.00 8.28 72 GLN D O 1
ATOM 10226 N N . LYS D 1 73 ? 33.772 102.787 56.390 1.00 7.48 73 LYS D N 1
ATOM 10227 C CA . LYS D 1 73 ? 34.612 102.209 57.442 1.00 8.60 73 LYS D CA 1
ATOM 10228 C C . LYS D 1 73 ? 35.962 101.760 56.913 1.00 8.20 73 LYS D C 1
ATOM 10229 O O . LYS D 1 73 ? 36.997 101.963 57.567 1.00 8.17 73 LYS D O 1
ATOM 10235 N N . ALA D 1 74 ? 35.963 101.121 55.745 1.00 7.39 74 ALA D N 1
ATOM 10236 C CA . ALA D 1 74 ? 37.222 100.723 55.131 1.00 7.70 74 ALA D CA 1
ATOM 10237 C C . ALA D 1 74 ? 38.113 101.942 54.854 1.00 8.40 74 ALA D C 1
ATOM 10238 O O . ALA D 1 74 ? 39.324 101.896 55.076 1.00 8.24 74 ALA D O 1
ATOM 10240 N N . VAL D 1 75 ? 37.518 103.029 54.369 1.00 8.73 75 VAL D N 1
ATOM 10241 C CA . VAL D 1 75 ? 38.291 104.242 54.141 1.00 10.23 75 VAL D CA 1
ATOM 10242 C C . VAL D 1 75 ? 38.908 104.717 55.464 1.00 10.68 75 VAL D C 1
ATOM 10243 O O . VAL D 1 75 ? 40.072 105.113 55.503 1.00 10.09 75 VAL D O 1
ATOM 10247 N N . GLN D 1 76 ? 38.160 104.587 56.555 1.00 11.47 76 GLN D N 1
ATOM 10248 C CA . GLN D 1 76 ? 38.658 105.038 57.850 1.00 12.90 76 GLN D CA 1
ATOM 10249 C C . GLN D 1 76 ? 39.887 104.263 58.286 1.00 12.90 76 GLN D C 1
ATOM 10250 O O . GLN D 1 76 ? 40.786 104.826 58.922 1.00 12.82 76 GLN D O 1
ATOM 10256 N N . LEU D 1 77 ? 39.917 102.980 57.939 1.00 12.53 77 LEU D N 1
ATOM 10257 C CA . LEU D 1 77 ? 40.986 102.084 58.369 1.00 12.87 77 LEU D CA 1
ATOM 10258 C C . LEU D 1 77 ? 42.139 101.907 57.382 1.00 12.61 77 LEU D C 1
ATOM 10259 O O . LEU D 1 77 ? 43.304 101.814 57.791 1.00 12.97 77 LEU D O 1
ATOM 10264 N N . TYR D 1 78 ? 41.819 101.838 56.101 1.00 11.23 78 TYR D N 1
ATOM 10265 C CA . TYR D 1 78 ? 42.806 101.509 55.082 1.00 11.05 78 TYR D CA 1
ATOM 10266 C C . TYR D 1 78 ? 43.335 102.743 54.352 1.00 11.65 78 TYR D C 1
ATOM 10267 O O . TYR D 1 78 ? 44.370 102.685 53.693 1.00 11.68 78 TYR D O 1
ATOM 10276 N N . GLY D 1 79 ? 42.614 103.857 54.445 1.00 12.22 79 GLY D N 1
ATOM 10277 C CA . GLY D 1 79 ? 43.082 105.095 53.824 1.00 12.24 79 GLY D CA 1
ATOM 10278 C C . GLY D 1 79 ? 42.168 105.633 52.739 1.00 12.79 79 GLY D C 1
ATOM 10279 O O . GLY D 1 79 ? 41.211 104.964 52.314 1.00 11.64 79 GLY D O 1
ATOM 10280 N N . GLU D 1 80 ? 42.492 106.828 52.255 1.00 13.26 80 GLU D N 1
ATOM 10281 C CA . GLU D 1 80 ? 41.666 107.485 51.240 1.00 14.37 80 GLU D CA 1
ATOM 10282 C C . GLU D 1 80 ? 41.497 106.617 50.004 1.00 12.94 80 GLU D C 1
ATOM 10283 O O . GLU D 1 80 ? 42.462 106.024 49.509 1.00 11.87 80 GLU D O 1
ATOM 10289 N N . GLY D 1 81 ? 40.259 106.531 49.525 1.00 12.20 81 GLY D N 1
ATOM 10290 C CA . GLY D 1 81 ? 39.963 105.811 48.297 1.00 12.07 81 GLY D CA 1
ATOM 10291 C C . GLY D 1 81 ? 39.888 104.310 48.447 1.00 11.79 81 GLY D C 1
ATOM 10292 O O . GLY D 1 81 ? 39.542 103.610 47.493 1.00 12.13 81 GLY D O 1
ATOM 10293 N N . GLN D 1 82 ? 40.201 103.798 49.640 1.00 10.71 82 GLN D N 1
ATOM 10294 C CA . GLN D 1 82 ? 40.159 102.352 49.841 1.00 10.23 82 GLN D CA 1
ATOM 10295 C C . GLN D 1 82 ? 38.762 101.850 50.191 1.00 9.33 82 GLN D C 1
ATOM 10296 O O . GLN D 1 82 ? 38.561 101.263 51.253 1.00 8.26 82 GLN D O 1
ATOM 10302 N N . TYR D 1 83 ? 37.799 102.066 49.302 1.00 7.87 83 TYR D N 1
ATOM 10303 C CA . TYR D 1 83 ? 36.439 101.592 49.543 1.00 8.42 83 TYR D CA 1
ATOM 10304 C C . TYR D 1 83 ? 36.258 100.079 49.599 1.00 7.66 83 TYR D C 1
ATOM 10305 O O . TYR D 1 83 ? 35.396 99.596 50.311 1.00 7.07 83 TYR D O 1
ATOM 10314 N N . LEU D 1 84 ? 37.016 99.329 48.805 1.00 7.07 84 LEU D N 1
ATOM 10315 C CA . LEU D 1 84 ? 36.889 97.880 48.847 1.00 7.66 84 LEU D CA 1
ATOM 10316 C C . LEU D 1 84 ? 38.271 97.240 48.779 1.00 8.12 84 LEU D C 1
ATOM 10317 O O . LEU D 1 84 ? 38.761 96.875 47.725 1.00 8.08 84 LEU D O 1
ATOM 10322 N N . PRO D 1 85 ? 38.885 97.090 49.944 1.00 8.71 85 PRO D N 1
ATOM 10323 C CA . PRO D 1 85 ? 40.236 96.531 50.039 1.00 7.99 85 PRO D CA 1
ATOM 10324 C C . PRO D 1 85 ? 40.252 95.159 49.407 1.00 7.46 85 PRO D C 1
ATOM 10325 O O . PRO D 1 85 ? 39.312 94.388 49.584 1.00 6.71 85 PRO D O 1
ATOM 10329 N N . ASP D 1 86 ? 41.312 94.848 48.688 1.00 6.16 86 ASP D N 1
ATOM 10330 C CA . ASP D 1 86 ? 41.404 93.536 48.045 1.00 6.71 86 ASP D CA 1
ATOM 10331 C C . ASP D 1 86 ? 41.290 92.400 49.069 1.00 6.36 86 ASP D C 1
ATOM 10332 O O . ASP D 1 86 ? 40.734 91.348 48.776 1.00 6.66 86 ASP D O 1
ATOM 10337 N N . GLU D 1 87 ? 41.805 92.605 50.282 1.00 6.51 87 GLU D N 1
ATOM 10338 C CA . GLU D 1 87 ? 41.762 91.507 51.254 1.00 7.29 87 GLU D CA 1
ATOM 10339 C C . GLU D 1 87 ? 40.343 91.137 51.684 1.00 6.84 87 GLU D C 1
ATOM 10340 O O . GLU D 1 87 ? 40.116 90.037 52.140 1.00 6.64 87 GLU D O 1
ATOM 10346 N N . THR D 1 88 ? 39.402 92.052 51.516 1.00 7.00 88 THR D N 1
ATOM 10347 C CA . THR D 1 88 ? 38.003 91.764 51.806 1.00 7.39 88 THR D CA 1
ATOM 10348 C C . THR D 1 88 ? 37.470 90.682 50.852 1.00 7.80 88 THR D C 1
ATOM 10349 O O . THR D 1 88 ? 36.945 89.658 51.277 1.00 6.85 88 THR D O 1
ATOM 10353 N N . MET D 1 89 ? 37.592 90.902 49.550 1.00 7.97 89 MET D N 1
ATOM 10354 C CA . MET D 1 89 ? 37.098 89.902 48.600 1.00 8.76 89 MET D CA 1
ATOM 10355 C C . MET D 1 89 ? 37.929 88.618 48.670 1.00 7.95 89 MET D C 1
ATOM 10356 O O . MET D 1 89 ? 37.390 87.535 48.485 1.00 7.34 89 MET D O 1
ATOM 10361 N N . ALA D 1 90 ? 39.228 88.726 48.941 1.00 7.33 90 ALA D N 1
ATOM 10362 C CA . ALA D 1 90 ? 40.030 87.488 49.039 1.00 7.17 90 ALA D CA 1
ATOM 10363 C C . ALA D 1 90 ? 39.550 86.622 50.221 1.00 6.78 90 ALA D C 1
ATOM 10364 O O . ALA D 1 90 ? 39.594 85.401 50.169 1.00 6.01 90 ALA D O 1
ATOM 10366 N N . ALA D 1 91 ? 39.128 87.277 51.297 1.00 6.48 91 ALA D N 1
ATOM 10367 C CA . ALA D 1 91 ? 38.657 86.554 52.470 1.00 6.89 91 ALA D CA 1
ATOM 10368 C C . ALA D 1 91 ? 37.316 85.877 52.171 1.00 6.53 91 ALA D C 1
ATOM 10369 O O . ALA D 1 91 ? 37.057 84.750 52.584 1.00 6.29 91 ALA D O 1
ATOM 10371 N N . ILE D 1 92 ? 36.435 86.584 51.478 1.00 5.92 92 ILE D N 1
ATOM 10372 C CA . ILE D 1 92 ? 35.134 85.995 51.180 1.00 5.70 92 ILE D CA 1
ATOM 10373 C C . ILE D 1 92 ? 35.320 84.774 50.282 1.00 5.38 92 ILE D C 1
ATOM 10374 O O . ILE D 1 92 ? 34.618 83.754 50.397 1.00 5.19 92 ILE D O 1
ATOM 10379 N N . ARG D 1 93 ? 36.299 84.858 49.393 1.00 5.41 93 ARG D N 1
ATOM 10380 C CA . ARG D 1 93 ? 36.588 83.745 48.502 1.00 6.60 93 ARG D CA 1
ATOM 10381 C C . ARG D 1 93 ? 37.030 82.540 49.302 1.00 6.23 93 ARG D C 1
ATOM 10382 O O . ARG D 1 93 ? 36.618 81.391 49.062 1.00 6.56 93 ARG D O 1
ATOM 10390 N N . GLU D 1 94 ? 37.873 82.820 50.287 1.00 5.29 94 GLU D N 1
ATOM 10391 C CA . GLU D 1 94 ? 38.447 81.771 51.122 1.00 5.94 94 GLU D CA 1
ATOM 10392 C C . GLU D 1 94 ? 37.431 81.136 52.065 1.00 5.99 94 GLU D C 1
ATOM 10393 O O . GLU D 1 94 ? 37.457 79.924 52.284 1.00 6.45 94 GLU D O 1
ATOM 10399 N N . TYR D 1 95 ? 36.539 81.951 52.609 1.00 5.47 95 TYR D N 1
ATOM 10400 C CA . TYR D 1 95 ? 35.600 81.472 53.630 1.00 5.98 95 TYR D CA 1
ATOM 10401 C C . TYR D 1 95 ? 34.208 81.071 53.103 1.00 6.22 95 TYR D C 1
ATOM 10402 O O . TYR D 1 95 ? 33.397 80.516 53.853 1.00 6.69 95 TYR D O 1
ATOM 10411 N N . LYS D 1 96 ? 33.939 81.382 51.835 1.00 7.33 96 LYS D N 1
ATOM 10412 C CA . LYS D 1 96 ? 32.746 80.897 51.109 1.00 7.55 96 LYS D CA 1
ATOM 10413 C C . LYS D 1 96 ? 31.388 81.509 51.409 1.00 8.54 96 LYS D C 1
ATOM 10414 O O . LYS D 1 96 ? 30.485 81.475 50.559 1.00 8.07 96 LYS D O 1
ATOM 10420 N N . VAL D 1 97 ? 31.204 82.009 52.620 1.00 8.79 97 VAL D N 1
ATOM 10421 C CA . VAL D 1 97 ? 29.908 82.547 53.023 1.00 9.63 97 VAL D CA 1
ATOM 10422 C C . VAL D 1 97 ? 30.124 83.809 53.823 1.00 10.17 97 VAL D C 1
ATOM 10423 O O . VAL D 1 97 ? 30.969 83.829 54.719 1.00 11.90 97 VAL D O 1
ATOM 10427 N N . ALA D 1 98 ? 29.358 84.852 53.520 1.00 8.59 98 ALA D N 1
ATOM 10428 C CA . ALA D 1 98 ? 29.469 86.113 54.239 1.00 7.82 98 ALA D CA 1
ATOM 10429 C C . ALA D 1 98 ? 28.117 86.814 54.269 1.00 7.24 98 ALA D C 1
ATOM 10430 O O . ALA D 1 98 ? 27.204 86.468 53.513 1.00 7.55 98 ALA D O 1
ATOM 10432 N N . ILE D 1 99 ? 28.005 87.796 55.157 1.00 6.51 99 ILE D N 1
ATOM 10433 C CA . ILE D 1 99 ? 26.793 88.598 55.260 1.00 5.56 99 ILE D CA 1
ATOM 10434 C C . ILE D 1 99 ? 27.186 90.064 55.386 1.00 5.99 99 ILE D C 1
ATOM 10435 O O . ILE D 1 99 ? 28.071 90.414 56.175 1.00 6.00 99 ILE D O 1
ATOM 10440 N N . LYS D 1 100 ? 26.539 90.923 54.602 1.00 5.20 100 LYS D N 1
ATOM 10441 C CA . LYS D 1 100 ? 26.897 92.337 54.601 1.00 4.70 100 LYS D CA 1
ATOM 10442 C C . LYS D 1 100 ? 25.704 93.262 54.763 1.00 4.59 100 LYS D C 1
ATOM 10443 O O . LYS D 1 100 ? 24.589 92.963 54.337 1.00 3.92 100 LYS D O 1
ATOM 10449 N N . GLY D 1 101 ? 25.978 94.402 55.382 1.00 4.68 101 GLY D N 1
ATOM 10450 C CA . GLY D 1 101 ? 25.033 95.498 55.480 1.00 4.00 101 GLY D CA 1
ATOM 10451 C C . GLY D 1 101 ? 25.071 96.241 54.151 1.00 4.98 101 GLY D C 1
ATOM 10452 O O . GLY D 1 101 ? 25.843 95.868 53.275 1.00 4.16 101 GLY D O 1
ATOM 10453 N N . PRO D 1 102 ? 24.248 97.268 53.989 1.00 5.57 102 PRO D N 1
ATOM 10454 C CA . PRO D 1 102 ? 24.209 98.037 52.739 1.00 5.93 102 PRO D CA 1
ATOM 10455 C C . PRO D 1 102 ? 25.472 98.866 52.530 1.00 6.23 102 PRO D C 1
ATOM 10456 O O . PRO D 1 102 ? 26.153 99.217 53.497 1.00 6.66 102 PRO D O 1
ATOM 10460 N N . LEU D 1 103 ? 25.766 99.176 51.263 1.00 6.29 103 LEU D N 1
ATOM 10461 C CA . LEU D 1 103 ? 26.893 100.040 50.901 1.00 5.95 103 LEU D CA 1
ATOM 10462 C C . LEU D 1 103 ? 26.393 101.170 49.999 1.00 6.40 103 LEU D C 1
ATOM 10463 O O . LEU D 1 103 ? 25.542 100.965 49.114 1.00 5.86 103 LEU D O 1
ATOM 10468 N N . GLU D 1 104 ? 26.945 102.360 50.230 1.00 6.24 104 GLU D N 1
ATOM 10469 C CA . GLU D 1 104 ? 26.535 103.562 49.486 1.00 7.36 104 GLU D CA 1
ATOM 10470 C C . GLU D 1 104 ? 27.173 103.671 48.113 1.00 6.58 104 GLU D C 1
ATOM 10471 O O . GLU D 1 104 ? 28.380 103.525 47.968 1.00 5.89 104 GLU D O 1
ATOM 10477 N N . THR D 1 105 ? 26.327 103.904 47.103 1.00 6.78 105 THR D N 1
ATOM 10478 C CA . THR D 1 105 ? 26.778 104.154 45.738 1.00 6.84 105 THR D CA 1
ATOM 10479 C C . THR D 1 105 ? 26.317 105.560 45.360 1.00 6.99 105 THR D C 1
ATOM 10480 O O . THR D 1 105 ? 25.123 105.843 45.397 1.00 6.30 105 THR D O 1
ATOM 10484 N N . PRO D 1 106 ? 27.241 106.441 44.987 1.00 7.38 106 PRO D N 1
ATOM 10485 C CA . PRO D 1 106 ? 26.856 107.819 44.636 1.00 8.21 106 PRO D CA 1
ATOM 10486 C C . PRO D 1 106 ? 26.119 107.890 43.299 1.00 7.81 106 PRO D C 1
ATOM 10487 O O . PRO D 1 106 ? 26.331 107.051 42.443 1.00 6.98 106 PRO D O 1
ATOM 10491 N N . VAL D 1 107 ? 25.290 108.914 43.143 1.00 7.97 107 VAL D N 1
ATOM 10492 C CA . VAL D 1 107 ? 24.516 109.146 41.924 1.00 8.75 107 VAL D CA 1
ATOM 10493 C C . VAL D 1 107 ? 25.204 110.172 41.002 1.00 9.04 107 VAL D C 1
ATOM 10494 O O . VAL D 1 107 ? 25.687 111.203 41.470 1.00 9.41 107 VAL D O 1
ATOM 10498 N N . GLY D 1 108 ? 25.261 109.873 39.707 1.00 9.25 108 GLY D N 1
ATOM 10499 C CA . GLY D 1 108 ? 25.743 110.814 38.697 1.00 9.26 108 GLY D CA 1
ATOM 10500 C C . GLY D 1 108 ? 27.239 110.902 38.506 1.00 9.80 108 GLY D C 1
ATOM 10501 O O . GLY D 1 108 ? 27.726 111.564 37.581 1.00 9.47 108 GLY D O 1
ATOM 10502 N N . GLY D 1 109 ? 27.975 110.226 39.376 1.00 9.83 109 GLY D N 1
ATOM 10503 C CA . GLY D 1 109 ? 29.422 110.265 39.342 1.00 9.65 109 GLY D CA 1
ATOM 10504 C C . GLY D 1 109 ? 29.956 109.440 40.503 1.00 10.23 109 GLY D C 1
ATOM 10505 O O . GLY D 1 109 ? 29.225 108.626 41.086 1.00 9.48 109 GLY D O 1
ATOM 10506 N N . GLY D 1 110 ? 31.222 109.637 40.843 1.00 10.05 110 GLY D N 1
ATOM 10507 C CA . GLY D 1 110 ? 31.800 108.908 41.971 1.00 9.38 110 GLY D CA 1
ATOM 10508 C C . GLY D 1 110 ? 32.060 107.428 41.699 1.00 8.51 110 GLY D C 1
ATOM 10509 O O . GLY D 1 110 ? 32.046 106.976 40.557 1.00 8.22 110 GLY D O 1
ATOM 10510 N N . ILE D 1 111 ? 32.291 106.661 42.766 1.00 8.69 111 ILE D N 1
ATOM 10511 C CA . ILE D 1 111 ? 32.646 105.256 42.611 1.00 8.29 111 ILE D CA 1
ATOM 10512 C C . ILE D 1 111 ? 31.530 104.382 42.035 1.00 7.66 111 ILE D C 1
ATOM 10513 O O . ILE D 1 111 ? 30.342 104.614 42.296 1.00 6.83 111 ILE D O 1
ATOM 10518 N N . ARG D 1 112 ? 31.938 103.375 41.261 1.00 6.41 112 ARG D N 1
ATOM 10519 C CA . ARG D 1 112 ? 31.038 102.342 40.801 1.00 6.62 112 ARG D CA 1
ATOM 10520 C C . ARG D 1 112 ? 30.579 101.553 42.036 1.00 6.37 112 ARG D C 1
ATOM 10521 O O . ARG D 1 112 ? 31.365 101.312 42.968 1.00 6.60 112 ARG D O 1
ATOM 10529 N N . SER D 1 113 ? 29.317 101.164 42.030 1.00 5.66 113 SER D N 1
ATOM 10530 C CA . SER D 1 113 ? 28.729 100.396 43.128 1.00 5.57 113 SER D CA 1
ATOM 10531 C C . SER D 1 113 ? 29.612 99.264 43.664 1.00 5.17 113 SER D C 1
ATOM 10532 O O . SER D 1 113 ? 29.981 98.343 42.916 1.00 4.75 113 SER D O 1
ATOM 10535 N N . LEU D 1 114 ? 29.907 99.312 44.958 1.00 5.20 114 LEU D N 1
ATOM 10536 C CA . LEU D 1 114 ? 30.693 98.251 45.607 1.00 5.18 114 LEU D CA 1
ATOM 10537 C C . LEU D 1 114 ? 29.878 96.945 45.658 1.00 6.35 114 LEU D C 1
ATOM 10538 O O . LEU D 1 114 ? 30.426 95.843 45.646 1.00 6.26 114 LEU D O 1
ATOM 10543 N N . ASN D 1 115 ? 28.559 97.101 45.756 1.00 6.69 115 ASN D N 1
ATOM 10544 C CA . ASN D 1 115 ? 27.664 95.973 45.808 1.00 7.51 115 ASN D CA 1
ATOM 10545 C C . ASN D 1 115 ? 27.763 95.163 44.532 1.00 7.43 115 ASN D C 1
ATOM 10546 O O . ASN D 1 115 ? 27.930 93.956 44.583 1.00 7.22 115 ASN D O 1
ATOM 10551 N N . VAL D 1 116 ? 27.695 95.851 43.390 1.00 7.06 116 VAL D N 1
ATOM 10552 C CA . VAL D 1 116 ? 27.805 95.204 42.105 1.00 6.61 116 VAL D CA 1
ATOM 10553 C C . VAL D 1 116 ? 29.216 94.681 41.922 1.00 6.97 116 VAL D C 1
ATOM 10554 O O . VAL D 1 116 ? 29.405 93.595 41.384 1.00 7.81 116 VAL D O 1
ATOM 10558 N N . ALA D 1 117 ? 30.219 95.449 42.349 1.00 7.00 117 ALA D N 1
ATOM 10559 C CA . ALA D 1 117 ? 31.614 95.013 42.180 1.00 7.12 117 ALA D CA 1
ATOM 10560 C C . ALA D 1 117 ? 31.850 93.666 42.894 1.00 7.17 117 ALA D C 1
ATOM 10561 O O . ALA D 1 117 ? 32.570 92.788 42.399 1.00 6.64 117 ALA D O 1
ATOM 10563 N N . MET D 1 118 ? 31.270 93.521 44.069 1.00 6.91 118 MET D N 1
ATOM 10564 C CA . MET D 1 118 ? 31.416 92.256 44.795 1.00 7.54 118 MET D CA 1
ATOM 10565 C C . MET D 1 118 ? 30.734 91.120 44.046 1.00 7.63 118 MET D C 1
ATOM 10566 O O . MET D 1 118 ? 31.267 90.011 43.966 1.00 7.38 118 MET D O 1
ATOM 10571 N N . ARG D 1 119 ? 29.545 91.393 43.524 1.00 6.84 119 ARG D N 1
ATOM 10572 C CA . ARG D 1 119 ? 28.799 90.382 42.771 1.00 7.30 119 ARG D CA 1
ATOM 10573 C C . ARG D 1 119 ? 29.598 89.947 41.540 1.00 6.99 119 ARG D C 1
ATOM 10574 O O . ARG D 1 119 ? 29.667 88.765 41.203 1.00 7.18 119 ARG D O 1
ATOM 10582 N N . GLN D 1 120 ? 30.201 90.922 40.870 1.00 7.06 120 GLN D N 1
ATOM 10583 C CA . GLN D 1 120 ? 30.988 90.639 39.674 1.00 6.71 120 GLN D CA 1
ATOM 10584 C C . GLN D 1 120 ? 32.277 89.894 40.018 1.00 7.12 120 GLN D C 1
ATOM 10585 O O . GLN D 1 120 ? 32.667 88.967 39.324 1.00 7.66 120 GLN D O 1
ATOM 10591 N N . ASP D 1 121 ? 32.942 90.316 41.076 1.00 6.97 121 ASP D N 1
ATOM 10592 C CA . ASP D 1 121 ? 34.206 89.700 41.443 1.00 7.92 121 ASP D CA 1
ATOM 10593 C C . ASP D 1 121 ? 34.078 88.210 41.774 1.00 7.54 121 ASP D C 1
ATOM 10594 O O . ASP D 1 121 ? 34.934 87.392 41.408 1.00 6.33 121 ASP D O 1
ATOM 10599 N N . LEU D 1 122 ? 33.020 87.852 42.484 1.00 6.52 122 LEU D N 1
ATOM 10600 C CA . LEU D 1 122 ? 32.848 86.458 42.856 1.00 6.76 122 LEU D CA 1
ATOM 10601 C C . LEU D 1 122 ? 31.888 85.731 41.920 1.00 5.67 122 LEU D C 1
ATOM 10602 O O . LEU D 1 122 ? 31.557 84.570 42.165 1.00 6.31 122 LEU D O 1
ATOM 10607 N N . ASP D 1 123 ? 31.422 86.421 40.883 1.00 4.75 123 ASP D N 1
ATOM 10608 C CA . ASP D 1 123 ? 30.503 85.825 39.901 1.00 4.67 123 ASP D CA 1
ATOM 10609 C C . ASP D 1 123 ? 29.278 85.225 40.607 1.00 4.52 123 ASP D C 1
ATOM 10610 O O . ASP D 1 123 ? 28.855 84.095 40.326 1.00 4.92 123 ASP D O 1
ATOM 10615 N N . LEU D 1 124 ? 28.680 86.012 41.485 1.00 3.73 124 LEU D N 1
ATOM 10616 C CA . LEU D 1 124 ? 27.528 85.566 42.253 1.00 4.48 124 LEU D CA 1
ATOM 10617 C C . LEU D 1 124 ? 26.333 85.874 41.369 1.00 4.29 124 LEU D C 1
ATOM 10618 O O . LEU D 1 124 ? 25.632 86.858 41.593 1.00 4.61 124 LEU D O 1
ATOM 10623 N N . TYR D 1 125 ? 26.107 85.022 40.372 1.00 4.62 125 TYR D N 1
ATOM 10624 C CA . TYR D 1 125 ? 25.178 85.342 39.288 1.00 3.81 125 TYR D CA 1
ATOM 10625 C C . TYR D 1 125 ? 23.707 85.241 39.657 1.00 3.95 125 TYR D C 1
ATOM 10626 O O . TYR D 1 125 ? 22.843 85.690 38.905 1.00 4.13 125 TYR D O 1
ATOM 10635 N N . VAL D 1 126 ? 23.417 84.633 40.796 1.00 3.38 126 VAL D N 1
ATOM 10636 C CA . VAL D 1 126 ? 22.036 84.629 41.275 1.00 3.63 126 VAL D CA 1
ATOM 10637 C C . VAL D 1 126 ? 21.821 85.662 42.396 1.00 4.22 126 VAL D C 1
ATOM 10638 O O . VAL D 1 126 ? 22.543 85.671 43.390 1.00 4.90 126 VAL D O 1
ATOM 10642 N N . CYS D 1 127 ? 20.826 86.525 42.234 1.00 4.09 127 CYS D N 1
ATOM 10643 C CA . CYS D 1 127 ? 20.375 87.371 43.337 1.00 5.15 127 CYS D CA 1
ATOM 10644 C C . CYS D 1 127 ? 19.040 86.733 43.722 1.00 5.57 127 CYS D C 1
ATOM 10645 O O . CYS D 1 127 ? 18.086 86.766 42.935 1.00 6.41 127 CYS D O 1
ATOM 10648 N N . LEU D 1 128 ? 18.981 86.127 44.906 1.00 4.93 128 LEU D N 1
ATOM 10649 C CA . LEU D 1 128 ? 17.818 85.350 45.331 1.00 5.90 128 LEU D CA 1
ATOM 10650 C C . LEU D 1 128 ? 17.082 86.100 46.411 1.00 5.84 128 LEU D C 1
ATOM 10651 O O . LEU D 1 128 ? 17.636 86.331 47.491 1.00 5.98 128 LEU D O 1
ATOM 10656 N N . ARG D 1 129 ? 15.851 86.509 46.122 1.00 5.88 129 ARG D N 1
ATOM 10657 C CA . ARG D 1 129 ? 15.075 87.335 47.064 1.00 6.68 129 ARG D CA 1
ATOM 10658 C C . ARG D 1 129 ? 13.659 86.804 47.285 1.00 6.06 129 ARG D C 1
ATOM 10659 O O . ARG D 1 129 ? 12.781 87.019 46.475 1.00 6.36 129 ARG D O 1
ATOM 10667 N N . PRO D 1 130 ? 13.459 86.089 48.378 1.00 6.80 130 PRO D N 1
ATOM 10668 C CA . PRO D 1 130 ? 12.127 85.586 48.713 1.00 6.58 130 PRO D CA 1
ATOM 10669 C C . PRO D 1 130 ? 11.335 86.719 49.327 1.00 6.81 130 PRO D C 1
ATOM 10670 O O . PRO D 1 130 ? 11.875 87.479 50.150 1.00 6.96 130 PRO D O 1
ATOM 10674 N N . VAL D 1 131 ? 10.073 86.833 48.950 1.00 6.66 131 VAL D N 1
ATOM 10675 C CA . VAL D 1 131 ? 9.228 87.877 49.520 1.00 6.71 131 VAL D CA 1
ATOM 10676 C C . VAL D 1 131 ? 7.965 87.196 49.999 1.00 7.15 131 VAL D C 1
ATOM 10677 O O . VAL D 1 131 ? 7.233 86.578 49.211 1.00 6.59 131 VAL D O 1
ATOM 10681 N N . ARG D 1 132 ? 7.711 87.312 51.291 1.00 7.74 132 ARG D N 1
ATOM 10682 C CA . ARG D 1 132 ? 6.517 86.732 51.859 1.00 8.95 132 ARG D CA 1
ATOM 10683 C C . ARG D 1 132 ? 6.006 87.602 52.986 1.00 8.59 132 ARG D C 1
ATOM 10684 O O . ARG D 1 132 ? 6.707 88.478 53.466 1.00 7.68 132 ARG D O 1
ATOM 10692 N N . TYR D 1 133 ? 4.760 87.362 53.384 1.00 8.24 133 TYR D N 1
ATOM 10693 C CA . TYR D 1 133 ? 4.085 88.203 54.358 1.00 7.77 133 TYR D CA 1
ATOM 10694 C C . TYR D 1 133 ? 4.149 87.617 55.757 1.00 8.74 133 TYR D C 1
ATOM 10695 O O . TYR D 1 133 ? 3.761 86.473 55.959 1.00 7.61 133 TYR D O 1
ATOM 10704 N N . PHE D 1 134 ? 4.611 88.411 56.722 1.00 9.25 134 PHE D N 1
ATOM 10705 C CA . PHE D 1 134 ? 4.648 87.977 58.117 1.00 10.65 134 PHE D CA 1
ATOM 10706 C C . PHE D 1 134 ? 3.352 88.432 58.743 1.00 10.90 134 PHE D C 1
ATOM 10707 O O . PHE D 1 134 ? 2.999 89.592 58.689 1.00 10.12 134 PHE D O 1
ATOM 10715 N N . GLU D 1 135 ? 2.640 87.481 59.320 1.00 12.04 135 GLU D N 1
ATOM 10716 C CA . GLU D 1 135 ? 1.289 87.772 59.793 1.00 13.95 135 GLU D CA 1
ATOM 10717 C C . GLU D 1 135 ? 1.249 89.004 60.669 1.00 12.32 135 GLU D C 1
ATOM 10718 O O . GLU D 1 135 ? 2.091 89.214 61.543 1.00 12.26 135 GLU D O 1
ATOM 10724 N N . GLY D 1 136 ? 0.287 89.860 60.381 1.00 11.89 136 GLY D N 1
ATOM 10725 C CA . GLY D 1 136 ? 0.141 91.075 61.154 1.00 10.46 136 GLY D CA 1
ATOM 10726 C C . GLY D 1 136 ? 0.968 92.251 60.671 1.00 9.50 136 GLY D C 1
ATOM 10727 O O . GLY D 1 136 ? 0.810 93.337 61.211 1.00 9.41 136 GLY D O 1
ATOM 10728 N N . THR D 1 137 ? 1.857 92.069 59.690 1.00 8.30 137 THR D N 1
ATOM 10729 C CA . THR D 1 137 ? 2.662 93.220 59.231 1.00 7.55 137 THR D CA 1
ATOM 10730 C C . THR D 1 137 ? 1.807 94.332 58.617 1.00 7.58 137 THR D C 1
ATOM 10731 O O . THR D 1 137 ? 0.981 94.067 57.743 1.00 8.53 137 THR D O 1
ATOM 10735 N N . PRO D 1 138 ? 1.985 95.568 59.058 1.00 7.06 138 PRO D N 1
ATOM 10736 C CA . PRO D 1 138 ? 1.290 96.699 58.440 1.00 7.13 138 PRO D CA 1
ATOM 10737 C C . PRO D 1 138 ? 1.651 96.741 56.943 1.00 7.32 138 PRO D C 1
ATOM 10738 O O . PRO D 1 138 ? 2.828 96.585 56.586 1.00 6.49 138 PRO D O 1
ATOM 10742 N N . SER D 1 139 ? 0.653 96.981 56.099 1.00 6.78 139 SER D N 1
ATOM 10743 C CA . SER D 1 139 ? 0.849 96.926 54.660 1.00 8.01 139 SER D CA 1
ATOM 10744 C C . SER D 1 139 ? -0.154 97.843 54.010 1.00 7.51 139 SER D C 1
ATOM 10745 O O . SER D 1 139 ? -1.246 98.042 54.558 1.00 8.25 139 SER D O 1
ATOM 10748 N N . PRO D 1 140 ? 0.201 98.395 52.859 1.00 7.89 140 PRO D N 1
ATOM 10749 C CA . PRO D 1 140 ? -0.721 99.246 52.102 1.00 7.97 140 PRO D CA 1
ATOM 10750 C C . PRO D 1 140 ? -1.722 98.406 51.312 1.00 7.74 140 PRO D C 1
ATOM 10751 O O . PRO D 1 140 ? -2.641 98.971 50.708 1.00 8.55 140 PRO D O 1
ATOM 10755 N N . MET D 1 141 ? -1.570 97.084 51.313 1.00 7.97 141 MET D N 1
ATOM 10756 C CA . MET D 1 141 ? -2.474 96.248 50.518 1.00 7.80 141 MET D CA 1
ATOM 10757 C C . MET D 1 141 ? -3.648 95.724 51.334 1.00 8.61 141 MET D C 1
ATOM 10758 O O . MET D 1 141 ? -3.516 95.484 52.541 1.00 7.73 141 MET D O 1
ATOM 10763 N N . ARG D 1 142 ? -4.788 95.539 50.666 1.00 8.07 142 ARG D N 1
ATOM 10764 C CA . ARG D 1 142 ? -5.923 94.902 51.302 1.00 9.28 142 ARG D CA 1
ATOM 10765 C C . ARG D 1 142 ? -5.568 93.441 51.623 1.00 9.66 142 ARG D C 1
ATOM 10766 O O . ARG D 1 142 ? -5.947 92.914 52.661 1.00 9.87 142 ARG D O 1
ATOM 10774 N N . HIS D 1 143 ? -4.821 92.781 50.741 1.00 9.28 143 HIS D N 1
ATOM 10775 C CA . HIS D 1 143 ? -4.520 91.358 50.929 1.00 9.53 143 HIS D CA 1
ATOM 10776 C C . HIS D 1 143 ? -3.054 90.994 50.748 1.00 8.33 143 HIS D C 1
ATOM 10777 O O . HIS D 1 143 ? -2.709 90.269 49.831 1.00 7.37 143 HIS D O 1
ATOM 10784 N N . PRO D 1 144 ? -2.207 91.467 51.650 1.00 7.86 144 PRO D N 1
ATOM 10785 C CA . PRO D 1 144 ? -0.764 91.203 51.575 1.00 7.76 144 PRO D CA 1
ATOM 10786 C C . PRO D 1 144 ? -0.417 89.721 51.716 1.00 7.81 144 PRO D C 1
ATOM 10787 O O . PRO D 1 144 ? 0.629 89.300 51.218 1.00 8.02 144 PRO D O 1
ATOM 10791 N N . GLU D 1 145 ? -1.278 88.957 52.390 1.00 7.57 145 GLU D N 1
ATOM 10792 C CA . GLU D 1 145 ? -1.049 87.539 52.612 1.00 8.44 145 GLU D CA 1
ATOM 10793 C C . GLU D 1 145 ? -0.987 86.719 51.318 1.00 8.25 145 GLU D C 1
ATOM 10794 O O . GLU D 1 145 ? -0.522 85.583 51.326 1.00 8.11 145 GLU D O 1
ATOM 10800 N N . LYS D 1 146 ? -1.436 87.292 50.206 1.00 8.12 146 LYS D N 1
ATOM 10801 C CA . LYS D 1 146 ? -1.427 86.570 48.942 1.00 8.00 146 LYS D CA 1
ATOM 10802 C C . LYS D 1 146 ? -0.079 86.687 48.224 1.00 8.18 146 LYS D C 1
ATOM 10803 O O . LYS D 1 146 ? 0.100 86.140 47.132 1.00 7.94 146 LYS D O 1
ATOM 10809 N N . VAL D 1 147 ? 0.861 87.404 48.832 1.00 7.58 147 VAL D N 1
ATOM 10810 C CA . VAL D 1 147 ? 2.199 87.560 48.256 1.00 7.09 147 VAL D CA 1
ATOM 10811 C C . VAL D 1 147 ? 3.119 86.505 48.854 1.00 7.63 147 VAL D C 1
ATOM 10812 O O . VAL D 1 147 ? 3.397 86.523 50.061 1.00 6.76 147 VAL D O 1
ATOM 10816 N N . ASP D 1 148 ? 3.557 85.558 48.024 1.00 6.91 148 ASP D N 1
ATOM 10817 C CA . ASP D 1 148 ? 4.476 84.522 48.462 1.00 7.87 148 ASP D CA 1
ATOM 10818 C C . ASP D 1 148 ? 5.281 84.146 47.230 1.00 7.21 148 ASP D C 1
ATOM 10819 O O . ASP D 1 148 ? 4.904 83.249 46.459 1.00 5.65 148 ASP D O 1
ATOM 10824 N N . MET D 1 149 ? 6.386 84.843 47.041 1.00 6.26 149 MET D N 1
ATOM 10825 C CA . MET D 1 149 ? 7.129 84.679 45.797 1.00 6.47 149 MET D CA 1
ATOM 10826 C C . MET D 1 149 ? 8.619 84.589 46.037 1.00 6.37 149 MET D C 1
ATOM 10827 O O . MET D 1 149 ? 9.130 84.930 47.108 1.00 5.93 149 MET D O 1
ATOM 10832 N N . VAL D 1 150 ? 9.330 84.121 45.022 1.00 5.96 150 VAL D N 1
ATOM 10833 C CA . VAL D 1 150 ? 10.767 84.025 45.129 1.00 6.15 150 VAL D CA 1
ATOM 10834 C C . VAL D 1 150 ? 11.349 84.575 43.834 1.00 6.32 150 VAL D C 1
ATOM 10835 O O . VAL D 1 150 ? 11.067 84.061 42.758 1.00 6.45 150 VAL D O 1
ATOM 10839 N N . ILE D 1 151 ? 12.148 85.622 43.961 1.00 6.04 151 ILE D N 1
ATOM 10840 C CA . ILE D 1 151 ? 12.743 86.282 42.808 1.00 6.29 151 ILE D CA 1
ATOM 10841 C C . ILE D 1 151 ? 14.151 85.797 42.545 1.00 6.40 151 ILE D C 1
ATOM 10842 O O . ILE D 1 151 ? 15.021 85.848 43.445 1.00 6.95 151 ILE D O 1
ATOM 10847 N N . PHE D 1 152 ? 14.378 85.350 41.313 1.00 4.87 152 PHE D N 1
ATOM 10848 C CA . PHE D 1 152 ? 15.704 85.007 40.837 1.00 5.01 152 PHE D CA 1
ATOM 10849 C C . PHE D 1 152 ? 16.080 86.108 39.844 1.00 4.57 152 PHE D C 1
ATOM 10850 O O . PHE D 1 152 ? 15.564 86.159 38.729 1.00 5.46 152 PHE D O 1
ATOM 10858 N N . ARG D 1 153 ? 16.964 86.983 40.278 1.00 4.93 153 ARG D N 1
ATOM 10859 C CA . ARG D 1 153 ? 17.373 88.140 39.485 1.00 3.80 153 ARG D CA 1
ATOM 10860 C C . ARG D 1 153 ? 18.775 87.915 38.972 1.00 5.15 153 ARG D C 1
ATOM 10861 O O . ARG D 1 153 ? 19.708 87.705 39.767 1.00 5.10 153 ARG D O 1
ATOM 10869 N N . GLU D 1 154 ? 18.926 87.957 37.649 1.00 5.30 154 GLU D N 1
ATOM 10870 C CA . GLU D 1 154 ? 20.229 87.789 37.019 1.00 5.61 154 GLU D CA 1
ATOM 10871 C C . GLU D 1 154 ? 21.140 88.847 37.624 1.00 6.11 154 GLU D C 1
ATOM 10872 O O . GLU D 1 154 ? 20.777 90.033 37.693 1.00 6.47 154 GLU D O 1
ATOM 10878 N N . ASN D 1 155 ? 22.325 88.420 38.055 1.00 5.78 155 ASN D N 1
ATOM 10879 C CA . ASN D 1 155 ? 23.176 89.271 38.867 1.00 6.15 155 ASN D CA 1
ATOM 10880 C C . ASN D 1 155 ? 24.583 89.540 38.310 1.00 6.94 155 ASN D C 1
ATOM 10881 O O . ASN D 1 155 ? 25.447 90.014 39.054 1.00 7.38 155 ASN D O 1
ATOM 10886 N N . SER D 1 156 ? 24.834 89.226 37.040 1.00 5.85 156 SER D N 1
ATOM 10887 C CA . SER D 1 156 ? 26.183 89.423 36.482 1.00 6.01 156 SER D CA 1
ATOM 10888 C C . SER D 1 156 ? 26.261 90.273 35.205 1.00 6.74 156 SER D C 1
ATOM 10889 O O . SER D 1 156 ? 27.352 90.686 34.804 1.00 6.08 156 SER D O 1
ATOM 10892 N N . GLU D 1 157 ? 25.142 90.517 34.532 1.00 6.86 157 GLU D N 1
ATOM 10893 C CA . GLU D 1 157 ? 25.219 91.332 33.311 1.00 8.02 157 GLU D CA 1
ATOM 10894 C C . GLU D 1 157 ? 24.080 92.383 33.249 1.00 9.07 157 GLU D C 1
ATOM 10895 O O . GLU D 1 157 ? 23.653 92.866 34.302 1.00 9.72 157 GLU D O 1
ATOM 10901 N N . ASP D 1 158 ? 23.599 92.733 32.050 1.00 9.68 158 ASP D N 1
ATOM 10902 C CA . ASP D 1 158 ? 22.619 93.808 31.872 1.00 10.13 158 ASP D CA 1
ATOM 10903 C C . ASP D 1 158 ? 23.311 95.165 32.036 1.00 10.54 158 ASP D C 1
ATOM 10904 O O . ASP D 1 158 ? 24.554 95.209 32.276 1.00 10.52 158 ASP D O 1
ATOM 10909 N N . ILE D 1 159 ? 22.573 96.272 31.911 1.00 11.08 159 ILE D N 1
ATOM 10910 C CA . ILE D 1 159 ? 23.215 97.591 32.040 1.00 13.56 159 ILE D CA 1
ATOM 10911 C C . ILE D 1 159 ? 23.946 97.756 33.357 1.00 13.99 159 ILE D C 1
ATOM 10912 O O . ILE D 1 159 ? 24.618 98.764 33.567 1.00 13.33 159 ILE D O 1
ATOM 10917 N N . TYR D 1 160 ? 23.825 96.777 34.254 1.00 14.67 160 TYR D N 1
ATOM 10918 C CA . TYR D 1 160 ? 24.522 96.876 35.533 1.00 15.81 160 TYR D CA 1
ATOM 10919 C C . TYR D 1 160 ? 26.001 96.703 35.384 1.00 15.65 160 TYR D C 1
ATOM 10920 O O . TYR D 1 160 ? 26.739 96.926 36.341 1.00 16.93 160 TYR D O 1
ATOM 10929 N N . ALA D 1 161 ? 26.437 96.259 34.207 1.00 14.75 161 ALA D N 1
ATOM 10930 C CA . ALA D 1 161 ? 27.867 96.063 33.952 1.00 14.17 161 ALA D CA 1
ATOM 10931 C C . ALA D 1 161 ? 28.641 97.348 34.258 1.00 13.38 161 ALA D C 1
ATOM 10932 O O . ALA D 1 161 ? 29.809 97.296 34.656 1.00 14.20 161 ALA D O 1
ATOM 10934 N N . GLY D 1 162 ? 27.987 98.493 34.067 1.00 11.61 162 GLY D N 1
ATOM 10935 C CA . GLY D 1 162 ? 28.608 99.790 34.347 1.00 10.37 162 GLY D CA 1
ATOM 10936 C C . GLY D 1 162 ? 29.383 100.335 33.146 1.00 9.78 162 GLY D C 1
ATOM 10937 O O . GLY D 1 162 ? 30.423 100.994 33.307 1.00 9.29 162 GLY D O 1
ATOM 10938 N N . ILE D 1 163 ? 28.880 100.052 31.945 1.00 8.09 163 ILE D N 1
ATOM 10939 C CA . ILE D 1 163 ? 29.537 100.477 30.704 1.00 7.52 163 ILE D CA 1
ATOM 10940 C C . ILE D 1 163 ? 28.796 101.667 30.123 1.00 7.34 163 ILE D C 1
ATOM 10941 O O . ILE D 1 163 ? 27.656 101.520 29.640 1.00 6.77 163 ILE D O 1
ATOM 10946 N N . GLU D 1 164 ? 29.433 102.840 30.186 1.00 6.77 164 GLU D N 1
ATOM 10947 C CA . GLU D 1 164 ? 28.796 104.080 29.747 1.00 6.79 164 GLU D CA 1
ATOM 10948 C C . GLU D 1 164 ? 29.792 105.223 29.718 1.00 7.29 164 GLU D C 1
ATOM 10949 O O . GLU D 1 164 ? 30.815 105.189 30.405 1.00 6.86 164 GLU D O 1
ATOM 10955 N N . TRP D 1 165 ? 29.457 106.254 28.953 1.00 7.16 165 TRP D N 1
ATOM 10956 C CA . TRP D 1 165 ? 30.303 107.438 28.822 1.00 7.68 165 TRP D CA 1
ATOM 10957 C C . TRP D 1 165 ? 29.441 108.690 28.845 1.00 8.33 165 TRP D C 1
ATOM 10958 O O . TRP D 1 165 ? 28.331 108.686 28.319 1.00 8.42 165 TRP D O 1
ATOM 10969 N N . PRO D 1 166 ? 29.960 109.756 29.456 1.00 9.15 166 PRO D N 1
ATOM 10970 C CA . PRO D 1 166 ? 29.200 110.996 29.661 1.00 9.06 166 PRO D CA 1
ATOM 10971 C C . PRO D 1 166 ? 28.936 111.786 28.383 1.00 9.84 166 PRO D C 1
ATOM 10972 O O . PRO D 1 166 ? 29.755 111.765 27.444 1.00 9.42 166 PRO D O 1
ATOM 10976 N N . ALA D 1 167 ? 27.819 112.503 28.380 1.00 9.47 167 ALA D N 1
ATOM 10977 C CA . ALA D 1 167 ? 27.437 113.327 27.247 1.00 10.46 167 ALA D CA 1
ATOM 10978 C C . ALA D 1 167 ? 28.544 114.338 26.991 1.00 11.23 167 ALA D C 1
ATOM 10979 O O . ALA D 1 167 ? 29.092 114.907 27.928 1.00 10.73 167 ALA D O 1
ATOM 10981 N N . GLY D 1 168 ? 28.883 114.540 25.723 1.00 12.54 168 GLY D N 1
ATOM 10982 C CA . GLY D 1 168 ? 29.872 115.549 25.364 1.00 13.54 168 GLY D CA 1
ATOM 10983 C C . GLY D 1 168 ? 31.324 115.120 25.455 1.00 14.13 168 GLY D C 1
ATOM 10984 O O . GLY D 1 168 ? 32.211 115.807 24.946 1.00 14.79 168 GLY D O 1
ATOM 10985 N N . SER D 1 169 ? 31.586 113.989 26.086 1.00 13.34 169 SER D N 1
ATOM 10986 C CA . SER D 1 169 ? 32.953 113.517 26.224 1.00 13.03 169 SER D CA 1
ATOM 10987 C C . SER D 1 169 ? 33.530 112.996 24.896 1.00 12.96 169 SER D C 1
ATOM 10988 O O . SER D 1 169 ? 32.789 112.601 23.999 1.00 12.32 169 SER D O 1
ATOM 10991 N N . PRO D 1 170 ? 34.852 112.997 24.749 1.00 13.19 170 PRO D N 1
ATOM 10992 C CA . PRO D 1 170 ? 35.466 112.390 23.560 1.00 13.27 170 PRO D CA 1
ATOM 10993 C C . PRO D 1 170 ? 35.084 110.898 23.424 1.00 12.76 170 PRO D C 1
ATOM 10994 O O . PRO D 1 170 ? 34.933 110.384 22.319 1.00 12.29 170 PRO D O 1
ATOM 10998 N N . GLU D 1 171 ? 34.928 110.200 24.543 1.00 12.60 171 GLU D N 1
ATOM 10999 C CA . GLU D 1 171 ? 34.510 108.812 24.472 1.00 12.40 171 GLU D CA 1
ATOM 11000 C C . GLU D 1 171 ? 33.110 108.668 23.881 1.00 11.85 171 GLU D C 1
ATOM 11001 O O . GLU D 1 171 ? 32.875 107.806 23.041 1.00 11.12 171 GLU D O 1
ATOM 11007 N N . ALA D 1 172 ? 32.182 109.486 24.348 1.00 11.23 172 ALA D N 1
ATOM 11008 C CA . ALA D 1 172 ? 30.828 109.436 23.830 1.00 11.66 172 ALA D CA 1
ATOM 11009 C C . ALA D 1 172 ? 30.841 109.789 22.354 1.00 12.12 172 ALA D C 1
ATOM 11010 O O . ALA D 1 172 ? 30.200 109.119 21.555 1.00 11.73 172 ALA D O 1
ATOM 11012 N N . GLU D 1 173 ? 31.585 110.827 21.977 1.00 13.01 173 GLU D N 1
ATOM 11013 C CA . GLU D 1 173 ? 31.632 111.187 20.558 1.00 13.92 173 GLU D CA 1
ATOM 11014 C C . GLU D 1 173 ? 32.172 110.057 19.685 1.00 13.01 173 GLU D C 1
ATOM 11015 O O . GLU D 1 173 ? 31.661 109.811 18.603 1.00 12.57 173 GLU D O 1
ATOM 11021 N N . LYS D 1 174 ? 33.183 109.349 20.183 1.00 12.29 174 LYS D N 1
ATOM 11022 C CA . LYS D 1 174 ? 33.813 108.256 19.461 1.00 11.59 174 LYS D CA 1
ATOM 11023 C C . LYS D 1 174 ? 32.825 107.118 19.247 1.00 11.02 174 LYS D C 1
ATOM 11024 O O . LYS D 1 174 ? 32.685 106.616 18.137 1.00 10.29 174 LYS D O 1
ATOM 11030 N N . ILE D 1 175 ? 32.115 106.702 20.299 1.00 10.02 175 ILE D N 1
ATOM 11031 C CA . ILE D 1 175 ? 31.174 105.606 20.078 1.00 9.72 175 ILE D CA 1
ATOM 11032 C C . ILE D 1 175 ? 29.969 106.014 19.240 1.00 9.58 175 ILE D C 1
ATOM 11033 O O . ILE D 1 175 ? 29.452 105.223 18.477 1.00 9.91 175 ILE D O 1
ATOM 11038 N N . ILE D 1 176 ? 29.503 107.233 19.415 1.00 10.29 176 ILE D N 1
ATOM 11039 C CA . ILE D 1 176 ? 28.354 107.690 18.629 1.00 10.65 176 ILE D CA 1
ATOM 11040 C C . ILE D 1 176 ? 28.743 107.717 17.168 1.00 11.34 176 ILE D C 1
ATOM 11041 O O . ILE D 1 176 ? 27.965 107.362 16.290 1.00 11.23 176 ILE D O 1
ATOM 11046 N N . ARG D 1 177 ? 29.980 108.099 16.893 1.00 12.27 177 ARG D N 1
ATOM 11047 C CA . ARG D 1 177 ? 30.386 108.153 15.509 1.00 13.25 177 ARG D CA 1
ATOM 11048 C C . ARG D 1 177 ? 30.453 106.763 14.888 1.00 12.59 177 ARG D C 1
ATOM 11049 O O . ARG D 1 177 ? 30.040 106.552 13.753 1.00 12.96 177 ARG D O 1
ATOM 11057 N N . PHE D 1 178 ? 30.976 105.808 15.642 1.00 11.86 178 PHE D N 1
ATOM 11058 C CA . PHE D 1 178 ? 31.042 104.444 15.167 1.00 11.58 178 PHE D CA 1
ATOM 11059 C C . PHE D 1 178 ? 29.634 103.884 14.949 1.00 11.13 178 PHE D C 1
ATOM 11060 O O . PHE D 1 178 ? 29.368 103.217 13.958 1.00 11.29 178 PHE D O 1
ATOM 11068 N N . LEU D 1 179 ? 28.738 104.133 15.897 1.00 11.41 179 LEU D N 1
ATOM 11069 C CA . LEU D 1 179 ? 27.368 103.673 15.759 1.00 11.68 179 LEU D CA 1
ATOM 11070 C C . LEU D 1 179 ? 26.744 104.226 14.468 1.00 11.77 179 LEU D C 1
ATOM 11071 O O . LEU D 1 179 ? 26.130 103.503 13.698 1.00 12.32 179 LEU D O 1
ATOM 11076 N N . ARG D 1 180 ? 26.928 105.511 14.234 1.00 13.07 180 ARG D N 1
ATOM 11077 C CA . ARG D 1 180 ? 26.312 106.156 13.076 1.00 13.88 180 ARG D CA 1
ATOM 11078 C C . ARG D 1 180 ? 26.985 105.829 11.768 1.00 14.91 180 ARG D C 1
ATOM 11079 O O . ARG D 1 180 ? 26.316 105.506 10.799 1.00 15.37 180 ARG D O 1
ATOM 11087 N N . GLU D 1 181 ? 28.305 105.923 11.735 1.00 16.01 181 GLU D N 1
ATOM 11088 C CA . GLU D 1 181 ? 29.042 105.760 10.480 1.00 17.56 181 GLU D CA 1
ATOM 11089 C C . GLU D 1 181 ? 29.384 104.324 10.117 1.00 17.88 181 GLU D C 1
ATOM 11090 O O . GLU D 1 181 ? 29.439 103.986 8.946 1.00 18.28 181 GLU D O 1
ATOM 11096 N N . GLU D 1 182 ? 29.570 103.455 11.110 1.00 17.88 182 GLU D N 1
ATOM 11097 C CA . GLU D 1 182 ? 29.954 102.072 10.810 1.00 17.95 182 GLU D CA 1
ATOM 11098 C C . GLU D 1 182 ? 28.870 101.025 11.100 1.00 17.43 182 GLU D C 1
ATOM 11099 O O . GLU D 1 182 ? 28.882 99.941 10.507 1.00 16.42 182 GLU D O 1
ATOM 11105 N N . MET D 1 183 ? 27.960 101.330 12.026 1.00 16.88 183 MET D N 1
ATOM 11106 C CA . MET D 1 183 ? 26.887 100.390 12.369 1.00 16.31 183 MET D CA 1
ATOM 11107 C C . MET D 1 183 ? 25.533 100.798 11.740 1.00 16.25 183 MET D C 1
ATOM 11108 O O . MET D 1 183 ? 24.536 100.116 11.929 1.00 15.86 183 MET D O 1
ATOM 11113 N N . GLY D 1 184 ? 25.483 101.922 11.032 1.00 16.11 184 GLY D N 1
ATOM 11114 C CA . GLY D 1 184 ? 24.235 102.350 10.403 1.00 15.70 184 GLY D CA 1
ATOM 11115 C C . GLY D 1 184 ? 23.116 102.822 11.343 1.00 15.44 184 GLY D C 1
ATOM 11116 O O . GLY D 1 184 ? 21.942 102.845 10.966 1.00 15.22 184 GLY D O 1
ATOM 11117 N N . VAL D 1 185 ? 23.465 103.232 12.554 1.00 14.03 185 VAL D N 1
ATOM 11118 C CA . VAL D 1 185 ? 22.456 103.658 13.514 1.00 14.15 185 VAL D CA 1
ATOM 11119 C C . VAL D 1 185 ? 21.879 105.039 13.170 1.00 14.22 185 VAL D C 1
ATOM 11120 O O . VAL D 1 185 ? 22.632 105.999 13.017 1.00 13.48 185 VAL D O 1
ATOM 11124 N N . THR D 1 186 ? 20.549 105.117 13.055 1.00 14.84 186 THR D N 1
ATOM 11125 C CA . THR D 1 186 ? 19.858 106.377 12.744 1.00 15.37 186 THR D CA 1
ATOM 11126 C C . THR D 1 186 ? 18.925 106.857 13.836 1.00 15.60 186 THR D C 1
ATOM 11127 O O . THR D 1 186 ? 18.448 107.992 13.787 1.00 15.78 186 THR D O 1
ATOM 11131 N N . LYS D 1 187 ? 18.681 106.007 14.828 1.00 14.34 187 LYS D N 1
ATOM 11132 C CA . LYS D 1 187 ? 17.688 106.304 15.845 1.00 14.17 187 LYS D CA 1
ATOM 11133 C C . LYS D 1 187 ? 18.110 107.165 17.029 1.00 13.11 187 LYS D C 1
ATOM 11134 O O . LYS D 1 187 ? 17.301 107.404 17.922 1.00 13.10 187 LYS D O 1
ATOM 11140 N N . ILE D 1 188 ? 19.357 107.620 17.071 1.00 11.31 188 ILE D N 1
ATOM 11141 C CA . ILE D 1 188 ? 19.761 108.471 18.186 1.00 10.27 188 ILE D CA 1
ATOM 11142 C C . ILE D 1 188 ? 19.191 109.855 17.927 1.00 10.25 188 ILE D C 1
ATOM 11143 O O . ILE D 1 188 ? 19.531 110.492 16.947 1.00 8.96 188 ILE D O 1
ATOM 11148 N N . ARG D 1 189 ? 18.306 110.297 18.805 1.00 10.39 189 ARG D N 1
ATOM 11149 C CA . ARG D 1 189 ? 17.624 111.564 18.604 1.00 10.54 189 ARG D CA 1
ATOM 11150 C C . ARG D 1 189 ? 18.502 112.796 18.682 1.00 10.99 189 ARG D C 1
ATOM 11151 O O . ARG D 1 189 ? 18.361 113.700 17.856 1.00 10.23 189 ARG D O 1
ATOM 11159 N N . PHE D 1 190 ? 19.368 112.860 19.695 1.00 10.68 190 PHE D N 1
ATOM 11160 C CA . PHE D 1 190 ? 20.220 114.027 19.901 1.00 11.51 190 PHE D CA 1
ATOM 11161 C C . PHE D 1 190 ? 21.683 113.586 20.003 1.00 12.60 190 PHE D C 1
ATOM 11162 O O . PHE D 1 190 ? 22.248 113.537 21.104 1.00 12.69 190 PHE D O 1
ATOM 11170 N N . PRO D 1 191 ? 22.280 113.263 18.856 1.00 13.29 191 PRO D N 1
ATOM 11171 C CA . PRO D 1 191 ? 23.646 112.717 18.808 1.00 13.31 191 PRO D CA 1
ATOM 11172 C C . PRO D 1 191 ? 24.681 113.637 19.424 1.00 13.78 191 PRO D C 1
ATOM 11173 O O . PRO D 1 191 ? 25.673 113.141 19.965 1.00 14.25 191 PRO D O 1
ATOM 11177 N N . ASP D 1 192 ? 24.438 114.940 19.392 1.00 13.04 192 ASP D N 1
ATOM 11178 C CA . ASP D 1 192 ? 25.433 115.893 19.872 1.00 13.93 192 ASP D CA 1
ATOM 11179 C C . ASP D 1 192 ? 25.504 116.027 21.373 1.00 12.33 192 ASP D C 1
ATOM 11180 O O . ASP D 1 192 ? 26.459 116.599 21.870 1.00 12.15 192 ASP D O 1
ATOM 11185 N N . SER D 1 193 ? 24.490 115.545 22.095 1.00 10.64 193 SER D N 1
ATOM 11186 C CA . SER D 1 193 ? 24.517 115.677 23.550 1.00 9.42 193 SER D CA 1
ATOM 11187 C C . SER D 1 193 ? 24.134 114.401 24.293 1.00 8.45 193 SER D C 1
ATOM 11188 O O . SER D 1 193 ? 23.726 114.458 25.443 1.00 7.57 193 SER D O 1
ATOM 11191 N N . SER D 1 194 ? 24.277 113.254 23.645 1.00 8.21 194 SER D N 1
ATOM 11192 C CA . SER D 1 194 ? 23.894 112.008 24.299 1.00 8.02 194 SER D CA 1
ATOM 11193 C C . SER D 1 194 ? 25.025 111.348 25.065 1.00 8.21 194 SER D C 1
ATOM 11194 O O . SER D 1 194 ? 26.149 111.217 24.561 1.00 7.57 194 SER D O 1
ATOM 11197 N N . ALA D 1 195 ? 24.697 110.909 26.272 1.00 7.48 195 ALA D N 1
ATOM 11198 C CA . ALA D 1 195 ? 25.532 109.988 27.016 1.00 7.05 195 ALA D CA 1
ATOM 11199 C C . ALA D 1 195 ? 25.113 108.621 26.454 1.00 7.09 195 ALA D C 1
ATOM 11200 O O . ALA D 1 195 ? 24.013 108.472 25.89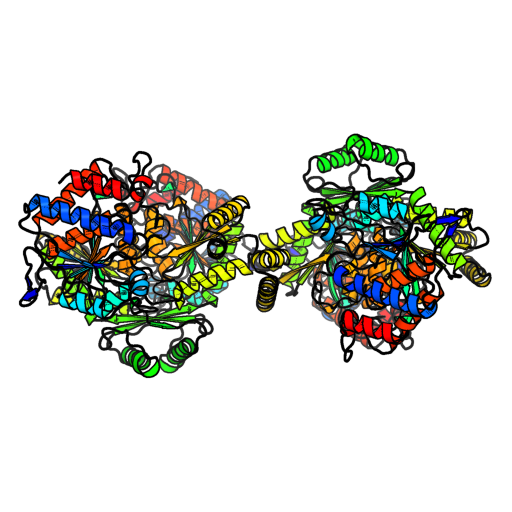6 1.00 6.68 195 ALA D O 1
ATOM 11202 N N . ILE D 1 196 ? 25.988 107.629 26.565 1.00 5.89 196 ILE D N 1
ATOM 11203 C CA . ILE D 1 196 ? 25.696 106.348 25.966 1.00 6.60 196 ILE D CA 1
ATOM 11204 C C . ILE D 1 196 ? 25.984 105.279 26.985 1.00 6.89 196 ILE D C 1
ATOM 11205 O O . ILE D 1 196 ? 27.044 105.303 27.617 1.00 7.82 196 ILE D O 1
ATOM 11210 N N . GLY D 1 197 ? 25.026 104.381 27.189 1.00 6.91 197 GLY D N 1
ATOM 11211 C CA . GLY D 1 197 ? 25.207 103.228 28.058 1.00 6.08 197 GLY D CA 1
ATOM 11212 C C . GLY D 1 197 ? 25.099 101.970 27.217 1.00 6.55 197 GLY D C 1
ATOM 11213 O O . GLY D 1 197 ? 24.436 101.979 26.160 1.00 6.66 197 GLY D O 1
ATOM 11214 N N . ILE D 1 198 ? 25.734 100.887 27.654 1.00 5.38 198 ILE D N 1
ATOM 11215 C CA . ILE D 1 198 ? 25.680 99.630 26.911 1.00 5.47 198 ILE D CA 1
ATOM 11216 C C . ILE D 1 198 ? 24.989 98.542 27.720 1.00 5.87 198 ILE D C 1
ATOM 11217 O O . ILE D 1 198 ? 25.314 98.323 28.895 1.00 5.90 198 ILE D O 1
ATOM 11222 N N . LYS D 1 199 ? 24.059 97.838 27.088 1.00 5.94 199 LYS D N 1
ATOM 11223 C CA . LYS D 1 199 ? 23.343 96.735 27.752 1.00 6.52 199 LYS D CA 1
ATOM 11224 C C . LYS D 1 199 ? 23.691 95.372 27.145 1.00 6.80 199 LYS D C 1
ATOM 11225 O O . LYS D 1 199 ? 23.146 95.017 26.089 1.00 7.25 199 LYS D O 1
ATOM 11231 N N . PRO D 1 200 ? 24.593 94.611 27.770 1.00 6.82 200 PRO D N 1
ATOM 11232 C CA . PRO D 1 200 ? 24.927 93.273 27.293 1.00 5.94 200 PRO D CA 1
ATOM 11233 C C . PRO D 1 200 ? 24.051 92.224 27.986 1.00 6.28 200 PRO D C 1
ATOM 11234 O O . PRO D 1 200 ? 23.967 92.226 29.220 1.00 5.51 200 PRO D O 1
ATOM 11238 N N . VAL D 1 201 ? 23.389 91.368 27.215 1.00 5.54 201 VAL D N 1
ATOM 11239 C CA . VAL D 1 201 ? 22.614 90.267 27.788 1.00 4.41 201 VAL D CA 1
ATOM 11240 C C . VAL D 1 201 ? 22.941 89.075 26.918 1.00 5.33 201 VAL D C 1
ATOM 11241 O O . VAL D 1 201 ? 22.800 89.156 25.694 1.00 4.94 201 VAL D O 1
ATOM 11245 N N . SER D 1 202 ? 23.365 87.978 27.544 1.00 4.88 202 SER D N 1
ATOM 11246 C CA . SER D 1 202 ? 23.890 86.827 26.811 1.00 5.48 202 SER D CA 1
ATOM 11247 C C . SER D 1 202 ? 23.108 85.550 26.965 1.00 5.87 202 SER D C 1
ATOM 11248 O O . SER D 1 202 ? 22.319 85.383 27.914 1.00 6.14 202 SER D O 1
ATOM 11251 N N . THR D 1 203 ? 23.311 84.635 26.024 1.00 6.16 203 THR D N 1
ATOM 11252 C CA . THR D 1 203 ? 22.660 83.353 26.140 1.00 6.83 203 THR D CA 1
ATOM 11253 C C . THR D 1 203 ? 23.246 82.655 27.360 1.00 6.54 203 THR D C 1
ATOM 11254 O O . THR D 1 203 ? 22.524 82.071 28.158 1.00 5.81 203 THR D O 1
ATOM 11258 N N . GLU D 1 204 ? 24.553 82.759 27.530 1.00 5.98 204 GLU D N 1
ATOM 11259 C CA . GLU D 1 204 ? 25.219 82.075 28.645 1.00 6.63 204 GLU D CA 1
ATOM 11260 C C . GLU D 1 204 ? 24.742 82.577 30.002 1.00 5.51 204 GLU D C 1
ATOM 11261 O O . GLU D 1 204 ? 24.435 81.785 30.899 1.00 5.01 204 GLU D O 1
ATOM 11267 N N . GLY D 1 205 ? 24.666 83.889 30.141 1.00 6.08 205 GLY D N 1
ATOM 11268 C CA . GLY D 1 205 ? 24.252 84.490 31.416 1.00 5.26 205 GLY D CA 1
ATOM 11269 C C . GLY D 1 205 ? 22.789 84.203 31.700 1.00 5.52 205 GLY D C 1
ATOM 11270 O O . GLY D 1 205 ? 22.381 83.836 32.811 1.00 4.67 205 GLY D O 1
ATOM 11271 N N . SER D 1 206 ? 21.964 84.412 30.693 1.00 3.85 206 SER D N 1
ATOM 11272 C CA . SER D 1 206 ? 20.554 84.116 30.851 1.00 5.26 206 SER D CA 1
ATOM 11273 C C . SER D 1 206 ? 20.300 82.652 31.190 1.00 4.84 206 SER D C 1
ATOM 11274 O O . SER D 1 206 ? 19.516 82.358 32.089 1.00 4.69 206 SER D O 1
ATOM 11277 N N . GLU D 1 207 ? 20.930 81.724 30.472 1.00 5.25 207 GLU D N 1
ATOM 11278 C CA . GLU D 1 207 ? 20.674 80.290 30.696 1.00 5.24 207 GLU D CA 1
ATOM 11279 C C . GLU D 1 207 ? 21.023 79.781 32.080 1.00 5.57 207 GLU D C 1
ATOM 11280 O O . GLU D 1 207 ? 20.316 78.955 32.642 1.00 6.02 207 GLU D O 1
ATOM 11286 N N . ARG D 1 208 ? 22.163 80.220 32.609 1.00 4.69 208 ARG D N 1
ATOM 11287 C CA . ARG D 1 208 ? 22.574 79.736 33.919 1.00 5.23 208 ARG D CA 1
ATOM 11288 C C . ARG D 1 208 ? 21.631 80.205 35.049 1.00 4.73 208 ARG D C 1
ATOM 11289 O O . ARG D 1 208 ? 21.376 79.471 36.004 1.00 4.71 208 ARG D O 1
ATOM 11297 N N . LEU D 1 209 ? 21.112 81.421 34.921 1.00 4.88 209 LEU D N 1
ATOM 11298 C CA . LEU D 1 209 ? 20.221 82.000 35.920 1.00 5.65 209 LEU D CA 1
ATOM 11299 C C . LEU D 1 209 ? 18.881 81.292 35.852 1.00 5.47 209 LEU D C 1
ATOM 11300 O O . LEU D 1 209 ? 18.302 80.935 36.871 1.00 6.16 209 LEU D O 1
ATOM 11305 N N . ILE D 1 210 ? 18.378 81.098 34.639 1.00 5.23 210 ILE D N 1
ATOM 11306 C CA . ILE D 1 210 ? 17.086 80.427 34.459 1.00 4.78 210 ILE D CA 1
ATOM 11307 C C . ILE D 1 210 ? 17.146 78.958 34.881 1.00 5.50 210 ILE D C 1
ATOM 11308 O O . ILE D 1 210 ? 16.211 78.434 35.492 1.00 5.50 210 ILE D O 1
ATOM 11313 N N . ARG D 1 211 ? 18.266 78.303 34.599 1.00 6.08 211 ARG D N 1
ATOM 11314 C CA . ARG D 1 211 ? 18.455 76.916 35.018 1.00 6.39 211 ARG D CA 1
ATOM 11315 C C . ARG D 1 211 ? 18.344 76.808 36.528 1.00 6.23 211 ARG D C 1
ATOM 11316 O O . ARG D 1 211 ? 17.652 75.930 37.076 1.00 6.18 211 ARG D O 1
ATOM 11324 N N . ARG D 1 212 ? 19.045 77.698 37.217 1.00 5.73 212 ARG D N 1
ATOM 11325 C CA . ARG D 1 212 ? 19.002 77.717 38.666 1.00 6.09 212 ARG D CA 1
ATOM 11326 C C . ARG D 1 212 ? 17.580 77.952 39.177 1.00 5.40 212 ARG D C 1
ATOM 11327 O O . ARG D 1 212 ? 17.163 77.363 40.176 1.00 4.61 212 ARG D O 1
ATOM 11335 N N . THR D 1 213 ? 16.861 78.850 38.512 1.00 4.53 213 THR D N 1
ATOM 11336 C CA . THR D 1 213 ? 15.490 79.148 38.884 1.00 4.92 213 THR D CA 1
ATOM 11337 C C . THR D 1 213 ? 14.604 77.915 38.752 1.00 5.08 213 THR D C 1
ATOM 11338 O O . THR D 1 213 ? 13.811 77.606 39.656 1.00 4.91 213 THR D O 1
ATOM 11342 N N . ILE D 1 214 ? 14.729 77.205 37.629 1.00 4.45 214 ILE D N 1
ATOM 11343 C CA . ILE D 1 214 ? 13.883 76.030 37.421 1.00 5.22 214 ILE D CA 1
ATOM 11344 C C . ILE D 1 214 ? 14.267 74.925 38.407 1.00 5.65 214 ILE D C 1
ATOM 11345 O O . ILE D 1 214 ? 13.401 74.261 38.970 1.00 6.06 214 ILE D O 1
ATOM 11350 N N . GLN D 1 215 ? 15.559 74.744 38.652 1.00 6.03 215 GLN D N 1
ATOM 11351 C CA . GLN D 1 215 ? 15.990 73.741 39.629 1.00 5.75 215 GLN D CA 1
ATOM 11352 C C . GLN D 1 215 ? 15.342 74.031 40.983 1.00 6.20 215 GLN D C 1
ATOM 11353 O O . GLN D 1 215 ? 14.847 73.125 41.666 1.00 5.09 215 GLN D O 1
ATOM 11359 N N . TYR D 1 216 ? 15.345 75.300 41.365 1.00 6.02 216 TYR D N 1
ATOM 11360 C CA . TYR D 1 216 ? 14.775 75.687 42.657 1.00 6.52 216 TYR D CA 1
ATOM 11361 C C . TYR D 1 216 ? 13.268 75.425 42.705 1.00 6.45 216 TYR D C 1
ATOM 11362 O O . TYR D 1 216 ? 12.768 74.830 43.658 1.00 7.04 216 TYR D O 1
ATOM 11371 N N . ALA D 1 217 ? 12.546 75.879 41.687 1.00 6.59 217 ALA D N 1
ATOM 11372 C CA . ALA D 1 217 ? 11.107 75.677 41.646 1.00 7.04 217 ALA D CA 1
ATOM 11373 C C . ALA D 1 217 ? 10.745 74.185 41.754 1.00 7.41 217 ALA D C 1
ATOM 11374 O O . ALA D 1 217 ? 9.821 73.818 42.483 1.00 7.91 217 ALA D O 1
ATOM 11376 N N . LEU D 1 218 ? 11.487 73.332 41.044 1.00 6.69 218 LEU D N 1
ATOM 11377 C CA . LEU D 1 218 ? 11.215 71.898 41.051 1.00 7.08 218 LEU D CA 1
ATOM 11378 C C . LEU D 1 218 ? 11.527 71.303 42.407 1.00 8.02 218 LEU D C 1
ATOM 11379 O O . LEU D 1 218 ? 10.752 70.504 42.944 1.00 7.95 218 LEU D O 1
ATOM 11384 N N . GLU D 1 219 ? 12.661 71.699 42.971 1.00 7.93 219 GLU D N 1
ATOM 11385 C CA . GLU D 1 219 ? 13.059 71.143 44.255 1.00 10.33 219 GLU D CA 1
ATOM 11386 C C . GLU D 1 219 ? 12.078 71.529 45.361 1.00 10.20 219 GLU D C 1
ATOM 11387 O O . GLU D 1 219 ? 11.847 70.759 46.295 1.00 9.57 219 GLU D O 1
ATOM 11393 N N . HIS D 1 220 ? 11.518 72.728 45.265 1.00 9.53 220 HIS D N 1
ATOM 11394 C CA . HIS D 1 220 ? 10.611 73.201 46.299 1.00 9.69 220 HIS D CA 1
ATOM 11395 C C . HIS D 1 220 ? 9.118 73.033 45.995 1.00 9.61 220 HIS D C 1
ATOM 11396 O O . HIS D 1 220 ? 8.263 73.518 46.761 1.00 9.28 220 HIS D O 1
ATOM 11403 N N . GLY D 1 221 ? 8.800 72.340 44.912 1.00 8.38 221 GLY D N 1
ATOM 11404 C CA . GLY D 1 221 ? 7.415 72.038 44.584 1.00 9.80 221 GLY D CA 1
ATOM 11405 C C . GLY D 1 221 ? 6.591 73.282 44.267 1.00 9.79 221 GLY D C 1
ATOM 11406 O O . GLY D 1 221 ? 5.389 73.332 44.560 1.00 9.97 221 GLY D O 1
ATOM 11407 N N . LYS D 1 222 ? 7.242 74.291 43.685 1.00 9.40 222 LYS D N 1
ATOM 11408 C CA . LYS D 1 222 ? 6.545 75.517 43.330 1.00 9.73 222 LYS D CA 1
ATOM 11409 C C . LYS D 1 222 ? 5.704 75.299 42.071 1.00 9.51 222 LYS D C 1
ATOM 11410 O O . LYS D 1 222 ? 6.066 74.496 41.208 1.00 9.73 222 LYS D O 1
ATOM 11416 N N . PRO D 1 223 ? 4.582 76.002 41.980 1.00 9.45 223 PRO D N 1
ATOM 11417 C CA . PRO D 1 223 ? 3.638 75.842 40.860 1.00 9.37 223 PRO D CA 1
ATOM 11418 C C . PRO D 1 223 ? 4.089 76.411 39.498 1.00 8.59 223 PRO D C 1
ATOM 11419 O O . PRO D 1 223 ? 3.752 75.838 38.452 1.00 8.32 223 PRO D O 1
ATOM 11423 N N . SER D 1 224 ? 4.833 77.505 39.503 1.00 7.86 224 SER D N 1
ATOM 11424 C CA . SER D 1 224 ? 5.249 78.115 38.246 1.00 7.11 224 SER D CA 1
ATOM 11425 C C . SER D 1 224 ? 6.523 78.931 38.352 1.00 6.40 224 SER D C 1
ATOM 11426 O O . SER D 1 224 ? 6.926 79.353 39.444 1.00 6.05 224 SER D O 1
ATOM 11429 N N . VAL D 1 225 ? 7.146 79.147 37.194 1.00 5.83 225 VAL D N 1
ATOM 11430 C CA . VAL D 1 225 ? 8.241 80.088 37.046 1.00 5.18 225 VAL D CA 1
ATOM 11431 C C . VAL D 1 225 ? 7.766 81.094 35.980 1.00 4.95 225 VAL D C 1
ATOM 11432 O O . VAL D 1 225 ? 7.275 80.688 34.934 1.00 5.36 225 VAL D O 1
ATOM 11436 N N . SER D 1 226 ? 7.931 82.383 36.242 1.00 3.70 226 SER D N 1
ATOM 11437 C CA . SER D 1 226 ? 7.530 83.439 35.319 1.00 4.90 226 SER D CA 1
ATOM 11438 C C . SER D 1 226 ? 8.767 84.164 34.855 1.00 5.11 226 SER D C 1
ATOM 11439 O O . SER D 1 226 ? 9.509 84.705 35.670 1.00 4.78 226 SER D O 1
ATOM 11442 N N . LEU D 1 227 ? 8.980 84.152 33.544 1.00 4.63 227 LEU D N 1
ATOM 11443 C CA . LEU D 1 227 ? 10.086 84.847 32.908 1.00 5.59 227 LEU D CA 1
ATOM 11444 C C . LEU D 1 227 ? 9.636 86.272 32.656 1.00 5.19 227 LEU D C 1
ATOM 11445 O O . LEU D 1 227 ? 8.751 86.508 31.842 1.00 4.69 227 LEU D O 1
ATOM 11450 N N . VAL D 1 228 ? 10.230 87.227 33.353 1.00 5.04 228 VAL D N 1
ATOM 11451 C CA . VAL D 1 228 ? 9.810 88.619 33.240 1.00 5.20 228 VAL D CA 1
ATOM 11452 C C . VAL D 1 228 ? 10.758 89.411 32.346 1.00 5.87 228 VAL D C 1
ATOM 11453 O O . VAL D 1 228 ? 11.968 89.395 32.573 1.00 5.80 228 VAL D O 1
ATOM 11457 N N . HIS D 1 229 ? 10.232 90.117 31.344 1.00 5.26 229 HIS D N 1
ATOM 11458 C CA . HIS D 1 229 ? 11.107 90.708 30.331 1.00 5.03 229 HIS D CA 1
ATOM 11459 C C . HIS D 1 229 ? 10.396 91.847 29.614 1.00 4.80 229 HIS D C 1
ATOM 11460 O O . HIS D 1 229 ? 9.188 91.942 29.672 1.00 4.89 229 HIS D O 1
ATOM 11467 N N . LYS D 1 230 ? 11.143 92.740 28.971 1.00 5.03 230 LYS D N 1
ATOM 11468 C CA . LYS D 1 230 ? 10.505 93.759 28.131 1.00 5.02 230 LYS D CA 1
ATOM 11469 C C . LYS D 1 230 ? 10.964 93.453 26.690 1.00 5.79 230 LYS D C 1
ATOM 11470 O O . LYS D 1 230 ? 11.592 94.276 26.022 1.00 5.22 230 LYS D O 1
ATOM 11476 N N . GLY D 1 231 ? 10.632 92.244 26.230 1.00 4.85 231 GLY D N 1
ATOM 11477 C CA . GLY D 1 231 ? 11.168 91.696 24.993 1.00 5.70 231 GLY D CA 1
ATOM 11478 C C . GLY D 1 231 ? 10.512 92.164 23.705 1.00 5.87 231 GLY D C 1
ATOM 11479 O O . GLY D 1 231 ? 10.941 91.756 22.636 1.00 5.18 231 GLY D O 1
ATOM 11480 N N . ASN D 1 232 ? 9.466 92.980 23.818 1.00 5.68 232 ASN D N 1
ATOM 11481 C CA . ASN D 1 232 ? 8.840 93.571 22.640 1.00 6.45 232 ASN D CA 1
ATOM 11482 C C . ASN D 1 232 ? 9.623 94.823 22.208 1.00 6.53 232 ASN D C 1
ATOM 11483 O O . ASN D 1 232 ? 9.749 95.090 21.022 1.00 7.64 232 ASN D O 1
ATOM 11488 N N . ILE D 1 233 ? 10.184 95.564 23.168 1.00 6.30 233 ILE D N 1
ATOM 11489 C CA . ILE D 1 233 ? 10.994 96.747 22.855 1.00 6.70 233 ILE D CA 1
ATOM 11490 C C . ILE D 1 233 ? 12.498 96.430 22.783 1.00 6.59 233 ILE D C 1
ATOM 11491 O O . ILE D 1 233 ? 13.214 96.950 21.911 1.00 6.64 233 ILE D O 1
ATOM 11496 N N . MET D 1 234 ? 12.978 95.599 23.714 1.00 6.18 234 MET D N 1
ATOM 11497 C CA . MET D 1 234 ? 14.378 95.153 23.727 1.00 7.05 234 MET D CA 1
ATOM 11498 C C . MET D 1 234 ? 14.360 93.702 23.271 1.00 6.65 234 MET D C 1
ATOM 11499 O O . MET D 1 234 ? 14.407 92.778 24.082 1.00 6.36 234 MET D O 1
ATOM 11504 N N . LYS D 1 235 ? 14.267 93.518 21.961 1.00 6.01 235 LYS D N 1
ATOM 11505 C CA . LYS D 1 235 ? 13.985 92.179 21.420 1.00 6.63 235 LYS D CA 1
ATOM 11506 C C . LYS D 1 235 ? 15.095 91.157 21.553 1.00 6.06 235 LYS D C 1
ATOM 11507 O O . LYS D 1 235 ? 14.823 89.973 21.729 1.00 6.70 235 LYS D O 1
ATOM 11513 N N . PHE D 1 236 ? 16.336 91.616 21.464 1.00 5.85 236 PHE D N 1
ATOM 11514 C CA . PHE D 1 236 ? 17.471 90.700 21.382 1.00 5.79 236 PHE D CA 1
ATOM 11515 C C . PHE D 1 236 ? 18.117 90.432 22.728 1.00 5.43 236 PHE D C 1
ATOM 11516 O O . PHE D 1 236 ? 18.733 89.386 22.910 1.00 4.56 236 PHE D O 1
ATOM 11524 N N . THR D 1 237 ? 17.964 91.375 23.668 1.00 5.77 237 THR D N 1
ATOM 11525 C CA . THR D 1 237 ? 18.486 91.188 25.008 1.00 5.38 237 THR D CA 1
ATOM 11526 C C . THR D 1 237 ? 17.394 90.590 25.894 1.00 4.94 237 THR D C 1
ATOM 11527 O O . THR D 1 237 ? 17.490 89.460 26.303 1.00 5.02 237 THR D O 1
ATOM 11531 N N . GLU D 1 238 ? 16.346 91.353 26.178 1.00 4.94 238 GLU D N 1
ATOM 11532 C CA . GLU D 1 238 ? 15.291 90.856 27.068 1.00 4.70 238 GLU D CA 1
ATOM 11533 C C . GLU D 1 238 ? 14.402 89.814 26.376 1.00 5.16 238 GLU D C 1
ATOM 11534 O O . GLU D 1 238 ? 13.948 88.852 27.006 1.00 5.09 238 GLU D O 1
ATOM 11540 N N . GLY D 1 239 ? 14.152 90.016 25.087 1.00 5.18 239 GLY D N 1
ATOM 11541 C CA . GLY D 1 239 ? 13.399 89.047 24.302 1.00 5.37 239 GLY D CA 1
ATOM 11542 C C . GLY D 1 239 ? 14.229 87.760 24.208 1.00 6.16 239 GLY D C 1
ATOM 11543 O O . GLY D 1 239 ? 13.668 86.666 24.223 1.00 5.62 239 GLY D O 1
ATOM 11544 N N . GLY D 1 240 ? 15.554 87.897 24.113 1.00 6.08 240 GLY D N 1
ATOM 11545 C CA . GLY D 1 240 ? 16.443 86.736 24.111 1.00 6.33 240 GLY D CA 1
ATOM 11546 C C . GLY D 1 240 ? 16.298 85.969 25.428 1.00 6.94 240 GLY D C 1
ATOM 11547 O O . GLY D 1 240 ? 16.129 84.746 25.421 1.00 6.40 240 GLY D O 1
ATOM 11548 N N . PHE D 1 241 ? 16.327 86.701 26.551 1.00 6.52 241 PHE D N 1
ATOM 11549 C CA . PHE D 1 241 ? 16.158 86.120 27.878 1.00 6.65 241 PHE D CA 1
ATOM 11550 C C . PHE D 1 241 ? 14.916 85.212 27.871 1.00 6.67 241 PHE D C 1
ATOM 11551 O O . PHE D 1 241 ? 14.959 84.052 28.295 1.00 5.86 241 PHE D O 1
ATOM 11559 N N . ARG D 1 242 ? 13.802 85.719 27.364 1.00 6.33 242 ARG D N 1
ATOM 11560 C CA . ARG D 1 242 ? 12.598 84.902 27.336 1.00 7.39 242 ARG D CA 1
ATOM 11561 C C . ARG D 1 242 ? 12.735 83.658 26.438 1.00 7.23 242 ARG D C 1
ATOM 11562 O O . ARG D 1 242 ? 12.408 82.537 26.847 1.00 7.28 242 ARG D O 1
ATOM 11570 N N . ASP D 1 243 ? 13.210 83.856 25.213 1.00 6.88 243 ASP D N 1
ATOM 11571 C CA . ASP D 1 243 ? 13.258 82.756 24.267 1.00 7.03 243 ASP D CA 1
ATOM 11572 C C . ASP D 1 243 ? 14.286 81.683 24.660 1.00 7.33 243 ASP D C 1
ATOM 11573 O O . ASP D 1 243 ? 14.015 80.487 24.526 1.00 6.67 243 ASP D O 1
ATOM 11578 N N . TRP D 1 244 ? 15.450 82.119 25.139 1.00 6.61 244 TRP D N 1
ATOM 11579 C CA . TRP D 1 244 ? 16.497 81.196 25.584 1.00 6.38 244 TRP D CA 1
ATOM 11580 C C . TRP D 1 244 ? 15.981 80.437 26.804 1.00 6.26 244 TRP D C 1
ATOM 11581 O O . TRP D 1 244 ? 16.315 79.261 27.005 1.00 6.58 244 TRP D O 1
ATOM 11592 N N . GLY D 1 245 ? 15.188 81.123 27.623 1.00 5.48 245 GLY D N 1
ATOM 11593 C CA . GLY D 1 245 ? 14.590 80.519 28.803 1.00 6.13 245 GLY D CA 1
ATOM 11594 C C . GLY D 1 245 ? 13.643 79.363 28.466 1.00 6.32 245 GLY D C 1
ATOM 11595 O O . GLY D 1 245 ? 13.706 78.259 29.049 1.00 5.61 245 GLY D O 1
ATOM 11596 N N . TYR D 1 246 ? 12.746 79.604 27.522 1.00 5.65 246 TYR D N 1
ATOM 11597 C CA . TYR D 1 246 ? 11.807 78.561 27.149 1.00 6.32 246 TYR D CA 1
ATOM 11598 C C . TYR D 1 246 ? 12.541 77.384 26.506 1.00 6.45 246 TYR D C 1
ATOM 11599 O O . TYR D 1 246 ? 12.212 76.218 26.757 1.00 7.69 246 TYR D O 1
ATOM 11608 N N . ALA D 1 247 ? 13.525 77.690 25.668 1.00 6.16 247 ALA D N 1
ATOM 11609 C CA . ALA D 1 247 ? 14.279 76.638 24.989 1.00 6.09 247 ALA D CA 1
ATOM 11610 C C . ALA D 1 247 ? 15.043 75.786 25.997 1.00 5.61 247 ALA D C 1
ATOM 11611 O O . ALA D 1 247 ? 15.092 74.575 25.900 1.00 4.83 247 ALA D O 1
ATOM 11613 N N . LEU D 1 248 ? 15.667 76.438 26.962 1.00 5.68 248 LEU D N 1
ATOM 11614 C CA . LEU D 1 248 ? 16.412 75.706 27.974 1.00 5.45 248 LEU D CA 1
ATOM 11615 C C . LEU D 1 248 ? 15.499 74.850 28.820 1.00 5.79 248 LEU D C 1
ATOM 11616 O O . LEU D 1 248 ? 15.802 73.663 29.097 1.00 5.23 248 LEU D O 1
ATOM 11621 N N . ALA D 1 249 ? 14.368 75.425 29.241 1.00 5.64 249 ALA D N 1
ATOM 11622 C CA . ALA D 1 249 ? 13.464 74.663 30.093 1.00 6.37 249 ALA D CA 1
ATOM 11623 C C . ALA D 1 249 ? 13.050 73.358 29.401 1.00 7.66 249 ALA D C 1
ATOM 11624 O O . ALA D 1 249 ? 13.030 72.290 30.033 1.00 7.16 249 ALA D O 1
ATOM 11626 N N . GLU D 1 250 ? 12.706 73.466 28.119 1.00 7.25 250 GLU D N 1
ATOM 11627 C CA . GLU D 1 250 ? 12.198 72.321 27.362 1.00 8.91 250 GLU D CA 1
ATOM 11628 C C . GLU D 1 250 ? 13.245 71.235 27.070 1.00 9.19 250 GLU D C 1
ATOM 11629 O O . GLU D 1 250 ? 12.922 70.048 27.124 1.00 10.23 250 GLU D O 1
ATOM 11635 N N . ARG D 1 251 ? 14.483 71.620 26.768 1.00 8.99 251 ARG D N 1
ATOM 11636 C CA . ARG D 1 251 ? 15.484 70.611 26.439 1.00 9.73 251 ARG D CA 1
ATOM 11637 C C . ARG D 1 251 ? 16.194 70.036 27.669 1.00 9.02 251 ARG D C 1
ATOM 11638 O O . ARG D 1 251 ? 16.718 68.929 27.607 1.00 9.78 251 ARG D O 1
ATOM 11646 N N . GLU D 1 252 ? 16.161 70.753 28.796 1.00 7.99 252 GLU D N 1
ATOM 11647 C CA . GLU D 1 252 ? 16.887 70.318 30.004 1.00 7.52 252 GLU D CA 1
ATOM 11648 C C . GLU D 1 252 ? 16.010 69.713 31.104 1.00 7.70 252 GLU D C 1
ATOM 11649 O O . GLU D 1 252 ? 16.515 68.988 31.962 1.00 8.03 252 GLU D O 1
ATOM 11655 N N . PHE D 1 253 ? 14.714 70.019 31.088 1.00 6.82 253 PHE D N 1
ATOM 11656 C CA . PHE D 1 253 ? 13.791 69.531 32.112 1.00 6.61 253 PHE D CA 1
ATOM 11657 C C . PHE D 1 253 ? 12.532 68.937 31.480 1.00 6.90 253 PHE D C 1
ATOM 11658 O O . PHE D 1 253 ? 11.432 69.074 32.013 1.00 6.81 253 PHE D O 1
ATOM 11666 N N . ALA D 1 254 ? 12.710 68.289 30.335 1.00 7.62 254 ALA D N 1
ATOM 11667 C CA . ALA D 1 254 ? 11.582 67.725 29.590 1.00 7.50 254 ALA D CA 1
ATOM 11668 C C . ALA D 1 254 ? 10.752 66.788 30.434 1.00 8.19 254 ALA D C 1
ATOM 11669 O O . ALA D 1 254 ? 11.287 65.986 31.211 1.00 7.87 254 ALA D O 1
ATOM 11671 N N . GLY D 1 255 ? 9.438 66.868 30.261 1.00 8.23 255 GLY D N 1
ATOM 11672 C CA . GLY D 1 255 ? 8.548 65.993 31.022 1.00 9.43 255 GLY D CA 1
ATOM 11673 C C . GLY D 1 255 ? 8.167 66.527 32.387 1.00 10.02 255 GLY D C 1
ATOM 11674 O O . GLY D 1 255 ? 7.101 66.179 32.911 1.00 10.74 255 GLY D O 1
ATOM 11675 N N . ARG D 1 256 ? 9.016 67.364 32.976 1.00 8.92 256 ARG D N 1
ATOM 11676 C CA . ARG D 1 256 ? 8.679 67.945 34.271 1.00 9.35 256 ARG D CA 1
ATOM 11677 C C . ARG D 1 256 ? 8.189 69.380 34.158 1.00 8.99 256 ARG D C 1
ATOM 11678 O O . ARG D 1 256 ? 7.774 69.972 35.145 1.00 9.61 256 ARG D O 1
ATOM 11686 N N . VAL D 1 257 ? 8.282 69.948 32.966 1.00 9.03 257 VAL D N 1
ATOM 11687 C CA . VAL D 1 257 ? 7.776 71.292 32.766 1.00 8.87 257 VAL D CA 1
ATOM 11688 C C . VAL D 1 257 ? 6.787 71.346 31.620 1.00 9.48 257 VAL D C 1
ATOM 11689 O O . VAL D 1 257 ? 6.748 70.449 30.775 1.00 8.78 257 VAL D O 1
ATOM 11693 N N . PHE D 1 258 ? 6.001 72.421 31.605 1.00 9.36 258 PHE D N 1
ATOM 11694 C CA . PHE D 1 258 ? 5.080 72.721 30.512 1.00 9.67 258 PHE D CA 1
ATOM 11695 C C . PHE D 1 258 ? 5.175 74.228 30.331 1.00 9.28 258 PHE D C 1
ATOM 11696 O O . PHE D 1 258 ? 5.004 74.990 31.295 1.00 10.17 258 PHE D O 1
ATOM 11704 N N . THR D 1 259 ? 5.494 74.662 29.128 1.00 8.66 259 THR D N 1
ATOM 11705 C CA . THR D 1 259 ? 5.693 76.082 28.899 1.00 9.17 259 THR D CA 1
ATOM 11706 C C . THR D 1 259 ? 4.613 76.696 28.025 1.00 9.38 259 THR D C 1
ATOM 11707 O O . THR D 1 259 ? 3.883 76.001 27.293 1.00 8.85 259 THR D O 1
ATOM 11711 N N . TRP D 1 260 ? 4.535 78.014 28.100 1.00 9.71 260 TRP D N 1
ATOM 11712 C CA . TRP D 1 260 ? 3.620 78.766 27.272 1.00 10.50 260 TRP D CA 1
ATOM 11713 C C . TRP D 1 260 ? 4.088 78.765 25.818 1.00 11.87 260 TRP D C 1
ATOM 11714 O O . TRP D 1 260 ? 3.303 79.053 24.915 1.00 12.34 260 TRP D O 1
ATOM 11725 N N . ARG D 1 261 ? 5.366 78.479 25.583 1.00 12.38 261 ARG D N 1
ATOM 11726 C CA . ARG D 1 261 ? 5.827 78.307 24.211 1.00 13.62 261 ARG D CA 1
ATOM 11727 C C . ARG D 1 261 ? 5.187 77.028 23.664 1.00 14.28 261 ARG D C 1
ATOM 11728 O O . ARG D 1 261 ? 4.689 76.989 22.534 1.00 13.63 261 ARG D O 1
ATOM 11736 N N . GLN D 1 262 ? 5.196 75.980 24.478 1.00 14.37 262 GLN D N 1
ATOM 11737 C CA . GLN D 1 262 ? 4.511 74.743 24.101 1.00 15.56 262 GLN D CA 1
ATOM 11738 C C . GLN D 1 262 ? 3.014 74.985 23.944 1.00 16.01 262 GLN D C 1
ATOM 11739 O O . GLN D 1 262 ? 2.376 74.490 23.005 1.00 16.38 262 GLN D O 1
ATOM 11745 N N . LYS D 1 263 ? 2.450 75.751 24.865 1.00 16.39 263 LYS D N 1
ATOM 11746 C CA . LYS D 1 263 ? 1.019 76.037 24.833 1.00 17.82 263 LYS D CA 1
ATOM 11747 C C . LYS D 1 263 ? 0.637 76.793 23.556 1.00 18.53 263 LYS D C 1
ATOM 11748 O O . LYS D 1 263 ? -0.408 76.534 22.958 1.00 17.95 263 LYS D O 1
ATOM 11754 N N . ALA D 1 264 ? 1.493 77.723 23.144 1.00 19.60 264 ALA D N 1
ATOM 11755 C CA . ALA D 1 264 ? 1.252 78.501 21.929 1.00 21.03 264 ALA D CA 1
ATOM 11756 C C . ALA D 1 264 ? 1.269 77.618 20.680 1.00 22.17 264 ALA D C 1
ATOM 11757 O O . ALA D 1 264 ? 0.418 77.763 19.796 1.00 22.61 264 ALA D O 1
ATOM 11759 N N . ALA D 1 265 ? 2.226 76.702 20.606 1.00 22.85 265 ALA D N 1
ATOM 11760 C CA . ALA D 1 265 ? 2.325 75.814 19.446 1.00 24.17 265 ALA D CA 1
ATOM 11761 C C . ALA D 1 265 ? 1.098 74.926 19.346 1.00 25.20 265 ALA D C 1
ATOM 11762 O O . ALA D 1 265 ? 0.643 74.590 18.248 1.00 25.53 265 ALA D O 1
ATOM 11764 N N . ILE D 1 266 ? 0.577 74.525 20.494 1.00 25.97 266 ILE D N 1
ATOM 11765 C CA . ILE D 1 266 ? -0.614 73.692 20.516 1.00 27.04 266 ILE D CA 1
ATOM 11766 C C . ILE D 1 266 ? -1.835 74.503 20.083 1.00 28.18 266 ILE D C 1
ATOM 11767 O O . ILE D 1 266 ? -2.693 74.031 19.329 1.00 27.83 266 ILE D O 1
ATOM 11772 N N . SER D 1 267 ? -1.906 75.735 20.561 1.00 29.48 267 SER D N 1
ATOM 11773 C CA . SER D 1 267 ? -3.009 76.610 20.209 1.00 31.55 267 SER D CA 1
ATOM 11774 C C . SER D 1 267 ? -3.055 76.856 18.709 1.00 32.72 267 SER D C 1
ATOM 11775 O O . SER D 1 267 ? -4.125 76.879 18.113 1.00 32.91 267 SER D O 1
ATOM 11778 N N . LYS D 1 268 ? -1.877 77.038 18.120 1.00 34.52 268 LYS D N 1
ATOM 11779 C CA . LYS D 1 268 ? -1.723 77.311 16.696 1.00 36.29 268 LYS D CA 1
ATOM 11780 C C . LYS D 1 268 ? -2.295 76.172 15.873 1.00 36.62 268 LYS D C 1
ATOM 11781 O O . LYS D 1 268 ? -3.093 76.382 14.963 1.00 37.14 268 LYS D O 1
ATOM 11787 N N . ALA D 1 269 ? -1.892 74.959 16.210 1.00 36.90 269 ALA D N 1
ATOM 11788 C CA . ALA D 1 269 ? -2.296 73.792 15.440 1.00 37.11 269 ALA D CA 1
ATOM 11789 C C . ALA D 1 269 ? -3.693 73.243 15.754 1.00 37.19 269 ALA D C 1
ATOM 11790 O O . ALA D 1 269 ? -4.311 72.597 14.899 1.00 37.44 269 ALA D O 1
ATOM 11792 N N . GLU D 1 270 ? -4.203 73.482 16.959 1.00 36.46 270 GLU D N 1
ATOM 11793 C CA . GLU D 1 270 ? -5.471 72.861 17.330 1.00 36.04 270 GLU D CA 1
ATOM 11794 C C . GLU D 1 270 ? -6.517 73.743 17.986 1.00 35.21 270 GLU D C 1
ATOM 11795 O O . GLU D 1 270 ? -7.561 73.235 18.404 1.00 35.37 270 GLU D O 1
ATOM 11801 N N . GLY D 1 271 ? -6.241 75.032 18.120 1.00 34.21 271 GLY D N 1
ATOM 11802 C CA . GLY D 1 271 ? -7.207 75.932 18.729 1.00 33.42 271 GLY D CA 1
ATOM 11803 C C . GLY D 1 271 ? -6.904 76.332 20.163 1.00 32.82 271 GLY D C 1
ATOM 11804 O O . GLY D 1 271 ? -6.305 75.566 20.923 1.00 32.15 271 GLY D O 1
ATOM 11805 N N . LYS D 1 272 ? -7.333 77.539 20.529 1.00 32.27 272 LYS D N 1
ATOM 11806 C CA . LYS D 1 272 ? -7.088 78.088 21.859 1.00 32.04 272 LYS D CA 1
ATOM 11807 C C . LYS D 1 272 ? -7.676 77.191 22.937 1.00 31.27 272 LYS D C 1
ATOM 11808 O O . LYS D 1 272 ? -7.170 77.123 24.060 1.00 30.90 272 LYS D O 1
ATOM 11814 N N . ALA D 1 273 ? -8.745 76.493 22.576 1.00 30.27 273 ALA D N 1
ATOM 11815 C CA . ALA D 1 273 ? -9.408 75.575 23.481 1.00 29.38 273 ALA D CA 1
ATOM 11816 C C . ALA D 1 273 ? -8.472 74.425 23.849 1.00 28.50 273 ALA D C 1
ATOM 11817 O O . ALA D 1 273 ? -8.368 74.020 25.013 1.00 28.41 273 ALA D O 1
ATOM 11819 N N . ALA D 1 274 ? -7.784 73.910 22.844 1.00 27.40 274 ALA D N 1
ATOM 11820 C CA . ALA D 1 274 ? -6.862 72.808 23.035 1.00 26.86 274 ALA D CA 1
ATOM 11821 C C . ALA D 1 274 ? -5.666 73.238 23.915 1.00 26.28 274 ALA D C 1
ATOM 11822 O O . ALA D 1 274 ? -5.261 72.511 24.825 1.00 25.79 274 ALA D O 1
ATOM 11824 N N . GLY D 1 275 ? -5.129 74.426 23.648 1.00 25.88 275 GLY D N 1
ATOM 11825 C CA . GLY D 1 275 ? -4.014 74.956 24.424 1.00 25.40 275 GLY D CA 1
ATOM 11826 C C . GLY D 1 275 ? -4.348 75.082 25.899 1.00 25.24 275 GLY D C 1
ATOM 11827 O O . GLY D 1 275 ? -3.556 74.692 26.781 1.00 25.10 275 GLY D O 1
ATOM 11828 N N . GLN D 1 276 ? -5.536 75.604 26.180 1.00 24.71 276 GLN D N 1
ATOM 11829 C CA . GLN D 1 276 ? -5.981 75.752 27.557 1.00 25.45 276 GLN D CA 1
ATOM 11830 C C . GLN D 1 276 ? -6.093 74.395 28.241 1.00 24.65 276 GLN D C 1
ATOM 11831 O O . GLN D 1 276 ? -5.720 74.249 29.411 1.00 24.40 276 GLN D O 1
ATOM 11837 N N . LYS D 1 277 ? -6.605 73.406 27.508 1.00 23.55 277 LYS D N 1
ATOM 11838 C CA . LYS D 1 277 ? -6.755 72.044 28.024 1.00 22.73 277 LYS D CA 1
ATOM 11839 C C . LYS D 1 277 ? -5.401 71.412 28.334 1.00 21.07 277 LYS D C 1
ATOM 11840 O O . LYS D 1 277 ? -5.230 70.746 29.361 1.00 20.72 277 LYS D O 1
ATOM 11846 N N . ALA D 1 278 ? -4.447 71.600 27.430 1.00 20.04 278 ALA D N 1
ATOM 11847 C CA . ALA D 1 278 ? -3.110 71.068 27.633 1.00 19.04 278 ALA D CA 1
ATOM 11848 C C . ALA D 1 278 ? -2.490 71.654 28.901 1.00 18.76 278 ALA D C 1
ATOM 11849 O O . ALA D 1 278 ? -1.850 70.944 29.691 1.00 17.71 278 ALA D O 1
ATOM 11851 N N . GLU D 1 279 ? -2.694 72.949 29.110 1.00 18.66 279 GLU D N 1
ATOM 11852 C CA . GLU D 1 279 ? -2.152 73.593 30.303 1.00 18.60 279 GLU D CA 1
ATOM 11853 C C . GLU D 1 279 ? -2.805 72.978 31.531 1.00 19.29 279 GLU D C 1
ATOM 11854 O O . GLU D 1 279 ? -2.134 72.694 32.527 1.00 17.60 279 GLU D O 1
ATOM 11860 N N . GLN D 1 280 ? -4.120 72.781 31.440 1.00 20.35 280 GLN D N 1
ATOM 11861 C CA . GLN D 1 280 ? -4.906 72.128 32.485 1.00 22.48 280 GLN D CA 1
ATOM 11862 C C . GLN D 1 280 ? -4.388 70.724 32.826 1.00 21.71 280 GLN D C 1
ATOM 11863 O O . GLN D 1 280 ? -4.218 70.388 34.000 1.00 22.19 280 GLN D O 1
ATOM 11869 N N . GLN D 1 281 ? -4.151 69.906 31.801 1.00 22.20 281 GLN D N 1
ATOM 11870 C CA . GLN D 1 281 ? -3.661 68.544 31.999 1.00 22.47 281 GLN D CA 1
ATOM 11871 C C . GLN D 1 281 ? -2.247 68.573 32.617 1.00 21.90 281 GLN D C 1
ATOM 11872 O O . GLN D 1 281 ? -1.937 67.800 33.528 1.00 21.61 281 GLN D O 1
ATOM 11878 N N . ALA D 1 282 ? -1.414 69.493 32.143 1.00 20.97 282 ALA D N 1
ATOM 11879 C CA . ALA D 1 282 ? -0.049 69.630 32.673 1.00 20.94 282 ALA D CA 1
ATOM 11880 C C . ALA D 1 282 ? -0.071 69.920 34.176 1.00 21.07 282 ALA D C 1
ATOM 11881 O O . ALA D 1 282 ? 0.644 69.292 34.949 1.00 20.49 282 ALA D O 1
ATOM 11883 N N . ILE D 1 283 ? -0.897 70.876 34.582 1.00 22.26 283 ILE D N 1
ATOM 11884 C CA . ILE D 1 283 ? -0.991 71.246 35.984 1.00 23.69 283 ILE D CA 1
ATOM 11885 C C . ILE D 1 283 ? -1.493 70.052 36.788 1.00 24.78 283 ILE D C 1
ATOM 11886 O O . ILE D 1 283 ? -1.016 69.777 37.885 1.00 25.01 283 ILE D O 1
ATOM 11891 N N . ALA D 1 284 ? -2.461 69.341 36.227 1.00 25.51 284 ALA D N 1
ATOM 11892 C CA . ALA D 1 284 ? -3.007 68.160 36.870 1.00 26.39 284 ALA D CA 1
ATOM 11893 C C . ALA D 1 284 ? -1.900 67.121 37.027 1.00 26.41 284 ALA D C 1
ATOM 11894 O O . ALA D 1 284 ? -1.822 66.441 38.047 1.00 26.68 284 ALA D O 1
ATOM 11896 N N . ASP D 1 285 ? -1.046 67.030 36.010 1.00 26.21 285 ASP D N 1
ATOM 11897 C CA . ASP D 1 285 ? 0.056 66.070 35.952 1.00 25.96 285 ASP D CA 1
ATOM 11898 C C . ASP D 1 285 ? 1.225 66.394 36.882 1.00 24.71 285 ASP D C 1
ATOM 11899 O O . ASP D 1 285 ? 2.191 65.642 36.943 1.00 25.08 285 ASP D O 1
ATOM 11904 N N . GLY D 1 286 ? 1.154 67.511 37.585 1.00 22.92 286 GLY D N 1
ATOM 11905 C CA . GLY D 1 286 ? 2.237 67.877 38.480 1.00 21.09 286 GLY D CA 1
ATOM 11906 C C . GLY D 1 286 ? 3.418 68.543 37.791 1.00 18.76 286 GLY D C 1
ATOM 11907 O O . GLY D 1 286 ? 4.513 68.611 38.353 1.00 17.93 286 GLY D O 1
ATOM 11908 N N . LYS D 1 287 ? 3.198 69.038 36.576 1.00 16.57 287 LYS D N 1
ATOM 11909 C CA . LYS D 1 287 ? 4.267 69.731 35.864 1.00 14.76 287 LYS D CA 1
ATOM 11910 C C . LYS D 1 287 ? 4.401 71.176 36.333 1.00 13.22 287 LYS D C 1
ATOM 11911 O O . LYS D 1 287 ? 3.413 71.832 36.656 1.00 11.90 287 LYS D O 1
ATOM 11917 N N . LEU D 1 288 ? 5.636 71.664 36.328 1.00 11.59 288 LEU D N 1
ATOM 11918 C CA . LEU D 1 288 ? 5.915 73.057 36.615 1.00 10.02 288 LEU D CA 1
ATOM 11919 C C . LEU D 1 288 ? 5.571 73.901 35.395 1.00 9.11 288 LEU D C 1
ATOM 11920 O O . LEU D 1 288 ? 6.031 73.624 34.284 1.00 9.28 288 LEU D O 1
ATOM 11925 N N . ILE D 1 289 ? 4.774 74.942 35.595 1.00 8.18 289 ILE D N 1
ATOM 11926 C CA . ILE D 1 289 ? 4.428 75.819 34.488 1.00 8.04 289 ILE D CA 1
ATOM 11927 C C . ILE D 1 289 ? 5.520 76.877 34.285 1.00 6.91 289 ILE D C 1
ATOM 11928 O O . ILE D 1 289 ? 5.973 77.521 35.234 1.00 7.10 289 ILE D O 1
ATOM 11933 N N . ILE D 1 290 ? 5.967 77.057 33.054 1.00 6.01 290 ILE D N 1
ATOM 11934 C CA . ILE D 1 290 ? 6.887 78.141 32.788 1.00 5.88 290 ILE D CA 1
ATOM 11935 C C . ILE D 1 290 ? 6.136 79.115 31.888 1.00 5.55 290 ILE D C 1
ATOM 11936 O O . ILE D 1 290 ? 5.699 78.744 30.807 1.00 4.53 290 ILE D O 1
ATOM 11941 N N . LYS D 1 291 ? 5.958 80.344 32.350 1.00 4.54 291 LYS D N 1
ATOM 11942 C CA . LYS D 1 291 ? 5.211 81.334 31.591 1.00 5.17 291 LYS D CA 1
ATOM 11943 C C . LYS D 1 291 ? 6.042 82.599 31.491 1.00 4.64 291 LYS D C 1
ATOM 11944 O O . LYS D 1 291 ? 7.170 82.636 31.979 1.00 5.10 291 LYS D O 1
ATOM 11950 N N . ASP D 1 292 ? 5.510 83.647 30.870 1.00 4.77 292 ASP D N 1
ATOM 11951 C CA . ASP D 1 292 ? 6.281 84.884 30.751 1.00 4.44 292 ASP D CA 1
ATOM 11952 C C . ASP D 1 292 ? 5.315 86.055 30.765 1.00 5.65 292 ASP D C 1
ATOM 11953 O O . ASP D 1 292 ? 4.147 85.916 30.364 1.00 5.19 292 ASP D O 1
ATOM 11958 N N . VAL D 1 293 ? 5.808 87.197 31.230 1.00 4.54 293 VAL D N 1
ATOM 11959 C CA . VAL D 1 293 ? 5.007 88.395 31.354 1.00 5.29 293 VAL D CA 1
ATOM 11960 C C . VAL D 1 293 ? 5.863 89.590 30.957 1.00 5.51 293 VAL D C 1
ATOM 11961 O O . VAL D 1 293 ? 7.006 89.701 31.402 1.00 5.85 293 VAL D O 1
ATOM 11965 N N . ILE D 1 294 ? 5.317 90.472 30.129 1.00 4.69 294 ILE D N 1
ATOM 11966 C CA . ILE D 1 294 ? 6.024 91.693 29.792 1.00 4.81 294 ILE D CA 1
ATOM 11967 C C . ILE D 1 294 ? 6.101 92.552 31.052 1.00 4.74 294 ILE D C 1
ATOM 11968 O O . ILE D 1 294 ? 5.142 92.644 31.827 1.00 4.36 294 ILE D O 1
ATOM 11973 N N . ALA D 1 295 ? 7.274 93.130 31.263 1.00 4.76 295 ALA D N 1
ATOM 11974 C CA . ALA D 1 295 ? 7.629 93.785 32.512 1.00 5.89 295 ALA D CA 1
ATOM 11975 C C . ALA D 1 295 ? 6.677 94.805 33.071 1.00 6.00 295 ALA D C 1
ATOM 11976 O O . ALA D 1 295 ? 6.389 94.783 34.265 1.00 6.00 295 ALA D O 1
ATOM 11978 N N . ASP D 1 296 ? 6.188 95.706 32.231 1.00 5.82 296 ASP D N 1
ATOM 11979 C CA . ASP D 1 296 ? 5.245 96.684 32.736 1.00 6.87 296 ASP D CA 1
ATOM 11980 C C . ASP D 1 296 ? 3.965 96.001 33.232 1.00 6.70 296 ASP D C 1
ATOM 11981 O O . ASP D 1 296 ? 3.510 96.277 34.332 1.00 5.71 296 ASP D O 1
ATOM 11986 N N . ASN D 1 297 ? 3.403 95.109 32.419 1.00 6.81 297 ASN D N 1
ATOM 11987 C CA . ASN D 1 297 ? 2.198 94.373 32.806 1.00 6.80 297 ASN D CA 1
ATOM 11988 C C . ASN D 1 297 ? 2.499 93.556 34.075 1.00 6.91 297 ASN D C 1
ATOM 11989 O O . ASN D 1 297 ? 1.661 93.420 34.966 1.00 6.71 297 ASN D O 1
ATOM 11994 N N . PHE D 1 298 ? 3.714 93.036 34.179 1.00 6.74 298 PHE D N 1
ATOM 11995 C CA . PHE D 1 298 ? 4.055 92.246 35.357 1.00 7.12 298 PHE D CA 1
ATOM 11996 C C . PHE D 1 298 ? 3.878 93.059 36.637 1.00 7.61 298 PHE D C 1
ATOM 11997 O O . PHE D 1 298 ? 3.314 92.568 37.630 1.00 7.21 298 PHE D O 1
ATOM 12005 N N . LEU D 1 299 ? 4.357 94.299 36.612 1.00 8.11 299 LEU D N 1
ATOM 12006 C CA . LEU D 1 299 ? 4.186 95.192 37.751 1.00 9.18 299 LEU D CA 1
ATOM 12007 C C . LEU D 1 299 ? 2.713 95.391 38.083 1.00 8.54 299 LEU D C 1
ATOM 12008 O O . LEU D 1 299 ? 2.351 95.484 39.247 1.00 9.43 299 LEU D O 1
ATOM 12013 N N . GLN D 1 300 ? 1.860 95.449 37.066 1.00 7.59 300 GLN D N 1
ATOM 12014 C CA . GLN D 1 300 ? 0.430 95.559 37.307 1.00 6.18 300 GLN D CA 1
ATOM 12015 C C . GLN D 1 300 ? -0.100 94.287 37.952 1.00 5.98 300 GLN D C 1
ATOM 12016 O O . GLN D 1 300 ? -0.843 94.334 38.933 1.00 4.94 300 GLN D O 1
ATOM 12022 N N . GLN D 1 301 ? 0.282 93.143 37.384 1.00 5.56 301 GLN D N 1
ATOM 12023 C CA . GLN D 1 301 ? -0.231 91.855 37.838 1.00 6.00 301 GLN D CA 1
ATOM 12024 C C . GLN D 1 301 ? 0.181 91.471 39.267 1.00 6.36 301 GLN D C 1
ATOM 12025 O O . GLN D 1 301 ? -0.598 90.826 39.982 1.00 6.18 301 GLN D O 1
ATOM 12031 N N . ILE D 1 302 ? 1.397 91.832 39.683 1.00 5.75 302 ILE D N 1
ATOM 12032 C CA . ILE D 1 302 ? 1.824 91.466 41.028 1.00 6.82 302 ILE D CA 1
ATOM 12033 C C . ILE D 1 302 ? 1.076 92.257 42.089 1.00 6.10 302 ILE D C 1
ATOM 12034 O O . ILE D 1 302 ? 1.109 91.916 43.262 1.00 6.45 302 ILE D O 1
ATOM 12039 N N . LEU D 1 303 ? 0.439 93.340 41.661 1.00 6.39 303 LEU D N 1
ATOM 12040 C CA . LEU D 1 303 ? -0.377 94.169 42.564 1.00 6.70 303 LEU D CA 1
ATOM 12041 C C . LEU D 1 303 ? -1.852 93.756 42.513 1.00 6.99 303 LEU D C 1
ATOM 12042 O O . LEU D 1 303 ? -2.540 93.696 43.548 1.00 6.48 303 LEU D O 1
ATOM 12047 N N . LEU D 1 304 ? -2.340 93.445 41.312 1.00 6.48 304 LEU D N 1
ATOM 12048 C CA . LEU D 1 304 ? -3.741 93.043 41.143 1.00 7.33 304 LEU D CA 1
ATOM 12049 C C . LEU D 1 304 ? -3.997 91.600 41.581 1.00 7.90 304 LEU D C 1
ATOM 12050 O O . LEU D 1 304 ? -5.056 91.286 42.149 1.00 6.72 304 LEU D O 1
ATOM 12055 N N . ARG D 1 305 ? -3.060 90.716 41.261 1.00 7.41 305 ARG D N 1
ATOM 12056 C CA . ARG D 1 305 ? -3.209 89.304 41.615 1.00 7.98 305 ARG D CA 1
ATOM 12057 C C . ARG D 1 305 ? -1.880 88.605 41.878 1.00 7.12 305 ARG D C 1
ATOM 12058 O O . ARG D 1 305 ? -1.447 87.754 41.090 1.00 8.24 305 ARG D O 1
ATOM 12066 N N . PRO D 1 306 ? -1.225 88.936 42.977 1.00 6.75 306 PRO D N 1
ATOM 12067 C CA . PRO D 1 306 ? 0.060 88.307 43.300 1.00 6.64 306 PRO D CA 1
ATOM 12068 C C . PRO D 1 306 ? -0.101 86.791 43.503 1.00 7.22 306 PRO D C 1
ATOM 12069 O O . PRO D 1 306 ? 0.863 86.043 43.285 1.00 6.99 306 PRO D O 1
ATOM 12073 N N . GLU D 1 307 ? -1.310 86.357 43.865 1.00 7.76 307 GLU D N 1
ATOM 12074 C CA . GLU D 1 307 ? -1.584 84.940 44.140 1.00 8.75 307 GLU D CA 1
ATOM 12075 C C . GLU D 1 307 ? -1.278 84.053 42.934 1.00 8.61 307 GLU D C 1
ATOM 12076 O O . GLU D 1 307 ? -1.059 82.850 43.074 1.00 7.37 307 GLU D O 1
ATOM 12082 N N . ASP D 1 308 ? -1.234 84.658 41.755 1.00 8.20 308 ASP D N 1
ATOM 12083 C CA . ASP D 1 308 ? -1.019 83.919 40.516 1.00 8.33 308 ASP D CA 1
ATOM 12084 C C . ASP D 1 308 ? 0.444 83.685 40.183 1.00 8.02 308 ASP D C 1
ATOM 12085 O O . ASP D 1 308 ? 0.755 83.099 39.141 1.00 8.79 308 ASP D O 1
ATOM 12090 N N . TYR D 1 309 ? 1.337 84.137 41.054 1.00 7.02 309 TYR D N 1
ATOM 12091 C CA . TYR D 1 309 ? 2.772 84.050 40.819 1.00 6.67 309 TYR D CA 1
ATOM 12092 C C . TYR D 1 309 ? 3.526 83.435 41.994 1.00 6.47 309 TYR D C 1
ATOM 12093 O O . TYR D 1 309 ? 3.155 83.604 43.156 1.00 6.09 309 TYR D O 1
ATOM 12102 N N . SER D 1 310 ? 4.566 82.694 41.649 1.00 5.91 310 SER D N 1
ATOM 12103 C CA . SER D 1 310 ? 5.388 81.993 42.630 1.00 6.29 310 SER D CA 1
ATOM 12104 C C . SER D 1 310 ? 6.851 82.372 42.434 1.00 6.20 310 SER D C 1
ATOM 12105 O O . SER D 1 310 ? 7.363 83.301 43.062 1.00 6.59 310 SER D O 1
ATOM 12108 N N . VAL D 1 311 ? 7.523 81.646 41.545 1.00 5.60 311 VAL D N 1
ATOM 12109 C CA . VAL D 1 311 ? 8.930 81.893 41.290 1.00 5.04 311 VAL D CA 1
ATOM 12110 C C . VAL D 1 311 ? 9.047 82.754 40.044 1.00 5.08 311 VAL D C 1
ATOM 12111 O O . VAL D 1 311 ? 8.341 82.548 39.061 1.00 5.08 311 VAL D O 1
ATOM 12115 N N . VAL D 1 312 ? 9.941 83.716 40.109 1.00 4.81 312 VAL D N 1
ATOM 12116 C CA . VAL D 1 312 ? 10.166 84.631 39.002 1.00 5.91 312 VAL D CA 1
ATOM 12117 C C . VAL D 1 312 ? 11.614 84.572 38.589 1.00 6.33 312 VAL D C 1
ATOM 12118 O O . VAL D 1 312 ? 12.499 84.521 39.447 1.00 7.29 312 VAL D O 1
ATOM 12122 N N . ALA D 1 313 ? 11.853 84.545 37.279 1.00 6.35 313 ALA D N 1
ATOM 12123 C CA . ALA D 1 313 ? 13.198 84.646 36.744 1.00 6.46 313 ALA D CA 1
ATOM 12124 C C . ALA D 1 313 ? 13.220 85.913 35.892 1.00 6.49 313 ALA D C 1
ATOM 12125 O O . ALA D 1 313 ? 12.385 86.081 35.005 1.00 5.19 313 ALA D O 1
ATOM 12127 N N . THR D 1 314 ? 14.143 86.812 36.188 1.00 5.64 314 THR D N 1
ATOM 12128 C CA . THR D 1 314 ? 14.240 88.043 35.413 1.00 6.17 314 THR D CA 1
ATOM 12129 C C . THR D 1 314 ? 15.671 88.556 35.326 1.00 6.10 314 THR D C 1
ATOM 12130 O O . THR D 1 314 ? 16.593 87.993 35.939 1.00 5.06 314 THR D O 1
ATOM 12134 N N . LEU D 1 315 ? 15.848 89.620 34.540 1.00 5.81 315 LEU D N 1
ATOM 12135 C CA . LEU D 1 315 ? 17.150 90.222 34.329 1.00 5.69 315 LEU D CA 1
ATOM 12136 C C . LEU D 1 315 ? 17.543 91.126 35.507 1.00 6.17 315 LEU D C 1
ATOM 12137 O O . LEU D 1 315 ? 16.757 91.346 36.427 1.00 5.88 315 LEU D O 1
ATOM 12142 N N . ASN D 1 316 ? 18.752 91.656 35.449 1.00 5.93 316 ASN D N 1
ATOM 12143 C CA . ASN D 1 316 ? 19.321 92.457 36.531 1.00 6.54 316 ASN D CA 1
ATOM 12144 C C . ASN D 1 316 ? 18.473 93.678 36.909 1.00 6.70 316 ASN D C 1
ATOM 12145 O O . ASN D 1 316 ? 18.001 93.792 38.037 1.00 6.64 316 ASN D O 1
ATOM 12150 N N . LEU D 1 317 ? 18.240 94.559 35.947 1.00 6.43 317 LEU D N 1
ATOM 12151 C CA . LEU D 1 317 ? 17.483 95.785 36.217 1.00 7.49 317 LEU D CA 1
ATOM 12152 C C . LEU D 1 317 ? 16.050 95.475 36.620 1.00 7.04 317 LEU D C 1
ATOM 12153 O O . LEU D 1 317 ? 15.558 95.974 37.633 1.00 6.38 317 LEU D O 1
ATOM 12158 N N . ASN D 1 318 ? 15.375 94.649 35.824 1.00 6.45 318 ASN D N 1
ATOM 12159 C CA . ASN D 1 318 ? 13.987 94.274 36.120 1.00 7.46 318 ASN D CA 1
ATOM 12160 C C . ASN D 1 318 ? 13.842 93.701 37.531 1.00 6.95 318 ASN D C 1
ATOM 12161 O O . ASN D 1 318 ? 12.921 94.051 38.291 1.00 6.76 318 ASN D O 1
ATOM 12166 N N . GLY D 1 319 ? 14.764 92.815 37.879 1.00 6.83 319 GLY D N 1
ATOM 12167 C CA . GLY D 1 319 ? 14.771 92.184 39.184 1.00 6.93 319 GLY D CA 1
ATOM 12168 C C . GLY D 1 319 ? 14.866 93.216 40.290 1.00 7.68 319 GLY D C 1
ATOM 12169 O O . GLY D 1 319 ? 14.215 93.096 41.335 1.00 6.72 319 GLY D O 1
ATOM 12170 N N . ASP D 1 320 ? 15.671 94.242 40.050 1.00 8.05 320 ASP D N 1
ATOM 12171 C CA . ASP D 1 320 ? 15.819 95.317 41.027 1.00 9.33 320 ASP D CA 1
ATOM 12172 C C . ASP D 1 320 ? 14.466 96.004 41.250 1.00 9.68 320 ASP D C 1
ATOM 12173 O O . ASP D 1 320 ? 14.021 96.164 42.397 1.00 9.90 320 ASP D O 1
ATOM 12178 N N . TYR D 1 321 ? 13.794 96.409 40.178 1.00 9.61 321 TYR D N 1
ATOM 12179 C CA . TYR D 1 321 ? 12.532 97.119 40.365 1.00 10.08 321 TYR D CA 1
ATOM 12180 C C . TYR D 1 321 ? 11.452 96.225 40.990 1.00 10.92 321 TYR D C 1
ATOM 12181 O O . TYR D 1 321 ? 10.750 96.644 41.920 1.00 10.33 321 TYR D O 1
ATOM 12190 N N . VAL D 1 322 ? 11.324 94.998 40.485 1.00 9.95 322 VAL D N 1
ATOM 12191 C CA . VAL D 1 322 ? 10.319 94.062 40.984 1.00 10.74 322 VAL D CA 1
ATOM 12192 C C . VAL D 1 322 ? 10.493 93.752 42.486 1.00 11.63 322 VAL D C 1
ATOM 12193 O O . VAL D 1 322 ? 9.511 93.590 43.222 1.00 11.90 322 VAL D O 1
ATOM 12197 N N . SER D 1 323 ? 11.748 93.681 42.928 1.00 11.34 323 SER D N 1
ATOM 12198 C CA . SER D 1 323 ? 12.073 93.420 44.330 1.00 11.91 323 SER D CA 1
ATOM 12199 C C . SER D 1 323 ? 11.460 94.476 45.248 1.00 11.56 323 SER D C 1
ATOM 12200 O O . SER D 1 323 ? 10.854 94.150 46.253 1.00 10.71 323 SER D O 1
ATOM 12203 N N . ASP D 1 324 ? 11.626 95.742 44.891 1.00 10.85 324 ASP D N 1
ATOM 12204 C CA . ASP D 1 324 ? 11.111 96.834 45.718 1.00 10.53 324 ASP D CA 1
ATOM 12205 C C . ASP D 1 324 ? 9.585 96.933 45.700 1.00 9.75 324 ASP D C 1
ATOM 12206 O O . ASP D 1 324 ? 8.959 97.256 46.733 1.00 8.34 324 ASP D O 1
ATOM 12211 N N . ALA D 1 325 ? 8.971 96.667 44.548 1.00 8.71 325 ALA D N 1
ATOM 12212 C CA . ALA D 1 325 ? 7.505 96.725 44.480 1.00 8.84 325 ALA D CA 1
ATOM 12213 C C . ALA D 1 325 ? 6.862 95.618 45.321 1.00 8.68 325 ALA D C 1
ATOM 12214 O O . ALA D 1 325 ? 5.878 95.849 46.046 1.00 8.02 325 ALA D O 1
ATOM 12216 N N . LEU D 1 326 ? 7.375 94.404 45.172 1.00 7.47 326 LEU D N 1
ATOM 12217 C CA . LEU D 1 326 ? 6.848 93.280 45.942 1.00 7.81 326 LEU D CA 1
ATOM 12218 C C . LEU D 1 326 ? 7.083 93.501 47.427 1.00 6.61 326 LEU D C 1
ATOM 12219 O O . LEU D 1 326 ? 6.195 93.261 48.244 1.00 6.95 326 LEU D O 1
ATOM 12224 N N . ALA D 1 327 ? 8.281 93.941 47.787 1.00 5.68 327 ALA D N 1
ATOM 12225 C CA . ALA D 1 327 ? 8.573 94.188 49.199 1.00 5.56 327 ALA D CA 1
ATOM 12226 C C . ALA D 1 327 ? 7.562 95.170 49.816 1.00 5.41 327 ALA D C 1
ATOM 12227 O O . ALA D 1 327 ? 7.107 94.988 50.949 1.00 4.22 327 ALA D O 1
ATOM 12229 N N . ALA D 1 328 ? 7.203 96.215 49.066 1.00 5.06 328 ALA D N 1
ATOM 12230 C CA . ALA D 1 328 ? 6.252 97.224 49.576 1.00 5.14 328 ALA D CA 1
ATOM 12231 C C . ALA D 1 328 ? 4.928 96.591 49.969 1.00 5.32 328 ALA D C 1
ATOM 12232 O O . ALA D 1 328 ? 4.279 96.996 50.938 1.00 5.16 328 ALA D O 1
ATOM 12234 N N . GLU D 1 329 ? 4.522 95.572 49.228 1.00 5.09 329 GLU D N 1
ATOM 12235 C CA . GLU D 1 329 ? 3.272 94.904 49.541 1.00 5.46 329 GLU D CA 1
ATOM 12236 C C . GLU D 1 329 ? 3.286 94.239 50.912 1.00 6.15 329 GLU D C 1
ATOM 12237 O O . GLU D 1 329 ? 2.230 94.067 51.527 1.00 6.61 329 GLU D O 1
ATOM 12243 N N . VAL D 1 330 ? 4.465 93.846 51.377 1.00 5.90 330 VAL D N 1
ATOM 12244 C CA . VAL D 1 330 ? 4.574 93.165 52.654 1.00 6.60 330 VAL D CA 1
ATOM 12245 C C . VAL D 1 330 ? 5.244 94.031 53.735 1.00 7.11 330 VAL D C 1
ATOM 12246 O O . VAL D 1 330 ? 5.798 93.522 54.709 1.00 8.23 330 VAL D O 1
ATOM 12250 N N . GLY D 1 331 ? 5.187 95.342 53.574 1.00 7.10 331 GLY D N 1
ATOM 12251 C CA . GLY D 1 331 ? 5.725 96.218 54.602 1.00 7.32 331 GLY D CA 1
ATOM 12252 C C . GLY D 1 331 ? 6.864 97.102 54.191 1.00 6.83 331 GLY D C 1
ATOM 12253 O O . GLY D 1 331 ? 7.206 98.044 54.920 1.00 7.82 331 GLY D O 1
ATOM 12254 N N . GLY D 1 332 ? 7.464 96.812 53.037 1.00 6.71 332 GLY D N 1
ATOM 12255 C CA . GLY D 1 332 ? 8.582 97.595 52.558 1.00 5.55 332 GLY D CA 1
ATOM 12256 C C . GLY D 1 332 ? 9.905 96.845 52.604 1.00 6.31 332 GLY D C 1
ATOM 12257 O O . GLY D 1 332 ? 9.987 95.688 53.068 1.00 5.93 332 GLY D O 1
ATOM 12258 N N . ILE D 1 333 ? 10.972 97.525 52.184 1.00 5.43 333 ILE D N 1
ATOM 12259 C CA . ILE D 1 333 ? 12.260 96.863 52.053 1.00 6.19 333 ILE D CA 1
ATOM 12260 C C . ILE D 1 333 ? 12.957 96.618 53.398 1.00 6.51 333 ILE D C 1
ATOM 12261 O O . ILE D 1 333 ? 14.068 96.104 53.452 1.00 6.56 333 ILE D O 1
ATOM 12266 N N . GLY D 1 334 ? 12.266 96.940 54.476 1.00 5.72 334 GLY D N 1
ATOM 12267 C CA . GLY D 1 334 ? 12.745 96.571 55.802 1.00 6.63 334 GLY D CA 1
ATOM 12268 C C . GLY D 1 334 ? 12.306 95.164 56.173 1.00 7.52 334 GLY D C 1
ATOM 12269 O O . GLY D 1 334 ? 12.639 94.684 57.252 1.00 7.28 334 GLY D O 1
ATOM 12270 N N . MET D 1 335 ? 11.487 94.540 55.318 1.00 7.22 335 MET D N 1
ATOM 12271 C CA . MET D 1 335 ? 11.039 93.157 55.492 1.00 7.79 335 MET D CA 1
ATOM 12272 C C . MET D 1 335 ? 11.424 92.365 54.229 1.00 8.07 335 MET D C 1
ATOM 12273 O O . MET D 1 335 ? 10.606 91.603 53.690 1.00 8.46 335 MET D O 1
ATOM 12278 N N . ALA D 1 336 ? 12.658 92.532 53.754 1.00 7.17 336 ALA D N 1
ATOM 12279 C CA . ALA D 1 336 ? 13.020 91.944 52.459 1.00 6.94 336 ALA D CA 1
ATOM 12280 C C . ALA D 1 336 ? 14.463 91.438 52.406 1.00 5.88 336 ALA D C 1
ATOM 12281 O O . ALA D 1 336 ? 15.369 92.198 52.149 1.00 5.42 336 ALA D O 1
ATOM 12283 N N . PRO D 1 337 ? 14.658 90.154 52.686 1.00 5.52 337 PRO D N 1
ATOM 12284 C CA . PRO D 1 337 ? 15.993 89.551 52.714 1.00 5.30 337 PRO D CA 1
ATOM 12285 C C . PRO D 1 337 ? 16.492 89.151 51.317 1.00 5.75 337 PRO D C 1
ATOM 12286 O O . PRO D 1 337 ? 15.718 89.167 50.340 1.00 6.37 337 PRO D O 1
ATOM 12290 N N . GLY D 1 338 ? 17.761 88.787 51.223 1.00 5.27 338 GLY D N 1
ATOM 12291 C CA . GLY D 1 338 ? 18.313 88.360 49.949 1.00 5.22 338 GLY D CA 1
ATOM 12292 C C . GLY D 1 338 ? 19.629 87.635 50.064 1.00 5.14 338 GLY D C 1
ATOM 12293 O O . GLY D 1 338 ? 20.274 87.639 51.117 1.00 4.95 338 GLY D O 1
ATOM 12294 N N . ALA D 1 339 ? 20.044 86.995 48.971 1.00 5.54 339 ALA D N 1
ATOM 12295 C CA . ALA D 1 339 ? 21.330 86.326 48.959 1.00 5.77 339 ALA D CA 1
ATOM 12296 C C . ALA D 1 339 ? 21.893 86.491 47.567 1.00 6.09 339 ALA D C 1
ATOM 12297 O O . ALA D 1 339 ? 21.124 86.472 46.597 1.00 6.43 339 ALA D O 1
ATOM 12299 N N . ASN D 1 340 ? 23.208 86.678 47.478 1.00 5.18 340 ASN D N 1
ATOM 12300 C CA . ASN D 1 340 ? 23.938 86.699 46.200 1.00 4.63 340 ASN D CA 1
ATOM 12301 C C . ASN D 1 340 ? 24.688 85.371 46.135 1.00 4.93 340 ASN D C 1
ATOM 12302 O O . ASN D 1 340 ? 25.548 85.090 46.983 1.00 3.44 340 ASN D O 1
ATOM 12307 N N . LEU D 1 341 ? 24.389 84.558 45.120 1.00 3.85 341 LEU D N 1
ATOM 12308 C CA . LEU D 1 341 ? 24.927 83.205 45.096 1.00 5.18 341 LEU D CA 1
ATOM 12309 C C . LEU D 1 341 ? 25.624 82.894 43.792 1.00 5.22 341 LEU D C 1
ATOM 12310 O O . LEU D 1 341 ? 25.161 83.306 42.730 1.00 4.78 341 LEU D O 1
ATOM 12315 N N . SER D 1 342 ? 26.703 82.132 43.882 1.00 5.99 342 SER D N 1
ATOM 12316 C CA . SER D 1 342 ? 27.299 81.506 42.717 1.00 6.55 342 SER D CA 1
ATOM 12317 C C . SER D 1 342 ? 26.986 80.017 42.908 1.00 7.22 342 SER D C 1
ATOM 12318 O O . SER D 1 342 ? 26.043 79.673 43.625 1.00 7.55 342 SER D O 1
ATOM 12321 N N . ASP D 1 343 ? 27.749 79.130 42.279 1.00 7.94 343 ASP D N 1
ATOM 12322 C CA . ASP D 1 343 ? 27.548 77.709 42.500 1.00 8.85 343 ASP D CA 1
ATOM 12323 C C . ASP D 1 343 ? 28.296 77.244 43.764 1.00 9.14 343 ASP D C 1
ATOM 12324 O O . ASP D 1 343 ? 28.038 76.155 44.265 1.00 9.42 343 ASP D O 1
ATOM 12329 N N . THR D 1 344 ? 29.162 78.099 44.313 1.00 8.02 344 THR D N 1
ATOM 12330 C CA . THR D 1 344 ? 29.971 77.727 45.490 1.00 8.59 344 THR D CA 1
ATOM 12331 C C . THR D 1 344 ? 29.980 78.762 46.614 1.00 8.56 344 THR D C 1
ATOM 12332 O O . THR D 1 344 ? 30.195 78.404 47.779 1.00 9.72 344 THR D O 1
ATOM 12336 N N . HIS D 1 345 ? 29.754 80.030 46.283 1.00 6.92 345 HIS D N 1
ATOM 12337 C CA . HIS D 1 345 ? 29.881 81.106 47.277 1.00 6.72 345 HIS D CA 1
ATOM 12338 C C . HIS D 1 345 ? 28.570 81.812 47.516 1.00 6.29 345 HIS D C 1
ATOM 12339 O O . HIS D 1 345 ? 27.630 81.718 46.707 1.00 5.85 345 HIS D O 1
ATOM 12346 N N . ALA D 1 346 ? 28.502 82.546 48.618 1.00 5.41 346 ALA D N 1
ATOM 12347 C CA . ALA D 1 346 ? 27.261 83.195 48.966 1.00 4.94 346 ALA D CA 1
ATOM 12348 C C . ALA D 1 346 ? 27.521 84.419 49.813 1.00 5.53 346 ALA D C 1
ATOM 12349 O O . ALA D 1 346 ? 28.252 84.345 50.809 1.00 5.35 346 ALA D O 1
ATOM 12351 N N . ILE D 1 347 ? 26.911 85.532 49.425 1.00 5.15 347 ILE D N 1
ATOM 12352 C CA . ILE D 1 347 ? 26.926 86.729 50.256 1.00 5.56 347 ILE D CA 1
ATOM 12353 C C . ILE D 1 347 ? 25.489 87.135 50.542 1.00 6.21 347 ILE D C 1
ATOM 12354 O O . ILE D 1 347 ? 24.760 87.590 49.647 1.00 5.91 347 ILE D O 1
ATOM 12359 N N . PHE D 1 348 ? 25.098 86.987 51.799 1.00 5.24 348 PHE D N 1
ATOM 12360 C CA . PHE D 1 348 ? 23.748 87.348 52.222 1.00 5.52 348 PHE D CA 1
ATOM 12361 C C . PHE D 1 348 ? 23.657 88.851 52.500 1.00 6.03 348 PHE D C 1
ATOM 12362 O O . PHE D 1 348 ? 24.606 89.476 52.999 1.00 4.96 348 PHE D O 1
ATOM 12370 N N . GLU D 1 349 ? 22.527 89.439 52.112 1.00 6.74 349 GLU D N 1
ATOM 12371 C CA . GLU D 1 349 ? 22.386 90.880 52.145 1.00 7.50 349 GLU D CA 1
ATOM 12372 C C . GLU D 1 349 ? 20.936 91.313 51.965 1.00 7.98 349 GLU D C 1
ATOM 12373 O O . GLU D 1 349 ? 20.203 90.726 51.174 1.00 7.84 349 GLU D O 1
ATOM 12379 N N . ALA D 1 350 ? 20.541 92.362 52.680 1.00 7.60 350 ALA D N 1
ATOM 12380 C CA . ALA D 1 350 ? 19.176 92.872 52.578 1.00 7.60 350 ALA D CA 1
ATOM 12381 C C . ALA D 1 350 ? 18.954 93.550 51.241 1.00 6.88 350 ALA D C 1
ATOM 12382 O O . ALA D 1 350 ? 19.895 93.946 50.562 1.00 6.15 350 ALA D O 1
ATOM 12384 N N . THR D 1 351 ? 17.691 93.658 50.853 1.00 7.04 351 THR D N 1
ATOM 12385 C CA . THR D 1 351 ? 17.350 94.363 49.641 1.00 6.75 351 THR D CA 1
ATOM 12386 C C . THR D 1 351 ? 17.614 95.872 49.769 1.00 6.65 351 THR D C 1
ATOM 12387 O O . THR D 1 351 ? 17.954 96.540 48.796 1.00 6.85 351 THR D O 1
ATOM 12391 N N . HIS D 1 352 ? 17.449 96.405 50.969 1.00 5.84 352 HIS D N 1
ATOM 12392 C CA . HIS D 1 352 ? 17.533 97.847 51.182 1.00 5.78 352 HIS D CA 1
ATOM 12393 C C . HIS D 1 352 ? 18.927 98.483 51.120 1.00 5.43 352 HIS D C 1
ATOM 12394 O O . HIS D 1 352 ? 19.948 97.812 51.203 1.00 6.02 352 HIS D O 1
ATOM 12401 N N . GLY D 1 353 ? 18.933 99.802 51.015 1.00 5.53 353 GLY D N 1
ATOM 12402 C CA . GLY D 1 353 ? 20.160 100.570 50.980 1.00 5.64 353 GLY D CA 1
ATOM 12403 C C . GLY D 1 353 ? 20.567 101.120 52.333 1.00 5.62 353 GLY D C 1
ATOM 12404 O O . GLY D 1 353 ? 20.196 100.588 53.389 1.00 4.84 353 GLY D O 1
ATOM 12405 N N . THR D 1 354 ? 21.308 102.212 52.300 1.00 5.60 354 THR D N 1
ATOM 12406 C CA . THR D 1 354 ? 21.901 102.755 53.515 1.00 6.89 354 THR D CA 1
ATOM 12407 C C . THR D 1 354 ? 20.968 103.686 54.251 1.00 7.49 354 THR D C 1
ATOM 12408 O O . THR D 1 354 ? 21.300 104.139 55.342 1.00 6.68 354 THR D O 1
ATOM 12412 N N . ALA D 1 355 ? 19.830 103.997 53.632 1.00 7.11 355 ALA D N 1
ATOM 12413 C CA . ALA D 1 355 ? 18.798 104.819 54.265 1.00 7.53 355 ALA D CA 1
ATOM 12414 C C . ALA D 1 355 ? 19.291 106.090 54.952 1.00 8.00 355 ALA D C 1
ATOM 12415 O O . ALA D 1 355 ? 19.095 106.249 56.170 1.00 7.52 355 ALA D O 1
ATOM 12417 N N . PRO D 1 356 ? 19.901 107.010 54.192 1.00 8.95 356 PRO D N 1
ATOM 12418 C CA . PRO D 1 356 ? 20.484 108.219 54.776 1.00 9.27 356 PRO D CA 1
ATOM 12419 C C . PRO D 1 356 ? 19.476 109.050 55.556 1.00 9.57 356 PRO D C 1
ATOM 12420 O O . PRO D 1 356 ? 19.907 109.775 56.454 1.00 9.27 356 PRO D O 1
ATOM 12424 N N . ASP D 1 357 ? 18.188 108.961 55.240 1.00 8.32 357 ASP D N 1
ATOM 12425 C CA . ASP D 1 357 ? 17.210 109.742 55.980 1.00 9.55 357 ASP D CA 1
ATOM 12426 C C . ASP D 1 357 ? 17.054 109.320 57.458 1.00 8.93 357 ASP D C 1
ATOM 12427 O O . ASP D 1 357 ? 16.578 110.108 58.273 1.00 8.45 357 ASP D O 1
ATOM 12432 N N . ILE D 1 358 ? 17.464 108.096 57.807 1.00 7.99 358 ILE D N 1
ATOM 12433 C CA . ILE D 1 358 ? 17.327 107.625 59.195 1.00 8.52 358 ILE D CA 1
ATOM 12434 C C . ILE D 1 358 ? 18.626 107.064 59.775 1.00 8.49 358 ILE D C 1
ATOM 12435 O O . ILE D 1 358 ? 18.646 106.611 60.921 1.00 8.54 358 ILE D O 1
ATOM 12440 N N . ALA D 1 359 ? 19.691 107.104 58.978 1.00 8.67 359 ALA D N 1
ATOM 12441 C CA . ALA D 1 359 ? 20.974 106.540 59.372 1.00 9.45 359 ALA D CA 1
ATOM 12442 C C . ALA D 1 359 ? 21.481 107.242 60.637 1.00 9.77 359 ALA D C 1
ATOM 12443 O O . ALA D 1 359 ? 21.439 108.458 60.715 1.00 10.06 359 ALA D O 1
ATOM 12445 N N . GLY D 1 360 ? 21.954 106.469 61.606 1.00 10.53 360 GLY D N 1
ATOM 12446 C CA . GLY D 1 360 ? 22.480 107.033 62.840 1.00 10.99 360 GLY D CA 1
ATOM 12447 C C . GLY D 1 360 ? 21.414 107.473 63.834 1.00 10.98 360 GLY D C 1
ATOM 12448 O O . GLY D 1 360 ? 21.740 108.108 64.837 1.00 12.30 360 GLY D O 1
ATOM 12449 N N . GLN D 1 361 ? 20.147 107.151 63.567 1.00 9.27 361 GLN D N 1
ATOM 12450 C CA . GLN D 1 361 ? 19.068 107.540 64.484 1.00 8.63 361 GLN D CA 1
ATOM 12451 C C . GLN D 1 361 ? 18.471 106.328 65.220 1.00 7.82 361 GLN D C 1
ATOM 12452 O O . GLN D 1 361 ? 17.508 106.466 65.973 1.00 7.44 361 GLN D O 1
ATOM 12458 N N . GLY D 1 362 ? 19.024 105.138 64.997 1.00 6.47 362 GLY D N 1
ATOM 12459 C CA . GLY D 1 362 ? 18.526 103.955 65.702 1.00 6.82 362 GLY D CA 1
ATOM 12460 C C . GLY D 1 362 ? 17.053 103.648 65.401 1.00 7.06 362 GLY D C 1
ATOM 12461 O O . GLY D 1 362 ? 16.309 103.166 66.258 1.00 7.77 362 GLY D O 1
ATOM 12462 N N . LYS D 1 363 ? 16.637 103.903 64.169 1.00 6.23 363 LYS D N 1
ATOM 12463 C CA . LYS D 1 363 ? 15.263 103.664 63.754 1.00 6.44 363 LYS D CA 1
ATOM 12464 C C . LYS D 1 363 ? 15.088 102.479 62.812 1.00 5.40 363 LYS D C 1
ATOM 12465 O O . LYS D 1 363 ? 14.013 101.872 62.770 1.00 6.58 363 LYS D O 1
ATOM 12471 N N . ALA D 1 364 ? 16.114 102.179 62.030 1.00 5.52 364 ALA D N 1
ATOM 12472 C CA . ALA D 1 364 ? 16.019 101.141 60.975 1.00 5.86 364 ALA D CA 1
ATOM 12473 C C . ALA D 1 364 ? 15.425 99.819 61.400 1.00 6.34 364 ALA D C 1
ATOM 12474 O O . ALA D 1 364 ? 15.666 99.342 62.513 1.00 6.10 364 ALA D O 1
ATOM 12476 N N . ASN D 1 365 ? 14.666 99.209 60.485 1.00 5.98 365 ASN D N 1
ATOM 12477 C CA . ASN D 1 365 ? 14.128 97.895 60.689 1.00 5.76 365 ASN D CA 1
ATOM 12478 C C . ASN D 1 365 ? 15.223 96.870 60.382 1.00 5.50 365 ASN D C 1
ATOM 12479 O O . ASN D 1 365 ? 15.710 96.794 59.247 1.00 5.31 365 ASN D O 1
ATOM 12484 N N . PRO D 1 366 ? 15.663 96.087 61.369 1.00 5.01 366 PRO D N 1
ATOM 12485 C CA . PRO D 1 366 ? 16.706 95.107 61.087 1.00 5.04 366 PRO D CA 1
ATOM 12486 C C . PRO D 1 366 ? 16.118 93.818 60.533 1.00 4.88 366 PRO D C 1
ATOM 12487 O O . PRO D 1 366 ? 16.881 92.899 60.273 1.00 5.02 366 PRO D O 1
ATOM 12491 N N . SER D 1 367 ? 14.808 93.754 60.318 1.00 5.05 367 SER D N 1
ATOM 12492 C CA . SER D 1 367 ? 14.202 92.487 59.872 1.00 5.10 367 SER D CA 1
ATOM 12493 C C . SER D 1 367 ? 14.794 91.975 58.545 1.00 5.38 367 SER D C 1
ATOM 12494 O O . SER D 1 367 ? 15.053 90.786 58.404 1.00 4.17 367 SER D O 1
ATOM 12497 N N . SER D 1 368 ? 14.990 92.851 57.562 1.00 4.83 368 SER D N 1
ATOM 12498 C CA . SER D 1 368 ? 15.578 92.373 56.298 1.00 5.34 368 SER D CA 1
ATOM 12499 C C . SER D 1 368 ? 16.902 91.661 56.508 1.00 4.55 368 SER D C 1
ATOM 12500 O O . SER D 1 368 ? 17.131 90.574 55.959 1.00 4.10 368 SER D O 1
ATOM 12503 N N . LEU D 1 369 ? 17.800 92.290 57.262 1.00 3.86 369 LEU D N 1
ATOM 12504 C CA . LEU D 1 369 ? 19.101 91.692 57.458 1.00 4.48 369 LEU D CA 1
ATOM 12505 C C . LEU D 1 369 ? 18.979 90.437 58.321 1.00 4.82 369 LEU D C 1
ATOM 12506 O O . LEU D 1 369 ? 19.669 89.441 58.071 1.00 5.14 369 LEU D O 1
ATOM 12511 N N . ILE D 1 370 ? 18.083 90.466 59.306 1.00 4.47 370 ILE D N 1
ATOM 12512 C CA . ILE D 1 370 ? 17.898 89.289 60.154 1.00 3.81 370 ILE D CA 1
ATOM 12513 C C . ILE D 1 370 ? 17.384 88.140 59.308 1.00 4.63 370 ILE D C 1
ATOM 12514 O O . ILE D 1 370 ? 17.812 87.002 59.465 1.00 4.77 370 ILE D O 1
ATOM 12519 N N . LEU D 1 371 ? 16.473 88.442 58.393 1.00 4.54 371 LEU D N 1
ATOM 12520 C CA . LEU D 1 371 ? 15.918 87.381 57.559 1.00 4.67 371 LEU D CA 1
ATOM 12521 C C . LEU D 1 371 ? 16.934 86.878 56.531 1.00 4.95 371 LEU D C 1
ATOM 12522 O O . LEU D 1 371 ? 16.853 85.747 56.057 1.00 4.71 371 LEU D O 1
ATOM 12527 N N . SER D 1 372 ? 17.866 87.736 56.147 1.00 4.44 372 SER D N 1
ATOM 12528 C CA . SER D 1 372 ? 18.940 87.290 55.266 1.00 4.72 372 SER D CA 1
ATOM 12529 C C . SER D 1 372 ? 19.853 86.337 56.036 1.00 5.14 372 SER D C 1
ATOM 12530 O O . SER D 1 372 ? 20.425 85.406 55.449 1.00 4.50 372 SER D O 1
ATOM 12533 N N . ALA D 1 373 ? 20.019 86.596 57.333 1.00 4.35 373 ALA D N 1
ATOM 12534 C CA . ALA D 1 373 ? 20.780 85.687 58.205 1.00 5.30 373 ALA D CA 1
ATOM 12535 C C . ALA D 1 373 ? 20.038 84.367 58.429 1.00 5.56 373 ALA D C 1
ATOM 12536 O O . ALA D 1 373 ? 20.668 83.330 58.609 1.00 6.94 373 ALA D O 1
ATOM 12538 N N . VAL D 1 374 ? 18.708 84.400 58.422 1.00 5.58 374 VAL D N 1
ATOM 12539 C CA . VAL D 1 374 ? 17.935 83.154 58.419 1.00 5.79 374 VAL D CA 1
ATOM 12540 C C . VAL D 1 374 ? 18.261 82.355 57.142 1.00 5.92 374 VAL D C 1
ATOM 12541 O O . VAL D 1 374 ? 18.504 81.130 57.209 1.00 5.87 374 VAL D O 1
ATOM 12545 N N . MET D 1 375 ? 18.286 83.038 55.991 1.00 5.64 375 MET D N 1
ATOM 12546 C CA . MET D 1 375 ? 18.692 82.371 54.735 1.00 6.12 375 MET D CA 1
ATOM 12547 C C . MET D 1 375 ? 20.103 81.792 54.881 1.00 6.43 375 MET D C 1
ATOM 12548 O O . MET D 1 375 ? 20.362 80.679 54.439 1.00 6.11 375 MET D O 1
ATOM 12553 N N . MET D 1 376 ? 20.999 82.523 55.543 1.00 5.29 376 MET D N 1
ATOM 12554 C CA . MET D 1 376 ? 22.367 82.037 55.760 1.00 5.48 376 MET D CA 1
ATOM 12555 C C . MET D 1 376 ? 22.398 80.805 56.684 1.00 6.16 376 MET D C 1
ATOM 12556 O O . MET D 1 376 ? 23.134 79.852 56.438 1.00 6.33 376 MET D O 1
ATOM 12561 N N . LEU D 1 377 ? 21.605 80.831 57.750 1.00 4.81 377 LEU D N 1
ATOM 12562 C CA . LEU D 1 377 ? 21.544 79.673 58.643 1.00 6.20 377 LEU D CA 1
ATOM 12563 C C . LEU D 1 377 ? 21.005 78.468 57.888 1.00 6.09 377 LEU D C 1
ATOM 12564 O O . LEU D 1 377 ? 21.476 77.340 58.098 1.00 7.04 377 LEU D O 1
ATOM 12569 N N . GLU D 1 378 ? 20.007 78.684 57.028 1.00 5.50 378 GLU D N 1
ATOM 12570 C CA . GLU D 1 378 ? 19.486 77.578 56.199 1.00 7.67 378 GLU D CA 1
ATOM 12571 C C . GLU D 1 378 ? 20.564 77.043 55.292 1.00 7.48 378 GLU D C 1
ATOM 12572 O O . GLU D 1 378 ? 20.676 75.830 55.124 1.00 7.82 378 GLU D O 1
ATOM 12578 N N . HIS D 1 379 ? 21.344 77.952 54.705 1.00 6.93 379 HIS D N 1
ATOM 12579 C CA . HIS D 1 379 ? 22.480 77.604 53.817 1.00 7.21 379 HIS D CA 1
ATOM 12580 C C . HIS D 1 379 ? 23.488 76.734 54.592 1.00 7.17 379 HIS D C 1
ATOM 12581 O O . HIS D 1 379 ? 24.066 75.792 54.050 1.00 7.21 379 HIS D O 1
ATOM 12588 N N . LEU D 1 380 ? 23.701 77.057 55.864 1.00 7.32 380 LEU D N 1
ATOM 12589 C CA . LEU D 1 380 ? 24.629 76.295 56.721 1.00 8.20 380 LEU D CA 1
ATOM 12590 C C . LEU D 1 380 ? 24.020 75.017 57.286 1.00 9.05 380 LEU D C 1
ATOM 12591 O O . LEU D 1 380 ? 24.725 74.237 57.925 1.00 9.95 380 LEU D O 1
ATOM 12596 N N . GLY D 1 381 ? 22.730 74.785 57.052 1.00 9.77 381 GLY D N 1
ATOM 12597 C CA . GLY D 1 381 ? 22.067 73.598 57.588 1.00 9.99 381 GLY D CA 1
ATOM 12598 C C . GLY D 1 381 ? 21.669 73.724 59.053 1.00 10.88 381 GLY D C 1
ATOM 12599 O O . GLY D 1 381 ? 21.367 72.713 59.715 1.00 10.53 381 GLY D O 1
ATOM 12600 N N . TRP D 1 382 ? 21.695 74.953 59.581 1.00 9.91 382 TRP D N 1
ATOM 12601 C CA . TRP D 1 382 ? 21.306 75.186 60.960 1.00 9.79 382 TRP D CA 1
ATOM 12602 C C . TRP D 1 382 ? 19.826 75.566 60.993 1.00 10.46 382 TRP D C 1
ATOM 12603 O O . TRP D 1 382 ? 19.460 76.680 61.377 1.00 9.94 382 TRP D O 1
ATOM 12614 N N . GLY D 1 383 ? 18.985 74.599 60.632 1.00 11.10 383 GLY D N 1
ATOM 12615 C CA . GLY D 1 383 ? 17.557 74.830 60.481 1.00 11.76 383 GLY D CA 1
ATOM 12616 C C . GLY D 1 383 ? 16.808 75.152 61.751 1.00 12.01 383 GLY D C 1
ATOM 12617 O O . GLY D 1 383 ? 15.887 75.951 61.732 1.00 11.22 383 GLY D O 1
ATOM 12618 N N . GLU D 1 384 ? 17.185 74.512 62.852 1.00 12.42 384 GLU D N 1
ATOM 12619 C CA . GLU D 1 384 ? 16.519 74.788 64.114 1.00 13.61 384 GLU D CA 1
ATOM 12620 C C . GLU D 1 384 ? 16.728 76.252 64.529 1.00 12.43 384 GLU D C 1
ATOM 12621 O O . GLU D 1 384 ? 15.801 76.908 65.010 1.00 11.41 384 GLU D O 1
ATOM 12627 N N . ALA D 1 385 ? 17.940 76.771 64.350 1.00 11.32 385 ALA D N 1
ATOM 12628 C CA . ALA D 1 385 ? 18.196 78.168 64.700 1.00 10.98 385 ALA D CA 1
ATOM 12629 C C . ALA D 1 385 ? 17.432 79.081 63.735 1.00 10.56 385 ALA D C 1
ATOM 12630 O O . ALA D 1 385 ? 16.864 80.090 64.151 1.00 10.84 385 ALA D O 1
ATOM 12632 N N . ALA D 1 386 ? 17.424 78.732 62.453 1.00 10.20 386 ALA D N 1
ATOM 12633 C CA . ALA D 1 386 ? 16.665 79.508 61.480 1.00 10.43 386 ALA D CA 1
ATOM 12634 C C . ALA D 1 386 ? 15.183 79.537 61.863 1.00 10.94 386 ALA D C 1
ATOM 12635 O O . ALA D 1 386 ? 14.558 80.600 61.851 1.00 10.10 386 ALA D O 1
ATOM 12637 N N . GLN D 1 387 ? 14.618 78.380 62.209 1.00 11.57 387 GLN D N 1
ATOM 12638 C CA . GLN D 1 387 ? 13.181 78.346 62.517 1.00 13.02 387 GLN D CA 1
ATOM 12639 C C . GLN D 1 387 ? 12.821 79.136 63.753 1.00 11.77 387 GLN D C 1
ATOM 12640 O O . GLN D 1 387 ? 11.745 79.755 63.826 1.00 11.97 387 GLN D O 1
ATOM 12646 N N . ALA D 1 388 ? 13.733 79.126 64.715 1.00 10.18 388 ALA D N 1
ATOM 12647 C CA . ALA D 1 388 ? 13.512 79.833 65.961 1.00 9.60 388 ALA D CA 1
ATOM 12648 C C . ALA D 1 388 ? 13.452 81.334 65.706 1.00 8.78 388 ALA D C 1
ATOM 12649 O O . ALA D 1 388 ? 12.643 82.021 66.313 1.00 8.35 388 ALA D O 1
ATOM 12651 N N . ILE D 1 389 ? 14.313 81.835 64.820 1.00 7.20 389 ILE D N 1
ATOM 12652 C CA . ILE D 1 389 ? 14.295 83.256 64.495 1.00 7.29 389 ILE D CA 1
ATOM 12653 C C . ILE D 1 389 ? 13.006 83.617 63.759 1.00 7.43 389 ILE D C 1
ATOM 12654 O O . ILE D 1 389 ? 12.367 84.616 64.065 1.00 7.14 389 ILE D O 1
ATOM 12659 N N . VAL D 1 390 ? 12.608 82.784 62.807 1.00 8.19 390 VAL D N 1
ATOM 12660 C CA . VAL D 1 390 ? 11.369 83.053 62.069 1.00 9.50 390 VAL D CA 1
ATOM 12661 C C . VAL D 1 390 ? 10.166 83.031 62.997 1.00 10.25 390 VAL D C 1
ATOM 12662 O O . VAL D 1 390 ? 9.244 83.855 62.879 1.00 10.14 390 VAL D O 1
ATOM 12666 N N . ALA D 1 391 ? 10.161 82.087 63.920 1.00 10.18 391 ALA D N 1
ATOM 12667 C CA . ALA D 1 391 ? 9.036 81.997 64.843 1.00 11.52 391 ALA D CA 1
ATOM 12668 C C . ALA D 1 391 ? 8.954 83.239 65.727 1.00 11.47 391 ALA D C 1
ATOM 12669 O O . ALA D 1 391 ? 7.871 83.783 65.963 1.00 11.73 391 ALA D O 1
ATOM 12671 N N . ALA D 1 392 ? 10.100 83.684 66.225 1.00 11.63 392 ALA D N 1
ATOM 12672 C CA . ALA D 1 392 ? 10.144 84.880 67.064 1.00 11.80 392 ALA D CA 1
ATOM 12673 C C . ALA D 1 392 ? 9.702 86.100 66.263 1.00 12.00 392 ALA D C 1
ATOM 12674 O O . ALA D 1 392 ? 8.984 86.961 66.784 1.00 11.10 392 ALA D O 1
ATOM 12676 N N . MET D 1 393 ? 10.161 86.177 65.013 1.00 11.72 393 MET D N 1
ATOM 12677 C CA . MET D 1 393 ? 9.780 87.261 64.103 1.00 12.98 393 MET D CA 1
ATOM 12678 C C . MET D 1 393 ? 8.256 87.263 63.910 1.00 12.80 393 MET D C 1
ATOM 12679 O O . MET D 1 393 ? 7.613 88.294 64.017 1.00 12.80 393 MET D O 1
ATOM 12684 N N . ASN D 1 394 ? 7.673 86.109 63.620 1.00 13.36 394 ASN D N 1
ATOM 12685 C CA . ASN D 1 394 ? 6.219 86.059 63.462 1.00 13.67 394 ASN D CA 1
ATOM 12686 C C . ASN D 1 394 ? 5.488 86.587 64.710 1.00 12.82 394 ASN D C 1
ATOM 12687 O O . ASN D 1 394 ? 4.555 87.378 64.628 1.00 11.95 394 ASN D O 1
ATOM 12692 N N . ALA D 1 395 ? 5.933 86.151 65.875 1.00 12.28 395 ALA D N 1
ATOM 12693 C CA . ALA D 1 395 ? 5.250 86.512 67.120 1.00 12.07 395 ALA D CA 1
ATOM 12694 C C . ALA D 1 395 ? 5.437 87.981 67.537 1.00 11.79 395 ALA D C 1
ATOM 12695 O O . ALA D 1 395 ? 4.575 88.576 68.202 1.00 11.99 395 ALA D O 1
ATOM 12697 N N . THR D 1 396 ? 6.577 88.550 67.155 1.00 10.88 396 THR D N 1
ATOM 12698 C CA . THR D 1 396 ? 6.884 89.929 67.506 1.00 10.34 396 THR D CA 1
ATOM 12699 C C . THR D 1 396 ? 6.011 90.843 66.669 1.00 10.42 396 THR D C 1
ATOM 12700 O O . THR D 1 396 ? 5.364 91.751 67.186 1.00 11.10 396 THR D O 1
ATOM 12704 N N . ILE D 1 397 ? 6.031 90.604 65.368 1.00 10.37 397 ILE D N 1
ATOM 12705 C CA . ILE D 1 397 ? 5.200 91.390 64.462 1.00 11.08 397 ILE D CA 1
ATOM 12706 C C . ILE D 1 397 ? 3.724 91.144 64.784 1.00 11.14 397 ILE D C 1
ATOM 12707 O O . ILE D 1 397 ? 2.929 92.081 64.822 1.00 11.21 397 ILE D O 1
ATOM 12712 N N . ALA D 1 398 ? 3.365 89.907 65.099 1.00 11.82 398 ALA D N 1
ATOM 12713 C CA . ALA D 1 398 ? 1.951 89.618 65.405 1.00 13.03 398 ALA D CA 1
ATOM 12714 C C . ALA D 1 398 ? 1.494 90.353 66.664 1.00 13.14 398 ALA D C 1
ATOM 12715 O O . ALA D 1 398 ? 0.315 90.681 66.808 1.00 13.68 398 ALA D O 1
ATOM 12717 N N . ALA D 1 399 ? 2.433 90.642 67.560 1.00 13.25 399 ALA D N 1
ATOM 12718 C CA . ALA D 1 399 ? 2.106 91.357 68.790 1.00 12.75 399 ALA D CA 1
ATOM 12719 C C . ALA D 1 399 ? 2.069 92.881 68.612 1.00 12.70 399 ALA D C 1
ATOM 12720 O O . ALA D 1 399 ? 1.782 93.604 69.557 1.00 12.89 399 ALA D O 1
ATOM 12722 N N . GLY D 1 400 ? 2.360 93.374 67.412 1.00 12.01 400 GLY D N 1
ATOM 12723 C CA . GLY D 1 400 ? 2.334 94.808 67.171 1.00 11.45 400 GLY D CA 1
ATOM 12724 C C . GLY D 1 400 ? 3.608 95.509 67.611 1.00 10.71 400 GLY D C 1
ATOM 12725 O O . GLY D 1 400 ? 3.634 96.737 67.758 1.00 11.36 400 GLY D O 1
ATOM 12726 N N . GLU D 1 401 ? 4.661 94.716 67.825 1.00 9.90 401 GLU D N 1
ATOM 12727 C CA . GLU D 1 401 ? 5.972 95.226 68.206 1.00 9.94 401 GLU D CA 1
ATOM 12728 C C . GLU D 1 401 ? 6.802 95.354 66.911 1.00 9.27 401 GLU D C 1
ATOM 12729 O O . GLU D 1 401 ? 7.306 94.357 66.374 1.00 8.96 401 GLU D O 1
ATOM 12735 N N . VAL D 1 402 ? 6.890 96.587 66.398 1.00 8.51 402 VAL D N 1
ATOM 12736 C CA . VAL D 1 402 ? 7.520 96.874 65.111 1.00 7.77 402 VAL D CA 1
ATOM 12737 C C . VAL D 1 402 ? 8.250 98.213 65.122 1.00 7.32 402 VAL D C 1
ATOM 12738 O O . VAL D 1 402 ? 7.957 99.084 65.950 1.00 7.16 402 VAL D O 1
ATOM 12742 N N . THR D 1 403 ? 9.163 98.380 64.160 1.00 7.48 403 THR D N 1
ATOM 12743 C CA . THR D 1 403 ? 9.911 99.612 63.958 1.00 6.70 403 THR D CA 1
ATOM 12744 C C . THR D 1 403 ? 9.070 100.641 63.212 1.00 7.42 403 THR D C 1
ATOM 12745 O O . THR D 1 403 ? 7.993 100.316 62.704 1.00 7.17 403 THR D O 1
ATOM 12749 N N . GLY D 1 404 ? 9.602 101.860 63.119 1.00 7.46 404 GLY D N 1
ATOM 12750 C CA . GLY D 1 404 ? 8.891 103.016 62.561 1.00 7.58 404 GLY D CA 1
ATOM 12751 C C . GLY D 1 404 ? 8.411 102.898 61.135 1.00 7.74 404 GLY D C 1
ATOM 12752 O O . GLY D 1 404 ? 7.392 103.510 60.768 1.00 6.69 404 GLY D O 1
ATOM 12753 N N . ASP D 1 405 ? 9.150 102.151 60.319 1.00 6.88 405 ASP D N 1
ATOM 12754 C CA . ASP D 1 405 ? 8.736 101.966 58.926 1.00 7.75 405 ASP D CA 1
ATOM 12755 C C . ASP D 1 405 ? 7.397 101.252 58.844 1.00 7.08 405 ASP D C 1
ATOM 12756 O O . ASP D 1 405 ? 6.571 101.542 57.980 1.00 6.91 405 ASP D O 1
ATOM 12761 N N . LEU D 1 406 ? 7.181 100.304 59.739 1.00 6.12 406 LEU D N 1
ATOM 12762 C CA . LEU D 1 406 ? 5.958 99.562 59.747 1.00 6.92 406 LEU D CA 1
ATOM 12763 C C . LEU D 1 406 ? 4.903 100.321 60.508 1.00 7.74 406 LEU D C 1
ATOM 12764 O O . LEU D 1 406 ? 3.746 100.366 60.091 1.00 8.09 406 LEU D O 1
ATOM 12769 N N . ALA D 1 407 ? 5.299 100.915 61.626 1.00 8.68 407 ALA D N 1
ATOM 12770 C CA . ALA D 1 407 ? 4.326 101.675 62.412 1.00 10.54 407 ALA D CA 1
ATOM 12771 C C . ALA D 1 407 ? 3.671 102.784 61.597 1.00 11.51 407 ALA D C 1
ATOM 12772 O O . ALA D 1 407 ? 2.493 103.101 61.809 1.00 12.24 407 ALA D O 1
ATOM 12774 N N . ALA D 1 408 ? 4.436 103.384 60.690 1.00 12.13 408 ALA D N 1
ATOM 12775 C CA . ALA D 1 408 ? 3.930 104.485 59.863 1.00 13.32 408 ALA D CA 1
ATOM 12776 C C . ALA D 1 408 ? 2.794 104.081 58.905 1.00 14.21 408 ALA D C 1
ATOM 12777 O O . ALA D 1 408 ? 2.047 104.932 58.440 1.00 13.79 408 ALA D O 1
ATOM 12779 N N . LEU D 1 409 ? 2.671 102.795 58.623 1.00 14.81 409 LEU D N 1
ATOM 12780 C CA . LEU D 1 409 ? 1.690 102.319 57.649 1.00 17.49 409 LEU D CA 1
ATOM 12781 C C . LEU D 1 409 ? 0.289 102.139 58.209 1.00 19.83 409 LEU D C 1
ATOM 12782 O O . LEU D 1 409 ? -0.669 101.956 57.448 1.00 19.97 409 LEU D O 1
ATOM 12787 N N . ARG D 1 410 ? 0.181 102.186 59.530 1.00 21.92 410 ARG D N 1
ATOM 12788 C CA . ARG D 1 410 ? -1.073 101.924 60.224 1.00 25.75 410 ARG D CA 1
ATOM 12789 C C . ARG D 1 410 ? -1.320 102.970 61.291 1.00 26.77 410 ARG D C 1
ATOM 12790 O O . ARG D 1 410 ? -0.381 103.605 61.779 1.00 28.94 410 ARG D O 1
ATOM 12798 N N . GLY D 1 411 ? -2.577 103.159 61.667 1.00 28.08 411 GLY D N 1
ATOM 12799 C CA . GLY D 1 411 ? -2.898 104.138 62.690 1.00 28.83 411 GLY D CA 1
ATOM 12800 C C . GLY D 1 411 ? -2.812 103.536 64.085 1.00 29.50 411 GLY D C 1
ATOM 12801 O O . GLY D 1 411 ? -3.235 102.394 64.317 1.00 30.13 411 GLY D O 1
ATOM 12802 N N . ASP D 1 412 ? -2.238 104.302 65.007 1.00 29.56 412 ASP D N 1
ATOM 12803 C CA . ASP D 1 412 ? -2.121 103.896 66.407 1.00 29.59 412 ASP D CA 1
ATOM 12804 C C . ASP D 1 412 ? -1.243 102.673 66.682 1.00 28.22 412 ASP D C 1
ATOM 12805 O O . ASP D 1 412 ? -1.591 101.776 67.460 1.00 28.29 412 ASP D O 1
ATOM 12810 N N . VAL D 1 413 ? -0.092 102.650 66.032 1.00 25.75 413 VAL D N 1
ATOM 12811 C CA . VAL D 1 413 ? 0.868 101.599 66.265 1.00 23.31 413 VAL D CA 1
ATOM 12812 C C . VAL D 1 413 ? 2.126 102.333 66.700 1.00 21.47 413 VAL D C 1
ATOM 12813 O O . VAL D 1 413 ? 2.615 103.200 65.995 1.00 20.74 413 VAL D O 1
ATOM 12817 N N . PRO D 1 414 ? 2.622 101.993 67.881 1.00 19.97 414 PRO D N 1
ATOM 12818 C CA . PRO D 1 414 ? 3.855 102.577 68.429 1.00 18.56 414 PRO D CA 1
ATOM 12819 C C . PRO D 1 414 ? 5.110 102.143 67.631 1.00 16.70 414 PRO D C 1
ATOM 12820 O O . PRO D 1 414 ? 5.141 101.022 67.121 1.00 15.45 414 PRO D O 1
ATOM 12824 N N . ALA D 1 415 ? 6.115 103.017 67.533 1.00 14.13 415 ALA D N 1
ATOM 12825 C CA . ALA D 1 415 ? 7.362 102.687 66.819 1.00 13.05 415 ALA D CA 1
ATOM 12826 C C . ALA D 1 415 ? 8.487 102.375 67.786 1.00 13.27 415 ALA D C 1
ATOM 12827 O O . ALA D 1 415 ? 8.871 103.224 68.596 1.00 13.91 415 ALA D O 1
ATOM 12829 N N . LEU D 1 416 ? 8.992 101.155 67.701 1.00 11.33 416 LEU D N 1
ATOM 12830 C CA . LEU D 1 416 ? 10.140 100.741 68.492 1.00 10.44 416 LEU D CA 1
ATOM 12831 C C . LEU D 1 416 ? 11.425 101.111 67.755 1.00 9.55 416 LEU D C 1
ATOM 12832 O O . LEU D 1 416 ? 11.468 101.112 66.525 1.00 9.56 416 LEU D O 1
ATOM 12837 N N . SER D 1 417 ? 12.473 101.418 68.511 1.00 8.30 417 SER D N 1
ATOM 12838 C CA . SER D 1 417 ? 13.782 101.683 67.927 1.00 7.52 417 SER D CA 1
ATOM 12839 C C . SER D 1 417 ? 14.346 100.368 67.463 1.00 7.26 417 SER D C 1
ATOM 12840 O O . SER D 1 417 ? 13.819 99.305 67.793 1.00 7.01 417 SER D O 1
ATOM 12843 N N . THR D 1 418 ? 15.437 100.419 66.713 1.00 6.80 418 THR D N 1
ATOM 12844 C CA . THR D 1 418 ? 16.050 99.197 66.269 1.00 5.99 418 THR D CA 1
ATOM 12845 C C . THR D 1 418 ? 16.366 98.303 67.456 1.00 6.75 418 THR D C 1
ATOM 12846 O O . THR D 1 418 ? 16.090 97.106 67.430 1.00 5.14 418 THR D O 1
ATOM 12850 N N . THR D 1 419 ? 16.942 98.874 68.509 1.00 7.17 419 THR D N 1
ATOM 12851 C CA . THR D 1 419 ? 17.339 98.025 69.636 1.00 8.22 419 THR D CA 1
ATOM 12852 C C . THR D 1 419 ? 16.163 97.481 70.436 1.00 8.00 419 THR D C 1
ATOM 12853 O O . THR D 1 419 ? 16.222 96.359 70.913 1.00 9.21 419 THR D O 1
ATOM 12857 N N . GLU D 1 420 ? 15.102 98.265 70.582 1.00 7.42 420 GLU D N 1
ATOM 12858 C CA . GLU D 1 420 ? 13.926 97.812 71.308 1.00 7.93 420 GLU D CA 1
ATOM 12859 C C . GLU D 1 420 ? 13.257 96.668 70.555 1.00 7.96 420 GLU D C 1
ATOM 12860 O O . GLU D 1 420 ? 12.773 95.683 71.157 1.00 6.73 420 GLU D O 1
ATOM 12866 N N . PHE D 1 421 ? 13.245 96.798 69.240 1.00 7.10 421 PHE D N 1
ATOM 12867 C CA . PHE D 1 421 ? 12.705 95.733 68.397 1.00 7.33 421 PHE D CA 1
ATOM 12868 C C . PHE D 1 421 ? 13.520 94.463 68.541 1.00 7.32 421 PHE D C 1
ATOM 12869 O O . PHE D 1 421 ? 12.960 93.389 68.707 1.00 8.05 421 PHE D O 1
ATOM 12877 N N . THR D 1 422 ? 14.840 94.580 68.455 1.00 7.79 422 THR D N 1
ATOM 12878 C CA . THR D 1 422 ? 15.721 93.446 68.597 1.00 8.29 422 THR D CA 1
ATOM 12879 C C . THR D 1 422 ? 15.517 92.729 69.945 1.00 8.05 422 THR D C 1
ATOM 12880 O O . THR D 1 422 ? 15.403 91.503 70.019 1.00 7.39 422 THR D O 1
ATOM 12884 N N . ALA D 1 423 ? 15.460 93.500 71.015 1.00 8.68 423 ALA D N 1
ATOM 12885 C CA . ALA D 1 423 ? 15.245 92.904 72.343 1.00 8.90 423 ALA D CA 1
ATOM 12886 C C . ALA D 1 423 ? 13.906 92.159 72.429 1.00 9.38 423 ALA D C 1
ATOM 12887 O O . ALA D 1 423 ? 13.808 91.088 73.045 1.00 9.78 423 ALA D O 1
ATOM 12889 N N . ALA D 1 424 ? 12.874 92.720 71.805 1.00 9.07 424 ALA D N 1
ATOM 12890 C CA . ALA D 1 424 ? 11.538 92.140 71.841 1.00 9.32 424 ALA D CA 1
ATOM 12891 C C . ALA D 1 424 ? 11.537 90.820 71.119 1.00 9.69 424 ALA D C 1
ATOM 12892 O O . ALA D 1 424 ? 10.867 89.853 71.518 1.00 9.89 424 ALA D O 1
ATOM 12894 N N . LEU D 1 425 ? 12.276 90.776 70.027 1.00 9.23 425 LEU D N 1
ATOM 12895 C CA . LEU D 1 425 ? 12.386 89.547 69.285 1.00 10.66 425 LEU D CA 1
ATOM 12896 C C . LEU D 1 425 ? 13.110 88.513 70.129 1.00 10.29 425 LEU D C 1
ATOM 12897 O O . LEU D 1 425 ? 12.649 87.394 70.293 1.00 10.82 425 LEU D O 1
ATOM 12902 N N . ILE D 1 426 ? 14.253 88.894 70.674 1.00 10.18 426 ILE D N 1
ATOM 12903 C CA . ILE D 1 426 ? 15.068 87.955 71.436 1.00 11.14 426 ILE D CA 1
ATOM 12904 C C . ILE D 1 426 ? 14.342 87.418 72.654 1.00 13.23 426 ILE D C 1
ATOM 12905 O O . ILE D 1 426 ? 14.475 86.240 73.009 1.00 13.32 426 ILE D O 1
ATOM 12910 N N . ARG D 1 427 ? 13.548 88.255 73.305 1.00 14.92 427 ARG D N 1
ATOM 12911 C CA . ARG D 1 427 ? 12.858 87.753 74.490 1.00 17.72 427 ARG D CA 1
ATOM 12912 C C . ARG D 1 427 ? 11.878 86.624 74.124 1.00 18.93 427 ARG D C 1
ATOM 12913 O O . ARG D 1 427 ? 11.420 85.884 74.997 1.00 18.83 427 ARG D O 1
ATOM 12921 N N . ARG D 1 428 ? 11.586 86.461 72.837 1.00 20.47 428 ARG D N 1
ATOM 12922 C CA . ARG D 1 428 ? 10.733 85.357 72.408 1.00 22.82 428 ARG D CA 1
ATOM 12923 C C . ARG D 1 428 ? 11.446 84.000 72.203 1.00 23.63 428 ARG D C 1
ATOM 12924 O O . ARG D 1 428 ? 10.784 82.965 72.069 1.00 24.40 428 ARG D O 1
ATOM 12932 N N . PHE D 1 429 ? 12.776 83.973 72.237 1.00 23.88 429 PHE D N 1
ATOM 12933 C CA . PHE D 1 429 ? 13.464 82.683 72.121 1.00 23.74 429 PHE D CA 1
ATOM 12934 C C . PHE D 1 429 ? 13.154 81.794 73.337 1.00 25.60 429 PHE D C 1
ATOM 12935 O O . PHE D 1 429 ? 13.288 82.229 74.491 1.00 25.48 429 PHE D O 1
#

Nearest PDB structures (foldseek):
  2d4v-assembly1_A  TM=1.000E+00  e=3.405E-87  Acidithiobacillus thiooxidans
  6c0e-assembly1_A  TM=9.530E-01  e=2.736E-63  Legionella pneumophila subsp. pneumophila str. Philadelphia 1
  1hqs-assembly1_B  TM=9.710E-01  e=6.696E-62  Bacillus subtilis
  1hj6-assembly1_A  TM=9.528E-01  e=3.573E-62  Escherichia coli
  6c0e-assembly2_B  TM=9.556E-01  e=6.325E-62  Legionella pneumophila subsp. pneumophila str. Philadelphia 1

Solvent-accessible surface area: 61499 Å² total; per-residue (Å²): 140,101,33,137,99,21,101,102,11,52,50,1,65,69,92,133,76,97,36,69,42,37,57,71,0,0,0,0,13,3,40,10,9,27,6,0,61,25,0,3,59,7,1,75,53,0,0,54,27,0,3,56,130,50,35,73,52,116,59,106,5,12,32,7,50,0,18,2,2,94,80,0,18,159,79,52,30,146,56,78,73,38,5,126,41,0,17,58,6,0,120,100,12,36,0,1,0,4,1,6,9,84,20,40,33,20,25,63,50,81,8,12,25,15,23,2,19,38,75,12,36,0,10,0,3,23,12,36,2,83,25,10,105,45,3,3,5,14,8,69,76,10,82,86,1,92,1,7,0,5,5,3,3,7,4,1,11,9,3,16,11,14,27,52,29,52,17,100,78,0,106,89,0,14,159,24,0,131,113,93,18,50,13,116,98,14,95,24,32,136,18,2,0,0,4,0,2,0,2,0,32,73,0,0,39,36,0,0,71,55,0,0,67,48,0,47,100,104,68,58,90,8,0,0,0,0,0,11,0,20,15,5,4,47,0,1,0,7,0,50,53,50,0,6,31,0,0,4,108,69,14,15,7,123,1,2,0,86,98,6,48,60,38,19,33,189,73,104,32,115,74,32,0,68,130,5,28,119,61,6,104,88,81,73,21,5,8,0,28,22,11,48,3,21,50,0,2,11,28,0,2,24,64,7,91,71,25,8,0,0,0,0,3,5,4,1,0,8,4,4,2,4,0,0,0,0,1,1,0,2,28,11,2,2,10,2,2,4,20,13,110,64,30,0,3,3,13,4,21,17,39,18,26,99,118,47,36,72,96,24,100,1,8,0,0,0,1,0,8,0,0,8,21,0,0,104,66,5,54,3,28,99,0,2,133,23,0,40,60,6,0,48,43,0,1,64,61,32,37,1,1,24,52,1,10,72,23,84,94,102,29,102,63,46,38,4,104,94,2,14,50,3,0,54,175,95,61,134,88,36,152,115,23,107,99,8,53,52,3,70,96,114,142,68,94,46,68,38,36,71,72,0,0,0,0,13,3,38,11,9,28,7,0,64,24,0,3,61,6,0,78,52,1,0,49,26,0,2,56,123,52,25,66,59,140,60,104,4,11,32,8,50,1,17,3,2,82,75,0,34,147,58,46,30,163,51,75,74,41,10,131,43,0,17,60,6,0,119,108,10,34,0,0,1,4,1,6,9,84,20,46,32,22,22,62,51,93,8,11,25,14,31,2,18,48,63,10,35,0,12,0,2,18,12,37,3,85,36,9,139,51,3,15,5,15,9,75,83,9,93,89,1,85,2,7,0,3,6,3,3,8,3,1,8,9,6,22,11,13,19,51,26,53,19,113,83,1,110,92,0,11,161,28,0,123,106,97,24,55,14,118,83,12,94,23,35,130,14,1,0,0,2,0,4,1,2,0,33,71,0,0,34,33,0,0,76,57,0,0,73,46,0,47,142,102,66,57,93,7,0,0,0,0,0,10,0,19,16,7,3,47,0,1,0,6,1,49,52,48,0,7,27,0,0,40,140,68,13,74,58,126,7,19,0,84,109,64,40,60,62,46,30,193,90,123,30,138,84,26,0,97,141,24,29,120,102,7,105,76,91,68,64,6,10,0,29,22,12,50,3,22,50,0,2,11,26,0,3,23,62,7,91,71,26,8,0,0,0,0,3,5,5,1,0,7,3,4,2,4,0,0,0,0,1,1,1,1,28,11,2,2,12,2,2,5,16,15,110,97,29,0,2,3,13,5,20,18,38,21,27,108,106,49,33,72,75,26,104,1,9,0,0,0,0,0,11,0,0,16,33,0,0,91,71,6,57,3,16,100,0,1,124,22,1,38,59,4,0,58,43,0,1,67,58,38,41,2,1,25,54,1,12,72,16,122,66,158,34,100,64,48,39,6,105,91,1,13,49,1,1,55,159,72,58,135,92,28,157,114,28,116,84,19,52,47,1,70,52,102,138,51,92,32,80,41,38,77,72,0,0,0,0,12,2,40,14,9,28,7,0,65,21,0,3,55,7,0,78,53,0,0,54,24,0,3,58,131,44,35,66,55,147,65,102,7,13,30,9,52,0,16,3,1,102,73,0,42,149,75,52,29,164,47,82,74,37,7,131,45,0,15,57,5,0,110,99,9,38,0,0,1,4,0,7,8,79,23,51,32,23,22,62,54,93,8,13,23,14,22,2,19,38,72,18,37,0,13,0,2,19,12,25,3,103,55,8,109,48,3,4,4,16,7,74,81,9,92,89,1,88,2,8,0,4,6,3,2,6,3,1,8,10,5,19,10,14,28,48,28,52,15,99,75,0,105,94,0,15,158,24,0,127,104,93,18,52,14,112,102,15,92,24,33,132,15,1,0,0,2,0,5,0,2,0,33,74,0,1,32,33,0,0,74,47,0,0,70,52,0,47,140,99,66,61,94,7,0,0,0,0,0,11,0,21,16,6,3,48,1,1,0,7,1,51,54,50,0,6,28,0,0,36,138,69,14,75,58,133,3,10,0,84,109,58,46,61,60,44,30,189,85,125,31,135,78,23,0,99,162,24,21,107,101,5,88,75,90,69,66,4,10,0,28,23,12,47,3,21,50,0,2,10,28,0,2,24,62,8,94,73,26,8,0,0,0,0,3,4,6,2,0,7,3,4,2,5,1,0,0,0,1,1,1,2,29,10,2,2,11,1,1,4,17,15,100,57,30,0,2,3,12,4,20,17,39,17,26,103,117,46,36,71,92,25,100,2,8,0,0,0,0,0,7,0,0,5,20,0,0,105,70,7,57,5,24,105,0,2,120,23,0,24,63,6,0,41,41,0,2,45,63,33,32,1,0,24,51,1,11,72,19,87,96,111,28,106,63,46,37,4,105,93,1,13,50,2,0,54,178,103,49,141,75,34,152,114,27,105,96,10,50,62,2,69,65,111,100,72,94,38,72,38,36,54,69,0,0,0,0,11,3,40,12,12,29,7,0,59,23,0,3,64,7,0,74,56,0,0,55,31,0,2,59,117,37,38,71,62,128,60,115,6,12,33,2,49,1,16,3,1,82,69,0,35,148,76,52,30,170,50,79,62,40,10,131,47,0,14,60,8,1,122,108,20,39,0,1,1,5,0,8,8,87,19,44,32,22,24,65,52,95,6,11,24,13,33,2,20,51,64,10,37,0,10,0,2,18,11,34,3,88,27,10,106,48,2,8,0,16,7,70,77,10,84,91,2,87,2,7,0,3,6,4,2,8,3,1,10,9,6,19,10,14,17,50,28,48,20,116,83,0,108,98,0,10,154,28,0,120,107,97,25,56,14,115,95,12,91,22,33,127,18,1,0,0,4,0,2,0,1,0,32,70,0,0,38,33,0,0,54,55,0,0,43,52,0,22,137,94,66,58,93,7,0,0,0,0,0,12,0,20,16,4,4,48,0,1,0,7,0,51,54,50,0,5,28,0,0,18,50,6,5,6,39,59,4,13,0,88,111,44,44,59,60,49,30,186,87,123,31,154,79,28,0,104,102,24,28,123,81,4,104,79,88,67,67,5,10,0,27,23,10,51,1,23,50,0,2,10,29,0,2,20,58,8,92,72,25,8,0,0,0,0,3,4,4,2,0,7,3,2,2,4,0,0,0,0,1,1,1,1,28,11,2,3,12,1,2,5,16,15,108,71,31,0,2,4,12,5,21,15,38,16,28,93,115,48,29,62,94,24,104,1,8,0,0,0,0,0,8,0,0,10,24,0,0,98,72,8,58,3,30,125,0,0,100,20,0,29,59,4,0,44,41,0,3,68,57,35,43,1,0,26,52,0,8,69,22,97,67,157,42,94,65,43,36,2,104,95,1,11,50,2,0,49,162,89,50

Sequence (1708 aa):
THIQKPATGSPLTLLNGVLQVPDQPIIPFIEGDGIGCDVTPAMRSVVDAAVAKVYGGQRQIAWMELFAGQKAVQLYGEGQYLPDETMAAIREYKVAIKGPLETPVGGGIRSLNVAMRQDLDLYVCLRPVRYFEGTPSPMRHPEKVDMVIFRENSEDIYAGIEWPAGSPEAEKIIRFLREEMGVTKIRFPDSSAIGIKPVSTEGSERLIRRTIQYALEHGKPSVSLVHKGNIMKFTEGGFRDWGYALAEREFAGRVFTWRQKAAISKAEGKAAGQKAEQQAIADGKLIIKDVIADNFLQQILLRPEDYSVVATLNLNGDYVSDALAAEVGGIGMAPGANLSDTHAIFEATHGTAPDIAGQGKANPSSLILSAVMMLEHLGWGEAAQAIVAAMNATIAAGEVTGDLAALRGDVPALSTTEFTAALIRRFTHIQKPATGSPLTLLNGVLQVPDQPIIPFIEGDGIGCDVTPAMRSVVDAAVAKVYGGQRQIAWMELFAGQKAVQLYGEGQYLPDETMAAIREYKVAIKGPLETPVGGGIRSLNVAMRQDLDLYVCLRPVRYFEGTPSPMRHPEKVDMVIFRENSEDIYAGIEWPAGSPEAEKIIRFLREEMGVTKIRFPDSSAIGIKPVSTEGSERLIRRTIQYALEHGKPSVSLVHKGNIMKFTEGGFRDWGYALAEREFAGRVFTWRQKAAISKAEGKAAGQKAEQQAIADGKLIIKDVIADNFLQQILLRPEDYSVVATLNLNGDYVSDALAAEVGGIGMAPGANLSDTHAIFEATHGTAPDIAGQGKANPSSLILSAVMMLEHLGWGEAAQAIVAAMNATIAAGEVTGDLAALRGDVPALSTTEFTAALIRRFTHIQKPATGSPLTLLNGVLQVPDQPIIPFIEGDGIGCDVTPAMRSVVDAAVAKVYGGQRQIAWMELFAGQKAVQLYGEGQYLPDETMAAIREYKVAIKGPLETPVGGGIRSLNVAMRQDLDLYVCLRPVRYFEGTPSPMRHPEKVDMVIFRENSEDIYAGIEWPAGSPEAEKIIRFLREEMGVTKIRFPDSSAIGIKPVSTEGSERLIRRTIQYALEHGKPSVSLVHKGNIMKFTEGGFRDWGYALAEREFAGRVFTWRQKAAISKAEGKAAGQKAEQQAIADGKLIIKDVIADNFLQQILLRPEDYSVVATLNLNGDYVSDALAAEVGGIGMAPGANLSDTHAIFEATHGTAPDIAGQGKANPSSLILSAVMMLEHLGWGEAAQAIVAAMNATIAAGEVTGDLAALRGDVPALSTTEFTAALIRRFTHIQKPATGSPLTLLNGVLQVPDQPIIPFIEGDGIGCDVTPAMRSVVDAAVAKVYGGQRQIAWMELFAGQKAVQLYGEGQYLPDETMAAIREYKVAIKGPLETPVGGGIRSLNVAMRQDLDLYVCLRPVRYFEGTPSPMRHPEKVDMVIFRENSEDIYAGIEWPAGSPEAEKIIRFLREEMGVTKIRFPDSSAIGIKPVSTEGSERLIRRTIQYALEHGKPSVSLVHKGNIMKFTEGGFRDWGYALAEREFAGRVFTWRQKAAISKAEGKAAGQKAEQQAIADGKLIIKDVIADNFLQQILLRPEDYSVVATLNLNGDYVSDALAAEVGGIGMAPGANLSDTHAIFEATHGTAPDIAGQGKANPSSLILSAVMMLEHLGWGEAAQAIVAAMNATIAAGEVTGDLAALRGDVPALSTTEFTAALIRRF

InterPro domains:
  IPR004439 Isocitrate dehydrogenase NADP-dependent, dimeric, prokaryotic [PTHR43504] (2-428)
  IPR004439 Isocitrate dehydrogenase NADP-dependent, dimeric, prokaryotic [TIGR00183] (2-428)
  IPR019818 Isocitrate/isopropylmalate dehydrogenase, conserved site [PS00470] (316-335)
  IPR024084 Isopropylmalate dehydrogenase-like domain [PF00180] (29-424)
  IPR024084 Isopropylmalate dehydrogenase-like domain [SM01329] (28-425)

B-factor: mean 13.01, std 7.69, range [2.78, 76.68]

Radius of gyration: 42.08 Å; Cα contacts (8 Å, |Δi|>4): 4028; chains: 4; bounding box: 87×129×85 Å

CATH classification: 3.40.718.10